Protein 4MF4 (pdb70)

InterPro domains:
  IPR005000 HpcH/HpaI aldolase/citrate lyase domain [PF03328] (20-248)
  IPR015813 Pyruvate/Phosphoenolpyruvate kinase-like domain superfamily [SSF51621] (3-260)
  IPR040442 Pyruvate kinase-like domain superfamily [G3DSA:3.20.20.60] (1-261)
  IPR050251 HpcH/HpaI aldolase [PTHR30502] (3-260)

Nearest PDB structures (foldseek):
  4mf4-assembly1_F  TM=1.002E+00  e=1.909E-48  Burkholderia cenocepacia J2315
  1dxe-assembly1_B  TM=9.717E-01  e=3.397E-27  Escherichia coli
  4b5w-assembly1_C  TM=9.555E-01  e=2.270E-27  Escherichia coli ATCC 8739
  7et9-assembly1_A  TM=9.620E-01  e=2.143E-27  Acinetobacter baumannii
  7v8t-assembly1_E  TM=9.648E-01  e=5.083E-27  Pseudomonas aeruginosa

B-factor: mean 22.35, std 8.39, range [8.39, 75.16]

Structure (mmCIF, N/CA/C/O backbone):
data_4MF4
#
_entry.id   4MF4
#
_cell.length_a   74.110
_cell.length_b   116.480
_cell.length_c   161.660
_cell.angle_alpha   90.00
_cell.angle_beta   90.00
_cell.angle_gamma   90.00
#
_symmetry.space_group_name_H-M   'P 21 21 21'
#
loop_
_entity.id
_entity.type
_entity.pdbx_description
1 polymer 'HpcH/HpaI aldolase/citrate lyase family protein'
2 non-polymer 1,2-ETHANEDIOL
3 water water
#
loop_
_atom_site.group_PDB
_atom_site.id
_atom_site.type_symbol
_atom_site.label_atom_id
_atom_site.label_alt_id
_atom_site.label_comp_id
_atom_site.label_asym_id
_atom_site.label_entity_id
_atom_site.label_seq_id
_atom_site.pdbx_PDB_ins_code
_atom_site.Cartn_x
_atom_site.Cartn_y
_atom_site.Cartn_z
_atom_site.occupancy
_atom_site.B_iso_or_equiv
_atom_site.auth_seq_id
_atom_site.auth_comp_id
_atom_site.auth_asym_id
_atom_site.auth_atom_id
_atom_site.pdbx_PDB_model_num
ATOM 1 N N . LEU A 1 12 ? -34.620 4.168 -17.199 1.00 44.21 4 LEU A N 1
ATOM 2 C CA . LEU A 1 12 ? -35.490 3.482 -18.216 1.00 42.80 4 LEU A CA 1
ATOM 3 C C . LEU A 1 12 ? -35.668 4.283 -19.537 1.00 42.10 4 LEU A C 1
ATOM 4 O O . LEU A 1 12 ? -35.771 3.702 -20.612 1.00 42.36 4 LEU A O 1
ATOM 6 N N . THR A 1 13 ? -35.716 5.607 -19.460 1.00 37.32 5 THR A N 1
ATOM 7 C CA . THR A 1 13 ? -36.010 6.430 -20.631 1.00 34.41 5 THR A CA 1
ATOM 8 C C . THR A 1 13 ? -34.783 7.237 -21.037 1.00 29.92 5 THR A C 1
ATOM 9 O O . THR A 1 13 ? -34.103 7.789 -20.191 1.00 29.16 5 THR A O 1
ATOM 13 N N . ASN A 1 14 ? -34.489 7.235 -22.331 1.00 25.60 6 ASN A N 1
ATOM 14 C CA . ASN A 1 14 ? -33.516 8.129 -22.939 1.00 22.24 6 ASN A CA 1
ATOM 15 C C . ASN A 1 14 ? -34.155 9.520 -23.052 1.00 20.83 6 ASN A C 1
ATOM 16 O O . ASN A 1 14 ? -34.992 9.760 -23.921 1.00 18.94 6 ASN A O 1
ATOM 21 N N . SER A 1 15 ? -33.767 10.409 -22.151 1.00 21.30 7 SER A N 1
ATOM 22 C CA . SER A 1 15 ? -34.366 11.727 -22.051 1.00 21.04 7 SER A CA 1
ATOM 23 C C . SER A 1 15 ? -33.863 12.645 -23.156 1.00 20.03 7 SER A C 1
ATOM 24 O O . SER A 1 15 ? -34.527 13.644 -23.484 1.00 19.74 7 SER A O 1
ATOM 27 N N . LEU A 1 16 ? -32.688 12.327 -23.714 1.00 18.59 8 LEU A N 1
ATOM 28 C CA . LEU A 1 16 ? -32.132 13.110 -24.807 1.00 19.24 8 LEU A CA 1
ATOM 29 C C . LEU A 1 16 ? -32.946 12.886 -26.069 1.00 18.47 8 LEU A C 1
ATOM 30 O O . LEU A 1 16 ? -33.259 13.846 -26.795 1.00 18.15 8 LEU A O 1
ATOM 35 N N . LYS A 1 17 ? -33.304 11.633 -26.335 1.00 18.11 9 LYS A N 1
ATOM 36 C CA . LYS A 1 17 ? -34.169 11.315 -27.467 1.00 18.41 9 LYS A CA 1
ATOM 37 C C . LYS A 1 17 ? -35.525 12.007 -27.334 1.00 19.80 9 LYS A C 1
ATOM 38 O O . LYS A 1 17 ? -36.050 12.557 -28.312 1.00 17.74 9 LYS A O 1
ATOM 44 N N . GLN A 1 18 ? -36.092 11.933 -26.125 1.00 21.55 10 GLN A N 1
ATOM 45 C CA . GLN A 1 18 ? -37.429 12.453 -25.896 1.00 24.02 10 GLN A CA 1
ATOM 46 C C . GLN A 1 18 ? -37.427 13.973 -26.119 1.00 23.07 10 GLN A C 1
ATOM 47 O O . GLN A 1 18 ? -38.289 14.514 -26.822 1.00 22.85 10 GLN A O 1
ATOM 53 N N A ARG A 1 19 ? -36.460 14.658 -25.517 0.50 22.50 11 ARG A N 1
ATOM 54 N N B ARG A 1 19 ? -36.454 14.664 -25.536 0.50 22.56 11 ARG A N 1
ATOM 55 C CA A ARG A 1 19 ? -36.324 16.101 -25.718 0.50 22.06 11 ARG A CA 1
ATOM 56 C CA B ARG A 1 19 ? -36.355 16.114 -25.724 0.50 22.15 11 ARG A CA 1
ATOM 57 C C A ARG A 1 19 ? -36.059 16.464 -27.180 0.50 22.51 11 ARG A C 1
ATOM 58 C C B ARG A 1 19 ? -35.994 16.520 -27.161 0.50 22.55 11 ARG A C 1
ATOM 59 O O A ARG A 1 19 ? -36.688 17.391 -27.698 0.50 22.93 11 ARG A O 1
ATOM 60 O O B ARG A 1 19 ? -36.481 17.549 -27.639 0.50 23.00 11 ARG A O 1
ATOM 75 N N . LEU A 1 20 ? -35.167 15.731 -27.852 1.00 22.43 12 LEU A N 1
ATOM 76 C CA . LEU A 1 20 ? -34.890 15.979 -29.295 1.00 22.02 12 LEU A CA 1
ATOM 77 C C . LEU A 1 20 ? -36.141 15.906 -30.180 1.00 24.83 12 LEU A C 1
ATOM 78 O O . LEU A 1 20 ? -36.314 16.750 -31.069 1.00 24.81 12 LEU A O 1
ATOM 83 N N . ARG A 1 21 ? -36.976 14.889 -29.952 1.00 25.99 13 ARG A N 1
ATOM 84 C CA . ARG A 1 21 ? -38.194 14.670 -30.745 1.00 30.19 13 ARG A CA 1
ATOM 85 C C . ARG A 1 21 ? -39.350 15.571 -30.314 1.00 30.19 13 ARG A C 1
ATOM 86 O O . ARG A 1 21 ? -40.182 15.896 -31.144 1.00 26.22 13 ARG A O 1
ATOM 94 N N . ASP A 1 22 ? -39.433 15.911 -29.025 1.00 32.00 14 ASP A N 1
ATOM 95 C CA . ASP A 1 22 ? -40.662 16.526 -28.454 1.00 35.94 14 ASP A CA 1
ATOM 96 C C . ASP A 1 22 ? -40.545 17.988 -28.056 1.00 37.06 14 ASP A C 1
ATOM 97 O O . ASP A 1 22 ? -41.551 18.678 -28.034 1.00 40.31 14 ASP A O 1
ATOM 102 N N . GLY A 1 23 ? -39.346 18.446 -27.706 1.00 34.92 15 GLY A N 1
ATOM 103 C CA . GLY A 1 23 ? -39.168 19.788 -27.172 1.00 34.38 15 GLY A CA 1
ATOM 104 C C . GLY A 1 23 ? -38.737 20.740 -28.261 1.00 34.33 15 GLY A C 1
ATOM 105 O O . GLY A 1 23 ? -38.441 20.302 -29.374 1.00 33.56 15 GLY A O 1
ATOM 106 N N . ASP A 1 24 ? -38.737 22.042 -27.958 1.00 33.46 16 ASP A N 1
ATOM 107 C CA . ASP A 1 24 ? -38.171 23.088 -28.845 1.00 32.90 16 ASP A CA 1
ATOM 108 C C . ASP A 1 24 ? -36.906 23.753 -28.241 1.00 32.73 16 ASP A C 1
ATOM 109 O O . ASP A 1 24 ? -36.243 24.562 -28.903 1.00 35.62 16 ASP A O 1
ATOM 111 N N . GLU A 1 25 ? -36.538 23.369 -27.020 1.00 30.89 17 GLU A N 1
ATOM 112 C CA . GLU A 1 25 ? -35.441 24.011 -26.306 1.00 31.42 17 GLU A CA 1
ATOM 113 C C . GLU A 1 25 ? -34.045 23.512 -26.780 1.00 26.73 17 GLU A C 1
ATOM 114 O O . GLU A 1 25 ? -33.931 22.389 -27.232 1.00 23.15 17 GLU A O 1
ATOM 120 N N . PRO A 1 26 ? -32.991 24.329 -26.592 1.00 23.65 18 PRO A N 1
ATOM 121 C CA . PRO A 1 26 ? -31.630 23.918 -26.884 1.00 22.70 18 PRO A CA 1
ATOM 122 C C . PRO A 1 26 ? -31.104 22.872 -25.907 1.00 20.84 18 PRO A C 1
ATOM 123 O O . PRO A 1 26 ? -31.466 22.885 -24.715 1.00 20.85 18 PRO A O 1
ATOM 127 N N . LEU A 1 27 ? -30.230 22.001 -26.403 1.00 17.66 19 LEU A N 1
ATOM 128 C CA . LEU A 1 27 ? -29.576 21.002 -25.589 1.00 18.30 19 LEU A CA 1
ATOM 129 C C . LEU A 1 27 ? -28.069 21.119 -25.759 1.00 16.57 19 LEU A C 1
ATOM 130 O O . LEU A 1 27 ? -27.544 20.897 -26.855 1.00 16.76 19 LEU A O 1
ATOM 135 N N . TYR A 1 28 ? -27.373 21.482 -24.687 1.00 17.14 20 TYR A N 1
ATOM 136 C CA . TYR A 1 28 ? -25.965 21.856 -24.754 1.00 17.27 20 TYR A CA 1
ATOM 137 C C . TYR A 1 28 ? -25.056 20.687 -24.368 1.00 16.23 20 TYR A C 1
ATOM 138 O O . TYR A 1 28 ? -25.272 19.992 -23.363 1.00 15.04 20 TYR A O 1
ATOM 147 N N . GLY A 1 29 ? -24.010 20.496 -25.171 1.00 14.76 21 GLY A N 1
ATOM 148 C CA . GLY A 1 29 ? -23.147 19.329 -25.045 1.00 13.86 21 GLY A CA 1
ATOM 149 C C . GLY A 1 29 ? -21.707 19.751 -24.975 1.00 14.38 21 GLY A C 1
ATOM 150 O O . GLY A 1 29 ? -21.356 20.897 -25.282 1.00 14.40 21 GLY A O 1
ATOM 151 N N . LEU A 1 30 ? -20.860 18.827 -24.564 1.00 15.19 22 LEU A N 1
ATOM 152 C CA . LEU A 1 30 ? -19.434 19.062 -24.577 1.00 15.58 22 LEU A CA 1
ATOM 153 C C . LEU A 1 30 ? -18.818 17.819 -25.251 1.00 15.16 22 LEU A C 1
ATOM 154 O O . LEU A 1 30 ? -19.288 16.722 -24.989 1.00 14.22 22 LEU A O 1
ATOM 159 N N . TRP A 1 31 ? -17.818 18.013 -26.123 1.00 14.91 23 TRP A N 1
ATOM 160 C CA . TRP A 1 31 ? -17.066 16.954 -26.765 1.00 15.33 23 TRP A CA 1
ATOM 161 C C . TRP A 1 31 ? -15.991 16.439 -25.815 1.00 15.34 23 TRP A C 1
ATOM 162 O O . TRP A 1 31 ? -15.252 17.248 -25.209 1.00 13.70 23 TRP A O 1
ATOM 173 N N . LEU A 1 32 ? -15.914 15.111 -25.676 1.00 14.76 24 LEU A N 1
ATOM 174 C CA . LEU A 1 32 ? -14.902 14.505 -24.846 1.00 15.23 24 LEU A CA 1
ATOM 175 C C . LEU A 1 32 ? -13.873 13.800 -25.726 1.00 15.58 24 LEU A C 1
ATOM 176 O O . LEU A 1 32 ? -14.131 12.708 -26.221 1.00 14.40 24 LEU A O 1
ATOM 181 N N . SER A 1 33 ? -12.720 14.456 -25.887 1.00 17.48 25 SER A N 1
ATOM 182 C CA . SER A 1 33 ? -11.561 13.993 -26.673 1.00 18.72 25 SER A CA 1
ATOM 183 C C . SER A 1 33 ? -10.393 13.430 -25.837 1.00 18.84 25 SER A C 1
ATOM 184 O O . SER A 1 33 ? -9.551 12.694 -26.370 1.00 17.15 25 SER A O 1
ATOM 187 N N . LEU A 1 34 ? -10.320 13.759 -24.545 1.00 18.18 26 LEU A N 1
ATOM 188 C CA . LEU A 1 34 ? -9.135 13.429 -23.757 1.00 16.81 26 LEU A CA 1
ATOM 189 C C . LEU A 1 34 ? -9.022 11.941 -23.418 1.00 16.55 26 LEU A C 1
ATOM 190 O O . LEU A 1 34 ? -7.915 11.459 -23.101 1.00 16.79 26 LEU A O 1
ATOM 195 N N . GLY A 1 35 ? -10.111 11.193 -23.512 1.00 14.77 27 GLY A N 1
ATOM 196 C CA . GLY A 1 35 ? -10.052 9.754 -23.247 1.00 15.97 27 GLY A CA 1
ATOM 197 C C . GLY A 1 35 ? -9.839 9.355 -21.800 1.00 15.96 27 GLY A C 1
ATOM 198 O O . GLY A 1 35 ? -9.308 8.275 -21.509 1.00 18.06 27 GLY A O 1
ATOM 199 N N . SER A 1 36 ? -10.287 10.214 -20.893 1.00 15.20 28 SER A N 1
ATOM 200 C CA . SER A 1 36 ? -9.953 10.143 -19.475 1.00 15.47 28 SER A CA 1
ATOM 201 C C . SER A 1 36 ? -11.201 9.858 -18.658 1.00 15.23 28 SER A C 1
ATOM 202 O O . SER A 1 36 ? -12.170 10.605 -18.760 1.00 14.43 28 SER A O 1
ATOM 205 N N . ASP A 1 37 ? -11.180 8.812 -17.838 1.00 17.62 29 ASP A N 1
ATOM 206 C CA . ASP A 1 37 ? -12.339 8.498 -16.946 1.00 18.50 29 ASP A CA 1
ATOM 207 C C . ASP A 1 37 ? -12.571 9.604 -15.906 1.00 17.51 29 ASP A C 1
ATOM 208 O O . ASP A 1 37 ? -13.686 10.024 -15.651 1.00 15.74 29 ASP A O 1
ATOM 213 N N A SER A 1 38 ? -11.484 10.085 -15.315 0.50 17.89 30 SER A N 1
ATOM 214 N N B SER A 1 38 ? -11.495 10.103 -15.315 0.50 17.47 30 SER A N 1
ATOM 215 C CA A SER A 1 38 ? -11.586 11.139 -14.315 0.50 17.92 30 SER A CA 1
ATOM 216 C CA B SER A 1 38 ? -11.642 11.153 -14.316 0.50 17.22 30 SER A CA 1
ATOM 217 C C A SER A 1 38 ? -12.137 12.421 -14.936 0.50 17.58 30 SER A C 1
ATOM 218 C C B SER A 1 38 ? -12.157 12.436 -14.942 0.50 17.21 30 SER A C 1
ATOM 219 O O A SER A 1 38 ? -12.973 13.074 -14.336 0.50 17.48 30 SER A O 1
ATOM 220 O O B SER A 1 38 ? -12.985 13.109 -14.356 0.50 17.16 30 SER A O 1
ATOM 225 N N . ALA A 1 39 ? -11.711 12.742 -16.157 1.00 16.93 31 ALA A N 1
ATOM 226 C CA . ALA A 1 39 ? -12.183 13.946 -16.842 1.00 17.40 31 ALA A CA 1
ATOM 227 C C . ALA A 1 39 ? -13.662 13.827 -17.148 1.00 16.61 31 ALA A C 1
ATOM 228 O O . ALA A 1 39 ? -14.398 14.803 -16.986 1.00 15.31 31 ALA A O 1
ATOM 230 N N . ALA A 1 40 ? -14.087 12.637 -17.566 1.00 15.49 32 ALA A N 1
ATOM 231 C CA . ALA A 1 40 ? -15.508 12.395 -17.903 1.00 15.11 32 ALA A CA 1
ATOM 232 C C . ALA A 1 40 ? -16.375 12.508 -16.648 1.00 15.29 32 ALA A C 1
ATOM 233 O O . ALA A 1 40 ? -17.497 13.091 -16.687 1.00 17.59 32 ALA A O 1
ATOM 235 N N . GLU A 1 41 ? -15.892 11.923 -15.562 1.00 14.44 33 GLU A N 1
ATOM 236 C CA . GLU A 1 41 ? -16.620 11.983 -14.300 1.00 14.69 33 GLU A CA 1
ATOM 237 C C . GLU A 1 41 ? -16.667 13.410 -13.783 1.00 14.84 33 GLU A C 1
ATOM 238 O O . GLU A 1 41 ? -17.754 13.914 -13.425 1.00 13.80 33 GLU A O 1
ATOM 244 N N . ALA A 1 42 ? -15.524 14.103 -13.813 1.00 14.64 34 ALA A N 1
ATOM 245 C CA . ALA A 1 42 ? -15.541 15.538 -13.461 1.00 14.08 34 ALA A CA 1
ATOM 246 C C . ALA A 1 42 ? -16.545 16.341 -14.315 1.00 13.86 34 ALA A C 1
ATOM 247 O O . ALA A 1 42 ? -17.380 17.075 -13.793 1.00 13.45 34 ALA A O 1
ATOM 249 N N . LEU A 1 43 ? -16.466 16.212 -15.640 1.00 13.28 35 LEU A N 1
ATOM 250 C CA . LEU A 1 43 ? -17.362 16.955 -16.531 1.00 13.63 35 LEU A CA 1
ATOM 251 C C . LEU A 1 43 ? -18.851 16.600 -16.414 1.00 13.40 35 LEU A C 1
ATOM 252 O O . LEU A 1 43 ? -19.720 17.417 -16.731 1.00 14.59 35 LEU A O 1
ATOM 257 N N . ALA A 1 44 ? -19.143 15.397 -15.952 1.00 13.83 36 ALA A N 1
ATOM 258 C CA . ALA A 1 44 ? -20.497 15.021 -15.568 1.00 14.42 36 ALA A CA 1
ATOM 259 C C . ALA A 1 44 ? -21.111 15.911 -14.475 1.00 15.87 36 ALA A C 1
ATOM 260 O O . ALA A 1 44 ? -22.353 15.895 -14.302 1.00 16.68 36 ALA A O 1
ATOM 262 N N . HIS A 1 45 ? -20.281 16.751 -13.834 1.00 16.17 37 HIS A N 1
ATOM 263 C CA . HIS A 1 45 ? -20.711 17.721 -12.829 1.00 16.68 37 HIS A CA 1
ATOM 264 C C . HIS A 1 45 ? -20.780 19.148 -13.409 1.00 17.04 37 HIS A C 1
ATOM 265 O O . HIS A 1 45 ? -20.999 20.107 -12.690 1.00 18.20 37 HIS A O 1
ATOM 272 N N . ALA A 1 46 ? -20.607 19.296 -14.712 1.00 16.52 38 ALA A N 1
ATOM 273 C CA . ALA A 1 46 ? -20.479 20.609 -15.314 1.00 15.35 38 ALA A CA 1
ATOM 274 C C . ALA A 1 46 ? -21.816 21.212 -15.782 1.00 15.61 38 ALA A C 1
ATOM 275 O O . ALA A 1 46 ? -21.842 22.352 -16.231 1.00 14.89 38 ALA A O 1
ATOM 277 N N . GLY A 1 47 ? -22.902 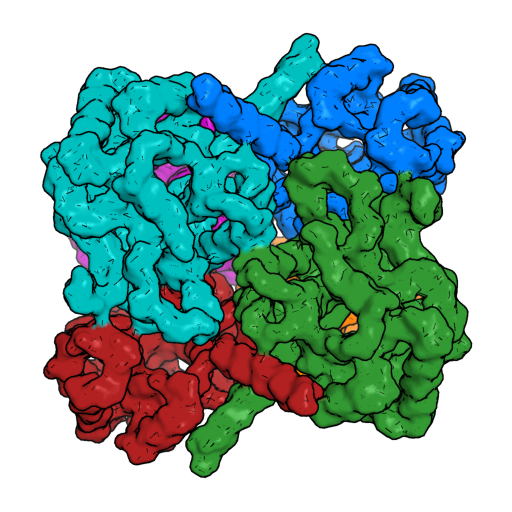20.447 -15.682 1.00 14.53 39 GLY A N 1
ATOM 278 C CA . GLY A 1 47 ? -24.245 20.931 -16.018 1.00 14.75 39 GLY A CA 1
ATOM 279 C C . GLY A 1 47 ? -24.726 20.767 -17.460 1.00 14.58 39 GLY A C 1
ATOM 280 O O . GLY A 1 47 ? -25.809 21.246 -17.817 1.00 14.13 39 GLY A O 1
ATOM 281 N N . TYR A 1 48 ? -23.954 20.113 -18.305 1.00 13.82 40 TYR A N 1
ATOM 282 C CA . TYR A 1 48 ? -24.329 19.988 -19.733 1.00 15.17 40 TYR A CA 1
ATOM 283 C C . TYR A 1 48 ? -25.488 18.993 -19.884 1.00 15.24 40 TYR A C 1
ATOM 284 O O . TYR A 1 48 ? -25.636 18.038 -19.089 1.00 15.14 40 TYR A O 1
ATOM 293 N N . ASP A 1 49 ? -26.309 19.205 -20.902 1.00 15.95 41 ASP A N 1
ATOM 294 C CA . ASP A 1 49 ? -27.393 18.232 -21.230 1.00 15.17 41 ASP A CA 1
ATOM 295 C C . ASP A 1 49 ? -26.835 16.915 -21.795 1.00 15.25 41 ASP A C 1
ATOM 296 O O . ASP A 1 49 ? -27.407 15.833 -21.559 1.00 15.30 41 ASP A O 1
ATOM 301 N N . TRP A 1 50 ? -25.747 16.992 -22.564 1.00 14.93 42 TRP A N 1
ATOM 302 C CA . TRP A 1 50 ? -25.137 15.770 -23.117 1.00 14.44 42 TRP A CA 1
ATOM 303 C C . TRP A 1 50 ? -23.633 15.879 -23.175 1.00 13.51 42 TRP A C 1
ATOM 304 O O . TRP A 1 50 ? -23.101 16.983 -23.174 1.00 12.42 42 TRP A O 1
ATOM 315 N N . LEU A 1 51 ? -22.953 14.734 -23.192 1.00 12.35 43 LEU A N 1
ATOM 316 C CA . LEU A 1 51 ? -21.509 14.672 -23.328 1.00 12.80 43 LEU A CA 1
ATOM 317 C C . LEU A 1 51 ? -21.158 13.645 -24.394 1.00 12.99 43 LEU A C 1
ATOM 318 O O . LEU A 1 51 ? -21.724 12.563 -24.403 1.00 13.02 43 LEU A O 1
ATOM 323 N N . CYS A 1 52 ? -20.266 13.982 -25.315 1.00 13.24 44 CYS A N 1
ATOM 324 C CA . CYS A 1 52 ? -19.969 13.072 -26.459 1.00 13.37 44 CYS A CA 1
ATOM 325 C C . CYS A 1 52 ? -18.620 12.364 -26.312 1.00 12.41 44 CYS A C 1
ATOM 326 O O . CYS A 1 52 ? -17.590 13.027 -26.241 1.00 12.61 44 CYS A O 1
ATOM 329 N N . ILE A 1 53 ? -18.653 11.050 -26.234 1.00 11.00 45 ILE A N 1
ATOM 330 C CA . ILE A 1 53 ? -17.428 10.239 -26.244 1.00 11.64 45 ILE A CA 1
ATOM 331 C C . ILE A 1 53 ? -17.106 9.964 -27.698 1.00 11.61 45 ILE A C 1
ATOM 332 O O . ILE A 1 53 ? -17.804 9.220 -28.362 1.00 11.55 45 ILE A O 1
ATOM 337 N N . ASP A 1 54 ? -16.038 10.570 -28.210 1.00 11.89 46 ASP A N 1
ATOM 338 C CA . ASP A 1 54 ? -15.716 10.453 -29.644 1.00 11.87 46 ASP A CA 1
ATOM 339 C C . ASP A 1 54 ? -14.824 9.219 -29.944 1.00 11.48 46 ASP A C 1
ATOM 340 O O . ASP A 1 54 ? -13.774 9.128 -29.377 1.00 11.40 46 ASP A O 1
ATOM 345 N N . MET A 1 55 ? -15.262 8.328 -30.836 1.00 11.04 47 MET A N 1
ATOM 346 C CA . MET A 1 55 ? -14.469 7.177 -31.297 1.00 11.82 47 MET A CA 1
ATOM 347 C C . MET A 1 55 ? -13.850 7.457 -32.661 1.00 12.26 47 MET A C 1
ATOM 348 O O . MET A 1 55 ? -12.989 6.707 -33.118 1.00 12.20 47 MET A O 1
ATOM 353 N N . GLU A 1 56 ? -14.255 8.563 -33.305 1.00 12.95 48 GLU A N 1
ATOM 354 C CA . GLU A 1 56 ? -13.788 8.804 -34.674 1.00 13.77 48 GLU A CA 1
ATOM 355 C C . GLU A 1 56 ? -12.479 9.548 -34.645 1.00 13.18 48 GLU A C 1
ATOM 356 O O . GLU A 1 56 ? -11.519 9.114 -35.280 1.00 12.93 48 GLU A O 1
ATOM 362 N N . HIS A 1 57 ? -12.456 10.684 -33.932 1.00 13.57 49 HIS A N 1
ATOM 363 C CA . HIS A 1 57 ? -11.257 11.530 -33.848 1.00 13.86 49 HIS A CA 1
ATOM 364 C C . HIS A 1 57 ? -10.626 11.620 -32.454 1.00 14.44 49 HIS A C 1
ATOM 365 O O . HIS A 1 57 ? -9.994 12.636 -32.110 1.00 14.24 49 HIS A O 1
ATOM 372 N N . ALA A 1 58 ? -10.803 10.590 -31.658 1.00 13.76 50 ALA A N 1
ATOM 373 C CA . ALA A 1 58 ? -10.052 10.412 -30.399 1.00 13.33 50 ALA A CA 1
ATOM 374 C C . ALA A 1 58 ? -9.819 8.923 -30.250 1.00 14.12 50 ALA A C 1
ATOM 375 O O . ALA A 1 58 ? -10.601 8.168 -30.785 1.00 12.85 50 ALA A O 1
ATOM 377 N N . PRO A 1 59 ? -8.756 8.489 -29.519 1.00 14.60 51 PRO A N 1
ATOM 378 C CA . PRO A 1 59 ? -8.479 7.063 -29.463 1.00 15.74 51 PRO A CA 1
ATOM 379 C C . PRO A 1 59 ? -9.289 6.376 -28.366 1.00 15.60 51 PRO A C 1
ATOM 380 O O . PRO A 1 59 ? -8.751 5.956 -27.367 1.00 17.54 51 PRO A O 1
ATOM 384 N N . ASN A 1 60 ? -10.600 6.335 -28.530 1.00 14.68 52 ASN A N 1
ATOM 385 C CA . ASN A 1 60 ? -11.471 5.652 -27.617 1.00 14.01 52 ASN A CA 1
ATOM 386 C C . ASN A 1 60 ? -11.968 4.376 -28.259 1.00 12.99 52 ASN A C 1
ATOM 387 O O . ASN A 1 60 ? -12.788 4.394 -29.180 1.00 12.15 52 ASN A O 1
ATOM 392 N N . ASP A 1 61 ? -11.453 3.262 -27.770 1.00 12.39 53 ASP A N 1
ATOM 393 C CA . ASP A 1 61 ? -11.939 1.965 -28.203 1.00 12.01 53 ASP A CA 1
ATOM 394 C C . ASP A 1 61 ? -13.032 1.408 -27.230 1.00 12.52 53 ASP A C 1
ATOM 395 O O . ASP A 1 61 ? -13.483 2.133 -26.318 1.00 11.21 53 ASP A O 1
ATOM 400 N N . SER A 1 62 ? -13.509 0.167 -27.435 1.00 13.01 54 SER A N 1
ATOM 401 C CA . SER A 1 62 ? -14.689 -0.327 -26.659 1.00 13.95 54 SER A CA 1
ATOM 402 C C . SER A 1 62 ? -14.510 -0.264 -25.146 1.00 14.31 54 SER A C 1
ATOM 403 O O . SER A 1 62 ? -15.416 0.170 -24.444 1.00 15.42 54 SER A O 1
ATOM 406 N N . ARG A 1 63 ? -13.350 -0.662 -24.633 1.00 15.12 55 ARG A N 1
ATOM 407 C CA . ARG A 1 63 ? -13.142 -0.598 -23.188 1.00 15.52 55 ARG A CA 1
ATOM 408 C C . ARG A 1 63 ? -13.105 0.814 -22.646 1.00 14.93 55 ARG A C 1
ATOM 409 O O . ARG A 1 63 ? -13.526 1.024 -21.515 1.00 13.45 55 ARG A O 1
ATOM 417 N N . ASP A 1 64 ? -12.601 1.745 -23.456 1.00 14.70 56 ASP A N 1
ATOM 418 C CA . ASP A 1 64 ? -12.544 3.162 -23.098 1.00 14.74 56 ASP A CA 1
ATOM 419 C C . ASP A 1 64 ? -13.939 3.728 -23.080 1.00 14.79 56 ASP A C 1
ATOM 420 O O . ASP A 1 64 ? -14.279 4.532 -22.177 1.00 17.29 56 ASP A O 1
ATOM 425 N N . VAL A 1 65 ? -14.785 3.297 -24.016 1.00 14.11 57 VAL A N 1
ATOM 426 C CA . VAL A 1 65 ? -16.154 3.795 -24.053 1.00 13.80 57 VAL A CA 1
ATOM 427 C C . VAL A 1 65 ? -16.923 3.342 -22.817 1.00 13.40 57 VAL A C 1
ATOM 428 O O . VAL A 1 65 ? -17.575 4.144 -22.142 1.00 12.93 57 VAL A O 1
ATOM 432 N N . ALA A 1 66 ? -16.841 2.051 -22.517 1.00 12.65 58 ALA A N 1
ATOM 433 C CA . ALA A 1 66 ? -17.487 1.508 -21.330 1.00 12.56 58 ALA A CA 1
ATOM 434 C C . ALA A 1 66 ? -17.008 2.186 -20.015 1.00 12.28 58 ALA A C 1
ATOM 435 O O . ALA A 1 66 ? -17.800 2.463 -19.152 1.00 12.88 58 ALA A O 1
ATOM 437 N N A SER A 1 67 ? -15.706 2.422 -19.899 0.50 11.86 59 SER A N 1
ATOM 438 N N B SER A 1 67 ? -15.703 2.412 -19.862 0.50 12.13 59 SER A N 1
ATOM 439 C CA A SER A 1 67 ? -15.137 3.038 -18.709 0.50 11.45 59 SER A CA 1
ATOM 440 C CA B SER A 1 67 ? -15.200 3.061 -18.648 0.50 11.89 59 SER A CA 1
ATOM 441 C C A SER A 1 67 ? -15.563 4.535 -18.539 0.50 11.34 59 SER A C 1
ATOM 442 C C B SER A 1 67 ? -15.709 4.526 -18.541 0.50 11.56 59 SER A C 1
ATOM 443 O O A SER A 1 67 ? -15.774 5.006 -17.404 0.50 10.86 59 SER A O 1
ATOM 444 O O B SER A 1 67 ? -16.151 4.969 -17.464 0.50 11.02 59 SER A O 1
ATOM 449 N N . GLN A 1 68 ? -15.692 5.253 -19.653 1.00 11.03 60 GLN A N 1
ATOM 450 C CA . GLN A 1 68 ? -16.217 6.635 -19.637 1.00 11.60 60 GLN A CA 1
ATOM 451 C C . GLN A 1 68 ? -17.732 6.682 -19.384 1.00 11.72 60 GLN A C 1
ATOM 452 O O . GLN A 1 68 ? -18.239 7.562 -18.655 1.00 12.70 60 GLN A O 1
ATOM 458 N N . LEU A 1 69 ? -18.463 5.752 -19.956 1.00 12.62 61 LEU A N 1
ATOM 459 C CA . LEU A 1 69 ? -19.894 5.654 -19.583 1.00 12.86 61 LEU A CA 1
ATOM 460 C C . LEU A 1 69 ? -20.107 5.440 -18.083 1.00 12.47 61 LEU A C 1
ATOM 461 O O . LEU A 1 69 ? -20.985 6.036 -17.474 1.00 12.57 61 LEU A O 1
ATOM 466 N N . ARG A 1 70 ? -19.340 4.541 -17.505 1.00 12.81 62 ARG A N 1
ATOM 467 C CA . ARG A 1 70 ? -19.440 4.204 -16.106 1.00 13.32 62 ARG A CA 1
ATOM 468 C C . ARG A 1 70 ? -19.060 5.415 -15.342 1.00 13.41 62 ARG A C 1
ATOM 469 O O . ARG A 1 70 ? -19.702 5.745 -14.336 1.00 13.85 62 ARG A O 1
ATOM 477 N N . ALA A 1 71 ? -18.028 6.120 -15.806 1.00 12.81 63 ALA A N 1
ATOM 478 C CA . ALA A 1 71 ? -17.518 7.255 -15.058 1.00 12.69 63 ALA A CA 1
ATOM 479 C C . ALA A 1 71 ? -18.555 8.407 -15.013 1.00 12.74 63 ALA A C 1
ATOM 480 O O . ALA A 1 71 ? -18.758 9.034 -13.992 1.00 13.32 63 ALA A O 1
ATOM 482 N N . ILE A 1 72 ? -19.182 8.677 -16.132 1.00 12.31 64 ILE A N 1
ATOM 483 C CA . ILE A 1 72 ? -20.270 9.660 -16.202 1.00 12.79 64 ILE A CA 1
ATOM 484 C C . ILE A 1 72 ? -21.467 9.185 -15.339 1.00 12.93 64 ILE A C 1
ATOM 485 O O . ILE A 1 72 ? -22.015 9.960 -14.566 1.00 12.12 64 ILE A O 1
ATOM 490 N N . ALA A 1 73 ? -21.871 7.912 -15.464 1.00 13.09 65 ALA A N 1
ATOM 491 C CA . ALA A 1 73 ? -23.041 7.412 -14.707 1.00 13.12 65 ALA A CA 1
ATOM 492 C C . ALA A 1 73 ? -22.787 7.486 -13.191 1.00 13.93 65 ALA A C 1
ATOM 493 O O . ALA A 1 73 ? -23.693 7.686 -12.400 1.00 14.33 65 ALA A O 1
ATOM 495 N N . ALA A 1 74 ? -21.531 7.349 -12.811 1.00 13.52 66 ALA A N 1
ATOM 496 C CA . ALA A 1 74 ? -21.174 7.358 -11.426 1.00 13.85 66 ALA A CA 1
ATOM 497 C C . ALA A 1 74 ? -21.436 8.676 -10.751 1.00 14.68 66 ALA A C 1
ATOM 498 O O . ALA A 1 74 ? -21.581 8.687 -9.522 1.00 15.77 66 ALA A O 1
ATOM 500 N N . ALA A 1 75 ? -21.490 9.778 -11.517 1.00 14.32 67 ALA A N 1
ATOM 501 C CA . ALA A 1 75 ? -21.767 11.088 -10.950 1.00 16.11 67 ALA A CA 1
ATOM 502 C C . ALA A 1 75 ? -23.215 11.224 -10.536 1.00 16.77 67 ALA A C 1
ATOM 503 O O . ALA A 1 75 ? -23.520 12.153 -9.827 1.00 17.68 67 ALA A O 1
ATOM 505 N N . HIS A 1 76 ? -24.100 10.370 -11.037 1.00 18.75 68 HIS A N 1
ATOM 506 C CA . HIS A 1 76 ? -25.540 10.386 -10.691 1.00 21.63 68 HIS A CA 1
ATOM 507 C C . HIS A 1 76 ? -26.199 11.740 -11.007 1.00 20.55 68 HIS A C 1
ATOM 508 O O . HIS A 1 76 ? -27.070 12.222 -10.265 1.00 18.60 68 HIS A O 1
ATOM 515 N N . LEU A 1 77 ? -25.807 12.351 -12.114 1.00 18.11 69 LEU A N 1
ATOM 516 C CA . LEU A 1 77 ? -26.322 13.657 -12.469 1.00 17.67 69 LEU A CA 1
ATOM 517 C C . LEU A 1 77 ? -26.978 13.557 -13.842 1.00 17.22 69 LEU A C 1
ATOM 518 O O . LEU A 1 77 ? -26.967 12.498 -14.434 1.00 15.89 69 LEU A O 1
ATOM 523 N N . PRO A 1 78 ? -27.552 14.641 -14.354 1.00 16.18 70 PRO A N 1
ATOM 524 C CA . PRO A 1 78 ? -28.423 14.451 -15.547 1.00 16.49 70 PRO A CA 1
ATOM 525 C C . PRO A 1 78 ? -27.797 14.339 -16.959 1.00 16.39 70 PRO A C 1
ATOM 526 O O . PRO A 1 78 ? -28.518 14.052 -17.893 1.00 16.67 70 PRO A O 1
ATOM 530 N N . SER A 1 79 ? -26.502 14.579 -17.162 1.00 16.60 71 SER A N 1
ATOM 531 C CA . SER A 1 79 ? -25.929 14.512 -18.540 1.00 16.68 71 SER A CA 1
ATOM 532 C C . SER A 1 79 ? -26.179 13.178 -19.289 1.00 17.83 71 SER A C 1
ATOM 533 O O . SER A 1 79 ? -25.990 12.123 -18.752 1.00 18.09 71 SER A O 1
ATOM 536 N N . GLU A 1 80 ? -26.605 13.243 -20.543 1.00 18.25 72 GLU A N 1
ATOM 537 C CA . GLU A 1 80 ? -26.858 12.065 -21.337 1.00 18.47 72 GLU A CA 1
ATOM 538 C C . GLU A 1 80 ? -25.615 11.837 -22.197 1.00 16.24 72 GLU A C 1
ATOM 539 O O . GLU A 1 80 ? -25.222 12.707 -22.932 1.00 15.54 72 GLU A O 1
ATOM 545 N N . PRO A 1 81 ? -24.984 10.668 -22.099 1.00 15.28 73 PRO A N 1
ATOM 546 C CA . PRO A 1 81 ? -23.890 10.366 -23.023 1.00 14.52 73 PRO A CA 1
ATOM 547 C C . PRO A 1 81 ? -24.338 10.132 -24.481 1.00 14.10 73 PRO A C 1
ATOM 548 O O . PRO A 1 81 ? -25.429 9.553 -24.776 1.00 14.09 73 PRO A O 1
ATOM 552 N N . VAL A 1 82 ? -23.496 10.602 -25.383 1.00 13.64 74 VAL A N 1
ATOM 553 C CA . VAL A 1 82 ? -23.629 10.344 -26.810 1.00 12.98 74 VAL A CA 1
ATOM 554 C C . VAL A 1 82 ? -22.299 9.708 -27.235 1.00 12.72 74 VAL A C 1
ATOM 555 O O . VAL A 1 82 ? -21.213 10.139 -26.758 1.00 11.67 74 VAL A O 1
ATOM 559 N N . VAL A 1 83 ? -22.357 8.693 -28.098 1.00 12.79 75 VAL A N 1
ATOM 560 C CA . VAL A 1 83 ? -21.128 8.107 -28.659 1.00 12.58 75 VAL A CA 1
ATOM 561 C C . VAL A 1 83 ? -21.038 8.380 -30.144 1.00 12.47 75 VAL A C 1
ATOM 562 O O . VAL A 1 83 ? -21.979 8.061 -30.894 1.00 10.96 75 VAL A O 1
ATOM 566 N N . ARG A 1 84 ? -19.949 9.008 -30.605 1.00 12.77 76 ARG A N 1
ATOM 567 C CA . ARG A 1 84 ? -19.729 9.061 -32.072 1.00 14.12 76 ARG A CA 1
ATOM 568 C C . ARG A 1 84 ? -18.881 7.873 -32.519 1.00 14.94 76 ARG A C 1
ATOM 569 O O . ARG A 1 84 ? -17.692 7.812 -32.160 1.00 15.04 76 ARG A O 1
ATOM 577 N N . VAL A 1 85 ? -19.479 6.950 -33.301 1.00 14.54 77 VAL A N 1
ATOM 578 C CA . VAL A 1 85 ? -18.765 5.758 -33.735 1.00 14.61 77 VAL A CA 1
ATOM 579 C C . VAL A 1 85 ? -17.778 6.124 -34.844 1.00 15.01 77 VAL A C 1
ATOM 580 O O . VAL A 1 85 ? -17.906 7.188 -35.466 1.00 15.52 77 VAL A O 1
ATOM 584 N N . PRO A 1 86 ? -16.750 5.279 -35.053 1.00 14.25 78 PRO A N 1
ATOM 585 C CA . PRO A 1 86 ? -15.740 5.585 -36.058 1.00 14.98 78 PRO A CA 1
ATOM 586 C C . PRO A 1 86 ? -16.262 5.519 -37.495 1.00 16.01 78 PRO A C 1
ATOM 587 O O . PRO A 1 86 ? -15.797 6.278 -38.333 1.00 15.08 78 PRO A O 1
ATOM 591 N N . ALA A 1 87 ? -17.210 4.608 -37.752 1.00 16.68 79 ALA A N 1
ATOM 592 C CA . ALA A 1 87 ? -17.682 4.290 -39.111 1.00 17.92 79 ALA A CA 1
ATOM 593 C C . ALA A 1 87 ? -18.979 3.479 -38.980 1.00 19.09 79 ALA A C 1
ATOM 594 O O . ALA A 1 87 ? -19.326 3.015 -37.910 1.00 16.86 79 ALA A O 1
ATOM 596 N N . ARG A 1 88 ? -19.675 3.312 -40.089 1.00 19.84 80 ARG A N 1
ATOM 597 C CA . ARG A 1 88 ? -20.952 2.632 -40.067 1.00 22.57 80 ARG A CA 1
ATOM 598 C C . ARG A 1 88 ? -20.758 1.134 -40.346 1.00 23.02 80 ARG A C 1
ATOM 599 O O . ARG A 1 88 ? -21.237 0.639 -41.353 1.00 24.06 80 ARG A O 1
ATOM 607 N N . GLU A 1 89 ? -20.004 0.445 -39.485 1.00 21.96 81 GLU A N 1
ATOM 608 C CA . GLU A 1 89 ? -19.743 -0.978 -39.603 1.00 22.09 81 GLU A CA 1
ATOM 609 C C . GLU A 1 89 ? -20.565 -1.681 -38.533 1.00 19.75 81 GLU A C 1
ATOM 610 O O . GLU A 1 89 ? -20.528 -1.283 -37.380 1.00 17.42 81 GLU A O 1
ATOM 616 N N . PRO A 1 90 ? -21.285 -2.742 -38.902 1.00 18.73 82 PRO A N 1
ATOM 617 C CA . PRO A 1 90 ? -22.090 -3.454 -37.918 1.00 17.60 82 PRO A CA 1
ATOM 618 C C . PRO A 1 90 ? -21.352 -3.753 -36.582 1.00 17.26 82 PRO A C 1
ATOM 619 O O . PRO A 1 90 ? -21.889 -3.507 -35.484 1.00 14.18 82 PRO A O 1
ATOM 623 N N . TRP A 1 91 ? -20.120 -4.263 -36.663 1.00 16.82 83 TRP A N 1
ATOM 624 C CA . TRP A 1 91 ? -19.420 -4.673 -35.435 1.00 15.94 83 TRP A CA 1
ATOM 625 C C . TRP A 1 91 ? -19.099 -3.518 -34.485 1.00 15.35 83 TRP A C 1
ATOM 626 O O . TRP A 1 91 ? -19.180 -3.669 -33.262 1.00 14.61 83 TRP A O 1
ATOM 637 N N . LEU A 1 92 ? -18.753 -2.354 -35.033 1.00 16.49 84 LEU A N 1
ATOM 638 C CA . LEU A 1 92 ? -18.514 -1.141 -34.227 1.00 15.98 84 LEU A CA 1
ATOM 639 C C . LEU A 1 92 ? -19.789 -0.602 -33.552 1.00 15.82 84 LEU A C 1
ATOM 640 O O . LEU A 1 92 ? -19.772 -0.166 -32.408 1.00 14.85 84 LEU A O 1
ATOM 645 N N . VAL A 1 93 ? -20.896 -0.647 -34.263 1.00 15.95 85 VAL A N 1
ATOM 646 C CA . VAL A 1 93 ? -22.192 -0.186 -33.738 1.00 16.18 85 VAL A CA 1
ATOM 647 C C . VAL A 1 93 ? -22.679 -1.104 -32.625 1.00 16.70 85 VAL A C 1
ATOM 648 O O . VAL A 1 93 ? -23.168 -0.632 -31.630 1.00 17.88 85 VAL A O 1
ATOM 652 N N . LYS A 1 94 ? -22.550 -2.414 -32.838 1.00 17.31 86 LYS A N 1
ATOM 653 C CA . LYS A 1 94 ? -22.810 -3.432 -31.859 1.00 18.61 86 LYS A CA 1
ATOM 654 C C . LYS A 1 94 ? -22.014 -3.169 -30.574 1.00 16.71 86 LYS A C 1
ATOM 655 O O . LYS A 1 94 ? -22.577 -3.190 -29.489 1.00 15.87 86 LYS A O 1
ATOM 661 N N . ARG A 1 95 ? -20.712 -2.935 -30.698 1.00 15.60 87 ARG A N 1
ATOM 662 C CA . ARG A 1 95 ? -19.869 -2.618 -29.516 1.00 15.90 87 ARG A CA 1
ATOM 663 C C . ARG A 1 95 ? -20.431 -1.418 -28.700 1.00 15.07 87 ARG A C 1
ATOM 664 O O . ARG A 1 95 ? -20.553 -1.472 -27.482 1.00 14.59 87 ARG A O 1
ATOM 672 N N . ALA A 1 96 ? -20.780 -0.343 -29.382 1.00 14.46 88 ALA A N 1
ATOM 673 C CA . ALA A 1 96 ? -21.249 0.854 -28.676 1.00 14.68 88 ALA A CA 1
ATOM 674 C C . ALA A 1 96 ? -22.614 0.604 -28.011 1.00 14.19 88 ALA A C 1
ATOM 675 O O . ALA A 1 96 ? -22.805 0.924 -26.856 1.00 14.42 88 ALA A O 1
ATOM 677 N N . LEU A 1 97 ? -23.535 -0.014 -28.722 1.00 14.51 89 LEU A N 1
ATOM 678 C CA . LEU A 1 97 ? -24.846 -0.325 -28.141 1.00 15.31 89 LEU A CA 1
ATOM 679 C C . LEU A 1 97 ? -24.742 -1.340 -27.015 1.00 15.71 89 LEU A C 1
ATOM 680 O O . LEU A 1 97 ? -25.372 -1.173 -25.945 1.00 15.32 89 LEU A O 1
ATOM 685 N N . ASP A 1 98 ? -23.959 -2.398 -27.214 1.00 15.07 90 ASP A N 1
ATOM 686 C CA . ASP A 1 98 ? -23.801 -3.350 -26.121 1.00 15.75 90 ASP A CA 1
ATOM 687 C C . ASP A 1 98 ? -23.219 -2.739 -24.812 1.00 15.21 90 ASP A C 1
ATOM 688 O O . ASP A 1 98 ? -23.573 -3.165 -23.720 1.00 15.34 90 ASP A O 1
ATOM 693 N N . ALA A 1 99 ? -22.337 -1.753 -24.939 1.00 14.81 91 ALA A N 1
ATOM 694 C CA . ALA A 1 99 ? -21.697 -1.074 -23.820 1.00 14.98 91 ALA A CA 1
ATOM 695 C C . ALA A 1 99 ? -22.667 -0.127 -23.085 1.00 15.10 91 ALA A C 1
ATOM 696 O O . ALA A 1 99 ? -22.349 0.376 -21.999 1.00 15.62 91 ALA A O 1
ATOM 698 N N . GLY A 1 100 ? -23.835 0.100 -23.683 1.00 15.44 92 GLY A N 1
ATOM 699 C CA . GLY A 1 100 ? -24.920 0.846 -23.086 1.00 15.66 92 GLY A CA 1
ATOM 700 C C . GLY A 1 100 ? -25.112 2.243 -23.623 1.00 16.28 92 GLY A C 1
ATOM 701 O O . GLY A 1 100 ? -25.905 2.972 -23.075 1.00 15.91 92 GLY A O 1
ATOM 702 N N . ALA A 1 101 ? -24.466 2.616 -24.728 1.00 16.29 93 ALA A N 1
ATOM 703 C CA . ALA A 1 101 ? -24.704 3.940 -25.266 1.00 16.82 93 ALA A CA 1
ATOM 704 C C . ALA A 1 101 ? -26.054 3.859 -25.975 1.00 16.88 93 ALA A C 1
ATOM 705 O O . ALA A 1 101 ? -26.272 2.953 -26.766 1.00 16.58 93 ALA A O 1
ATOM 707 N N . ARG A 1 102 ? -26.954 4.778 -25.663 1.00 15.93 94 ARG A N 1
ATOM 708 C CA . ARG A 1 102 ? -28.298 4.760 -26.266 1.00 16.95 94 ARG A CA 1
ATOM 709 C C . ARG A 1 102 ? -28.510 5.892 -27.273 1.00 15.74 94 ARG A C 1
ATOM 710 O O . ARG A 1 102 ? -29.574 5.974 -27.909 1.00 14.93 94 ARG A O 1
ATOM 718 N N . THR A 1 103 ? -27.532 6.787 -27.397 1.00 14.52 95 THR A N 1
ATOM 719 C CA . THR A 1 103 ? -27.573 7.802 -28.437 1.00 14.15 95 THR A CA 1
ATOM 720 C C . THR A 1 103 ? -26.254 7.706 -29.215 1.00 13.71 95 THR A C 1
ATOM 721 O O . THR A 1 103 ? -25.158 7.790 -28.639 1.00 13.84 95 THR A O 1
ATOM 725 N N . LEU A 1 104 ? -26.363 7.491 -30.514 1.00 13.13 96 LEU A N 1
ATOM 726 C CA . LEU A 1 104 ? -25.208 7.294 -31.372 1.00 13.10 96 LEU A CA 1
ATOM 727 C C . LEU A 1 104 ? -25.154 8.361 -32.440 1.00 13.28 96 LEU A C 1
ATOM 728 O O . LEU A 1 104 ? -26.215 8.744 -33.008 1.00 13.50 96 LEU A O 1
ATOM 733 N N . MET A 1 105 ? -23.948 8.860 -32.701 1.00 12.98 97 MET A N 1
ATOM 734 C CA . MET A 1 105 ? -23.715 9.766 -33.802 1.00 13.52 97 MET A CA 1
ATOM 735 C C . MET A 1 105 ? -22.930 9.025 -34.896 1.00 13.11 97 MET A C 1
ATOM 736 O O . MET A 1 105 ? -21.889 8.421 -34.626 1.00 12.28 97 MET A O 1
ATOM 741 N N . PHE A 1 106 ? -23.429 9.088 -36.133 1.00 13.28 98 PHE A N 1
ATOM 742 C CA . PHE A 1 106 ? -22.754 8.488 -37.301 1.00 13.09 98 PHE A CA 1
ATOM 743 C C . PHE A 1 106 ? -22.101 9.578 -38.176 1.00 14.79 98 PHE A C 1
ATOM 744 O O . PHE A 1 106 ? -22.773 10.545 -38.619 1.00 14.68 98 PHE A O 1
ATOM 752 N N . PRO A 1 107 ? -20.798 9.449 -38.422 1.00 15.43 99 PRO A N 1
ATOM 753 C CA . PRO A 1 107 ? -20.084 10.400 -39.246 1.00 16.91 99 PRO A CA 1
ATOM 754 C C . PRO A 1 107 ? -20.423 10.202 -40.709 1.00 18.14 99 PRO A C 1
ATOM 755 O O . PRO A 1 107 ? -20.945 9.170 -41.090 1.00 15.50 99 PRO A O 1
ATOM 759 N N . CYS A 1 108 ? -20.073 11.161 -41.538 1.00 19.61 100 CYS A N 1
ATOM 760 C CA . CYS A 1 108 ? -20.090 10.888 -42.976 1.00 22.34 100 CYS A CA 1
ATOM 761 C C . CYS A 1 108 ? -21.402 10.285 -43.506 1.00 20.71 100 CYS A C 1
ATOM 762 O O . CYS A 1 108 ? -21.358 9.264 -44.197 1.00 17.91 100 CYS A O 1
ATOM 765 N N . ILE A 1 109 ? -22.552 10.878 -43.219 1.00 18.82 101 ILE A N 1
ATOM 766 C CA . ILE A 1 109 ? -23.805 10.335 -43.773 1.00 19.59 101 ILE A CA 1
ATOM 767 C C . ILE A 1 109 ? -24.137 11.207 -44.992 1.00 20.45 101 ILE A C 1
ATOM 768 O O . ILE A 1 109 ? -24.367 12.406 -44.834 1.00 20.92 101 ILE A O 1
ATOM 773 N N . GLU A 1 110 ? -24.176 10.612 -46.180 1.00 21.73 102 GLU A N 1
ATOM 774 C CA . GLU A 1 110 ? -24.326 11.391 -47.407 1.00 21.93 102 GLU A CA 1
ATOM 775 C C . GLU A 1 110 ? -25.579 11.150 -48.214 1.00 19.93 102 GLU A C 1
ATOM 776 O O . GLU A 1 110 ? -25.915 11.965 -49.073 1.00 19.08 102 GLU A O 1
ATOM 782 N N . THR A 1 111 ? -26.252 10.024 -47.980 1.00 18.45 103 THR A N 1
ATOM 783 C CA . THR A 1 111 ? -27.469 9.692 -48.706 1.00 17.98 103 THR A CA 1
ATOM 784 C C . THR A 1 111 ? -28.553 9.179 -47.769 1.00 17.63 103 THR A C 1
ATOM 785 O O . THR A 1 111 ? -28.275 8.763 -46.669 1.00 16.31 103 THR A O 1
ATOM 789 N N . PRO A 1 112 ? -29.808 9.185 -48.225 1.00 18.37 104 PRO A N 1
ATOM 790 C CA . PRO A 1 112 ? -30.800 8.658 -47.351 1.00 18.45 104 PRO A CA 1
ATOM 791 C C . PRO A 1 112 ? -30.585 7.152 -47.158 1.00 18.67 104 PRO A C 1
ATOM 792 O O . PRO A 1 112 ? -30.906 6.669 -46.110 1.00 18.05 104 PRO A O 1
ATOM 796 N N . ASP A 1 113 ? -30.016 6.441 -48.134 1.00 18.61 105 ASP A N 1
ATOM 797 C CA . ASP A 1 113 ? -29.624 5.010 -47.909 1.00 21.26 105 ASP A CA 1
ATOM 798 C C . ASP A 1 113 ? -28.617 4.837 -46.791 1.00 17.99 105 ASP A C 1
ATOM 799 O O . ASP A 1 113 ? -28.782 3.962 -46.002 1.00 18.22 105 ASP A O 1
ATOM 804 N N . ASP A 1 114 ? -27.604 5.682 -46.713 1.00 17.52 106 ASP A N 1
ATOM 805 C CA . ASP A 1 114 ? -26.678 5.651 -45.594 1.00 16.77 106 ASP A CA 1
ATOM 806 C C . ASP A 1 114 ? -27.408 5.824 -44.250 1.00 16.04 106 ASP A C 1
ATOM 807 O O . ASP A 1 114 ? -27.115 5.151 -43.297 1.00 16.07 106 ASP A O 1
ATOM 812 N N . ALA A 1 115 ? -28.293 6.813 -44.178 1.00 16.66 107 ALA A N 1
ATOM 813 C CA . ALA A 1 115 ? -29.039 7.136 -42.953 1.00 16.38 107 ALA A CA 1
ATOM 814 C C . ALA A 1 115 ? -29.936 5.968 -42.540 1.00 16.50 107 ALA A C 1
ATOM 815 O O . ALA A 1 115 ? -29.933 5.552 -41.373 1.00 15.82 107 ALA A O 1
ATOM 817 N N . ALA A 1 116 ? -30.686 5.430 -43.504 1.00 16.41 108 ALA A N 1
ATOM 818 C CA . ALA A 1 116 ? -31.522 4.238 -43.262 1.00 16.49 108 ALA A CA 1
ATOM 819 C C . ALA A 1 116 ? -30.691 3.031 -42.772 1.00 16.64 108 ALA A C 1
ATOM 820 O O . ALA A 1 116 ? -31.112 2.322 -41.886 1.00 17.73 108 ALA A O 1
ATOM 822 N N . HIS A 1 117 ? -29.532 2.803 -43.360 1.00 16.70 109 HIS A N 1
ATOM 823 C CA . HIS A 1 117 ? -28.644 1.689 -42.932 1.00 17.78 109 HIS A CA 1
ATOM 824 C C . HIS A 1 117 ? -28.177 1.906 -41.477 1.00 16.76 109 HIS A C 1
ATOM 825 O O . HIS A 1 117 ? -28.233 1.019 -40.661 1.00 16.93 109 HIS A O 1
ATOM 832 N N . ALA A 1 118 ? -27.814 3.127 -41.141 1.00 16.86 110 ALA A N 1
ATOM 833 C CA . ALA A 1 118 ? -27.362 3.503 -39.817 1.00 16.46 110 ALA A CA 1
ATOM 834 C C . ALA A 1 118 ? -28.442 3.193 -38.806 1.00 16.58 110 ALA A C 1
ATOM 835 O O . ALA A 1 118 ? -28.191 2.529 -37.802 1.00 16.88 110 ALA A O 1
ATOM 837 N N . VAL A 1 119 ? -29.672 3.554 -39.132 1.00 16.76 111 VAL A N 1
ATOM 838 C CA . VAL A 1 119 ? -30.817 3.223 -38.284 1.00 16.78 111 VAL A CA 1
ATOM 839 C C . VAL A 1 119 ? -31.032 1.731 -38.119 1.00 18.17 111 VAL A C 1
ATOM 840 O O . VAL A 1 119 ? -31.221 1.289 -37.003 1.00 18.91 111 VAL A O 1
ATOM 844 N N . ARG A 1 120 ? -31.029 0.975 -39.215 1.00 19.68 112 ARG A N 1
ATOM 845 C CA . ARG A 1 120 ? -31.208 -0.479 -39.177 1.00 20.35 112 ARG A CA 1
ATOM 846 C C . ARG A 1 120 ? -30.227 -1.147 -38.239 1.00 18.67 112 ARG A C 1
ATOM 847 O O . ARG A 1 120 ? -30.566 -2.093 -37.545 1.00 18.80 112 ARG A O 1
ATOM 855 N N . LEU A 1 121 ? -28.990 -0.675 -38.254 1.00 18.34 113 LEU A N 1
ATOM 856 C CA . LEU A 1 121 ? -27.929 -1.233 -37.439 1.00 18.18 113 LEU A CA 1
ATOM 857 C C . LEU A 1 121 ? -28.216 -1.042 -35.970 1.00 17.35 113 LEU A C 1
ATOM 858 O O . LEU A 1 121 ? -27.708 -1.813 -35.164 1.00 18.99 113 LEU A O 1
ATOM 863 N N . THR A 1 122 ? -29.064 -0.089 -35.619 1.00 16.84 114 THR A N 1
ATOM 864 C CA . THR A 1 122 ? -29.437 0.149 -34.212 1.00 16.17 114 THR A CA 1
ATOM 865 C C . THR A 1 122 ? -30.725 -0.495 -33.712 1.00 17.01 114 THR A C 1
ATOM 866 O O . THR A 1 122 ? -31.042 -0.369 -32.511 1.00 15.34 114 THR A O 1
ATOM 870 N N . ARG A 1 123 ? -31.424 -1.229 -34.592 1.00 17.61 115 ARG A N 1
ATOM 871 C CA . ARG A 1 123 ? -32.735 -1.786 -34.272 1.00 17.57 115 ARG A CA 1
ATOM 872 C C . ARG A 1 123 ? -32.730 -3.329 -34.260 1.00 18.12 115 ARG A C 1
ATOM 873 O O . ARG A 1 123 ? -32.265 -3.955 -35.178 1.00 16.89 115 ARG A O 1
ATOM 881 N N . PHE A 1 124 ? -33.236 -3.905 -33.179 1.00 18.62 116 PHE A N 1
ATOM 882 C CA . PHE A 1 124 ? -33.652 -5.289 -33.173 1.00 19.85 116 PHE A CA 1
ATOM 883 C C . PHE A 1 124 ? -34.792 -5.517 -34.176 1.00 21.51 116 PHE A C 1
ATOM 884 O O . PHE A 1 124 ? -35.718 -4.711 -34.245 1.00 22.47 116 PHE A O 1
ATOM 892 N N . PRO A 1 125 ? -34.739 -6.616 -34.943 1.00 22.92 117 PRO A N 1
ATOM 893 C CA . PRO A 1 125 ? -35.881 -6.871 -35.841 1.00 24.69 117 PRO A CA 1
ATOM 894 C C . PRO A 1 125 ? -37.214 -6.972 -35.063 1.00 25.99 117 PRO A C 1
ATOM 895 O O . PRO A 1 125 ? -37.316 -7.706 -34.088 1.00 27.68 117 PRO A O 1
ATOM 899 N N . SER A 1 126 ? -38.215 -6.227 -35.489 1.00 27.37 118 SER A N 1
ATOM 900 C CA . SER A 1 126 ? -39.460 -6.143 -34.758 1.00 26.73 118 SER A CA 1
ATOM 901 C C . SER A 1 126 ? -40.558 -5.605 -35.675 1.00 27.12 118 SER A C 1
ATOM 902 O O . SER A 1 126 ? -40.274 -5.177 -36.802 1.00 26.55 118 SER A O 1
ATOM 905 N N . PRO A 1 127 ? -41.810 -5.591 -35.206 1.00 28.93 119 PRO A N 1
ATOM 906 C CA . PRO A 1 127 ? -42.874 -5.081 -36.091 1.00 30.43 119 PRO A CA 1
ATOM 907 C C . PRO A 1 127 ? -42.662 -3.651 -36.604 1.00 30.10 119 PRO A C 1
ATOM 908 O O . PRO A 1 127 ? -43.020 -3.338 -37.723 1.00 28.44 119 PRO A O 1
ATOM 912 N N . GLU A 1 128 ? -42.098 -2.793 -35.774 1.00 30.88 120 GLU A N 1
ATOM 913 C CA . GLU A 1 128 ? -41.867 -1.418 -36.149 1.00 33.53 120 GLU A CA 1
ATOM 914 C C . GLU A 1 128 ? -40.575 -1.299 -36.978 1.00 31.36 120 GLU A C 1
ATOM 915 O O . GLU A 1 128 ? -40.438 -0.386 -37.787 1.00 31.61 120 GLU A O 1
ATOM 921 N N . SER A 1 129 ? -39.638 -2.219 -36.789 1.00 29.59 121 SER A N 1
ATOM 922 C CA . SER A 1 129 ? -38.404 -2.228 -37.577 1.00 27.15 121 SER A CA 1
ATOM 923 C C . SER A 1 129 ? -38.135 -3.614 -38.093 1.00 26.71 121 SER A C 1
ATOM 924 O O . SER A 1 129 ? -37.192 -4.274 -37.643 1.00 28.43 121 SER A O 1
ATOM 927 N N . PRO A 1 130 ? -38.974 -4.105 -39.035 1.00 27.59 122 PRO A N 1
ATOM 928 C CA . PRO A 1 130 ? -38.818 -5.480 -39.479 1.00 26.95 122 PRO A CA 1
ATOM 929 C C . PRO A 1 130 ? -37.469 -5.774 -40.158 1.00 25.55 122 PRO A C 1
ATOM 930 O O . PRO A 1 130 ? -37.025 -6.913 -40.173 1.00 25.51 122 PRO A O 1
ATOM 934 N N . ASP A 1 131 ? -36.841 -4.752 -40.732 1.00 24.01 123 ASP A N 1
ATOM 935 C CA . ASP A 1 131 ? -35.528 -4.933 -41.318 1.00 24.34 123 ASP A CA 1
ATOM 936 C C . ASP A 1 131 ? -34.363 -4.652 -40.333 1.00 22.43 123 ASP A C 1
ATOM 937 O O . ASP A 1 131 ? -33.256 -4.394 -40.768 1.00 21.68 123 ASP A O 1
ATOM 942 N N . GLY A 1 132 ? -34.611 -4.729 -39.038 1.00 21.40 124 GLY A N 1
ATOM 943 C CA . GLY A 1 132 ? -33.564 -4.410 -38.040 1.00 21.22 124 GLY A CA 1
ATOM 944 C C . GLY A 1 132 ? -32.384 -5.326 -38.179 1.00 21.95 124 GLY A C 1
ATOM 945 O O . GLY A 1 132 ? -32.564 -6.514 -38.450 1.00 20.42 124 GLY A O 1
ATOM 946 N N . LEU A 1 133 ? -31.184 -4.785 -37.979 1.00 21.37 125 LEU A N 1
ATOM 947 C CA . LEU A 1 133 ? -29.972 -5.571 -38.095 1.00 23.77 125 LEU A CA 1
ATOM 948 C C . LEU A 1 133 ? -29.196 -5.706 -36.781 1.00 24.14 125 LEU A C 1
ATOM 949 O O . LEU A 1 133 ? -28.126 -6.311 -36.760 1.00 24.28 125 LEU A O 1
ATOM 954 N N . ARG A 1 134 ? -29.748 -5.198 -35.684 1.00 23.97 126 ARG A N 1
ATOM 955 C CA . ARG A 1 134 ? -29.073 -5.338 -34.403 1.00 24.50 126 ARG A CA 1
ATOM 956 C C . ARG A 1 134 ? -29.063 -6.801 -33.868 1.00 23.55 126 ARG A C 1
ATOM 957 O O . ARG A 1 134 ? -30.096 -7.438 -33.725 1.00 22.33 126 ARG A O 1
ATOM 965 N N . GLY A 1 135 ? -27.865 -7.274 -33.528 1.00 24.28 127 GLY A N 1
ATOM 966 C CA . GLY A 1 135 ? -27.638 -8.632 -33.011 1.00 22.35 127 GLY A CA 1
ATOM 967 C C . GLY A 1 135 ? -28.003 -8.741 -31.556 1.00 22.86 127 GLY A C 1
ATOM 968 O O . GLY A 1 135 ? -27.770 -7.815 -30.777 1.00 22.85 127 GLY A O 1
ATOM 969 N N . VAL A 1 136 ? -28.593 -9.881 -31.198 1.00 22.73 128 VAL A N 1
ATOM 970 C CA . VAL A 1 136 ? -29.168 -10.120 -29.901 1.00 24.52 128 VAL A CA 1
ATOM 971 C C . VAL A 1 136 ? -28.134 -10.774 -28.972 1.00 24.68 128 VAL A C 1
ATOM 972 O O . VAL A 1 136 ? -27.581 -11.826 -29.285 1.00 27.65 128 VAL A O 1
ATOM 976 N N . ALA A 1 137 ? -27.875 -10.181 -27.824 1.00 22.70 129 ALA A N 1
ATOM 977 C CA . ALA A 1 137 ? -27.126 -10.876 -26.793 1.00 21.65 129 ALA A CA 1
ATOM 978 C C . ALA A 1 137 ? -27.615 -10.338 -25.441 1.00 22.25 129 ALA A C 1
ATOM 979 O O . ALA A 1 137 ? -27.528 -9.123 -25.172 1.00 23.44 129 ALA A O 1
ATOM 981 N N . GLY A 1 138 ? -28.175 -11.240 -24.638 1.00 20.59 130 GLY A N 1
ATOM 982 C CA . GLY A 1 138 ? -28.870 -10.867 -23.421 1.00 21.69 130 GLY A CA 1
ATOM 983 C C . GLY A 1 138 ? -27.998 -10.500 -22.251 1.00 21.32 130 GLY A C 1
ATOM 984 O O . GLY A 1 138 ? -28.507 -9.881 -21.316 1.00 24.55 130 GLY A O 1
ATOM 985 N N . MET A 1 139 ? -26.705 -10.851 -22.285 1.00 19.96 131 MET A N 1
ATOM 986 C CA . MET A 1 139 ? -25.805 -10.709 -21.131 1.00 20.31 131 MET A CA 1
ATOM 987 C C . MET A 1 139 ? -24.914 -9.468 -21.131 1.00 18.56 131 MET A C 1
ATOM 988 O O . MET A 1 139 ? -24.028 -9.328 -20.274 1.00 17.77 131 MET A O 1
ATOM 993 N N . VAL A 1 140 ? -25.101 -8.610 -22.112 1.00 18.28 132 VAL A N 1
ATOM 994 C CA . VAL A 1 140 ? -24.257 -7.411 -22.247 1.00 17.64 132 VAL A CA 1
ATOM 995 C C . VAL A 1 140 ? -24.603 -6.271 -21.246 1.00 16.86 132 VAL A C 1
ATOM 996 O O . VAL A 1 140 ? -25.709 -6.236 -20.647 1.00 15.44 132 VAL A O 1
ATOM 1000 N N . ARG A 1 141 ? -23.680 -5.300 -21.136 1.00 15.64 133 ARG A N 1
ATOM 1001 C CA . ARG A 1 141 ? -23.824 -4.194 -20.195 1.00 15.42 133 ARG A CA 1
ATOM 1002 C C . ARG A 1 141 ? -25.189 -3.519 -20.420 1.00 15.27 133 ARG A C 1
ATOM 1003 O O . ARG A 1 141 ? -25.922 -3.292 -19.467 1.00 15.48 133 ARG A O 1
ATOM 1011 N N . ALA A 1 142 ? -25.561 -3.282 -21.680 1.00 14.70 134 ALA A N 1
ATOM 1012 C CA . ALA A 1 142 ? -26.849 -2.573 -21.991 1.00 14.99 134 ALA A CA 1
ATOM 1013 C C . ALA A 1 142 ? -28.076 -3.264 -21.400 1.00 15.35 134 ALA A C 1
ATOM 1014 O O . ALA A 1 142 ? -29.083 -2.604 -21.122 1.00 14.77 134 ALA A O 1
ATOM 1016 N N . ALA A 1 143 ? -28.004 -4.589 -21.235 1.00 13.87 135 ALA A N 1
ATOM 1017 C CA . ALA A 1 143 ? -29.099 -5.349 -20.613 1.00 14.14 135 ALA A CA 1
ATOM 1018 C C . ALA A 1 143 ? -28.925 -5.593 -19.136 1.00 14.33 135 ALA A C 1
ATOM 1019 O O . ALA A 1 143 ? -29.464 -6.574 -18.630 1.00 14.48 135 ALA A O 1
ATOM 1021 N N . ALA A 1 144 ? -28.157 -4.742 -18.457 1.00 13.68 136 ALA A N 1
ATOM 1022 C CA . ALA A 1 144 ? -27.860 -4.975 -17.053 1.00 15.04 136 ALA A CA 1
ATOM 1023 C C . ALA A 1 144 ? -27.360 -6.427 -16.843 1.00 14.96 136 ALA A C 1
ATOM 1024 O O . ALA A 1 144 ? -27.699 -7.083 -15.844 1.00 14.86 136 ALA A O 1
ATOM 1026 N N . PHE A 1 145 ? -26.569 -6.908 -17.805 1.00 15.44 137 PHE A N 1
ATOM 1027 C CA . PHE A 1 145 ? -25.879 -8.197 -17.710 1.00 15.37 137 PHE A CA 1
ATOM 1028 C C . PHE A 1 145 ? -26.817 -9.387 -17.641 1.00 15.83 137 PHE A C 1
ATOM 1029 O O . PHE A 1 145 ? -26.458 -10.416 -17.110 1.00 16.09 137 PHE A O 1
ATOM 1037 N N . GLY A 1 146 ? -28.016 -9.259 -18.205 1.00 17.00 138 GLY A N 1
ATOM 1038 C CA . GLY A 1 146 ? -29.024 -10.290 -18.076 1.00 17.82 138 GLY A CA 1
ATOM 1039 C C . GLY A 1 146 ? -30.143 -9.893 -17.128 1.00 20.59 138 GLY A C 1
ATOM 1040 O O . GLY A 1 146 ? -31.213 -10.490 -17.180 1.00 19.25 138 GLY A O 1
ATOM 1041 N N . MET A 1 147 ? -29.946 -8.874 -16.277 1.00 20.31 139 MET A N 1
ATOM 1042 C CA . MET A 1 147 ? -30.989 -8.597 -15.280 1.00 22.83 139 MET A CA 1
ATOM 1043 C C . MET A 1 147 ? -32.192 -7.831 -15.837 1.00 24.58 139 MET A C 1
ATOM 1044 O O . MET A 1 147 ? -33.242 -7.847 -15.222 1.00 25.89 139 MET A O 1
ATOM 1049 N N . ARG A 1 148 ? -32.038 -7.110 -16.946 1.00 26.06 140 ARG A N 1
ATOM 1050 C CA . ARG A 1 148 ? -33.192 -6.479 -17.587 1.00 28.10 140 ARG A CA 1
ATOM 1051 C C . ARG A 1 148 ? -33.796 -7.512 -18.505 1.00 29.43 140 ARG A C 1
ATOM 1052 O O . ARG A 1 148 ? -33.364 -7.658 -19.652 1.00 31.36 140 ARG A O 1
ATOM 1054 N N . ARG A 1 149 ? -34.763 -8.269 -17.976 1.00 31.33 141 ARG A N 1
ATOM 1055 C CA . ARG A 1 149 ? -35.310 -9.472 -18.655 1.00 34.71 141 ARG A CA 1
ATOM 1056 C C . ARG A 1 149 ? -36.095 -9.151 -19.940 1.00 34.69 141 ARG A C 1
ATOM 1057 O O . ARG A 1 149 ? -36.226 -10.003 -20.821 1.00 38.89 141 ARG A O 1
ATOM 1059 N N . ASP A 1 150 ? -36.625 -7.936 -20.007 1.00 33.96 142 ASP A N 1
ATOM 1060 C CA . ASP A 1 150 ? -37.369 -7.425 -21.174 1.00 38.80 142 ASP A CA 1
ATOM 1061 C C . ASP A 1 150 ? -36.540 -6.389 -21.999 1.00 35.60 142 ASP A C 1
ATOM 1062 O O . ASP A 1 150 ? -37.126 -5.482 -22.607 1.00 38.04 142 ASP A O 1
ATOM 1067 N N . TYR A 1 151 ? -35.205 -6.501 -21.973 1.00 32.44 143 TYR A N 1
ATOM 1068 C CA . TYR A 1 151 ? -34.311 -5.611 -22.739 1.00 28.54 143 TYR A CA 1
ATOM 1069 C C . TYR A 1 151 ? -34.697 -5.641 -24.212 1.00 28.47 143 TYR A C 1
ATOM 1070 O O . TYR A 1 151 ? -34.858 -4.613 -24.837 1.00 25.51 143 TYR A O 1
ATOM 1079 N N . LEU A 1 152 ? -34.885 -6.839 -24.751 1.00 29.41 144 LEU A N 1
ATOM 1080 C CA . LEU A 1 152 ? -35.257 -6.989 -26.164 1.00 32.01 144 LEU A CA 1
ATOM 1081 C C . LEU A 1 152 ? -36.538 -6.227 -26.595 1.00 31.47 144 LEU A C 1
ATOM 1082 O O . LEU A 1 152 ? -36.545 -5.617 -27.664 1.00 30.04 144 LEU A O 1
ATOM 1087 N N . GLN A 1 153 ? -37.576 -6.232 -25.747 1.00 29.87 145 GLN A N 1
ATOM 1088 C CA . GLN A 1 153 ? -38.863 -5.626 -26.067 1.00 29.13 145 GLN A CA 1
ATOM 1089 C C . GLN A 1 153 ? -38.875 -4.116 -25.882 1.00 28.89 145 GLN A C 1
ATOM 1090 O O . GLN A 1 153 ? -39.776 -3.453 -26.355 1.00 27.35 145 GLN A O 1
ATOM 1092 N N . THR A 1 154 ? -37.897 -3.570 -25.152 1.00 26.56 146 THR A N 1
ATOM 1093 C CA . THR A 1 154 ? -37.944 -2.178 -24.759 1.00 25.75 146 THR A CA 1
ATOM 1094 C C . THR A 1 154 ? -36.736 -1.337 -25.291 1.00 24.04 146 THR A C 1
ATOM 1095 O O . THR A 1 154 ? -36.768 -0.094 -25.222 1.00 22.15 146 THR A O 1
ATOM 1099 N N . ALA A 1 155 ? -35.719 -1.994 -25.847 1.00 21.25 147 ALA A N 1
ATOM 1100 C CA . ALA A 1 155 ? -34.504 -1.296 -26.265 1.00 20.85 147 ALA A CA 1
ATOM 1101 C C . ALA A 1 155 ? -34.706 -0.387 -27.451 1.00 19.78 147 ALA A C 1
ATOM 1102 O O . ALA A 1 155 ? -34.153 0.723 -27.458 1.00 18.99 147 ALA A O 1
ATOM 1104 N N . ASN A 1 156 ? -35.442 -0.833 -28.471 1.00 19.47 148 ASN A N 1
ATOM 1105 C CA . ASN A 1 156 ? -35.535 -0.044 -29.714 1.00 19.35 148 ASN A CA 1
ATOM 1106 C C . ASN A 1 156 ? -36.055 1.357 -29.461 1.00 19.92 148 ASN A C 1
ATOM 1107 O O . ASN A 1 156 ? -35.550 2.325 -30.040 1.00 19.66 148 ASN A O 1
ATOM 1112 N N . ALA A 1 157 ? -37.066 1.470 -28.594 1.00 20.28 149 ALA A N 1
ATOM 1113 C CA . ALA A 1 157 ? -37.733 2.755 -28.320 1.00 20.77 149 ALA A CA 1
ATOM 1114 C C . ALA A 1 157 ? -36.818 3.809 -27.687 1.00 20.11 149 ALA A C 1
ATOM 1115 O O . ALA A 1 157 ? -37.103 4.986 -27.779 1.00 20.08 149 ALA A O 1
ATOM 1117 N N . GLN A 1 158 ? -35.716 3.380 -27.061 1.00 19.59 150 GLN A N 1
ATOM 1118 C CA . GLN A 1 158 ? -34.838 4.297 -26.356 1.00 19.46 150 GLN A CA 1
ATOM 1119 C C . GLN A 1 158 ? -33.543 4.609 -27.097 1.00 18.57 150 GLN A C 1
ATOM 1120 O O . GLN A 1 158 ? -32.743 5.375 -26.591 1.00 17.80 150 GLN A O 1
ATOM 1126 N N . VAL A 1 159 ? -33.347 4.034 -28.281 1.00 18.14 151 VAL A N 1
ATOM 1127 C CA . VAL A 1 159 ? -32.132 4.331 -29.058 1.00 18.14 151 VAL A CA 1
ATOM 1128 C C . VAL A 1 159 ? -32.362 5.518 -29.981 1.00 17.70 151 VAL A C 1
ATOM 1129 O O . VAL A 1 159 ? -33.329 5.544 -30.756 1.00 16.85 151 VAL A O 1
ATOM 1133 N N . ALA A 1 160 ? -31.499 6.522 -29.875 1.00 16.71 152 ALA A N 1
ATOM 1134 C CA . ALA A 1 160 ? -31.536 7.684 -30.746 1.00 16.31 152 ALA A CA 1
ATOM 1135 C C . ALA A 1 160 ? -30.380 7.729 -31.734 1.00 15.35 152 ALA A C 1
ATOM 1136 O O . ALA A 1 160 ? -29.268 7.342 -31.413 1.00 13.66 152 ALA A O 1
ATOM 1138 N N . VAL A 1 161 ? -30.674 8.182 -32.952 1.00 14.71 153 VAL A N 1
ATOM 1139 C CA . VAL A 1 161 ? -29.697 8.230 -34.025 1.00 13.97 153 VAL A CA 1
ATOM 1140 C C . VAL A 1 161 ? -29.511 9.686 -34.476 1.00 13.87 153 VAL A C 1
ATOM 1141 O O . VAL A 1 161 ? -30.460 10.382 -34.836 1.00 14.39 153 VAL A O 1
ATOM 1145 N N . ILE A 1 162 ? -28.261 10.113 -34.450 1.00 13.84 154 ILE A N 1
ATOM 1146 C CA . ILE A 1 162 ? -27.806 11.412 -34.949 1.00 13.98 154 ILE A CA 1
ATOM 1147 C C . ILE A 1 162 ? -26.911 11.158 -36.176 1.00 14.41 154 ILE A C 1
ATOM 1148 O O . ILE A 1 162 ? -25.918 10.382 -36.107 1.00 13.76 154 ILE A O 1
ATOM 1153 N N . VAL A 1 163 ? -27.265 11.792 -37.298 1.00 14.21 155 VAL A N 1
ATOM 1154 C CA . VAL A 1 163 ? -26.492 11.653 -38.546 1.00 14.14 155 VAL A CA 1
ATOM 1155 C C . VAL A 1 163 ? -25.703 12.940 -38.817 1.00 15.15 155 VAL A C 1
ATOM 1156 O O . VAL A 1 163 ? -26.259 14.040 -38.807 1.00 13.29 155 VAL A O 1
ATOM 1160 N N . GLN A 1 164 ? -24.412 12.793 -39.039 1.00 14.36 156 GLN A N 1
ATOM 1161 C CA . GLN A 1 164 ? -23.603 13.934 -39.304 1.00 17.51 156 GLN A CA 1
ATOM 1162 C C . GLN A 1 164 ? -23.630 14.199 -40.810 1.00 17.55 156 GLN A C 1
ATOM 1163 O O . GLN A 1 164 ? -23.332 13.312 -41.604 1.00 17.21 156 GLN A O 1
ATOM 1169 N N . VAL A 1 165 ? -24.022 15.411 -41.199 1.00 17.91 157 VAL A N 1
ATOM 1170 C CA . VAL A 1 165 ? -24.119 15.764 -42.613 1.00 21.53 157 VAL A CA 1
ATOM 1171 C C . VAL A 1 165 ? -22.923 16.662 -42.910 1.00 24.99 157 VAL A C 1
ATOM 1172 O O . VAL A 1 165 ? -22.833 17.779 -42.431 1.00 30.42 157 VAL A O 1
ATOM 1176 N N . GLU A 1 166 ? -21.981 16.173 -43.673 1.00 30.02 158 GLU A N 1
ATOM 1177 C CA . GLU A 1 166 ? -20.710 16.882 -43.711 1.00 37.13 158 GLU A CA 1
ATOM 1178 C C . GLU A 1 166 ? -20.003 16.842 -45.043 1.00 37.40 158 GLU A C 1
ATOM 1179 O O . GLU A 1 166 ? -18.793 17.050 -45.107 1.00 44.37 158 GLU A O 1
ATOM 1185 N N . SER A 1 167 ? -20.793 16.694 -46.100 1.00 35.49 159 SER A N 1
ATOM 1186 C CA . SER A 1 167 ? -20.320 16.633 -47.445 1.00 32.21 159 SER A CA 1
ATOM 1187 C C . SER A 1 167 ? -21.267 17.378 -48.349 1.00 32.63 159 SER A C 1
ATOM 1188 O O . SER A 1 167 ? -22.428 17.614 -48.002 1.00 31.44 159 SER A O 1
ATOM 1191 N N . ALA A 1 168 ? -20.826 17.656 -49.559 1.00 31.40 160 ALA A N 1
ATOM 1192 C CA . ALA A 1 168 ? -21.667 18.333 -50.525 1.00 30.86 160 ALA A CA 1
ATOM 1193 C C . ALA A 1 168 ? -22.818 17.461 -51.068 1.00 32.09 160 ALA A C 1
ATOM 1194 O O . ALA A 1 168 ? -23.932 17.933 -51.361 1.00 29.63 160 ALA A O 1
ATOM 1196 N N . ARG A 1 169 ? -22.544 16.182 -51.252 1.00 30.59 161 ARG A N 1
ATOM 1197 C CA . ARG A 1 169 ? -23.597 15.265 -51.675 1.00 29.84 161 ARG A CA 1
ATOM 1198 C C . ARG A 1 169 ? -24.636 15.174 -50.548 1.00 23.29 161 ARG A C 1
ATOM 1199 O O . ARG A 1 169 ? -25.833 15.128 -50.785 1.00 23.98 161 ARG A O 1
ATOM 1207 N N . GLY A 1 170 ? -24.153 15.131 -49.325 1.00 21.40 162 GLY A N 1
ATOM 1208 C CA . GLY A 1 170 ? -25.045 15.040 -48.155 1.00 20.82 162 GLY A CA 1
ATOM 1209 C C . GLY A 1 170 ? -25.951 16.248 -48.065 1.00 20.27 162 GLY A C 1
ATOM 1210 O O . GLY A 1 170 ? -27.129 16.126 -47.754 1.00 18.65 162 GLY A O 1
ATOM 1211 N N . VAL A 1 171 ? -25.393 17.427 -48.339 1.00 21.05 163 VAL A N 1
ATOM 1212 C CA . VAL A 1 171 ? -26.203 18.634 -48.335 1.00 23.24 163 VAL A CA 1
ATOM 1213 C C . VAL A 1 171 ? -27.287 18.569 -49.425 1.00 25.15 163 VAL A C 1
ATOM 1214 O O . VAL A 1 171 ? -28.440 18.913 -49.154 1.00 25.24 163 VAL A O 1
ATOM 1218 N N . ASP A 1 172 ? -26.951 18.062 -50.609 1.00 27.92 164 ASP A N 1
ATOM 1219 C CA . ASP A 1 172 ? -27.946 17.947 -51.689 1.00 31.92 164 ASP A CA 1
ATOM 1220 C C . ASP A 1 172 ? -29.066 16.963 -51.321 1.00 32.12 164 ASP A C 1
ATOM 1221 O O . ASP A 1 172 ? -30.198 17.116 -51.768 1.00 33.25 164 ASP A O 1
ATOM 1226 N N . GLU A 1 173 ? -28.739 15.983 -50.476 1.00 26.66 165 GLU A N 1
ATOM 1227 C CA . GLU A 1 173 ? -29.628 14.910 -50.119 1.00 24.57 165 GLU A CA 1
ATOM 1228 C C . GLU A 1 173 ? -30.313 15.156 -48.780 1.00 21.74 165 GLU A C 1
ATOM 1229 O O . GLU A 1 173 ? -31.046 14.305 -48.310 1.00 19.83 165 GLU A O 1
ATOM 1235 N N . VAL A 1 174 ? -30.122 16.334 -48.183 1.00 21.38 166 VAL A N 1
ATOM 1236 C CA . VAL A 1 174 ? -30.447 16.536 -46.776 1.00 18.99 166 VAL A CA 1
ATOM 1237 C C . VAL A 1 174 ? -31.937 16.507 -46.444 1.00 19.27 166 VAL A C 1
ATOM 1238 O O . VAL A 1 174 ? -32.321 16.064 -45.371 1.00 18.46 166 VAL A O 1
ATOM 1242 N N . GLU A 1 175 ? -32.790 16.943 -47.362 1.00 19.83 167 GLU A N 1
ATOM 1243 C CA . GLU A 1 175 ? -34.217 16.876 -47.098 1.00 20.66 167 GLU A CA 1
ATOM 1244 C C . GLU A 1 175 ? -34.660 15.390 -47.044 1.00 20.78 167 GLU A C 1
ATOM 1245 O O . GLU A 1 175 ? -35.425 15.006 -46.185 1.00 21.18 167 GLU A O 1
ATOM 1251 N N . ARG A 1 176 ? -34.153 14.561 -47.931 1.00 21.41 168 ARG A N 1
ATOM 1252 C CA . ARG A 1 176 ? -34.512 13.121 -47.918 1.00 21.83 168 ARG A CA 1
ATOM 1253 C C . ARG A 1 176 ? -33.851 12.374 -46.733 1.00 19.79 168 ARG A C 1
ATOM 1254 O O . ARG A 1 176 ? -34.401 11.384 -46.223 1.00 18.29 168 ARG A O 1
ATOM 1262 N N . ILE A 1 177 ? -32.642 12.805 -46.336 1.00 17.83 169 ILE A N 1
ATOM 1263 C CA . ILE A 1 177 ? -32.030 12.295 -45.099 1.00 16.90 169 ILE A CA 1
ATOM 1264 C C . ILE A 1 177 ? -32.906 12.631 -43.887 1.00 17.36 169 ILE A C 1
ATOM 1265 O O . ILE A 1 177 ? -33.209 11.771 -43.070 1.00 17.58 169 ILE A O 1
ATOM 1270 N N . ALA A 1 178 ? -33.347 13.877 -43.797 1.00 17.50 170 ALA A N 1
ATOM 1271 C CA . ALA A 1 178 ? -34.226 14.301 -42.706 1.00 17.93 170 ALA A CA 1
ATOM 1272 C C . ALA A 1 178 ? -35.538 13.515 -42.624 1.00 18.74 170 ALA A C 1
ATOM 1273 O O . ALA A 1 178 ? -36.038 13.273 -41.526 1.00 18.67 170 ALA A O 1
ATOM 1275 N N . ALA A 1 179 ? -36.080 13.130 -43.772 1.00 19.16 171 ALA A N 1
ATOM 1276 C CA . ALA A 1 179 ? -37.346 12.382 -43.827 1.00 19.30 171 ALA A CA 1
ATOM 1277 C C . ALA A 1 179 ? -37.156 10.890 -43.585 1.00 18.93 171 ALA A C 1
ATOM 1278 O O . ALA A 1 179 ? -38.137 10.150 -43.522 1.00 19.14 171 ALA A O 1
ATOM 1280 N N . THR A 1 180 ? -35.914 10.431 -43.416 1.00 18.36 172 THR A N 1
ATOM 1281 C CA . THR A 1 180 ? -35.662 9.008 -43.106 1.00 18.60 172 THR A CA 1
ATOM 1282 C C . THR A 1 180 ? -36.173 8.655 -41.703 1.00 18.96 172 THR A C 1
ATOM 1283 O O . THR A 1 180 ? -35.704 9.226 -40.686 1.00 18.01 172 THR A O 1
ATOM 1287 N N . PRO A 1 181 ? -37.118 7.688 -41.615 1.00 20.64 173 PRO A N 1
ATOM 1288 C CA . PRO A 1 181 ? -37.615 7.342 -40.275 1.00 20.10 173 PRO A CA 1
ATOM 1289 C C . PRO A 1 181 ? -36.490 6.845 -39.356 1.00 18.81 173 PRO A C 1
ATOM 1290 O O . PRO A 1 181 ? -35.595 6.110 -39.770 1.00 18.49 173 PRO A O 1
ATOM 1294 N N . GLY A 1 182 ? -36.519 7.257 -38.105 1.00 18.80 174 GLY A N 1
ATOM 1295 C CA . GLY A 1 182 ? -35.448 6.897 -37.191 1.00 17.94 174 GLY A CA 1
ATOM 1296 C C . GLY A 1 182 ? -34.284 7.875 -37.086 1.00 17.78 174 GLY A C 1
ATOM 1297 O O . GLY A 1 182 ? -33.424 7.702 -36.223 1.00 17.82 174 GLY A O 1
ATOM 1298 N N . VAL A 1 183 ? -34.226 8.887 -37.949 1.00 16.65 175 VAL A N 1
ATOM 1299 C CA . VAL A 1 183 ? -33.236 9.966 -37.830 1.00 16.47 175 VAL A CA 1
ATOM 1300 C C . VAL A 1 183 ? -33.764 10.985 -36.821 1.00 16.30 175 VAL A C 1
ATOM 1301 O O . VAL A 1 183 ? -34.763 11.649 -37.071 1.00 16.89 175 VAL A O 1
ATOM 1305 N N . ASP A 1 184 ? -33.123 11.101 -35.661 1.00 16.01 176 ASP A N 1
ATOM 1306 C CA . ASP A 1 184 ? -33.645 11.982 -34.590 1.00 16.16 176 ASP A CA 1
ATOM 1307 C C . ASP A 1 184 ? -32.948 13.352 -34.604 1.00 15.73 176 ASP A C 1
ATOM 1308 O O . ASP A 1 184 ? -33.424 14.288 -33.974 1.00 16.03 176 ASP A O 1
ATOM 1313 N N . CYS A 1 185 ? -31.828 13.492 -35.318 1.00 15.14 177 CYS A N 1
ATOM 1314 C CA . CYS A 1 185 ? -31.135 14.761 -35.341 1.00 14.58 177 CYS A CA 1
ATOM 1315 C C . CYS A 1 185 ? -30.209 14.842 -36.531 1.00 14.45 177 CYS A C 1
ATOM 1316 O O . CYS A 1 185 ? -29.547 13.864 -36.821 1.00 13.26 177 CYS A O 1
ATOM 1319 N N . LEU A 1 186 ? -30.114 16.004 -37.173 1.00 14.56 178 LEU A N 1
ATOM 1320 C CA . LEU A 1 186 ? -29.133 16.221 -38.226 1.00 15.55 178 LEU A CA 1
ATOM 1321 C C . LEU A 1 186 ? -28.000 16.985 -37.584 1.00 17.21 178 LEU A C 1
ATOM 1322 O O . LEU A 1 186 ? -28.254 18.022 -36.977 1.00 18.37 178 LEU A O 1
ATOM 1327 N N . PHE A 1 187 ? -26.752 16.529 -37.732 1.00 16.10 179 PHE A N 1
ATOM 1328 C CA . PHE A 1 187 ? -25.649 17.242 -37.080 1.00 15.89 179 PHE A CA 1
ATOM 1329 C C . PHE A 1 187 ? -24.675 17.843 -38.090 1.00 16.33 179 PHE A C 1
ATOM 1330 O O . PHE A 1 187 ? -24.172 17.154 -38.950 1.00 15.67 179 PHE A O 1
ATOM 1338 N N . VAL A 1 188 ? -24.453 19.143 -38.006 1.00 17.55 180 VAL A N 1
ATOM 1339 C CA . VAL A 1 188 ? -23.444 19.829 -38.839 1.00 19.76 180 VAL A CA 1
ATOM 1340 C C . VAL A 1 188 ? -22.075 19.944 -38.155 1.00 19.82 180 VAL A C 1
ATOM 1341 O O . VAL A 1 188 ? -21.947 20.550 -37.074 1.00 20.11 180 VAL A O 1
ATOM 1345 N N . GLY A 1 189 ? -21.046 19.355 -38.763 1.00 20.06 181 GLY A N 1
ATOM 1346 C CA . GLY A 1 189 ? -19.666 19.634 -38.363 1.00 21.47 181 GLY A CA 1
ATOM 1347 C C . GLY A 1 189 ? -19.063 20.685 -39.307 1.00 20.60 181 GLY A C 1
ATOM 1348 O O . GLY A 1 189 ? -18.731 20.360 -40.426 1.00 22.14 181 GLY A O 1
ATOM 1349 N N . PRO A 1 190 ? -18.976 21.957 -38.894 1.00 20.87 182 PRO A N 1
ATOM 1350 C CA . PRO A 1 190 ? -18.619 22.942 -39.945 1.00 21.46 182 PRO A CA 1
ATOM 1351 C C . PRO A 1 190 ? -17.238 22.751 -40.543 1.00 21.45 182 PRO A C 1
ATOM 1352 O O . PRO A 1 190 ? -17.072 22.951 -41.755 1.00 20.04 182 PRO A O 1
ATOM 1356 N N . ALA A 1 191 ? -16.280 22.328 -39.722 1.00 20.84 183 ALA A N 1
ATOM 1357 C CA . ALA A 1 191 ? -14.928 22.044 -40.234 1.00 21.34 183 ALA A CA 1
ATOM 1358 C C . ALA A 1 191 ? -14.891 21.006 -41.353 1.00 21.04 183 ALA A C 1
ATOM 1359 O O . ALA A 1 191 ? -14.264 21.249 -42.423 1.00 18.41 183 ALA A O 1
ATOM 1361 N N A ASP A 1 192 ? -15.506 19.828 -41.177 0.50 19.57 184 ASP A N 1
ATOM 1362 N N B ASP A 1 192 ? -15.572 19.896 -41.084 0.50 20.60 184 ASP A N 1
ATOM 1363 C CA A ASP A 1 192 ? -15.528 18.846 -42.290 0.50 19.72 184 ASP A CA 1
ATOM 1364 C CA B ASP A 1 192 ? -15.722 18.803 -42.013 0.50 21.42 184 ASP A CA 1
ATOM 1365 C C A ASP A 1 192 ? -16.403 19.348 -43.435 0.50 19.45 184 ASP A C 1
ATOM 1366 C C B ASP A 1 192 ? -16.446 19.257 -43.300 0.50 20.53 184 ASP A C 1
ATOM 1367 O O A ASP A 1 192 ? -16.124 19.064 -44.599 0.50 19.69 184 ASP A O 1
ATOM 1368 O O B ASP A 1 192 ? -16.100 18.851 -44.405 0.50 21.02 184 ASP A O 1
ATOM 1377 N N . LEU A 1 193 ? -17.469 20.088 -43.132 1.00 19.26 185 LEU A N 1
ATOM 1378 C CA . LEU A 1 193 ? -18.318 20.527 -44.233 1.00 19.50 185 LEU A CA 1
ATOM 1379 C C . LEU A 1 193 ? -17.511 21.484 -45.112 1.00 19.39 185 LEU A C 1
ATOM 1380 O O . LEU A 1 193 ? -17.482 21.327 -46.333 1.00 18.01 185 LEU A O 1
ATOM 1385 N N . ALA A 1 194 ? -16.791 22.420 -44.484 1.00 18.46 186 ALA A N 1
ATOM 1386 C CA . ALA A 1 194 ? -15.992 23.381 -45.231 1.00 18.66 186 ALA A CA 1
ATOM 1387 C C . ALA A 1 194 ? -14.933 22.647 -46.076 1.00 20.04 186 ALA A C 1
ATOM 1388 O O . ALA A 1 194 ? -14.758 22.956 -47.265 1.00 19.20 186 ALA A O 1
ATOM 1390 N N . ALA A 1 195 ? -14.278 21.640 -45.500 1.00 19.20 187 ALA A N 1
ATOM 1391 C CA . ALA A 1 195 ? -13.300 20.868 -46.267 1.00 20.31 187 ALA A CA 1
ATOM 1392 C C . ALA A 1 195 ? -13.925 20.178 -47.489 1.00 20.82 187 ALA A C 1
ATOM 1393 O O . ALA A 1 195 ? -13.381 20.237 -48.593 1.00 19.33 187 ALA A O 1
ATOM 1395 N N A SER A 1 196 ? -15.053 19.497 -47.326 0.50 21.78 188 SER A N 1
ATOM 1396 N N B SER A 1 196 ? -15.068 19.545 -47.266 0.50 21.66 188 SER A N 1
ATOM 1397 C CA A SER A 1 196 ? -15.625 18.792 -48.491 0.50 23.14 188 SER A CA 1
ATOM 1398 C CA B SER A 1 196 ? -15.767 18.798 -48.311 0.50 23.05 188 SER A CA 1
ATOM 1399 C C A SER A 1 196 ? -16.140 19.738 -49.566 0.50 24.60 188 SER A C 1
ATOM 1400 C C B SER A 1 196 ? -16.278 19.675 -49.456 0.50 24.45 188 SER A C 1
ATOM 1401 O O A SER A 1 196 ? -16.178 19.382 -50.759 0.50 25.68 188 SER A O 1
ATOM 1402 O O B SER A 1 196 ? -16.472 19.189 -50.573 0.50 26.57 188 SER A O 1
ATOM 1407 N N . LEU A 1 197 ? -16.496 20.962 -49.191 1.00 24.23 189 LEU A N 1
ATOM 1408 C CA . LEU A 1 197 ? -16.959 21.888 -50.193 1.00 24.79 189 LEU A CA 1
ATOM 1409 C C . LEU A 1 197 ? -15.793 22.652 -50.829 1.00 26.51 189 LEU A C 1
ATOM 1410 O O . LEU A 1 197 ? -16.031 23.549 -51.633 1.00 27.58 189 LEU A O 1
ATOM 1415 N N . GLY A 1 198 ? -14.549 22.331 -50.463 1.00 25.72 190 GLY A N 1
ATOM 1416 C CA . GLY A 1 198 ? -13.386 22.917 -51.109 1.00 25.70 190 GLY A CA 1
ATOM 1417 C C . GLY A 1 198 ? -12.841 24.114 -50.370 1.00 26.81 190 GLY A C 1
ATOM 1418 O O . GLY A 1 198 ? -12.103 24.902 -50.935 1.00 26.71 190 GLY A O 1
ATOM 1419 N N . HIS A 1 199 ? -13.177 24.228 -49.086 1.00 26.58 191 HIS A N 1
ATOM 1420 C CA . HIS A 1 199 ? -12.903 25.414 -48.277 1.00 26.81 191 HIS A CA 1
ATOM 1421 C C . HIS A 1 199 ? -12.280 25.045 -46.943 1.00 25.35 191 HIS A C 1
ATOM 1422 O O . HIS A 1 199 ? -12.644 25.554 -45.901 1.00 23.86 191 HIS A O 1
ATOM 1429 N N . LEU A 1 200 ? -11.337 24.123 -46.998 1.00 23.84 192 LEU A N 1
ATOM 1430 C CA . LEU A 1 200 ? -10.597 23.700 -45.837 1.00 24.14 192 LEU A CA 1
ATOM 1431 C C . LEU A 1 200 ? -10.095 24.877 -44.994 1.00 24.52 192 LEU A C 1
ATOM 1432 O O . LEU A 1 200 ? -9.449 25.782 -45.522 1.00 22.36 192 LEU A O 1
ATOM 1437 N N . GLY A 1 201 ? -10.398 24.847 -43.689 1.00 22.65 193 GLY A N 1
ATOM 1438 C CA . GLY A 1 201 ? -9.981 25.893 -42.748 1.00 23.33 193 GLY A CA 1
ATOM 1439 C C . GLY A 1 201 ? -10.773 27.185 -42.785 1.00 24.86 193 GLY A C 1
ATOM 1440 O O . GLY A 1 201 ? -10.420 28.156 -42.103 1.00 25.45 193 GLY A O 1
ATOM 1441 N N . ASP A 1 202 ? -11.825 27.223 -43.590 1.00 23.45 194 ASP A N 1
ATOM 1442 C CA . ASP A 1 202 ? -12.578 28.453 -43.812 1.00 24.11 194 ASP A CA 1
ATOM 1443 C C . ASP A 1 202 ? -14.086 28.236 -43.626 1.00 22.88 194 ASP A C 1
ATOM 1444 O O . ASP A 1 202 ? -14.838 28.280 -44.596 1.00 22.09 194 ASP A O 1
ATOM 1449 N N . ILE A 1 203 ? -14.546 28.018 -42.380 1.00 22.82 195 ILE A N 1
ATOM 1450 C CA . ILE A 1 203 ? -15.971 27.723 -42.161 1.00 22.71 195 ILE A CA 1
ATOM 1451 C C . ILE A 1 203 ? -16.899 28.920 -42.421 1.00 25.06 195 ILE A C 1
ATOM 1452 O O . ILE A 1 203 ? -18.102 28.732 -42.565 1.00 23.83 195 ILE A O 1
ATOM 1457 N N . ARG A 1 204 ? -16.362 30.137 -42.514 1.00 26.90 196 ARG A N 1
ATOM 1458 C CA . ARG A 1 204 ? -17.209 31.304 -42.843 1.00 29.67 196 ARG A CA 1
ATOM 1459 C C . ARG A 1 204 ? -17.241 31.671 -44.330 1.00 29.17 196 ARG A C 1
ATOM 1460 O O . ARG A 1 204 ? -17.812 32.697 -44.682 1.00 26.34 196 ARG A O 1
ATOM 1468 N N . HIS A 1 205 ? -16.654 30.861 -45.205 1.00 27.92 197 HIS A N 1
ATOM 1469 C CA . HIS A 1 205 ? -16.843 31.093 -46.625 1.00 29.46 197 HIS A CA 1
ATOM 1470 C C . HIS A 1 205 ? -18.338 31.051 -46.937 1.00 30.38 197 HIS A C 1
ATOM 1471 O O . HIS A 1 205 ? -19.058 30.172 -46.435 1.00 29.38 197 HIS A O 1
ATOM 1478 N N . PRO A 1 206 ? -18.830 32.000 -47.744 1.00 29.96 198 PRO A N 1
ATOM 1479 C CA . PRO A 1 206 ? -20.282 32.083 -47.993 1.00 30.60 198 PRO A CA 1
ATOM 1480 C C . PRO A 1 206 ? -20.956 30.797 -48.507 1.00 28.88 198 PRO A C 1
ATOM 1481 O O . PRO A 1 206 ? -22.136 30.550 -48.252 1.00 26.26 198 PRO A O 1
ATOM 1485 N N . ASP A 1 207 ? -20.225 30.008 -49.276 1.00 28.11 199 ASP A N 1
ATOM 1486 C CA . ASP A 1 207 ? -20.765 28.786 -49.796 1.00 27.81 199 ASP A CA 1
ATOM 1487 C C . ASP A 1 207 ? -20.922 27.775 -48.679 1.00 24.90 199 ASP A C 1
ATOM 1488 O O . ASP A 1 207 ? -21.864 27.008 -48.692 1.00 23.75 199 ASP A O 1
ATOM 1493 N N . VAL A 1 208 ? -20.010 27.800 -47.714 1.00 24.25 200 VAL A N 1
ATOM 1494 C CA . VAL A 1 208 ? -20.137 26.945 -46.532 1.00 22.76 200 VAL A CA 1
ATOM 1495 C C . VAL A 1 208 ? -21.305 27.410 -45.664 1.00 22.40 200 VAL A C 1
ATOM 1496 O O . VAL A 1 208 ? -22.093 26.568 -45.175 1.00 20.53 200 VAL A O 1
ATOM 1500 N N . GLU A 1 209 ? -21.452 28.725 -45.496 1.00 23.10 201 GLU A N 1
ATOM 1501 C CA . GLU A 1 209 ? -22.603 29.271 -44.711 1.00 23.58 201 GLU A CA 1
ATOM 1502 C C . GLU A 1 209 ? -23.919 28.933 -45.393 1.00 23.00 201 GLU A C 1
ATOM 1503 O O . GLU A 1 209 ? -24.876 28.583 -44.720 1.00 22.24 201 GLU A O 1
ATOM 1509 N N . THR A 1 210 ? -23.949 28.959 -46.734 1.00 21.82 202 THR A N 1
ATOM 1510 C CA . THR A 1 210 ? -25.117 28.562 -47.502 1.00 21.47 202 THR A CA 1
ATOM 1511 C C . THR A 1 210 ? -25.487 27.088 -47.322 1.00 20.52 202 THR A C 1
ATOM 1512 O O . THR A 1 210 ? -26.671 26.752 -47.162 1.00 18.72 202 THR A O 1
ATOM 1516 N N . ALA A 1 211 ? -24.472 26.217 -47.321 1.00 19.19 203 ALA A N 1
ATOM 1517 C CA . ALA A 1 211 ? -24.723 24.835 -47.095 1.00 16.73 203 ALA A CA 1
ATOM 1518 C C . ALA A 1 211 ? -25.284 24.607 -45.685 1.00 16.73 203 ALA A C 1
ATOM 1519 O O . ALA A 1 211 ? -26.272 23.872 -45.524 1.00 16.71 203 ALA A O 1
ATOM 1521 N N . MET A 1 212 ? -24.668 25.212 -44.685 1.00 16.71 204 MET A N 1
ATOM 1522 C CA . MET A 1 212 ? -25.119 25.016 -43.324 1.00 18.59 204 MET A CA 1
ATOM 1523 C C . MET A 1 212 ? -26.579 25.468 -43.157 1.00 18.54 204 MET A C 1
ATOM 1524 O O . MET A 1 212 ? -27.374 24.760 -42.552 1.00 19.32 204 MET A O 1
ATOM 1529 N N . ALA A 1 213 ? -26.911 26.654 -43.689 1.00 18.28 205 ALA A N 1
ATOM 1530 C CA . ALA A 1 213 ? -28.261 27.212 -43.648 1.00 18.31 205 ALA A CA 1
ATOM 1531 C C . ALA A 1 213 ? -29.251 26.209 -44.244 1.00 18.50 205 ALA A C 1
ATOM 1532 O O . ALA A 1 213 ? -30.329 25.997 -43.675 1.00 18.07 205 ALA A O 1
ATOM 1534 N N . ARG A 1 214 ? -28.881 25.562 -45.363 1.00 18.98 206 ARG A N 1
ATOM 1535 C CA . ARG A 1 214 ? -29.737 24.545 -45.961 1.00 20.26 206 ARG A CA 1
ATOM 1536 C C . ARG A 1 214 ? -30.033 23.387 -45.031 1.00 18.26 206 ARG A C 1
ATOM 1537 O O . ARG A 1 214 ? -31.171 22.928 -44.950 1.00 18.23 206 ARG A O 1
ATOM 1545 N N . VAL A 1 215 ? -29.019 22.916 -44.313 1.00 17.20 207 VAL A N 1
ATOM 1546 C CA . VAL A 1 215 ? -29.198 21.773 -43.432 1.00 16.49 207 VAL A CA 1
ATOM 1547 C C . VAL A 1 215 ? -30.142 22.145 -42.276 1.00 15.90 207 VAL A C 1
ATOM 1548 O O . VAL A 1 215 ? -31.086 21.418 -41.931 1.00 15.29 207 VAL A O 1
ATOM 1552 N N . LEU A 1 216 ? -29.864 23.277 -41.645 1.00 16.08 208 LEU A N 1
ATOM 1553 C CA . LEU A 1 216 ? -30.760 23.795 -40.586 1.00 15.68 208 LEU A CA 1
ATOM 1554 C C . LEU A 1 216 ? -32.218 23.934 -41.056 1.00 16.43 208 LEU A C 1
ATOM 1555 O O . LEU A 1 216 ? -33.166 23.554 -40.338 1.00 16.98 208 LEU A O 1
ATOM 1560 N N . ALA A 1 217 ? -32.401 24.498 -42.252 1.00 16.34 209 ALA A N 1
ATOM 1561 C CA . ALA A 1 217 ? -33.740 24.738 -42.797 1.00 16.73 209 ALA A CA 1
ATOM 1562 C C . ALA A 1 217 ? -34.413 23.432 -43.085 1.00 16.79 209 ALA A C 1
ATOM 1563 O O . ALA A 1 217 ? -35.619 23.261 -42.848 1.00 16.20 209 ALA A O 1
ATOM 1565 N N . ALA A 1 218 ? -33.641 22.476 -43.591 1.00 16.83 210 ALA A N 1
ATOM 1566 C CA . ALA A 1 218 ? -34.218 21.134 -43.817 1.00 17.67 210 ALA A CA 1
ATOM 1567 C C . ALA A 1 218 ? -34.771 20.522 -42.538 1.00 18.50 210 ALA A C 1
ATOM 1568 O O . ALA A 1 218 ? -35.848 19.925 -42.512 1.00 18.41 210 ALA A O 1
ATOM 1570 N N . GLY A 1 219 ? -33.997 20.633 -41.470 1.00 18.35 211 GLY A N 1
ATOM 1571 C CA . GLY A 1 219 ? -34.412 20.140 -40.192 1.00 18.50 211 GLY A CA 1
ATOM 1572 C C . GLY A 1 219 ? -35.703 20.793 -39.740 1.00 18.23 211 GLY A C 1
ATOM 1573 O O . GLY A 1 219 ? -36.630 20.093 -39.352 1.00 17.45 211 GLY A O 1
ATOM 1574 N N . LYS A 1 220 ? -35.747 22.134 -39.769 1.00 18.78 212 LYS A N 1
ATOM 1575 C CA . LYS A 1 220 ? -36.921 22.887 -39.311 1.00 19.22 212 LYS A CA 1
ATOM 1576 C C . LYS A 1 220 ? -38.173 22.509 -40.057 1.00 18.77 212 LYS A C 1
ATOM 1577 O O . LYS A 1 220 ? -39.249 22.388 -39.460 1.00 19.90 212 LYS A O 1
ATOM 1583 N N . GLN A 1 221 ? -38.042 22.343 -41.364 1.00 19.08 213 GLN A N 1
ATOM 1584 C CA . GLN A 1 221 ? -39.171 21.999 -42.227 1.00 19.74 213 GLN A CA 1
ATOM 1585 C C . GLN A 1 221 ? -39.658 20.556 -41.949 1.00 18.66 213 GLN A C 1
ATOM 1586 O O . GLN A 1 221 ? -40.855 20.275 -41.962 1.00 16.37 213 GLN A O 1
ATOM 1592 N N . ALA A 1 222 ? -38.730 19.662 -41.631 1.00 18.13 214 ALA A N 1
ATOM 1593 C CA . ALA A 1 222 ? -39.073 18.269 -41.350 1.00 18.71 214 ALA A CA 1
ATOM 1594 C C . ALA A 1 222 ? -39.550 18.050 -39.934 1.00 18.80 214 ALA A C 1
ATOM 1595 O O . ALA A 1 222 ? -40.005 16.952 -39.622 1.00 18.95 214 ALA A O 1
ATOM 1597 N N . GLY A 1 223 ? -39.404 19.045 -39.072 1.00 18.93 215 GLY A N 1
ATOM 1598 C CA . GLY A 1 223 ? -39.510 18.819 -37.598 1.00 19.25 215 GLY A CA 1
ATOM 1599 C C . GLY A 1 223 ? -38.455 17.893 -36.935 1.00 19.07 215 GLY A C 1
ATOM 1600 O O . GLY A 1 223 ? -38.744 17.201 -35.976 1.00 18.68 215 GLY A O 1
ATOM 1601 N N . VAL A 1 224 ? -37.232 17.920 -37.444 1.00 18.13 216 VAL A N 1
ATOM 1602 C CA . VAL A 1 224 ? -36.121 17.147 -36.931 1.00 16.95 216 VAL A CA 1
ATOM 1603 C C . VAL A 1 224 ? -35.105 18.140 -36.356 1.00 17.02 216 VAL A C 1
ATOM 1604 O O . VAL A 1 224 ? -34.720 19.140 -37.005 1.00 16.11 216 VAL A O 1
ATOM 1608 N N . ALA A 1 225 ? -34.712 17.896 -35.114 1.00 16.69 217 ALA A N 1
ATOM 1609 C CA . ALA A 1 225 ? -33.649 18.637 -34.477 1.00 17.29 217 ALA A CA 1
ATOM 1610 C C . ALA A 1 225 ? -32.403 18.762 -35.321 1.00 17.11 217 ALA A C 1
ATOM 1611 O O . ALA A 1 225 ? -31.991 17.803 -35.958 1.00 15.87 217 ALA A O 1
ATOM 1613 N N . VAL A 1 226 ? -31.803 19.965 -35.309 1.00 16.29 218 VAL A N 1
ATOM 1614 C CA . VAL A 1 226 ? -30.481 20.131 -35.883 1.00 16.24 218 VAL A CA 1
ATOM 1615 C C . VAL A 1 226 ? -29.425 20.451 -34.827 1.00 15.80 218 VAL A C 1
ATOM 1616 O O . VAL A 1 226 ? -29.685 21.198 -33.906 1.00 16.54 218 VAL A O 1
ATOM 1620 N N . GLY A 1 227 ? -28.253 19.857 -34.988 1.00 15.94 219 GLY A N 1
ATOM 1621 C CA . GLY A 1 227 ? -27.135 20.065 -34.069 1.00 16.64 219 GLY A CA 1
ATOM 1622 C C . GLY A 1 227 ? -25.921 20.593 -34.815 1.00 14.88 219 GLY A C 1
ATOM 1623 O O . GLY A 1 227 ? -25.877 20.538 -36.040 1.00 14.41 219 GLY A O 1
ATOM 1624 N N . ILE A 1 228 ? -24.912 21.020 -34.065 1.00 14.18 220 ILE A N 1
ATOM 1625 C CA . ILE A 1 228 ? -23.754 21.681 -34.623 1.00 13.76 220 ILE A CA 1
ATOM 1626 C C . ILE A 1 228 ? -22.637 21.689 -33.595 1.00 14.17 220 ILE A C 1
ATOM 1627 O O . ILE A 1 228 ? -22.885 21.714 -32.362 1.00 13.96 220 ILE A O 1
ATOM 1632 N N . PHE A 1 229 ? -21.406 21.627 -34.100 1.00 14.66 221 PHE A N 1
ATOM 1633 C CA . PHE A 1 229 ? -20.218 21.761 -33.276 1.00 15.27 221 PHE A CA 1
ATOM 1634 C C . PHE A 1 229 ? -19.828 23.222 -33.341 1.00 16.07 221 PHE A C 1
ATOM 1635 O O . PHE A 1 229 ? -19.491 23.712 -34.429 1.00 15.71 221 PHE A O 1
ATOM 1643 N N . ALA A 1 230 ? -19.843 23.909 -32.193 1.00 16.94 222 ALA A N 1
ATOM 1644 C CA . ALA A 1 230 ? -19.374 25.298 -32.102 1.00 17.75 222 ALA A CA 1
ATOM 1645 C C . ALA A 1 230 ? -17.942 25.306 -31.545 1.00 19.88 222 ALA A C 1
ATOM 1646 O O . ALA A 1 230 ? -17.641 24.605 -30.539 1.00 18.54 222 ALA A O 1
ATOM 1648 N N . GLY A 1 231 ? -17.073 26.080 -32.206 1.00 20.55 223 GLY A N 1
ATOM 1649 C CA . GLY A 1 231 ? -15.653 26.213 -31.798 1.00 20.75 223 GLY A CA 1
ATOM 1650 C C . GLY A 1 231 ? -15.432 27.183 -30.653 1.00 21.34 223 GLY A C 1
ATOM 1651 O O . GLY A 1 231 ? -14.408 27.166 -30.048 1.00 21.61 223 GLY A O 1
ATOM 1652 N N . ASP A 1 232 ? -16.416 28.026 -30.347 1.00 22.55 224 ASP A N 1
ATOM 1653 C CA . ASP A 1 232 ? -16.313 29.034 -29.295 1.00 23.50 224 ASP A CA 1
ATOM 1654 C C . ASP A 1 232 ? -17.728 29.459 -28.827 1.00 22.17 224 ASP A C 1
ATOM 1655 O O . ASP A 1 232 ? -18.722 29.058 -29.445 1.00 20.40 224 ASP A O 1
ATOM 1660 N N . THR A 1 233 ? -17.809 30.227 -27.743 1.00 20.16 225 THR A N 1
ATOM 1661 C CA . THR A 1 233 ? -19.100 30.718 -27.242 1.00 21.11 225 THR A CA 1
ATOM 1662 C C . THR A 1 233 ? -19.853 31.715 -28.162 1.00 20.96 225 THR A C 1
ATOM 1663 O O . THR A 1 233 ? -21.056 31.626 -28.282 1.00 21.85 225 THR A O 1
ATOM 1667 N N . ALA A 1 234 ? -19.183 32.659 -28.800 1.00 21.06 226 ALA A N 1
ATOM 1668 C CA . ALA A 1 234 ? -19.918 33.567 -29.708 1.00 21.04 226 ALA A CA 1
ATOM 1669 C C . ALA A 1 234 ? -20.655 32.766 -30.785 1.00 21.40 226 ALA A C 1
ATOM 1670 O O . ALA A 1 234 ? -21.826 33.013 -31.040 1.00 21.25 226 ALA A O 1
ATOM 1672 N N . ALA A 1 235 ? -19.939 31.829 -31.421 1.00 20.07 227 ALA A N 1
ATOM 1673 C CA . ALA A 1 235 ? -20.513 30.902 -32.385 1.00 20.35 227 ALA A CA 1
ATOM 1674 C C . ALA A 1 235 ? -21.703 30.140 -31.807 1.00 19.96 227 ALA A C 1
ATOM 1675 O O . ALA A 1 235 ? -22.774 30.159 -32.403 1.00 19.46 227 ALA A O 1
ATOM 1677 N N . ALA A 1 236 ? -21.531 29.498 -30.639 1.00 19.72 228 ALA A N 1
ATOM 1678 C CA . ALA A 1 236 ? -22.629 28.779 -30.005 1.00 18.73 228 ALA A CA 1
ATOM 1679 C C . ALA A 1 236 ? -23.881 29.644 -29.834 1.00 20.22 228 ALA A C 1
ATOM 1680 O O . ALA A 1 236 ? -25.012 29.170 -30.097 1.00 18.33 228 ALA A O 1
ATOM 1682 N N . ARG A 1 237 ? -23.695 30.890 -29.410 1.00 19.99 229 ARG A N 1
ATOM 1683 C CA . ARG A 1 237 ? -24.833 31.831 -29.265 1.00 21.90 229 ARG A CA 1
ATOM 1684 C C . ARG A 1 237 ? -25.447 32.177 -30.621 1.00 21.14 229 ARG A C 1
ATOM 1685 O O . ARG A 1 237 ? -26.659 32.233 -30.729 1.00 21.71 229 ARG A O 1
ATOM 1693 N N . GLN A 1 238 ? -24.637 32.383 -31.651 1.00 21.85 230 GLN A N 1
ATOM 1694 C CA . GLN A 1 238 ? -25.193 32.644 -32.986 1.00 22.40 230 GLN A CA 1
ATOM 1695 C C . GLN A 1 238 ? -26.034 31.445 -33.405 1.00 21.26 230 GLN A C 1
ATOM 1696 O O . GLN A 1 238 ? -27.146 31.598 -33.956 1.00 19.60 230 GLN A O 1
ATOM 1702 N N . TYR A 1 239 ? -25.506 30.242 -33.162 1.00 19.29 231 TYR A N 1
ATOM 1703 C CA . TYR A 1 239 ? -26.238 29.050 -33.552 1.00 18.66 231 TYR A CA 1
ATOM 1704 C C . TYR A 1 239 ? -27.534 28.892 -32.739 1.00 18.58 231 TYR A C 1
ATOM 1705 O O . TYR A 1 239 ? -28.608 28.575 -33.283 1.00 19.03 231 TYR A O 1
ATOM 1714 N N . ARG A 1 240 ? -27.468 29.125 -31.437 1.00 19.98 232 ARG A N 1
ATOM 1715 C CA . ARG A 1 240 ? -28.694 29.132 -30.639 1.00 22.88 232 ARG A CA 1
ATOM 1716 C C . ARG A 1 240 ? -29.746 30.097 -31.231 1.00 22.25 232 ARG A C 1
ATOM 1717 O O . ARG A 1 240 ? -30.924 29.750 -31.363 1.00 21.92 232 ARG A O 1
ATOM 1725 N N . GLU A 1 241 ? -29.305 31.299 -31.558 1.00 23.15 233 GLU A N 1
ATOM 1726 C CA . GLU A 1 241 ? -30.198 32.348 -32.105 1.00 25.11 233 GLU A CA 1
ATOM 1727 C C . GLU A 1 241 ? -30.797 31.935 -33.463 1.00 22.35 233 GLU A C 1
ATOM 1728 O O . GLU A 1 241 ? -31.941 32.245 -33.776 1.00 20.19 233 GLU A O 1
ATOM 1734 N N . ALA A 1 242 ? -30.025 31.207 -34.258 1.00 20.26 234 ALA A N 1
ATOM 1735 C CA . ALA A 1 242 ? -30.488 30.759 -35.552 1.00 19.29 234 ALA A CA 1
ATOM 1736 C C . ALA A 1 242 ? -31.473 29.585 -35.487 1.00 18.48 234 ALA A C 1
ATOM 1737 O O . ALA A 1 242 ? -32.152 29.314 -36.462 1.00 18.37 234 ALA A O 1
ATOM 1739 N N . GLY A 1 243 ? -31.539 28.877 -34.366 1.00 17.37 235 GLY A N 1
ATOM 1740 C CA . GLY A 1 243 ? -32.495 27.794 -34.196 1.00 17.66 235 GLY A CA 1
ATOM 1741 C C . GLY A 1 243 ? -31.929 26.383 -34.128 1.00 16.54 235 GLY A C 1
ATOM 1742 O O . GLY A 1 243 ? -32.676 25.419 -34.133 1.00 15.21 235 GLY A O 1
ATOM 1743 N N . TYR A 1 244 ? -30.606 26.255 -34.141 1.00 16.31 236 TYR A N 1
ATOM 1744 C CA . TYR A 1 244 ? -30.010 24.992 -33.822 1.00 16.41 236 TYR A CA 1
ATOM 1745 C C . TYR A 1 244 ? -30.396 24.618 -32.377 1.00 17.19 236 TYR A C 1
ATOM 1746 O O . TYR A 1 244 ? -30.420 25.483 -31.491 1.00 17.17 236 TYR A O 1
ATOM 1755 N N . ARG A 1 245 ? -30.643 23.333 -32.148 1.00 18.77 237 ARG A N 1
ATOM 1756 C CA . ARG A 1 245 ? -30.984 22.800 -30.813 1.00 18.78 237 ARG A CA 1
ATOM 1757 C C . ARG A 1 245 ? -29.845 22.006 -30.106 1.00 19.20 237 ARG A C 1
ATOM 1758 O O . ARG A 1 245 ? -29.493 22.293 -28.928 1.00 20.82 237 ARG A O 1
ATOM 1766 N N . LEU A 1 246 ? -29.195 21.084 -30.815 1.00 17.25 238 LEU A N 1
ATOM 1767 C CA . LEU A 1 246 ? -28.144 20.276 -30.173 1.00 15.19 238 LEU A CA 1
ATOM 1768 C C . LEU A 1 246 ? -26.787 20.903 -30.426 1.00 15.83 238 LEU A C 1
ATOM 1769 O O . LEU A 1 246 ? -26.102 20.625 -31.450 1.00 14.86 238 LEU A O 1
ATOM 1774 N N . ILE A 1 247 ? -26.382 21.769 -29.503 1.00 15.89 239 ILE A N 1
ATOM 1775 C CA . ILE A 1 247 ? -25.238 22.630 -29.716 1.00 15.65 239 ILE A CA 1
ATOM 1776 C C . ILE A 1 247 ? -24.073 22.166 -28.845 1.00 15.05 239 ILE A C 1
ATOM 1777 O O . ILE A 1 247 ? -24.225 22.089 -27.625 1.00 14.11 239 ILE A O 1
ATOM 1782 N N . THR A 1 248 ? -22.948 21.847 -29.486 1.00 15.03 240 THR A N 1
ATOM 1783 C CA . THR A 1 248 ? -21.731 21.430 -28.809 1.00 15.45 240 THR A CA 1
ATOM 1784 C C . THR A 1 248 ? -20.925 22.686 -28.509 1.00 15.73 240 THR A C 1
ATOM 1785 O O . THR A 1 248 ? -20.560 23.392 -29.427 1.00 15.03 240 THR A O 1
ATOM 1789 N N . VAL A 1 249 ? -20.635 22.936 -27.227 1.00 15.19 241 VAL A N 1
ATOM 1790 C CA . VAL A 1 249 ? -19.833 24.079 -26.782 1.00 14.54 241 VAL A CA 1
ATOM 1791 C C . VAL A 1 249 ? -18.361 23.660 -26.723 1.00 14.29 241 VAL A C 1
ATOM 1792 O O . VAL A 1 249 ? -17.765 23.511 -25.638 1.00 14.00 241 VAL A O 1
ATOM 1796 N N . SER A 1 250 ? -17.796 23.431 -27.907 1.00 14.00 242 SER A N 1
ATOM 1797 C CA . SER A 1 250 ? -16.417 22.989 -28.083 1.00 14.26 242 SER A CA 1
ATOM 1798 C C . SER A 1 250 ? -16.103 21.662 -27.361 1.00 13.77 242 SER A C 1
ATOM 1799 O O . SER A 1 250 ? -16.966 20.812 -27.231 1.00 13.30 242 SER A O 1
ATOM 1802 N N . ALA A 1 251 ? -14.871 21.494 -26.895 1.00 13.55 243 ALA A N 1
ATOM 1803 C CA . ALA A 1 251 ? -14.325 20.180 -26.451 1.00 13.07 243 ALA A CA 1
ATOM 1804 C C . ALA A 1 251 ? -13.513 20.386 -25.187 1.00 13.44 243 ALA A C 1
ATOM 1805 O O . ALA A 1 251 ? -12.955 21.507 -24.941 1.00 12.14 243 ALA A O 1
ATOM 1807 N N . ASP A 1 252 ? -13.460 19.321 -24.394 1.00 12.97 244 ASP A N 1
ATOM 1808 C CA . ASP A 1 252 ? -12.710 19.302 -23.135 1.00 14.36 244 ASP A CA 1
ATOM 1809 C C . ASP A 1 252 ? -11.273 19.792 -23.311 1.00 14.57 244 ASP A C 1
ATOM 1810 O O . ASP A 1 252 ? -10.848 20.688 -22.577 1.00 16.23 244 ASP A O 1
ATOM 1815 N N . VAL A 1 253 ? -10.549 19.254 -24.294 1.00 14.23 245 VAL A N 1
ATOM 1816 C CA . VAL A 1 253 ? -9.133 19.586 -24.416 1.00 15.63 245 VAL A CA 1
ATOM 1817 C C . VAL A 1 253 ? -8.949 21.055 -24.819 1.00 15.33 245 VAL A C 1
ATOM 1818 O O . VAL A 1 253 ? -7.980 21.687 -24.422 1.00 14.50 245 VAL A O 1
ATOM 1822 N N . SER A 1 254 ? -9.868 21.578 -25.638 1.00 15.26 246 SER A N 1
ATOM 1823 C CA . SER A 1 254 ? -9.813 22.974 -26.063 1.00 15.89 246 SER A CA 1
ATOM 1824 C C . SER A 1 254 ? -10.018 23.934 -24.875 1.00 15.17 246 SER A C 1
ATOM 1825 O O . SER A 1 254 ? -9.305 24.936 -24.702 1.00 14.86 246 SER A O 1
ATOM 1828 N N . TRP A 1 255 ? -11.006 23.634 -24.047 1.00 14.95 247 TRP A N 1
ATOM 1829 C CA . TRP A 1 255 ? -11.238 24.474 -22.844 1.00 14.64 247 TRP A CA 1
ATOM 1830 C C . TRP A 1 255 ? -10.083 24.407 -21.863 1.00 14.40 247 TRP A C 1
ATOM 1831 O O . TRP A 1 255 ? -9.712 25.437 -21.286 1.00 14.12 247 TRP A O 1
ATOM 1842 N N . LEU A 1 256 ? -9.518 23.207 -21.708 1.00 13.57 248 LEU A N 1
ATOM 1843 C CA . LEU A 1 256 ? -8.380 23.002 -20.835 1.00 13.80 248 LEU A CA 1
ATOM 1844 C C . LEU A 1 256 ? -7.182 23.845 -21.219 1.00 13.87 248 LEU A C 1
ATOM 1845 O O . LEU A 1 256 ? -6.574 24.499 -20.366 1.00 13.11 248 LEU A O 1
ATOM 1850 N N . LEU A 1 257 ? -6.851 23.851 -22.510 1.00 14.07 249 LEU A N 1
ATOM 1851 C CA . LEU A 1 257 ? -5.769 24.679 -23.011 1.00 15.06 249 LEU A CA 1
ATOM 1852 C C . LEU A 1 257 ? -6.094 26.168 -22.901 1.00 15.45 249 LEU A C 1
ATOM 1853 O O . LEU A 1 257 ? -5.271 26.965 -22.427 1.00 15.76 249 LEU A O 1
ATOM 1858 N N . ARG A 1 258 ? -7.279 26.556 -23.315 1.00 15.30 250 ARG A N 1
ATOM 1859 C CA . ARG A 1 258 ? -7.598 27.979 -23.309 1.00 16.89 250 ARG A CA 1
ATOM 1860 C C . ARG A 1 258 ? -7.513 28.552 -21.875 1.00 16.32 250 ARG A C 1
ATOM 1861 O O . ARG A 1 258 ? -6.851 29.573 -21.644 1.00 17.10 250 ARG A O 1
ATOM 1869 N N . ALA A 1 259 ? -8.168 27.886 -20.926 1.00 15.43 251 ALA A N 1
ATOM 1870 C CA . ALA A 1 259 ? -8.227 28.342 -19.562 1.00 15.10 251 ALA A CA 1
ATOM 1871 C C . ALA A 1 259 ? -6.891 28.350 -18.844 1.00 15.27 251 ALA A C 1
ATOM 1872 O O . ALA A 1 259 ? -6.595 29.318 -18.100 1.00 15.71 251 ALA A O 1
ATOM 1874 N N . THR A 1 260 ? -6.096 27.288 -19.016 1.00 14.87 252 THR A N 1
ATOM 1875 C CA . THR A 1 260 ? -4.735 27.263 -18.427 1.00 15.23 252 THR A CA 1
ATOM 1876 C C . THR A 1 260 ? -3.839 28.316 -19.057 1.00 16.15 252 THR A C 1
ATOM 1877 O O . THR A 1 260 ? -3.095 28.975 -18.374 1.00 15.53 252 THR A O 1
ATOM 1881 N N . ARG A 1 261 ? -3.904 28.497 -20.377 1.00 16.52 253 ARG A N 1
ATOM 1882 C CA . ARG A 1 261 ? -3.088 29.512 -20.978 1.00 17.21 253 ARG A CA 1
ATOM 1883 C C . ARG A 1 261 ? -3.503 30.956 -20.506 1.00 16.16 253 ARG A C 1
ATOM 1884 O O . ARG A 1 261 ? -2.647 31.795 -20.197 1.00 14.49 253 ARG A O 1
ATOM 1892 N N . GLN A 1 262 ? -4.808 31.183 -20.408 1.00 15.80 254 GLN A N 1
ATOM 1893 C CA . GLN A 1 262 ? -5.358 32.451 -19.908 1.00 17.12 254 GLN A CA 1
ATOM 1894 C C . GLN A 1 262 ? -4.913 32.752 -18.463 1.00 16.27 254 GLN A C 1
ATOM 1895 O O . GLN A 1 262 ? -4.473 33.857 -18.143 1.00 15.50 254 GLN A O 1
ATOM 1901 N N . ALA A 1 263 ? -4.983 31.751 -17.611 1.00 16.76 255 ALA A N 1
ATOM 1902 C CA . ALA A 1 263 ? -4.546 31.905 -16.218 1.00 17.59 255 ALA A CA 1
ATOM 1903 C C . ALA A 1 263 ? -3.061 32.306 -16.082 1.00 17.97 255 ALA A C 1
ATOM 1904 O O . ALA A 1 263 ? -2.703 33.252 -15.330 1.00 18.66 255 ALA A O 1
ATOM 1906 N N . LEU A 1 264 ? -2.214 31.673 -16.877 1.00 19.03 256 LEU A N 1
ATOM 1907 C CA . LEU A 1 264 ? -0.784 31.994 -16.905 1.00 20.46 256 LEU A CA 1
ATOM 1908 C C . LEU A 1 264 ? -0.553 33.453 -17.299 1.00 22.33 256 LEU A C 1
ATOM 1909 O O . LEU A 1 264 ? 0.207 34.184 -16.636 1.00 22.85 256 LEU A O 1
ATOM 1914 N N . GLN A 1 265 ? -1.230 33.886 -18.351 1.00 22.71 257 GLN A N 1
ATOM 1915 C CA . GLN A 1 265 ? -1.126 35.264 -18.770 1.00 25.58 257 GLN A CA 1
ATOM 1916 C C . GLN A 1 265 ? -1.566 36.228 -17.668 1.00 23.73 257 GLN A C 1
ATOM 1917 O O . GLN A 1 265 ? -0.946 37.261 -17.462 1.00 22.70 257 GLN A O 1
ATOM 1923 N N . GLU A 1 266 ? -2.675 35.921 -17.019 1.00 22.43 258 GLU A N 1
ATOM 1924 C CA . GLU A 1 266 ? -3.190 36.781 -15.962 1.00 23.95 258 GLU A CA 1
ATOM 1925 C C . GLU A 1 266 ? -2.242 36.899 -14.779 1.00 24.45 258 GLU A C 1
ATOM 1926 O O . GLU A 1 266 ? -2.076 37.967 -14.204 1.00 24.40 258 GLU A O 1
ATOM 1932 N N . VAL A 1 267 ? -1.632 35.792 -14.408 1.00 22.83 259 VAL A N 1
ATOM 1933 C CA . VAL A 1 267 ? -0.748 35.775 -13.274 1.00 25.70 259 VAL A CA 1
ATOM 1934 C C . VAL A 1 267 ? 0.546 36.536 -13.576 1.00 27.93 259 VAL A C 1
ATOM 1935 O O . VAL A 1 267 ? 1.118 37.135 -12.680 1.00 29.34 259 VAL A O 1
ATOM 1939 N N . ARG A 1 268 ? 0.991 36.480 -14.826 1.00 30.38 260 ARG A N 1
ATOM 1940 C CA . ARG A 1 268 ? 2.192 37.188 -15.291 1.00 36.12 260 ARG A CA 1
ATOM 1941 C C . ARG A 1 268 ? 2.031 38.660 -15.618 1.00 38.41 260 ARG A C 1
ATOM 1942 O O . ARG A 1 268 ? 3.022 39.364 -15.730 1.00 44.93 260 ARG A O 1
ATOM 1950 N N . SER A 1 269 ? 0.809 39.123 -15.834 1.00 40.76 261 SER A N 1
ATOM 1951 C CA . SER A 1 269 ? 0.601 40.492 -16.284 1.00 42.86 261 SER A CA 1
ATOM 1952 C C . SER A 1 269 ? 0.818 41.499 -15.156 1.00 45.05 261 SER A C 1
ATOM 1953 O O . SER A 1 269 ? 1.321 41.182 -14.083 1.00 44.24 261 SER A O 1
ATOM 1957 N N . LEU B 1 12 ? -0.236 -28.383 -28.752 1.00 44.79 4 LEU B N 1
ATOM 1958 C CA . LEU B 1 12 ? 0.366 -28.744 -30.077 1.00 43.38 4 LEU B CA 1
ATOM 1959 C C . LEU B 1 12 ? -0.695 -29.196 -31.105 1.00 39.15 4 LEU B C 1
ATOM 1960 O O . LEU B 1 12 ? -0.814 -28.600 -32.167 1.00 38.49 4 LEU B O 1
ATOM 1965 N N . THR B 1 13 ? -1.420 -30.274 -30.809 1.00 35.92 5 THR B N 1
ATOM 1966 C CA . THR B 1 13 ? -2.585 -30.666 -31.600 1.00 30.11 5 THR B CA 1
ATOM 1967 C C . THR B 1 13 ? -3.739 -29.867 -31.056 1.00 26.13 5 THR B C 1
ATOM 1968 O O . THR B 1 13 ? -3.856 -29.703 -29.845 1.00 24.59 5 THR B O 1
ATOM 1972 N N . ASN B 1 14 ? -4.560 -29.327 -31.939 1.00 23.52 6 ASN B N 1
ATOM 1973 C CA . ASN B 1 14 ? -5.828 -28.730 -31.534 1.00 20.57 6 ASN B CA 1
ATOM 1974 C C . ASN B 1 14 ? -6.779 -29.908 -31.278 1.00 19.20 6 ASN B C 1
ATOM 1975 O O . ASN B 1 14 ? -7.269 -30.550 -32.219 1.00 17.58 6 ASN B O 1
ATOM 1980 N N . SER B 1 15 ? -7.022 -30.209 -30.010 1.00 19.03 7 SER B N 1
ATOM 1981 C CA . SER B 1 15 ? -7.777 -31.389 -29.655 1.00 19.48 7 SER B CA 1
ATOM 1982 C C . SER B 1 15 ? -9.284 -31.165 -29.859 1.00 17.96 7 SER B C 1
ATOM 1983 O O . SER B 1 15 ? -10.042 -32.121 -30.036 1.00 17.51 7 SER B O 1
ATOM 1986 N N . LEU B 1 16 ? -9.715 -29.911 -29.824 1.00 17.00 8 LEU B N 1
ATOM 1987 C CA . LEU B 1 16 ? -11.107 -29.574 -30.124 1.00 16.79 8 LEU B CA 1
ATOM 1988 C C . LEU B 1 16 ? -11.436 -29.937 -31.577 1.00 15.63 8 LEU B C 1
ATOM 1989 O O . LEU B 1 16 ? -12.437 -30.621 -31.847 1.00 15.54 8 LEU B O 1
ATOM 1994 N N . LYS B 1 17 ? -10.567 -29.541 -32.492 1.00 16.44 9 LYS B N 1
ATOM 1995 C CA . LYS B 1 17 ? -10.773 -29.855 -33.919 1.00 17.36 9 LYS B CA 1
ATOM 1996 C C . LYS B 1 17 ? -10.775 -31.375 -34.132 1.00 17.01 9 LYS B C 1
ATOM 1997 O O . LYS B 1 17 ? -11.618 -31.924 -34.842 1.00 16.62 9 LYS B O 1
ATOM 2003 N N . GLN B 1 18 ? -9.813 -32.027 -33.505 1.00 19.19 10 GLN B N 1
ATOM 2004 C CA . GLN B 1 18 ? -9.651 -33.497 -33.595 1.00 21.89 10 GLN B CA 1
ATOM 2005 C C . GLN B 1 18 ? -10.935 -34.201 -33.179 1.00 20.43 10 GLN B C 1
ATOM 2006 O O . GLN B 1 18 ? -11.510 -34.987 -33.937 1.00 21.68 10 GLN B O 1
ATOM 2012 N N A ARG B 1 19 ? -11.398 -33.898 -31.964 0.50 19.86 11 ARG B N 1
ATOM 2013 N N B ARG B 1 19 ? -11.412 -33.887 -31.980 0.50 20.31 11 ARG B N 1
ATOM 2014 C CA A ARG B 1 19 ? -12.612 -34.522 -31.434 0.50 18.67 11 ARG B CA 1
ATOM 2015 C CA B ARG B 1 19 ? -12.617 -34.524 -31.467 0.50 19.37 11 ARG B CA 1
ATOM 2016 C C A ARG B 1 19 ? -13.862 -34.098 -32.199 0.50 18.65 11 ARG B C 1
ATOM 2017 C C B ARG B 1 19 ? -13.868 -34.099 -32.209 0.50 19.05 11 ARG B C 1
ATOM 2018 O O A ARG B 1 19 ? -14.804 -34.892 -32.322 0.50 18.31 11 ARG B O 1
ATOM 2019 O O B ARG B 1 19 ? -14.815 -34.888 -32.326 0.50 18.68 11 ARG B O 1
ATOM 2034 N N . LEU B 1 20 ? -13.885 -32.870 -32.723 1.00 18.94 12 LEU B N 1
ATOM 2035 C CA . LEU B 1 20 ? -15.038 -32.428 -33.544 1.00 20.15 12 LEU B CA 1
ATOM 2036 C C . LEU B 1 20 ? -15.127 -33.264 -34.806 1.00 21.97 12 LEU B C 1
ATOM 2037 O O . LEU B 1 20 ? -16.201 -33.736 -35.166 1.00 24.45 12 LEU B O 1
ATOM 2042 N N . ARG B 1 21 ? -13.992 -33.480 -35.450 1.00 23.91 13 ARG B N 1
ATOM 2043 C CA . ARG B 1 21 ? -13.957 -34.298 -36.651 1.00 26.37 13 ARG B CA 1
ATOM 2044 C C . ARG B 1 21 ? -14.110 -35.797 -36.327 1.00 29.04 13 ARG B C 1
ATOM 2045 O O . ARG B 1 21 ? -14.936 -36.454 -36.903 1.00 33.03 13 ARG B O 1
ATOM 2053 N N . ASP B 1 22 ? -13.308 -36.331 -35.416 1.00 30.92 14 ASP B N 1
ATOM 2054 C CA . ASP B 1 22 ? -13.212 -37.793 -35.233 1.00 31.03 14 ASP B CA 1
ATOM 2055 C C . ASP B 1 22 ? -14.306 -38.389 -34.325 1.00 33.37 14 ASP B C 1
ATOM 2056 O O . ASP B 1 22 ? -14.757 -39.494 -34.575 1.00 36.36 14 ASP B O 1
ATOM 2061 N N . GLY B 1 23 ? -14.744 -37.656 -33.299 1.00 30.05 15 GLY B N 1
ATOM 2062 C CA . GLY B 1 23 ? -15.612 -38.202 -32.248 1.00 27.46 15 GLY B CA 1
ATOM 2063 C C . GLY B 1 23 ? -17.091 -38.002 -32.405 1.00 27.63 15 GLY B C 1
ATOM 2064 O O . GLY B 1 23 ? -17.516 -37.309 -33.304 1.00 28.43 15 GLY B O 1
ATOM 2065 N N . ASP B 1 24 ? -17.866 -38.649 -31.517 1.00 27.33 16 ASP B N 1
ATOM 2066 C CA . ASP B 1 24 ? -19.342 -38.583 -31.459 1.00 26.22 16 ASP B CA 1
ATOM 2067 C C . ASP B 1 24 ? -19.813 -37.985 -30.115 1.00 25.46 16 ASP B C 1
ATOM 2068 O O . ASP B 1 24 ? -20.996 -37.770 -29.913 1.00 25.04 16 ASP B O 1
ATOM 2070 N N . GLU B 1 25 ? -18.887 -37.704 -29.200 1.00 23.41 17 GLU B N 1
ATOM 2071 C CA . GLU B 1 25 ? -19.244 -37.228 -27.878 1.00 24.20 17 GLU B CA 1
ATOM 2072 C C . GLU B 1 25 ? -19.546 -35.716 -27.859 1.00 20.38 17 GLU B C 1
ATOM 2073 O O . GLU B 1 25 ? -18.988 -34.951 -28.647 1.00 20.41 17 GLU B O 1
ATOM 2079 N N . PRO B 1 26 ? -20.394 -35.276 -26.937 1.00 18.97 18 PRO B N 1
ATOM 2080 C CA . PRO B 1 26 ? -20.596 -33.826 -26.756 1.00 17.18 18 PRO B CA 1
ATOM 2081 C C . PRO B 1 26 ? -19.322 -33.140 -26.225 1.00 15.83 18 PRO B C 1
ATOM 2082 O O . PRO B 1 26 ? -18.565 -33.735 -25.493 1.00 16.41 18 PRO B O 1
ATOM 2086 N N . LEU B 1 27 ? -19.112 -31.884 -26.582 1.00 15.06 19 LEU B N 1
ATOM 2087 C CA . LEU B 1 27 ? -18.000 -31.085 -26.101 1.00 14.31 19 LEU B CA 1
ATOM 2088 C C . LEU B 1 27 ? -18.614 -29.801 -25.486 1.00 13.57 19 LEU B C 1
ATOM 2089 O O . LEU B 1 27 ? -19.274 -29.023 -26.180 1.00 12.56 19 LEU B O 1
ATOM 2094 N N . TYR B 1 28 ? -18.480 -29.671 -24.172 1.00 13.25 20 TYR B N 1
ATOM 2095 C CA . TYR B 1 28 ? -19.197 -28.690 -23.394 1.00 13.82 20 TYR B CA 1
ATOM 2096 C C . TYR B 1 28 ? -18.363 -27.423 -23.189 1.00 13.32 20 TYR B C 1
ATOM 2097 O O . TYR B 1 28 ? -17.182 -27.478 -22.863 1.00 14.03 20 TYR B O 1
ATOM 2106 N N . GLY B 1 29 ? -18.987 -26.282 -23.341 1.00 12.99 21 GLY B N 1
ATOM 2107 C CA . GLY B 1 29 ? -18.215 -25.048 -23.231 1.00 12.94 21 GLY B CA 1
ATOM 2108 C C . GLY B 1 29 ? -18.875 -24.018 -22.392 1.00 13.25 21 GLY B C 1
ATOM 2109 O O . GLY B 1 29 ? -20.041 -24.181 -22.003 1.00 13.12 21 GLY B O 1
ATOM 2110 N N . LEU B 1 30 ? -18.124 -22.935 -22.153 1.00 13.29 22 LEU B N 1
ATOM 2111 C CA . LEU B 1 30 ? -18.611 -21.799 -21.422 1.00 14.00 22 LEU B CA 1
ATOM 2112 C C . LEU B 1 30 ? -18.242 -20.520 -22.130 1.00 13.64 22 LEU B C 1
ATOM 2113 O O . LEU B 1 30 ? -17.137 -20.400 -22.659 1.00 12.25 22 LEU B O 1
ATOM 2118 N N . TRP B 1 31 ? -19.182 -19.570 -22.182 1.00 12.83 23 TRP B N 1
ATOM 2119 C CA . TRP B 1 31 ? -18.940 -18.280 -22.835 1.00 13.59 23 TRP B CA 1
ATOM 2120 C C . TRP B 1 31 ? -18.223 -17.398 -21.859 1.00 13.48 23 TRP B C 1
ATOM 2121 O O . TRP B 1 31 ? -18.641 -17.343 -20.689 1.00 13.41 23 TRP B O 1
ATOM 2132 N N . LEU B 1 32 ? -17.142 -16.746 -22.311 1.00 13.56 24 LEU B N 1
ATOM 2133 C CA . LEU B 1 32 ? -16.414 -15.744 -21.504 1.00 14.35 24 LEU B CA 1
ATOM 2134 C C . LEU B 1 32 ? -16.735 -14.336 -21.982 1.00 14.79 24 LEU B C 1
ATOM 2135 O O . LEU B 1 32 ? -16.199 -13.864 -23.004 1.00 14.37 24 LEU B O 1
ATOM 2140 N N . SER B 1 33 ? -17.636 -13.679 -21.262 1.00 15.60 25 SER B N 1
ATOM 2141 C CA . SER B 1 33 ? -18.042 -12.325 -21.614 1.00 17.06 25 SER B CA 1
ATOM 2142 C C . SER B 1 33 ? -17.494 -11.249 -20.638 1.00 17.33 25 SER B C 1
ATOM 2143 O O . SER B 1 33 ? -17.606 -10.043 -20.894 1.00 17.89 25 SER B O 1
ATOM 2146 N N . LEU B 1 34 ? -16.875 -11.660 -19.534 1.00 17.11 26 LEU B N 1
ATOM 2147 C CA . LEU B 1 34 ? -16.459 -10.680 -18.526 1.00 17.63 26 LEU B CA 1
ATOM 2148 C C . LEU B 1 34 ? -15.184 -9.904 -18.913 1.00 16.36 26 LEU B C 1
ATOM 2149 O O . LEU B 1 34 ? -14.943 -8.830 -18.380 1.00 16.75 26 LEU B O 1
ATOM 2154 N N . GLY B 1 35 ? -14.382 -10.460 -19.813 1.00 14.79 27 GLY B N 1
ATOM 2155 C CA . GLY B 1 35 ? -13.166 -9.809 -20.265 1.00 14.23 27 GLY B CA 1
ATOM 2156 C C . GLY B 1 35 ? -12.047 -9.782 -19.239 1.00 14.51 27 GLY B C 1
ATOM 2157 O O . GLY B 1 35 ? -11.202 -8.867 -19.281 1.00 14.34 27 GLY B O 1
ATOM 2158 N N . SER B 1 36 ? -12.037 -10.788 -18.341 1.00 13.62 28 SER B N 1
ATOM 2159 C CA . SER B 1 36 ? -11.208 -10.862 -17.153 1.00 12.97 28 SER B CA 1
ATOM 2160 C C . SER B 1 36 ? -10.184 -11.962 -17.274 1.00 13.02 28 SER B C 1
ATOM 2161 O O . SER B 1 36 ? -10.526 -13.155 -17.502 1.00 11.66 28 SER B O 1
ATOM 2164 N N . ASP B 1 37 ? -8.923 -11.572 -17.108 1.00 13.90 29 ASP B N 1
ATOM 2165 C CA . ASP B 1 37 ? -7.827 -12.552 -17.125 1.00 14.85 29 ASP B CA 1
ATOM 2166 C C . ASP B 1 37 ? -7.988 -13.567 -16.012 1.00 14.01 29 ASP B C 1
ATOM 2167 O O . ASP B 1 37 ? -7.865 -14.774 -16.219 1.00 13.46 29 ASP B O 1
ATOM 2172 N N A SER B 1 38 ? -8.254 -13.080 -14.808 0.50 14.27 30 SER B N 1
ATOM 2173 N N B SER B 1 38 ? -8.268 -13.093 -14.807 0.50 13.83 30 SER B N 1
ATOM 2174 C CA A SER B 1 38 ? -8.380 -13.969 -13.672 0.50 14.32 30 SER B CA 1
ATOM 2175 C CA B SER B 1 38 ? -8.382 -14.006 -13.687 0.50 13.60 30 SER B CA 1
ATOM 2176 C C A SER B 1 38 ? -9.584 -14.885 -13.831 0.50 14.17 30 SER B C 1
ATOM 2177 C C B SER B 1 38 ? -9.607 -14.889 -13.792 0.50 13.79 30 SER B C 1
ATOM 2178 O O A SER B 1 38 ? -9.485 -16.081 -13.567 0.50 14.14 30 SER B O 1
ATOM 2179 O O B SER B 1 38 ? -9.550 -16.065 -13.440 0.50 13.80 30 SER B O 1
ATOM 2184 N N . ALA B 1 39 ? -10.711 -14.349 -14.284 1.00 14.10 31 ALA B N 1
ATOM 2185 C CA . ALA B 1 39 ? -11.889 -15.195 -14.503 1.00 13.90 31 ALA B CA 1
ATOM 2186 C C . ALA B 1 39 ? -11.576 -16.303 -15.532 1.00 13.54 31 ALA B C 1
ATOM 2187 O O . ALA B 1 39 ? -11.937 -17.458 -15.316 1.00 14.19 31 ALA B O 1
ATOM 2189 N N . ALA B 1 40 ? -10.850 -15.969 -16.612 1.00 13.40 32 ALA B N 1
ATOM 2190 C CA . ALA B 1 40 ? -10.419 -16.967 -17.608 1.00 13.22 32 ALA B CA 1
ATOM 2191 C C . ALA B 1 40 ? -9.506 -18.064 -17.007 1.00 13.37 32 ALA B C 1
ATOM 2192 O O . ALA B 1 40 ? -9.751 -19.271 -17.196 1.00 12.30 32 ALA B O 1
ATOM 2194 N N . GLU B 1 41 ? -8.507 -17.668 -16.227 1.00 13.23 33 GLU B N 1
ATOM 2195 C CA . GLU B 1 41 ? -7.629 -18.679 -15.632 1.00 13.42 33 GLU B CA 1
ATOM 2196 C C . GLU B 1 41 ? -8.399 -19.560 -14.635 1.00 13.34 33 GLU B C 1
ATOM 2197 O O . GLU B 1 41 ? -8.254 -20.761 -14.614 1.00 12.67 33 GLU B O 1
ATOM 2203 N N . ALA B 1 42 ? -9.198 -18.941 -13.790 1.00 13.51 34 ALA B N 1
ATOM 2204 C CA . ALA B 1 42 ? -10.031 -19.716 -12.860 1.00 13.02 34 ALA B CA 1
ATOM 2205 C C . ALA B 1 42 ? -10.938 -20.709 -13.573 1.00 13.19 34 ALA B C 1
ATOM 2206 O O . ALA B 1 42 ? -10.990 -21.902 -13.226 1.00 12.30 34 ALA B O 1
ATOM 2208 N N . LEU B 1 43 ? -11.639 -20.241 -14.589 1.00 12.50 35 LEU B N 1
ATOM 2209 C CA . LEU B 1 43 ? -12.529 -21.133 -15.321 1.00 12.25 35 LEU B CA 1
ATOM 2210 C C . LEU B 1 43 ? -11.803 -22.224 -16.102 1.00 13.13 35 LEU B C 1
ATOM 2211 O O . LEU B 1 43 ? -12.395 -23.293 -16.425 1.00 12.26 35 LEU B O 1
ATOM 2216 N N . ALA B 1 44 ? -10.531 -21.993 -16.386 1.00 13.89 36 ALA B N 1
ATOM 2217 C CA . ALA B 1 44 ? -9.733 -23.037 -17.036 1.00 14.80 36 ALA B CA 1
ATOM 2218 C C . ALA B 1 44 ? -9.551 -24.261 -16.154 1.00 14.38 36 ALA B C 1
ATOM 2219 O O . ALA B 1 44 ? -9.119 -25.304 -16.648 1.00 14.46 36 ALA B O 1
ATOM 2221 N N . HIS B 1 45 ? -9.809 -24.095 -14.844 1.00 14.88 37 HIS B N 1
ATOM 2222 C CA . HIS B 1 45 ? -9.811 -25.185 -13.891 1.00 15.21 37 HIS B CA 1
ATOM 2223 C C . HIS B 1 45 ? -11.160 -25.840 -13.694 1.00 16.49 37 HIS B C 1
ATOM 2224 O O . HIS B 1 45 ? -11.244 -26.698 -12.851 1.00 16.64 37 HIS B O 1
ATOM 2231 N N . ALA B 1 46 ? -12.192 -25.452 -14.452 1.00 16.75 38 ALA B N 1
ATOM 2232 C CA . ALA B 1 46 ? -13.565 -25.892 -14.152 1.00 16.6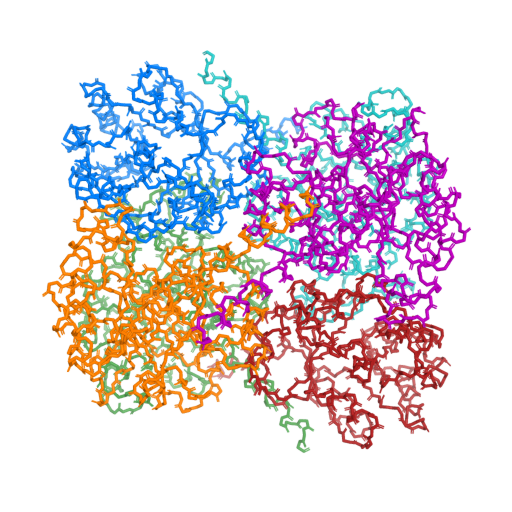9 38 ALA B CA 1
ATOM 2233 C C . ALA B 1 46 ? -13.973 -27.218 -14.857 1.00 16.19 38 ALA B C 1
ATOM 2234 O O . ALA B 1 46 ? -15.059 -27.688 -14.631 1.00 17.00 38 ALA B O 1
ATOM 2236 N N . GLY B 1 47 ? -13.149 -27.741 -15.756 1.00 15.87 39 GLY B N 1
ATOM 2237 C CA . GLY B 1 47 ? -13.415 -29.042 -16.403 1.00 16.11 39 GLY B CA 1
ATOM 2238 C C . GLY B 1 47 ? -14.112 -28.952 -17.747 1.00 15.47 39 GLY B C 1
ATOM 2239 O O . GLY B 1 47 ? -14.472 -29.975 -18.300 1.00 14.54 39 GLY B O 1
ATOM 2240 N N . TYR B 1 48 ? -14.309 -27.744 -18.284 1.00 13.99 40 TYR B N 1
ATOM 2241 C CA . TYR B 1 48 ? -15.000 -27.609 -19.579 1.00 14.33 40 TYR B CA 1
ATOM 2242 C C . TYR B 1 48 ? -14.116 -28.063 -20.735 1.00 13.76 40 TYR B C 1
ATOM 2243 O O . TYR B 1 48 ? -12.886 -27.952 -20.667 1.00 13.87 40 TYR B O 1
ATOM 2252 N N . ASP B 1 49 ? -14.734 -28.553 -21.802 1.00 13.70 41 ASP B N 1
ATOM 2253 C CA . ASP B 1 49 ? -14.000 -28.897 -23.026 1.00 13.69 41 ASP B CA 1
ATOM 2254 C C . ASP B 1 49 ? -13.515 -27.649 -23.785 1.00 13.69 41 ASP B C 1
ATOM 2255 O O . ASP B 1 49 ? -12.472 -27.669 -24.447 1.00 14.23 41 ASP B O 1
ATOM 2260 N N . TRP B 1 50 ? -14.270 -26.566 -23.724 1.00 13.19 42 TRP B N 1
ATOM 2261 C CA . TRP B 1 50 ? -13.854 -25.372 -24.412 1.00 13.15 42 TRP B CA 1
ATOM 2262 C C . TRP B 1 50 ? -14.339 -24.110 -23.740 1.00 12.52 42 TRP B C 1
ATOM 2263 O O . TRP B 1 50 ? -15.302 -24.121 -22.975 1.00 12.54 42 TRP B O 1
ATOM 2274 N N . LEU B 1 51 ? -13.651 -23.026 -24.028 1.00 12.16 43 LEU B N 1
ATOM 2275 C CA . LEU B 1 51 ? -14.004 -21.719 -23.492 1.00 12.85 43 LEU B CA 1
ATOM 2276 C C . LEU B 1 51 ? -14.012 -20.690 -24.626 1.00 13.78 43 LEU B C 1
ATOM 2277 O O . LEU B 1 51 ? -13.089 -20.635 -25.465 1.00 14.27 43 LEU B O 1
ATOM 2282 N N . CYS B 1 52 ? -15.044 -19.864 -24.676 1.00 13.80 44 CYS B N 1
ATOM 2283 C CA . CYS B 1 52 ? -15.139 -18.909 -25.782 1.00 13.35 44 CYS B CA 1
ATOM 2284 C C . CYS B 1 52 ? -14.851 -17.472 -25.375 1.00 12.28 44 CYS B C 1
ATOM 2285 O O . CYS B 1 52 ? -15.619 -16.845 -24.646 1.00 11.81 44 CYS B O 1
ATOM 2288 N N . ILE B 1 53 ? -13.769 -16.921 -25.895 1.00 12.18 45 ILE B N 1
ATOM 2289 C CA . ILE B 1 53 ? -13.488 -15.466 -25.711 1.00 12.01 45 ILE B CA 1
ATOM 2290 C C . ILE B 1 53 ? -14.243 -14.752 -26.835 1.00 12.58 45 ILE B C 1
ATOM 2291 O O . ILE B 1 53 ? -13.854 -14.817 -28.041 1.00 11.62 45 ILE B O 1
ATOM 2296 N N . ASP B 1 54 ? -15.347 -14.098 -26.463 1.00 11.77 46 ASP B N 1
ATOM 2297 C CA . ASP B 1 54 ? -16.190 -13.381 -27.409 1.00 12.12 46 ASP B CA 1
ATOM 2298 C C . ASP B 1 54 ? -15.681 -11.964 -27.737 1.00 11.74 46 ASP B C 1
ATOM 2299 O O . ASP B 1 54 ? -15.510 -11.179 -26.824 1.00 11.56 46 ASP B O 1
ATOM 2304 N N . MET B 1 55 ? -15.432 -11.672 -29.025 1.00 11.68 47 MET B N 1
ATOM 2305 C CA . MET B 1 55 ? -15.077 -10.326 -29.505 1.00 11.90 47 MET B CA 1
ATOM 2306 C C . MET B 1 55 ? -16.271 -9.643 -30.184 1.00 12.38 47 MET B C 1
ATOM 2307 O O . MET B 1 55 ? -16.194 -8.439 -30.492 1.00 12.84 47 MET B O 1
ATOM 2312 N N . GLU B 1 56 ? -17.352 -10.382 -30.434 1.00 12.65 48 GLU B N 1
ATOM 2313 C CA . GLU B 1 56 ? -18.536 -9.793 -31.081 1.00 13.33 48 GLU B CA 1
ATOM 2314 C C . GLU B 1 56 ? -19.397 -9.024 -30.099 1.00 13.22 48 GLU B C 1
ATOM 2315 O O . GLU B 1 56 ? -19.634 -7.827 -30.289 1.00 12.94 48 GLU B O 1
ATOM 2321 N N . HIS B 1 57 ? -19.837 -9.714 -29.052 1.00 13.54 49 HIS B N 1
ATOM 2322 C CA . HIS B 1 57 ? -20.720 -9.179 -28.045 1.00 14.26 49 HIS B CA 1
ATOM 2323 C C . HIS B 1 57 ? -20.101 -9.074 -26.679 1.00 15.71 49 HIS B C 1
ATOM 2324 O O . HIS B 1 57 ? -20.805 -9.132 -25.692 1.00 13.78 49 HIS B O 1
ATOM 2331 N N . ALA B 1 58 ? -18.799 -8.865 -26.622 1.00 15.84 50 ALA B N 1
ATOM 2332 C CA . ALA B 1 58 ? -18.180 -8.437 -25.412 1.00 15.46 50 ALA B CA 1
ATOM 2333 C C . ALA B 1 58 ? -16.967 -7.608 -25.874 1.00 15.60 50 ALA B C 1
ATOM 2334 O O . ALA B 1 58 ? -16.460 -7.819 -26.965 1.00 13.50 50 ALA B O 1
ATOM 2336 N N . PRO B 1 59 ? -16.474 -6.696 -25.024 1.00 16.70 51 PRO B N 1
ATOM 2337 C CA . PRO B 1 59 ? -15.422 -5.774 -25.469 1.00 16.88 51 PRO B CA 1
ATOM 2338 C C . PRO B 1 59 ? -14.017 -6.338 -25.315 1.00 16.86 51 PRO B C 1
ATOM 2339 O O . PRO B 1 59 ? -13.206 -5.829 -24.518 1.00 19.08 51 PRO B O 1
ATOM 2343 N N . ASN B 1 60 ? -13.719 -7.366 -26.081 1.00 15.49 52 ASN B N 1
ATOM 2344 C CA . ASN B 1 60 ? -12.371 -7.966 -26.087 1.00 14.68 52 ASN B CA 1
ATOM 2345 C C . ASN B 1 60 ? -11.681 -7.594 -27.374 1.00 14.29 52 ASN B C 1
ATOM 2346 O O . ASN B 1 60 ? -12.085 -8.060 -28.455 1.00 14.16 52 ASN B O 1
ATOM 2351 N N . ASP B 1 61 ? -10.652 -6.759 -27.290 1.00 13.11 53 ASP B N 1
ATOM 2352 C CA . ASP B 1 61 ? -9.888 -6.424 -28.476 1.00 13.27 53 ASP B CA 1
ATOM 2353 C C . ASP B 1 61 ? -8.636 -7.272 -28.476 1.00 13.24 53 ASP B C 1
ATOM 2354 O O . ASP B 1 61 ? -8.571 -8.214 -27.701 1.00 13.71 53 ASP B O 1
ATOM 2359 N N . SER B 1 62 ? -7.679 -6.991 -29.356 1.00 12.60 54 SER B N 1
ATOM 2360 C CA . SER B 1 62 ? -6.558 -7.872 -29.546 1.00 13.07 54 SER B CA 1
ATOM 2361 C C . SER B 1 62 ? -5.735 -8.146 -28.301 1.00 13.70 54 SER B C 1
ATOM 2362 O O . SER B 1 62 ? -5.402 -9.279 -28.027 1.00 13.34 54 SER B O 1
ATOM 2365 N N . ARG B 1 63 ? -5.367 -7.140 -27.550 1.00 15.41 55 ARG B N 1
ATOM 2366 C CA . ARG B 1 63 ? -4.595 -7.436 -26.353 1.00 16.97 55 ARG B CA 1
ATOM 2367 C C . ARG B 1 63 ? -5.355 -8.194 -25.259 1.00 16.81 55 ARG B C 1
ATOM 2368 O O . ARG B 1 63 ? -4.717 -8.971 -24.527 1.00 15.44 55 ARG B O 1
ATOM 2376 N N . ASP B 1 64 ? -6.679 -8.026 -25.177 1.00 15.69 56 ASP B N 1
ATOM 2377 C CA . ASP B 1 64 ? -7.528 -8.840 -24.273 1.00 15.12 56 ASP B CA 1
ATOM 2378 C C . ASP B 1 64 ? -7.612 -10.315 -24.685 1.00 14.72 56 ASP B C 1
ATOM 2379 O O . ASP B 1 64 ? -7.624 -11.207 -23.837 1.00 12.67 56 ASP B O 1
ATOM 2384 N N . VAL B 1 65 ? -7.681 -10.565 -25.998 1.00 14.83 57 VAL B N 1
ATOM 2385 C CA . VAL B 1 65 ? -7.660 -11.899 -26.493 1.00 14.45 57 VAL B CA 1
ATOM 2386 C C . VAL B 1 65 ? -6.335 -12.559 -26.142 1.00 14.05 57 VAL B C 1
ATOM 2387 O O . VAL B 1 65 ? -6.325 -13.695 -25.660 1.00 13.56 57 VAL B O 1
ATOM 2391 N N . ALA B 1 66 ? -5.220 -11.886 -26.390 1.00 14.01 58 ALA B N 1
ATOM 2392 C CA . ALA B 1 66 ? -3.893 -12.447 -26.039 1.00 14.34 58 ALA B CA 1
ATOM 2393 C C . ALA B 1 66 ? -3.753 -12.719 -24.546 1.00 13.97 58 ALA B C 1
ATOM 2394 O O . ALA B 1 66 ? -3.227 -13.770 -24.120 1.00 13.97 58 ALA B O 1
ATOM 2396 N N . SER B 1 67 ? -4.195 -11.784 -23.739 1.00 14.09 59 SER B N 1
ATOM 2397 C CA . SER B 1 67 ? -3.995 -11.946 -22.281 1.00 15.31 59 SER B CA 1
ATOM 2398 C C . SER B 1 67 ? -4.936 -13.046 -21.755 1.00 13.50 59 SER B C 1
ATOM 2399 O O . SER B 1 67 ? -4.547 -13.792 -20.868 1.00 14.26 59 SER B O 1
ATOM 2402 N N . GLN B 1 68 ? -6.103 -13.231 -22.377 1.00 12.17 60 GLN B N 1
ATOM 2403 C CA . GLN B 1 68 ? -7.014 -14.316 -21.939 1.00 11.76 60 GLN B CA 1
ATOM 2404 C C . GLN B 1 68 ? -6.529 -15.690 -22.416 1.00 11.30 60 GLN B C 1
ATOM 2405 O O . GLN B 1 68 ? -6.658 -16.654 -21.704 1.00 11.47 60 GLN B O 1
ATOM 2411 N N . LEU B 1 69 ? -5.998 -15.764 -23.633 1.00 11.12 61 LEU B N 1
ATOM 2412 C CA . LEU B 1 69 ? -5.325 -16.917 -24.107 1.00 10.97 61 LEU B CA 1
ATOM 2413 C C . LEU B 1 69 ? -4.150 -17.321 -23.222 1.00 11.14 61 LEU B C 1
ATOM 2414 O O . LEU B 1 69 ? -4.022 -18.512 -22.897 1.00 11.82 61 LEU B O 1
ATOM 2419 N N . ARG B 1 70 ? -3.289 -16.375 -22.862 1.00 10.77 62 ARG B N 1
ATOM 2420 C CA . ARG B 1 70 ? -2.212 -16.633 -21.921 1.00 11.02 62 ARG B CA 1
ATOM 2421 C C . ARG B 1 70 ? -2.670 -17.143 -20.532 1.00 11.52 62 ARG B C 1
ATOM 2422 O O . ARG B 1 70 ? -2.040 -18.081 -19.930 1.00 11.36 62 ARG B O 1
ATOM 2430 N N . ALA B 1 71 ? -3.717 -16.498 -20.012 1.00 10.99 63 ALA B N 1
ATOM 2431 C CA . ALA B 1 71 ? -4.313 -16.890 -18.741 1.00 10.66 63 ALA B CA 1
ATOM 2432 C C . ALA B 1 71 ? -4.818 -18.333 -18.765 1.00 10.64 63 ALA B C 1
ATOM 2433 O O . ALA B 1 71 ? -4.586 -19.030 -17.796 1.00 10.97 63 ALA B O 1
ATOM 2435 N N . ILE B 1 72 ? -5.518 -18.760 -19.828 1.00 10.40 64 ILE B N 1
ATOM 2436 C CA . ILE B 1 72 ? -6.097 -20.114 -19.946 1.00 11.16 64 ILE B CA 1
ATOM 2437 C C . ILE B 1 72 ? -4.920 -21.087 -20.075 1.00 12.01 64 ILE B C 1
ATOM 2438 O O . ILE B 1 72 ? -4.889 -22.109 -19.407 1.00 13.13 64 ILE B O 1
ATOM 2443 N N . ALA B 1 73 ? -3.920 -20.710 -20.890 1.00 12.33 65 ALA B N 1
ATOM 2444 C CA . ALA B 1 73 ? -2.729 -21.577 -21.123 1.00 12.91 65 ALA B CA 1
ATOM 2445 C C . ALA B 1 73 ? -1.942 -21.818 -19.836 1.00 13.53 65 ALA B C 1
ATOM 2446 O O . ALA B 1 73 ? -1.464 -22.936 -19.597 1.00 13.53 65 ALA B O 1
ATOM 2448 N N . ALA B 1 74 ? -1.828 -20.784 -19.009 1.00 14.48 66 ALA B N 1
ATOM 2449 C CA . ALA B 1 74 ? -1.087 -20.905 -17.758 1.00 14.83 66 ALA B CA 1
ATOM 2450 C C . ALA B 1 74 ? -1.645 -21.975 -16.784 1.00 15.93 66 ALA B C 1
ATOM 2451 O O . ALA B 1 74 ? -0.891 -22.528 -16.018 1.00 15.70 66 ALA B O 1
ATOM 2453 N N . ALA B 1 75 ? -2.927 -22.301 -16.838 1.00 17.01 67 ALA B N 1
ATOM 2454 C CA . ALA B 1 75 ? -3.462 -23.427 -16.052 1.00 18.44 67 ALA B CA 1
ATOM 2455 C C . ALA B 1 75 ? -2.920 -24.791 -16.460 1.00 19.68 67 ALA B C 1
ATOM 2456 O O . ALA B 1 75 ? -2.956 -25.687 -15.664 1.00 20.30 67 ALA B O 1
ATOM 2458 N N . HIS B 1 76 ? -2.473 -24.961 -17.706 1.00 20.61 68 HIS B N 1
ATOM 2459 C CA . HIS B 1 76 ? -1.863 -26.229 -18.169 1.00 22.50 68 HIS B CA 1
ATOM 2460 C C . HIS B 1 76 ? -2.880 -27.378 -18.111 1.00 21.01 68 HIS B C 1
ATOM 2461 O O . HIS B 1 76 ? -2.553 -28.469 -17.680 1.00 18.53 68 HIS B O 1
ATOM 2468 N N . LEU B 1 77 ? -4.117 -27.118 -18.532 1.00 18.91 69 LEU B N 1
ATOM 2469 C CA . LEU B 1 77 ? -5.207 -28.081 -18.382 1.00 17.94 69 LEU B CA 1
ATOM 2470 C C . LEU B 1 77 ? -5.901 -28.201 -19.741 1.00 17.66 69 LEU B C 1
ATOM 2471 O O . LEU B 1 77 ? -5.534 -27.485 -20.660 1.00 16.58 69 LEU B O 1
ATOM 2476 N N . PRO B 1 78 ? -6.865 -29.133 -19.906 1.00 18.07 70 PRO B N 1
ATOM 2477 C CA . PRO B 1 78 ? -7.328 -29.424 -21.272 1.00 17.81 70 PRO B CA 1
ATOM 2478 C C . PRO B 1 78 ? -8.255 -28.422 -22.003 1.00 17.31 70 PRO B C 1
ATOM 2479 O O . PRO B 1 78 ? -8.516 -28.604 -23.215 1.00 17.73 70 PRO B O 1
ATOM 2483 N N . SER B 1 79 ? -8.758 -27.379 -21.350 1.00 16.68 71 SER B N 1
ATOM 2484 C CA . SER B 1 79 ? -9.809 -26.580 -21.996 1.00 16.51 71 SER B CA 1
ATOM 2485 C C . SER B 1 79 ? -9.274 -25.943 -23.286 1.00 16.63 71 SER B C 1
ATOM 2486 O O . SER B 1 79 ? -8.178 -25.341 -23.271 1.00 17.18 71 SER B O 1
ATOM 2489 N N . GLU B 1 80 ? -10.023 -26.021 -24.376 1.00 16.02 72 GLU B N 1
ATOM 2490 C CA . GLU B 1 80 ? -9.579 -25.433 -25.659 1.00 16.74 72 GLU B CA 1
ATOM 2491 C C . GLU B 1 80 ? -10.247 -24.066 -25.863 1.00 15.70 72 GLU B C 1
ATOM 2492 O O . GLU B 1 80 ? -11.475 -23.976 -25.856 1.00 14.21 72 GLU B O 1
ATOM 2498 N N . PRO B 1 81 ? -9.445 -23.013 -26.053 1.00 15.09 73 PRO B N 1
ATOM 2499 C CA . PRO B 1 81 ? -10.010 -21.699 -26.321 1.00 14.33 73 PRO B CA 1
ATOM 2500 C C . PRO B 1 81 ? -10.604 -21.521 -27.733 1.00 14.09 73 PRO B C 1
ATOM 2501 O O . PRO B 1 81 ? -10.081 -22.058 -28.721 1.00 14.34 73 PRO B O 1
ATOM 2505 N N . VAL B 1 82 ? -11.755 -20.847 -27.795 1.00 13.39 74 VAL B N 1
ATOM 2506 C CA . VAL B 1 82 ? -12.424 -20.506 -29.016 1.00 12.83 74 VAL B CA 1
ATOM 2507 C C . VAL B 1 82 ? -12.521 -18.991 -29.011 1.00 13.07 74 VAL B C 1
ATOM 2508 O O . VAL B 1 82 ? -12.757 -18.397 -27.942 1.00 12.23 74 VAL B O 1
ATOM 2512 N N . VAL B 1 83 ? -12.300 -18.357 -30.165 1.00 12.01 75 VAL B N 1
ATOM 2513 C CA . VAL B 1 83 ? -12.435 -16.923 -30.273 1.00 12.34 75 VAL B CA 1
ATOM 2514 C C . VAL B 1 83 ? -13.494 -16.663 -31.322 1.00 12.47 75 VAL B C 1
ATOM 2515 O O . VAL B 1 83 ? -13.348 -17.073 -32.465 1.00 12.14 75 VAL B O 1
ATOM 2519 N N . ARG B 1 84 ? -14.579 -16.022 -30.893 1.00 12.24 76 ARG B N 1
ATOM 2520 C CA . ARG B 1 84 ? -15.580 -15.479 -31.814 1.00 13.03 76 ARG B CA 1
ATOM 2521 C C . ARG B 1 84 ? -15.141 -14.076 -32.302 1.00 12.94 76 ARG B C 1
ATOM 2522 O O . ARG B 1 84 ? -15.093 -13.133 -31.516 1.00 13.16 76 ARG B O 1
ATOM 2530 N N . VAL B 1 85 ? -14.805 -13.966 -33.594 1.00 12.22 77 VAL B N 1
ATOM 2531 C CA . VAL B 1 85 ? -14.380 -12.722 -34.150 1.00 12.64 77 VAL B CA 1
ATOM 2532 C C . VAL B 1 85 ? -15.562 -11.727 -34.284 1.00 12.42 77 VAL B C 1
ATOM 2533 O O . VAL B 1 85 ? -16.711 -12.154 -34.394 1.00 12.41 77 VAL B O 1
ATOM 2537 N N . PRO B 1 86 ? -15.282 -10.406 -34.301 1.00 12.53 78 PRO B N 1
ATOM 2538 C CA . PRO B 1 86 ? -16.405 -9.456 -34.410 1.00 13.53 78 PRO B CA 1
ATOM 2539 C C . PRO B 1 86 ? -17.119 -9.547 -35.749 1.00 14.72 78 PRO B C 1
ATOM 2540 O O . PRO B 1 86 ? -18.320 -9.363 -35.823 1.00 16.30 78 PRO B O 1
ATOM 2544 N N . ALA B 1 87 ? -16.386 -9.876 -36.794 1.00 16.38 79 ALA B N 1
ATOM 2545 C CA . ALA B 1 87 ? -16.850 -9.771 -38.140 1.00 18.37 79 ALA B CA 1
ATOM 2546 C C . ALA B 1 87 ? -15.806 -10.445 -39.022 1.00 20.44 79 ALA B C 1
ATOM 2547 O O . ALA B 1 87 ? -14.606 -10.574 -38.640 1.00 17.61 79 ALA B O 1
ATOM 2549 N N . ARG B 1 88 ? -16.254 -10.859 -40.210 1.00 22.22 80 ARG B N 1
ATOM 2550 C CA . ARG B 1 88 ? -15.367 -11.504 -41.186 1.00 23.43 80 ARG B CA 1
ATOM 2551 C C . ARG B 1 88 ? -14.542 -10.440 -41.956 1.00 23.51 80 ARG B C 1
ATOM 2552 O O . ARG B 1 88 ? -14.642 -10.322 -43.181 1.00 24.15 80 ARG B O 1
ATOM 2560 N N . GLU B 1 89 ? -13.738 -9.654 -41.249 1.00 21.84 81 GLU B N 1
ATOM 2561 C CA . GLU B 1 89 ? -12.833 -8.681 -41.902 1.00 22.27 81 GLU B CA 1
ATOM 2562 C C . GLU B 1 89 ? -11.449 -9.257 -41.880 1.00 19.66 81 GLU B C 1
ATOM 2563 O O . GLU B 1 89 ? -11.015 -9.666 -40.816 1.00 18.37 81 GLU B O 1
ATOM 2569 N N . PRO B 1 90 ? -10.725 -9.249 -43.015 1.00 17.84 82 PRO B N 1
ATOM 2570 C CA . PRO B 1 90 ? -9.390 -9.843 -42.951 1.00 17.35 82 PRO B CA 1
ATOM 2571 C C . PRO B 1 90 ? -8.500 -9.371 -41.740 1.00 17.38 82 PRO B C 1
ATOM 2572 O O . PRO B 1 90 ? -7.894 -10.209 -41.088 1.00 15.82 82 PRO B O 1
ATOM 2576 N N . TRP B 1 91 ? -8.448 -8.074 -41.420 1.00 16.39 83 TRP B N 1
ATOM 2577 C CA . TRP B 1 91 ? -7.522 -7.590 -40.394 1.00 15.88 83 TRP B CA 1
ATOM 2578 C C . TRP B 1 91 ? -7.863 -8.086 -38.968 1.00 14.61 83 TRP B C 1
ATOM 2579 O O . TRP B 1 91 ? -6.983 -8.318 -38.157 1.00 12.78 83 TRP B O 1
ATOM 2590 N N . LEU B 1 92 ? -9.136 -8.334 -38.713 1.00 15.55 84 LEU B N 1
ATOM 2591 C CA . LEU B 1 92 ? -9.577 -8.851 -37.416 1.00 15.77 84 LEU B CA 1
ATOM 2592 C C . LEU B 1 92 ? -9.309 -10.372 -37.289 1.00 15.64 84 LEU B C 1
ATOM 2593 O O . LEU B 1 92 ? -8.942 -10.871 -36.208 1.00 14.37 84 LEU B O 1
ATOM 2598 N N . VAL B 1 93 ? -9.530 -11.100 -38.379 1.00 14.85 85 VAL B N 1
ATOM 2599 C CA . VAL B 1 93 ? -9.179 -12.518 -38.405 1.00 15.31 85 VAL B CA 1
ATOM 2600 C C . VAL B 1 93 ? -7.650 -12.696 -38.205 1.00 14.96 85 VAL B C 1
ATOM 2601 O O . VAL B 1 93 ? -7.207 -13.518 -37.443 1.00 14.52 85 VAL B O 1
ATOM 2605 N N . LYS B 1 94 ? -6.867 -11.854 -38.864 1.00 15.64 86 LYS B N 1
ATOM 2606 C CA . LYS B 1 94 ? -5.435 -11.874 -38.752 1.00 17.54 86 LYS B CA 1
ATOM 2607 C C . LYS B 1 94 ? -4.984 -11.689 -37.295 1.00 15.88 86 LYS B C 1
ATOM 2608 O O . LYS B 1 94 ? -4.090 -12.400 -36.836 1.00 14.76 86 LYS B O 1
ATOM 2614 N N . ARG B 1 95 ? -5.585 -10.708 -36.615 1.00 14.96 87 ARG B N 1
ATOM 2615 C CA . ARG B 1 95 ? -5.310 -10.415 -35.213 1.00 15.34 87 ARG B CA 1
ATOM 2616 C C . ARG B 1 95 ? -5.592 -11.640 -34.332 1.00 13.89 87 ARG B C 1
ATOM 2617 O O . ARG B 1 95 ? -4.811 -11.979 -33.455 1.00 13.35 87 ARG B O 1
ATOM 2625 N N . ALA B 1 96 ? -6.712 -12.291 -34.552 1.00 14.04 88 ALA B N 1
ATOM 2626 C CA . ALA B 1 96 ? -7.047 -13.447 -33.736 1.00 14.41 88 ALA B CA 1
ATOM 2627 C C . ALA B 1 96 ? -6.063 -14.596 -33.988 1.00 14.27 88 ALA B C 1
ATOM 2628 O O . ALA B 1 96 ? -5.561 -15.218 -33.037 1.00 14.14 88 ALA B O 1
ATOM 2630 N N . LEU B 1 97 ? -5.749 -14.860 -35.240 1.00 13.91 89 LEU B N 1
ATOM 2631 C CA . LEU B 1 97 ? -4.847 -15.995 -35.570 1.00 14.48 89 LEU B CA 1
ATOM 2632 C C . LEU B 1 97 ? -3.439 -15.741 -35.082 1.00 14.42 89 LEU B C 1
ATOM 2633 O O . LEU B 1 97 ? -2.812 -16.643 -34.493 1.00 15.01 89 LEU B O 1
ATOM 2638 N N . ASP B 1 98 ? -2.952 -14.509 -35.260 1.00 14.53 90 ASP B N 1
ATOM 2639 C CA . ASP B 1 98 ? -1.579 -14.128 -34.828 1.00 14.97 90 ASP B CA 1
ATOM 2640 C C . ASP B 1 98 ? -1.391 -14.219 -33.316 1.00 14.38 90 ASP B C 1
ATOM 2641 O O . ASP B 1 98 ? -0.284 -14.505 -32.834 1.00 14.37 90 ASP B O 1
ATOM 2646 N N . ALA B 1 99 ? -2.473 -14.021 -32.581 1.00 14.12 91 ALA B N 1
ATOM 2647 C CA . ALA B 1 99 ? -2.456 -14.061 -31.106 1.00 14.00 91 ALA B CA 1
ATOM 2648 C C . ALA B 1 99 ? -2.435 -15.517 -30.609 1.00 14.64 91 ALA B C 1
ATOM 2649 O O . ALA B 1 99 ? -2.262 -15.772 -29.395 1.00 14.81 91 ALA B O 1
ATOM 2651 N N . GLY B 1 100 ? -2.647 -16.458 -31.520 1.00 14.44 92 GLY B N 1
ATOM 2652 C CA . GLY B 1 100 ? -2.592 -17.898 -31.182 1.00 14.55 92 GLY B CA 1
ATOM 2653 C C . GLY B 1 100 ? -3.927 -18.581 -31.017 1.00 14.76 92 GLY B C 1
ATOM 2654 O O . GLY B 1 100 ? -3.960 -19.692 -30.544 1.00 15.23 92 GLY B O 1
ATOM 2655 N N . ALA B 1 101 ? -5.028 -17.943 -31.427 1.00 14.21 93 ALA B N 1
ATOM 2656 C CA . ALA B 1 101 ? -6.359 -18.597 -31.427 1.00 14.20 93 ALA B CA 1
ATOM 2657 C C . ALA B 1 101 ? -6.404 -19.625 -32.534 1.00 15.02 93 ALA B C 1
ATOM 2658 O O . ALA B 1 101 ? -6.245 -19.270 -33.704 1.00 15.86 93 ALA B O 1
ATOM 2660 N N . ARG B 1 102 ? -6.583 -20.895 -32.195 1.00 15.79 94 ARG B N 1
ATOM 2661 C CA . ARG B 1 102 ? -6.595 -21.921 -33.226 1.00 17.82 94 ARG B CA 1
ATOM 2662 C C . ARG B 1 102 ? -7.988 -22.395 -33.608 1.00 16.28 94 ARG B C 1
ATOM 2663 O O . ARG B 1 102 ? -8.140 -23.147 -34.577 1.00 15.71 94 ARG B O 1
ATOM 2671 N N . THR B 1 103 ? -9.003 -21.970 -32.863 1.00 15.28 95 THR B N 1
ATOM 2672 C CA . THR B 1 103 ? -10.385 -22.269 -33.248 1.00 14.71 95 THR B CA 1
ATOM 2673 C C . THR B 1 103 ? -11.169 -20.960 -33.317 1.00 14.44 95 THR B C 1
ATOM 2674 O O . THR B 1 103 ? -11.361 -20.332 -32.270 1.00 13.59 95 THR B O 1
ATOM 2678 N N . LEU B 1 104 ? -11.638 -20.564 -34.514 1.00 13.33 96 LEU B N 1
ATOM 2679 C CA . LEU B 1 104 ? -12.353 -19.303 -34.683 1.00 14.08 96 LEU B CA 1
ATOM 2680 C C . LEU B 1 104 ? -13.818 -19.576 -34.982 1.00 13.77 96 LEU B C 1
ATOM 2681 O O . LEU B 1 104 ? -14.135 -20.516 -35.707 1.00 15.92 96 LEU B O 1
ATOM 2686 N N . MET B 1 105 ? -14.673 -18.773 -34.376 1.00 13.48 97 MET B N 1
ATOM 2687 C CA . MET B 1 105 ? -16.094 -18.729 -34.664 1.00 13.44 97 MET B CA 1
ATOM 2688 C C . MET B 1 105 ? -16.454 -17.450 -35.408 1.00 14.04 97 MET B C 1
ATOM 2689 O O . MET B 1 105 ? -16.065 -16.320 -34.979 1.00 12.12 97 MET B O 1
ATOM 2694 N N . PHE B 1 106 ? -17.179 -17.635 -36.513 1.00 14.08 98 PHE B N 1
ATOM 2695 C CA . PHE B 1 106 ? -17.586 -16.541 -37.389 1.00 15.09 98 PHE B CA 1
ATOM 2696 C C . PHE B 1 106 ? -19.098 -16.298 -37.334 1.00 15.51 98 PHE B C 1
ATOM 2697 O O . PHE B 1 106 ? -19.915 -17.204 -37.634 1.00 15.74 98 PHE B O 1
ATOM 2705 N N . PRO B 1 107 ? -19.475 -15.087 -36.948 1.00 16.17 99 PRO B N 1
ATOM 2706 C CA . PRO B 1 107 ? -20.877 -14.747 -36.826 1.00 18.02 99 PRO B CA 1
ATOM 2707 C C . PRO B 1 107 ? -21.523 -14.558 -38.224 1.00 20.97 99 PRO B C 1
ATOM 2708 O O . PRO B 1 107 ? -20.813 -14.424 -39.222 1.00 17.34 99 PRO B O 1
ATOM 2712 N N . CYS B 1 108 ? -22.857 -14.570 -38.292 1.00 26.70 100 CYS B N 1
ATOM 2713 C CA . CYS B 1 108 ? -23.548 -14.111 -39.501 1.00 29.87 100 CYS B CA 1
ATOM 2714 C C . CYS B 1 108 ? -23.016 -14.753 -40.766 1.00 26.98 100 CYS B C 1
ATOM 2715 O O . CYS B 1 108 ? -22.718 -14.037 -41.719 1.00 28.27 100 CYS B O 1
ATOM 2718 N N . ILE B 1 109 ? -22.833 -16.067 -40.778 1.00 24.80 101 ILE B N 1
ATOM 2719 C CA . ILE B 1 109 ? -22.520 -16.761 -42.038 1.00 23.59 101 ILE B CA 1
ATOM 2720 C C . ILE B 1 109 ? -23.827 -17.138 -42.712 1.00 23.51 101 ILE B C 1
ATOM 2721 O O . ILE B 1 109 ? -24.642 -17.813 -42.099 1.00 21.80 101 ILE B O 1
ATOM 2726 N N . GLU B 1 110 ? -24.000 -16.717 -43.971 1.00 21.99 102 GLU B N 1
ATOM 2727 C CA . GLU B 1 110 ? -25.307 -16.800 -44.649 1.00 22.64 102 GLU B CA 1
ATOM 2728 C C . GLU B 1 110 ? -25.324 -17.507 -45.984 1.00 23.01 102 GLU B C 1
ATOM 2729 O O . GLU B 1 110 ? -26.406 -17.828 -46.491 1.00 23.01 102 GLU B O 1
ATOM 2735 N N . THR B 1 111 ? -24.139 -17.724 -46.552 1.00 21.22 103 THR B N 1
ATOM 2736 C CA . THR B 1 111 ? -23.992 -18.277 -47.860 1.00 20.93 103 THR B CA 1
ATOM 2737 C C . THR B 1 111 ? -22.772 -19.193 -47.908 1.00 21.95 103 THR B C 1
ATOM 2738 O O . THR B 1 111 ? -21.803 -19.031 -47.146 1.00 20.40 103 THR B O 1
ATOM 2742 N N . PRO B 1 112 ? -22.805 -20.168 -48.816 1.00 23.11 104 PRO B N 1
ATOM 2743 C CA . PRO B 1 112 ? -21.625 -21.000 -48.967 1.00 22.81 104 PRO B CA 1
ATOM 2744 C C . PRO B 1 112 ? -20.359 -20.172 -49.287 1.00 22.25 104 PRO B C 1
ATOM 2745 O O . PRO B 1 112 ? -19.257 -20.551 -48.880 1.00 22.43 104 PRO B O 1
ATOM 2749 N N A ASP B 1 113 ? -20.520 -19.047 -49.980 0.70 22.88 105 ASP B N 1
ATOM 2750 N N B ASP B 1 113 ? -20.527 -19.049 -49.980 0.30 21.35 105 ASP B N 1
ATOM 2751 C CA A ASP B 1 113 ? -19.382 -18.178 -50.299 0.70 23.79 105 ASP B CA 1
ATOM 2752 C CA B ASP B 1 113 ? -19.402 -18.176 -50.293 0.30 20.83 105 ASP B CA 1
ATOM 2753 C C A ASP B 1 113 ? -18.850 -17.471 -49.050 0.70 22.34 105 ASP B C 1
ATOM 2754 C C B ASP B 1 113 ? -18.854 -17.474 -49.052 0.30 20.85 105 ASP B C 1
ATOM 2755 O O A ASP B 1 113 ? -17.635 -17.306 -48.909 0.70 21.56 105 ASP B O 1
ATOM 2756 O O B ASP B 1 113 ? -17.638 -17.311 -48.922 0.30 20.58 105 ASP B O 1
ATOM 2765 N N . ASP B 1 114 ? -19.742 -17.054 -48.152 1.00 21.34 106 ASP B N 1
ATOM 2766 C CA . ASP B 1 114 ? -19.316 -16.469 -46.882 1.00 20.82 106 ASP B CA 1
ATOM 2767 C C . ASP B 1 114 ? -18.468 -17.509 -46.134 1.00 18.46 106 ASP B C 1
ATOM 2768 O O . ASP B 1 114 ? -17.474 -17.198 -45.526 1.00 16.91 106 ASP B O 1
ATOM 2773 N N . ALA B 1 115 ? -18.927 -18.751 -46.141 1.00 16.74 107 ALA B N 1
ATOM 2774 C CA . ALA B 1 115 ? -18.281 -19.775 -45.372 1.00 15.71 107 ALA B CA 1
ATOM 2775 C C . ALA B 1 115 ? -16.896 -20.034 -45.941 1.00 15.86 107 ALA B C 1
ATOM 2776 O O . ALA B 1 115 ? -15.923 -20.275 -45.189 1.00 14.55 107 ALA B O 1
ATOM 2778 N N . ALA B 1 116 ? -16.812 -20.042 -47.274 1.00 15.53 108 ALA B N 1
ATOM 2779 C CA . ALA B 1 116 ? -15.576 -20.413 -47.932 1.00 15.54 108 ALA B CA 1
ATOM 2780 C C . ALA B 1 116 ? -14.549 -19.296 -47.706 1.00 15.82 108 ALA B C 1
ATOM 2781 O O . ALA B 1 116 ? -13.362 -19.552 -47.544 1.00 15.45 108 ALA B O 1
ATOM 2783 N N . HIS B 1 117 ? -15.014 -18.063 -47.715 1.00 15.81 109 HIS B N 1
ATOM 2784 C CA . HIS B 1 117 ? -14.137 -16.934 -47.448 1.00 16.37 109 HIS B CA 1
ATOM 2785 C C . HIS B 1 117 ? -13.545 -17.001 -46.044 1.00 16.51 109 HIS B C 1
ATOM 2786 O O . HIS B 1 117 ? -12.316 -16.830 -45.869 1.00 16.96 109 HIS B O 1
ATOM 2793 N N . ALA B 1 118 ? -14.391 -17.274 -45.040 1.00 15.88 110 ALA B N 1
ATOM 2794 C CA . ALA B 1 118 ? -13.916 -17.461 -43.661 1.00 15.86 110 ALA B CA 1
ATOM 2795 C C . ALA B 1 118 ? -12.828 -18.532 -43.574 1.00 16.62 110 ALA B C 1
ATOM 2796 O O . ALA B 1 118 ? -11.758 -18.323 -42.948 1.00 15.49 110 ALA B O 1
ATOM 2798 N N . VAL B 1 119 ? -13.060 -19.663 -44.249 1.00 16.67 111 VAL B N 1
ATOM 2799 C CA . VAL B 1 119 ? -12.049 -20.726 -44.310 1.00 16.80 111 VAL B CA 1
ATOM 2800 C C . VAL B 1 119 ? -10.731 -20.199 -44.941 1.00 17.58 111 VAL B C 1
ATOM 2801 O O . VAL B 1 119 ? -9.643 -20.344 -44.342 1.00 16.64 111 VAL B O 1
ATOM 2805 N N . ARG B 1 120 ? -10.822 -19.586 -46.116 1.00 18.36 112 ARG B N 1
ATOM 2806 C CA . ARG B 1 120 ? -9.625 -19.050 -46.787 1.00 20.22 112 ARG B CA 1
ATOM 2807 C C . ARG B 1 120 ? -8.794 -18.113 -45.905 1.00 18.49 112 ARG B C 1
ATOM 2808 O O . ARG B 1 120 ? -7.571 -18.186 -45.926 1.00 16.05 112 ARG B O 1
ATOM 2816 N N . LEU B 1 121 ? -9.450 -17.228 -45.145 1.00 18.33 113 LEU B N 1
ATOM 2817 C CA . LEU B 1 121 ? -8.728 -16.289 -44.283 1.00 18.59 113 LEU B CA 1
ATOM 2818 C C . LEU B 1 121 ? -7.868 -17.025 -43.261 1.00 17.95 113 LEU B C 1
ATOM 2819 O O . LEU B 1 121 ? -6.941 -16.438 -42.708 1.00 18.27 113 LEU B O 1
ATOM 2824 N N . THR B 1 122 ? -8.184 -18.284 -42.968 1.00 16.25 114 THR B N 1
ATOM 2825 C CA . THR B 1 122 ? -7.492 -19.004 -41.894 1.00 16.33 114 THR B CA 1
ATOM 2826 C C . THR B 1 122 ? -6.384 -19.928 -42.417 1.00 16.84 114 THR B C 1
ATOM 2827 O O . THR B 1 122 ? -5.739 -20.616 -41.611 1.00 17.63 114 THR B O 1
ATOM 2831 N N . ARG B 1 123 ? -6.181 -19.966 -43.732 1.00 16.49 115 ARG B N 1
ATOM 2832 C CA . ARG B 1 123 ? -5.273 -20.918 -44.347 1.00 18.21 115 ARG B CA 1
ATOM 2833 C C . ARG B 1 123 ? -4.091 -20.221 -45.037 1.00 17.48 115 ARG B C 1
ATOM 2834 O O . ARG B 1 123 ? -4.281 -19.331 -45.845 1.00 18.13 115 ARG B O 1
ATOM 2842 N N . PHE B 1 124 ? -2.883 -20.618 -44.714 1.00 17.53 116 PHE B N 1
ATOM 2843 C CA . PHE B 1 124 ? -1.731 -20.236 -45.539 1.00 18.62 116 PHE B CA 1
ATOM 2844 C C . PHE B 1 124 ? -1.951 -20.790 -46.946 1.00 19.87 116 PHE B C 1
ATOM 2845 O O . PHE B 1 124 ? -2.489 -21.896 -47.084 1.00 18.98 116 PHE B O 1
ATOM 2853 N N . PRO B 1 125 ? -1.568 -20.019 -47.980 1.00 22.37 117 PRO B N 1
ATOM 2854 C CA . PRO B 1 125 ? -1.677 -20.550 -49.334 1.00 24.87 117 PRO B CA 1
ATOM 2855 C C . PRO B 1 125 ? -0.718 -21.712 -49.530 1.00 28.56 117 PRO B C 1
ATOM 2856 O O . PRO B 1 125 ? 0.493 -21.568 -49.369 1.00 32.66 117 PRO B O 1
ATOM 2860 N N . SER B 1 126 ? -1.268 -22.842 -49.915 1.00 32.70 118 SER B N 1
ATOM 2861 C CA . SER B 1 126 ? -0.538 -24.103 -49.893 1.00 34.23 118 SER B CA 1
ATOM 2862 C C . SER B 1 126 ? -1.222 -25.101 -50.835 1.00 34.39 118 SER B C 1
ATOM 2863 O O . SER B 1 126 ? -2.347 -24.846 -51.301 1.00 32.15 118 SER B O 1
ATOM 2866 N N . PRO B 1 127 ? -0.562 -26.242 -51.118 1.00 38.00 119 PRO B N 1
ATOM 2867 C CA . PRO B 1 127 ? -1.159 -27.185 -52.078 1.00 39.31 119 PRO B CA 1
ATOM 2868 C C . PRO B 1 127 ? -2.586 -27.596 -51.733 1.00 40.80 119 PRO B C 1
ATOM 2869 O O . PRO B 1 127 ? -3.466 -27.548 -52.586 1.00 40.88 119 PRO B O 1
ATOM 2873 N N . GLU B 1 128 ? -2.830 -27.958 -50.480 1.00 41.07 120 GLU B N 1
ATOM 2874 C CA . GLU B 1 128 ? -4.177 -28.325 -50.058 1.00 40.33 120 GLU B CA 1
ATOM 2875 C C . GLU B 1 128 ? -5.154 -27.130 -50.002 1.00 39.08 120 GLU B C 1
ATOM 2876 O O . GLU B 1 128 ? -6.367 -27.314 -50.095 1.00 37.14 120 GLU B O 1
ATOM 2882 N N . SER B 1 129 ? -4.626 -25.916 -49.849 1.00 35.04 121 SER B N 1
ATOM 2883 C CA . SER B 1 129 ? -5.433 -24.703 -49.816 1.00 32.38 121 SER B CA 1
ATOM 2884 C C . SER B 1 129 ? -4.839 -23.626 -50.723 1.00 33.57 121 SER B C 1
ATOM 2885 O O . SER B 1 129 ? -4.300 -22.614 -50.244 1.00 29.81 121 SER B O 1
ATOM 2888 N N . PRO B 1 130 ? -4.945 -23.836 -52.052 1.00 34.24 122 PRO B N 1
ATOM 2889 C CA . PRO B 1 130 ? -4.289 -22.954 -52.989 1.00 32.57 122 PRO B CA 1
ATOM 2890 C C . PRO B 1 130 ? -4.747 -21.513 -52.868 1.00 31.48 122 PRO B C 1
ATOM 2891 O O . PRO B 1 130 ? -3.967 -20.637 -53.123 1.00 28.49 122 PRO B O 1
ATOM 2895 N N . ASP B 1 131 ? -5.988 -21.268 -52.459 1.00 30.69 123 ASP B N 1
ATOM 2896 C CA . ASP B 1 131 ? -6.490 -19.900 -52.406 1.00 32.09 123 ASP B CA 1
ATOM 2897 C C . ASP B 1 131 ? -6.404 -19.311 -51.000 1.00 29.57 123 ASP B C 1
ATOM 2898 O O . ASP B 1 131 ? -6.973 -18.235 -50.724 1.00 29.77 123 ASP B O 1
ATOM 2903 N N . GLY B 1 132 ? -5.686 -20.002 -50.122 1.00 27.69 124 GLY B N 1
ATOM 2904 C CA . GLY B 1 132 ? -5.488 -19.530 -48.746 1.00 27.00 124 GLY B CA 1
ATOM 2905 C C . GLY B 1 132 ? -5.022 -18.086 -48.749 1.00 25.38 124 GLY B C 1
ATOM 2906 O O . GLY B 1 132 ? -4.211 -17.728 -49.599 1.00 24.49 124 GLY B O 1
ATOM 2907 N N . LEU B 1 133 ? -5.570 -17.267 -47.828 1.00 21.65 125 LEU B N 1
ATOM 2908 C CA . LEU B 1 133 ? -5.247 -15.857 -47.689 1.00 21.82 125 LEU B CA 1
ATOM 2909 C C . LEU B 1 133 ? -4.587 -15.495 -46.356 1.00 20.57 125 LEU B C 1
ATOM 2910 O O . LEU B 1 133 ? -4.475 -14.307 -46.035 1.00 21.56 125 LEU B O 1
ATOM 2915 N N . ARG B 1 134 ? -4.203 -16.469 -45.539 1.00 18.89 126 ARG B N 1
ATOM 2916 C CA . ARG B 1 134 ? -3.600 -16.119 -44.269 1.00 17.95 126 ARG B CA 1
ATOM 2917 C C . ARG B 1 134 ? -2.226 -15.551 -44.521 1.00 18.23 126 ARG B C 1
ATOM 2918 O O . ARG B 1 134 ? -1.493 -16.049 -45.383 1.00 18.57 126 ARG B O 1
ATOM 2926 N N . GLY B 1 135 ? -1.871 -14.527 -43.755 1.00 18.55 127 GLY B N 1
ATOM 2927 C CA . GLY B 1 135 ? -0.660 -13.768 -44.002 1.00 19.75 127 GLY B CA 1
ATOM 2928 C C . GLY B 1 135 ? 0.468 -14.341 -43.210 1.00 20.91 127 GLY B C 1
ATOM 2929 O O . GLY B 1 135 ? 0.272 -14.788 -42.082 1.00 21.62 127 GLY B O 1
ATOM 2930 N N . VAL B 1 136 ? 1.661 -14.333 -43.786 1.00 22.51 128 VAL B N 1
ATOM 2931 C CA . VAL B 1 136 ? 2.817 -14.843 -43.100 1.00 25.39 128 VAL B CA 1
ATOM 2932 C C . VAL B 1 136 ? 3.555 -13.749 -42.305 1.00 27.01 128 VAL B C 1
ATOM 2933 O O . VAL B 1 136 ? 3.893 -12.656 -42.812 1.00 28.21 128 VAL B O 1
ATOM 2937 N N . ALA B 1 137 ? 3.846 -14.062 -41.057 1.00 24.00 129 ALA B N 1
ATOM 2938 C CA . ALA B 1 137 ? 4.572 -13.127 -40.231 1.00 25.51 129 ALA B CA 1
ATOM 2939 C C . ALA B 1 137 ? 5.121 -14.005 -39.143 1.00 25.84 129 ALA B C 1
ATOM 2940 O O . ALA B 1 137 ? 4.394 -14.400 -38.233 1.00 24.60 129 ALA B O 1
ATOM 2942 N N . GLY B 1 138 ? 6.417 -14.294 -39.258 1.00 25.15 130 GLY B N 1
ATOM 2943 C CA . GLY B 1 138 ? 7.033 -15.354 -38.474 1.00 24.02 130 GLY B CA 1
ATOM 2944 C C . GLY B 1 138 ? 7.324 -14.941 -37.063 1.00 22.78 130 GLY B C 1
ATOM 2945 O O . GLY B 1 138 ? 7.705 -15.783 -36.272 1.00 23.55 130 GLY B O 1
ATOM 2946 N N . MET B 1 139 ? 7.147 -13.662 -36.725 1.00 21.37 131 MET B N 1
ATOM 2947 C CA . MET B 1 139 ? 7.555 -13.177 -35.404 1.00 20.55 131 MET B CA 1
ATOM 2948 C C . MET B 1 139 ? 6.394 -13.139 -34.394 1.00 19.76 131 MET B C 1
ATOM 2949 O O . MET B 1 139 ? 6.615 -12.783 -33.234 1.00 20.85 131 MET B O 1
ATOM 2954 N N . VAL B 1 140 ? 5.196 -13.545 -34.802 1.00 18.03 132 VAL B N 1
ATOM 2955 C CA . VAL B 1 140 ? 4.032 -13.442 -33.927 1.00 17.62 132 VAL B CA 1
ATOM 2956 C C . VAL B 1 140 ? 3.918 -14.604 -32.876 1.00 16.26 132 VAL B C 1
ATOM 2957 O O . VAL B 1 140 ? 4.528 -15.677 -33.014 1.00 13.84 132 VAL B O 1
ATOM 2961 N N . ARG B 1 141 ? 3.072 -14.376 -31.862 1.00 15.85 133 ARG B N 1
ATOM 2962 C CA . ARG B 1 141 ? 2.842 -15.345 -30.774 1.00 15.00 133 ARG B CA 1
ATOM 2963 C C . ARG B 1 141 ? 2.478 -16.722 -31.285 1.00 14.32 133 ARG B C 1
ATOM 2964 O O . ARG B 1 141 ? 3.004 -17.761 -30.814 1.00 14.52 133 ARG B O 1
ATOM 2972 N N . ALA B 1 142 ? 1.613 -16.757 -32.290 1.00 14.57 134 ALA B N 1
ATOM 2973 C CA . ALA B 1 142 ? 1.177 -18.040 -32.855 1.00 14.63 134 ALA B CA 1
ATOM 2974 C C . ALA B 1 142 ? 2.346 -18.847 -33.392 1.00 15.76 134 ALA B C 1
ATOM 2975 O O . ALA B 1 142 ? 2.321 -20.086 -33.355 1.00 14.26 134 ALA B O 1
ATOM 2977 N N . ALA B 1 143 ? 3.391 -18.164 -33.861 1.00 15.44 135 ALA B N 1
ATOM 2978 C CA . ALA B 1 143 ? 4.589 -18.853 -34.347 1.00 16.07 135 ALA B CA 1
ATOM 2979 C C . ALA B 1 143 ? 5.696 -18.999 -33.282 1.00 15.53 135 ALA B C 1
ATOM 2980 O O . ALA B 1 143 ? 6.836 -19.295 -33.633 1.00 16.70 135 ALA B O 1
ATOM 2982 N N . ALA B 1 144 ? 5.337 -18.850 -32.004 1.00 14.34 136 ALA B N 1
ATOM 2983 C CA . ALA B 1 144 ? 6.256 -18.770 -30.883 1.00 13.75 136 ALA B CA 1
ATOM 2984 C C . ALA B 1 144 ? 7.395 -17.781 -31.182 1.00 14.03 136 ALA B C 1
ATOM 2985 O O . ALA B 1 144 ? 8.566 -18.040 -30.912 1.00 12.83 136 ALA B O 1
ATOM 2987 N N . PHE B 1 145 ? 7.019 -16.629 -31.730 1.00 14.28 137 PHE B N 1
ATOM 2988 C CA . PHE B 1 145 ? 7.948 -15.567 -31.985 1.00 14.95 137 PHE B CA 1
ATOM 2989 C C . PHE B 1 145 ? 9.101 -15.955 -32.906 1.00 16.17 137 PHE B C 1
ATOM 2990 O O . PHE B 1 145 ? 10.144 -15.305 -32.904 1.00 15.51 137 PHE B O 1
ATOM 2998 N N . GLY B 1 146 ? 8.892 -17.002 -33.705 1.00 16.96 138 GLY B N 1
ATOM 2999 C CA . GLY B 1 146 ? 9.899 -17.479 -34.623 1.00 17.64 138 GLY B CA 1
ATOM 3000 C C . GLY B 1 146 ? 10.547 -18.771 -34.182 1.00 19.36 138 GLY B C 1
ATOM 3001 O O . GLY B 1 146 ? 11.259 -19.399 -34.969 1.00 18.20 138 GLY B O 1
ATOM 3002 N N . MET B 1 147 ? 10.246 -19.208 -32.954 1.00 19.39 139 MET B N 1
ATOM 3003 C CA . MET B 1 147 ? 10.889 -20.367 -32.371 1.00 19.55 139 MET B CA 1
ATOM 3004 C C . MET B 1 147 ? 10.247 -21.684 -32.843 1.00 20.38 139 MET B C 1
ATOM 3005 O O . MET B 1 147 ? 10.849 -22.743 -32.696 1.00 21.36 139 MET B O 1
ATOM 3010 N N . ARG B 1 148 ? 9.038 -21.624 -33.412 1.00 19.84 140 ARG B N 1
ATOM 3011 C CA . ARG B 1 148 ? 8.323 -22.810 -33.888 1.00 19.41 140 ARG B CA 1
ATOM 3012 C C . ARG B 1 148 ? 8.643 -22.981 -35.380 1.00 20.36 140 ARG B C 1
ATOM 3013 O O . ARG B 1 148 ? 7.946 -22.438 -36.262 1.00 18.70 140 ARG B O 1
ATOM 3015 N N . ARG B 1 149 ? 9.729 -23.692 -35.680 1.00 19.74 141 ARG B N 1
ATOM 3016 C CA . ARG B 1 149 ? 10.272 -23.581 -37.034 1.00 21.47 141 ARG B CA 1
ATOM 3017 C C . ARG B 1 149 ? 9.460 -24.293 -38.088 1.00 21.15 141 ARG B C 1
ATOM 3018 O O . ARG B 1 149 ? 9.598 -23.966 -39.247 1.00 22.45 141 ARG B O 1
ATOM 3026 N N . ASP B 1 150 ? 8.606 -25.252 -37.696 1.00 21.20 142 ASP B N 1
ATOM 3027 C CA . ASP B 1 150 ? 7.758 -25.962 -38.649 1.00 21.93 142 ASP B CA 1
ATOM 3028 C C . ASP B 1 150 ? 6.353 -25.327 -38.735 1.00 21.27 142 ASP B C 1
ATOM 3029 O O . ASP B 1 150 ? 5.409 -25.983 -39.164 1.00 21.37 142 ASP B O 1
ATOM 3034 N N . TYR B 1 151 ? 6.211 -24.071 -38.314 1.00 19.22 143 TYR B N 1
ATOM 3035 C CA . TYR B 1 151 ? 4.877 -23.453 -38.202 1.00 19.38 143 TYR B CA 1
ATOM 3036 C C . TYR B 1 151 ? 4.134 -23.421 -39.531 1.00 18.37 143 TYR B C 1
ATOM 3037 O O . TYR B 1 151 ? 2.947 -23.711 -39.585 1.00 17.86 143 TYR B O 1
ATOM 3046 N N . LEU B 1 152 ? 4.830 -23.085 -40.605 1.00 18.10 144 LEU B N 1
ATOM 3047 C CA . LEU B 1 152 ? 4.183 -22.980 -41.932 1.00 18.63 144 LEU B CA 1
ATOM 3048 C C . LEU B 1 152 ? 3.698 -24.325 -42.462 1.00 19.11 144 LEU B C 1
ATOM 3049 O O . LEU B 1 152 ? 2.752 -24.354 -43.233 1.00 18.20 144 LEU B O 1
ATOM 3054 N N . GLN B 1 153 ? 4.329 -25.422 -42.048 1.00 18.89 145 GLN B N 1
ATOM 3055 C CA . GLN B 1 153 ? 3.880 -26.777 -42.423 1.00 19.45 145 GLN B CA 1
ATOM 3056 C C . GLN B 1 153 ? 2.748 -27.325 -41.539 1.00 19.16 145 GLN B C 1
ATOM 3057 O O . GLN B 1 153 ? 1.972 -28.170 -41.980 1.00 19.04 145 GLN B O 1
ATOM 3059 N N . THR B 1 154 ? 2.701 -26.919 -40.276 1.00 18.19 146 THR B N 1
ATOM 3060 C CA . THR B 1 154 ? 1.818 -27.547 -39.311 1.00 18.02 146 THR B CA 1
ATOM 3061 C C . THR B 1 154 ? 0.562 -26.702 -39.049 1.00 17.63 146 THR B C 1
ATOM 3062 O O . THR B 1 154 ? -0.445 -27.254 -38.671 1.00 15.61 146 THR B O 1
ATOM 3066 N N . ALA B 1 155 ? 0.599 -25.372 -39.262 1.00 16.14 147 ALA B N 1
ATOM 3067 C CA . ALA B 1 155 ? -0.541 -24.544 -38.812 1.00 15.83 147 ALA B CA 1
ATOM 3068 C C . ALA B 1 155 ? -1.905 -24.835 -39.449 1.00 16.69 147 ALA B C 1
ATOM 3069 O O . ALA B 1 155 ? -2.892 -24.908 -38.734 1.00 17.59 147 ALA B O 1
ATOM 3071 N N . ASN B 1 156 ? -1.994 -25.043 -40.749 1.00 17.68 148 ASN B N 1
ATOM 3072 C CA . ASN B 1 156 ? -3.320 -25.104 -41.396 1.00 18.80 148 ASN B CA 1
ATOM 3073 C C . ASN B 1 156 ? -4.178 -26.246 -40.857 1.00 21.35 148 ASN B C 1
ATOM 3074 O O . ASN B 1 156 ? -5.407 -26.107 -40.664 1.00 22.45 148 ASN B O 1
ATOM 3079 N N . ALA B 1 157 ? -3.543 -27.386 -40.621 1.00 22.65 149 ALA B N 1
ATOM 3080 C CA . ALA B 1 157 ? -4.259 -28.554 -40.139 1.00 24.55 149 ALA B CA 1
ATOM 3081 C C . ALA B 1 157 ? -4.791 -28.395 -38.731 1.00 22.55 149 ALA B C 1
ATOM 3082 O O . ALA B 1 157 ? -5.701 -29.117 -38.364 1.00 23.02 149 ALA B O 1
ATOM 3084 N N . GLN B 1 158 ? -4.213 -27.492 -37.945 1.00 20.05 150 GLN B N 1
ATOM 3085 C CA . GLN B 1 158 ? -4.647 -27.306 -36.568 1.00 20.01 150 GLN B CA 1
ATOM 3086 C C . GLN B 1 158 ? -5.645 -26.154 -36.350 1.00 19.15 150 GLN B C 1
ATOM 3087 O O . GLN B 1 158 ? -5.983 -25.863 -35.196 1.00 19.10 150 GLN B O 1
ATOM 3093 N N . VAL B 1 159 ? -6.109 -25.524 -37.428 1.00 17.99 151 VAL B N 1
ATOM 3094 C CA . VAL B 1 159 ? -7.059 -24.412 -37.324 1.00 18.12 151 VAL B CA 1
ATOM 3095 C C . VAL B 1 159 ? -8.477 -24.905 -37.603 1.00 17.27 151 VAL B C 1
ATOM 3096 O O . VAL B 1 159 ? -8.741 -25.476 -38.649 1.00 17.74 151 VAL B O 1
ATOM 3100 N N . ALA B 1 160 ? -9.387 -24.629 -36.684 1.00 16.23 152 ALA B N 1
ATOM 3101 C CA . ALA B 1 160 ? -10.767 -25.037 -36.808 1.00 15.75 152 ALA B CA 1
ATOM 3102 C C . ALA B 1 160 ? -11.640 -23.808 -37.045 1.00 14.71 152 ALA B C 1
ATOM 3103 O O . ALA B 1 160 ? -11.360 -22.728 -36.549 1.00 14.75 152 ALA B O 1
ATOM 3105 N N . VAL B 1 161 ? -12.646 -23.974 -37.889 1.00 14.66 153 VAL B N 1
ATOM 3106 C CA . VAL B 1 161 ? -13.518 -22.909 -38.303 1.00 14.23 153 VAL B CA 1
ATOM 3107 C C . VAL B 1 161 ? -14.925 -23.357 -37.919 1.00 14.06 153 VAL B C 1
ATOM 3108 O O . VAL B 1 161 ? -15.385 -24.404 -38.365 1.00 13.56 153 VAL B O 1
ATOM 3112 N N . ILE B 1 162 ? -15.586 -22.556 -37.086 1.00 14.58 154 ILE B N 1
ATOM 3113 C CA . ILE B 1 162 ? -16.999 -22.724 -36.699 1.00 13.46 154 ILE B CA 1
ATOM 3114 C C . ILE B 1 162 ? -17.774 -21.582 -37.324 1.00 14.00 154 ILE B C 1
ATOM 3115 O O . ILE B 1 162 ? -17.347 -20.387 -37.203 1.00 13.31 154 ILE B O 1
ATOM 3120 N N . VAL B 1 163 ? -18.856 -21.918 -38.037 1.00 13.36 155 VAL B N 1
ATOM 3121 C CA . VAL B 1 163 ? -19.706 -20.924 -38.673 1.00 14.42 155 VAL B CA 1
ATOM 3122 C C . VAL B 1 163 ? -21.051 -20.839 -37.969 1.00 14.83 155 VAL B C 1
ATOM 3123 O O . VAL B 1 163 ? -21.679 -21.858 -37.762 1.00 13.96 155 VAL B O 1
ATOM 3127 N N . GLN B 1 164 ? -21.455 -19.631 -37.584 1.00 16.41 156 GLN B N 1
ATOM 3128 C CA . GLN B 1 164 ? -22.741 -19.391 -36.968 1.00 18.66 156 GLN B CA 1
ATOM 3129 C C . GLN B 1 164 ? -23.818 -19.168 -38.021 1.00 19.69 156 GLN B C 1
ATOM 3130 O O . GLN B 1 164 ? -23.712 -18.261 -38.866 1.00 18.58 156 GLN B O 1
ATOM 3136 N N . VAL B 1 165 ? -24.874 -19.964 -37.879 1.00 20.04 157 VAL B N 1
ATOM 3137 C CA . VAL B 1 165 ? -26.081 -19.872 -38.689 1.00 22.23 157 VAL B CA 1
ATOM 3138 C C . VAL B 1 165 ? -27.157 -19.325 -37.765 1.00 23.53 157 VAL B C 1
ATOM 3139 O O . VAL B 1 165 ? -27.521 -19.959 -36.777 1.00 23.10 157 VAL B O 1
ATOM 3143 N N . GLU B 1 166 ? -27.622 -18.125 -38.067 1.00 26.86 158 GLU B N 1
ATOM 3144 C CA . GLU B 1 166 ? -28.477 -17.382 -37.144 1.00 29.57 158 GLU B CA 1
ATOM 3145 C C . GLU B 1 166 ? -29.345 -16.341 -37.866 1.00 31.18 158 GLU B C 1
ATOM 3146 O O . GLU B 1 166 ? -29.734 -15.321 -37.277 1.00 31.47 158 GLU B O 1
ATOM 3152 N N . SER B 1 167 ? -29.653 -16.621 -39.141 1.00 29.41 159 SER B N 1
ATOM 3153 C CA . SER B 1 167 ? -30.557 -15.823 -39.942 1.00 28.85 159 SER B CA 1
ATOM 3154 C C . SER B 1 167 ? -31.380 -16.759 -40.826 1.00 27.45 159 SER B C 1
ATOM 3155 O O . SER B 1 167 ? -30.966 -17.902 -41.052 1.00 24.70 159 SER B O 1
ATOM 3158 N N . ALA B 1 168 ? -32.492 -16.247 -41.364 1.00 26.69 160 ALA B N 1
ATOM 3159 C CA . ALA B 1 168 ? -33.351 -17.004 -42.283 1.00 27.44 160 ALA B CA 1
ATOM 3160 C C . ALA B 1 168 ? -32.599 -17.468 -43.544 1.00 27.02 160 ALA B C 1
ATOM 3161 O O . ALA B 1 168 ? -32.729 -18.633 -43.979 1.00 26.19 160 ALA B O 1
ATOM 3163 N N . ARG B 1 169 ? -31.801 -16.554 -44.115 1.00 25.33 161 ARG B N 1
ATOM 3164 C CA . ARG B 1 169 ? -30.977 -16.829 -45.309 1.00 24.44 161 ARG B CA 1
ATOM 3165 C C . ARG B 1 169 ? -29.959 -17.924 -45.084 1.00 23.34 161 ARG B C 1
ATOM 3166 O O . ARG B 1 169 ? -29.771 -18.783 -45.932 1.00 25.98 161 ARG B O 1
ATOM 3168 N N . GLY B 1 170 ? -29.299 -17.895 -43.932 1.00 22.76 162 GLY B N 1
ATOM 3169 C CA . GLY B 1 170 ? -28.322 -18.917 -43.593 1.00 22.38 162 GLY B CA 1
ATOM 3170 C C . GLY B 1 170 ? -28.957 -20.288 -43.517 1.00 22.50 162 GLY B C 1
ATOM 3171 O O . GLY B 1 170 ? -28.398 -21.273 -44.008 1.00 20.98 162 GLY B O 1
ATOM 3172 N N . VAL B 1 171 ? -30.125 -20.355 -42.875 1.00 22.26 163 VAL B N 1
ATOM 3173 C CA . VAL B 1 171 ? -30.868 -21.611 -42.752 1.00 21.93 163 VAL B CA 1
ATOM 3174 C C . VAL B 1 171 ? -31.267 -22.146 -44.123 1.00 23.63 163 VAL B C 1
ATOM 3175 O O . VAL B 1 171 ? -31.131 -23.334 -44.386 1.00 22.74 163 VAL B O 1
ATOM 3179 N N . ASP B 1 172 ? -31.727 -21.255 -44.990 1.00 27.37 164 ASP B N 1
ATOM 3180 C CA . ASP B 1 172 ? -32.085 -21.595 -46.363 1.00 28.84 164 ASP B CA 1
ATOM 3181 C C . ASP B 1 172 ? -30.918 -22.209 -47.133 1.00 29.05 164 ASP B C 1
ATOM 3182 O O . ASP B 1 172 ? -31.151 -23.073 -47.958 1.00 29.78 164 ASP B O 1
ATOM 3187 N N . GLU B 1 173 ? -29.676 -21.796 -46.832 1.00 26.91 165 GLU B N 1
ATOM 3188 C CA . GLU B 1 173 ? -28.465 -22.280 -47.523 1.00 26.20 165 GLU B CA 1
ATOM 3189 C C . GLU B 1 173 ? -27.645 -23.255 -46.710 1.00 24.36 165 GLU B C 1
ATOM 3190 O O . GLU B 1 173 ? -26.487 -23.514 -47.038 1.00 20.81 165 GLU B O 1
ATOM 3196 N N . VAL B 1 174 ? -28.208 -23.736 -45.611 1.00 23.60 166 VAL B N 1
ATOM 3197 C CA . VAL B 1 174 ? -27.409 -24.438 -44.620 1.00 24.16 166 VAL B CA 1
ATOM 3198 C C . VAL B 1 174 ? -26.801 -25.724 -45.162 1.00 23.51 166 VAL B C 1
ATOM 3199 O O . VAL B 1 174 ? -25.677 -26.047 -44.797 1.00 20.46 166 VAL B O 1
ATOM 3203 N N . GLU B 1 175 ? -27.511 -26.437 -46.040 1.00 23.18 167 GLU B N 1
ATOM 3204 C CA . GLU B 1 175 ? -26.942 -27.664 -46.636 1.00 23.11 167 GLU B CA 1
ATOM 3205 C C . GLU B 1 175 ? -25.683 -27.341 -47.473 1.00 22.89 167 GLU B C 1
ATOM 3206 O O . GLU B 1 175 ? -24.640 -28.003 -47.362 1.00 19.33 167 GLU B O 1
ATOM 3212 N N . ARG B 1 176 ? -25.747 -26.265 -48.246 1.00 24.27 168 ARG B N 1
ATOM 3213 C CA . ARG B 1 176 ? -24.580 -25.856 -49.035 1.00 26.62 168 ARG B CA 1
ATOM 3214 C C . ARG B 1 176 ? -23.459 -25.272 -48.162 1.00 24.69 168 ARG B C 1
ATOM 3215 O O . ARG B 1 176 ? -22.300 -25.497 -48.440 1.00 21.82 168 ARG B O 1
ATOM 3223 N N . ILE B 1 177 ? -23.812 -24.532 -47.104 1.00 22.73 169 ILE B N 1
ATOM 3224 C CA . ILE B 1 177 ? -22.786 -24.108 -46.116 1.00 21.63 169 ILE B CA 1
ATOM 3225 C C . ILE B 1 177 ? -22.078 -25.327 -45.519 1.00 21.10 169 ILE B C 1
ATOM 3226 O O . ILE B 1 177 ? -20.857 -25.385 -45.483 1.00 21.12 169 ILE B O 1
ATOM 3231 N N . ALA B 1 178 ? -22.863 -26.292 -45.041 1.00 20.83 170 ALA B N 1
ATOM 3232 C CA . ALA B 1 178 ? -22.327 -27.530 -44.444 1.00 20.38 170 ALA B CA 1
ATOM 3233 C C . ALA B 1 178 ? -21.386 -28.312 -45.346 1.00 20.85 170 ALA B C 1
ATOM 3234 O O . ALA B 1 178 ? -20.449 -28.965 -44.863 1.00 21.21 170 ALA B O 1
ATOM 3236 N N . ALA B 1 179 ? -21.613 -28.251 -46.651 1.00 21.62 171 ALA B N 1
ATOM 3237 C CA . ALA B 1 179 ? -20.741 -28.930 -47.615 1.00 22.39 171 ALA B CA 1
ATOM 3238 C C . ALA B 1 179 ? -19.477 -28.155 -47.971 1.00 22.97 171 ALA B C 1
ATOM 3239 O O . ALA B 1 179 ? -18.661 -28.649 -48.747 1.00 22.72 171 ALA B O 1
ATOM 3241 N N . THR B 1 180 ? -19.292 -26.953 -47.423 1.00 20.38 172 THR B N 1
ATOM 3242 C CA . THR B 1 180 ? -18.076 -26.196 -47.709 1.00 20.89 172 THR B CA 1
ATOM 3243 C C . THR B 1 180 ? -16.873 -26.861 -47.042 1.00 19.46 172 THR B C 1
ATOM 3244 O O . THR B 1 180 ? -16.863 -27.048 -45.836 1.00 18.19 172 THR B O 1
ATOM 3248 N N . PRO B 1 181 ? -15.856 -27.240 -47.834 1.00 19.89 173 PRO B N 1
ATOM 3249 C CA . PRO B 1 181 ? -14.639 -27.746 -47.233 1.00 19.69 173 PRO B CA 1
ATOM 3250 C C . PRO B 1 181 ? -14.032 -26.782 -46.225 1.00 19.48 173 PRO B C 1
ATOM 3251 O O . PRO B 1 181 ? -13.948 -25.577 -46.504 1.00 16.96 173 PRO B O 1
ATOM 3255 N N . GLY B 1 182 ? -13.608 -27.328 -45.080 1.00 19.19 174 GLY B N 1
ATOM 3256 C CA . GLY B 1 182 ? -12.985 -26.559 -44.015 1.00 18.26 174 GLY B CA 1
ATOM 3257 C C . GLY B 1 182 ? -13.938 -26.087 -42.941 1.00 17.59 174 GLY B C 1
ATOM 3258 O O . GLY B 1 182 ? -13.521 -25.476 -41.944 1.00 16.77 174 GLY B O 1
ATOM 3259 N N . VAL B 1 183 ? -15.223 -26.296 -43.135 1.00 17.34 175 VAL B N 1
ATOM 3260 C CA . VAL B 1 183 ? -16.182 -25.939 -42.085 1.00 17.12 175 VAL B CA 1
ATOM 3261 C C . VAL B 1 183 ? -16.203 -27.068 -41.077 1.00 16.66 175 VAL B C 1
ATOM 3262 O O . VAL B 1 183 ? -16.685 -28.153 -41.365 1.00 16.67 175 VAL B O 1
ATOM 3266 N N . ASP B 1 184 ? -15.683 -26.830 -39.886 1.00 16.18 176 ASP B N 1
ATOM 3267 C CA . ASP B 1 184 ? -15.616 -27.876 -38.873 1.00 16.57 176 ASP B CA 1
ATOM 3268 C C . ASP B 1 184 ? -16.823 -27.982 -37.963 1.00 15.83 176 ASP B C 1
ATOM 3269 O O . ASP B 1 184 ? -17.001 -28.998 -37.360 1.00 16.31 176 ASP B O 1
ATOM 3274 N N . CYS B 1 185 ? -17.603 -26.908 -37.810 1.00 15.95 177 CYS B N 1
ATOM 3275 C CA . CYS B 1 185 ? -18.801 -26.956 -37.000 1.00 15.12 177 CYS B CA 1
ATOM 3276 C C . CYS B 1 185 ? -19.793 -25.909 -37.466 1.00 14.82 177 CYS B C 1
ATOM 3277 O O . CYS B 1 185 ? -19.392 -24.777 -37.800 1.00 13.20 177 CYS B O 1
ATOM 3280 N N . LEU B 1 186 ? -21.078 -26.278 -37.466 1.00 15.65 178 LEU B N 1
ATOM 3281 C CA . LEU B 1 186 ? -22.183 -25.297 -37.647 1.00 16.01 178 LEU B CA 1
ATOM 3282 C C . LEU B 1 186 ? -22.708 -24.970 -36.273 1.00 16.16 178 LEU B C 1
ATOM 3283 O O . LEU B 1 186 ? -23.149 -25.853 -35.582 1.00 16.22 178 LEU B O 1
ATOM 3288 N N . PHE B 1 187 ? -22.761 -23.690 -35.909 1.00 15.84 179 PHE B N 1
ATOM 3289 C CA . PHE B 1 187 ? -23.165 -23.285 -34.547 1.00 15.84 179 PHE B CA 1
ATOM 3290 C C . PHE B 1 187 ? -24.474 -22.474 -34.622 1.00 16.14 179 PHE B C 1
ATOM 3291 O O . PHE B 1 187 ? -24.511 -21.452 -35.257 1.00 15.38 179 PHE B O 1
ATOM 3299 N N . VAL B 1 188 ? -25.537 -22.939 -33.951 1.00 16.14 180 VAL B N 1
ATOM 3300 C CA . VAL B 1 188 ? -26.812 -22.199 -33.874 1.00 16.47 180 VAL B CA 1
ATOM 3301 C C . VAL B 1 188 ? -26.831 -21.214 -32.724 1.00 16.78 180 VAL B C 1
ATOM 3302 O O . VAL B 1 188 ? -26.569 -21.615 -31.596 1.00 16.65 180 VAL B O 1
ATOM 3306 N N . GLY B 1 189 ? -27.165 -19.935 -32.972 1.00 18.70 181 GLY B N 1
ATOM 3307 C CA . GLY B 1 189 ? -27.446 -18.997 -31.879 1.00 17.58 181 GLY B CA 1
ATOM 3308 C C . GLY B 1 189 ? -28.953 -18.822 -31.850 1.00 18.77 181 GLY B C 1
ATOM 3309 O O . GLY B 1 189 ? -29.519 -18.181 -32.733 1.00 20.18 181 GLY B O 1
ATOM 3310 N N . PRO B 1 190 ? -29.632 -19.397 -30.855 1.00 18.76 182 PRO B N 1
ATOM 3311 C CA . PRO B 1 190 ? -31.099 -19.460 -31.056 1.00 17.86 182 PRO B CA 1
ATOM 3312 C C . PRO B 1 190 ? -31.746 -18.068 -30.982 1.00 19.31 182 PRO B C 1
ATOM 3313 O O . PRO B 1 190 ? -32.665 -17.761 -31.764 1.00 18.38 182 PRO B O 1
ATOM 3317 N N . ALA B 1 191 ? -31.176 -17.209 -30.130 1.00 19.81 183 ALA B N 1
ATOM 3318 C CA . ALA B 1 191 ? -31.689 -15.845 -29.914 1.00 21.22 183 ALA B CA 1
ATOM 3319 C C . ALA B 1 191 ? -31.721 -14.977 -31.182 1.00 20.07 183 ALA B C 1
ATOM 3320 O O . ALA B 1 191 ? -32.746 -14.399 -31.511 1.00 18.07 183 ALA B O 1
ATOM 3322 N N . ASP B 1 192 ? -30.601 -14.878 -31.882 1.00 20.42 184 ASP B N 1
ATOM 3323 C CA . ASP B 1 192 ? -30.560 -14.148 -33.164 1.00 21.56 184 ASP B CA 1
ATOM 3324 C C . ASP B 1 192 ? -31.402 -14.806 -34.241 1.00 20.31 184 ASP B C 1
ATOM 3325 O O . ASP B 1 192 ? -31.982 -14.131 -35.077 1.00 19.33 184 ASP B O 1
ATOM 3330 N N . LEU B 1 193 ? -31.413 -16.138 -34.284 1.00 19.41 185 LEU B N 1
ATOM 3331 C CA . LEU B 1 193 ? -32.143 -16.829 -35.343 1.00 17.80 185 LEU B CA 1
ATOM 3332 C C . LEU B 1 193 ? -33.612 -16.536 -35.171 1.00 17.31 185 LEU B C 1
ATOM 3333 O O . LEU B 1 193 ? -34.304 -16.280 -36.155 1.00 16.13 185 LEU B O 1
ATOM 3338 N N . ALA B 1 194 ? -34.090 -16.566 -33.921 1.00 16.66 186 ALA B N 1
ATOM 3339 C CA . ALA B 1 194 ? -35.508 -16.278 -33.617 1.00 17.52 186 ALA B CA 1
ATOM 3340 C C . ALA B 1 194 ? -35.900 -14.849 -34.027 1.00 17.93 186 ALA B C 1
ATOM 3341 O O . ALA B 1 194 ? -36.950 -14.660 -34.675 1.00 18.58 186 ALA B O 1
ATOM 3343 N N . ALA B 1 195 ? -35.054 -13.880 -33.667 1.00 18.33 187 ALA B N 1
ATOM 3344 C CA . ALA B 1 195 ? -35.222 -12.487 -34.059 1.00 18.38 187 ALA B CA 1
ATOM 3345 C C . ALA B 1 195 ? -35.344 -12.401 -35.599 1.00 20.83 187 ALA B C 1
ATOM 3346 O O . ALA B 1 195 ? -36.263 -11.804 -36.133 1.00 18.95 187 ALA B O 1
ATOM 3348 N N . SER B 1 196 ? -34.416 -13.044 -36.300 1.00 21.85 188 SER B N 1
ATOM 3349 C CA . SER B 1 196 ? -34.352 -12.966 -37.752 1.00 24.12 188 SER B CA 1
ATOM 3350 C C . SER B 1 196 ? -35.576 -13.576 -38.431 1.00 24.79 188 SER B C 1
ATOM 3351 O O . SER B 1 196 ? -35.996 -13.113 -39.489 1.00 25.15 188 SER B O 1
ATOM 3354 N N . LEU B 1 197 ? -36.211 -14.562 -37.789 1.00 24.10 189 LEU B N 1
ATOM 3355 C CA . LEU B 1 197 ? -37.438 -15.147 -38.280 1.00 23.80 189 LEU B CA 1
ATOM 3356 C C . LEU B 1 197 ? -38.678 -14.422 -37.798 1.00 23.83 189 LEU B C 1
ATOM 3357 O O . LEU B 1 197 ? -39.772 -14.953 -37.942 1.00 24.39 189 LEU B O 1
ATOM 3362 N N . GLY B 1 198 ? -38.531 -13.241 -37.192 1.00 22.56 190 GLY B N 1
ATOM 3363 C CA . GLY B 1 198 ? -39.695 -12.483 -36.705 1.00 21.82 190 GLY B CA 1
ATOM 3364 C C . GLY B 1 198 ? -40.272 -12.935 -35.374 1.00 21.39 190 GLY B C 1
ATOM 3365 O O . GLY B 1 198 ? -41.440 -12.712 -35.107 1.00 20.59 190 GLY B O 1
ATOM 3366 N N . HIS B 1 199 ? -39.467 -13.586 -34.532 1.00 21.97 191 HIS B N 1
ATOM 3367 C CA . HIS B 1 199 ? -39.910 -14.079 -33.225 1.00 21.29 191 HIS B CA 1
ATOM 3368 C C . HIS B 1 199 ? -38.931 -13.673 -32.153 1.00 21.88 191 HIS B C 1
ATOM 3369 O O . HIS B 1 199 ? -38.487 -14.493 -31.340 1.00 19.04 191 HIS B O 1
ATOM 3376 N N . LEU B 1 200 ? -38.617 -12.378 -32.168 1.00 20.91 192 LEU B N 1
ATOM 3377 C CA . LEU B 1 200 ? -37.710 -11.768 -31.225 1.00 20.92 192 LEU B CA 1
ATOM 3378 C C . LEU B 1 200 ? -38.077 -12.147 -29.824 1.00 19.84 192 LEU B C 1
ATOM 3379 O O . LEU B 1 200 ? -39.201 -11.915 -29.391 1.00 17.85 192 LEU B O 1
ATOM 3384 N N . GLY B 1 201 ? -37.126 -12.700 -29.088 1.00 18.66 193 GLY B N 1
ATOM 3385 C CA . GLY B 1 201 ? -37.416 -13.117 -27.730 1.00 19.18 193 GLY B CA 1
ATOM 3386 C C . GLY B 1 201 ? -38.151 -14.435 -27.550 1.00 18.48 193 GLY B C 1
ATOM 3387 O O . GLY B 1 201 ? -38.399 -14.824 -26.426 1.00 19.09 193 GLY B O 1
ATOM 3388 N N . ASP B 1 202 ? -38.510 -15.146 -28.600 1.00 18.47 194 ASP B N 1
ATOM 3389 C CA . ASP B 1 202 ? -39.199 -16.444 -28.405 1.00 18.51 194 ASP B CA 1
ATOM 3390 C C . ASP B 1 202 ? -38.512 -17.604 -29.180 1.00 18.52 194 ASP B C 1
ATOM 3391 O O . ASP B 1 202 ? -38.879 -17.935 -30.318 1.00 19.11 194 ASP B O 1
ATOM 3396 N N . ILE B 1 203 ? -37.533 -18.248 -28.563 1.00 18.35 195 ILE B N 1
ATOM 3397 C CA . ILE B 1 203 ? -36.757 -19.298 -29.291 1.00 18.71 195 ILE B CA 1
ATOM 3398 C C . ILE B 1 203 ? -37.513 -20.614 -29.385 1.00 19.75 195 ILE B C 1
ATOM 3399 O O . ILE B 1 203 ? -36.988 -21.573 -29.967 1.00 20.09 195 ILE B O 1
ATOM 3404 N N . ARG B 1 204 ? -38.688 -20.690 -28.735 1.00 19.22 196 ARG B N 1
ATOM 3405 C CA . ARG B 1 204 ? -39.472 -21.938 -28.665 1.00 20.41 196 ARG B CA 1
ATOM 3406 C C . ARG B 1 204 ? -40.620 -21.870 -29.676 1.00 20.96 196 ARG B C 1
ATOM 3407 O O . ARG B 1 204 ? -41.359 -22.820 -29.833 1.00 20.78 196 ARG B O 1
ATOM 3415 N N . HIS B 1 205 ? -40.743 -20.774 -30.419 1.00 20.52 197 HIS B N 1
ATOM 3416 C CA . HIS B 1 205 ? -41.764 -20.745 -31.477 1.00 21.47 197 HIS B CA 1
ATOM 3417 C C . HIS B 1 205 ? -41.506 -21.880 -32.476 1.00 20.20 197 HIS B C 1
ATOM 3418 O O . HIS B 1 205 ? -40.338 -22.111 -32.821 1.00 20.28 197 HIS B O 1
ATOM 3425 N N . PRO B 1 206 ? -42.576 -22.560 -32.963 1.00 21.07 198 PRO B N 1
ATOM 3426 C CA . PRO B 1 206 ? -42.412 -23.720 -33.884 1.00 20.35 198 PRO B CA 1
ATOM 3427 C C . PRO B 1 206 ? -41.596 -23.454 -35.144 1.00 21.26 198 PRO B C 1
ATOM 3428 O O . PRO B 1 206 ? -40.853 -24.336 -35.549 1.00 20.47 198 PRO B O 1
ATOM 3432 N N . ASP B 1 207 ? -41.713 -22.246 -35.723 1.00 20.82 199 ASP B N 1
ATOM 3433 C CA . ASP B 1 207 ? -40.896 -21.787 -36.862 1.00 22.53 199 ASP B CA 1
ATOM 3434 C C . ASP B 1 207 ? -39.399 -21.724 -36.542 1.00 20.22 199 ASP B C 1
ATOM 3435 O O . ASP B 1 207 ? -38.544 -21.972 -37.413 1.00 18.64 199 ASP B O 1
ATOM 3440 N N . VAL B 1 208 ? -39.081 -21.348 -35.320 1.00 18.75 200 VAL B N 1
ATOM 3441 C CA . VAL B 1 208 ? -37.682 -21.334 -34.881 1.00 18.08 200 VAL B CA 1
ATOM 3442 C C . VAL B 1 208 ? -37.209 -22.775 -34.684 1.00 17.61 200 VAL B C 1
ATOM 3443 O O . VAL B 1 208 ? -36.147 -23.167 -35.143 1.00 16.60 200 VAL B O 1
ATOM 3447 N N . GLU B 1 209 ? -38.035 -23.587 -34.017 1.00 19.29 201 GLU B N 1
ATOM 3448 C CA . GLU B 1 209 ? -37.679 -24.985 -33.779 1.00 19.09 201 GLU B CA 1
ATOM 3449 C C . GLU B 1 209 ? -37.401 -25.732 -35.059 1.00 18.00 201 GLU B C 1
ATOM 3450 O O . GLU B 1 209 ? -36.423 -26.469 -35.147 1.00 16.83 201 GLU B O 1
ATOM 3456 N N A THR B 1 210 ? -38.220 -25.486 -36.070 0.50 17.37 202 THR B N 1
ATOM 3457 N N B THR B 1 210 ? -38.226 -25.526 -36.090 0.50 17.36 202 THR B N 1
ATOM 3458 C CA A THR B 1 210 ? -38.053 -26.127 -37.362 0.50 16.67 202 THR B CA 1
ATOM 3459 C CA B THR B 1 210 ? -38.001 -26.221 -37.372 0.50 16.64 202 THR B CA 1
ATOM 3460 C C A THR B 1 210 ? -36.754 -25.723 -38.036 0.50 15.95 202 THR B C 1
ATOM 3461 C C B THR B 1 210 ? -36.741 -25.729 -38.080 0.50 15.93 202 THR B C 1
ATOM 3462 O O A THR B 1 210 ? -36.032 -26.563 -38.563 0.50 15.18 202 THR B O 1
ATOM 3463 O O B THR B 1 210 ? -36.032 -26.518 -38.696 0.50 15.12 202 THR B O 1
ATOM 3470 N N . ALA B 1 211 ? -36.449 -24.431 -37.999 1.00 15.83 203 ALA B N 1
ATOM 3471 C CA . ALA B 1 211 ? -35.193 -23.932 -38.539 1.00 15.13 203 ALA B CA 1
ATOM 3472 C C . ALA B 1 211 ? -33.960 -24.556 -37.834 1.00 14.82 203 ALA B C 1
ATOM 3473 O O . ALA B 1 211 ? -32.997 -24.952 -38.489 1.00 14.05 203 ALA B O 1
ATOM 3475 N N . MET B 1 212 ? -33.999 -24.649 -36.502 1.00 15.23 204 MET B N 1
ATOM 3476 C CA . MET B 1 212 ? -32.870 -25.198 -35.717 1.00 14.91 204 MET B CA 1
ATOM 3477 C C . MET B 1 212 ? -32.691 -26.673 -36.062 1.00 14.95 204 MET B C 1
ATOM 3478 O O . MET B 1 212 ? -31.562 -27.133 -36.270 1.00 14.72 204 MET B O 1
ATOM 3483 N N . ALA B 1 213 ? -33.800 -27.403 -36.183 1.00 13.92 205 ALA B N 1
ATOM 3484 C CA . ALA B 1 213 ? -33.733 -28.816 -36.544 1.00 14.21 205 ALA B CA 1
ATOM 3485 C C . ALA B 1 213 ? -33.143 -29.028 -37.935 1.00 14.77 205 ALA B C 1
ATOM 3486 O O . ALA B 1 213 ? -32.378 -29.944 -38.115 1.00 14.70 205 ALA B O 1
ATOM 3488 N N . ARG B 1 214 ? -33.451 -28.147 -38.872 1.00 15.31 206 ARG B N 1
ATOM 3489 C CA . ARG B 1 214 ? -32.859 -28.204 -40.230 1.00 15.97 206 ARG B CA 1
ATOM 3490 C C . ARG B 1 214 ? -31.321 -28.014 -40.193 1.00 16.28 206 ARG B C 1
ATOM 3491 O O . ARG B 1 214 ? -30.557 -28.773 -40.838 1.00 15.71 206 ARG B O 1
ATOM 3499 N N . VAL B 1 215 ? -30.852 -27.063 -39.384 1.00 15.25 207 VAL B N 1
ATOM 3500 C CA . VAL B 1 215 ? -29.405 -26.895 -39.243 1.00 15.05 207 VAL B CA 1
ATOM 3501 C C . VAL B 1 215 ? -28.793 -28.211 -38.717 1.00 15.38 207 VAL B C 1
ATOM 3502 O O . VAL B 1 215 ? -27.795 -28.691 -39.248 1.00 14.42 207 VAL B O 1
ATOM 3506 N N . LEU B 1 216 ? -29.426 -28.789 -37.701 1.00 16.22 208 LEU B N 1
ATOM 3507 C CA . LEU B 1 216 ? -28.898 -29.968 -37.040 1.00 17.07 208 LEU B CA 1
ATOM 3508 C C . LEU B 1 216 ? -28.896 -31.119 -38.035 1.00 18.27 208 LEU B C 1
ATOM 3509 O O . LEU B 1 216 ? -27.882 -31.820 -38.165 1.00 19.22 208 LEU B O 1
ATOM 3514 N N . ALA B 1 217 ? -29.989 -31.291 -38.789 1.00 19.03 209 ALA B N 1
ATOM 3515 C CA . ALA B 1 217 ? -30.024 -32.338 -39.827 1.00 19.18 209 ALA B CA 1
ATOM 3516 C C . ALA B 1 217 ? -28.966 -32.137 -40.928 1.00 20.09 209 ALA B C 1
ATOM 3517 O O . ALA B 1 217 ? -28.325 -33.096 -41.368 1.00 19.38 209 ALA B O 1
ATOM 3519 N N . ALA B 1 218 ? -28.775 -30.890 -41.351 1.00 19.69 210 ALA B N 1
ATOM 3520 C CA . ALA B 1 218 ? -27.790 -30.570 -42.362 1.00 19.90 210 ALA B CA 1
ATOM 3521 C C . ALA B 1 218 ? -26.373 -31.015 -41.958 1.00 20.67 210 ALA B C 1
ATOM 3522 O O . ALA B 1 218 ? -25.630 -31.547 -42.786 1.00 20.46 210 ALA B O 1
ATOM 3524 N N . GLY B 1 219 ? -26.000 -30.776 -40.700 1.00 19.64 211 GLY B N 1
ATOM 3525 C CA . GLY B 1 219 ? -24.700 -31.223 -40.148 1.00 19.88 211 GLY B CA 1
ATOM 3526 C C . GLY B 1 219 ? -24.587 -32.736 -40.049 1.00 20.45 211 GLY B C 1
ATOM 3527 O O . GLY B 1 219 ? -23.619 -33.335 -40.493 1.00 19.38 211 GLY B O 1
ATOM 3528 N N . LYS B 1 220 ? -25.590 -33.361 -39.455 1.00 22.53 212 LYS B N 1
ATOM 3529 C CA . LYS B 1 220 ? -25.671 -34.831 -39.428 1.00 24.60 212 LYS B CA 1
ATOM 3530 C C . LYS B 1 220 ? -25.459 -35.411 -40.813 1.00 26.19 212 LYS B C 1
ATOM 3531 O O . LYS B 1 220 ? -24.649 -36.314 -40.989 1.00 26.68 212 LYS B O 1
ATOM 3537 N N . GLN B 1 221 ? -26.205 -34.904 -41.790 1.00 26.24 213 GLN B N 1
ATOM 3538 C CA . GLN B 1 221 ? -26.045 -35.335 -43.198 1.00 28.93 213 GLN B CA 1
ATOM 3539 C C . GLN B 1 221 ? -24.661 -35.066 -43.817 1.00 26.71 213 GLN B C 1
ATOM 3540 O O . GLN B 1 221 ? -24.120 -35.915 -44.530 1.00 24.15 213 GLN B O 1
ATOM 3546 N N . ALA B 1 222 ? -24.087 -33.900 -43.565 1.00 25.17 214 ALA B N 1
ATOM 3547 C CA . ALA B 1 222 ? -22.707 -33.630 -44.031 1.00 25.31 214 ALA B CA 1
ATOM 3548 C C . ALA B 1 222 ? -21.587 -34.290 -43.226 1.00 23.90 214 ALA B C 1
ATOM 3549 O O . ALA B 1 222 ? -20.425 -34.156 -43.597 1.00 24.24 214 ALA B O 1
ATOM 3551 N N . GLY B 1 223 ? -21.898 -34.934 -42.114 1.00 22.51 215 GLY B N 1
ATOM 3552 C CA . GLY B 1 223 ? -20.838 -35.378 -41.197 1.00 21.95 215 GLY B CA 1
ATOM 3553 C C . GLY B 1 223 ? -20.130 -34.193 -40.517 1.00 21.61 215 GLY B C 1
ATOM 3554 O O . GLY B 1 223 ? -18.961 -34.295 -40.164 1.00 21.47 215 GLY B O 1
ATOM 3555 N N . VAL B 1 224 ? -20.818 -33.060 -40.362 1.00 21.02 216 VAL B N 1
ATOM 3556 C CA . VAL B 1 224 ? -20.236 -31.854 -39.718 1.00 18.99 216 VAL B CA 1
ATOM 3557 C C . VAL B 1 224 ? -20.892 -31.684 -38.329 1.00 18.03 216 VAL B C 1
ATOM 3558 O O . VAL B 1 224 ? -22.117 -31.662 -38.198 1.00 17.60 216 VAL B O 1
ATOM 3562 N N . ALA B 1 225 ? -20.084 -31.564 -37.288 1.00 15.70 217 ALA B N 1
ATOM 3563 C CA . ALA B 1 225 ? -20.603 -31.345 -35.968 1.00 15.67 217 ALA B CA 1
ATOM 3564 C C . ALA B 1 225 ? -21.493 -30.101 -35.893 1.00 15.22 217 ALA B C 1
ATOM 3565 O O . ALA B 1 225 ? -21.244 -29.114 -36.581 1.00 15.12 217 ALA B O 1
ATOM 3567 N N . VAL B 1 226 ? -22.547 -30.181 -35.074 1.00 14.85 218 VAL B N 1
ATOM 3568 C CA . VAL B 1 226 ? -23.401 -29.047 -34.787 1.00 15.28 218 VAL B CA 1
ATOM 3569 C C . VAL B 1 226 ? -23.298 -28.595 -33.320 1.00 16.11 218 VAL B C 1
ATOM 3570 O O . VAL B 1 226 ? -23.247 -29.425 -32.395 1.00 16.63 218 VAL B O 1
ATOM 3574 N N . GLY B 1 227 ? -23.260 -27.260 -33.152 1.00 15.44 219 GLY B N 1
ATOM 3575 C CA . GLY B 1 227 ? -23.204 -26.571 -31.871 1.00 14.52 219 GLY B CA 1
ATOM 3576 C C . GLY B 1 227 ? -24.369 -25.642 -31.628 1.00 13.79 219 GLY B C 1
ATOM 3577 O O . GLY B 1 227 ? -25.125 -25.302 -32.551 1.00 13.21 219 GLY B O 1
ATOM 3578 N N . ILE B 1 228 ? -24.515 -25.248 -30.364 1.00 13.08 220 ILE B N 1
ATOM 3579 C CA . ILE B 1 228 ? -25.604 -24.404 -29.962 1.00 13.66 220 ILE B CA 1
ATOM 3580 C C . ILE B 1 228 ? -25.299 -23.699 -28.664 1.00 13.19 220 ILE B C 1
ATOM 3581 O O . ILE B 1 228 ? -24.536 -24.221 -27.830 1.00 12.50 220 ILE B O 1
ATOM 3586 N N . PHE B 1 229 ? -25.875 -22.521 -28.499 1.00 13.74 221 PHE B N 1
ATOM 3587 C CA . PHE B 1 229 ? -25.768 -21.785 -27.228 1.00 14.10 221 PHE B CA 1
ATOM 3588 C C . PHE B 1 229 ? -26.985 -22.147 -26.368 1.00 14.39 221 PHE B C 1
ATOM 3589 O O . PHE B 1 229 ? -28.116 -22.013 -26.824 1.00 14.74 221 PHE B O 1
ATOM 3597 N N . ALA B 1 230 ? -26.754 -22.637 -25.148 1.00 14.71 222 ALA B N 1
ATOM 3598 C CA . ALA B 1 230 ? -27.830 -22.955 -24.212 1.00 15.20 222 ALA B CA 1
ATOM 3599 C C . ALA B 1 230 ? -27.858 -21.965 -23.095 1.00 15.71 222 ALA B C 1
ATOM 3600 O O . ALA B 1 230 ? -26.807 -21.550 -22.588 1.00 15.88 222 ALA B O 1
ATOM 3602 N N . GLY B 1 231 ? -29.072 -21.540 -22.735 1.00 16.81 223 GLY B N 1
ATOM 3603 C CA . GLY B 1 231 ? -29.297 -20.597 -21.639 1.00 16.85 223 GLY B CA 1
ATOM 3604 C C . GLY B 1 231 ? -29.326 -21.227 -20.241 1.00 17.64 223 GLY B C 1
ATOM 3605 O O . GLY B 1 231 ? -29.228 -20.521 -19.258 1.00 19.49 223 GLY B O 1
ATOM 3606 N N . ASP B 1 232 ? -29.448 -22.544 -20.132 1.00 18.65 224 ASP B N 1
ATOM 3607 C CA . ASP B 1 232 ? -29.683 -23.194 -18.843 1.00 20.83 224 ASP B CA 1
ATOM 3608 C C . ASP B 1 232 ? -29.403 -24.698 -19.032 1.00 19.75 224 ASP B C 1
ATOM 3609 O O . ASP B 1 232 ? -29.267 -25.168 -20.180 1.00 18.20 224 ASP B O 1
ATOM 3614 N N . THR B 1 233 ? -29.266 -25.449 -17.939 1.00 20.25 225 THR B N 1
ATOM 3615 C CA . THR B 1 233 ? -28.822 -26.839 -18.065 1.00 20.94 225 THR B CA 1
ATOM 3616 C C . THR B 1 233 ? -29.930 -27.747 -18.585 1.00 19.87 225 THR B C 1
ATOM 3617 O O . THR B 1 233 ? -29.649 -28.772 -19.198 1.00 21.16 225 THR B O 1
ATOM 3621 N N . ALA B 1 234 ? -31.190 -27.400 -18.367 1.00 20.05 226 ALA B N 1
ATOM 3622 C CA . ALA B 1 234 ? -32.246 -28.301 -18.860 1.00 20.46 226 ALA B CA 1
ATOM 3623 C C . ALA B 1 234 ? -32.235 -28.237 -20.403 1.00 18.97 226 ALA B C 1
ATOM 3624 O O . ALA B 1 234 ? -32.385 -29.249 -21.077 1.00 17.65 226 ALA B O 1
ATOM 3626 N N . ALA B 1 235 ? -32.042 -27.047 -20.943 1.00 18.84 227 ALA B N 1
ATOM 3627 C CA . ALA B 1 235 ? -32.017 -26.874 -22.420 1.00 18.85 227 ALA B CA 1
ATOM 3628 C C . ALA B 1 235 ? -30.777 -27.539 -23.020 1.00 17.14 227 ALA B C 1
ATOM 3629 O O . ALA B 1 235 ? -30.893 -28.244 -24.021 1.00 19.15 227 ALA B O 1
ATOM 3631 N N . ALA B 1 236 ? -29.615 -27.370 -22.381 1.00 15.97 228 ALA B N 1
ATOM 3632 C CA . ALA B 1 236 ? -28.381 -28.011 -22.806 1.00 15.04 228 ALA B CA 1
ATOM 3633 C C . ALA B 1 236 ? -28.576 -29.513 -22.860 1.00 15.77 228 ALA B C 1
ATOM 3634 O O . ALA B 1 236 ? -28.149 -30.138 -23.826 1.00 15.39 228 ALA B O 1
ATOM 3636 N N . ARG B 1 237 ? -29.229 -30.092 -21.849 1.00 16.06 229 ARG B N 1
ATOM 3637 C CA . ARG B 1 237 ? -29.498 -31.561 -21.858 1.00 17.29 229 ARG B CA 1
ATOM 3638 C C . ARG B 1 237 ? -30.476 -31.981 -22.994 1.00 16.83 229 ARG B C 1
ATOM 3639 O O . ARG B 1 237 ? -30.299 -33.016 -23.620 1.00 17.58 229 ARG B O 1
ATOM 3647 N N . GLN B 1 238 ? -31.509 -31.188 -23.232 1.00 17.29 230 GLN B N 1
ATOM 3648 C CA . GLN B 1 238 ? -32.398 -31.449 -24.364 1.00 17.92 230 GLN B CA 1
ATOM 3649 C C . GLN B 1 238 ? -31.578 -31.390 -25.644 1.00 15.51 230 GLN B C 1
ATOM 3650 O O . GLN B 1 238 ? -31.673 -32.251 -26.488 1.00 14.88 230 GLN B O 1
ATOM 3656 N N . TYR B 1 239 ? -30.744 -30.374 -25.801 1.00 14.38 231 TYR B N 1
ATOM 3657 C CA . TYR B 1 239 ? -29.865 -30.328 -27.009 1.00 14.83 231 TYR B CA 1
ATOM 3658 C C . TYR B 1 239 ? -28.950 -31.554 -27.160 1.00 15.52 231 TYR B C 1
ATOM 3659 O O . TYR B 1 239 ? -28.763 -32.089 -28.268 1.00 15.65 231 TYR B O 1
ATOM 3668 N N . ARG B 1 240 ? -28.344 -31.967 -26.068 1.00 17.13 232 ARG B N 1
ATOM 3669 C CA . ARG B 1 240 ? -27.487 -33.124 -26.083 1.00 20.11 232 ARG B CA 1
ATOM 3670 C C . ARG B 1 240 ? -28.290 -34.371 -26.570 1.00 19.49 232 ARG B C 1
ATOM 3671 O O . ARG B 1 240 ? -27.859 -35.056 -27.482 1.00 19.41 232 ARG B O 1
ATOM 3679 N N . GLU B 1 241 ? -29.455 -34.594 -25.995 1.00 21.62 233 GLU B N 1
ATOM 3680 C CA . GLU B 1 241 ? -30.341 -35.704 -26.415 1.00 23.60 233 GLU B CA 1
ATOM 3681 C C . GLU B 1 241 ? -30.728 -35.608 -27.920 1.00 21.58 233 GLU B C 1
ATOM 3682 O O . GLU B 1 241 ? -30.706 -36.603 -28.626 1.00 21.52 233 GLU B O 1
ATOM 3688 N N . ALA B 1 242 ? -31.006 -34.419 -28.413 1.00 18.85 234 ALA B N 1
ATOM 3689 C CA . ALA B 1 242 ? -31.310 -34.241 -29.839 1.00 19.24 234 ALA B CA 1
ATOM 3690 C C . ALA B 1 242 ? -30.156 -34.504 -30.799 1.00 18.33 234 ALA B C 1
ATOM 3691 O O . ALA B 1 242 ? -30.384 -34.724 -31.974 1.00 18.64 234 ALA B O 1
ATOM 3693 N N . GLY B 1 243 ? -28.906 -34.461 -30.334 1.00 17.59 235 GLY B N 1
ATOM 3694 C CA . GLY B 1 243 ? -27.750 -34.746 -31.198 1.00 16.78 235 GLY B CA 1
ATOM 3695 C C . GLY B 1 243 ? -26.772 -33.591 -31.394 1.00 15.77 235 GLY B C 1
ATOM 3696 O O . GLY B 1 243 ? -25.873 -33.682 -32.184 1.00 15.36 235 GLY B O 1
ATOM 3697 N N . TYR B 1 244 ? -26.998 -32.451 -30.747 1.00 15.81 236 TYR B N 1
ATOM 3698 C CA . TYR B 1 244 ? -26.021 -31.386 -30.770 1.00 15.26 236 TYR B CA 1
ATOM 3699 C C . TYR B 1 244 ? -24.780 -31.893 -30.012 1.00 15.75 236 TYR B C 1
ATOM 3700 O O . TYR B 1 244 ? -24.913 -32.572 -28.977 1.00 14.16 236 TYR B O 1
ATOM 3709 N N . ARG B 1 245 ? -23.591 -31.501 -30.487 1.00 16.50 237 ARG B N 1
ATOM 3710 C CA . ARG B 1 245 ? -22.305 -31.828 -29.833 1.00 16.30 237 ARG B CA 1
ATOM 3711 C C . ARG B 1 245 ? -21.566 -30.633 -29.203 1.00 16.80 237 ARG B C 1
ATOM 3712 O O . ARG B 1 245 ? -21.072 -30.740 -28.080 1.00 18.26 237 ARG B O 1
ATOM 3720 N N . LEU B 1 246 ? -21.487 -29.492 -29.884 1.00 15.69 238 LEU B N 1
ATOM 3721 C CA . LEU B 1 246 ? -20.692 -28.353 -29.329 1.00 14.82 238 LEU B CA 1
ATOM 3722 C C . LEU B 1 246 ? -21.614 -27.422 -28.573 1.00 13.73 238 LEU B C 1
ATOM 3723 O O . LEU B 1 246 ? -22.152 -26.490 -29.118 1.00 13.76 238 LEU B O 1
ATOM 3728 N N . ILE B 1 247 ? -21.813 -27.716 -27.295 1.00 13.29 239 ILE B N 1
ATOM 3729 C CA . ILE B 1 247 ? -22.891 -27.142 -26.547 1.00 12.37 239 ILE B CA 1
ATOM 3730 C C . ILE B 1 247 ? -22.361 -26.192 -25.522 1.00 11.83 239 ILE B C 1
ATOM 3731 O O . ILE B 1 247 ? -21.562 -26.608 -24.646 1.00 11.72 239 ILE B O 1
ATOM 3736 N N . THR B 1 248 ? -22.774 -24.914 -25.630 1.00 11.11 240 THR B N 1
ATOM 3737 C CA . THR B 1 248 ? -22.378 -23.911 -24.675 1.00 11.27 240 THR B CA 1
ATOM 3738 C C . THR B 1 248 ? -23.338 -23.978 -23.501 1.00 11.29 240 THR B C 1
ATOM 3739 O O . THR B 1 248 ? -24.577 -23.835 -23.680 1.00 11.33 240 THR B O 1
ATOM 3743 N N . VAL B 1 249 ? -22.778 -24.141 -22.301 1.00 11.74 241 VAL B N 1
ATOM 3744 C CA . VAL B 1 249 ? -23.562 -24.090 -21.066 1.00 12.26 241 VAL B CA 1
ATOM 3745 C C . VAL B 1 249 ? -23.558 -22.680 -20.501 1.00 13.15 241 VAL B C 1
ATOM 3746 O O . VAL B 1 249 ? -22.914 -22.397 -19.461 1.00 12.61 241 VAL B O 1
ATOM 3750 N N . SER B 1 250 ? -24.310 -21.826 -21.195 1.00 13.77 242 SER B N 1
ATOM 3751 C CA . SER B 1 250 ? -24.470 -20.427 -20.887 1.00 13.22 242 SER B CA 1
ATOM 3752 C C . SER B 1 250 ? -23.122 -19.655 -20.710 1.00 13.07 242 SER B C 1
ATOM 3753 O O . SER B 1 250 ? -22.109 -19.996 -21.370 1.00 12.40 242 SER B O 1
ATOM 3756 N N . ALA B 1 251 ? -23.148 -18.557 -19.946 1.00 13.52 243 ALA B N 1
ATOM 3757 C CA . ALA B 1 251 ? -22.035 -17.591 -19.883 1.00 12.53 243 ALA B CA 1
ATOM 3758 C C . ALA B 1 251 ? -21.544 -17.382 -18.460 1.00 13.10 243 ALA B C 1
ATOM 3759 O O . ALA B 1 251 ? -22.342 -17.441 -17.524 1.00 13.42 243 ALA B O 1
ATOM 3761 N N . ASP B 1 252 ? -20.262 -17.026 -18.331 1.00 12.78 244 ASP B N 1
ATOM 3762 C CA . ASP B 1 252 ? -19.646 -16.694 -17.069 1.00 12.93 244 ASP B CA 1
ATOM 3763 C C . ASP B 1 252 ? -20.460 -15.733 -16.186 1.00 13.63 244 ASP B C 1
ATOM 3764 O O . ASP B 1 252 ? -20.743 -16.080 -15.041 1.00 13.99 244 ASP B O 1
ATOM 3769 N N . VAL B 1 253 ? -20.829 -14.577 -16.715 1.00 12.74 245 VAL B N 1
ATOM 3770 C CA . VAL B 1 253 ? -21.616 -13.591 -15.984 1.00 13.65 245 VAL B CA 1
ATOM 3771 C C . VAL B 1 253 ? -23.001 -14.094 -15.615 1.00 14.16 245 VAL B C 1
ATOM 3772 O O . VAL B 1 253 ? -23.524 -13.818 -14.526 1.00 14.54 245 VAL B O 1
ATOM 3776 N N . SER B 1 254 ? -23.625 -14.876 -16.489 1.00 14.41 246 SER B N 1
ATOM 3777 C CA . SER B 1 254 ? -24.919 -15.474 -16.139 1.00 13.91 246 SER B CA 1
ATOM 3778 C C . SER B 1 254 ? -24.888 -16.370 -14.895 1.00 13.98 246 SER B C 1
ATOM 3779 O O . SER B 1 254 ? -25.719 -16.201 -13.986 1.00 12.79 246 SER B O 1
ATOM 3782 N N . TRP B 1 255 ? -23.891 -17.259 -14.834 1.00 14.85 247 TRP B N 1
ATOM 3783 C CA . TRP B 1 255 ? -23.737 -18.137 -13.713 1.00 15.20 247 TRP B CA 1
ATOM 3784 C C . TRP B 1 255 ? -23.388 -17.327 -12.457 1.00 15.01 247 TRP B C 1
ATOM 3785 O O . TRP B 1 255 ? -23.932 -17.619 -11.397 1.00 15.72 247 TRP B O 1
ATOM 3796 N N . LEU B 1 256 ? -22.539 -16.309 -12.594 1.00 15.07 248 LEU B N 1
ATOM 3797 C CA . LEU B 1 256 ? -22.122 -15.508 -11.440 1.00 16.14 248 LEU B CA 1
ATOM 3798 C C . LEU B 1 256 ? -23.297 -14.822 -10.788 1.00 16.26 248 LEU B C 1
ATOM 3799 O O . LEU B 1 256 ? -23.461 -14.868 -9.562 1.00 15.85 248 LEU B O 1
ATOM 3804 N N . LEU B 1 257 ? -24.133 -14.207 -11.614 1.00 16.19 249 LEU B N 1
ATOM 3805 C CA . LEU B 1 257 ? -25.337 -13.515 -11.104 1.00 17.45 249 LEU B CA 1
ATOM 3806 C C . LEU B 1 257 ? -26.364 -14.490 -10.495 1.00 18.10 249 LEU B C 1
ATOM 3807 O O . LEU B 1 257 ? -26.927 -14.202 -9.436 1.00 16.55 249 LEU B O 1
ATOM 3812 N N . ARG B 1 258 ? -26.628 -15.613 -11.176 1.00 19.50 250 ARG B N 1
ATOM 3813 C CA . ARG B 1 258 ? -27.617 -16.602 -10.677 1.00 20.88 250 ARG B CA 1
ATOM 3814 C C . ARG B 1 258 ? -27.153 -17.150 -9.315 1.00 19.08 250 ARG B C 1
ATOM 3815 O O . ARG B 1 258 ? -27.916 -17.190 -8.366 1.00 18.71 250 ARG B O 1
ATOM 3823 N N . ALA B 1 259 ? -25.907 -17.593 -9.268 1.00 17.20 251 ALA B N 1
ATOM 3824 C CA . ALA B 1 259 ? -25.308 -18.176 -8.062 1.00 17.56 251 ALA B CA 1
ATOM 3825 C C . ALA B 1 259 ? -25.333 -17.255 -6.848 1.00 16.07 251 ALA B C 1
ATOM 3826 O O . ALA B 1 259 ? -25.754 -17.644 -5.749 1.00 15.32 251 ALA B O 1
ATOM 3828 N N . THR B 1 260 ? -24.919 -16.012 -7.035 1.00 15.11 252 THR B N 1
ATOM 3829 C CA . THR B 1 260 ? -24.860 -15.087 -5.924 1.00 14.51 252 THR B CA 1
ATOM 3830 C C . THR B 1 260 ? -26.240 -14.663 -5.447 1.00 14.42 252 THR B C 1
ATOM 3831 O O . THR B 1 260 ? -26.452 -14.477 -4.257 1.00 13.93 252 THR B O 1
ATOM 3835 N N . ARG B 1 261 ? -27.165 -14.490 -6.380 1.00 14.93 253 ARG B N 1
ATOM 3836 C CA . ARG B 1 261 ? -28.526 -14.128 -6.013 1.00 16.07 253 ARG B CA 1
ATOM 3837 C C . ARG B 1 261 ? -29.201 -15.304 -5.296 1.00 16.55 253 ARG B C 1
ATOM 3838 O O . ARG B 1 261 ? -29.818 -15.109 -4.276 1.00 17.67 253 ARG B O 1
ATOM 3846 N N . GLN B 1 262 ? -29.083 -16.507 -5.828 1.00 19.08 254 GLN B N 1
ATOM 3847 C CA . GLN B 1 262 ? -29.628 -17.698 -5.147 1.00 21.57 254 GLN B CA 1
ATOM 3848 C C . GLN B 1 262 ? -29.008 -17.843 -3.756 1.00 19.39 254 GLN B C 1
ATOM 3849 O O . GLN B 1 262 ? -29.703 -18.092 -2.791 1.00 19.87 254 GLN B O 1
ATOM 3855 N N . ALA B 1 263 ? -27.702 -17.611 -3.632 1.00 18.03 255 ALA B N 1
ATOM 3856 C CA . ALA B 1 263 ? -27.075 -17.669 -2.315 1.00 17.89 255 ALA B CA 1
ATOM 3857 C C . ALA B 1 263 ? -27.639 -16.665 -1.315 1.00 18.58 255 ALA B C 1
ATOM 3858 O O . ALA B 1 263 ? -27.802 -16.987 -0.118 1.00 19.84 255 ALA B O 1
ATOM 3860 N N . LEU B 1 264 ? -27.951 -15.458 -1.773 1.00 18.96 256 LEU B N 1
ATOM 3861 C CA . LEU B 1 264 ? -28.500 -14.448 -0.887 1.00 18.95 256 LEU B CA 1
ATOM 3862 C C . LEU B 1 264 ? -29.869 -14.845 -0.357 1.00 20.38 256 LEU B C 1
ATOM 3863 O O . LEU B 1 264 ? -30.147 -14.704 0.823 1.00 19.50 256 LEU B O 1
ATOM 3868 N N . GLN B 1 265 ? -30.720 -15.343 -1.241 1.00 21.61 257 GLN B N 1
ATOM 3869 C CA . GLN B 1 265 ? -32.021 -15.840 -0.803 1.00 24.04 257 GLN B CA 1
ATOM 3870 C C . GLN B 1 265 ? -31.889 -16.986 0.217 1.00 23.96 257 GLN B C 1
ATOM 3871 O O . GLN B 1 265 ? -32.542 -16.940 1.258 1.00 25.04 257 GLN B O 1
ATOM 3877 N N . GLU B 1 266 ? -31.043 -17.982 -0.045 1.00 24.79 258 GLU B N 1
ATOM 3878 C CA . GLU B 1 266 ? -30.762 -19.068 0.950 1.00 24.32 258 GLU B CA 1
ATOM 3879 C C . GLU B 1 266 ? -30.372 -18.541 2.320 1.00 23.72 258 GLU B C 1
ATOM 3880 O O . GLU B 1 266 ? -30.869 -19.014 3.339 1.00 22.69 258 GLU B O 1
ATOM 3886 N N . VAL B 1 267 ? -29.466 -17.574 2.355 1.00 22.52 259 VAL B N 1
ATOM 3887 C CA . VAL B 1 267 ? -28.987 -17.068 3.617 1.00 23.52 259 VAL B CA 1
ATOM 3888 C C . VAL B 1 267 ? -30.096 -16.303 4.343 1.00 25.31 259 VAL B C 1
ATOM 3889 O O . VAL B 1 267 ? -30.175 -16.354 5.560 1.00 24.37 259 VAL B O 1
ATOM 3893 N N . ARG B 1 268 ? -30.937 -15.603 3.592 1.00 27.49 260 ARG B N 1
ATOM 3894 C CA . ARG B 1 268 ? -32.019 -14.790 4.172 1.00 31.52 260 ARG B CA 1
ATOM 3895 C C . ARG B 1 268 ? -33.197 -15.617 4.598 1.00 32.59 260 ARG B C 1
ATOM 3896 O O . ARG B 1 268 ? -33.952 -15.187 5.449 1.00 33.80 260 ARG B O 1
ATOM 3904 N N . SER B 1 269 ? -33.400 -16.764 3.968 1.00 34.53 261 SER B N 1
ATOM 3905 C CA . SER B 1 269 ? -34.678 -17.437 4.094 1.00 38.76 261 SER B CA 1
ATOM 3906 C C . SER B 1 269 ? -34.912 -17.853 5.538 1.00 43.55 261 SER B C 1
ATOM 3907 O O . SER B 1 269 ? -34.019 -18.370 6.226 1.00 43.52 261 SER B O 1
ATOM 3911 N N . LEU C 1 12 ? 9.482 19.910 -37.433 1.00 43.25 4 LEU C N 1
ATOM 3912 C CA . LEU C 1 12 ? 8.373 20.149 -38.406 1.00 43.40 4 LEU C CA 1
ATOM 3913 C C . LEU C 1 12 ? 8.543 19.359 -39.717 1.00 41.95 4 LEU C C 1
ATOM 3914 O O . LEU C 1 12 ? 7.594 19.272 -40.500 1.00 45.98 4 LEU C O 1
ATOM 3916 N N . THR C 1 13 ? 9.741 18.813 -39.958 1.00 36.77 5 THR C N 1
ATOM 3917 C CA . THR C 1 13 ? 10.087 18.123 -41.212 1.00 31.65 5 THR C CA 1
ATOM 3918 C C . THR C 1 13 ? 10.025 16.614 -40.968 1.00 26.75 5 THR C C 1
ATOM 3919 O O . THR C 1 13 ? 10.715 16.090 -40.071 1.00 23.58 5 THR C O 1
ATOM 3923 N N . ASN C 1 14 ? 9.213 15.929 -41.762 1.00 23.34 6 ASN C N 1
ATOM 3924 C CA . ASN C 1 14 ? 9.284 14.476 -41.869 1.00 21.71 6 ASN C CA 1
ATOM 3925 C C . ASN C 1 14 ? 10.527 14.198 -42.722 1.00 21.99 6 ASN C C 1
ATOM 3926 O O . ASN C 1 14 ? 10.516 14.280 -43.958 1.00 21.55 6 ASN C O 1
ATOM 3931 N N . SER C 1 15 ? 11.632 13.895 -42.054 1.00 23.01 7 SER C N 1
ATOM 3932 C CA . SER C 1 15 ? 12.895 13.724 -42.749 1.00 22.77 7 SER C CA 1
ATOM 3933 C C . SER C 1 15 ? 12.906 12.406 -43.526 1.00 21.83 7 SER C C 1
ATOM 3934 O O . SER C 1 15 ? 13.617 12.297 -44.522 1.00 20.94 7 SER C O 1
ATOM 3937 N N . LEU C 1 16 ? 12.109 11.418 -43.090 1.00 21.21 8 LEU C N 1
ATOM 3938 C CA . LEU C 1 16 ? 12.012 10.174 -43.840 1.00 20.01 8 LEU C CA 1
ATOM 3939 C C . LEU C 1 16 ? 11.398 10.438 -45.228 1.00 18.87 8 LEU C C 1
ATOM 3940 O O . LEU C 1 16 ? 11.940 9.993 -46.241 1.00 18.42 8 LEU C O 1
ATOM 3945 N N . LYS C 1 17 ? 10.322 11.232 -45.268 1.00 18.84 9 LYS C N 1
ATOM 3946 C CA . LYS C 1 17 ? 9.691 11.586 -46.527 1.00 18.35 9 LYS C CA 1
ATOM 3947 C C . LYS C 1 17 ? 10.667 12.302 -47.481 1.00 18.58 9 LYS C C 1
ATOM 3948 O O . LYS C 1 17 ? 10.752 11.981 -48.664 1.00 17.71 9 LYS C O 1
ATOM 3954 N N . GLN C 1 18 ? 11.423 13.249 -46.964 1.00 20.03 10 GLN C N 1
ATOM 3955 C CA . GLN C 1 18 ? 12.352 14.018 -47.800 1.00 23.19 10 GLN C CA 1
ATOM 3956 C C . GLN C 1 18 ? 13.451 13.125 -48.341 1.00 20.91 10 GLN C C 1
ATOM 3957 O O . GLN C 1 18 ? 13.800 13.183 -49.534 1.00 20.96 10 GLN C O 1
ATOM 3963 N N . ARG C 1 19 ? 14.010 12.285 -47.482 1.00 21.73 11 ARG C N 1
ATOM 3964 C CA . ARG C 1 19 ? 15.096 11.427 -47.907 1.00 21.16 11 ARG C CA 1
ATOM 3965 C C . ARG C 1 19 ? 14.622 10.349 -48.881 1.00 19.99 11 ARG C C 1
ATOM 3966 O O . ARG C 1 19 ? 15.326 10.004 -49.841 1.00 20.17 11 ARG C O 1
ATOM 3974 N N . LEU C 1 20 ? 13.422 9.834 -48.678 1.00 19.07 12 LEU C N 1
ATOM 3975 C CA . LEU C 1 20 ? 12.853 8.884 -49.631 1.00 18.47 12 LEU C CA 1
ATOM 3976 C C . LEU C 1 20 ? 12.720 9.494 -50.988 1.00 18.95 12 LEU C C 1
ATOM 3977 O O . LEU C 1 20 ? 12.992 8.833 -51.989 1.00 18.90 12 LEU C O 1
ATOM 3982 N N . ARG C 1 21 ? 12.249 10.728 -51.045 1.00 19.97 13 ARG C N 1
ATOM 3983 C CA . ARG C 1 21 ? 12.014 11.337 -52.325 1.00 23.64 13 ARG C CA 1
ATOM 3984 C C . ARG C 1 21 ? 13.286 11.861 -52.994 1.00 25.57 13 ARG C C 1
ATOM 3985 O O . ARG C 1 21 ? 13.331 11.894 -54.208 1.00 25.01 13 ARG C O 1
ATOM 3993 N N . ASP C 1 22 ? 14.286 12.294 -52.222 1.00 27.46 14 ASP C N 1
ATOM 3994 C CA . ASP C 1 22 ? 15.393 13.107 -52.778 1.00 28.66 14 ASP C CA 1
ATOM 3995 C C . ASP C 1 22 ? 16.788 12.525 -52.618 1.00 28.47 14 ASP C C 1
ATOM 3996 O O . ASP C 1 22 ? 17.744 13.044 -53.213 1.00 28.44 14 ASP C O 1
ATOM 4001 N N . GLY C 1 23 ? 16.920 11.491 -51.810 1.00 28.39 15 GLY C N 1
ATOM 4002 C CA . GLY C 1 23 ? 18.210 10.891 -51.510 1.00 27.65 15 GLY C CA 1
ATOM 4003 C C . GLY C 1 23 ? 18.490 9.678 -52.362 1.00 28.72 15 GLY C C 1
ATOM 4004 O O . GLY C 1 23 ? 17.624 9.182 -53.072 1.00 27.24 15 GLY C O 1
ATOM 4005 N N . ASP C 1 24 ? 19.730 9.218 -52.311 1.00 28.98 16 ASP C N 1
ATOM 4006 C CA . ASP C 1 24 ? 20.129 7.961 -52.913 1.00 27.95 16 ASP C CA 1
ATOM 4007 C C . ASP C 1 24 ? 20.623 6.990 -51.812 1.00 27.24 16 ASP C C 1
ATOM 4008 O O . ASP C 1 24 ? 20.780 5.818 -52.064 1.00 28.08 16 ASP C O 1
ATOM 4010 N N . GLU C 1 25 ? 20.825 7.476 -50.586 1.00 26.91 17 GLU C N 1
ATOM 4011 C CA . GLU C 1 25 ? 21.344 6.661 -49.480 1.00 27.39 17 GLU C CA 1
ATOM 4012 C C . GLU C 1 25 ? 20.362 5.585 -48.942 1.00 23.77 17 GLU C C 1
ATOM 4013 O O . GLU C 1 25 ? 19.159 5.758 -48.997 1.00 21.93 17 GLU C O 1
ATOM 4019 N N . PRO C 1 26 ? 20.891 4.519 -48.363 1.00 21.94 18 PRO C N 1
ATOM 4020 C CA . PRO C 1 26 ? 19.978 3.587 -47.690 1.00 21.97 18 PRO C CA 1
ATOM 4021 C C . PRO C 1 26 ? 19.374 4.164 -46.384 1.00 20.51 18 PRO C C 1
ATOM 4022 O O . PRO C 1 26 ? 19.946 5.054 -45.755 1.00 17.92 18 PRO C O 1
ATOM 4026 N N . LEU C 1 27 ? 18.189 3.672 -46.018 1.00 18.86 19 LEU C N 1
ATOM 4027 C CA . LEU C 1 27 ? 17.502 4.144 -44.801 1.00 18.52 19 LEU C CA 1
ATOM 4028 C C . LEU C 1 27 ? 17.182 2.890 -43.999 1.00 17.10 19 LEU C C 1
ATOM 4029 O O . LEU C 1 27 ? 16.295 2.105 -44.364 1.00 16.36 19 LEU C O 1
ATOM 4034 N N . TYR C 1 28 ? 17.907 2.687 -42.916 1.00 16.09 20 TYR C N 1
ATOM 4035 C CA . TYR C 1 28 ? 17.778 1.445 -42.181 1.00 15.57 20 TYR C CA 1
ATOM 4036 C C . TYR C 1 28 ? 16.722 1.531 -41.099 1.00 14.91 20 TYR C C 1
ATOM 4037 O O . TYR C 1 28 ? 16.701 2.484 -40.305 1.00 13.90 20 TYR C O 1
ATOM 4046 N N . GLY C 1 29 ? 15.917 0.473 -40.999 1.00 14.78 21 GLY C N 1
ATOM 4047 C CA . GLY C 1 29 ? 14.904 0.386 -39.937 1.00 14.50 21 GLY C CA 1
ATOM 4048 C C . GLY C 1 29 ? 14.877 -0.873 -39.130 1.00 14.99 21 GLY C C 1
ATOM 4049 O O . GLY C 1 29 ? 15.620 -1.837 -39.386 1.00 14.18 21 GLY C O 1
ATOM 4050 N N . LEU C 1 30 ? 13.975 -0.820 -38.139 1.00 15.98 22 LEU C N 1
ATOM 4051 C CA . LEU C 1 30 ? 13.713 -1.856 -37.243 1.00 16.55 22 LEU C CA 1
ATOM 4052 C C . LEU C 1 30 ? 12.176 -2.009 -37.075 1.00 15.11 22 LEU C C 1
ATOM 4053 O O . LEU C 1 30 ? 11.452 -1.012 -36.902 1.00 14.83 22 LEU C O 1
ATOM 4058 N N . TRP C 1 31 ? 11.698 -3.251 -37.128 1.00 14.21 23 TRP C N 1
ATOM 4059 C CA . TRP C 1 31 ? 10.281 -3.581 -36.935 1.00 14.38 23 TRP C CA 1
ATOM 4060 C C . TRP C 1 31 ? 10.007 -3.692 -35.451 1.00 14.27 23 TRP C C 1
ATOM 4061 O O . TRP C 1 31 ? 10.697 -4.447 -34.755 1.00 15.09 23 TRP C O 1
ATOM 4072 N N . LEU C 1 32 ? 9.001 -2.968 -34.964 1.00 13.26 24 LEU C N 1
ATOM 4073 C CA . LEU C 1 32 ? 8.605 -3.069 -33.555 1.00 13.42 24 LEU C CA 1
ATOM 4074 C C . LEU C 1 32 ? 7.318 -3.952 -33.465 1.00 13.19 24 LEU C C 1
ATOM 4075 O O . LEU C 1 32 ? 6.221 -3.504 -33.798 1.00 12.52 24 LEU C O 1
ATOM 4080 N N A SER C 1 33 ? 7.481 -5.202 -33.044 0.50 13.34 25 SER C N 1
ATOM 4081 N N B SER C 1 33 ? 7.505 -5.210 -33.070 0.50 13.64 25 SER C N 1
ATOM 4082 C CA A SER C 1 33 ? 6.343 -6.123 -32.902 0.50 13.49 25 SER C CA 1
ATOM 4083 C CA B SER C 1 33 ? 6.399 -6.162 -32.902 0.50 14.03 25 SER C CA 1
ATOM 4084 C C A SER C 1 33 ? 5.990 -6.426 -31.448 0.50 14.09 25 SER C C 1
ATOM 4085 C C B SER C 1 33 ? 5.929 -6.263 -31.450 0.50 14.35 25 SER C C 1
ATOM 4086 O O A SER C 1 33 ? 5.022 -7.148 -31.209 0.50 14.29 25 SER C O 1
ATOM 4087 O O B SER C 1 33 ? 4.793 -6.619 -31.210 0.50 14.83 25 SER C O 1
ATOM 4092 N N . LEU C 1 34 ? 6.805 -5.973 -30.492 1.00 14.56 26 LEU C N 1
ATOM 4093 C CA . LEU C 1 34 ? 6.555 -6.315 -29.074 1.00 15.26 26 LEU C CA 1
ATOM 4094 C C . LEU C 1 34 ? 5.444 -5.506 -28.417 1.00 14.81 26 LEU C C 1
ATOM 4095 O O . LEU C 1 34 ? 4.913 -5.949 -27.411 1.00 14.44 26 LEU C O 1
ATOM 4100 N N . GLY C 1 35 ? 5.109 -4.344 -28.965 1.00 14.35 27 GLY C N 1
ATOM 4101 C CA . GLY C 1 35 ? 4.027 -3.519 -28.420 1.00 15.01 27 GLY C CA 1
ATOM 4102 C C . GLY C 1 35 ? 4.388 -2.876 -27.105 1.00 16.18 27 GLY C C 1
ATOM 4103 O O . GLY C 1 35 ? 3.505 -2.539 -26.332 1.00 18.49 27 GLY C O 1
ATOM 4104 N N . SER C 1 36 ? 5.686 -2.631 -26.876 1.00 16.40 28 SER C N 1
ATOM 4105 C CA . SER C 1 36 ? 6.213 -2.216 -25.567 1.00 15.53 28 SER C CA 1
ATOM 4106 C C . SER C 1 36 ? 6.749 -0.757 -25.643 1.00 15.57 28 SER C C 1
ATOM 4107 O O . SER C 1 36 ? 7.602 -0.449 -26.523 1.00 14.15 28 SER C O 1
ATOM 4110 N N . ASP C 1 37 ? 6.250 0.118 -24.749 1.00 15.12 29 ASP C N 1
ATOM 4111 C CA . ASP C 1 37 ? 6.700 1.513 -24.677 1.00 15.33 29 ASP C CA 1
ATOM 4112 C C . ASP C 1 37 ? 8.196 1.621 -24.319 1.00 14.61 29 ASP C C 1
ATOM 4113 O O . ASP C 1 37 ? 8.929 2.331 -24.982 1.00 13.38 29 ASP C O 1
ATOM 4118 N N A SER C 1 38 ? 8.621 0.889 -23.296 0.50 14.81 30 SER C N 1
ATOM 4119 N N B SER C 1 38 ? 8.650 0.905 -23.292 0.50 14.49 30 SER C N 1
ATOM 4120 C CA A SER C 1 38 ? 10.031 0.878 -22.887 0.50 15.04 30 SER C CA 1
ATOM 4121 C CA B SER C 1 38 ? 10.086 0.938 -22.938 0.50 14.47 30 SER C CA 1
ATOM 4122 C C A SER C 1 38 ? 10.963 0.381 -24.002 0.50 14.86 30 SER C C 1
ATOM 4123 C C B SER C 1 38 ? 10.966 0.423 -24.066 0.50 14.52 30 SER C C 1
ATOM 4124 O O A SER C 1 38 ? 12.059 0.933 -24.211 0.50 14.60 30 SER C O 1
ATOM 4125 O O B SER C 1 38 ? 12.037 0.994 -24.340 0.50 14.22 30 SER C O 1
ATOM 4130 N N . ALA C 1 39 ? 10.551 -0.664 -24.714 1.00 14.35 31 ALA C N 1
ATOM 4131 C CA . ALA C 1 39 ? 11.391 -1.225 -25.790 1.00 14.32 31 ALA C CA 1
ATOM 4132 C C . ALA C 1 39 ? 11.494 -0.194 -26.903 1.00 13.99 31 ALA C C 1
ATOM 4133 O O . ALA C 1 39 ? 12.574 0.026 -27.466 1.00 13.94 31 ALA C O 1
ATOM 4135 N N . ALA C 1 40 ? 10.389 0.494 -27.179 1.00 13.03 32 ALA C N 1
ATOM 4136 C CA . ALA C 1 40 ? 10.388 1.565 -28.183 1.00 13.28 32 ALA C CA 1
ATOM 4137 C C . ALA C 1 40 ? 11.324 2.746 -27.870 1.00 13.81 32 ALA C C 1
ATOM 4138 O O . ALA C 1 40 ? 12.077 3.227 -28.758 1.00 13.06 32 ALA C O 1
ATOM 4140 N N . GLU C 1 41 ? 11.240 3.217 -26.631 1.00 13.17 33 GLU C N 1
ATOM 4141 C CA . GLU C 1 41 ? 12.090 4.263 -26.187 1.00 14.01 33 GLU C CA 1
ATOM 4142 C C . GLU C 1 41 ? 13.576 3.817 -26.179 1.00 14.35 33 GLU C C 1
ATOM 4143 O O . GLU C 1 41 ? 14.457 4.564 -26.576 1.00 14.84 33 GLU C O 1
ATOM 4149 N N . ALA C 1 42 ? 13.847 2.603 -25.741 1.00 14.02 34 ALA C N 1
ATOM 4150 C CA . ALA C 1 42 ? 15.230 2.106 -25.741 1.00 14.46 34 ALA C CA 1
ATOM 4151 C C . ALA C 1 42 ? 15.737 2.062 -27.186 1.00 14.10 34 ALA C C 1
ATOM 4152 O O . ALA C 1 42 ? 16.810 2.567 -27.519 1.00 12.93 34 ALA C O 1
ATOM 4154 N N . LEU C 1 43 ? 14.935 1.473 -28.057 1.00 13.96 35 LEU C N 1
ATOM 4155 C CA . LEU C 1 43 ? 15.316 1.341 -29.465 1.00 13.29 35 LEU C CA 1
ATOM 4156 C C . LEU C 1 43 ? 15.433 2.684 -30.209 1.00 13.09 35 LEU C C 1
ATOM 4157 O O . LEU C 1 43 ? 16.169 2.773 -31.188 1.00 12.13 35 LEU C O 1
ATOM 4162 N N . ALA C 1 44 ? 14.774 3.729 -29.704 1.00 13.88 36 ALA C N 1
ATOM 4163 C CA . ALA C 1 44 ? 14.953 5.074 -30.227 1.00 14.26 36 ALA C CA 1
ATOM 4164 C C . ALA C 1 44 ? 16.387 5.583 -30.034 1.00 15.43 36 ALA C C 1
ATOM 4165 O O . ALA C 1 44 ? 16.756 6.569 -30.662 1.00 15.48 36 ALA C O 1
ATOM 4167 N N . HIS C 1 45 ? 17.165 4.921 -29.163 1.00 16.33 37 HIS C N 1
ATOM 4168 C CA . HIS C 1 45 ? 18.610 5.198 -28.988 1.00 17.79 37 HIS C CA 1
ATOM 4169 C C . HIS C 1 45 ? 19.553 4.367 -29.844 1.00 17.99 37 HIS C C 1
ATOM 4170 O O . HIS C 1 45 ? 20.756 4.534 -29.715 1.00 19.46 37 HIS C O 1
ATOM 4177 N N . ALA C 1 46 ? 19.060 3.445 -30.680 1.00 17.59 38 ALA C N 1
ATOM 4178 C CA . ALA C 1 46 ? 19.946 2.485 -31.358 1.00 17.27 38 ALA C CA 1
ATOM 4179 C C . ALA C 1 46 ? 20.535 2.979 -32.682 1.00 17.84 38 ALA C C 1
ATOM 4180 O O . ALA C 1 46 ? 21.282 2.251 -33.304 1.00 17.01 38 ALA C O 1
ATOM 4182 N N . GLY C 1 47 ? 20.076 4.142 -33.168 1.00 17.84 39 GLY C N 1
ATOM 4183 C CA . GLY C 1 47 ? 20.669 4.798 -34.339 1.00 17.65 39 GLY C CA 1
ATOM 4184 C C . GLY C 1 47 ? 19.979 4.528 -35.659 1.00 16.96 39 GLY C C 1
ATOM 4185 O O . GLY C 1 47 ? 20.468 4.916 -36.702 1.00 17.07 39 GLY C O 1
ATOM 4186 N N . TYR C 1 48 ? 18.841 3.863 -35.651 1.00 16.46 40 TYR C N 1
ATOM 4187 C CA . TYR C 1 48 ? 18.126 3.623 -36.920 1.00 16.05 40 TYR C CA 1
ATOM 4188 C C . TYR C 1 48 ? 17.520 4.880 -37.523 1.00 15.20 40 TYR C C 1
ATOM 4189 O O . TYR C 1 48 ? 17.148 5.817 -36.839 1.00 14.05 40 TYR C O 1
ATOM 4198 N N . ASP C 1 49 ? 17.406 4.881 -38.844 1.00 15.30 41 ASP C N 1
ATOM 4199 C CA . ASP C 1 49 ? 16.710 5.919 -39.575 1.00 15.07 41 ASP C CA 1
ATOM 4200 C C . ASP C 1 49 ? 15.186 5.924 -39.307 1.00 14.53 41 ASP C C 1
ATOM 4201 O O . ASP C 1 49 ? 14.559 6.969 -39.264 1.00 14.32 41 ASP C O 1
ATOM 4206 N N . TRP C 1 50 ? 14.612 4.752 -39.096 1.00 14.53 42 TRP C N 1
ATOM 4207 C CA . TRP C 1 50 ? 13.161 4.599 -38.970 1.00 14.58 42 TRP C CA 1
ATOM 4208 C C . TRP C 1 50 ? 12.775 3.392 -38.102 1.00 14.46 42 TRP C C 1
ATOM 4209 O O . TRP C 1 50 ? 13.568 2.469 -37.941 1.00 15.05 42 TRP C O 1
ATOM 4220 N N . LEU C 1 51 ? 11.606 3.466 -37.463 1.00 13.90 43 LEU C N 1
ATOM 4221 C CA . LEU C 1 51 ? 11.120 2.430 -36.592 1.00 14.09 43 LEU C CA 1
ATOM 4222 C C . LEU C 1 51 ? 9.664 2.132 -36.965 1.00 13.63 43 LEU C C 1
ATOM 4223 O O . LEU C 1 51 ? 8.855 3.045 -37.073 1.00 13.38 43 LEU C O 1
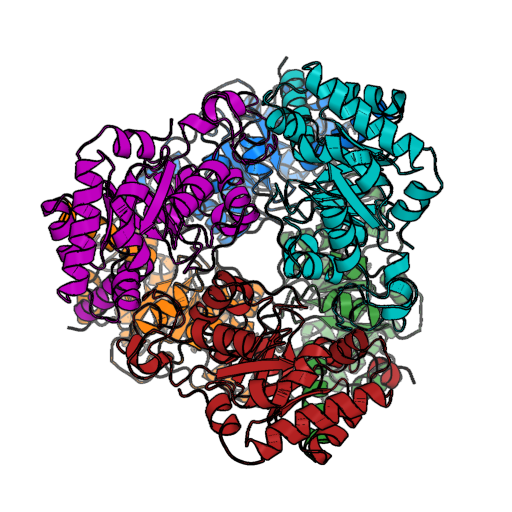ATOM 4228 N N . CYS C 1 52 ? 9.338 0.873 -37.175 1.00 13.57 44 CYS C N 1
ATOM 4229 C CA . CYS C 1 52 ? 7.951 0.594 -37.635 1.00 13.96 44 CYS C CA 1
ATOM 4230 C C . CYS C 1 52 ? 7.044 0.053 -36.534 1.00 12.90 44 CYS C C 1
ATOM 4231 O O . CYS C 1 52 ? 7.281 -1.011 -36.012 1.00 11.97 44 CYS C O 1
ATOM 4234 N N . ILE C 1 53 ? 6.033 0.820 -36.175 1.00 13.12 45 ILE C N 1
ATOM 4235 C CA . ILE C 1 53 ? 4.987 0.328 -35.272 1.00 13.40 45 ILE C CA 1
ATOM 4236 C C . ILE C 1 53 ? 3.953 -0.407 -36.141 1.00 13.50 45 ILE C C 1
ATOM 4237 O O . ILE C 1 53 ? 3.208 0.210 -36.912 1.00 12.57 45 ILE C O 1
ATOM 4242 N N . ASP C 1 54 ? 3.919 -1.737 -36.019 1.00 14.13 46 ASP C N 1
ATOM 4243 C CA . ASP C 1 54 ? 3.053 -2.578 -36.837 1.00 14.24 46 ASP C CA 1
ATOM 4244 C C . ASP C 1 54 ? 1.675 -2.716 -36.227 1.00 14.46 46 ASP C C 1
ATOM 4245 O O . ASP C 1 54 ? 1.562 -3.188 -35.088 1.00 14.98 46 ASP C O 1
ATOM 4250 N N . MET C 1 55 ? 0.634 -2.307 -36.961 1.00 13.86 47 MET C N 1
ATOM 4251 C CA . MET C 1 55 ? -0.764 -2.612 -36.564 1.00 13.54 47 MET C CA 1
ATOM 4252 C C . MET C 1 55 ? -1.378 -3.802 -37.313 1.00 14.17 47 MET C C 1
ATOM 4253 O O . MET C 1 55 ? -2.451 -4.277 -36.940 1.00 14.37 47 MET C O 1
ATOM 4258 N N . GLU C 1 56 ? -0.721 -4.304 -38.338 1.00 15.12 48 GLU C N 1
ATOM 4259 C CA . GLU C 1 56 ? -1.285 -5.440 -39.108 1.00 15.85 48 GLU C CA 1
ATOM 4260 C C . GLU C 1 56 ? -1.006 -6.786 -38.457 1.00 15.62 48 GLU C C 1
ATOM 4261 O O . GLU C 1 56 ? -1.919 -7.546 -38.191 1.00 15.29 48 GLU C O 1
ATOM 4267 N N . HIS C 1 57 ? 0.261 -7.059 -38.178 1.00 14.89 49 HIS C N 1
ATOM 4268 C CA . HIS C 1 57 ? 0.700 -8.305 -37.586 1.00 14.78 49 HIS C CA 1
ATOM 4269 C C . HIS C 1 57 ? 1.318 -8.143 -36.183 1.00 14.52 49 HIS C C 1
ATOM 4270 O O . HIS C 1 57 ? 2.174 -8.918 -35.783 1.00 14.45 49 HIS C O 1
ATOM 4277 N N . ALA C 1 58 ? 0.891 -7.146 -35.438 1.00 14.20 50 ALA C N 1
ATOM 4278 C CA . ALA C 1 58 ? 1.237 -7.073 -33.991 1.00 13.94 50 ALA C CA 1
ATOM 4279 C C . ALA C 1 58 ? 0.060 -6.421 -33.354 1.00 14.28 50 ALA C C 1
ATOM 4280 O O . ALA C 1 58 ? -0.703 -5.749 -34.051 1.00 12.72 50 ALA C O 1
ATOM 4282 N N . PRO C 1 59 ? -0.146 -6.639 -32.033 1.00 14.40 51 PRO C N 1
ATOM 4283 C CA . PRO C 1 59 ? -1.420 -6.198 -31.500 1.00 14.35 51 PRO C CA 1
ATOM 4284 C C . PRO C 1 59 ? -1.391 -4.734 -31.044 1.00 14.25 51 PRO C C 1
ATOM 4285 O O . PRO C 1 59 ? -1.570 -4.462 -29.872 1.00 15.59 51 PRO C O 1
ATOM 4289 N N . ASN C 1 60 ? -1.137 -3.821 -31.950 1.00 12.84 52 ASN C N 1
ATOM 4290 C CA . ASN C 1 60 ? -1.092 -2.410 -31.623 1.00 12.27 52 ASN C CA 1
ATOM 4291 C C . ASN C 1 60 ? -2.347 -1.699 -32.103 1.00 12.26 52 ASN C C 1
ATOM 4292 O O . ASN C 1 60 ? -2.555 -1.501 -33.315 1.00 11.55 52 ASN C O 1
ATOM 4297 N N . ASP C 1 61 ? -3.167 -1.301 -31.136 1.00 12.87 53 ASP C N 1
ATOM 4298 C CA . ASP C 1 61 ? -4.354 -0.504 -31.405 1.00 12.97 53 ASP C CA 1
ATOM 4299 C C . ASP C 1 61 ? -4.031 1.007 -31.193 1.00 13.24 53 ASP C C 1
ATOM 4300 O O . ASP C 1 61 ? -2.888 1.349 -30.911 1.00 11.03 53 ASP C O 1
ATOM 4305 N N . SER C 1 62 ? -5.031 1.893 -31.308 1.00 13.59 54 SER C N 1
ATOM 4306 C CA . SER C 1 62 ? -4.756 3.342 -31.330 1.00 13.40 54 SER C CA 1
ATOM 4307 C C . SER C 1 62 ? -3.994 3.868 -30.116 1.00 14.29 54 SER C C 1
ATOM 4308 O O . SER C 1 62 ? -3.044 4.654 -30.301 1.00 15.11 54 SER C O 1
ATOM 4311 N N . ARG C 1 63 ? -4.408 3.518 -28.900 1.00 14.44 55 ARG C N 1
ATOM 4312 C CA . ARG C 1 63 ? -3.683 3.981 -27.703 1.00 15.65 55 ARG C CA 1
ATOM 4313 C C . ARG C 1 63 ? -2.261 3.458 -27.630 1.00 15.58 55 ARG C C 1
ATOM 4314 O O . ARG C 1 63 ? -1.367 4.159 -27.132 1.00 15.87 55 ARG C O 1
ATOM 4322 N N . ASP C 1 64 ? -2.033 2.251 -28.139 1.00 15.48 56 ASP C N 1
ATOM 4323 C CA . ASP C 1 64 ? -0.663 1.677 -28.147 1.00 15.85 56 ASP C CA 1
ATOM 4324 C C . ASP C 1 64 ? 0.237 2.395 -29.125 1.00 14.71 56 ASP C C 1
ATOM 4325 O O . ASP C 1 64 ? 1.424 2.610 -28.885 1.00 13.67 56 ASP C O 1
ATOM 4330 N N . VAL C 1 65 ? -0.323 2.716 -30.277 1.00 14.59 57 VAL C N 1
ATOM 4331 C CA . VAL C 1 65 ? 0.379 3.546 -31.273 1.00 14.40 57 VAL C CA 1
ATOM 4332 C C . VAL C 1 65 ? 0.746 4.913 -30.693 1.00 13.65 57 VAL C C 1
ATOM 4333 O O . VAL C 1 65 ? 1.890 5.347 -30.854 1.00 12.45 57 VAL C O 1
ATOM 4337 N N . ALA C 1 66 ? -0.204 5.581 -30.032 1.00 13.25 58 ALA C N 1
ATOM 4338 C CA . ALA C 1 66 ? 0.106 6.891 -29.443 1.00 13.08 58 ALA C CA 1
ATOM 4339 C C . ALA C 1 66 ? 1.162 6.755 -28.328 1.00 13.52 58 ALA C C 1
ATOM 4340 O O . ALA C 1 66 ? 2.071 7.582 -28.221 1.00 12.48 58 ALA C O 1
ATOM 4342 N N . SER C 1 67 ? 1.099 5.666 -27.562 1.00 14.08 59 SER C N 1
ATOM 4343 C CA . SER C 1 67 ? 2.018 5.470 -26.436 1.00 15.30 59 SER C CA 1
ATOM 4344 C C . SER C 1 67 ? 3.424 5.246 -26.962 1.00 14.18 59 SER C C 1
ATOM 4345 O O . SER C 1 67 ? 4.399 5.799 -26.419 1.00 14.74 59 SER C O 1
ATOM 4348 N N . GLN C 1 68 ? 3.533 4.433 -28.001 1.00 13.83 60 GLN C N 1
ATOM 4349 C CA . GLN C 1 68 ? 4.844 4.159 -28.620 1.00 13.73 60 GLN C CA 1
ATOM 4350 C C . GLN C 1 68 ? 5.403 5.365 -29.372 1.00 13.32 60 GLN C C 1
ATOM 4351 O O . GLN C 1 68 ? 6.582 5.550 -29.374 1.00 13.38 60 GLN C O 1
ATOM 4357 N N . LEU C 1 69 ? 4.559 6.157 -30.023 1.00 13.04 61 LEU C N 1
ATOM 4358 C CA . LEU C 1 69 ? 4.999 7.425 -30.624 1.00 13.00 61 LEU C CA 1
ATOM 4359 C C . LEU C 1 69 ? 5.548 8.398 -29.559 1.00 12.93 61 LEU C C 1
ATOM 4360 O O . LEU C 1 69 ? 6.576 9.069 -29.763 1.00 13.03 61 LEU C O 1
ATOM 4365 N N . ARG C 1 70 ? 4.859 8.481 -28.434 1.00 12.65 62 ARG C N 1
ATOM 4366 C CA . ARG C 1 70 ? 5.349 9.299 -27.315 1.00 13.24 62 ARG C CA 1
ATOM 4367 C C . ARG C 1 70 ? 6.709 8.829 -26.812 1.00 12.27 62 ARG C C 1
ATOM 4368 O O . ARG C 1 70 ? 7.609 9.615 -26.532 1.00 12.49 62 ARG C O 1
ATOM 4376 N N . ALA C 1 71 ? 6.843 7.537 -26.719 1.00 11.95 63 ALA C N 1
ATOM 4377 C CA . ALA C 1 71 ? 7.988 6.956 -26.121 1.00 12.24 63 ALA C CA 1
ATOM 4378 C C . ALA C 1 71 ? 9.173 7.161 -27.036 1.00 12.75 63 ALA C C 1
ATOM 4379 O O . ALA C 1 71 ? 10.217 7.439 -26.548 1.00 13.31 63 ALA C O 1
ATOM 4381 N N . ILE C 1 72 ? 8.982 7.062 -28.347 1.00 12.93 64 ILE C N 1
ATOM 4382 C CA . ILE C 1 72 ? 10.042 7.290 -29.302 1.00 13.43 64 ILE C CA 1
ATOM 4383 C C . ILE C 1 72 ? 10.429 8.780 -29.301 1.00 14.60 64 ILE C C 1
ATOM 4384 O O . ILE C 1 72 ? 11.603 9.121 -29.217 1.00 15.23 64 ILE C O 1
ATOM 4389 N N . ALA C 1 73 ? 9.425 9.646 -29.320 1.00 13.83 65 ALA C N 1
ATOM 4390 C CA . ALA C 1 73 ? 9.656 11.095 -29.284 1.00 14.52 65 ALA C CA 1
ATOM 4391 C C . ALA C 1 73 ? 10.365 11.558 -28.040 1.00 14.49 65 ALA C C 1
ATOM 4392 O O . ALA C 1 73 ? 11.114 12.513 -28.111 1.00 15.06 65 ALA C O 1
ATOM 4394 N N . ALA C 1 74 ? 10.124 10.891 -26.907 1.00 15.00 66 ALA C N 1
ATOM 4395 C CA . ALA C 1 74 ? 10.737 11.250 -25.628 1.00 14.92 66 ALA C CA 1
ATOM 4396 C C . ALA C 1 74 ? 12.271 11.154 -25.631 1.00 16.31 66 ALA C C 1
ATOM 4397 O O . ALA C 1 74 ? 12.922 11.880 -24.904 1.00 14.62 66 ALA C O 1
ATOM 4399 N N . ALA C 1 75 ? 12.822 10.290 -26.485 1.00 16.40 67 ALA C N 1
ATOM 4400 C CA . ALA C 1 75 ? 14.257 10.153 -26.619 1.00 17.70 67 ALA C CA 1
ATOM 4401 C C . ALA C 1 75 ? 14.914 11.378 -27.283 1.00 18.19 67 ALA C C 1
ATOM 4402 O O . ALA C 1 75 ? 16.111 11.558 -27.129 1.00 16.71 67 ALA C O 1
ATOM 4404 N N . HIS C 1 76 ? 14.146 12.195 -28.012 1.00 20.45 68 HIS C N 1
ATOM 4405 C CA . HIS C 1 76 ? 14.682 13.407 -28.647 1.00 23.42 68 HIS C CA 1
ATOM 4406 C C . HIS C 1 76 ? 15.809 13.038 -29.616 1.00 21.94 68 HIS C C 1
ATOM 4407 O O . HIS C 1 76 ? 16.796 13.748 -29.673 1.00 21.75 68 HIS C O 1
ATOM 4414 N N . LEU C 1 77 ? 15.705 11.933 -30.348 1.00 19.93 69 LEU C N 1
ATOM 4415 C CA . LEU C 1 77 ? 16.759 11.549 -31.292 1.00 18.74 69 LEU C CA 1
ATOM 4416 C C . LEU C 1 77 ? 16.187 11.424 -32.709 1.00 18.88 69 LEU C C 1
ATOM 4417 O O . LEU C 1 77 ? 15.002 11.689 -32.898 1.00 17.00 69 LEU C O 1
ATOM 4422 N N . PRO C 1 78 ? 17.014 11.077 -33.718 1.00 18.31 70 PRO C N 1
ATOM 4423 C CA . PRO C 1 78 ? 16.496 11.216 -35.084 1.00 18.54 70 PRO C CA 1
ATOM 4424 C C . PRO C 1 78 ? 15.563 10.142 -35.685 1.00 17.89 70 PRO C C 1
ATOM 4425 O O . PRO C 1 78 ? 15.164 10.320 -36.843 1.00 18.27 70 PRO C O 1
ATOM 4429 N N . SER C 1 79 ? 15.242 9.034 -35.006 1.00 17.27 71 SER C N 1
ATOM 4430 C CA . SER C 1 79 ? 14.503 7.960 -35.689 1.00 17.06 71 SER C CA 1
ATOM 4431 C C . SER C 1 79 ? 13.074 8.392 -36.091 1.00 16.89 71 SER C C 1
ATOM 4432 O O . SER C 1 79 ? 12.346 8.901 -35.280 1.00 16.95 71 SER C O 1
ATOM 4435 N N . GLU C 1 80 ? 12.705 8.173 -37.353 1.00 16.19 72 GLU C N 1
ATOM 4436 C CA . GLU C 1 80 ? 11.374 8.458 -37.846 1.00 16.16 72 GLU C CA 1
ATOM 4437 C C . GLU C 1 80 ? 10.413 7.277 -37.682 1.00 15.27 72 GLU C C 1
ATOM 4438 O O . GLU C 1 80 ? 10.677 6.173 -38.190 1.00 13.88 72 GLU C O 1
ATOM 4444 N N . PRO C 1 81 ? 9.286 7.520 -37.024 1.00 14.88 73 PRO C N 1
ATOM 4445 C CA . PRO C 1 81 ? 8.345 6.416 -36.866 1.00 14.76 73 PRO C CA 1
ATOM 4446 C C . PRO C 1 81 ? 7.516 6.172 -38.127 1.00 14.23 73 PRO C C 1
ATOM 4447 O O . PRO C 1 81 ? 7.144 7.108 -38.839 1.00 14.06 73 PRO C O 1
ATOM 4451 N N . VAL C 1 82 ? 7.283 4.899 -38.419 1.00 14.09 74 VAL C N 1
ATOM 4452 C CA . VAL C 1 82 ? 6.398 4.502 -39.475 1.00 13.52 74 VAL C CA 1
ATOM 4453 C C . VAL C 1 82 ? 5.280 3.673 -38.847 1.00 14.47 74 VAL C C 1
ATOM 4454 O O . VAL C 1 82 ? 5.524 2.922 -37.907 1.00 14.72 74 VAL C O 1
ATOM 4458 N N . VAL C 1 83 ? 4.048 3.825 -39.319 1.00 13.49 75 VAL C N 1
ATOM 4459 C CA . VAL C 1 83 ? 2.982 2.949 -38.851 1.00 13.76 75 VAL C CA 1
ATOM 4460 C C . VAL C 1 83 ? 2.404 2.134 -39.973 1.00 13.97 75 VAL C C 1
ATOM 4461 O O . VAL C 1 83 ? 1.922 2.693 -40.969 1.00 14.28 75 VAL C O 1
ATOM 4465 N N . ARG C 1 84 ? 2.425 0.809 -39.831 1.00 14.14 76 ARG C N 1
ATOM 4466 C CA . ARG C 1 84 ? 1.734 -0.034 -40.826 1.00 13.84 76 ARG C CA 1
ATOM 4467 C C . ARG C 1 84 ? 0.313 -0.199 -40.336 1.00 14.02 76 ARG C C 1
ATOM 4468 O O . ARG C 1 84 ? 0.095 -0.693 -39.206 1.00 15.02 76 ARG C O 1
ATOM 4476 N N . VAL C 1 85 ? -0.659 0.289 -41.105 1.00 12.92 77 VAL C N 1
ATOM 4477 C CA . VAL C 1 85 ? -2.038 0.205 -40.669 1.00 13.68 77 VAL C CA 1
ATOM 4478 C C . VAL C 1 85 ? -2.545 -1.238 -40.945 1.00 14.51 77 VAL C C 1
ATOM 4479 O O . VAL C 1 85 ? -1.960 -1.940 -41.755 1.00 14.34 77 VAL C O 1
ATOM 4483 N N . PRO C 1 86 ? -3.640 -1.663 -40.285 1.00 14.78 78 PRO C N 1
ATOM 4484 C CA . PRO C 1 86 ? -4.101 -3.017 -40.508 1.00 15.65 78 PRO C CA 1
ATOM 4485 C C . PRO C 1 86 ? -4.725 -3.159 -41.875 1.00 16.54 78 PRO C C 1
ATOM 4486 O O . PRO C 1 86 ? -4.664 -4.213 -42.456 1.00 16.83 78 PRO C O 1
ATOM 4490 N N . ALA C 1 87 ? -5.338 -2.102 -42.375 1.00 16.87 79 ALA C N 1
ATOM 4491 C CA . ALA C 1 87 ? -6.101 -2.202 -43.601 1.00 17.71 79 ALA C CA 1
ATOM 4492 C C . ALA C 1 87 ? -6.394 -0.816 -44.095 1.00 17.81 79 ALA C C 1
ATOM 4493 O O . ALA C 1 87 ? -6.317 0.145 -43.360 1.00 16.70 79 ALA C O 1
ATOM 4495 N N . ARG C 1 88 ? -6.814 -0.760 -45.337 1.00 19.38 80 ARG C N 1
ATOM 4496 C CA . ARG C 1 88 ? -7.082 0.471 -46.013 1.00 22.11 80 ARG C CA 1
ATOM 4497 C C . ARG C 1 88 ? -8.543 0.890 -45.776 1.00 20.79 80 ARG C C 1
ATOM 4498 O O . ARG C 1 88 ? -9.377 0.850 -46.680 1.00 20.94 80 ARG C O 1
ATOM 4506 N N . GLU C 1 89 ? -8.842 1.226 -44.536 1.00 21.17 81 GLU C N 1
ATOM 4507 C CA . GLU C 1 89 ? -10.189 1.601 -44.102 1.00 22.09 81 GLU C CA 1
ATOM 4508 C C . GLU C 1 89 ? -10.137 3.054 -43.658 1.00 20.17 81 GLU C C 1
ATOM 4509 O O . GLU C 1 89 ? -9.259 3.415 -42.847 1.00 18.88 81 GLU C O 1
ATOM 4515 N N . PRO C 1 90 ? -11.090 3.886 -44.121 1.00 19.08 82 PRO C N 1
ATOM 4516 C CA . PRO C 1 90 ? -10.973 5.261 -43.675 1.00 18.78 82 PRO C CA 1
ATOM 4517 C C . PRO C 1 90 ? -10.721 5.413 -42.150 1.00 18.83 82 PRO C C 1
ATOM 4518 O O . PRO C 1 90 ? -9.768 6.133 -41.768 1.00 17.03 82 PRO C O 1
ATOM 4522 N N . TRP C 1 91 ? -11.498 4.723 -41.278 1.00 17.54 83 TRP C N 1
ATOM 4523 C CA . TRP C 1 91 ? -11.382 5.011 -39.824 1.00 16.95 83 TRP C CA 1
ATOM 4524 C C . TRP C 1 91 ? -10.023 4.665 -39.180 1.00 16.17 83 TRP C C 1
ATOM 4525 O O . TRP C 1 91 ? -9.559 5.370 -38.275 1.00 15.44 83 TRP C O 1
ATOM 4536 N N . LEU C 1 92 ? -9.426 3.569 -39.640 1.00 15.44 84 LEU C N 1
ATOM 4537 C CA . LEU C 1 92 ? -8.083 3.159 -39.229 1.00 15.10 84 LEU C CA 1
ATOM 4538 C C . LEU C 1 92 ? -6.986 4.139 -39.622 1.00 15.45 84 LEU C C 1
ATOM 4539 O O . LEU C 1 92 ? -6.099 4.419 -38.839 1.00 13.51 84 LEU C O 1
ATOM 4544 N N . VAL C 1 93 ? -7.069 4.670 -40.837 1.00 16.53 85 VAL C N 1
ATOM 4545 C CA . VAL C 1 93 ? -6.133 5.696 -41.293 1.00 16.87 85 VAL C CA 1
ATOM 4546 C C . VAL C 1 93 ? -6.256 6.976 -40.489 1.00 16.32 85 VAL C C 1
ATOM 4547 O O . VAL C 1 93 ? -5.224 7.551 -40.083 1.00 16.09 85 VAL C O 1
ATOM 4551 N N . LYS C 1 94 ? -7.494 7.412 -40.226 1.00 17.52 86 LYS C N 1
ATOM 4552 C CA . LYS C 1 94 ? -7.752 8.572 -39.395 1.00 16.79 86 LYS C CA 1
ATOM 4553 C C . LYS C 1 94 ? -7.087 8.369 -38.038 1.00 15.10 86 LYS C C 1
ATOM 4554 O O . LYS C 1 94 ? -6.401 9.277 -37.565 1.00 13.70 86 LYS C O 1
ATOM 4560 N N . ARG C 1 95 ? -7.311 7.208 -37.402 1.00 13.37 87 ARG C N 1
ATOM 4561 C CA . ARG C 1 95 ? -6.707 6.930 -36.079 1.00 13.46 87 ARG C CA 1
ATOM 4562 C C . ARG C 1 95 ? -5.167 7.070 -36.077 1.00 12.93 87 ARG C C 1
ATOM 4563 O O . ARG C 1 95 ? -4.603 7.608 -35.144 1.00 12.99 87 ARG C O 1
ATOM 4571 N N . ALA C 1 96 ? -4.505 6.607 -37.134 1.00 12.93 88 ALA C N 1
ATOM 4572 C CA . ALA C 1 96 ? -3.029 6.566 -37.158 1.00 13.02 88 ALA C CA 1
ATOM 4573 C C . ALA C 1 96 ? -2.469 7.991 -37.405 1.00 12.81 88 ALA C C 1
ATOM 4574 O O . ALA C 1 96 ? -1.576 8.443 -36.677 1.00 12.65 88 ALA C O 1
ATOM 4576 N N . LEU C 1 97 ? -3.057 8.707 -38.351 1.00 13.10 89 LEU C N 1
ATOM 4577 C CA . LEU C 1 97 ? -2.687 10.106 -38.622 1.00 13.81 89 LEU C CA 1
ATOM 4578 C C . LEU C 1 97 ? -2.985 11.039 -37.469 1.00 14.53 89 LEU C C 1
ATOM 4579 O O . LEU C 1 97 ? -2.124 11.855 -37.084 1.00 15.70 89 LEU C O 1
ATOM 4584 N N . ASP C 1 98 ? -4.175 10.919 -36.899 1.00 14.35 90 ASP C N 1
ATOM 4585 C CA . ASP C 1 98 ? -4.562 11.752 -35.756 1.00 13.94 90 ASP C CA 1
ATOM 4586 C C . ASP C 1 98 ? -3.625 11.561 -34.547 1.00 14.03 90 ASP C C 1
ATOM 4587 O O . ASP C 1 98 ? -3.315 12.534 -33.834 1.00 13.22 90 ASP C O 1
ATOM 4592 N N . ALA C 1 99 ? -3.167 10.331 -34.357 1.00 13.29 91 ALA C N 1
ATOM 4593 C CA . ALA C 1 99 ? -2.162 9.998 -33.346 1.00 13.15 91 ALA C CA 1
ATOM 4594 C C . ALA C 1 99 ? -0.792 10.642 -33.561 1.00 13.67 91 ALA C C 1
ATOM 4595 O O . ALA C 1 99 ? 0.013 10.710 -32.649 1.00 13.74 91 ALA C O 1
ATOM 4597 N N . GLY C 1 100 ? -0.526 11.072 -34.780 1.00 14.13 92 GLY C N 1
ATOM 4598 C CA . GLY C 1 100 ? 0.709 11.800 -35.090 1.00 14.09 92 GLY C CA 1
ATOM 4599 C C . GLY C 1 100 ? 1.674 11.006 -35.904 1.00 14.04 92 GLY C C 1
ATOM 4600 O O . GLY C 1 100 ? 2.801 11.434 -36.042 1.00 13.20 92 GLY C O 1
ATOM 4601 N N . ALA C 1 101 ? 1.261 9.852 -36.460 1.00 13.14 93 ALA C N 1
ATOM 4602 C CA . ALA C 1 101 ? 2.123 9.134 -37.394 1.00 13.54 93 ALA C CA 1
ATOM 4603 C C . ALA C 1 101 ? 2.169 9.894 -38.702 1.00 14.19 93 ALA C C 1
ATOM 4604 O O . ALA C 1 101 ? 1.131 10.258 -39.213 1.00 15.00 93 ALA C O 1
ATOM 4606 N N . ARG C 1 102 ? 3.356 10.148 -39.246 1.00 15.34 94 ARG C N 1
ATOM 4607 C CA . ARG C 1 102 ? 3.481 10.962 -40.481 1.00 15.54 94 ARG C CA 1
ATOM 4608 C C . ARG C 1 102 ? 3.913 10.166 -41.688 1.00 14.86 94 ARG C C 1
ATOM 4609 O O . ARG C 1 102 ? 3.808 10.668 -42.827 1.00 14.16 94 ARG C O 1
ATOM 4617 N N . THR C 1 103 ? 4.312 8.912 -41.441 1.00 14.07 95 THR C N 1
ATOM 4618 C CA . THR C 1 103 ? 4.540 7.967 -42.497 1.00 13.85 95 THR C CA 1
ATOM 4619 C C . THR C 1 103 ? 3.729 6.680 -42.247 1.00 13.61 95 THR C C 1
ATOM 4620 O O . THR C 1 103 ? 3.883 6.049 -41.205 1.00 13.25 95 THR C O 1
ATOM 4624 N N . LEU C 1 104 ? 2.891 6.326 -43.227 1.00 13.03 96 LEU C N 1
ATOM 4625 C CA . LEU C 1 104 ? 2.041 5.147 -43.170 1.00 13.46 96 LEU C CA 1
ATOM 4626 C C . LEU C 1 104 ? 2.430 4.092 -44.202 1.00 13.77 96 LEU C C 1
ATOM 4627 O O . LEU C 1 104 ? 2.684 4.426 -45.364 1.00 14.48 96 LEU C O 1
ATOM 4632 N N . MET C 1 105 ? 2.447 2.816 -43.781 1.00 13.85 97 MET C N 1
ATOM 4633 C CA . MET C 1 105 ? 2.599 1.705 -44.695 1.00 14.31 97 MET C CA 1
ATOM 4634 C C . MET C 1 105 ? 1.252 0.992 -44.853 1.00 13.38 97 MET C C 1
ATOM 4635 O O . MET C 1 105 ? 0.581 0.698 -43.863 1.00 12.24 97 MET C O 1
ATOM 4640 N N . PHE C 1 106 ? 0.837 0.800 -46.092 1.00 13.33 98 PHE C N 1
ATOM 4641 C CA . PHE C 1 106 ? -0.401 0.065 -46.381 1.00 14.45 98 PHE C CA 1
ATOM 4642 C C . PHE C 1 106 ? -0.064 -1.328 -46.886 1.00 15.54 98 PHE C C 1
ATOM 4643 O O . PHE C 1 106 ? 0.702 -1.474 -47.860 1.00 15.47 98 PHE C O 1
ATOM 4651 N N . PRO C 1 107 ? -0.668 -2.340 -46.277 1.00 17.44 99 PRO C N 1
ATOM 4652 C CA . PRO C 1 107 ? -0.518 -3.714 -46.734 1.00 19.62 99 PRO C CA 1
ATOM 4653 C C . PRO C 1 107 ? -1.361 -3.964 -48.012 1.00 20.94 99 PRO C C 1
ATOM 4654 O O . PRO C 1 107 ? -2.268 -3.216 -48.302 1.00 19.65 99 PRO C O 1
ATOM 4658 N N . CYS C 1 108 ? -1.046 -5.001 -48.770 1.00 23.85 100 CYS C N 1
ATOM 4659 C CA . CYS C 1 108 ? -1.972 -5.502 -49.805 1.00 28.17 100 CYS C CA 1
ATOM 4660 C C . CYS C 1 108 ? -2.365 -4.493 -50.881 1.00 25.88 100 CYS C C 1
ATOM 4661 O O . CYS C 1 108 ? -3.532 -4.415 -51.233 1.00 26.35 100 CYS C O 1
ATOM 4664 N N . ILE C 1 109 ? -1.419 -3.733 -51.410 1.00 23.82 101 ILE C N 1
ATOM 4665 C CA . ILE C 1 109 ? -1.724 -2.814 -52.491 1.00 22.52 101 ILE C CA 1
ATOM 4666 C C . ILE C 1 109 ? -1.503 -3.572 -53.818 1.00 22.84 101 ILE C C 1
ATOM 4667 O O . ILE C 1 109 ? -0.389 -3.970 -54.153 1.00 21.83 101 ILE C O 1
ATOM 4672 N N . GLU C 1 110 ? -2.585 -3.744 -54.560 1.00 23.68 102 GLU C N 1
ATOM 4673 C CA . GLU C 1 110 ? -2.607 -4.600 -55.749 1.00 25.80 102 GLU C CA 1
ATOM 4674 C C . GLU C 1 110 ? -2.812 -3.877 -57.073 1.00 23.97 102 GLU C C 1
ATOM 4675 O O . GLU C 1 110 ? -2.354 -4.358 -58.125 1.00 24.53 102 GLU C O 1
ATOM 4681 N N . THR C 1 111 ? -3.488 -2.737 -57.033 1.00 23.35 103 THR C N 1
ATOM 4682 C CA . THR C 1 111 ? -3.810 -1.980 -58.221 1.00 22.90 103 THR C CA 1
ATOM 4683 C C . THR C 1 111 ? -3.413 -0.486 -58.066 1.00 22.74 103 THR C C 1
ATOM 4684 O O . THR C 1 111 ? -3.267 0.010 -56.932 1.00 19.00 103 THR C O 1
ATOM 4688 N N . PRO C 1 112 ? -3.193 0.225 -59.199 1.00 21.40 104 PRO C N 1
ATOM 4689 C CA . PRO C 1 112 ? -2.979 1.671 -59.102 1.00 22.93 104 PRO C CA 1
ATOM 4690 C C . PRO C 1 112 ? -4.167 2.388 -58.457 1.00 22.77 104 PRO C C 1
ATOM 4691 O O . PRO C 1 112 ? -3.971 3.413 -57.779 1.00 22.49 104 PRO C O 1
ATOM 4695 N N . ASP C 1 113 ? -5.375 1.845 -58.619 1.00 24.36 105 ASP C N 1
ATOM 4696 C CA . ASP C 1 113 ? -6.566 2.419 -57.930 1.00 26.88 105 ASP C CA 1
ATOM 4697 C C . ASP C 1 113 ? -6.505 2.261 -56.408 1.00 25.05 105 ASP C C 1
ATOM 4698 O O . ASP C 1 113 ? -6.869 3.175 -55.681 1.00 25.19 105 ASP C O 1
ATOM 4703 N N . ASP C 1 114 ? -6.072 1.097 -55.949 1.00 23.51 106 ASP C N 1
ATOM 4704 C CA . ASP C 1 114 ? -5.752 0.872 -54.541 1.00 22.57 106 ASP C CA 1
ATOM 4705 C C . ASP C 1 114 ? -4.765 1.898 -53.966 1.00 19.96 106 ASP C C 1
ATOM 4706 O O . ASP C 1 114 ? -4.930 2.367 -52.872 1.00 20.01 106 ASP C O 1
ATOM 4711 N N . ALA C 1 115 ? -3.675 2.134 -54.680 1.00 18.09 107 ALA C N 1
ATOM 4712 C CA . ALA C 1 115 ? -2.601 3.016 -54.231 1.00 16.98 107 ALA C CA 1
ATOM 4713 C C . ALA C 1 115 ? -3.098 4.466 -54.149 1.00 16.66 107 ALA C C 1
ATOM 4714 O O . ALA C 1 115 ? -2.824 5.149 -53.191 1.00 14.81 107 ALA C O 1
ATOM 4716 N N . ALA C 1 116 ? -3.788 4.920 -55.186 1.00 16.43 108 ALA C N 1
ATOM 4717 C CA . ALA C 1 116 ? -4.363 6.281 -55.203 1.00 16.93 108 ALA C CA 1
ATOM 4718 C C . ALA C 1 116 ? -5.339 6.474 -54.061 1.00 17.47 108 ALA C C 1
ATOM 4719 O O . ALA C 1 116 ? -5.323 7.530 -53.401 1.00 18.85 108 ALA C O 1
ATOM 4721 N N . HIS C 1 117 ? -6.174 5.469 -53.810 1.00 17.99 109 HIS C N 1
ATOM 4722 C CA . HIS C 1 117 ? -7.135 5.560 -52.714 1.00 19.12 109 HIS C CA 1
ATOM 4723 C C . HIS C 1 117 ? -6.381 5.735 -51.387 1.00 18.62 109 HIS C C 1
ATOM 4724 O O . HIS C 1 117 ? -6.682 6.632 -50.579 1.00 18.48 109 HIS C O 1
ATOM 4731 N N . ALA C 1 118 ? -5.383 4.895 -51.165 1.00 17.85 110 ALA C N 1
ATOM 4732 C CA . ALA C 1 118 ? -4.588 5.003 -49.948 1.00 17.69 110 ALA C CA 1
ATOM 4733 C C . ALA C 1 118 ? -4.001 6.433 -49.784 1.00 17.69 110 ALA C C 1
ATOM 4734 O O . ALA C 1 118 ? -4.090 7.034 -48.719 1.00 15.59 110 ALA C O 1
ATOM 4736 N N . VAL C 1 119 ? -3.437 6.967 -50.855 1.00 18.28 111 VAL C N 1
ATOM 4737 C CA . VAL C 1 119 ? -2.887 8.315 -50.821 1.00 19.57 111 VAL C CA 1
ATOM 4738 C C . VAL C 1 119 ? -3.990 9.311 -50.435 1.00 20.15 111 VAL C C 1
ATOM 4739 O O . VAL C 1 119 ? -3.774 10.156 -49.581 1.00 21.37 111 VAL C O 1
ATOM 4743 N N . ARG C 1 120 ? -5.157 9.193 -51.065 1.00 22.14 112 ARG C N 1
ATOM 4744 C CA . ARG C 1 120 ? -6.288 10.087 -50.810 1.00 22.62 112 ARG C CA 1
ATOM 4745 C C . ARG C 1 120 ? -6.671 10.053 -49.351 1.00 21.85 112 ARG C C 1
ATOM 4746 O O . ARG C 1 120 ? -6.991 11.096 -48.770 1.00 19.99 112 ARG C O 1
ATOM 4754 N N . LEU C 1 121 ? -6.657 8.858 -48.774 1.00 19.24 113 LEU C N 1
ATOM 4755 C CA . LEU C 1 121 ? -7.078 8.675 -47.402 1.00 18.86 113 LEU C CA 1
ATOM 4756 C C . LEU C 1 121 ? -6.176 9.447 -46.446 1.00 17.68 113 LEU C C 1
ATOM 4757 O O . LEU C 1 121 ? -6.594 9.730 -45.333 1.00 16.84 113 LEU C O 1
ATOM 4762 N N . THR C 1 122 ? -4.943 9.747 -46.866 1.00 17.54 114 THR C N 1
ATOM 4763 C CA . THR C 1 122 ? -3.989 10.472 -46.034 1.00 17.02 114 THR C CA 1
ATOM 4764 C C . THR C 1 122 ? -3.955 11.974 -46.218 1.00 17.79 114 THR C C 1
ATOM 4765 O O . THR C 1 122 ? -3.158 12.635 -45.533 1.00 17.33 114 THR C O 1
ATOM 4769 N N . ARG C 1 123 ? -4.763 12.520 -47.140 1.00 19.04 115 ARG C N 1
ATOM 4770 C CA . ARG C 1 123 ? -4.654 13.929 -47.489 1.00 20.29 115 ARG C CA 1
ATOM 4771 C C . ARG C 1 123 ? -5.953 14.665 -47.163 1.00 20.73 115 ARG C C 1
ATOM 4772 O O . ARG C 1 123 ? -7.048 14.195 -47.481 1.00 20.19 115 ARG C O 1
ATOM 4780 N N . PHE C 1 124 ? -5.820 15.805 -46.495 1.00 21.89 116 PHE C N 1
ATOM 4781 C CA . PHE C 1 124 ? -6.938 16.758 -46.371 1.00 23.08 116 PHE C CA 1
ATOM 4782 C C . PHE C 1 124 ? -7.205 17.336 -47.776 1.00 22.84 116 PHE C C 1
ATOM 4783 O O . PHE C 1 124 ? -6.285 17.515 -48.540 1.00 20.80 116 PHE C O 1
ATOM 4791 N N . PRO C 1 125 ? -8.468 17.603 -48.102 1.00 25.40 117 PRO C N 1
ATOM 4792 C CA . PRO C 1 125 ? -8.752 18.183 -49.423 1.00 27.97 117 PRO C CA 1
ATOM 4793 C C . PRO C 1 125 ? -8.267 19.630 -49.475 1.00 34.35 117 PRO C C 1
ATOM 4794 O O . PRO C 1 125 ? -8.812 20.490 -48.822 1.00 39.02 117 PRO C O 1
ATOM 4798 N N . SER C 1 126 ? -7.192 19.857 -50.205 1.00 42.91 118 SER C N 1
ATOM 4799 C CA . SER C 1 126 ? -6.607 21.173 -50.369 1.00 47.70 118 SER C CA 1
ATOM 4800 C C . SER C 1 126 ? -6.603 21.476 -51.865 1.00 51.34 118 SER C C 1
ATOM 4801 O O . SER C 1 126 ? -6.940 20.601 -52.675 1.00 48.73 118 SER C O 1
ATOM 4804 N N . PRO C 1 127 ? -6.245 22.718 -52.239 1.00 52.35 119 PRO C N 1
ATOM 4805 C CA . PRO C 1 127 ? -5.859 22.973 -53.631 1.00 51.01 119 PRO C CA 1
ATOM 4806 C C . PRO C 1 127 ? -4.801 21.984 -54.132 1.00 47.70 119 PRO C C 1
ATOM 4807 O O . PRO C 1 127 ? -4.971 21.401 -55.205 1.00 48.20 119 PRO C O 1
ATOM 4811 N N . GLU C 1 128 ? -3.725 21.782 -53.358 1.00 47.59 120 GLU C N 1
ATOM 4812 C CA . GLU C 1 128 ? -2.673 20.807 -53.724 1.00 45.36 120 GLU C CA 1
ATOM 4813 C C . GLU C 1 128 ? -3.222 19.410 -53.979 1.00 42.15 120 GLU C C 1
ATOM 4814 O O . GLU C 1 128 ? -2.836 18.802 -54.941 1.00 42.73 120 GLU C O 1
ATOM 4816 N N . SER C 1 129 ? -4.111 18.905 -53.116 1.00 39.13 121 SER C N 1
ATOM 4817 C CA . SER C 1 129 ? -4.758 17.580 -53.289 1.00 37.12 121 SER C CA 1
ATOM 4818 C C . SER C 1 129 ? -6.276 17.697 -53.236 1.00 35.70 121 SER C C 1
ATOM 4819 O O . SER C 1 129 ? -6.885 17.280 -52.254 1.00 31.85 121 SER C O 1
ATOM 4822 N N . PRO C 1 130 ? -6.907 18.244 -54.295 1.00 35.83 122 PRO C N 1
ATOM 4823 C CA . PRO C 1 130 ? -8.352 18.489 -54.230 1.00 34.11 122 PRO C CA 1
ATOM 4824 C C . PRO C 1 130 ? -9.210 17.263 -53.977 1.00 31.68 122 PRO C C 1
ATOM 4825 O O . PRO C 1 130 ? -10.334 17.416 -53.534 1.00 30.63 122 PRO C O 1
ATOM 4829 N N . ASP C 1 131 ? -8.696 16.062 -54.244 1.00 30.29 123 ASP C N 1
ATOM 4830 C CA . ASP C 1 131 ? -9.462 14.841 -54.019 1.00 31.07 123 ASP C CA 1
ATOM 4831 C C . ASP C 1 131 ? -9.167 14.156 -52.645 1.00 28.96 123 ASP C C 1
ATOM 4832 O O . ASP C 1 131 ? -9.448 12.975 -52.455 1.00 26.08 123 ASP C O 1
ATOM 4837 N N . GLY C 1 132 ? -8.566 14.873 -51.709 1.00 26.84 124 GLY C N 1
ATOM 4838 C CA . GLY C 1 132 ? -8.188 14.239 -50.429 1.00 25.07 124 GLY C CA 1
ATOM 4839 C C . GLY C 1 132 ? -9.427 13.769 -49.673 1.00 22.52 124 GLY C C 1
ATOM 4840 O O . GLY C 1 132 ? -10.446 14.429 -49.715 1.00 22.26 124 GLY C O 1
ATOM 4841 N N . LEU C 1 133 ? -9.321 12.660 -48.951 1.00 20.83 125 LEU C N 1
ATOM 4842 C CA . LEU C 1 133 ? -10.454 12.082 -48.201 1.00 21.42 125 LEU C CA 1
ATOM 4843 C C . LEU C 1 133 ? -10.242 12.057 -46.676 1.00 21.24 125 LEU C C 1
ATOM 4844 O O . LEU C 1 133 ? -11.040 11.459 -45.952 1.00 21.25 125 LEU C O 1
ATOM 4849 N N . ARG C 1 134 ? -9.177 12.689 -46.191 1.00 20.24 126 ARG C N 1
ATOM 4850 C CA . ARG C 1 134 ? -8.897 12.693 -44.758 1.00 19.23 126 ARG C CA 1
ATOM 4851 C C . ARG C 1 134 ? -9.908 13.570 -44.059 1.00 19.64 126 ARG C C 1
ATOM 4852 O O . ARG C 1 134 ? -10.068 14.744 -44.395 1.00 18.56 126 ARG C O 1
ATOM 4860 N N . GLY C 1 135 ? -10.572 12.980 -43.076 1.00 20.30 127 GLY C N 1
ATOM 4861 C CA . GLY C 1 135 ? -11.583 13.670 -42.298 1.00 21.56 127 GLY C CA 1
ATOM 4862 C C . GLY C 1 135 ? -10.869 14.635 -41.359 1.00 22.71 127 GLY C C 1
ATOM 4863 O O . GLY C 1 135 ? -9.841 14.312 -40.784 1.00 19.25 127 GLY C O 1
ATOM 4864 N N . VAL C 1 136 ? -11.467 15.810 -41.199 1.00 24.46 128 VAL C N 1
ATOM 4865 C CA . VAL C 1 136 ? -10.884 16.928 -40.494 1.00 25.47 128 VAL C CA 1
ATOM 4866 C C . VAL C 1 136 ? -11.121 16.828 -38.982 1.00 26.47 128 VAL C C 1
ATOM 4867 O O . VAL C 1 136 ? -12.269 16.680 -38.534 1.00 24.27 128 VAL C O 1
ATOM 4871 N N . ALA C 1 137 ? -10.056 16.993 -38.195 1.00 25.99 129 ALA C N 1
ATOM 4872 C CA . ALA C 1 137 ? -10.238 17.309 -36.786 1.00 26.11 129 ALA C CA 1
ATOM 4873 C C . ALA C 1 137 ? -9.043 18.135 -36.264 1.00 25.21 129 ALA C C 1
ATOM 4874 O O . ALA C 1 137 ? -7.892 17.770 -36.404 1.00 25.26 129 ALA C O 1
ATOM 4876 N N . GLY C 1 138 ? -9.351 19.296 -35.723 1.00 26.18 130 GLY C N 1
ATOM 4877 C CA . GLY C 1 138 ? -8.318 20.249 -35.359 1.00 27.09 130 GLY C CA 1
ATOM 4878 C C . GLY C 1 138 ? -7.719 20.119 -33.964 1.00 24.12 130 GLY C C 1
ATOM 4879 O O . GLY C 1 138 ? -6.770 20.832 -33.666 1.00 23.85 130 GLY C O 1
ATOM 4880 N N . MET C 1 139 ? -8.258 19.241 -33.110 1.00 22.54 131 MET C N 1
ATOM 4881 C CA . MET C 1 139 ? -7.787 19.138 -31.709 1.00 23.77 131 MET C CA 1
ATOM 4882 C C . MET C 1 139 ? -7.049 17.847 -31.372 1.00 19.78 131 MET C C 1
ATOM 4883 O O . MET C 1 139 ? -6.827 17.559 -30.203 1.00 19.35 131 MET C O 1
ATOM 4888 N N . VAL C 1 140 ? -6.661 17.114 -32.399 1.00 17.76 132 VAL C N 1
ATOM 4889 C CA . VAL C 1 140 ? -6.025 15.793 -32.269 1.00 16.50 132 VAL C CA 1
ATOM 4890 C C . VAL C 1 140 ? -4.555 15.925 -31.916 1.00 15.39 132 VAL C C 1
ATOM 4891 O O . VAL C 1 140 ? -3.964 16.998 -32.063 1.00 14.52 132 VAL C O 1
ATOM 4895 N N . ARG C 1 141 ? -3.957 14.830 -31.467 1.00 14.45 133 ARG C N 1
ATOM 4896 C CA . ARG C 1 141 ? -2.532 14.865 -31.057 1.00 14.16 133 ARG C CA 1
ATOM 4897 C C . ARG C 1 141 ? -1.666 15.423 -32.200 1.00 13.56 133 ARG C C 1
ATOM 4898 O O . ARG C 1 141 ? -0.800 16.288 -31.967 1.00 13.75 133 ARG C O 1
ATOM 4906 N N . ALA C 1 142 ? -1.938 15.008 -33.433 1.00 12.87 134 ALA C N 1
ATOM 4907 C CA . ALA C 1 142 ? -1.138 15.461 -34.593 1.00 12.76 134 ALA C CA 1
ATOM 4908 C C . ALA C 1 142 ? -1.136 16.964 -34.730 1.00 13.66 134 ALA C C 1
ATOM 4909 O O . ALA C 1 142 ? -0.195 17.538 -35.308 1.00 14.20 134 ALA C O 1
ATOM 4911 N N . ALA C 1 143 ? -2.178 17.599 -34.185 1.00 13.34 135 ALA C N 1
ATOM 4912 C CA . ALA C 1 143 ? -2.365 19.076 -34.233 1.00 13.44 135 ALA C CA 1
ATOM 4913 C C . ALA C 1 143 ? -1.927 19.774 -32.957 1.00 13.99 135 ALA C C 1
ATOM 4914 O O . ALA C 1 143 ? -2.311 20.948 -32.690 1.00 14.94 135 ALA C O 1
ATOM 4916 N N . ALA C 1 144 ? -1.120 19.077 -32.173 1.00 14.61 136 ALA C N 1
ATOM 4917 C CA . ALA C 1 144 ? -0.688 19.565 -30.865 1.00 14.93 136 ALA C CA 1
ATOM 4918 C C . ALA C 1 144 ? -1.912 19.984 -30.048 1.00 15.31 136 ALA C C 1
ATOM 4919 O O . ALA C 1 144 ? -1.944 21.064 -29.380 1.00 13.51 136 ALA C O 1
ATOM 4921 N N . PHE C 1 145 ? -2.926 19.112 -30.125 1.00 15.90 137 PHE C N 1
ATOM 4922 C CA . PHE C 1 145 ? -4.195 19.293 -29.416 1.00 15.83 137 PHE C CA 1
ATOM 4923 C C . PHE C 1 145 ? -4.904 20.628 -29.704 1.00 17.70 137 PHE C C 1
ATOM 4924 O O . PHE C 1 145 ? -5.712 21.083 -28.908 1.00 18.97 137 PHE C O 1
ATOM 4932 N N . GLY C 1 146 ? -4.622 21.230 -30.865 1.00 17.83 138 GLY C N 1
ATOM 4933 C CA . GLY C 1 146 ? -5.249 22.479 -31.260 1.00 17.84 138 GLY C CA 1
ATOM 4934 C C . GLY C 1 146 ? -4.333 23.673 -31.188 1.00 18.10 138 GLY C C 1
ATOM 4935 O O . GLY C 1 146 ? -4.689 24.726 -31.651 1.00 16.72 138 GLY C O 1
ATOM 4936 N N . MET C 1 147 ? -3.162 23.516 -30.570 1.00 19.94 139 MET C N 1
ATOM 4937 C CA . MET C 1 147 ? -2.154 24.577 -30.546 1.00 22.13 139 MET C CA 1
ATOM 4938 C C . MET C 1 147 ? -1.585 24.902 -31.951 1.00 21.91 139 MET C C 1
ATOM 4939 O O . MET C 1 147 ? -1.246 26.057 -32.260 1.00 23.57 139 MET C O 1
ATOM 4944 N N . ARG C 1 148 ? -1.563 23.921 -32.818 1.00 22.21 140 ARG C N 1
ATOM 4945 C CA . ARG C 1 148 ? -1.119 24.116 -34.202 1.00 23.23 140 ARG C CA 1
ATOM 4946 C C . ARG C 1 148 ? -2.323 24.605 -35.012 1.00 22.65 140 ARG C C 1
ATOM 4947 O O . ARG C 1 148 ? -3.095 23.823 -35.575 1.00 19.66 140 ARG C O 1
ATOM 4955 N N . ARG C 1 149 ? -2.512 25.922 -35.036 1.00 23.76 141 ARG C N 1
ATOM 4956 C CA . ARG C 1 149 ? -3.746 26.518 -35.599 1.00 25.27 141 ARG C CA 1
ATOM 4957 C C . ARG C 1 149 ? -3.801 26.442 -37.119 1.00 24.23 141 ARG C C 1
ATOM 4958 O O . ARG C 1 149 ? -4.851 26.604 -37.700 1.00 26.37 141 ARG C O 1
ATOM 4966 N N . ASP C 1 150 ? -2.670 26.187 -37.756 1.00 22.69 142 ASP C N 1
ATOM 4967 C CA . ASP C 1 150 ? -2.653 25.956 -39.192 1.00 23.02 142 ASP C CA 1
ATOM 4968 C C . ASP C 1 150 ? -2.396 24.484 -39.531 1.00 20.98 142 ASP C C 1
ATOM 4969 O O . ASP C 1 150 ? -1.907 24.171 -40.628 1.00 21.15 142 ASP C O 1
ATOM 4974 N N . TYR C 1 151 ? -2.725 23.588 -38.608 1.00 19.15 143 TYR C N 1
ATOM 4975 C CA . TYR C 1 151 ? -2.491 22.147 -38.839 1.00 18.66 143 TYR C CA 1
ATOM 4976 C C . TYR C 1 151 ? -3.147 21.687 -40.134 1.00 19.39 143 TYR C C 1
ATOM 4977 O O . TYR C 1 151 ? -2.510 21.031 -40.937 1.00 18.53 143 TYR C O 1
ATOM 4986 N N . LEU C 1 152 ? -4.438 22.001 -40.321 1.00 19.85 144 LEU C N 1
ATOM 4987 C CA . LEU C 1 152 ? -5.186 21.472 -41.480 1.00 21.11 144 LEU C CA 1
ATOM 4988 C C . LEU C 1 152 ? -4.562 21.939 -42.771 1.00 21.18 144 LEU C C 1
ATOM 4989 O O . LEU C 1 152 ? -4.452 21.196 -43.738 1.00 20.50 144 LEU C O 1
ATOM 4994 N N . GLN C 1 153 ? -4.210 23.227 -42.806 1.00 22.11 145 GLN C N 1
ATOM 4995 C CA . GLN C 1 153 ? -3.697 23.831 -44.014 1.00 21.35 145 GLN C CA 1
ATOM 4996 C C . GLN C 1 153 ? -2.294 23.329 -44.334 1.00 21.11 145 GLN C C 1
ATOM 4997 O O . GLN C 1 153 ? -1.895 23.358 -45.504 1.00 23.04 145 GLN C O 1
ATOM 5003 N N . THR C 1 154 ? -1.533 22.845 -43.354 1.00 21.42 146 THR C N 1
ATOM 5004 C CA . THR C 1 154 ? -0.116 22.431 -43.620 1.00 20.36 146 THR C CA 1
ATOM 5005 C C . THR C 1 154 ? 0.249 20.952 -43.442 1.00 20.31 146 THR C C 1
ATOM 5006 O O . THR C 1 154 ? 1.375 20.560 -43.738 1.00 21.39 146 THR C O 1
ATOM 5010 N N . ALA C 1 155 ? -0.690 20.116 -42.993 1.00 19.97 147 ALA C N 1
ATOM 5011 C CA . ALA C 1 155 ? -0.355 18.724 -42.625 1.00 18.82 147 ALA C CA 1
ATOM 5012 C C . ALA C 1 155 ? 0.078 17.832 -43.794 1.00 18.28 147 ALA C C 1
ATOM 5013 O O . ALA C 1 155 ? 1.011 17.017 -43.660 1.00 17.92 147 ALA C O 1
ATOM 5015 N N . ASN C 1 156 ? -0.618 17.959 -44.925 1.00 19.62 148 ASN C N 1
ATOM 5016 C CA . ASN C 1 156 ? -0.351 17.125 -46.100 1.00 19.45 148 ASN C CA 1
ATOM 5017 C C . ASN C 1 156 ? 1.134 17.072 -46.480 1.00 21.20 148 ASN C C 1
ATOM 5018 O O . ASN C 1 156 ? 1.657 16.017 -46.783 1.00 21.16 148 ASN C O 1
ATOM 5023 N N . ALA C 1 157 ? 1.813 18.211 -46.462 1.00 23.11 149 ALA C N 1
ATOM 5024 C CA . ALA C 1 157 ? 3.192 18.269 -46.995 1.00 24.04 149 ALA C CA 1
ATOM 5025 C C . ALA C 1 157 ? 4.164 17.361 -46.229 1.00 24.16 149 ALA C C 1
ATOM 5026 O O . ALA C 1 157 ? 5.231 16.982 -46.735 1.00 25.21 149 ALA C O 1
ATOM 5028 N N . GLN C 1 158 ? 3.820 16.991 -44.998 1.00 23.36 150 GLN C N 1
ATOM 5029 C CA . GLN C 1 158 ? 4.701 16.125 -44.244 1.00 21.90 150 GLN C CA 1
ATOM 5030 C C . GLN C 1 158 ? 4.227 14.642 -44.159 1.00 20.18 150 GLN C C 1
ATOM 5031 O O . GLN C 1 158 ? 4.836 13.834 -43.471 1.00 19.26 150 GLN C O 1
ATOM 5037 N N . VAL C 1 159 ? 3.177 14.288 -44.876 1.00 18.86 151 VAL C N 1
ATOM 5038 C CA . VAL C 1 159 ? 2.640 12.927 -44.767 1.00 17.79 151 VAL C CA 1
ATOM 5039 C C . VAL C 1 159 ? 3.176 12.068 -45.902 1.00 17.11 151 VAL C C 1
ATOM 5040 O O . VAL C 1 159 ? 3.030 12.412 -47.072 1.00 17.21 151 VAL C O 1
ATOM 5044 N N . ALA C 1 160 ? 3.789 10.939 -45.550 1.00 15.47 152 ALA C N 1
ATOM 5045 C CA . ALA C 1 160 ? 4.374 10.043 -46.548 1.00 15.52 152 ALA C CA 1
ATOM 5046 C C . ALA C 1 160 ? 3.612 8.719 -46.593 1.00 14.84 152 ALA C C 1
ATOM 5047 O O . ALA C 1 160 ? 3.141 8.238 -45.561 1.00 15.02 152 ALA C O 1
ATOM 5049 N N . VAL C 1 161 ? 3.559 8.132 -47.791 1.00 14.50 153 VAL C N 1
ATOM 5050 C CA . VAL C 1 161 ? 2.855 6.868 -48.076 1.00 14.29 153 VAL C CA 1
ATOM 5051 C C . VAL C 1 161 ? 3.783 5.820 -48.671 1.00 14.14 153 VAL C C 1
ATOM 5052 O O . VAL C 1 161 ? 4.441 6.046 -49.711 1.00 13.91 153 VAL C O 1
ATOM 5056 N N . ILE C 1 162 ? 3.812 4.678 -47.999 1.00 13.88 154 ILE C N 1
ATOM 5057 C CA . ILE C 1 162 ? 4.540 3.502 -48.394 1.00 13.04 154 ILE C CA 1
ATOM 5058 C C . ILE C 1 162 ? 3.516 2.409 -48.742 1.00 13.27 154 ILE C C 1
ATOM 5059 O O . ILE C 1 162 ? 2.656 2.112 -47.927 1.00 12.35 154 ILE C O 1
ATOM 5064 N N . VAL C 1 163 ? 3.575 1.846 -49.951 1.00 13.14 155 VAL C N 1
ATOM 5065 C CA . VAL C 1 163 ? 2.630 0.801 -50.333 1.00 14.15 155 VAL C CA 1
ATOM 5066 C C . VAL C 1 163 ? 3.376 -0.568 -50.417 1.00 15.93 155 VAL C C 1
ATOM 5067 O O . VAL C 1 163 ? 4.469 -0.691 -51.015 1.00 16.52 155 VAL C O 1
ATOM 5071 N N . GLN C 1 164 ? 2.762 -1.591 -49.843 1.00 16.37 156 GLN C N 1
ATOM 5072 C CA . GLN C 1 164 ? 3.325 -2.923 -49.823 1.00 18.61 156 GLN C CA 1
ATOM 5073 C C . GLN C 1 164 ? 2.827 -3.734 -51.024 1.00 19.37 156 GLN C C 1
ATOM 5074 O O . GLN C 1 164 ? 1.623 -3.809 -51.280 1.00 16.25 156 GLN C O 1
ATOM 5080 N N . VAL C 1 165 ? 3.792 -4.277 -51.785 1.00 20.26 157 VAL C N 1
ATOM 5081 C CA . VAL C 1 165 ? 3.506 -5.093 -52.969 1.00 21.93 157 VAL C CA 1
ATOM 5082 C C . VAL C 1 165 ? 3.762 -6.530 -52.545 1.00 23.01 157 VAL C C 1
ATOM 5083 O O . VAL C 1 165 ? 4.909 -6.912 -52.280 1.00 22.31 157 VAL C O 1
ATOM 5087 N N . GLU C 1 166 ? 2.716 -7.331 -52.498 1.00 26.33 158 GLU C N 1
ATOM 5088 C CA . GLU C 1 166 ? 2.830 -8.675 -51.923 1.00 28.67 158 GLU C CA 1
ATOM 5089 C C . GLU C 1 166 ? 1.965 -9.703 -52.620 1.00 29.76 158 GLU C C 1
ATOM 5090 O O . GLU C 1 166 ? 1.672 -10.753 -52.036 1.00 30.80 158 GLU C O 1
ATOM 5096 N N . SER C 1 167 ? 1.529 -9.411 -53.847 1.00 29.81 159 SER C N 1
ATOM 5097 C CA . SER C 1 167 ? 0.749 -10.373 -54.643 1.00 29.84 159 SER C CA 1
ATOM 5098 C C . SER C 1 167 ? 1.147 -10.344 -56.107 1.00 28.55 159 SER C C 1
ATOM 5099 O O . SER C 1 167 ? 1.697 -9.336 -56.567 1.00 24.97 159 SER C O 1
ATOM 5102 N N . ALA C 1 168 ? 0.804 -11.408 -56.855 1.00 26.54 160 ALA C N 1
ATOM 5103 C CA . ALA C 1 168 ? 1.060 -11.449 -58.309 1.00 27.84 160 ALA C CA 1
ATOM 5104 C C . ALA C 1 168 ? 0.387 -10.320 -59.019 1.00 27.10 160 ALA C C 1
ATOM 5105 O O . ALA C 1 168 ? 0.952 -9.724 -59.945 1.00 26.96 160 ALA C O 1
ATOM 5107 N N . ARG C 1 169 ? -0.836 -10.030 -58.611 1.00 25.84 161 ARG C N 1
ATOM 5108 C CA . ARG C 1 169 ? -1.521 -8.881 -59.169 1.00 28.02 161 ARG C CA 1
ATOM 5109 C C . ARG C 1 169 ? -0.751 -7.574 -58.927 1.00 24.91 161 ARG C C 1
ATOM 5110 O O . ARG C 1 169 ? -0.492 -6.838 -59.866 1.00 25.14 161 ARG C O 1
ATOM 5118 N N . GLY C 1 170 ? -0.351 -7.306 -57.686 1.00 25.58 162 GLY C N 1
ATOM 5119 C CA . GLY C 1 170 ? 0.467 -6.114 -57.399 1.00 23.54 162 GLY C CA 1
ATOM 5120 C C . GLY C 1 170 ? 1.737 -5.988 -58.233 1.00 23.11 162 GLY C C 1
ATOM 5121 O O . GLY C 1 170 ? 2.050 -4.903 -58.740 1.00 21.63 162 GLY C O 1
ATOM 5122 N N . VAL C 1 171 ? 2.488 -7.077 -58.343 1.00 21.52 163 VAL C N 1
ATOM 5123 C CA . VAL C 1 171 ? 3.739 -7.144 -59.160 1.00 22.05 163 VAL C CA 1
ATOM 5124 C C . VAL C 1 171 ? 3.462 -6.860 -60.630 1.00 22.28 163 VAL C C 1
ATOM 5125 O O . VAL C 1 171 ? 4.214 -6.132 -61.312 1.00 21.75 163 VAL C O 1
ATOM 5129 N N . ASP C 1 172 ? 2.359 -7.408 -61.101 1.00 24.25 164 ASP C N 1
ATOM 5130 C CA . ASP C 1 172 ? 1.908 -7.226 -62.478 1.00 28.35 164 ASP C CA 1
ATOM 5131 C C . ASP C 1 172 ? 1.566 -5.765 -62.757 1.00 29.06 164 ASP C C 1
ATOM 5132 O O . ASP C 1 172 ? 1.758 -5.265 -63.863 1.00 28.40 164 ASP C O 1
ATOM 5137 N N . GLU C 1 173 ? 1.052 -5.094 -61.728 1.00 28.46 165 GLU C N 1
ATOM 5138 C CA . GLU C 1 173 ? 0.613 -3.715 -61.837 1.00 30.38 165 GLU C CA 1
ATOM 5139 C C . GLU C 1 173 ? 1.653 -2.727 -61.278 1.00 27.99 165 GLU C C 1
ATOM 5140 O O . GLU C 1 173 ? 1.364 -1.549 -61.149 1.00 24.65 165 GLU C O 1
ATOM 5146 N N . VAL C 1 174 ? 2.865 -3.203 -60.984 1.00 25.43 166 VAL C N 1
ATOM 5147 C CA . VAL C 1 174 ? 3.777 -2.406 -60.171 1.00 25.55 166 VAL C CA 1
ATOM 5148 C C . VAL C 1 174 ? 4.239 -1.112 -60.854 1.00 23.65 166 VAL C C 1
ATOM 5149 O O . VAL C 1 174 ? 4.451 -0.118 -60.183 1.00 22.35 166 VAL C O 1
ATOM 5153 N N . GLU C 1 175 ? 4.347 -1.105 -62.181 1.00 24.14 167 GLU C N 1
ATOM 5154 C CA . GLU C 1 175 ? 4.762 0.105 -62.905 1.00 24.72 167 GLU C CA 1
ATOM 5155 C C . GLU C 1 175 ? 3.716 1.232 -62.737 1.00 23.87 167 GLU C C 1
ATOM 5156 O O . GLU C 1 175 ? 4.035 2.376 -62.392 1.00 22.37 167 GLU C O 1
ATOM 5162 N N . ARG C 1 176 ? 2.451 0.885 -62.909 1.00 23.30 168 ARG C N 1
ATOM 5163 C CA . ARG C 1 176 ? 1.357 1.842 -62.687 1.00 23.61 168 ARG C CA 1
ATOM 5164 C C . ARG C 1 176 ? 1.217 2.283 -61.194 1.00 22.65 168 ARG C C 1
ATOM 5165 O O . ARG C 1 176 ? 0.989 3.459 -60.889 1.00 22.01 168 ARG C O 1
ATOM 5173 N N . ILE C 1 177 ? 1.407 1.349 -60.279 1.00 20.41 169 ILE C N 1
ATOM 5174 C CA . ILE C 1 177 ? 1.384 1.667 -58.851 1.00 20.05 169 ILE C CA 1
ATOM 5175 C C . ILE C 1 177 ? 2.451 2.710 -58.570 1.00 20.86 169 ILE C C 1
ATOM 5176 O O . ILE C 1 177 ? 2.178 3.715 -57.948 1.00 20.40 169 ILE C O 1
ATOM 5181 N N . ALA C 1 178 ? 3.655 2.462 -59.068 1.00 21.99 170 ALA C N 1
ATOM 5182 C CA . ALA C 1 178 ? 4.805 3.324 -58.835 1.00 22.84 170 ALA C CA 1
ATOM 5183 C C . ALA C 1 178 ? 4.650 4.721 -59.418 1.00 23.18 170 ALA C C 1
ATOM 5184 O O . ALA C 1 178 ? 5.162 5.689 -58.866 1.00 22.98 170 ALA C O 1
ATOM 5186 N N . ALA C 1 179 ? 3.964 4.811 -60.543 1.00 25.12 171 ALA C N 1
ATOM 5187 C CA . ALA C 1 179 ? 3.655 6.088 -61.169 1.00 25.43 171 ALA C CA 1
ATOM 5188 C C . ALA C 1 179 ? 2.556 6.885 -60.428 1.00 24.57 171 ALA C C 1
ATOM 5189 O O . ALA C 1 179 ? 2.300 8.046 -60.767 1.00 21.55 171 ALA C O 1
ATOM 5191 N N . THR C 1 180 ? 1.921 6.288 -59.411 1.00 23.25 172 THR C N 1
ATOM 5192 C CA . THR C 1 180 ? 0.786 6.954 -58.750 1.00 22.43 172 THR C CA 1
ATOM 5193 C C . THR C 1 180 ? 1.311 8.127 -57.939 1.00 22.02 172 THR C C 1
ATOM 5194 O O . THR C 1 180 ? 2.174 7.945 -57.085 1.00 20.16 172 THR C O 1
ATOM 5198 N N . PRO C 1 181 ? 0.797 9.356 -58.208 1.00 23.46 173 PRO C N 1
ATOM 5199 C CA . PRO C 1 181 ? 1.258 10.503 -57.427 1.00 22.05 173 PRO C CA 1
ATOM 5200 C C . PRO C 1 181 ? 1.016 10.287 -55.956 1.00 21.06 173 PRO C C 1
ATOM 5201 O O . PRO C 1 181 ? -0.089 9.839 -55.550 1.00 20.33 173 PRO C O 1
ATOM 5205 N N . GLY C 1 182 ? 2.039 10.594 -55.153 1.00 19.50 174 GLY C N 1
ATOM 5206 C CA . GLY C 1 182 ? 1.949 10.418 -53.714 1.00 19.08 174 GLY C CA 1
ATOM 5207 C C . GLY C 1 182 ? 2.472 9.098 -53.159 1.00 18.71 174 GLY C C 1
ATOM 5208 O O . GLY C 1 182 ? 2.516 8.894 -51.942 1.00 18.10 174 GLY C O 1
ATOM 5209 N N . VAL C 1 183 ? 2.876 8.188 -54.025 1.00 18.33 175 VAL C N 1
ATOM 5210 C CA . VAL C 1 183 ? 3.479 6.968 -53.537 1.00 17.25 175 VAL C CA 1
ATOM 5211 C C . VAL C 1 183 ? 4.936 7.276 -53.347 1.00 16.52 175 VAL C C 1
ATOM 5212 O O . VAL C 1 183 ? 5.631 7.501 -54.334 1.00 15.28 175 VAL C O 1
ATOM 5216 N N . ASP C 1 184 ? 5.398 7.240 -52.089 1.00 15.41 176 ASP C N 1
ATOM 5217 C CA . ASP C 1 184 ? 6.789 7.599 -51.771 1.00 15.72 176 ASP C CA 1
ATOM 5218 C C . ASP C 1 184 ? 7.712 6.383 -51.721 1.00 15.30 176 ASP C C 1
ATOM 5219 O O . ASP C 1 184 ? 8.933 6.531 -51.762 1.00 15.70 176 ASP C O 1
ATOM 5224 N N . CYS C 1 185 ? 7.159 5.178 -51.654 1.00 15.00 177 CYS C N 1
ATOM 5225 C CA . CYS C 1 185 ? 8.009 3.983 -51.538 1.00 15.66 177 CYS C CA 1
ATOM 5226 C C . CYS C 1 185 ? 7.192 2.737 -51.869 1.00 15.17 177 CYS C C 1
ATOM 5227 O O . CYS C 1 185 ? 6.050 2.614 -51.446 1.00 15.05 177 CYS C O 1
ATOM 5230 N N . LEU C 1 186 ? 7.763 1.864 -52.682 1.00 15.93 178 LEU C N 1
ATOM 5231 C CA . LEU C 1 186 ? 7.259 0.488 -52.864 1.00 16.88 178 LEU C CA 1
ATOM 5232 C C . LEU C 1 186 ? 7.989 -0.430 -51.892 1.00 16.89 178 LEU C C 1
ATOM 5233 O O . LEU C 1 186 ? 9.202 -0.528 -51.985 1.00 18.86 178 LEU C O 1
ATOM 5238 N N . PHE C 1 187 ? 7.251 -1.139 -51.017 1.00 17.47 179 PHE C N 1
ATOM 5239 C CA . PHE C 1 187 ? 7.825 -2.047 -50.009 1.00 16.72 179 PHE C CA 1
ATOM 5240 C C . PHE C 1 187 ? 7.551 -3.537 -50.310 1.00 17.15 179 PHE C C 1
ATOM 5241 O O . PHE C 1 187 ? 6.386 -3.958 -50.506 1.00 16.16 179 PHE C O 1
ATOM 5249 N N . VAL C 1 188 ? 8.628 -4.327 -50.365 1.00 16.50 180 VAL C N 1
ATOM 5250 C CA . VAL C 1 188 ? 8.544 -5.767 -50.582 1.00 18.34 180 VAL C CA 1
ATOM 5251 C C . VAL C 1 188 ? 8.637 -6.542 -49.235 1.00 18.06 180 VAL C C 1
ATOM 5252 O O . VAL C 1 188 ? 9.631 -6.467 -48.534 1.00 16.88 180 VAL C O 1
ATOM 5256 N N . GLY C 1 189 ? 7.587 -7.292 -48.918 1.00 18.17 181 GLY C N 1
ATOM 5257 C CA . GLY C 1 189 ? 7.614 -8.321 -47.859 1.00 18.60 181 GLY C CA 1
ATOM 5258 C C . GLY C 1 189 ? 7.817 -9.700 -48.510 1.00 18.92 181 GLY C C 1
ATOM 5259 O O . GLY C 1 189 ? 6.881 -10.261 -49.096 1.00 18.89 181 GLY C O 1
ATOM 5260 N N . PRO C 1 190 ? 9.039 -10.241 -48.452 1.00 18.62 182 PRO C N 1
ATOM 5261 C CA . PRO C 1 190 ? 9.293 -11.421 -49.287 1.00 19.52 182 PRO C CA 1
ATOM 5262 C C . PRO C 1 190 ? 8.482 -12.654 -48.907 1.00 19.43 182 PRO C C 1
ATOM 5263 O O . PRO C 1 190 ? 8.103 -13.400 -49.784 1.00 17.91 182 PRO C O 1
ATOM 5267 N N . ALA C 1 191 ? 8.216 -12.816 -47.607 1.00 19.49 183 ALA C N 1
ATOM 5268 C CA . ALA C 1 191 ? 7.463 -13.922 -47.101 1.00 20.06 183 ALA C CA 1
ATOM 5269 C C . ALA C 1 191 ? 6.028 -13.918 -47.633 1.00 19.47 183 ALA C C 1
ATOM 5270 O O . ALA C 1 191 ? 5.590 -14.941 -48.150 1.00 19.07 183 ALA C O 1
ATOM 5272 N N . ASP C 1 192 ? 5.311 -12.795 -47.552 1.00 20.02 184 ASP C N 1
ATOM 5273 C CA . ASP C 1 192 ? 3.947 -12.745 -48.115 1.00 20.61 184 ASP C CA 1
ATOM 5274 C C . ASP C 1 192 ? 3.958 -12.878 -49.632 1.00 18.79 184 ASP C C 1
ATOM 5275 O O . ASP C 1 192 ? 3.131 -13.595 -50.211 1.00 18.31 184 ASP C O 1
ATOM 5280 N N . LEU C 1 193 ? 4.897 -12.200 -50.287 1.00 16.86 185 LEU C N 1
ATOM 5281 C CA . LEU C 1 193 ? 5.018 -12.333 -51.749 1.00 16.46 185 LEU C CA 1
ATOM 5282 C C . LEU C 1 193 ? 5.234 -13.804 -52.134 1.00 17.22 185 LEU C C 1
ATOM 5283 O O . LEU C 1 193 ? 4.498 -14.335 -52.969 1.00 17.16 185 LEU C O 1
ATOM 5288 N N . ALA C 1 194 ? 6.216 -14.467 -51.528 1.00 16.07 186 ALA C N 1
ATOM 5289 C CA . ALA C 1 194 ? 6.444 -15.895 -51.791 1.00 17.19 186 ALA C CA 1
ATOM 5290 C C . ALA C 1 194 ? 5.181 -16.762 -51.660 1.00 18.29 186 ALA C C 1
ATOM 5291 O O . ALA C 1 194 ? 4.900 -17.604 -52.554 1.00 19.56 186 ALA C O 1
ATOM 5293 N N . ALA C 1 195 ? 4.443 -16.552 -50.564 1.00 18.00 187 ALA C N 1
ATOM 5294 C CA . ALA C 1 195 ? 3.259 -17.341 -50.269 1.00 19.60 187 ALA C CA 1
ATOM 5295 C C . ALA C 1 195 ? 2.249 -17.160 -51.387 1.00 20.08 187 ALA C C 1
ATOM 5296 O O . ALA C 1 195 ? 1.733 -18.142 -51.932 1.00 19.11 187 ALA C O 1
ATOM 5298 N N . SER C 1 196 ? 2.025 -15.902 -51.740 1.00 20.04 188 SER C N 1
ATOM 5299 C CA . SER C 1 196 ? 1.033 -15.517 -52.737 1.00 21.54 188 SER C CA 1
ATOM 5300 C C . SER C 1 196 ? 1.332 -16.046 -54.135 1.00 20.39 188 SER C C 1
ATOM 5301 O O . SER C 1 196 ? 0.413 -16.283 -54.895 1.00 21.24 188 SER C O 1
ATOM 5304 N N . LEU C 1 197 ? 2.608 -16.260 -54.464 1.00 19.71 189 LEU C N 1
ATOM 5305 C CA . LEU C 1 197 ? 3.009 -16.735 -55.770 1.00 20.03 189 LEU C CA 1
ATOM 5306 C C . LEU C 1 197 ? 3.075 -18.248 -55.796 1.00 19.19 189 LEU C C 1
ATOM 5307 O O . LEU C 1 197 ? 3.577 -18.807 -56.763 1.00 19.10 189 LEU C O 1
ATOM 5312 N N . GLY C 1 198 ? 2.553 -18.904 -54.758 1.00 17.71 190 GLY C N 1
ATOM 5313 C CA . GLY C 1 198 ? 2.606 -20.379 -54.657 1.00 17.09 190 GLY C CA 1
ATOM 5314 C C . GLY C 1 198 ? 3.847 -20.999 -54.064 1.00 16.58 190 GLY C C 1
ATOM 5315 O O . GLY C 1 198 ? 4.074 -22.218 -54.230 1.00 15.45 190 GLY C O 1
ATOM 5316 N N . HIS C 1 199 ? 4.677 -20.194 -53.375 1.00 16.27 191 HIS C N 1
ATOM 5317 C CA . HIS C 1 199 ? 5.968 -20.648 -52.862 1.00 16.33 191 HIS C CA 1
ATOM 5318 C C . HIS C 1 199 ? 6.131 -20.379 -51.378 1.00 17.16 191 HIS C C 1
ATOM 5319 O O . HIS C 1 199 ? 7.161 -19.869 -50.941 1.00 16.69 191 HIS C O 1
ATOM 5326 N N . LEU C 1 200 ? 5.098 -20.733 -50.609 1.00 17.67 192 LEU C N 1
ATOM 5327 C CA . LEU C 1 200 ? 5.069 -20.555 -49.153 1.00 18.11 192 LEU C CA 1
ATOM 5328 C C . LEU C 1 200 ? 6.347 -21.059 -48.556 1.00 18.11 192 LEU C C 1
ATOM 5329 O O . LEU C 1 200 ? 6.736 -22.185 -48.816 1.00 17.45 192 LEU C O 1
ATOM 5334 N N . GLY C 1 201 ? 6.990 -20.227 -47.747 1.00 17.92 193 GLY C N 1
ATOM 5335 C CA . GLY C 1 201 ? 8.189 -20.603 -47.062 1.00 19.94 193 GLY C CA 1
ATOM 5336 C C . GLY C 1 201 ? 9.432 -20.672 -47.933 1.00 21.79 193 GLY C C 1
ATOM 5337 O O . GLY C 1 201 ? 10.468 -21.048 -47.443 1.00 26.62 193 GLY C O 1
ATOM 5338 N N . ASP C 1 202 ? 9.360 -20.258 -49.193 1.00 22.71 194 ASP C N 1
ATOM 5339 C CA . ASP C 1 202 ? 10.475 -20.474 -50.149 1.00 23.62 194 ASP C CA 1
ATOM 5340 C C . ASP C 1 202 ? 10.824 -19.151 -50.838 1.00 22.66 194 ASP C C 1
ATOM 5341 O O . ASP C 1 202 ? 10.551 -18.974 -52.021 1.00 22.20 194 ASP C O 1
ATOM 5346 N N . ILE C 1 203 ? 11.399 -18.195 -50.092 1.00 22.41 195 ILE C N 1
ATOM 5347 C CA . ILE C 1 203 ? 11.532 -16.829 -50.628 1.00 22.20 195 ILE C CA 1
ATOM 5348 C C . ILE C 1 203 ? 12.613 -16.747 -51.747 1.00 21.53 195 ILE C C 1
ATOM 5349 O O . ILE C 1 203 ? 12.649 -15.800 -52.489 1.00 23.26 195 ILE C O 1
ATOM 5354 N N . ARG C 1 204 ? 13.441 -17.768 -51.874 1.00 20.44 196 ARG C N 1
ATOM 5355 C CA . ARG C 1 204 ? 14.522 -17.782 -52.854 1.00 20.20 196 ARG C CA 1
ATOM 5356 C C . ARG C 1 204 ? 14.112 -18.517 -54.143 1.00 19.78 196 ARG C C 1
ATOM 5357 O O . ARG C 1 204 ? 14.909 -18.607 -55.049 1.00 19.53 196 ARG C O 1
ATOM 5359 N N . HIS C 1 205 ? 12.855 -18.948 -54.285 1.00 19.41 197 HIS C N 1
ATOM 5360 C CA . HIS C 1 205 ? 12.436 -19.568 -55.541 1.00 20.36 197 HIS C CA 1
ATOM 5361 C C . HIS C 1 205 ? 12.537 -18.574 -56.696 1.00 20.53 197 HIS C C 1
ATOM 5362 O O . HIS C 1 205 ? 12.171 -17.431 -56.519 1.00 21.28 197 HIS C O 1
ATOM 5369 N N . PRO C 1 206 ? 12.983 -19.014 -57.895 1.00 21.20 198 PRO C N 1
ATOM 5370 C CA . PRO C 1 206 ? 13.181 -18.079 -59.008 1.00 22.00 198 PRO C CA 1
ATOM 5371 C C . PRO C 1 206 ? 11.989 -17.195 -59.361 1.00 21.67 198 PRO C C 1
ATOM 5372 O O . PRO C 1 206 ? 12.194 -16.066 -59.824 1.00 21.32 198 PRO C O 1
ATOM 5376 N N . ASP C 1 207 ? 10.777 -17.706 -59.186 1.00 20.15 199 ASP C N 1
ATOM 5377 C CA . ASP C 1 207 ? 9.563 -16.936 -59.425 1.00 20.81 199 ASP C CA 1
ATOM 5378 C C . ASP C 1 207 ? 9.549 -15.727 -58.476 1.00 19.30 199 ASP C C 1
ATOM 5379 O O . ASP C 1 207 ? 9.140 -14.642 -58.874 1.00 19.53 199 ASP C O 1
ATOM 5384 N N . VAL C 1 208 ? 9.941 -15.954 -57.220 1.00 19.25 200 VAL C N 1
ATOM 5385 C CA . VAL C 1 208 ? 9.905 -14.913 -56.200 1.00 19.61 200 VAL C CA 1
ATOM 5386 C C . VAL C 1 208 ? 11.025 -13.876 -56.463 1.00 20.37 200 VAL C C 1
ATOM 5387 O O . VAL C 1 208 ? 10.766 -12.675 -56.474 1.00 18.50 200 VAL C O 1
ATOM 5391 N N . GLU C 1 209 ? 12.240 -14.338 -56.745 1.00 21.75 201 GLU C N 1
ATOM 5392 C CA . GLU C 1 209 ? 13.345 -13.426 -57.057 1.00 21.78 201 GLU C CA 1
ATOM 5393 C C . GLU C 1 209 ? 13.065 -12.617 -58.319 1.00 21.75 201 GLU C C 1
ATOM 5394 O O . GLU C 1 209 ? 13.433 -11.447 -58.394 1.00 19.85 201 GLU C O 1
ATOM 5400 N N . THR C 1 210 ? 12.363 -13.217 -59.288 1.00 20.87 202 THR C N 1
ATOM 5401 C CA . THR C 1 210 ? 12.005 -12.524 -60.537 1.00 20.99 202 THR C CA 1
ATOM 5402 C C . THR C 1 210 ? 10.985 -11.402 -60.247 1.00 19.66 202 THR C C 1
ATOM 5403 O O . THR C 1 210 ? 11.108 -10.258 -60.726 1.00 18.10 202 THR C O 1
ATOM 5407 N N . ALA C 1 211 ? 9.993 -11.711 -59.407 1.00 18.43 203 ALA C N 1
ATOM 5408 C CA . ALA C 1 211 ? 9.015 -10.714 -59.015 1.00 17.30 203 ALA C CA 1
ATOM 5409 C C . ALA C 1 211 ? 9.650 -9.533 -58.262 1.00 16.59 203 ALA C C 1
ATOM 5410 O O . ALA C 1 211 ? 9.342 -8.365 -58.546 1.00 15.71 203 ALA C O 1
ATOM 5412 N N . MET C 1 212 ? 10.502 -9.842 -57.294 1.00 17.39 204 MET C N 1
ATOM 5413 C CA . MET C 1 212 ? 11.226 -8.845 -56.541 1.00 18.43 204 MET C CA 1
ATOM 5414 C C . MET C 1 212 ? 12.045 -7.921 -57.461 1.00 20.24 204 MET C C 1
ATOM 5415 O O . MET C 1 212 ? 11.949 -6.683 -57.361 1.00 19.39 204 MET C O 1
ATOM 5420 N N . ALA C 1 213 ? 12.783 -8.525 -58.402 1.00 20.14 205 ALA C N 1
ATOM 5421 C CA . ALA C 1 213 ? 13.594 -7.764 -59.338 1.00 22.62 205 ALA C CA 1
ATOM 5422 C C . ALA C 1 213 ? 12.739 -6.798 -60.123 1.00 20.21 205 ALA C C 1
ATOM 5423 O O . ALA C 1 213 ? 13.154 -5.680 -60.368 1.00 20.23 205 ALA C O 1
ATOM 5425 N N . ARG C 1 214 ? 11.541 -7.224 -60.497 1.00 18.70 206 ARG C N 1
ATOM 5426 C CA . ARG C 1 214 ? 10.631 -6.371 -61.205 1.00 19.51 206 ARG C CA 1
ATOM 5427 C C . ARG C 1 214 ? 10.112 -5.190 -60.378 1.00 18.47 206 ARG C C 1
ATOM 5428 O O . ARG C 1 214 ? 9.954 -4.091 -60.879 1.00 18.56 206 ARG C O 1
ATOM 5436 N N . VAL C 1 215 ? 9.742 -5.440 -59.132 1.00 17.74 207 VAL C N 1
ATOM 5437 C CA . VAL C 1 215 ? 9.375 -4.357 -58.229 1.00 16.43 207 VAL C CA 1
ATOM 5438 C C . VAL C 1 215 ? 10.555 -3.380 -58.126 1.00 17.12 207 VAL C C 1
ATOM 5439 O O . VAL C 1 215 ? 10.381 -2.149 -58.226 1.00 17.05 207 VAL C O 1
ATOM 5443 N N . LEU C 1 216 ? 11.752 -3.905 -57.913 1.00 17.92 208 LEU C N 1
ATOM 5444 C CA . LEU C 1 216 ? 12.939 -3.024 -57.772 1.00 19.62 208 LEU C CA 1
ATOM 5445 C C . LEU C 1 216 ? 13.207 -2.186 -59.044 1.00 19.56 208 LEU C C 1
ATOM 5446 O O . LEU C 1 216 ? 13.445 -0.956 -58.973 1.00 19.91 208 LEU C O 1
ATOM 5451 N N . ALA C 1 217 ? 13.108 -2.834 -60.202 1.00 20.22 209 ALA C N 1
ATOM 5452 C CA . ALA C 1 217 ? 13.260 -2.125 -61.480 1.00 19.89 209 ALA C CA 1
ATOM 5453 C C . ALA C 1 217 ? 12.196 -1.040 -61.719 1.00 21.26 209 ALA C C 1
ATOM 5454 O O . ALA C 1 217 ? 12.519 0.060 -62.182 1.00 20.46 209 ALA C O 1
ATOM 5456 N N . ALA C 1 218 ? 10.937 -1.353 -61.402 1.00 22.25 210 ALA C N 1
ATOM 5457 C CA . ALA C 1 218 ? 9.837 -0.411 -61.514 1.00 21.51 210 ALA C CA 1
ATOM 5458 C C . ALA C 1 218 ? 10.070 0.845 -60.678 1.00 20.44 210 ALA C C 1
ATOM 5459 O O . ALA C 1 218 ? 9.833 1.962 -61.137 1.00 20.70 210 ALA C O 1
ATOM 5461 N N . GLY C 1 219 ? 10.550 0.676 -59.443 1.00 22.53 211 GLY C N 1
ATOM 5462 C CA . GLY C 1 219 ? 10.838 1.838 -58.578 1.00 21.52 211 GLY C CA 1
ATOM 5463 C C . GLY C 1 219 ? 11.933 2.739 -59.161 1.00 22.04 211 GLY C C 1
ATOM 5464 O O . GLY C 1 219 ? 11.775 3.956 -59.210 1.00 21.44 211 GLY C O 1
ATOM 5465 N N . LYS C 1 220 ? 13.036 2.124 -59.588 1.00 24.18 212 LYS C N 1
ATOM 5466 C CA . LYS C 1 220 ? 14.206 2.832 -60.147 1.00 27.31 212 LYS C CA 1
ATOM 5467 C C . LYS C 1 220 ? 13.804 3.586 -61.393 1.00 28.08 212 LYS C C 1
ATOM 5468 O O . LYS C 1 220 ? 14.087 4.767 -61.531 1.00 28.82 212 LYS C O 1
ATOM 5474 N N . GLN C 1 221 ? 13.091 2.910 -62.279 1.00 29.29 213 GLN C N 1
ATOM 5475 C CA . GLN C 1 221 ? 12.582 3.561 -63.470 1.00 31.90 213 GLN C CA 1
ATOM 5476 C C . GLN C 1 221 ? 11.730 4.781 -63.087 1.00 28.60 213 GLN C C 1
ATOM 5477 O O . GLN C 1 221 ? 11.891 5.857 -63.675 1.00 30.48 213 GLN C O 1
ATOM 5483 N N . ALA C 1 222 ? 10.840 4.621 -62.115 1.00 24.48 214 ALA C N 1
ATOM 5484 C CA . ALA C 1 222 ? 9.904 5.693 -61.733 1.00 24.06 214 ALA C CA 1
ATOM 5485 C C . ALA C 1 222 ? 10.502 6.789 -60.850 1.00 22.82 214 ALA C C 1
ATOM 5486 O O . ALA C 1 222 ? 9.816 7.740 -60.536 1.00 24.40 214 ALA C O 1
ATOM 5488 N N . GLY C 1 223 ? 11.740 6.627 -60.401 1.00 22.51 215 GLY C N 1
ATOM 5489 C CA . GLY C 1 223 ? 12.321 7.475 -59.354 1.00 22.11 215 GLY C CA 1
ATOM 5490 C C . GLY C 1 223 ? 11.666 7.332 -57.976 1.00 21.67 215 GLY C C 1
ATOM 5491 O O . GLY C 1 223 ? 11.581 8.308 -57.220 1.00 22.24 215 GLY C O 1
ATOM 5492 N N . VAL C 1 224 ? 11.169 6.137 -57.657 1.00 20.99 216 VAL C N 1
ATOM 5493 C CA . VAL C 1 224 ? 10.498 5.844 -56.360 1.00 19.92 216 VAL C CA 1
ATOM 5494 C C . VAL C 1 224 ? 11.364 4.883 -55.557 1.00 18.59 216 VAL C C 1
ATOM 5495 O O . VAL C 1 224 ? 11.765 3.837 -56.046 1.00 17.65 216 VAL C O 1
ATOM 5499 N N . ALA C 1 225 ? 11.651 5.249 -54.325 1.00 17.56 217 ALA C N 1
ATOM 5500 C CA . ALA C 1 225 ? 12.369 4.381 -53.422 1.00 17.24 217 ALA C CA 1
ATOM 5501 C C . ALA C 1 225 ? 11.697 3.017 -53.281 1.00 16.22 217 ALA C C 1
ATOM 5502 O O . ALA C 1 225 ? 10.461 2.921 -53.299 1.00 16.45 217 ALA C O 1
ATOM 5504 N N . VAL C 1 226 ? 12.515 2.004 -53.065 1.00 15.49 218 VAL C N 1
ATOM 5505 C CA . VAL C 1 226 ? 12.034 0.639 -52.836 1.00 15.20 218 VAL C CA 1
ATOM 5506 C C . VAL C 1 226 ? 12.582 0.136 -51.531 1.00 15.89 218 VAL C C 1
ATOM 5507 O O . VAL C 1 226 ? 13.783 0.324 -51.228 1.00 15.96 218 VAL C O 1
ATOM 5511 N N . GLY C 1 227 ? 11.685 -0.498 -50.772 1.00 14.82 219 GLY C N 1
ATOM 5512 C CA . GLY C 1 227 ? 11.937 -0.971 -49.451 1.00 15.12 219 GLY C CA 1
ATOM 5513 C C . GLY C 1 227 ? 11.737 -2.480 -49.385 1.00 15.46 219 GLY C C 1
ATOM 5514 O O . GLY C 1 227 ? 11.179 -3.113 -50.297 1.00 15.78 219 GLY C O 1
ATOM 5515 N N . ILE C 1 228 ? 12.266 -3.062 -48.332 1.00 14.65 220 ILE C N 1
ATOM 5516 C CA . ILE C 1 228 ? 12.204 -4.494 -48.170 1.00 15.13 220 ILE C CA 1
ATOM 5517 C C . ILE C 1 228 ? 12.404 -4.893 -46.728 1.00 14.46 220 ILE C C 1
ATOM 5518 O O . ILE C 1 228 ? 13.094 -4.202 -45.987 1.00 14.66 220 ILE C O 1
ATOM 5523 N N . PHE C 1 229 ? 11.810 -6.012 -46.335 1.00 14.68 221 PHE C N 1
ATOM 5524 C CA . PHE C 1 229 ? 12.032 -6.568 -45.004 1.00 14.71 221 PHE C CA 1
ATOM 5525 C C . PHE C 1 229 ? 13.123 -7.638 -45.082 1.00 15.47 221 PHE C C 1
ATOM 5526 O O . PHE C 1 229 ? 12.985 -8.591 -45.823 1.00 14.14 221 PHE C O 1
ATOM 5534 N N . ALA C 1 230 ? 14.218 -7.449 -44.331 1.00 16.65 222 ALA C N 1
ATOM 5535 C CA . ALA C 1 230 ? 15.327 -8.423 -44.227 1.00 18.47 222 ALA C CA 1
ATOM 5536 C C . ALA C 1 230 ? 15.260 -9.156 -42.905 1.00 20.44 222 ALA C C 1
ATOM 5537 O O . ALA C 1 230 ? 14.982 -8.541 -41.878 1.00 21.29 222 ALA C O 1
ATOM 5539 N N . GLY C 1 231 ? 15.482 -10.475 -42.936 1.00 21.14 223 GLY C N 1
ATOM 5540 C CA . GLY C 1 231 ? 15.456 -11.298 -41.736 1.00 21.44 223 GLY C CA 1
ATOM 5541 C C . GLY C 1 231 ? 16.775 -11.373 -40.970 1.00 21.50 223 GLY C C 1
ATOM 5542 O O . GLY C 1 231 ? 16.797 -11.895 -39.843 1.00 21.71 223 GLY C O 1
ATOM 5543 N N . ASP C 1 232 ? 17.864 -10.911 -41.582 1.00 21.69 224 ASP C N 1
ATOM 5544 C CA . ASP C 1 232 ? 19.197 -10.952 -40.989 1.00 23.33 224 ASP C CA 1
ATOM 5545 C C . ASP C 1 232 ? 20.120 -9.928 -41.686 1.00 22.85 224 ASP C C 1
ATOM 5546 O O . ASP C 1 232 ? 19.746 -9.374 -42.733 1.00 21.19 224 ASP C O 1
ATOM 5551 N N . THR C 1 233 ? 21.323 -9.702 -41.137 1.00 22.45 225 THR C N 1
ATOM 5552 C CA . THR C 1 233 ? 22.208 -8.648 -41.650 1.00 24.59 225 THR C CA 1
ATOM 5553 C C . THR C 1 233 ? 22.768 -9.008 -43.020 1.00 24.25 225 THR C C 1
ATOM 5554 O O . THR C 1 233 ? 22.947 -8.143 -43.843 1.00 22.64 225 THR C O 1
ATOM 5558 N N . ALA C 1 234 ? 22.993 -10.294 -43.286 1.00 24.51 226 ALA C N 1
ATOM 5559 C CA . ALA C 1 234 ? 23.593 -10.684 -44.571 1.00 24.54 226 ALA C CA 1
ATOM 5560 C C . ALA C 1 234 ? 22.588 -10.456 -45.711 1.00 23.27 226 ALA C C 1
ATOM 5561 O O . ALA C 1 234 ? 22.961 -10.025 -46.803 1.00 21.91 226 ALA C O 1
ATOM 5563 N N . ALA C 1 235 ? 21.307 -10.719 -45.448 1.00 21.35 227 ALA C N 1
ATOM 5564 C CA . ALA C 1 235 ? 20.272 -10.436 -46.424 1.00 21.45 227 ALA C CA 1
ATOM 5565 C C . ALA C 1 235 ? 20.145 -8.931 -46.649 1.00 20.04 227 ALA C C 1
ATOM 5566 O O . ALA C 1 235 ? 19.999 -8.487 -47.782 1.00 19.59 227 ALA C O 1
ATOM 5568 N N . ALA C 1 236 ? 20.188 -8.164 -45.561 1.00 19.66 228 ALA C N 1
ATOM 5569 C CA . ALA C 1 236 ? 20.075 -6.698 -45.614 1.00 20.56 228 ALA C CA 1
ATOM 5570 C C . ALA C 1 236 ? 21.233 -6.135 -46.437 1.00 21.31 228 ALA C C 1
ATOM 5571 O O . ALA C 1 236 ? 21.028 -5.265 -47.284 1.00 19.75 228 ALA C O 1
ATOM 5573 N N . ARG C 1 237 ? 22.441 -6.666 -46.223 1.00 22.83 229 ARG C N 1
ATOM 5574 C CA . ARG C 1 237 ? 23.591 -6.268 -47.017 1.00 23.44 229 ARG C CA 1
ATOM 5575 C C . ARG C 1 237 ? 23.402 -6.572 -48.523 1.00 22.74 229 ARG C C 1
ATOM 5576 O O . ARG C 1 237 ? 23.678 -5.725 -49.352 1.00 21.01 229 ARG C O 1
ATOM 5584 N N . GLN C 1 238 ? 22.928 -7.777 -48.858 1.00 24.36 230 GLN C N 1
ATOM 5585 C CA . GLN C 1 238 ? 22.622 -8.123 -50.267 1.00 24.82 230 GLN C CA 1
ATOM 5586 C C . GLN C 1 238 ? 21.593 -7.164 -50.865 1.00 22.57 230 GLN C C 1
ATOM 5587 O O . GLN C 1 238 ? 21.690 -6.741 -52.004 1.00 19.81 230 GLN C O 1
ATOM 5593 N N . TYR C 1 239 ? 20.550 -6.854 -50.099 1.00 19.87 231 TYR C N 1
ATOM 5594 C CA . TYR C 1 239 ? 19.513 -5.955 -50.606 1.00 18.92 231 TYR C CA 1
ATOM 5595 C C . TYR C 1 239 ? 20.052 -4.530 -50.865 1.00 19.86 231 TYR C C 1
ATOM 5596 O O . TYR C 1 239 ? 19.738 -3.908 -51.889 1.00 19.14 231 TYR C O 1
ATOM 5605 N N . ARG C 1 240 ? 20.880 -4.027 -49.965 1.00 19.98 232 ARG C N 1
ATOM 5606 C CA . ARG C 1 240 ? 21.508 -2.729 -50.168 1.00 22.59 232 ARG C CA 1
ATOM 5607 C C . ARG C 1 240 ? 22.328 -2.763 -51.439 1.00 22.83 232 ARG C C 1
ATOM 5608 O O . ARG C 1 240 ? 22.252 -1.843 -52.203 1.00 22.61 232 ARG C O 1
ATOM 5616 N N . GLU C 1 241 ? 23.085 -3.841 -51.653 1.00 24.91 233 GLU C N 1
ATOM 5617 C CA . GLU C 1 241 ? 23.898 -4.013 -52.859 1.00 27.84 233 GLU C CA 1
ATOM 5618 C C . GLU C 1 241 ? 23.045 -4.074 -54.117 1.00 26.18 233 GLU C C 1
ATOM 5619 O O . GLU C 1 241 ? 23.411 -3.524 -55.133 1.00 25.66 233 GLU C O 1
ATOM 5625 N N . ALA C 1 242 ? 21.907 -4.747 -54.058 1.00 24.77 234 ALA C N 1
ATOM 5626 C CA . ALA C 1 242 ? 21.010 -4.778 -55.193 1.00 23.32 234 ALA C CA 1
ATOM 5627 C C . ALA C 1 242 ? 20.336 -3.425 -55.503 1.00 22.21 234 ALA C C 1
ATOM 5628 O O . ALA C 1 242 ? 19.815 -3.275 -56.578 1.00 23.00 234 ALA C O 1
ATOM 5630 N N . GLY C 1 243 ? 20.355 -2.453 -54.591 1.00 21.17 235 GLY C N 1
ATOM 5631 C CA . GLY C 1 243 ? 19.754 -1.145 -54.821 1.00 20.54 235 GLY C CA 1
ATOM 5632 C C . GLY C 1 243 ? 18.475 -0.811 -54.041 1.00 19.83 235 GLY C C 1
ATOM 5633 O O . GLY C 1 243 ? 17.861 0.253 -54.255 1.00 19.26 235 GLY C O 1
ATOM 5634 N N . TYR C 1 244 ? 18.056 -1.686 -53.139 1.00 18.82 236 TYR C N 1
ATOM 5635 C CA . TYR C 1 244 ? 16.988 -1.303 -52.165 1.00 17.95 236 TYR C CA 1
ATOM 5636 C C . TYR C 1 244 ? 17.435 -0.142 -51.255 1.00 18.42 236 TYR C C 1
ATOM 5637 O O . TYR C 1 244 ? 18.594 -0.058 -50.844 1.00 17.21 236 TYR C O 1
ATOM 5646 N N . ARG C 1 245 ? 16.510 0.740 -50.914 1.00 17.68 237 ARG C N 1
ATOM 5647 C CA . ARG C 1 245 ? 16.825 1.835 -50.021 1.00 18.31 237 ARG C CA 1
ATOM 5648 C C . ARG C 1 245 ? 16.197 1.715 -48.645 1.00 18.41 237 ARG C C 1
ATOM 5649 O O . ARG C 1 245 ? 16.900 1.828 -47.652 1.00 21.62 237 ARG C O 1
ATOM 5657 N N . LEU C 1 246 ? 14.899 1.483 -48.562 1.00 17.21 238 LEU C N 1
ATOM 5658 C CA . LEU C 1 246 ? 14.260 1.435 -47.246 1.00 16.97 238 LEU C CA 1
ATOM 5659 C C . LEU C 1 246 ? 14.314 0.013 -46.668 1.00 16.25 238 LEU C C 1
ATOM 5660 O O . LEU C 1 246 ? 13.406 -0.801 -46.890 1.00 17.35 238 LEU C O 1
ATOM 5665 N N . ILE C 1 247 ? 15.370 -0.270 -45.930 1.00 15.38 239 ILE C N 1
ATOM 5666 C CA . ILE C 1 247 ? 15.736 -1.642 -45.586 1.00 16.38 239 ILE C CA 1
ATOM 5667 C C . ILE C 1 247 ? 15.479 -1.911 -44.123 1.00 15.86 239 ILE C C 1
ATOM 5668 O O . ILE C 1 247 ? 16.069 -1.273 -43.286 1.00 16.33 239 ILE C O 1
ATOM 5673 N N . THR C 1 248 ? 14.568 -2.820 -43.833 1.00 15.32 240 THR C N 1
ATOM 5674 C CA . THR C 1 248 ? 14.281 -3.228 -42.442 1.00 15.11 240 THR C CA 1
ATOM 5675 C C . THR C 1 248 ? 15.282 -4.307 -42.025 1.00 15.31 240 THR C C 1
ATOM 5676 O O . THR C 1 248 ? 15.379 -5.405 -42.657 1.00 15.17 240 THR C O 1
ATOM 5680 N N . VAL C 1 249 ? 15.966 -4.045 -40.928 1.00 14.70 241 VAL C N 1
ATOM 5681 C CA . VAL C 1 249 ? 16.898 -4.994 -40.372 1.00 14.95 241 VAL C CA 1
ATOM 5682 C C . VAL C 1 249 ? 16.201 -5.789 -39.284 1.00 14.59 241 VAL C C 1
ATOM 5683 O O . VAL C 1 249 ? 16.470 -5.622 -38.078 1.00 14.88 241 VAL C O 1
ATOM 5687 N N . SER C 1 250 ? 15.281 -6.644 -39.742 1.00 15.32 242 SER C N 1
ATOM 5688 C CA . SER C 1 250 ? 14.557 -7.612 -38.963 1.00 14.53 242 SER C CA 1
ATOM 5689 C C . SER C 1 250 ? 13.736 -6.925 -37.861 1.00 13.81 242 SER C C 1
ATOM 5690 O O . SER C 1 250 ? 13.395 -5.746 -38.007 1.00 13.44 242 SER C O 1
ATOM 5693 N N . ALA C 1 251 ? 13.395 -7.667 -36.801 1.00 14.00 243 ALA C N 1
ATOM 5694 C CA . ALA C 1 251 ? 12.458 -7.205 -35.773 1.00 13.97 243 ALA C CA 1
ATOM 5695 C C . ALA C 1 251 ? 13.014 -7.253 -34.343 1.00 14.59 243 ALA C C 1
ATOM 5696 O O . ALA C 1 251 ? 13.877 -8.052 -33.998 1.00 15.39 243 ALA C O 1
ATOM 5698 N N . ASP C 1 252 ? 12.485 -6.379 -33.509 1.00 14.75 244 ASP C N 1
ATOM 5699 C CA . ASP C 1 252 ? 12.839 -6.340 -32.116 1.00 14.60 244 ASP C CA 1
ATOM 5700 C C . ASP C 1 252 ? 12.874 -7.743 -31.470 1.00 14.72 244 ASP C C 1
ATOM 5701 O O . ASP C 1 252 ? 13.875 -8.160 -30.874 1.00 14.45 244 ASP C O 1
ATOM 5706 N N . VAL C 1 253 ? 11.806 -8.494 -31.634 1.00 14.54 245 VAL C N 1
ATOM 5707 C CA . VAL C 1 253 ? 11.707 -9.755 -30.929 1.00 14.79 245 VAL C CA 1
ATOM 5708 C C . VAL C 1 253 ? 12.716 -10.772 -31.459 1.00 15.23 245 VAL C C 1
ATOM 5709 O O . VAL C 1 253 ? 13.282 -11.519 -30.684 1.00 15.92 245 VAL C O 1
ATOM 5713 N N . SER C 1 254 ? 12.977 -10.762 -32.756 1.00 14.74 246 SER C N 1
ATOM 5714 C CA . SER C 1 254 ? 14.005 -11.622 -33.347 1.00 14.69 246 SER C CA 1
ATOM 5715 C C . SER C 1 254 ? 15.430 -11.344 -32.835 1.00 15.19 246 SER C C 1
ATOM 5716 O O . SER C 1 254 ? 16.160 -12.280 -32.556 1.00 14.70 246 SER C O 1
ATOM 5719 N N . TRP C 1 255 ? 15.817 -10.071 -32.719 1.00 14.28 247 TRP C N 1
ATOM 5720 C CA . TRP C 1 255 ? 17.095 -9.710 -32.116 1.00 14.49 247 TRP C CA 1
ATOM 5721 C C . TRP C 1 255 ? 17.167 -10.081 -30.631 1.00 14.78 247 TRP C C 1
ATOM 5722 O O . TRP C 1 255 ? 18.174 -10.643 -30.197 1.00 14.54 247 TRP C O 1
ATOM 5733 N N . LEU C 1 256 ? 16.086 -9.855 -29.881 1.00 14.60 248 LEU C N 1
ATOM 5734 C CA . LEU C 1 256 ? 16.034 -10.217 -28.474 1.00 14.86 248 LEU C CA 1
ATOM 5735 C C . LEU C 1 256 ? 16.316 -11.740 -28.274 1.00 15.45 248 LEU C C 1
ATOM 5736 O O . LEU C 1 256 ? 17.139 -12.124 -27.422 1.00 13.93 248 LEU C O 1
ATOM 5741 N N . LEU C 1 257 ? 15.682 -12.554 -29.103 1.00 15.18 249 LEU C N 1
ATOM 5742 C CA . LEU C 1 257 ? 15.850 -14.000 -29.018 1.00 16.48 249 LEU C CA 1
ATOM 5743 C C . LEU C 1 257 ? 17.226 -14.413 -29.495 1.00 16.21 249 LEU C C 1
ATOM 5744 O O . LEU C 1 257 ? 17.871 -15.192 -28.813 1.00 16.53 249 LEU C O 1
ATOM 5749 N N . ARG C 1 258 ? 17.666 -13.932 -30.661 1.00 16.61 250 ARG C N 1
ATOM 5750 C CA . ARG C 1 258 ? 19.009 -14.293 -31.153 1.00 18.66 250 ARG C CA 1
ATOM 5751 C C . ARG C 1 258 ? 20.106 -13.913 -30.136 1.00 18.21 250 ARG C C 1
ATOM 5752 O O . ARG C 1 258 ? 21.002 -14.689 -29.871 1.00 18.54 250 ARG C O 1
ATOM 5760 N N . ALA C 1 259 ? 20.030 -12.700 -29.598 1.00 17.16 251 ALA C N 1
ATOM 5761 C CA . ALA C 1 259 ? 21.068 -12.146 -28.716 1.00 17.44 251 ALA C CA 1
ATOM 5762 C C . ALA C 1 259 ? 21.151 -12.897 -27.382 1.00 17.61 251 ALA C C 1
ATOM 5763 O O . ALA C 1 259 ? 22.256 -13.295 -26.941 1.00 16.45 251 ALA C O 1
ATOM 5765 N N . THR C 1 260 ? 19.966 -13.153 -26.783 1.00 16.70 252 THR C N 1
ATOM 5766 C CA . THR C 1 260 ? 19.907 -13.848 -25.502 1.00 18.20 252 THR C CA 1
ATOM 5767 C C . THR C 1 260 ? 20.291 -15.306 -25.645 1.00 18.32 252 THR C C 1
ATOM 5768 O O . THR C 1 260 ? 20.959 -15.877 -24.779 1.00 20.20 252 THR C O 1
ATOM 5772 N N . ARG C 1 261 ? 19.875 -15.922 -26.736 1.00 19.61 253 ARG C N 1
ATOM 5773 C CA . ARG C 1 261 ? 20.257 -17.298 -26.993 1.00 21.41 253 ARG C CA 1
ATOM 5774 C C . ARG C 1 261 ? 21.762 -17.449 -27.295 1.00 21.37 253 ARG C C 1
ATOM 5775 O O . ARG C 1 261 ? 22.373 -18.414 -26.851 1.00 21.28 253 ARG C O 1
ATOM 5783 N N . GLN C 1 262 ? 22.330 -16.528 -28.068 1.00 21.50 254 GLN C N 1
ATOM 5784 C CA . GLN C 1 262 ? 23.773 -16.495 -28.314 1.00 23.07 254 GLN C CA 1
ATOM 5785 C C . GLN C 1 262 ? 24.547 -16.326 -27.002 1.00 22.25 254 GLN C C 1
ATOM 5786 O O . GLN C 1 262 ? 25.508 -17.031 -26.793 1.00 22.37 254 GLN C O 1
ATOM 5792 N N . ALA C 1 263 ? 24.117 -15.406 -26.131 1.00 20.87 255 ALA C N 1
ATOM 5793 C CA . ALA C 1 263 ? 24.768 -15.174 -24.824 1.00 22.24 255 ALA C CA 1
ATOM 5794 C C . ALA C 1 263 ? 24.843 -16.446 -23.973 1.00 22.70 255 ALA C C 1
ATOM 5795 O O . ALA C 1 263 ? 25.873 -16.780 -23.354 1.00 22.04 255 ALA C O 1
ATOM 5797 N N . LEU C 1 264 ? 23.744 -17.177 -23.963 1.00 22.32 256 LEU C N 1
ATOM 5798 C CA . LEU C 1 264 ? 23.679 -18.419 -23.256 1.00 23.23 256 LEU C CA 1
ATOM 5799 C C . LEU C 1 264 ? 24.658 -19.449 -23.821 1.00 23.00 256 LEU C C 1
ATOM 5800 O O . LEU C 1 264 ? 25.375 -20.058 -23.071 1.00 24.64 256 LEU C O 1
ATOM 5805 N N . GLN C 1 265 ? 24.701 -19.607 -25.137 1.00 22.15 257 GLN C N 1
ATOM 5806 C CA . GLN C 1 265 ? 25.630 -20.497 -25.792 1.00 21.54 257 GLN C CA 1
ATOM 5807 C C . GLN C 1 265 ? 27.066 -20.199 -25.371 1.00 21.09 257 GLN C C 1
ATOM 5808 O O . GLN C 1 265 ? 27.817 -21.114 -25.007 1.00 19.46 257 GLN C O 1
ATOM 5810 N N . GLU C 1 266 ? 27.422 -18.918 -25.400 1.00 20.48 258 GLU C N 1
ATOM 5811 C CA . GLU C 1 266 ? 28.782 -18.488 -25.106 1.00 22.54 258 GLU C CA 1
ATOM 5812 C C . GLU C 1 266 ? 29.202 -18.696 -23.655 1.00 22.52 258 GLU C C 1
ATOM 5813 O O . GLU C 1 266 ? 30.376 -18.951 -23.394 1.00 20.36 258 GLU C O 1
ATOM 5819 N N . VAL C 1 267 ? 28.255 -18.577 -22.727 1.00 22.92 259 VAL C N 1
ATOM 5820 C CA . VAL C 1 267 ? 28.530 -18.782 -21.302 1.00 24.75 259 VAL C CA 1
ATOM 5821 C C . VAL C 1 267 ? 28.643 -20.284 -20.978 1.00 27.26 259 VAL C C 1
ATOM 5822 O O . VAL C 1 267 ? 29.515 -20.682 -20.192 1.00 27.97 259 VAL C O 1
ATOM 5826 N N . ARG C 1 268 ? 27.788 -21.119 -21.578 1.00 26.67 260 ARG C N 1
ATOM 5827 C CA . ARG C 1 268 ? 27.834 -22.565 -21.345 1.00 29.74 260 ARG C CA 1
ATOM 5828 C C . ARG C 1 268 ? 28.973 -23.297 -22.042 1.00 30.64 260 ARG C C 1
ATOM 5829 O O . ARG C 1 268 ? 29.275 -24.416 -21.655 1.00 35.52 260 ARG C O 1
ATOM 5837 N N . SER C 1 269 ? 29.571 -22.725 -23.087 1.00 27.04 261 SER C N 1
ATOM 5838 C CA . SER C 1 269 ? 30.515 -23.478 -23.888 1.00 25.58 261 SER C CA 1
ATOM 5839 C C . SER C 1 269 ? 31.785 -23.801 -23.093 1.00 26.07 261 SER C C 1
ATOM 5840 O O . SER C 1 269 ? 32.123 -23.192 -22.076 1.00 25.01 261 SER C O 1
ATOM 5844 N N . LEU D 1 12 ? 3.603 -30.088 -10.381 1.00 45.81 4 LEU D N 1
ATOM 5845 C CA . LEU D 1 12 ? 4.623 -29.173 -10.997 1.00 42.57 4 LEU D CA 1
ATOM 5846 C C 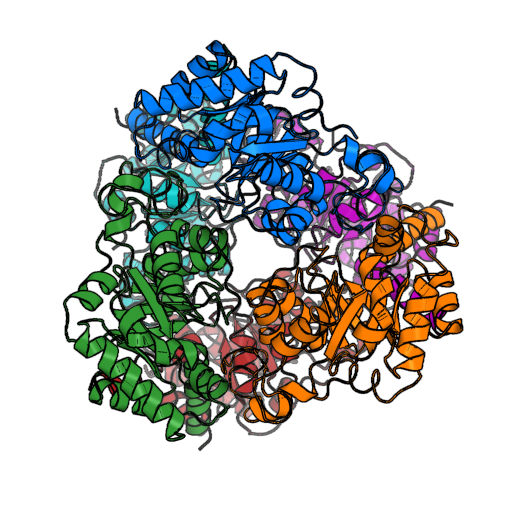. LEU D 1 12 ? 5.406 -28.503 -9.857 1.00 40.68 4 LEU D C 1
ATOM 5847 O O . LEU D 1 12 ? 5.056 -27.421 -9.419 1.00 37.96 4 LEU D O 1
ATOM 5849 N N . THR D 1 13 ? 6.420 -29.240 -9.384 1.00 35.65 5 THR D N 1
ATOM 5850 C CA . THR D 1 13 ? 7.420 -28.910 -8.345 1.00 32.33 5 THR D CA 1
ATOM 5851 C C . THR D 1 13 ? 8.290 -27.667 -8.676 1.00 26.97 5 THR D C 1
ATOM 5852 O O . THR D 1 13 ? 8.500 -27.373 -9.841 1.00 24.75 5 THR D O 1
ATOM 5856 N N . ASN D 1 14 ? 8.840 -26.980 -7.664 1.00 22.77 6 ASN D N 1
ATOM 5857 C CA . ASN D 1 14 ? 9.757 -25.828 -7.902 1.00 19.91 6 ASN D CA 1
ATOM 5858 C C . ASN D 1 14 ? 11.178 -26.378 -8.164 1.00 19.54 6 ASN D C 1
ATOM 5859 O O . ASN D 1 14 ? 11.909 -26.700 -7.253 1.00 18.59 6 ASN D O 1
ATOM 5864 N N . SER D 1 15 ? 11.545 -26.511 -9.424 1.00 20.59 7 SER D N 1
ATOM 5865 C CA . SER D 1 15 ? 12.779 -27.167 -9.791 1.00 21.09 7 SER D CA 1
ATOM 5866 C C . SER D 1 15 ? 13.988 -26.275 -9.529 1.00 21.13 7 SER D C 1
ATOM 5867 O O . SER D 1 15 ? 15.110 -26.777 -9.381 1.00 22.11 7 SER D O 1
ATOM 5870 N N . LEU D 1 16 ? 13.783 -24.952 -9.450 1.00 19.64 8 LEU D N 1
ATOM 5871 C CA . LEU D 1 16 ? 14.878 -24.079 -9.086 1.00 19.11 8 LEU D CA 1
ATOM 5872 C C . LEU D 1 16 ? 15.286 -24.320 -7.607 1.00 19.06 8 LEU D C 1
ATOM 5873 O O . LEU D 1 16 ? 16.481 -24.354 -7.299 1.00 18.43 8 LEU D O 1
ATOM 5878 N N . LYS D 1 17 ? 14.313 -24.471 -6.708 1.00 18.86 9 LYS D N 1
ATOM 5879 C CA . LYS D 1 17 ? 14.622 -24.696 -5.293 1.00 19.33 9 LYS D CA 1
ATOM 5880 C C . LYS D 1 17 ? 15.343 -26.024 -5.128 1.00 19.73 9 LYS D C 1
ATOM 5881 O O . LYS D 1 17 ? 16.347 -26.124 -4.441 1.00 20.44 9 LYS D O 1
ATOM 5887 N N . GLN D 1 18 ? 14.804 -27.038 -5.784 1.00 21.25 10 GLN D N 1
ATOM 5888 C CA . GLN D 1 18 ? 15.386 -28.379 -5.795 1.00 24.13 10 GLN D CA 1
ATOM 5889 C C . GLN D 1 18 ? 16.853 -28.352 -6.239 1.00 21.99 10 GLN D C 1
ATOM 5890 O O . GLN D 1 18 ? 17.741 -28.766 -5.496 1.00 20.23 10 GLN D O 1
ATOM 5896 N N . ARG D 1 19 ? 17.112 -27.790 -7.418 1.00 21.26 11 ARG D N 1
ATOM 5897 C CA . ARG D 1 19 ? 18.487 -27.748 -7.952 1.00 21.42 11 ARG D CA 1
ATOM 5898 C C . ARG D 1 19 ? 19.429 -26.826 -7.151 1.00 21.55 11 ARG D C 1
ATOM 5899 O O . ARG D 1 19 ? 20.641 -27.061 -7.089 1.00 20.44 11 ARG D O 1
ATOM 5907 N N . LEU D 1 20 ? 18.883 -25.782 -6.534 1.00 21.53 12 LEU D N 1
ATOM 5908 C CA . LEU D 1 20 ? 19.656 -24.911 -5.625 1.00 21.45 12 LEU D CA 1
ATOM 5909 C C . LEU D 1 20 ? 20.147 -25.619 -4.342 1.00 23.20 12 LEU D C 1
ATOM 5910 O O . LEU D 1 20 ? 21.211 -25.273 -3.822 1.00 20.65 12 LEU D O 1
ATOM 5915 N N . ARG D 1 21 ? 19.381 -26.620 -3.885 1.00 25.81 13 ARG D N 1
ATOM 5916 C CA . ARG D 1 21 ? 19.577 -27.275 -2.597 1.00 26.51 13 ARG D CA 1
ATOM 5917 C C . ARG D 1 21 ? 20.695 -28.284 -2.729 1.00 29.72 13 ARG D C 1
ATOM 5918 O O . ARG D 1 21 ? 21.319 -28.632 -1.741 1.00 28.67 13 ARG D O 1
ATOM 5920 N N . ASP D 1 22 ? 21.011 -28.631 -3.974 1.00 32.80 14 ASP D N 1
ATOM 5921 C CA . ASP D 1 22 ? 21.864 -29.720 -4.333 1.00 37.86 14 ASP D CA 1
ATOM 5922 C C . ASP D 1 22 ? 22.907 -29.424 -5.431 1.00 36.32 14 ASP D C 1
ATOM 5923 O O . ASP D 1 22 ? 22.640 -28.726 -6.382 1.00 40.02 14 ASP D O 1
ATOM 5928 N N . GLY D 1 23 ? 24.090 -29.996 -5.317 1.00 34.58 15 GLY D N 1
ATOM 5929 C CA . GLY D 1 23 ? 24.993 -30.096 -6.472 1.00 35.27 15 GLY D CA 1
ATOM 5930 C C . GLY D 1 23 ? 25.713 -28.823 -6.916 1.00 34.54 15 GLY D C 1
ATOM 5931 O O . GLY D 1 23 ? 25.664 -27.789 -6.251 1.00 33.73 15 GLY D O 1
ATOM 5932 N N . ASP D 1 24 ? 26.410 -28.919 -8.040 1.00 33.75 16 ASP D N 1
ATOM 5933 C CA . ASP D 1 24 ? 27.365 -27.893 -8.450 1.00 34.15 16 ASP D CA 1
ATOM 5934 C C . ASP D 1 24 ? 26.965 -27.176 -9.726 1.00 30.84 16 ASP D C 1
ATOM 5935 O O . ASP D 1 24 ? 27.650 -26.234 -10.114 1.00 29.04 16 ASP D O 1
ATOM 5940 N N . GLU D 1 25 ? 25.868 -27.593 -10.369 1.00 28.01 17 GLU D N 1
ATOM 5941 C CA . GLU D 1 25 ? 25.579 -27.147 -11.727 1.00 27.33 17 GLU D CA 1
ATOM 5942 C C . GLU D 1 25 ? 25.206 -25.659 -11.728 1.00 24.09 17 GLU D C 1
ATOM 5943 O O . GLU D 1 25 ? 24.511 -25.225 -10.843 1.00 22.68 17 GLU D O 1
ATOM 5949 N N . PRO D 1 26 ? 25.672 -24.898 -12.723 1.00 22.54 18 PRO D N 1
ATOM 5950 C CA . PRO D 1 26 ? 25.278 -23.500 -12.849 1.00 21.93 18 PRO D CA 1
ATOM 5951 C C . PRO D 1 26 ? 23.823 -23.359 -13.312 1.00 19.75 18 PRO D C 1
ATOM 5952 O O . PRO D 1 26 ? 23.302 -24.200 -14.027 1.00 17.20 18 PRO D O 1
ATOM 5956 N N . LEU D 1 27 ? 23.194 -22.293 -12.874 1.00 18.29 19 LEU D N 1
ATOM 5957 C CA . LEU D 1 27 ? 21.802 -22.070 -13.163 1.00 17.98 19 LEU D CA 1
ATOM 5958 C C . LEU D 1 27 ? 21.711 -20.689 -13.779 1.00 17.05 19 LEU D C 1
ATOM 5959 O O . LEU D 1 27 ? 21.793 -19.680 -13.070 1.00 16.19 19 LEU D O 1
ATOM 5964 N N . TYR D 1 28 ? 21.557 -20.639 -15.089 1.00 16.98 20 TYR D N 1
ATOM 5965 C CA . TYR D 1 28 ? 21.622 -19.357 -15.829 1.00 17.60 20 TYR D CA 1
ATOM 5966 C C . TYR D 1 28 ? 20.286 -18.652 -15.966 1.00 16.83 20 TYR D C 1
ATOM 5967 O O . TYR D 1 28 ? 19.248 -19.273 -16.283 1.00 18.66 20 TYR D O 1
ATOM 5976 N N . GLY D 1 29 ? 20.330 -17.336 -15.767 1.00 15.79 21 GLY D N 1
ATOM 5977 C CA . GLY D 1 29 ? 19.139 -16.501 -15.758 1.00 14.98 21 GLY D CA 1
ATOM 5978 C C . GLY D 1 29 ? 19.252 -15.252 -16.607 1.00 15.57 21 GLY D C 1
ATOM 5979 O O . GLY D 1 29 ? 20.338 -14.875 -17.035 1.00 15.20 21 GLY D O 1
ATOM 5980 N N . LEU D 1 30 ? 18.102 -14.646 -16.835 1.00 15.38 22 LEU D N 1
ATOM 5981 C CA . LEU D 1 30 ? 17.951 -13.394 -17.522 1.00 16.96 22 LEU D CA 1
ATOM 5982 C C . LEU D 1 30 ? 17.094 -12.433 -16.673 1.00 14.63 22 LEU D C 1
ATOM 5983 O O . LEU D 1 30 ? 16.078 -12.840 -16.121 1.00 13.70 22 LEU D O 1
ATOM 5988 N N . TRP D 1 31 ? 17.517 -11.182 -16.545 1.00 14.06 23 TRP D N 1
ATOM 5989 C CA . TRP D 1 31 ? 16.704 -10.170 -15.891 1.00 14.79 23 TRP D CA 1
ATOM 5990 C C . TRP D 1 31 ? 15.651 -9.620 -16.880 1.00 14.35 23 TRP D C 1
ATOM 5991 O O . TRP D 1 31 ? 15.977 -9.254 -18.009 1.00 14.01 23 TRP D O 1
ATOM 6002 N N . LEU D 1 32 ? 14.407 -9.542 -16.442 1.00 13.96 24 LEU D N 1
ATOM 6003 C CA . LEU D 1 32 ? 13.328 -8.961 -17.213 1.00 13.58 24 LEU D CA 1
ATOM 6004 C C . LEU D 1 32 ? 12.969 -7.575 -16.639 1.00 13.82 24 LEU D C 1
ATOM 6005 O O . LEU D 1 32 ? 12.240 -7.453 -15.644 1.00 13.33 24 LEU D O 1
ATOM 6010 N N A SER D 1 33 ? 13.487 -6.541 -17.292 0.50 14.41 25 SER D N 1
ATOM 6011 N N B SER D 1 33 ? 13.491 -6.532 -17.272 0.50 14.62 25 SER D N 1
ATOM 6012 C CA A SER D 1 33 ? 13.182 -5.139 -16.968 0.50 14.55 25 SER D CA 1
ATOM 6013 C CA B SER D 1 33 ? 13.149 -5.143 -16.924 0.50 14.91 25 SER D CA 1
ATOM 6014 C C A SER D 1 33 ? 12.130 -4.451 -17.838 0.50 15.35 25 SER D C 1
ATOM 6015 C C B SER D 1 33 ? 12.186 -4.411 -17.866 0.50 15.58 25 SER D C 1
ATOM 6016 O O A SER D 1 33 ? 11.564 -3.452 -17.432 0.50 15.51 25 SER D O 1
ATOM 6017 O O B SER D 1 33 ? 11.759 -3.317 -17.543 0.50 15.78 25 SER D O 1
ATOM 6022 N N . LEU D 1 34 ? 11.868 -4.975 -19.025 1.00 16.53 26 LEU D N 1
ATOM 6023 C CA . LEU D 1 34 ? 11.005 -4.292 -20.014 1.00 17.87 26 LEU D CA 1
ATOM 6024 C C . LEU D 1 34 ? 9.531 -4.229 -19.622 1.00 18.06 26 LEU D C 1
ATOM 6025 O O . LEU D 1 34 ? 8.799 -3.361 -20.084 1.00 17.70 26 LEU D O 1
ATOM 6030 N N . GLY D 1 35 ? 9.103 -5.138 -18.770 1.00 18.04 27 GLY D N 1
ATOM 6031 C CA . GLY D 1 35 ? 7.736 -5.113 -18.257 1.00 18.32 27 GLY D CA 1
ATOM 6032 C C . GLY D 1 35 ? 6.693 -5.548 -19.268 1.00 17.81 27 GLY D C 1
ATOM 6033 O O . GLY D 1 35 ? 5.523 -5.208 -19.114 1.00 17.87 27 GLY D O 1
ATOM 6034 N N . SER D 1 36 ? 7.135 -6.367 -20.222 1.00 16.00 28 SER D N 1
ATOM 6035 C CA . SER D 1 36 ? 6.377 -6.768 -21.389 1.00 15.08 28 SER D CA 1
ATOM 6036 C C . SER D 1 36 ? 5.936 -8.251 -21.290 1.00 15.01 28 SER D C 1
ATOM 6037 O O . SER D 1 36 ? 6.769 -9.158 -21.103 1.00 13.82 28 SER D O 1
ATOM 6040 N N . ASP D 1 37 ? 4.635 -8.493 -21.423 1.00 14.59 29 ASP D N 1
ATOM 6041 C CA . ASP D 1 37 ? 4.118 -9.869 -21.475 1.00 15.74 29 ASP D CA 1
ATOM 6042 C C . ASP D 1 37 ? 4.708 -10.637 -22.673 1.00 15.09 29 ASP D C 1
ATOM 6043 O O . ASP D 1 37 ? 5.176 -11.780 -22.544 1.00 15.05 29 ASP D O 1
ATOM 6048 N N A SER D 1 38 ? 4.709 -9.982 -23.827 0.50 15.13 30 SER D N 1
ATOM 6049 N N B SER D 1 38 ? 4.729 -10.010 -23.842 0.50 15.03 30 SER D N 1
ATOM 6050 C CA A SER D 1 38 ? 5.243 -10.563 -25.058 0.50 14.88 30 SER D CA 1
ATOM 6051 C CA B SER D 1 38 ? 5.270 -10.686 -25.026 0.50 14.72 30 SER D CA 1
ATOM 6052 C C A SER D 1 38 ? 6.725 -10.945 -24.959 0.50 14.38 30 SER D C 1
ATOM 6053 C C B SER D 1 38 ? 6.760 -10.984 -24.942 0.50 14.27 30 SER D C 1
ATOM 6054 O O A SER D 1 38 ? 7.132 -12.053 -25.349 0.50 14.00 30 SER D O 1
ATOM 6055 O O B SER D 1 38 ? 7.214 -12.076 -25.328 0.50 13.83 30 SER D O 1
ATOM 6060 N N . ALA D 1 39 ? 7.532 -10.038 -24.431 1.00 13.65 31 ALA D N 1
ATOM 6061 C CA . ALA D 1 39 ? 8.954 -10.314 -24.225 1.00 13.25 31 ALA D CA 1
ATOM 6062 C C . ALA D 1 39 ? 9.162 -11.469 -23.314 1.00 12.27 31 ALA D C 1
ATOM 6063 O O . ALA D 1 39 ? 10.021 -12.308 -23.532 1.00 11.48 31 ALA D O 1
ATOM 6065 N N . ALA D 1 40 ? 8.343 -11.537 -22.270 1.00 12.81 32 ALA D N 1
ATOM 6066 C CA . ALA D 1 40 ? 8.470 -12.564 -21.252 1.00 12.83 32 ALA D CA 1
ATOM 6067 C C . ALA D 1 40 ? 8.151 -13.980 -21.847 1.00 12.73 32 ALA D C 1
ATOM 6068 O O . ALA D 1 40 ? 8.902 -14.960 -21.674 1.00 13.18 32 ALA D O 1
ATOM 6070 N N . GLU D 1 41 ? 7.063 -14.066 -22.586 1.00 13.08 33 GLU D N 1
ATOM 6071 C CA . GLU D 1 41 ? 6.729 -15.303 -23.239 1.00 13.64 33 GLU D CA 1
ATOM 6072 C C . GLU D 1 41 ? 7.788 -15.716 -24.277 1.00 13.95 33 GLU D C 1
ATOM 6073 O O . GLU D 1 41 ? 8.171 -16.894 -24.333 1.00 14.55 33 GLU D O 1
ATOM 6079 N N . ALA D 1 42 ? 8.268 -14.753 -25.072 1.00 13.93 34 ALA D N 1
ATOM 6080 C CA . ALA D 1 42 ? 9.318 -15.024 -26.056 1.00 14.38 34 ALA D CA 1
ATOM 6081 C C . ALA D 1 42 ? 10.564 -15.562 -25.349 1.00 14.44 34 ALA D C 1
ATOM 6082 O O . ALA D 1 42 ? 11.089 -16.625 -25.725 1.00 14.71 34 ALA D O 1
ATOM 6084 N N . LEU D 1 43 ? 11.018 -14.840 -24.325 1.00 14.12 35 LEU D N 1
ATOM 6085 C CA . LEU D 1 43 ? 12.201 -15.254 -23.559 1.00 14.22 35 LEU D CA 1
ATOM 6086 C C . LEU D 1 43 ? 11.987 -16.563 -22.835 1.00 14.13 35 LEU D C 1
ATOM 6087 O O . LEU D 1 43 ? 12.953 -17.286 -22.604 1.00 13.92 35 LEU D O 1
ATOM 6092 N N . ALA D 1 44 ? 10.728 -16.965 -22.611 1.00 13.82 36 ALA D N 1
ATOM 6093 C CA . ALA D 1 44 ? 10.498 -18.291 -22.059 1.00 14.27 36 ALA D CA 1
ATOM 6094 C C . ALA D 1 44 ? 10.951 -19.433 -22.968 1.00 15.27 36 ALA D C 1
ATOM 6095 O O . ALA D 1 44 ? 11.079 -20.563 -22.501 1.00 16.42 36 ALA D O 1
ATOM 6097 N N . HIS D 1 45 ? 11.144 -19.143 -24.261 1.00 16.41 37 HIS D N 1
ATOM 6098 C CA . HIS D 1 45 ? 11.657 -20.063 -25.237 1.00 17.18 37 HIS D CA 1
ATOM 6099 C C . HIS D 1 45 ? 13.161 -20.051 -25.391 1.00 18.69 37 HIS D C 1
ATOM 6100 O O . HIS D 1 45 ? 13.691 -20.814 -26.196 1.00 21.51 37 HIS D O 1
ATOM 6107 N N . ALA D 1 46 ? 13.865 -19.224 -24.638 1.00 17.76 38 ALA D N 1
ATOM 6108 C CA . ALA D 1 46 ? 15.274 -18.997 -24.905 1.00 17.51 38 ALA D CA 1
ATOM 6109 C C . ALA D 1 46 ? 16.225 -19.994 -24.211 1.00 18.60 38 ALA D C 1
ATOM 6110 O O . ALA D 1 46 ? 17.436 -19.866 -24.403 1.00 20.30 38 ALA D O 1
ATOM 6112 N N . GLY D 1 47 ? 15.710 -20.914 -23.379 1.00 16.06 39 GLY D N 1
ATOM 6113 C CA . GLY D 1 47 ? 16.523 -21.982 -22.793 1.00 16.38 39 GLY D CA 1
ATOM 6114 C C . GLY D 1 47 ? 17.172 -21.627 -21.447 1.00 16.38 39 GLY D C 1
ATOM 6115 O O . GLY D 1 47 ? 18.014 -22.340 -20.972 1.00 16.01 39 GLY D O 1
ATOM 6116 N N . TYR D 1 48 ? 16.776 -20.521 -20.825 1.00 16.12 40 TYR D N 1
ATOM 6117 C CA . TYR D 1 48 ? 17.364 -20.164 -19.548 1.00 16.08 40 TYR D CA 1
ATOM 6118 C C . TYR D 1 48 ? 16.746 -20.993 -18.435 1.00 15.70 40 TYR D C 1
ATOM 6119 O O . TYR D 1 48 ? 15.571 -21.403 -18.523 1.00 14.68 40 TYR D O 1
ATOM 6128 N N . ASP D 1 49 ? 17.524 -21.201 -17.362 1.00 15.54 41 ASP D N 1
ATOM 6129 C CA . ASP D 1 49 ? 17.026 -21.895 -16.178 1.00 15.02 41 ASP D CA 1
ATOM 6130 C C . ASP D 1 49 ? 16.016 -21.052 -15.422 1.00 14.29 41 ASP D C 1
ATOM 6131 O O . ASP D 1 49 ? 15.109 -21.581 -14.804 1.00 14.05 41 ASP D O 1
ATOM 6136 N N . TRP D 1 50 ? 16.200 -19.726 -15.401 1.00 14.41 42 TRP D N 1
ATOM 6137 C CA . TRP D 1 50 ? 15.315 -18.855 -14.643 1.00 13.80 42 TRP D CA 1
ATOM 6138 C C . TRP D 1 50 ? 15.248 -17.510 -15.268 1.00 13.58 42 TRP D C 1
ATOM 6139 O O . TRP D 1 50 ? 16.110 -17.139 -16.037 1.00 14.24 42 TRP D O 1
ATOM 6150 N N . LEU D 1 51 ? 14.199 -16.778 -14.917 1.00 13.46 43 LEU D N 1
ATOM 6151 C CA . LEU D 1 51 ? 13.882 -15.456 -15.469 1.00 13.22 43 LEU D CA 1
ATOM 6152 C C . LEU D 1 51 ? 13.388 -14.619 -14.313 1.00 13.04 43 LEU D C 1
ATOM 6153 O O . LEU D 1 51 ? 12.506 -15.068 -13.571 1.00 13.34 43 LEU D O 1
ATOM 6158 N N . CYS D 1 52 ? 13.927 -13.413 -14.157 1.00 12.63 44 CYS D N 1
ATOM 6159 C CA . CYS D 1 52 ? 13.600 -12.588 -13.001 1.00 12.86 44 CYS D CA 1
ATOM 6160 C C . CYS D 1 52 ? 12.707 -11.398 -13.328 1.00 12.56 44 CYS D C 1
ATOM 6161 O O . CYS D 1 52 ? 13.106 -10.498 -14.065 1.00 12.08 44 CYS D O 1
ATOM 6164 N N . ILE D 1 53 ? 11.482 -11.407 -12.813 1.00 12.66 45 ILE D N 1
ATOM 6165 C CA . ILE D 1 53 ? 10.599 -10.245 -12.902 1.00 13.20 45 ILE D CA 1
ATOM 6166 C C . ILE D 1 53 ? 10.969 -9.280 -11.741 1.00 13.74 45 ILE D C 1
ATOM 6167 O O . ILE D 1 53 ? 10.716 -9.564 -10.558 1.00 13.47 45 ILE D O 1
ATOM 6172 N N . ASP D 1 54 ? 11.626 -8.164 -12.086 1.00 14.49 46 ASP D N 1
ATOM 6173 C CA . ASP D 1 54 ? 12.129 -7.209 -11.113 1.00 14.55 46 ASP D CA 1
ATOM 6174 C C . ASP D 1 54 ? 11.006 -6.226 -10.744 1.00 14.14 46 ASP D C 1
ATOM 6175 O O . ASP D 1 54 ? 10.443 -5.587 -11.611 1.00 13.73 46 ASP D O 1
ATOM 6180 N N . MET D 1 55 ? 10.727 -6.072 -9.461 1.00 13.98 47 MET D N 1
ATOM 6181 C CA . MET D 1 55 ? 9.799 -5.034 -8.972 1.00 14.29 47 MET D CA 1
ATOM 6182 C C . MET D 1 55 ? 10.580 -3.868 -8.352 1.00 15.55 47 MET D C 1
ATOM 6183 O O . MET D 1 55 ? 9.981 -2.840 -8.031 1.00 16.38 47 MET D O 1
ATOM 6188 N N . GLU D 1 56 ? 11.878 -4.056 -8.088 1.00 15.93 48 GLU D N 1
ATOM 6189 C CA . GLU D 1 56 ? 12.657 -3.071 -7.343 1.00 16.50 48 GLU D CA 1
ATOM 6190 C C . GLU D 1 56 ? 13.162 -1.992 -8.275 1.00 17.28 48 GLU D C 1
ATOM 6191 O O . GLU D 1 56 ? 12.965 -0.816 -8.029 1.00 18.94 48 GLU D O 1
ATOM 6197 N N . HIS D 1 57 ? 13.852 -2.376 -9.336 1.00 18.18 49 HIS D N 1
ATOM 6198 C CA . HIS D 1 57 ? 14.371 -1.394 -10.299 1.00 17.58 49 HIS D CA 1
ATOM 6199 C C . HIS D 1 57 ? 13.749 -1.526 -11.707 1.00 17.55 49 HIS D C 1
ATOM 6200 O O . HIS D 1 57 ? 14.408 -1.260 -12.729 1.00 15.81 49 HIS D O 1
ATOM 6207 N N . ALA D 1 58 ? 12.495 -1.966 -11.759 1.00 16.15 50 ALA D N 1
ATOM 6208 C CA . ALA D 1 58 ? 11.693 -1.850 -12.980 1.00 16.41 50 ALA D CA 1
ATOM 6209 C C . ALA D 1 58 ? 10.240 -1.666 -12.544 1.00 16.23 50 ALA D C 1
ATOM 6210 O O . ALA D 1 58 ? 9.868 -2.119 -11.471 1.00 15.25 50 ALA D O 1
ATOM 6212 N N . PRO D 1 59 ? 9.405 -1.044 -13.392 1.00 16.43 51 PRO D N 1
ATOM 6213 C CA . PRO D 1 59 ? 8.096 -0.626 -12.887 1.00 16.52 51 PRO D CA 1
ATOM 6214 C C . PRO D 1 59 ? 7.056 -1.737 -12.995 1.00 16.24 51 PRO D C 1
ATOM 6215 O O . PRO D 1 59 ? 6.098 -1.607 -13.713 1.00 18.47 51 PRO D O 1
ATOM 6219 N N . ASN D 1 60 ? 7.280 -2.815 -12.273 1.00 14.60 52 ASN D N 1
ATOM 6220 C CA . ASN D 1 60 ? 6.392 -3.977 -12.262 1.00 14.82 52 ASN D CA 1
ATOM 6221 C C . ASN D 1 60 ? 5.610 -4.057 -10.971 1.00 14.94 52 ASN D C 1
ATOM 6222 O O . ASN D 1 60 ? 6.175 -4.359 -9.926 1.00 14.22 52 ASN D O 1
ATOM 6227 N N . ASP D 1 61 ? 4.315 -3.792 -11.072 1.00 14.92 53 ASP D N 1
ATOM 6228 C CA . ASP D 1 61 ? 3.432 -3.851 -9.910 1.00 15.39 53 ASP D CA 1
ATOM 6229 C C . ASP D 1 61 ? 2.652 -5.152 -9.950 1.00 14.87 53 ASP D C 1
ATOM 6230 O O . ASP D 1 61 ? 2.942 -5.996 -10.814 1.00 14.99 53 ASP D O 1
ATOM 6235 N N . SER D 1 62 ? 1.714 -5.352 -9.019 1.00 14.25 54 SER D N 1
ATOM 6236 C CA . SER D 1 62 ? 1.074 -6.663 -8.883 1.00 15.13 54 SER D CA 1
ATOM 6237 C C . SER D 1 62 ? 0.472 -7.212 -10.136 1.00 15.53 54 SER D C 1
ATOM 6238 O O . SER D 1 62 ? 0.704 -8.396 -10.430 1.00 15.73 54 SER D O 1
ATOM 6241 N N . ARG D 1 63 ? -0.330 -6.432 -10.840 1.00 15.75 55 ARG D N 1
ATOM 6242 C CA . ARG D 1 63 ? -0.962 -6.976 -12.042 1.00 17.92 55 ARG D CA 1
ATOM 6243 C C . ARG D 1 63 ? 0.049 -7.305 -13.151 1.00 18.32 55 ARG D C 1
ATOM 6244 O O . ARG D 1 63 ? -0.168 -8.255 -13.911 1.00 17.48 55 ARG D O 1
ATOM 6252 N N . ASP D 1 64 ? 1.174 -6.588 -13.172 1.00 17.24 56 ASP D N 1
ATOM 6253 C CA . ASP D 1 64 ? 2.254 -6.846 -14.149 1.00 17.22 56 ASP D CA 1
ATOM 6254 C C . ASP D 1 64 ? 2.973 -8.192 -13.822 1.00 16.71 56 ASP D C 1
ATOM 6255 O O . ASP D 1 64 ? 3.301 -8.948 -14.715 1.00 14.93 56 ASP D O 1
ATOM 6260 N N . VAL D 1 65 ? 3.191 -8.457 -12.539 1.00 16.03 57 VAL D N 1
ATOM 6261 C CA . VAL D 1 65 ? 3.813 -9.645 -12.099 1.00 16.96 57 VAL D CA 1
ATOM 6262 C C . VAL D 1 65 ? 2.921 -10.833 -12.481 1.00 15.93 57 VAL D C 1
ATOM 6263 O O . VAL D 1 65 ? 3.406 -11.758 -13.120 1.00 16.64 57 VAL D O 1
ATOM 6267 N N . ALA D 1 66 ? 1.625 -10.754 -12.170 1.00 14.70 58 ALA D N 1
ATOM 6268 C CA . ALA D 1 66 ? 0.687 -11.800 -12.542 1.00 14.20 58 ALA D CA 1
ATOM 6269 C C . ALA D 1 66 ? 0.649 -12.007 -14.065 1.00 13.69 58 ALA D C 1
ATOM 6270 O O . ALA D 1 66 ? 0.687 -13.151 -14.531 1.00 12.93 58 ALA D O 1
ATOM 6272 N N A SER D 1 67 ? 0.608 -10.920 -14.825 0.50 13.46 59 SER D N 1
ATOM 6273 N N B SER D 1 67 ? 0.600 -10.913 -14.833 0.50 13.47 59 SER D N 1
ATOM 6274 C CA A SER D 1 67 ? 0.547 -11.022 -16.276 0.50 13.22 59 SER D CA 1
ATOM 6275 C CA B SER D 1 67 ? 0.541 -11.012 -16.299 0.50 13.24 59 SER D CA 1
ATOM 6276 C C A SER D 1 67 ? 1.823 -11.619 -16.872 0.50 13.10 59 SER D C 1
ATOM 6277 C C B SER D 1 67 ? 1.825 -11.609 -16.885 0.50 13.12 59 SER D C 1
ATOM 6278 O O A SER D 1 67 ? 1.746 -12.431 -17.810 0.50 13.16 59 SER D O 1
ATOM 6279 O O B SER D 1 67 ? 1.756 -12.412 -17.831 0.50 13.17 59 SER D O 1
ATOM 6284 N N . GLN D 1 68 ? 2.983 -11.275 -16.316 1.00 12.67 60 GLN D N 1
ATOM 6285 C CA . GLN D 1 68 ? 4.246 -11.858 -16.810 1.00 13.06 60 GLN D CA 1
ATOM 6286 C C . GLN D 1 68 ? 4.425 -13.325 -16.416 1.00 12.98 60 GLN D C 1
ATOM 6287 O O . GLN D 1 68 ? 4.936 -14.108 -17.220 1.00 12.27 60 GLN D O 1
ATOM 6293 N N . LEU D 1 69 ? 3.989 -13.686 -15.200 1.00 12.88 61 LEU D N 1
ATOM 6294 C CA . LEU D 1 69 ? 3.929 -15.072 -14.739 1.00 13.55 61 LEU D CA 1
ATOM 6295 C C . LEU D 1 69 ? 3.015 -15.919 -15.658 1.00 13.15 61 LEU D C 1
ATOM 6296 O O . LEU D 1 69 ? 3.405 -17.027 -16.054 1.00 13.13 61 LEU D O 1
ATOM 6301 N N . ARG D 1 70 ? 1.838 -15.400 -16.011 1.00 12.42 62 ARG D N 1
ATOM 6302 C CA . ARG D 1 70 ? 0.944 -16.063 -16.960 1.00 12.68 62 ARG D CA 1
ATOM 6303 C C . ARG D 1 70 ? 1.611 -16.259 -18.319 1.00 13.44 62 ARG D C 1
ATOM 6304 O O . ARG D 1 70 ? 1.559 -17.389 -18.890 1.00 13.01 62 ARG D O 1
ATOM 6312 N N . ALA D 1 71 ? 2.279 -15.204 -18.795 1.00 12.31 63 ALA D N 1
ATOM 6313 C CA . ALA D 1 71 ? 2.921 -15.234 -20.083 1.00 12.49 63 ALA D CA 1
ATOM 6314 C C . ALA D 1 71 ? 4.048 -16.289 -20.166 1.00 12.57 63 ALA D C 1
ATOM 6315 O O . ALA D 1 71 ? 4.143 -17.000 -21.149 1.00 12.10 63 ALA D O 1
ATOM 6317 N N . ILE D 1 72 ? 4.883 -16.371 -19.143 1.00 12.57 64 ILE D N 1
ATOM 6318 C CA . ILE D 1 72 ? 5.933 -17.384 -19.056 1.00 12.56 64 ILE D CA 1
ATOM 6319 C C . ILE D 1 72 ? 5.286 -18.768 -19.011 1.00 12.96 64 ILE D C 1
ATOM 6320 O O . ILE D 1 72 ? 5.670 -19.638 -19.795 1.00 13.82 64 ILE D O 1
ATOM 6325 N N . ALA D 1 73 ? 4.289 -18.957 -18.133 1.00 12.75 65 ALA D N 1
ATOM 6326 C CA . ALA D 1 73 ? 3.584 -20.242 -17.965 1.00 13.02 65 ALA D CA 1
ATOM 6327 C C . ALA D 1 73 ? 2.989 -20.732 -19.248 1.00 14.07 65 ALA D C 1
ATOM 6328 O O . ALA D 1 73 ? 2.932 -21.952 -19.502 1.00 14.00 65 ALA D O 1
ATOM 6330 N N . ALA D 1 74 ? 2.505 -19.783 -20.058 1.00 14.44 66 ALA D N 1
ATOM 6331 C CA . ALA D 1 74 ? 1.833 -20.119 -21.294 1.00 14.85 66 ALA D CA 1
ATOM 6332 C C . ALA D 1 74 ? 2.780 -20.821 -22.251 1.00 15.63 66 ALA D C 1
ATOM 6333 O O . ALA D 1 74 ? 2.335 -21.573 -23.073 1.00 15.61 66 ALA D O 1
ATOM 6335 N N . ALA D 1 75 ? 4.074 -20.543 -22.166 1.00 16.14 67 ALA D N 1
ATOM 6336 C CA . ALA D 1 75 ? 5.032 -21.235 -23.030 1.00 16.94 67 ALA D CA 1
ATOM 6337 C C . ALA D 1 75 ? 5.206 -22.729 -22.702 1.00 17.13 67 ALA D C 1
ATOM 6338 O O . ALA D 1 75 ? 5.728 -23.458 -23.525 1.00 16.93 67 ALA D O 1
ATOM 6340 N N A HIS D 1 76 ? 4.764 -23.177 -21.529 0.50 17.19 68 HIS D N 1
ATOM 6341 N N B HIS D 1 76 ? 4.810 -23.118 -21.483 0.50 17.41 68 HIS D N 1
ATOM 6342 C CA A HIS D 1 76 ? 4.838 -24.597 -21.164 0.50 18.34 68 HIS D CA 1
ATOM 6343 C CA B HIS D 1 76 ? 4.864 -24.500 -20.978 0.50 18.86 68 HIS D CA 1
ATOM 6344 C C A HIS D 1 76 ? 6.287 -25.109 -21.200 0.50 17.93 68 HIS D C 1
ATOM 6345 C C B HIS D 1 76 ? 6.257 -25.098 -21.116 0.50 18.21 68 HIS D C 1
ATOM 6346 O O A HIS D 1 76 ? 6.525 -26.231 -21.635 0.50 17.79 68 HIS D O 1
ATOM 6347 O O B HIS D 1 76 ? 6.422 -26.247 -21.508 0.50 18.01 68 HIS D O 1
ATOM 6360 N N . LEU D 1 77 ? 7.261 -24.299 -20.773 1.00 18.03 69 LEU D N 1
ATOM 6361 C CA . LEU D 1 77 ? 8.650 -24.693 -20.890 1.00 16.98 69 LEU D CA 1
ATOM 6362 C C . LEU D 1 77 ? 9.343 -24.629 -19.528 1.00 17.57 69 LEU D C 1
ATOM 6363 O O . LEU D 1 77 ? 8.705 -24.255 -18.553 1.00 17.94 69 LEU D O 1
ATOM 6368 N N . PRO D 1 78 ? 10.633 -25.042 -19.424 1.00 17.77 70 PRO D N 1
ATOM 6369 C CA . PRO D 1 78 ? 11.125 -25.251 -18.038 1.00 18.85 70 PRO D CA 1
ATOM 6370 C C . PRO D 1 78 ? 11.617 -24.034 -17.241 1.00 17.95 70 PRO D C 1
ATOM 6371 O O . PRO D 1 78 ? 11.942 -24.177 -16.068 1.00 17.99 70 PRO D O 1
ATOM 6375 N N . SER D 1 79 ? 11.699 -22.856 -17.849 1.00 17.54 71 SER D N 1
ATOM 6376 C CA . SER D 1 79 ? 12.247 -21.705 -17.112 1.00 16.96 71 SER D CA 1
ATOM 6377 C C . SER D 1 79 ? 11.446 -21.375 -15.818 1.00 17.09 71 SER D C 1
ATOM 6378 O O . SER D 1 79 ? 10.198 -21.294 -15.838 1.00 16.85 71 SER D O 1
ATOM 6381 N N . GLU D 1 80 ? 12.181 -21.196 -14.711 1.00 16.24 72 GLU D N 1
ATOM 6382 C CA . GLU D 1 80 ? 11.594 -20.872 -13.412 1.00 16.32 72 GLU D CA 1
ATOM 6383 C C . GLU D 1 80 ? 11.562 -19.355 -13.174 1.00 14.96 72 GLU D C 1
ATOM 6384 O O . GLU D 1 80 ? 12.607 -18.683 -13.222 1.00 14.65 72 GLU D O 1
ATOM 6390 N N . PRO D 1 81 ? 10.364 -18.799 -12.955 1.00 15.10 73 PRO D N 1
ATOM 6391 C CA . PRO D 1 81 ? 10.304 -17.376 -12.667 1.00 14.64 73 PRO D CA 1
ATOM 6392 C C . PRO D 1 81 ? 10.777 -17.050 -11.256 1.00 14.36 73 PRO D C 1
ATOM 6393 O O . PRO D 1 81 ? 10.561 -17.829 -10.328 1.00 15.80 73 PRO D O 1
ATOM 6397 N N . VAL D 1 82 ? 11.454 -15.922 -11.117 1.00 13.55 74 VAL D N 1
ATOM 6398 C CA . VAL D 1 82 ? 11.884 -15.395 -9.855 1.00 13.25 74 VAL D CA 1
ATOM 6399 C C . VAL D 1 82 ? 11.322 -13.965 -9.832 1.00 13.28 74 VAL D C 1
ATOM 6400 O O . VAL D 1 82 ? 11.306 -13.312 -10.867 1.00 13.33 74 VAL D O 1
ATOM 6404 N N . VAL D 1 83 ? 10.810 -13.511 -8.686 1.00 13.41 75 VAL D N 1
ATOM 6405 C CA . VAL D 1 83 ? 10.330 -12.150 -8.518 1.00 13.43 75 VAL D CA 1
ATOM 6406 C C . VAL D 1 83 ? 11.147 -11.465 -7.436 1.00 13.58 75 VAL D C 1
ATOM 6407 O O . VAL D 1 83 ? 11.206 -11.959 -6.295 1.00 13.08 75 VAL D O 1
ATOM 6411 N N . ARG D 1 84 ? 11.820 -10.365 -7.792 1.00 14.21 76 ARG D N 1
ATOM 6412 C CA . ARG D 1 84 ? 12.515 -9.533 -6.787 1.00 14.38 76 ARG D CA 1
ATOM 6413 C C . ARG D 1 84 ? 11.498 -8.534 -6.250 1.00 15.31 76 ARG D C 1
ATOM 6414 O O . ARG D 1 84 ? 10.945 -7.762 -7.034 1.00 15.93 76 ARG D O 1
ATOM 6422 N N . VAL D 1 85 ? 11.210 -8.571 -4.948 1.00 15.45 77 VAL D N 1
ATOM 6423 C CA . VAL D 1 85 ? 10.196 -7.668 -4.375 1.00 16.14 77 VAL D CA 1
ATOM 6424 C C . VAL D 1 85 ? 10.875 -6.316 -4.179 1.00 15.90 77 VAL D C 1
ATOM 6425 O O . VAL D 1 85 ? 12.085 -6.263 -4.181 1.00 15.12 77 VAL D O 1
ATOM 6429 N N . PRO D 1 86 ? 10.102 -5.234 -4.078 1.00 16.52 78 PRO D N 1
ATOM 6430 C CA . PRO D 1 86 ? 10.712 -3.919 -3.895 1.00 17.98 78 PRO D CA 1
ATOM 6431 C C . PRO D 1 86 ? 11.301 -3.740 -2.496 1.00 20.70 78 PRO D C 1
ATOM 6432 O O . PRO D 1 86 ? 12.251 -3.046 -2.336 1.00 21.22 78 PRO D O 1
ATOM 6436 N N . ALA D 1 87 ? 10.713 -4.366 -1.500 1.00 23.82 79 ALA D N 1
ATOM 6437 C CA . ALA D 1 87 ? 11.192 -4.269 -0.130 1.00 27.48 79 ALA D CA 1
ATOM 6438 C C . ALA D 1 87 ? 10.529 -5.376 0.687 1.00 30.11 79 ALA D C 1
ATOM 6439 O O . ALA D 1 87 ? 9.540 -5.983 0.261 1.00 27.19 79 ALA D O 1
ATOM 6441 N N . ARG D 1 88 ? 11.064 -5.602 1.881 1.00 31.95 80 ARG D N 1
ATOM 6442 C CA . ARG D 1 88 ? 10.527 -6.604 2.793 1.00 33.11 80 ARG D CA 1
ATOM 6443 C C . ARG D 1 88 ? 9.310 -6.062 3.586 1.00 31.38 80 ARG D C 1
ATOM 6444 O O . ARG D 1 88 ? 9.287 -6.144 4.811 1.00 33.46 80 ARG D O 1
ATOM 6452 N N . GLU D 1 89 ? 8.339 -5.477 2.894 1.00 29.31 81 GLU D N 1
ATOM 6453 C CA . GLU D 1 89 ? 7.100 -4.991 3.524 1.00 28.51 81 GLU D CA 1
ATOM 6454 C C . GLU D 1 89 ? 6.117 -6.129 3.404 1.00 24.72 81 GLU D C 1
ATOM 6455 O O . GLU D 1 89 ? 5.946 -6.641 2.316 1.00 22.14 81 GLU D O 1
ATOM 6461 N N . PRO D 1 90 ? 5.463 -6.527 4.510 1.00 22.97 82 PRO D N 1
ATOM 6462 C CA . PRO D 1 90 ? 4.551 -7.698 4.416 1.00 22.79 82 PRO D CA 1
ATOM 6463 C C . PRO D 1 90 ? 3.514 -7.661 3.250 1.00 22.86 82 PRO D C 1
ATOM 6464 O O . PRO D 1 90 ? 3.289 -8.696 2.615 1.00 22.38 82 PRO D O 1
ATOM 6468 N N . TRP D 1 91 ? 2.918 -6.500 2.944 1.00 22.37 83 TRP D N 1
ATOM 6469 C CA . TRP D 1 91 ? 1.861 -6.451 1.938 1.00 20.97 83 TRP D CA 1
ATOM 6470 C C . TRP D 1 91 ? 2.357 -6.731 0.536 1.00 19.37 83 TRP D C 1
ATOM 6471 O O . TRP D 1 91 ? 1.645 -7.291 -0.270 1.00 17.89 83 TRP D O 1
ATOM 6482 N N . LEU D 1 92 ? 3.587 -6.333 0.257 1.00 19.79 84 LEU D N 1
ATOM 6483 C CA . LEU D 1 92 ? 4.204 -6.548 -1.040 1.00 18.11 84 LEU D CA 1
ATOM 6484 C C . LEU D 1 92 ? 4.606 -8.000 -1.215 1.00 17.52 84 LEU D C 1
ATOM 6485 O O . LEU D 1 92 ? 4.532 -8.572 -2.291 1.00 17.42 84 LEU D O 1
ATOM 6490 N N . VAL D 1 93 ? 5.084 -8.595 -0.148 1.00 18.46 85 VAL D N 1
ATOM 6491 C CA . VAL D 1 93 ? 5.481 -9.999 -0.200 1.00 18.06 85 VAL D CA 1
ATOM 6492 C C . VAL D 1 93 ? 4.239 -10.839 -0.401 1.00 17.76 85 VAL D C 1
ATOM 6493 O O . VAL D 1 93 ? 4.226 -11.750 -1.226 1.00 16.52 85 VAL D O 1
ATOM 6497 N N . LYS D 1 94 ? 3.178 -10.482 0.327 1.00 18.05 86 LYS D N 1
ATOM 6498 C CA . LYS D 1 94 ? 1.862 -11.127 0.181 1.00 19.54 86 LYS D CA 1
ATOM 6499 C C . LYS D 1 94 ? 1.346 -11.083 -1.256 1.00 17.47 86 LYS D C 1
ATOM 6500 O O . LYS D 1 94 ? 0.951 -12.116 -1.810 1.00 17.36 86 LYS D O 1
ATOM 6506 N N . ARG D 1 95 ? 1.327 -9.896 -1.856 1.00 17.47 87 ARG D N 1
ATOM 6507 C CA . ARG D 1 95 ? 0.996 -9.722 -3.294 1.00 17.35 87 ARG D CA 1
ATOM 6508 C C . ARG D 1 95 ? 1.768 -10.687 -4.209 1.00 16.29 87 ARG D C 1
ATOM 6509 O O . ARG D 1 95 ? 1.182 -11.382 -5.085 1.00 14.50 87 ARG D O 1
ATOM 6517 N N . ALA D 1 96 ? 3.075 -10.766 -4.029 1.00 15.32 88 ALA D N 1
ATOM 6518 C CA . ALA D 1 96 ? 3.859 -11.573 -4.955 1.00 15.15 88 ALA D CA 1
ATOM 6519 C C . ALA D 1 96 ? 3.536 -13.090 -4.750 1.00 15.90 88 ALA D C 1
ATOM 6520 O O . ALA D 1 96 ? 3.389 -13.811 -5.722 1.00 14.10 88 ALA D O 1
ATOM 6522 N N . LEU D 1 97 ? 3.370 -13.534 -3.502 1.00 15.67 89 LEU D N 1
ATOM 6523 C CA . LEU D 1 97 ? 3.049 -14.944 -3.246 1.00 16.44 89 LEU D CA 1
ATOM 6524 C C . LEU D 1 97 ? 1.655 -15.309 -3.768 1.00 16.42 89 LEU D C 1
ATOM 6525 O O . LEU D 1 97 ? 1.521 -16.307 -4.429 1.00 15.44 89 LEU D O 1
ATOM 6530 N N . ASP D 1 98 ? 0.659 -14.444 -3.529 1.00 16.25 90 ASP D N 1
ATOM 6531 C CA . ASP D 1 98 ? -0.704 -14.690 -3.950 1.00 16.68 90 ASP D CA 1
ATOM 6532 C C . ASP D 1 98 ? -0.799 -14.706 -5.494 1.00 17.21 90 ASP D C 1
ATOM 6533 O O . ASP D 1 98 ? -1.634 -15.420 -6.052 1.00 17.16 90 ASP D O 1
ATOM 6538 N N . ALA D 1 99 ? 0.090 -13.962 -6.172 1.00 16.45 91 ALA D N 1
ATOM 6539 C CA . ALA D 1 99 ? 0.120 -13.945 -7.639 1.00 16.76 91 ALA D CA 1
ATOM 6540 C C . ALA D 1 99 ? 0.687 -15.233 -8.232 1.00 16.79 91 ALA D C 1
ATOM 6541 O O . ALA D 1 99 ? 0.645 -15.423 -9.437 1.00 16.80 91 ALA D O 1
ATOM 6543 N N . GLY D 1 100 ? 1.246 -16.111 -7.391 1.00 17.57 92 GLY D N 1
ATOM 6544 C CA . GLY D 1 100 ? 1.823 -17.364 -7.873 1.00 17.26 92 GLY D CA 1
ATOM 6545 C C . GLY D 1 100 ? 3.330 -17.407 -7.917 1.00 15.96 92 GLY D C 1
ATOM 6546 O O . GLY D 1 100 ? 3.871 -18.369 -8.394 1.00 15.47 92 GLY D O 1
ATOM 6547 N N . ALA D 1 101 ? 4.036 -16.389 -7.433 1.00 15.15 93 ALA D N 1
ATOM 6548 C CA . ALA D 1 101 ? 5.502 -16.442 -7.455 1.00 15.47 93 ALA D CA 1
ATOM 6549 C C . ALA D 1 101 ? 5.999 -17.469 -6.399 1.00 15.50 93 ALA D C 1
ATOM 6550 O O . ALA D 1 101 ? 5.579 -17.381 -5.239 1.00 15.73 93 ALA D O 1
ATOM 6552 N N . ARG D 1 102 ? 6.814 -18.454 -6.798 1.00 14.81 94 ARG D N 1
ATOM 6553 C CA . ARG D 1 102 ? 7.308 -19.452 -5.862 1.00 16.17 94 ARG D CA 1
ATOM 6554 C C . ARG D 1 102 ? 8.787 -19.265 -5.470 1.00 16.16 94 ARG D C 1
ATOM 6555 O O . ARG D 1 102 ? 9.285 -19.907 -4.534 1.00 15.83 94 ARG D O 1
ATOM 6563 N N . THR D 1 103 ? 9.472 -18.349 -6.142 1.00 15.48 95 THR D N 1
ATOM 6564 C CA . THR D 1 103 ? 10.832 -18.049 -5.784 1.00 15.00 95 THR D CA 1
ATOM 6565 C C . THR D 1 103 ? 10.944 -16.525 -5.658 1.00 14.59 95 THR D C 1
ATOM 6566 O O . THR D 1 103 ? 10.739 -15.842 -6.652 1.00 13.84 95 THR D O 1
ATOM 6570 N N . LEU D 1 104 ? 11.261 -16.015 -4.455 1.00 14.14 96 LEU D N 1
ATOM 6571 C CA . LEU D 1 104 ? 11.385 -14.569 -4.245 1.00 15.17 96 LEU D CA 1
ATOM 6572 C C . LEU D 1 104 ? 12.822 -14.143 -3.941 1.00 15.40 96 LEU D C 1
ATOM 6573 O O . LEU D 1 104 ? 13.574 -14.849 -3.257 1.00 15.91 96 LEU D O 1
ATOM 6578 N N . MET D 1 105 ? 13.201 -12.983 -4.445 1.00 15.51 97 MET D N 1
ATOM 6579 C CA . MET D 1 105 ? 14.469 -12.404 -4.111 1.00 15.53 97 MET D CA 1
ATOM 6580 C C . MET D 1 105 ? 14.180 -11.140 -3.288 1.00 15.67 97 MET D C 1
ATOM 6581 O O . MET D 1 105 ? 13.304 -10.313 -3.654 1.00 14.47 97 MET D O 1
ATOM 6586 N N . PHE D 1 106 ? 14.915 -11.008 -2.181 1.00 14.62 98 PHE D N 1
ATOM 6587 C CA . PHE D 1 106 ? 14.755 -9.888 -1.269 1.00 15.60 98 PHE D CA 1
ATOM 6588 C C . PHE D 1 106 ? 15.980 -9.001 -1.365 1.00 16.37 98 PHE D C 1
ATOM 6589 O O . PHE D 1 106 ? 17.092 -9.501 -1.192 1.00 15.76 98 PHE D O 1
ATOM 6597 N N . PRO D 1 107 ? 15.779 -7.710 -1.636 1.00 17.21 99 PRO D N 1
ATOM 6598 C CA . PRO D 1 107 ? 16.920 -6.790 -1.665 1.00 19.46 99 PRO D CA 1
ATOM 6599 C C . PRO D 1 107 ? 17.460 -6.442 -0.263 1.00 20.12 99 PRO D C 1
ATOM 6600 O O . PRO D 1 107 ? 16.787 -6.644 0.741 1.00 20.33 99 PRO D O 1
ATOM 6604 N N . CYS D 1 108 ? 18.672 -5.905 -0.239 1.00 22.89 100 CYS D N 1
ATOM 6605 C CA . CYS D 1 108 ? 19.361 -5.454 0.983 1.00 26.29 100 CYS D CA 1
ATOM 6606 C C . CYS D 1 108 ? 19.085 -6.235 2.281 1.00 23.95 100 CYS D C 1
ATOM 6607 O O . CYS D 1 108 ? 18.577 -5.702 3.235 1.00 26.00 100 CYS D O 1
ATOM 6610 N N . ILE D 1 109 ? 19.418 -7.527 2.299 1.00 23.01 101 ILE D N 1
ATOM 6611 C CA . ILE D 1 109 ? 19.341 -8.330 3.521 1.00 22.32 101 ILE D CA 1
ATOM 6612 C C . ILE D 1 109 ? 20.713 -8.118 4.178 1.00 25.06 101 ILE D C 1
ATOM 6613 O O . ILE D 1 109 ? 21.750 -8.363 3.532 1.00 25.26 101 ILE D O 1
ATOM 6618 N N . GLU D 1 110 ? 20.715 -7.616 5.419 1.00 25.90 102 GLU D N 1
ATOM 6619 C CA . GLU D 1 110 ? 21.941 -7.194 6.126 1.00 28.12 102 GLU D CA 1
ATOM 6620 C C . GLU D 1 110 ? 22.276 -7.947 7.410 1.00 30.13 102 GLU D C 1
ATOM 6621 O O . GLU D 1 110 ? 23.435 -7.955 7.855 1.00 28.73 102 GLU D O 1
ATOM 6627 N N . THR D 1 111 ? 21.261 -8.579 8.006 1.00 28.72 103 THR D N 1
ATOM 6628 C CA . THR D 1 111 ? 21.453 -9.347 9.217 1.00 27.01 103 THR D CA 1
ATOM 6629 C C . THR D 1 111 ? 20.757 -10.698 9.103 1.00 25.10 103 THR D C 1
ATOM 6630 O O . THR D 1 111 ? 19.837 -10.871 8.285 1.00 22.93 103 THR D O 1
ATOM 6634 N N . PRO D 1 112 ? 21.166 -11.642 9.953 1.00 25.46 104 PRO D N 1
ATOM 6635 C CA . PRO D 1 112 ? 20.440 -12.919 10.043 1.00 25.87 104 PRO D CA 1
ATOM 6636 C C . PRO D 1 112 ? 18.951 -12.748 10.453 1.00 24.72 104 PRO D C 1
ATOM 6637 O O . PRO D 1 112 ? 18.104 -13.533 10.029 1.00 23.76 104 PRO D O 1
ATOM 6641 N N . ASP D 1 113 ? 18.649 -11.732 11.250 1.00 25.34 105 ASP D N 1
ATOM 6642 C CA . ASP D 1 113 ? 17.251 -11.441 11.616 1.00 26.68 105 ASP D CA 1
ATOM 6643 C C . ASP D 1 113 ? 16.429 -10.974 10.410 1.00 24.98 105 ASP D C 1
ATOM 6644 O O . ASP D 1 113 ? 15.249 -11.304 10.286 1.00 21.54 105 ASP D O 1
ATOM 6649 N N . ASP D 1 114 ? 17.044 -10.172 9.548 1.00 24.11 106 ASP D N 1
ATOM 6650 C CA . ASP D 1 114 ? 16.425 -9.790 8.275 1.00 23.14 106 ASP D CA 1
ATOM 6651 C C . ASP D 1 114 ? 16.102 -11.029 7.431 1.00 21.51 106 ASP D C 1
ATOM 6652 O O . ASP D 1 114 ? 15.000 -11.174 6.902 1.00 22.00 106 ASP D O 1
ATOM 6657 N N . ALA D 1 115 ? 17.072 -11.907 7.296 1.00 19.88 107 ALA D N 1
ATOM 6658 C CA . ALA D 1 115 ? 16.922 -13.120 6.518 1.00 21.00 107 ALA D CA 1
ATOM 6659 C C . ALA D 1 115 ? 15.844 -14.042 7.055 1.00 21.04 107 ALA D C 1
ATOM 6660 O O . ALA D 1 115 ? 15.083 -14.624 6.265 1.00 23.57 107 ALA D O 1
ATOM 6662 N N . ALA D 1 116 ? 15.807 -14.189 8.381 1.00 20.21 108 ALA D N 1
ATOM 6663 C CA . ALA D 1 116 ? 14.814 -15.031 9.072 1.00 19.63 108 ALA D CA 1
ATOM 6664 C C . ALA D 1 116 ? 13.421 -14.444 8.890 1.00 20.20 108 ALA D C 1
ATOM 6665 O O . ALA D 1 116 ? 12.438 -15.169 8.648 1.00 21.07 108 ALA D O 1
ATOM 6667 N N . HIS D 1 117 ? 13.329 -13.125 8.937 1.00 20.24 109 HIS D N 1
ATOM 6668 C CA . HIS D 1 117 ? 12.051 -12.455 8.752 1.00 20.72 109 HIS D CA 1
ATOM 6669 C C . HIS D 1 117 ? 11.561 -12.644 7.317 1.00 20.00 109 HIS D C 1
ATOM 6670 O O . HIS D 1 117 ? 10.384 -12.965 7.122 1.00 19.69 109 HIS D O 1
ATOM 6677 N N . ALA D 1 118 ? 12.439 -12.433 6.321 1.00 19.80 110 ALA D N 1
ATOM 6678 C CA . ALA D 1 118 ? 12.086 -12.685 4.913 1.00 19.21 110 ALA D CA 1
ATOM 6679 C C . ALA D 1 118 ? 11.544 -14.119 4.720 1.00 18.49 110 ALA D C 1
ATOM 6680 O O . ALA D 1 118 ? 10.490 -14.332 4.092 1.00 18.08 110 ALA D O 1
ATOM 6682 N N . VAL D 1 119 ? 12.257 -15.107 5.269 1.00 17.39 111 VAL D N 1
ATOM 6683 C CA . VAL D 1 119 ? 11.816 -16.503 5.185 1.00 17.68 111 VAL D CA 1
ATOM 6684 C C . VAL D 1 119 ? 10.412 -16.686 5.811 1.00 18.06 111 VAL D C 1
ATOM 6685 O O . VAL D 1 119 ? 9.533 -17.241 5.157 1.00 20.14 111 VAL D O 1
ATOM 6689 N N . ARG D 1 120 ? 10.198 -16.181 7.023 1.00 19.36 112 ARG D N 1
ATOM 6690 C CA . ARG D 1 120 ? 8.912 -16.318 7.759 1.00 21.10 112 ARG D CA 1
ATOM 6691 C C . ARG D 1 120 ? 7.743 -15.754 6.936 1.00 18.92 112 ARG D C 1
ATOM 6692 O O . ARG D 1 120 ? 6.622 -16.332 6.943 1.00 17.10 112 ARG D O 1
ATOM 6700 N N . LEU D 1 121 ? 7.999 -14.666 6.209 1.00 18.08 113 LEU D N 1
ATOM 6701 C CA . LEU D 1 121 ? 6.919 -14.006 5.436 1.00 18.71 113 LEU D CA 1
ATOM 6702 C C . LEU D 1 121 ? 6.403 -14.897 4.309 1.00 17.90 113 LEU D C 1
ATOM 6703 O O . LEU D 1 121 ? 5.256 -14.776 3.877 1.00 17.13 113 LEU D O 1
ATOM 6708 N N . THR D 1 122 ? 7.235 -15.828 3.878 1.00 17.28 114 THR D N 1
ATOM 6709 C CA . THR D 1 122 ? 6.877 -16.705 2.789 1.00 16.80 114 THR D CA 1
ATOM 6710 C C . THR D 1 122 ? 6.283 -18.035 3.194 1.00 16.92 114 THR D C 1
ATOM 6711 O O . THR D 1 122 ? 5.872 -18.801 2.303 1.00 16.36 114 THR D O 1
ATOM 6715 N N . ARG D 1 123 ? 6.237 -18.334 4.511 1.00 16.90 115 ARG D N 1
ATOM 6716 C CA . ARG D 1 123 ? 5.745 -19.646 4.982 1.00 17.75 115 ARG D CA 1
ATOM 6717 C C . ARG D 1 123 ? 4.424 -19.557 5.737 1.00 17.53 115 ARG D C 1
ATOM 6718 O O . ARG D 1 123 ? 4.290 -18.742 6.650 1.00 17.06 115 ARG D O 1
ATOM 6726 N N . PHE D 1 124 ? 3.477 -20.435 5.410 1.00 17.48 116 PHE D N 1
ATOM 6727 C CA . PHE D 1 124 ? 2.309 -20.609 6.257 1.00 18.40 116 PHE D CA 1
ATOM 6728 C C . PHE D 1 124 ? 2.744 -21.174 7.602 1.00 19.39 116 PHE D C 1
ATOM 6729 O O . PHE D 1 124 ? 3.696 -21.949 7.647 1.00 21.65 116 PHE D O 1
ATOM 6737 N N . PRO D 1 125 ? 2.057 -20.795 8.688 1.00 21.18 117 PRO D N 1
ATOM 6738 C CA . PRO D 1 125 ? 2.350 -21.399 10.004 1.00 22.71 117 PRO D CA 1
ATOM 6739 C C . PRO D 1 125 ? 1.884 -22.847 10.058 1.00 24.89 117 PRO D C 1
ATOM 6740 O O . PRO D 1 125 ? 0.719 -23.132 9.889 1.00 24.33 117 PRO D O 1
ATOM 6744 N N . SER D 1 126 ? 2.814 -23.736 10.334 1.00 26.57 118 SER D N 1
ATOM 6745 C CA . SER D 1 126 ? 2.613 -25.152 10.156 1.00 25.85 118 SER D CA 1
ATOM 6746 C C . SER D 1 126 ? 3.603 -25.861 11.074 1.00 26.12 118 SER D C 1
ATOM 6747 O O . SER D 1 126 ? 4.473 -25.210 11.692 1.00 23.97 118 SER D O 1
ATOM 6750 N N . PRO D 1 127 ? 3.472 -27.205 11.200 1.00 26.69 119 PRO D N 1
ATOM 6751 C CA . PRO D 1 127 ? 4.432 -27.906 12.053 1.00 27.32 119 PRO D CA 1
ATOM 6752 C C . PRO D 1 127 ? 5.876 -27.764 11.567 1.00 25.16 119 PRO D C 1
ATOM 6753 O O . PRO D 1 127 ? 6.794 -27.705 12.393 1.00 25.64 119 PRO D O 1
ATOM 6757 N N . GLU D 1 128 ? 6.072 -27.717 10.246 1.00 23.43 120 GLU D N 1
ATOM 6758 C CA . GLU D 1 128 ? 7.406 -27.661 9.635 1.00 22.37 120 GLU D CA 1
ATOM 6759 C C . GLU D 1 128 ? 7.987 -26.281 9.812 1.00 21.32 120 GLU D C 1
ATOM 6760 O O . GLU D 1 128 ? 9.198 -26.139 9.925 1.00 20.29 120 GLU D O 1
ATOM 6762 N N . SER D 1 129 ? 7.098 -25.277 9.873 1.00 21.01 121 SER D N 1
ATOM 6763 C CA . SER D 1 129 ? 7.447 -23.859 10.041 1.00 20.69 121 SER D CA 1
ATOM 6764 C C . SER D 1 129 ? 6.511 -23.154 11.018 1.00 21.08 121 SER D C 1
ATOM 6765 O O . SER D 1 129 ? 5.652 -22.387 10.608 1.00 20.58 121 SER D O 1
ATOM 6768 N N . PRO D 1 130 ? 6.680 -23.397 12.324 1.00 22.27 122 PRO D N 1
ATOM 6769 C CA . PRO D 1 130 ? 5.695 -22.890 13.321 1.00 22.41 122 PRO D CA 1
ATOM 6770 C C . PRO D 1 130 ? 5.688 -21.375 13.467 1.00 22.46 122 PRO D C 1
ATOM 6771 O O . PRO D 1 130 ? 4.707 -20.819 13.912 1.00 22.02 122 PRO D O 1
ATOM 6775 N N . ASP D 1 131 ? 6.786 -20.738 13.069 1.00 22.61 123 ASP D N 1
ATOM 6776 C CA . ASP D 1 131 ? 6.905 -19.290 13.093 1.00 24.30 123 ASP D CA 1
ATOM 6777 C C . ASP D 1 131 ? 6.470 -18.627 11.785 1.00 23.23 123 ASP D C 1
ATOM 6778 O O . ASP D 1 131 ? 6.758 -17.448 11.555 1.00 22.68 123 ASP D O 1
ATOM 6783 N N . GLY D 1 132 ? 5.837 -19.380 10.906 1.00 22.90 124 GLY D N 1
ATOM 6784 C CA . GLY D 1 132 ? 5.418 -18.825 9.633 1.00 22.02 124 GLY D CA 1
ATOM 6785 C C . GLY D 1 132 ? 4.438 -17.666 9.774 1.00 21.61 124 GLY D C 1
ATOM 6786 O O . GLY D 1 132 ? 3.580 -17.681 10.659 1.00 20.37 124 GLY D O 1
ATOM 6787 N N . LEU D 1 133 ? 4.568 -16.682 8.875 1.00 21.66 125 LEU D N 1
ATOM 6788 C CA . LEU D 1 133 ? 3.734 -15.464 8.857 1.00 20.79 125 LEU D CA 1
ATOM 6789 C C . LEU D 1 133 ? 2.965 -15.267 7.567 1.00 21.17 125 LEU D C 1
ATOM 6790 O O . LEU D 1 133 ? 2.264 -14.278 7.429 1.00 19.66 125 LEU D O 1
ATOM 6795 N N . ARG D 1 134 ? 3.077 -16.169 6.603 1.00 21.47 126 ARG D N 1
ATOM 6796 C CA . ARG D 1 134 ? 2.283 -16.011 5.385 1.00 21.02 126 ARG D CA 1
ATOM 6797 C C . ARG D 1 134 ? 0.785 -16.050 5.717 1.00 23.10 126 ARG D C 1
ATOM 6798 O O . ARG D 1 134 ? 0.320 -16.937 6.424 1.00 24.18 126 ARG D O 1
ATOM 6806 N N . GLY D 1 135 ? 0.024 -15.104 5.193 1.00 23.71 127 GLY D N 1
ATOM 6807 C CA . GLY D 1 135 ? -1.402 -15.016 5.525 1.00 23.83 127 GLY D CA 1
ATOM 6808 C C . GLY D 1 135 ? -2.216 -15.796 4.526 1.00 24.64 127 GLY D C 1
ATOM 6809 O O . GLY D 1 135 ? -1.810 -15.987 3.370 1.00 24.10 127 GLY D O 1
ATOM 6810 N N . VAL D 1 136 ? -3.395 -16.222 4.954 1.00 25.16 128 VAL D N 1
ATOM 6811 C CA . VAL D 1 136 ? -4.190 -17.156 4.203 1.00 25.20 128 VAL D CA 1
ATOM 6812 C C . VAL D 1 136 ? -5.338 -16.489 3.438 1.00 27.00 128 VAL D C 1
ATOM 6813 O O . VAL D 1 136 ? -6.182 -15.802 4.019 1.00 29.78 128 VAL D O 1
ATOM 6817 N N . ALA D 1 137 ? -5.401 -16.744 2.138 1.00 27.15 129 ALA D N 1
ATOM 6818 C CA . ALA D 1 137 ? -6.562 -16.400 1.328 1.00 26.30 129 ALA D CA 1
ATOM 6819 C C . ALA D 1 137 ? -6.722 -17.484 0.244 1.00 25.72 129 ALA D C 1
ATOM 6820 O O . ALA D 1 137 ? -5.848 -17.637 -0.611 1.00 26.17 129 ALA D O 1
ATOM 6822 N N . GLY D 1 138 ? -7.837 -18.218 0.308 1.00 24.08 130 GLY D N 1
ATOM 6823 C CA . GLY D 1 138 ? -7.980 -19.468 -0.400 1.00 23.51 130 GLY D CA 1
ATOM 6824 C C . GLY D 1 138 ? -8.325 -19.229 -1.851 1.00 23.65 130 GLY D C 1
ATOM 6825 O O . GLY D 1 138 ? -8.227 -20.133 -2.647 1.00 24.89 130 GLY D O 1
ATOM 6826 N N . MET D 1 139 ? -8.743 -18.018 -2.193 1.00 22.30 131 MET D N 1
ATOM 6827 C CA . MET D 1 139 ? -9.244 -17.751 -3.509 1.00 24.11 131 MET D CA 1
ATOM 6828 C C . MET D 1 139 ? -8.201 -17.134 -4.460 1.00 21.87 131 MET D C 1
ATOM 6829 O O . MET D 1 139 ? -8.553 -16.772 -5.550 1.00 22.18 131 MET D O 1
ATOM 6834 N N . VAL D 1 140 ? -6.950 -17.015 -4.047 1.00 21.38 132 VAL D N 1
ATOM 6835 C CA . VAL D 1 140 ? -5.936 -16.346 -4.879 1.00 21.27 132 VAL D CA 1
ATOM 6836 C C . VAL D 1 140 ? -5.363 -17.230 -5.983 1.00 19.58 132 VAL D C 1
ATOM 6837 O O . VAL D 1 140 ? -5.557 -18.431 -5.986 1.00 18.86 132 VAL D O 1
ATOM 6841 N N . ARG D 1 141 ? -4.654 -16.606 -6.930 1.00 18.65 133 ARG D N 1
ATOM 6842 C CA . ARG D 1 141 ? -4.152 -17.331 -8.091 1.00 17.33 133 ARG D CA 1
ATOM 6843 C C . ARG D 1 141 ? -3.204 -18.473 -7.667 1.00 17.25 133 ARG D C 1
ATOM 6844 O O . ARG D 1 141 ? -3.260 -19.573 -8.221 1.00 14.58 133 ARG D O 1
ATOM 6852 N N . ALA D 1 142 ? -2.336 -18.208 -6.677 1.00 16.49 134 ALA D N 1
ATOM 6853 C CA . ALA D 1 142 ? -1.402 -19.256 -6.205 1.00 16.95 134 ALA D CA 1
ATOM 6854 C C . ALA D 1 142 ? -2.125 -20.526 -5.760 1.00 16.37 134 ALA D C 1
ATOM 6855 O O . ALA D 1 142 ? -1.563 -21.620 -5.828 1.00 16.43 134 A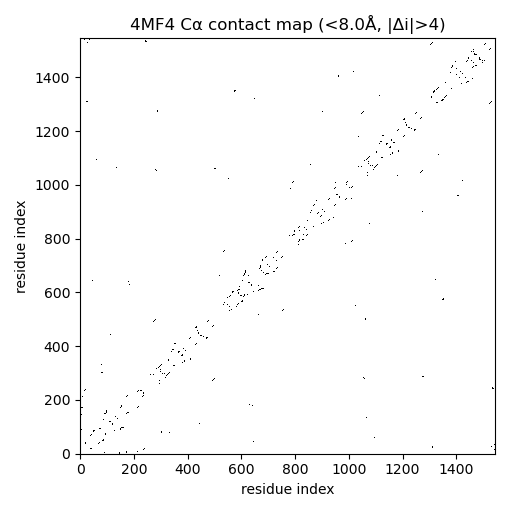LA D O 1
ATOM 6857 N N . ALA D 1 143 ? -3.356 -20.388 -5.275 1.00 15.75 135 ALA D N 1
ATOM 6858 C CA . ALA D 1 143 ? -4.170 -21.560 -4.871 1.00 15.12 135 ALA D CA 1
ATOM 6859 C C . ALA D 1 143 ? -5.111 -22.118 -5.958 1.00 15.56 135 ALA D C 1
ATOM 6860 O O . ALA D 1 143 ? -6.073 -22.863 -5.649 1.00 15.05 135 ALA D O 1
ATOM 6862 N N . ALA D 1 144 ? -4.798 -21.829 -7.229 1.00 16.16 136 ALA D N 1
ATOM 6863 C CA . ALA D 1 144 ? -5.699 -22.126 -8.352 1.00 16.85 136 ALA D CA 1
ATOM 6864 C C . ALA D 1 144 ? -7.125 -21.668 -8.008 1.00 18.24 136 ALA D C 1
ATOM 6865 O O . ALA D 1 144 ? -8.089 -22.390 -8.257 1.00 17.64 136 ALA D O 1
ATOM 6867 N N . PHE D 1 145 ? -7.214 -20.482 -7.378 1.00 18.19 137 PHE D N 1
ATOM 6868 C CA . PHE D 1 145 ? -8.463 -19.821 -7.053 1.00 18.96 137 PHE D CA 1
ATOM 6869 C C . PHE D 1 145 ? -9.370 -20.682 -6.150 1.00 19.79 137 PHE D C 1
ATOM 6870 O O . PHE D 1 145 ? -10.539 -20.475 -6.161 1.00 19.25 137 PHE D O 1
ATOM 6878 N N . GLY D 1 146 ? -8.796 -21.622 -5.386 1.00 19.09 138 GLY D N 1
ATOM 6879 C CA . GLY D 1 146 ? -9.543 -22.534 -4.532 1.00 20.83 138 GLY D CA 1
ATOM 6880 C C . GLY D 1 146 ? -9.646 -23.956 -5.094 1.00 21.21 138 GLY D C 1
ATOM 6881 O O . GLY D 1 146 ? -10.086 -24.869 -4.412 1.00 20.27 138 GLY D O 1
ATOM 6882 N N . MET D 1 147 ? -9.229 -24.152 -6.345 1.00 21.07 139 MET D N 1
ATOM 6883 C CA . MET D 1 147 ? -9.293 -25.474 -6.944 1.00 22.59 139 MET D CA 1
ATOM 6884 C C . MET D 1 147 ? -8.148 -26.398 -6.531 1.00 23.79 139 MET D C 1
ATOM 6885 O O . MET D 1 147 ? -8.298 -27.599 -6.648 1.00 24.99 139 MET D O 1
ATOM 6890 N N . ARG D 1 148 ? -7.027 -25.874 -6.029 1.00 24.24 140 ARG D N 1
ATOM 6891 C CA . ARG D 1 148 ? -5.982 -26.759 -5.511 1.00 24.38 140 ARG D CA 1
ATOM 6892 C C . ARG D 1 148 ? -6.314 -27.075 -4.053 1.00 25.85 140 ARG D C 1
ATOM 6893 O O . ARG D 1 148 ? -5.936 -26.340 -3.137 1.00 24.00 140 ARG D O 1
ATOM 6895 N N . ARG D 1 149 ? -7.006 -28.201 -3.833 1.00 27.58 141 ARG D N 1
ATOM 6896 C CA . ARG D 1 149 ? -7.594 -28.479 -2.531 1.00 29.38 141 ARG D CA 1
ATOM 6897 C C . ARG D 1 149 ? -6.560 -28.619 -1.411 1.00 27.97 141 ARG D C 1
ATOM 6898 O O . ARG D 1 149 ? -6.814 -28.192 -0.287 1.00 27.22 141 ARG D O 1
ATOM 6906 N N . ASP D 1 150 ? -5.402 -29.175 -1.730 1.00 24.77 142 ASP D N 1
ATOM 6907 C CA . ASP D 1 150 ? -4.333 -29.350 -0.754 1.00 26.36 142 ASP D CA 1
ATOM 6908 C C . ASP D 1 150 ? -3.305 -28.179 -0.678 1.00 24.97 142 ASP D C 1
ATOM 6909 O O . ASP D 1 150 ? -2.204 -28.327 -0.164 1.00 25.42 142 ASP D O 1
ATOM 6914 N N . TYR D 1 151 ? -3.691 -26.989 -1.102 1.00 25.48 143 TYR D N 1
ATOM 6915 C CA . TYR D 1 151 ? -2.682 -25.930 -1.234 1.00 24.57 143 TYR D CA 1
ATOM 6916 C C . TYR D 1 151 ? -2.006 -25.551 0.094 1.00 23.49 143 TYR D C 1
ATOM 6917 O O . TYR D 1 151 ? -0.780 -25.453 0.154 1.00 20.40 143 TYR D O 1
ATOM 6926 N N . LEU D 1 152 ? -2.789 -25.348 1.153 1.00 23.15 144 LEU D N 1
ATOM 6927 C CA . LEU D 1 152 ? -2.207 -24.981 2.454 1.00 23.76 144 LEU D CA 1
ATOM 6928 C C . LEU D 1 152 ? -1.160 -25.942 2.995 1.00 24.05 144 LEU D C 1
ATOM 6929 O O . LEU D 1 152 ? -0.173 -25.497 3.621 1.00 23.69 144 LEU D O 1
ATOM 6934 N N . GLN D 1 153 ? -1.354 -27.243 2.771 1.00 25.93 145 GLN D N 1
ATOM 6935 C CA . GLN D 1 153 ? -0.366 -28.259 3.164 1.00 27.18 145 GLN D CA 1
ATOM 6936 C C . GLN D 1 153 ? 0.818 -28.471 2.211 1.00 27.19 145 GLN D C 1
ATOM 6937 O O . GLN D 1 153 ? 1.811 -29.061 2.610 1.00 27.35 145 GLN D O 1
ATOM 6943 N N . THR D 1 154 ? 0.729 -28.037 0.951 1.00 26.12 146 THR D N 1
ATOM 6944 C CA . THR D 1 154 ? 1.806 -28.313 -0.019 1.00 25.70 146 THR D CA 1
ATOM 6945 C C . THR D 1 154 ? 2.635 -27.100 -0.444 1.00 23.68 146 THR D C 1
ATOM 6946 O O . THR D 1 154 ? 3.714 -27.293 -1.016 1.00 24.77 146 THR D O 1
ATOM 6950 N N . ALA D 1 155 ? 2.129 -25.895 -0.187 1.00 20.51 147 ALA D N 1
ATOM 6951 C CA . ALA D 1 155 ? 2.760 -24.660 -0.636 1.00 20.51 147 ALA D CA 1
ATOM 6952 C C . ALA D 1 155 ? 4.181 -24.420 -0.118 1.00 20.14 147 ALA D C 1
ATOM 6953 O O . ALA D 1 155 ? 5.074 -24.040 -0.884 1.00 19.07 147 ALA D O 1
ATOM 6955 N N . ASN D 1 156 ? 4.370 -24.568 1.190 1.00 19.65 148 ASN D N 1
ATOM 6956 C CA . ASN D 1 156 ? 5.628 -24.168 1.807 1.00 19.34 148 ASN D CA 1
ATOM 6957 C C . ASN D 1 156 ? 6.825 -24.860 1.192 1.00 20.37 148 ASN D C 1
ATOM 6958 O O . ASN D 1 156 ? 7.856 -24.257 0.932 1.00 19.83 148 ASN D O 1
ATOM 6963 N N . ALA D 1 157 ? 6.680 -26.156 0.964 1.00 21.26 149 ALA D N 1
ATOM 6964 C CA . ALA D 1 157 ? 7.774 -26.952 0.463 1.00 20.39 149 ALA D CA 1
ATOM 6965 C C . ALA D 1 157 ? 8.262 -26.475 -0.941 1.00 19.69 149 ALA D C 1
ATOM 6966 O O . ALA D 1 157 ? 9.389 -26.753 -1.325 1.00 19.96 149 ALA D O 1
ATOM 6968 N N . GLN D 1 158 ? 7.416 -25.786 -1.707 1.00 17.92 150 GLN D N 1
ATOM 6969 C CA . GLN D 1 158 ? 7.809 -25.341 -3.041 1.00 17.94 150 GLN D CA 1
ATOM 6970 C C . GLN D 1 158 ? 8.200 -23.857 -3.119 1.00 17.54 150 GLN D C 1
ATOM 6971 O O . GLN D 1 158 ? 8.413 -23.353 -4.213 1.00 17.14 150 GLN D O 1
ATOM 6977 N N . VAL D 1 159 ? 8.313 -23.174 -1.974 1.00 17.58 151 VAL D N 1
ATOM 6978 C CA . VAL D 1 159 ? 8.701 -21.748 -1.941 1.00 17.91 151 VAL D CA 1
ATOM 6979 C C . VAL D 1 159 ? 10.195 -21.600 -1.626 1.00 18.47 151 VAL D C 1
ATOM 6980 O O . VAL D 1 159 ? 10.695 -22.243 -0.678 1.00 18.78 151 VAL D O 1
ATOM 6984 N N . ALA D 1 160 ? 10.907 -20.808 -2.437 1.00 17.29 152 ALA D N 1
ATOM 6985 C CA . ALA D 1 160 ? 12.358 -20.631 -2.295 1.00 16.69 152 ALA D CA 1
ATOM 6986 C C . ALA D 1 160 ? 12.675 -19.139 -2.055 1.00 16.91 152 ALA D C 1
ATOM 6987 O O . ALA D 1 160 ? 11.949 -18.259 -2.542 1.00 15.21 152 ALA D O 1
ATOM 6989 N N . VAL D 1 161 ? 13.740 -18.888 -1.279 1.00 15.53 153 VAL D N 1
ATOM 6990 C CA . VAL D 1 161 ? 14.082 -17.574 -0.837 1.00 15.73 153 VAL D CA 1
ATOM 6991 C C . VAL D 1 161 ? 15.550 -17.293 -1.183 1.00 15.48 153 VAL D C 1
ATOM 6992 O O . VAL D 1 161 ? 16.448 -18.059 -0.820 1.00 15.46 153 VAL D O 1
ATOM 6996 N N . ILE D 1 162 ? 15.741 -16.237 -1.966 1.00 15.51 154 ILE D N 1
ATOM 6997 C CA . ILE D 1 162 ? 17.040 -15.673 -2.332 1.00 15.04 154 ILE D CA 1
ATOM 6998 C C . ILE D 1 162 ? 17.199 -14.361 -1.586 1.00 15.14 154 ILE D C 1
ATOM 6999 O O . ILE D 1 162 ? 16.309 -13.516 -1.629 1.00 15.11 154 ILE D O 1
ATOM 7004 N N . VAL D 1 163 ? 18.326 -14.190 -0.878 1.00 1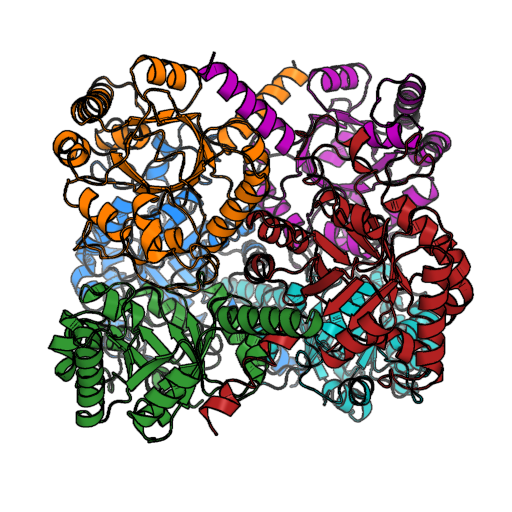5.63 155 VAL D N 1
ATOM 7005 C CA . VAL D 1 163 ? 18.628 -12.972 -0.176 1.00 15.35 155 VAL D CA 1
ATOM 7006 C C . VAL D 1 163 ? 19.802 -12.280 -0.870 1.00 16.62 155 VAL D C 1
ATOM 7007 O O . VAL D 1 163 ? 20.787 -12.911 -1.240 1.00 15.60 155 VAL D O 1
ATOM 7011 N N . GLN D 1 164 ? 19.658 -10.989 -1.102 1.00 17.24 156 GLN D N 1
ATOM 7012 C CA . GLN D 1 164 ? 20.680 -10.199 -1.768 1.00 19.90 156 GLN D CA 1
ATOM 7013 C C . GLN D 1 164 ? 21.612 -9.597 -0.713 1.00 20.92 156 GLN D C 1
ATOM 7014 O O . GLN D 1 164 ? 21.177 -8.942 0.233 1.00 19.74 156 GLN D O 1
ATOM 7020 N N . VAL D 1 165 ? 22.893 -9.845 -0.852 1.00 21.20 157 VAL D N 1
ATOM 7021 C CA . VAL D 1 165 ? 23.864 -9.248 0.040 1.00 23.08 157 VAL D CA 1
ATOM 7022 C C . VAL D 1 165 ? 24.480 -8.134 -0.748 1.00 23.96 157 VAL D C 1
ATOM 7023 O O . VAL D 1 165 ? 25.128 -8.389 -1.766 1.00 26.57 157 VAL D O 1
ATOM 7027 N N . GLU D 1 166 ? 24.286 -6.898 -0.314 1.00 26.35 158 GLU D N 1
ATOM 7028 C CA . GLU D 1 166 ? 24.821 -5.770 -1.081 1.00 28.67 158 GLU D CA 1
ATOM 7029 C C . GLU D 1 166 ? 25.213 -4.576 -0.219 1.00 28.74 158 GLU D C 1
ATOM 7030 O O . GLU D 1 166 ? 25.127 -3.438 -0.648 1.00 32.27 158 GLU D O 1
ATOM 7036 N N . SER D 1 167 ? 25.695 -4.855 0.988 1.00 27.33 159 SER D N 1
ATOM 7037 C CA . SER D 1 167 ? 26.162 -3.820 1.901 1.00 27.63 159 SER D CA 1
ATOM 7038 C C . SER D 1 167 ? 27.319 -4.349 2.730 1.00 26.89 159 SER D C 1
ATOM 7039 O O . SER D 1 167 ? 27.432 -5.570 2.933 1.00 25.68 159 SER D O 1
ATOM 7042 N N . ALA D 1 168 ? 28.147 -3.447 3.255 1.00 27.13 160 ALA D N 1
ATOM 7043 C CA . ALA D 1 168 ? 29.228 -3.844 4.183 1.00 27.47 160 ALA D CA 1
ATOM 7044 C C . ALA D 1 168 ? 28.720 -4.700 5.321 1.00 28.11 160 ALA D C 1
ATOM 7045 O O . ALA D 1 168 ? 29.294 -5.752 5.653 1.00 28.46 160 ALA D O 1
ATOM 7047 N N . ARG D 1 169 ? 27.630 -4.231 5.934 1.00 28.97 161 ARG D N 1
ATOM 7048 C CA . ARG D 1 169 ? 27.029 -4.888 7.085 1.00 28.04 161 ARG D CA 1
ATOM 7049 C C . ARG D 1 169 ? 26.597 -6.308 6.710 1.00 26.80 161 ARG D C 1
ATOM 7050 O O . ARG D 1 169 ? 26.847 -7.239 7.464 1.00 29.17 161 ARG D O 1
ATOM 7052 N N . GLY D 1 170 ? 25.972 -6.468 5.549 1.00 25.55 162 GLY D N 1
ATOM 7053 C CA . GLY D 1 170 ? 25.560 -7.799 5.059 1.00 24.66 162 GLY D CA 1
ATOM 7054 C C . GLY D 1 170 ? 26.731 -8.749 4.889 1.00 24.24 162 GLY D C 1
ATOM 7055 O O . GLY D 1 170 ? 26.657 -9.917 5.283 1.00 23.20 162 GLY D O 1
ATOM 7056 N N . VAL D 1 171 ? 27.799 -8.241 4.271 1.00 23.35 163 VAL D N 1
ATOM 7057 C CA . VAL D 1 171 ? 29.066 -8.987 4.095 1.00 24.41 163 VAL D CA 1
ATOM 7058 C C . VAL D 1 171 ? 29.632 -9.497 5.415 1.00 25.87 163 VAL D C 1
ATOM 7059 O O . VAL D 1 171 ? 29.940 -10.710 5.570 1.00 25.13 163 VAL D O 1
ATOM 7063 N N . ASP D 1 172 ? 29.706 -8.590 6.382 1.00 29.53 164 ASP D N 1
ATOM 7064 C CA . ASP D 1 172 ? 30.189 -8.918 7.731 1.00 31.38 164 ASP D CA 1
ATOM 7065 C C . ASP D 1 172 ? 29.361 -9.999 8.405 1.00 31.30 164 ASP D C 1
ATOM 7066 O O . ASP D 1 172 ? 29.927 -10.827 9.098 1.00 33.46 164 ASP D O 1
ATOM 7071 N N . GLU D 1 173 ? 28.055 -10.058 8.132 1.00 29.98 165 GLU D N 1
ATOM 7072 C CA . GLU D 1 173 ? 27.151 -11.044 8.781 1.00 30.04 165 GLU D CA 1
ATOM 7073 C C . GLU D 1 173 ? 26.895 -12.282 7.915 1.00 28.23 165 GLU D C 1
ATOM 7074 O O . GLU D 1 173 ? 25.983 -13.093 8.220 1.00 25.51 165 GLU D O 1
ATOM 7080 N N . VAL D 1 174 ? 27.644 -12.406 6.810 1.00 24.72 166 VAL D N 1
ATOM 7081 C CA . VAL D 1 174 ? 27.229 -13.311 5.747 1.00 24.09 166 VAL D CA 1
ATOM 7082 C C . VAL D 1 174 ? 27.201 -14.763 6.203 1.00 24.89 166 VAL D C 1
ATOM 7083 O O . VAL D 1 174 ? 26.290 -15.497 5.824 1.00 22.34 166 VAL D O 1
ATOM 7087 N N . GLU D 1 175 ? 28.126 -15.165 7.083 1.00 24.94 167 GLU D N 1
ATOM 7088 C CA . GLU D 1 175 ? 28.156 -16.566 7.549 1.00 27.13 167 GLU D CA 1
ATOM 7089 C C . GLU D 1 175 ? 26.884 -16.929 8.325 1.00 26.33 167 GLU D C 1
ATOM 7090 O O . GLU D 1 175 ? 26.363 -18.022 8.200 1.00 24.18 167 GLU D O 1
ATOM 7096 N N . ARG D 1 176 ? 26.389 -15.988 9.107 1.00 25.90 168 ARG D N 1
ATOM 7097 C CA . ARG D 1 176 ? 25.175 -16.188 9.871 1.00 30.01 168 ARG D CA 1
ATOM 7098 C C . ARG D 1 176 ? 23.922 -16.056 8.990 1.00 28.28 168 ARG D C 1
ATOM 7099 O O . ARG D 1 176 ? 22.935 -16.749 9.206 1.00 26.09 168 ARG D O 1
ATOM 7107 N N . ILE D 1 177 ? 23.960 -15.154 8.014 1.00 26.12 169 ILE D N 1
ATOM 7108 C CA . ILE D 1 177 ? 22.888 -15.112 7.038 1.00 25.22 169 ILE D CA 1
ATOM 7109 C C . ILE D 1 177 ? 22.809 -16.475 6.349 1.00 24.68 169 ILE D C 1
ATOM 7110 O O . ILE D 1 177 ? 21.737 -17.056 6.239 1.00 22.04 169 ILE D O 1
ATOM 7115 N N . ALA D 1 178 ? 23.947 -16.985 5.902 1.00 24.07 170 ALA D N 1
ATOM 7116 C CA . ALA D 1 178 ? 23.968 -18.268 5.217 1.00 25.97 170 ALA D CA 1
ATOM 7117 C C . ALA D 1 178 ? 23.406 -19.385 6.049 1.00 25.33 170 ALA D C 1
ATOM 7118 O O . ALA D 1 178 ? 22.862 -20.322 5.484 1.00 26.97 170 ALA D O 1
ATOM 7120 N N . ALA D 1 179 ? 23.606 -19.326 7.369 1.00 26.24 171 ALA D N 1
ATOM 7121 C CA . ALA D 1 179 ? 23.157 -20.394 8.259 1.00 26.84 171 ALA D CA 1
ATOM 7122 C C . ALA D 1 179 ? 21.657 -20.305 8.568 1.00 25.62 171 ALA D C 1
ATOM 7123 O O . ALA D 1 179 ? 21.122 -21.223 9.175 1.00 27.76 171 ALA D O 1
ATOM 7125 N N . THR D 1 180 ? 20.988 -19.206 8.194 1.00 24.90 172 THR D N 1
ATOM 7126 C CA . THR D 1 180 ? 19.545 -19.033 8.489 1.00 24.01 172 THR D CA 1
ATOM 7127 C C . THR D 1 180 ? 18.742 -20.087 7.758 1.00 24.04 172 THR D C 1
ATOM 7128 O O . THR D 1 180 ? 18.877 -20.237 6.517 1.00 22.02 172 THR D O 1
ATOM 7132 N N . PRO D 1 181 ? 17.890 -20.838 8.499 1.00 24.19 173 PRO D N 1
ATOM 7133 C CA . PRO D 1 181 ? 17.124 -21.848 7.801 1.00 23.47 173 PRO D CA 1
ATOM 7134 C C . PRO D 1 181 ? 16.186 -21.208 6.794 1.00 22.39 173 PRO D C 1
ATOM 7135 O O . PRO D 1 181 ? 15.586 -20.167 7.088 1.00 21.93 173 PRO D O 1
ATOM 7139 N N . GLY D 1 182 ? 16.093 -21.817 5.613 1.00 21.29 174 GLY D N 1
ATOM 7140 C CA . GLY D 1 182 ? 15.266 -21.295 4.534 1.00 21.07 174 GLY D CA 1
ATOM 7141 C C . GLY D 1 182 ? 15.937 -20.373 3.510 1.00 19.85 174 GLY D C 1
ATOM 7142 O O . GLY D 1 182 ? 15.316 -20.007 2.538 1.00 18.79 174 GLY D O 1
ATOM 7143 N N . VAL D 1 183 ? 17.176 -19.965 3.745 1.00 20.41 175 VAL D N 1
ATOM 7144 C CA . VAL D 1 183 ? 17.939 -19.221 2.741 1.00 19.67 175 VAL D CA 1
ATOM 7145 C C . VAL D 1 183 ? 18.461 -20.211 1.717 1.00 18.92 175 VAL D C 1
ATOM 7146 O O . VAL D 1 183 ? 19.349 -21.026 2.016 1.00 18.54 175 VAL D O 1
ATOM 7150 N N . ASP D 1 184 ? 17.905 -20.147 0.510 1.00 17.69 176 ASP D N 1
ATOM 7151 C CA . ASP D 1 184 ? 18.262 -21.049 -0.538 1.00 17.53 176 ASP D CA 1
ATOM 7152 C C . ASP D 1 184 ? 19.402 -20.540 -1.397 1.00 17.06 176 ASP D C 1
ATOM 7153 O O . ASP D 1 184 ? 20.051 -21.314 -2.085 1.00 18.77 176 ASP D O 1
ATOM 7158 N N . CYS D 1 185 ? 19.641 -19.245 -1.367 1.00 17.00 177 CYS D N 1
ATOM 7159 C CA . CYS D 1 185 ? 20.662 -18.652 -2.207 1.00 17.28 177 CYS D CA 1
ATOM 7160 C C . CYS D 1 185 ? 21.077 -17.270 -1.698 1.00 16.81 177 CYS D C 1
ATOM 7161 O O . CYS D 1 185 ? 20.237 -16.451 -1.295 1.00 18.10 177 CYS D O 1
ATOM 7164 N N . LEU D 1 186 ? 22.382 -17.039 -1.667 1.00 18.22 178 LEU D N 1
ATOM 7165 C CA . LEU D 1 186 ? 22.951 -15.709 -1.360 1.00 18.84 178 LEU D CA 1
ATOM 7166 C C . LEU D 1 186 ? 23.243 -15.068 -2.701 1.00 18.02 178 LEU D C 1
ATOM 7167 O O . LEU D 1 186 ? 24.000 -15.671 -3.469 1.00 18.18 178 LEU D O 1
ATOM 7172 N N . PHE D 1 187 ? 22.645 -13.905 -2.996 1.00 16.57 179 PHE D N 1
ATOM 7173 C CA . PHE D 1 187 ? 22.809 -13.262 -4.318 1.00 16.77 179 PHE D CA 1
ATOM 7174 C C . PHE D 1 187 ? 23.633 -11.987 -4.197 1.00 17.50 179 PHE D C 1
ATOM 7175 O O . PHE D 1 187 ? 23.294 -11.079 -3.456 1.00 16.66 179 PHE D O 1
ATOM 7183 N N . VAL D 1 188 ? 24.720 -11.921 -4.938 1.00 18.71 180 VAL D N 1
ATOM 7184 C CA . VAL D 1 188 ? 25.532 -10.700 -4.988 1.00 20.29 180 VAL D CA 1
ATOM 7185 C C . VAL D 1 188 ? 25.154 -9.777 -6.138 1.00 19.59 180 VAL D C 1
ATOM 7186 O O . VAL D 1 188 ? 25.221 -10.163 -7.313 1.00 20.97 180 VAL D O 1
ATOM 7190 N N . GLY D 1 189 ? 24.815 -8.533 -5.816 1.00 20.55 181 GLY D N 1
ATOM 7191 C CA . GLY D 1 189 ? 24.718 -7.474 -6.837 1.00 19.47 181 GLY D CA 1
ATOM 7192 C C . GLY D 1 189 ? 25.968 -6.624 -6.730 1.00 19.74 181 GLY D C 1
ATOM 7193 O O . GLY D 1 189 ? 26.073 -5.835 -5.836 1.00 20.08 181 GLY D O 1
ATOM 7194 N N . PRO D 1 190 ? 26.943 -6.806 -7.629 1.00 20.45 182 PRO D N 1
ATOM 7195 C CA . PRO D 1 190 ? 28.200 -6.087 -7.459 1.00 19.53 182 PRO D CA 1
ATOM 7196 C C . PRO D 1 190 ? 28.074 -4.571 -7.498 1.00 20.16 182 PRO D C 1
ATOM 7197 O O . PRO D 1 190 ? 28.791 -3.891 -6.789 1.00 20.96 182 PRO D O 1
ATOM 7201 N N . ALA D 1 191 ? 27.170 -4.053 -8.325 1.00 20.88 183 ALA D N 1
ATOM 7202 C CA . ALA D 1 191 ? 27.016 -2.606 -8.495 1.00 21.22 183 ALA D CA 1
ATOM 7203 C C . ALA D 1 191 ? 26.594 -1.940 -7.199 1.00 20.77 183 ALA D C 1
ATOM 7204 O O . ALA D 1 191 ? 27.166 -0.930 -6.798 1.00 19.20 183 ALA D O 1
ATOM 7206 N N . ASP D 1 192 ? 25.589 -2.522 -6.553 1.00 22.06 184 ASP D N 1
ATOM 7207 C CA . ASP D 1 192 ? 25.107 -2.037 -5.257 1.00 24.07 184 ASP D CA 1
ATOM 7208 C C . ASP D 1 192 ? 26.129 -2.212 -4.166 1.00 22.58 184 ASP D C 1
ATOM 7209 O O . ASP D 1 192 ? 26.343 -1.298 -3.333 1.00 22.52 184 ASP D O 1
ATOM 7214 N N . LEU D 1 193 ? 26.767 -3.390 -4.142 1.00 20.43 185 LEU D N 1
ATOM 7215 C CA . LEU D 1 193 ? 27.831 -3.641 -3.147 1.00 19.63 185 LEU D CA 1
ATOM 7216 C C . LEU D 1 193 ? 28.946 -2.613 -3.257 1.00 18.39 185 LEU D C 1
ATOM 7217 O O . LEU D 1 193 ? 29.384 -2.058 -2.237 1.00 18.15 185 LEU D O 1
ATOM 7222 N N . ALA D 1 194 ? 29.411 -2.377 -4.478 1.00 17.68 186 ALA D N 1
ATOM 7223 C CA . ALA D 1 194 ? 30.528 -1.463 -4.721 1.00 18.85 186 ALA D CA 1
ATOM 7224 C C . ALA D 1 194 ? 30.192 -0.033 -4.248 1.00 19.89 186 ALA D C 1
ATOM 7225 O O . ALA D 1 194 ? 30.994 0.623 -3.566 1.00 19.04 186 ALA D O 1
ATOM 7227 N N . ALA D 1 195 ? 28.986 0.409 -4.595 1.00 21.24 187 ALA D N 1
ATOM 7228 C CA . ALA D 1 195 ? 28.446 1.701 -4.136 1.00 23.12 187 ALA D CA 1
ATOM 7229 C C . ALA D 1 195 ? 28.445 1.780 -2.601 1.00 23.37 187 ALA D C 1
ATOM 7230 O O . ALA D 1 195 ? 28.835 2.765 -2.011 1.00 20.50 187 ALA D O 1
ATOM 7232 N N . SER D 1 196 ? 28.026 0.698 -1.964 1.00 24.66 188 SER D N 1
ATOM 7233 C CA . SER D 1 196 ? 27.871 0.660 -0.531 1.00 26.94 188 SER D CA 1
ATOM 7234 C C . SER D 1 196 ? 29.226 0.670 0.138 1.00 27.54 188 SER D C 1
ATOM 7235 O O . SER D 1 196 ? 29.350 1.161 1.222 1.00 27.94 188 SER D O 1
ATOM 7238 N N . LEU D 1 197 ? 30.248 0.139 -0.516 1.00 28.60 189 LEU D N 1
ATOM 7239 C CA . LEU D 1 197 ? 31.583 0.111 0.054 1.00 27.36 189 LEU D CA 1
ATOM 7240 C C . LEU D 1 197 ? 32.384 1.351 -0.328 1.00 27.43 189 LEU D C 1
ATOM 7241 O O . LEU D 1 197 ? 33.604 1.387 -0.134 1.00 24.66 189 LEU D O 1
ATOM 7246 N N . GLY D 1 198 ? 31.696 2.363 -0.868 1.00 26.41 190 GLY D N 1
ATOM 7247 C CA . GLY D 1 198 ? 32.319 3.632 -1.207 1.00 25.76 190 GLY D CA 1
ATOM 7248 C C . GLY D 1 198 ? 33.073 3.591 -2.519 1.00 24.29 190 GLY D C 1
ATOM 7249 O O . GLY D 1 198 ? 33.946 4.434 -2.748 1.00 23.66 190 GLY D O 1
ATOM 7250 N N . HIS D 1 199 ? 32.719 2.638 -3.392 1.00 22.60 191 HIS D N 1
ATOM 7251 C CA . HIS D 1 199 ? 33.339 2.487 -4.730 1.00 22.07 191 HIS D CA 1
ATOM 7252 C C . HIS D 1 199 ? 32.338 2.503 -5.872 1.00 20.65 191 HIS D C 1
ATOM 7253 O O . HIS D 1 199 ? 32.336 1.634 -6.754 1.00 17.74 191 HIS D O 1
ATOM 7260 N N . LEU D 1 200 ? 31.472 3.512 -5.848 1.00 19.67 192 LEU D N 1
ATOM 7261 C CA . LEU D 1 200 ? 30.417 3.609 -6.839 1.00 19.00 192 LEU D CA 1
ATOM 7262 C C . LEU D 1 200 ? 30.956 3.497 -8.261 1.00 18.63 192 LEU D C 1
ATOM 7263 O O . LEU D 1 200 ? 31.874 4.196 -8.648 1.00 18.69 192 LEU D O 1
ATOM 7268 N N . GLY D 1 201 ? 30.348 2.631 -9.052 1.00 18.46 193 GLY D N 1
ATOM 7269 C CA . GLY D 1 201 ? 30.747 2.471 -10.460 1.00 18.82 193 GLY D CA 1
ATOM 7270 C C . GLY D 1 201 ? 32.023 1.698 -10.719 1.00 19.55 193 GLY D C 1
ATOM 7271 O O . GLY D 1 201 ? 32.417 1.586 -11.850 1.00 20.54 193 GLY D O 1
ATOM 7272 N N . ASP D 1 202 ? 32.664 1.176 -9.676 1.00 20.24 194 ASP D N 1
ATOM 7273 C CA . ASP D 1 202 ? 33.961 0.496 -9.787 1.00 20.74 194 ASP D CA 1
ATOM 7274 C C . ASP D 1 202 ? 33.937 -0.883 -9.116 1.00 20.98 194 ASP D C 1
ATOM 7275 O O . ASP D 1 202 ? 34.480 -1.059 -8.017 1.00 20.29 194 ASP D O 1
ATOM 7280 N N . ILE D 1 203 ? 33.306 -1.874 -9.757 1.00 20.60 195 ILE D N 1
ATOM 7281 C CA . ILE D 1 203 ? 33.151 -3.181 -9.121 1.00 20.68 195 ILE D CA 1
ATOM 7282 C C . ILE D 1 203 ? 34.458 -3.992 -9.075 1.00 21.17 195 ILE D C 1
ATOM 7283 O O . ILE D 1 203 ? 34.466 -5.028 -8.457 1.00 19.79 195 ILE D O 1
ATOM 7288 N N . ARG D 1 204 ? 35.532 -3.535 -9.734 1.00 21.61 196 ARG D N 1
ATOM 7289 C CA . ARG D 1 204 ? 36.833 -4.219 -9.689 1.00 23.17 196 ARG D CA 1
ATOM 7290 C C . ARG D 1 204 ? 37.787 -3.758 -8.590 1.00 23.45 196 ARG D C 1
ATOM 7291 O O . ARG D 1 204 ? 38.847 -4.361 -8.406 1.00 22.98 196 ARG D O 1
ATOM 7299 N N . HIS D 1 205 ? 37.442 -2.710 -7.856 1.00 23.76 197 HIS D N 1
ATOM 7300 C CA . HIS D 1 205 ? 38.308 -2.283 -6.769 1.00 23.96 197 HIS D CA 1
ATOM 7301 C C . HIS D 1 205 ? 38.541 -3.464 -5.838 1.00 23.78 197 HIS D C 1
ATOM 7302 O O . HIS D 1 205 ? 37.604 -4.209 -5.546 1.00 22.42 197 HIS D O 1
ATOM 7309 N N . PRO D 1 206 ? 39.772 -3.625 -5.340 1.00 22.99 198 PRO D N 1
ATOM 7310 C CA . PRO D 1 206 ? 40.046 -4.796 -4.513 1.00 23.10 198 PRO D CA 1
ATOM 7311 C C . PRO D 1 206 ? 39.178 -4.895 -3.247 1.00 23.05 198 PRO D C 1
ATOM 7312 O O . PRO D 1 206 ? 38.830 -5.998 -2.868 1.00 23.49 198 PRO D O 1
ATOM 7316 N N . ASP D 1 207 ? 38.798 -3.785 -2.609 1.00 22.54 199 ASP D N 1
ATOM 7317 C CA . ASP D 1 207 ? 37.881 -3.856 -1.469 1.00 22.83 199 ASP D CA 1
ATOM 7318 C C . ASP D 1 207 ? 36.587 -4.609 -1.876 1.00 21.08 199 ASP D C 1
ATOM 7319 O O . ASP D 1 207 ? 36.046 -5.433 -1.097 1.00 18.92 199 ASP D O 1
ATOM 7324 N N . VAL D 1 208 ? 36.067 -4.293 -3.064 1.00 19.68 200 VAL D N 1
ATOM 7325 C CA . VAL D 1 208 ? 34.827 -4.936 -3.548 1.00 18.51 200 VAL D CA 1
ATOM 7326 C C . VAL D 1 208 ? 35.032 -6.414 -3.862 1.00 19.29 200 VAL D C 1
ATOM 7327 O O . VAL D 1 208 ? 34.199 -7.234 -3.523 1.00 18.65 200 VAL D O 1
ATOM 7331 N N . GLU D 1 209 ? 36.108 -6.743 -4.558 1.00 19.43 201 GLU D N 1
ATOM 7332 C CA . GLU D 1 209 ? 36.364 -8.140 -4.929 1.00 20.55 201 GLU D CA 1
ATOM 7333 C C . GLU D 1 209 ? 36.562 -9.010 -3.681 1.00 19.66 201 GLU D C 1
ATOM 7334 O O . GLU D 1 209 ? 36.079 -10.141 -3.614 1.00 19.08 201 GLU D O 1
ATOM 7340 N N . THR D 1 210 ? 37.240 -8.456 -2.694 1.00 19.01 202 THR D N 1
ATOM 7341 C CA . THR D 1 210 ? 37.399 -9.104 -1.390 1.00 19.86 202 THR D CA 1
ATOM 7342 C C . THR D 1 210 ? 36.042 -9.439 -0.763 1.00 20.09 202 THR D C 1
ATOM 7343 O O . THR D 1 210 ? 35.791 -10.594 -0.387 1.00 18.43 202 THR D O 1
ATOM 7347 N N . ALA D 1 211 ? 35.198 -8.416 -0.651 1.00 19.92 203 ALA D N 1
ATOM 7348 C CA . ALA D 1 211 ? 33.834 -8.565 -0.156 1.00 20.65 203 ALA D CA 1
ATOM 7349 C C . ALA D 1 211 ? 33.075 -9.678 -0.917 1.00 20.12 203 ALA D C 1
ATOM 7350 O O . ALA D 1 211 ? 32.458 -10.549 -0.317 1.00 20.90 203 ALA D O 1
ATOM 7352 N N . MET D 1 212 ? 33.128 -9.622 -2.228 1.00 19.69 204 MET D N 1
ATOM 7353 C CA . MET D 1 212 ? 32.469 -10.623 -3.045 1.00 20.07 204 MET D CA 1
ATOM 7354 C C . MET D 1 212 ? 33.028 -12.007 -2.766 1.00 19.89 204 MET D C 1
ATOM 7355 O O . MET D 1 212 ? 32.244 -12.966 -2.618 1.00 19.64 204 MET D O 1
ATOM 7360 N N . ALA D 1 213 ? 34.359 -12.117 -2.697 1.00 19.28 205 ALA D N 1
ATOM 7361 C CA . ALA D 1 213 ? 35.016 -13.420 -2.477 1.00 19.37 205 ALA D CA 1
ATOM 7362 C C . ALA D 1 213 ? 34.586 -14.001 -1.166 1.00 20.10 205 ALA D C 1
ATOM 7363 O O . ALA D 1 213 ? 34.416 -15.214 -1.064 1.00 19.18 205 ALA D O 1
ATOM 7365 N N . ARG D 1 214 ? 34.364 -13.140 -0.176 1.00 20.81 206 ARG D N 1
ATOM 7366 C CA . ARG D 1 214 ? 33.927 -13.603 1.116 1.00 22.91 206 ARG D CA 1
ATOM 7367 C C . ARG D 1 214 ? 32.486 -14.195 1.118 1.00 22.01 206 ARG D C 1
ATOM 7368 O O . ARG D 1 214 ? 32.222 -15.202 1.792 1.00 19.78 206 ARG D O 1
ATOM 7376 N N . VAL D 1 215 ? 31.565 -13.563 0.375 1.00 20.09 207 VAL D N 1
ATOM 7377 C CA . VAL D 1 215 ? 30.230 -14.082 0.258 1.00 18.32 207 VAL D CA 1
ATOM 7378 C C . VAL D 1 215 ? 30.259 -15.480 -0.401 1.00 18.45 207 VAL D C 1
ATOM 7379 O O . VAL D 1 215 ? 29.592 -16.442 0.056 1.00 17.56 207 VAL D O 1
ATOM 7383 N N . LEU D 1 216 ? 31.012 -15.581 -1.490 1.00 18.26 208 LEU D N 1
ATOM 7384 C CA . LEU D 1 216 ? 31.156 -16.822 -2.182 1.00 19.30 208 LEU D CA 1
ATOM 7385 C C . LEU D 1 216 ? 31.730 -17.944 -1.289 1.00 20.76 208 LEU D C 1
ATOM 7386 O O . LEU D 1 216 ? 31.146 -19.041 -1.228 1.00 20.69 208 LEU D O 1
ATOM 7391 N N . ALA D 1 217 ? 32.822 -17.666 -0.568 1.00 20.90 209 ALA D N 1
ATOM 7392 C CA . ALA D 1 217 ? 33.424 -18.674 0.334 1.00 21.81 209 ALA D CA 1
ATOM 7393 C C . ALA D 1 217 ? 32.446 -19.108 1.429 1.00 22.24 209 ALA D C 1
ATOM 7394 O O . ALA D 1 217 ? 32.396 -20.283 1.803 1.00 24.05 209 ALA D O 1
ATOM 7396 N N . ALA D 1 218 ? 31.650 -18.172 1.924 1.00 22.22 210 ALA D N 1
ATOM 7397 C CA . ALA D 1 218 ? 30.672 -18.480 2.952 1.00 24.67 210 ALA D CA 1
ATOM 7398 C C . ALA D 1 218 ? 29.645 -19.518 2.456 1.00 25.35 210 ALA D C 1
ATOM 7399 O O . ALA D 1 218 ? 29.333 -20.496 3.143 1.00 26.16 210 ALA D O 1
ATOM 7401 N N . GLY D 1 219 ? 29.165 -19.319 1.233 1.00 23.78 211 GLY D N 1
ATOM 7402 C CA . GLY D 1 219 ? 28.146 -20.179 0.664 1.00 22.99 211 GLY D CA 1
ATOM 7403 C C . GLY D 1 219 ? 28.691 -21.566 0.361 1.00 23.40 211 GLY D C 1
ATOM 7404 O O . GLY D 1 219 ? 28.026 -22.568 0.618 1.00 22.39 211 GLY D O 1
ATOM 7405 N N . LYS D 1 220 ? 29.906 -21.626 -0.166 1.00 23.56 212 LYS D N 1
ATOM 7406 C CA . LYS D 1 220 ? 30.552 -22.911 -0.451 1.00 25.33 212 LYS D CA 1
ATOM 7407 C C . LYS D 1 220 ? 30.761 -23.729 0.793 1.00 26.70 212 LYS D C 1
ATOM 7408 O O . LYS D 1 220 ? 30.438 -24.929 0.818 1.00 26.61 212 LYS D O 1
ATOM 7414 N N . GLN D 1 221 ? 31.237 -23.055 1.830 1.00 26.94 213 GLN D N 1
ATOM 7415 C CA . GLN D 1 221 ? 31.549 -23.684 3.079 1.00 30.29 213 GLN D CA 1
ATOM 7416 C C . GLN D 1 221 ? 30.266 -24.211 3.679 1.00 29.33 213 GLN D C 1
ATOM 7417 O O . GLN D 1 221 ? 30.262 -25.239 4.301 1.00 30.16 213 GLN D O 1
ATOM 7423 N N . ALA D 1 222 ? 29.163 -23.523 3.438 1.00 28.49 214 ALA D N 1
ATOM 7424 C CA . ALA D 1 222 ? 27.884 -23.876 4.052 1.00 26.45 214 ALA D CA 1
ATOM 7425 C C . ALA D 1 222 ? 27.007 -24.773 3.184 1.00 25.89 214 ALA D C 1
ATOM 7426 O O . ALA D 1 222 ? 26.019 -25.282 3.654 1.00 25.39 214 ALA D O 1
ATOM 7428 N N . GLY D 1 223 ? 27.364 -24.934 1.920 1.00 26.83 215 GLY D N 1
ATOM 7429 C CA . GLY D 1 223 ? 26.543 -25.648 0.963 1.00 26.87 215 GLY D CA 1
ATOM 7430 C C . GLY D 1 223 ? 25.288 -24.880 0.593 1.00 26.11 215 GLY D C 1
ATOM 7431 O O . GLY D 1 223 ? 24.229 -25.468 0.387 1.00 25.54 215 GLY D O 1
ATOM 7432 N N . VAL D 1 224 ? 25.427 -23.561 0.488 1.00 24.47 216 VAL D N 1
ATOM 7433 C CA . VAL D 1 224 ? 24.358 -22.692 0.074 1.00 22.45 216 VAL D CA 1
ATOM 7434 C C . VAL D 1 224 ? 24.830 -22.066 -1.233 1.00 21.32 216 VAL D C 1
ATOM 7435 O O . VAL D 1 224 ? 25.948 -21.514 -1.307 1.00 20.44 216 VAL D O 1
ATOM 7439 N N . ALA D 1 225 ? 23.978 -22.174 -2.251 1.00 18.81 217 ALA D N 1
ATOM 7440 C CA . ALA D 1 225 ? 24.271 -21.648 -3.573 1.00 18.37 217 ALA D CA 1
ATOM 7441 C C . ALA D 1 225 ? 24.497 -20.137 -3.498 1.00 16.69 217 ALA D C 1
ATOM 7442 O O . ALA D 1 225 ? 23.845 -19.455 -2.724 1.00 15.18 217 ALA D O 1
ATOM 7444 N N . VAL D 1 226 ? 25.439 -19.636 -4.288 1.00 15.92 218 VAL D N 1
ATOM 7445 C CA . VAL D 1 226 ? 25.696 -18.218 -4.384 1.00 16.65 218 VAL D CA 1
ATOM 7446 C C . VAL D 1 226 ? 25.361 -17.772 -5.804 1.00 16.00 218 VAL D C 1
ATOM 7447 O O . VAL D 1 226 ? 25.622 -18.501 -6.760 1.00 17.21 218 VAL D O 1
ATOM 7451 N N . GLY D 1 227 ? 24.697 -16.630 -5.913 1.00 15.67 219 GLY D N 1
ATOM 7452 C CA . GLY D 1 227 ? 24.286 -16.073 -7.184 1.00 15.89 219 GLY D CA 1
ATOM 7453 C C . GLY D 1 227 ? 24.934 -14.714 -7.398 1.00 16.24 219 GLY D C 1
ATOM 7454 O O . GLY D 1 227 ? 25.469 -14.123 -6.445 1.00 15.51 219 GLY D O 1
ATOM 7455 N N . ILE D 1 228 ? 24.826 -14.192 -8.623 1.00 15.89 220 ILE D N 1
ATOM 7456 C CA . ILE D 1 228 ? 25.459 -12.925 -8.989 1.00 16.55 220 ILE D CA 1
ATOM 7457 C C . ILE D 1 228 ? 24.864 -12.366 -10.278 1.00 16.12 220 ILE D C 1
ATOM 7458 O O . ILE D 1 228 ? 24.384 -13.154 -11.126 1.00 16.81 220 ILE D O 1
ATOM 7463 N N . PHE D 1 229 ? 24.859 -11.027 -10.406 1.00 15.60 221 PHE D N 1
ATOM 7464 C CA . PHE D 1 229 ? 24.470 -10.355 -11.646 1.00 15.91 221 PHE D CA 1
ATOM 7465 C C . PHE D 1 229 ? 25.691 -10.092 -12.506 1.00 15.88 221 PHE D C 1
ATOM 7466 O O . PHE D 1 229 ? 26.609 -9.420 -12.061 1.00 15.66 221 PHE D O 1
ATOM 7474 N N . ALA D 1 230 ? 25.704 -10.625 -13.728 1.00 15.51 222 ALA D N 1
ATOM 7475 C CA . ALA D 1 230 ? 26.764 -10.346 -14.723 1.00 15.88 222 ALA D CA 1
ATOM 7476 C C . ALA D 1 230 ? 26.229 -9.417 -15.815 1.00 16.78 222 ALA D C 1
ATOM 7477 O O . ALA D 1 230 ? 25.121 -9.646 -16.344 1.00 16.23 222 ALA D O 1
ATOM 7479 N N . GLY D 1 231 ? 26.969 -8.348 -16.133 1.00 16.70 223 GLY D N 1
ATOM 7480 C CA . GLY D 1 231 ? 26.536 -7.419 -17.188 1.00 17.26 223 GLY D CA 1
ATOM 7481 C C . GLY D 1 231 ? 26.895 -7.843 -18.608 1.00 18.91 223 GLY D C 1
ATOM 7482 O O . GLY D 1 231 ? 26.462 -7.217 -19.563 1.00 20.10 223 GLY D O 1
ATOM 7483 N N . ASP D 1 232 ? 27.700 -8.902 -18.758 1.00 19.82 224 ASP D N 1
ATOM 7484 C CA . ASP D 1 232 ? 28.171 -9.348 -20.079 1.00 21.63 224 ASP D CA 1
ATOM 7485 C C . ASP D 1 232 ? 28.643 -10.788 -19.970 1.00 21.84 224 ASP D C 1
ATOM 7486 O O . ASP D 1 232 ? 28.777 -11.309 -18.848 1.00 18.97 224 ASP D O 1
ATOM 7491 N N . THR D 1 233 ? 28.901 -11.445 -21.112 1.00 21.85 225 THR D N 1
ATOM 7492 C CA . THR D 1 233 ? 29.221 -12.864 -21.055 1.00 24.91 225 THR D CA 1
ATOM 7493 C C . THR D 1 233 ? 30.642 -13.129 -20.515 1.00 24.12 225 THR D C 1
ATOM 7494 O O . THR D 1 233 ? 30.860 -14.166 -19.931 1.00 23.83 225 THR D O 1
ATOM 7498 N N . ALA D 1 234 ? 31.580 -12.202 -20.716 1.00 23.95 226 ALA D N 1
ATOM 7499 C CA . ALA D 1 234 ? 32.935 -12.343 -20.139 1.00 24.78 226 ALA D CA 1
ATOM 7500 C C . ALA D 1 234 ? 32.854 -12.444 -18.618 1.00 23.47 226 ALA D C 1
ATOM 7501 O O . ALA D 1 234 ? 33.384 -13.359 -18.011 1.00 23.88 226 ALA D O 1
ATOM 7503 N N . ALA D 1 235 ? 32.133 -11.504 -18.021 1.00 21.33 227 ALA D N 1
ATOM 7504 C CA . ALA D 1 235 ? 31.891 -11.521 -16.602 1.00 21.25 227 ALA D CA 1
ATOM 7505 C C . ALA D 1 235 ? 31.204 -12.820 -16.138 1.00 19.76 227 ALA D C 1
ATOM 7506 O O . ALA D 1 235 ? 31.593 -13.408 -15.142 1.00 19.19 227 ALA D O 1
ATOM 7508 N N . ALA D 1 236 ? 30.135 -13.209 -16.830 1.00 17.64 228 ALA D N 1
ATOM 7509 C CA . ALA D 1 236 ? 29.390 -14.378 -16.484 1.00 16.99 228 ALA D CA 1
ATOM 7510 C C . ALA D 1 236 ? 30.310 -15.587 -16.441 1.00 17.23 228 ALA D C 1
ATOM 7511 O O . ALA D 1 236 ? 30.230 -16.404 -15.521 1.00 16.45 228 ALA D O 1
ATOM 7513 N N . ARG D 1 237 ? 31.175 -15.698 -17.436 1.00 18.87 229 ARG D N 1
ATOM 7514 C CA . ARG D 1 237 ? 32.121 -16.824 -17.496 1.00 20.59 229 ARG D CA 1
ATOM 7515 C C . ARG D 1 237 ? 33.121 -16.782 -16.364 1.00 19.98 229 ARG D C 1
ATOM 7516 O O . ARG D 1 237 ? 33.461 -17.810 -15.810 1.00 19.67 229 ARG D O 1
ATOM 7524 N N . GLN D 1 238 ? 33.599 -15.593 -16.029 1.00 21.66 230 GLN D N 1
ATOM 7525 C CA . GLN D 1 238 ? 34.563 -15.430 -14.951 1.00 23.37 230 GLN D CA 1
ATOM 7526 C C . GLN D 1 238 ? 33.903 -15.879 -13.629 1.00 21.34 230 GLN D C 1
ATOM 7527 O O . GLN D 1 238 ? 34.516 -16.537 -12.799 1.00 20.61 230 GLN D O 1
ATOM 7533 N N . TYR D 1 239 ? 32.638 -15.539 -13.454 1.00 19.45 231 TYR D N 1
ATOM 7534 C CA . TYR D 1 239 ? 31.908 -15.944 -12.239 1.00 19.19 231 TYR D CA 1
ATOM 7535 C C . TYR D 1 239 ? 31.633 -17.432 -12.203 1.00 18.68 231 TYR D C 1
ATOM 7536 O O . TYR D 1 239 ? 31.762 -18.036 -11.157 1.00 19.48 231 TYR D O 1
ATOM 7545 N N . ARG D 1 240 ? 31.267 -18.038 -13.325 1.00 20.33 232 ARG D N 1
ATOM 7546 C CA . ARG D 1 240 ? 31.083 -19.487 -13.406 1.00 21.57 232 ARG D CA 1
ATOM 7547 C C . ARG D 1 240 ? 32.410 -20.155 -12.957 1.00 23.31 232 ARG D C 1
ATOM 7548 O O . ARG D 1 240 ? 32.394 -20.975 -12.064 1.00 21.87 232 ARG D O 1
ATOM 7556 N N . GLU D 1 241 ? 33.545 -19.774 -13.557 1.00 25.52 233 GLU D N 1
ATOM 7557 C CA . GLU D 1 241 ? 34.840 -20.395 -13.238 1.00 28.18 233 GLU D CA 1
ATOM 7558 C C . GLU D 1 241 ? 35.205 -20.220 -11.755 1.00 27.01 233 GLU D C 1
ATOM 7559 O O . GLU D 1 241 ? 35.808 -21.089 -11.168 1.00 28.25 233 GLU D O 1
ATOM 7565 N N . ALA D 1 242 ? 34.786 -19.122 -11.144 1.00 26.34 234 ALA D N 1
ATOM 7566 C CA . ALA D 1 242 ? 35.012 -18.887 -9.727 1.00 24.35 234 ALA D CA 1
ATOM 7567 C C . ALA D 1 242 ? 34.095 -19.660 -8.795 1.00 24.03 234 ALA D C 1
ATOM 7568 O O . ALA D 1 242 ? 34.369 -19.703 -7.599 1.00 22.40 234 ALA D O 1
ATOM 7570 N N . GLY D 1 243 ? 32.998 -20.231 -9.296 1.00 21.70 235 GLY D N 1
ATOM 7571 C CA . GLY D 1 243 ? 32.139 -21.077 -8.470 1.00 21.29 235 GLY D CA 1
ATOM 7572 C C . GLY D 1 243 ? 30.720 -20.605 -8.143 1.00 19.19 235 GLY D C 1
ATOM 7573 O O . GLY D 1 243 ? 30.022 -21.255 -7.389 1.00 18.44 235 GLY D O 1
ATOM 7574 N N . TYR D 1 244 ? 30.325 -19.446 -8.650 1.00 17.99 236 TYR D N 1
ATOM 7575 C CA . TYR D 1 244 ? 28.968 -18.965 -8.500 1.00 17.71 236 TYR D CA 1
ATOM 7576 C C . TYR D 1 244 ? 28.072 -19.894 -9.294 1.00 17.19 236 TYR D C 1
ATOM 7577 O O . TYR D 1 244 ? 28.423 -20.306 -10.385 1.00 16.97 236 TYR D O 1
ATOM 7586 N N . ARG D 1 245 ? 26.912 -20.196 -8.742 1.00 18.36 237 ARG D N 1
ATOM 7587 C CA . ARG D 1 245 ? 25.931 -21.033 -9.419 1.00 19.41 237 ARG D CA 1
ATOM 7588 C C . ARG D 1 245 ? 24.772 -20.276 -10.070 1.00 19.01 237 ARG D C 1
ATOM 7589 O O . ARG D 1 245 ? 24.477 -20.529 -11.214 1.00 20.49 237 ARG D O 1
ATOM 7597 N N . LEU D 1 246 ? 24.099 -19.379 -9.354 1.00 18.01 238 LEU D N 1
ATOM 7598 C CA . LEU D 1 246 ? 22.920 -18.717 -9.906 1.00 17.93 238 LEU D CA 1
ATOM 7599 C C . LEU D 1 246 ? 23.367 -17.427 -10.609 1.00 18.13 238 LEU D C 1
ATOM 7600 O O . LEU D 1 246 ? 23.455 -16.355 -10.000 1.00 17.25 238 LEU D O 1
ATOM 7605 N N . ILE D 1 247 ? 23.635 -17.541 -11.910 1.00 17.12 239 ILE D N 1
ATOM 7606 C CA . ILE D 1 247 ? 24.286 -16.495 -12.653 1.00 16.56 239 ILE D CA 1
ATOM 7607 C C . ILE D 1 247 ? 23.263 -15.817 -13.588 1.00 15.43 239 ILE D C 1
ATOM 7608 O O . ILE D 1 247 ? 22.692 -16.470 -14.459 1.00 14.14 239 ILE D O 1
ATOM 7613 N N . THR D 1 248 ? 23.031 -14.517 -13.363 1.00 14.63 240 THR D N 1
ATOM 7614 C CA . THR D 1 248 ? 22.281 -13.707 -14.309 1.00 14.15 240 THR D CA 1
ATOM 7615 C C . THR D 1 248 ? 23.180 -13.301 -15.461 1.00 14.46 240 THR D C 1
ATOM 7616 O O . THR D 1 248 ? 24.189 -12.609 -15.242 1.00 14.14 240 THR D O 1
ATOM 7620 N N . VAL D 1 249 ? 22.760 -13.655 -16.696 1.00 15.12 241 VAL D N 1
ATOM 7621 C CA . VAL D 1 249 ? 23.418 -13.220 -17.909 1.00 15.15 241 VAL D CA 1
ATOM 7622 C C . VAL D 1 249 ? 22.779 -11.914 -18.418 1.00 15.91 241 VAL D C 1
ATOM 7623 O O . VAL D 1 249 ? 22.082 -11.876 -19.426 1.00 17.13 241 VAL D O 1
ATOM 7627 N N . SER D 1 250 ? 22.991 -10.846 -17.677 1.00 16.06 242 SER D N 1
ATOM 7628 C CA . SER D 1 250 ? 22.498 -9.549 -18.006 1.00 16.17 242 SER D CA 1
ATOM 7629 C C . SER D 1 250 ? 20.955 -9.475 -18.127 1.00 15.55 242 SER D C 1
ATOM 7630 O O . SER D 1 250 ? 20.223 -10.231 -17.475 1.00 14.55 242 SER D O 1
ATOM 7633 N N . ALA D 1 251 ? 20.463 -8.514 -18.912 1.00 15.37 243 ALA D N 1
ATOM 7634 C CA . ALA D 1 251 ? 19.058 -8.132 -18.871 1.00 14.11 243 ALA D CA 1
ATOM 7635 C C . ALA D 1 251 ? 18.444 -8.069 -20.276 1.00 14.30 243 ALA D C 1
ATOM 7636 O O . ALA D 1 251 ? 19.159 -7.781 -21.246 1.00 13.66 243 ALA D O 1
ATOM 7638 N N . ASP D 1 252 ? 17.131 -8.297 -20.366 1.00 13.79 244 ASP D N 1
ATOM 7639 C CA . ASP D 1 252 ? 16.422 -8.226 -21.656 1.00 14.06 244 ASP D CA 1
ATOM 7640 C C . ASP D 1 252 ? 16.769 -6.994 -22.515 1.00 13.81 244 ASP D C 1
ATOM 7641 O O . ASP D 1 252 ? 17.145 -7.102 -23.725 1.00 14.40 244 ASP D O 1
ATOM 7646 N N . VAL D 1 253 ? 16.681 -5.829 -21.901 1.00 14.31 245 VAL D N 1
ATOM 7647 C CA . VAL D 1 253 ? 16.843 -4.546 -22.599 1.00 14.67 245 VAL D CA 1
ATOM 7648 C C . VAL D 1 253 ? 18.273 -4.348 -23.050 1.00 15.41 245 VAL D C 1
ATOM 7649 O O . VAL D 1 253 ? 18.510 -3.846 -24.147 1.00 14.83 245 VAL D O 1
ATOM 7653 N N . SER D 1 254 ? 19.235 -4.816 -22.249 1.00 15.14 246 SER D N 1
ATOM 7654 C CA . SER D 1 254 ? 20.641 -4.701 -22.606 1.00 14.91 246 SER D CA 1
ATOM 7655 C C . SER D 1 254 ? 20.999 -5.525 -23.846 1.00 15.66 246 SER D C 1
ATOM 7656 O O . SER D 1 254 ? 21.670 -5.028 -24.737 1.00 14.37 246 SER D O 1
ATOM 7659 N N . TRP D 1 255 ? 20.522 -6.780 -23.902 1.00 15.56 247 TRP D N 1
ATOM 7660 C CA . TRP D 1 255 ? 20.702 -7.605 -25.078 1.00 15.78 247 TRP D CA 1
ATOM 7661 C C . TRP D 1 255 ? 19.976 -7.052 -26.322 1.00 15.20 247 TRP D C 1
ATOM 7662 O O . TRP D 1 255 ? 20.530 -7.061 -27.437 1.00 15.54 247 TRP D O 1
ATOM 7673 N N . LEU D 1 256 ? 18.775 -6.560 -26.128 1.00 15.42 248 LEU D N 1
ATOM 7674 C CA . LEU D 1 256 ? 17.999 -5.921 -27.207 1.00 15.95 248 LEU D CA 1
ATOM 7675 C C . LEU D 1 256 ? 18.801 -4.754 -27.870 1.00 16.70 248 LEU D C 1
ATOM 7676 O O . LEU D 1 256 ? 18.900 -4.663 -29.114 1.00 15.99 248 LEU D O 1
ATOM 7681 N N . LEU D 1 257 ? 19.374 -3.893 -27.024 1.00 17.43 249 LEU D N 1
ATOM 7682 C CA . LEU D 1 257 ? 20.129 -2.727 -27.468 1.00 18.72 249 LEU D CA 1
ATOM 7683 C C . LEU D 1 257 ? 21.429 -3.152 -28.108 1.00 19.68 249 LEU D C 1
ATOM 7684 O O . LEU D 1 257 ? 21.753 -2.701 -29.212 1.00 19.14 249 LEU D O 1
ATOM 7689 N N A ARG D 1 258 ? 22.176 -4.016 -27.419 0.50 18.90 250 ARG D N 1
ATOM 7690 N N B ARG D 1 258 ? 22.175 -4.022 -27.430 0.50 19.87 250 ARG D N 1
ATOM 7691 C CA A ARG D 1 258 ? 23.424 -4.532 -27.955 0.50 18.57 250 ARG D CA 1
ATOM 7692 C CA B ARG D 1 258 ? 23.436 -4.482 -27.974 0.50 20.22 250 ARG D CA 1
ATOM 7693 C C A ARG D 1 258 ? 23.195 -5.133 -29.331 0.50 18.73 250 ARG D C 1
ATOM 7694 C C B ARG D 1 258 ? 23.217 -5.154 -29.331 0.50 19.67 250 ARG D C 1
ATOM 7695 O O A ARG D 1 258 ? 23.877 -4.766 -30.272 0.50 17.77 250 ARG D O 1
ATOM 7696 O O B ARG D 1 258 ? 23.935 -4.856 -30.269 0.50 18.66 250 ARG D O 1
ATOM 7711 N N . ALA D 1 259 ? 22.212 -6.022 -29.457 1.00 18.63 251 ALA D N 1
ATOM 7712 C CA . ALA D 1 259 ? 22.022 -6.743 -30.732 1.00 18.97 251 ALA D CA 1
ATOM 7713 C C . ALA D 1 259 ? 21.558 -5.858 -31.862 1.00 18.78 251 ALA D C 1
ATOM 7714 O O . ALA D 1 259 ? 22.047 -5.993 -32.982 1.00 19.24 251 ALA D O 1
ATOM 7716 N N . THR D 1 260 ? 20.631 -4.944 -31.591 1.00 18.28 252 THR D N 1
ATOM 7717 C CA . THR D 1 260 ? 20.158 -4.076 -32.677 1.00 18.57 252 THR D CA 1
ATOM 7718 C C . THR D 1 260 ? 21.208 -3.061 -33.072 1.00 19.90 252 THR D C 1
ATOM 7719 O O . THR D 1 260 ? 21.322 -2.721 -34.245 1.00 19.54 252 THR D O 1
ATOM 7723 N N . ARG D 1 261 ? 22.014 -2.605 -32.109 1.00 19.93 253 ARG D N 1
ATOM 7724 C CA . ARG D 1 261 ? 23.122 -1.673 -32.436 1.00 22.22 253 ARG D CA 1
ATOM 7725 C C . ARG D 1 261 ? 24.248 -2.374 -33.234 1.00 22.76 253 ARG D C 1
ATOM 7726 O O . ARG D 1 261 ? 24.787 -1.797 -34.201 1.00 23.28 253 ARG D O 1
ATOM 7734 N N A GLN D 1 262 ? 24.599 -3.595 -32.864 0.50 21.77 254 GLN D N 1
ATOM 7735 N N B GLN D 1 262 ? 24.602 -3.607 -32.836 0.50 21.44 254 GLN D N 1
ATOM 7736 C CA A GLN D 1 262 ? 25.630 -4.293 -33.626 0.50 22.13 254 GLN D CA 1
ATOM 7737 C CA B GLN D 1 262 ? 25.571 -4.435 -33.604 0.50 21.62 254 GLN D CA 1
ATOM 7738 C C A GLN D 1 262 ? 25.144 -4.682 -35.056 0.50 21.74 254 GLN D C 1
ATOM 7739 C C B GLN D 1 262 ? 25.119 -4.625 -35.057 0.50 21.39 254 GLN D C 1
ATOM 7740 O O A GLN D 1 262 ? 25.923 -4.628 -36.012 0.50 21.38 254 GLN D O 1
ATOM 7741 O O B GLN D 1 262 ? 25.888 -4.440 -36.004 0.50 20.84 254 GLN D O 1
ATOM 7752 N N . ALA D 1 263 ? 23.856 -4.995 -35.214 1.00 21.75 255 ALA D N 1
ATOM 7753 C CA . ALA D 1 263 ? 23.302 -5.351 -36.510 1.00 22.90 255 ALA D CA 1
ATOM 7754 C C . ALA D 1 263 ? 23.314 -4.162 -37.477 1.00 23.80 255 ALA D C 1
ATOM 7755 O O . ALA D 1 263 ? 23.655 -4.308 -38.655 1.00 22.83 255 ALA D O 1
ATOM 7757 N N . LEU D 1 264 ? 23.010 -2.971 -36.956 1.00 24.61 256 LEU D N 1
ATOM 7758 C CA . LEU D 1 264 ? 23.127 -1.742 -37.739 1.00 25.25 256 LEU D CA 1
ATOM 7759 C C . LEU D 1 264 ? 24.569 -1.506 -38.196 1.00 24.35 256 LEU D C 1
ATOM 7760 O O . LEU D 1 264 ? 24.809 -1.205 -39.364 1.00 22.47 256 LEU D O 1
ATOM 7765 N N . GLN D 1 265 ? 25.523 -1.664 -37.286 1.00 24.61 257 GLN D N 1
ATOM 7766 C CA . GLN D 1 265 ? 26.948 -1.537 -37.641 1.00 25.06 257 GLN D CA 1
ATOM 7767 C C . GLN D 1 265 ? 27.391 -2.517 -38.720 1.00 24.38 257 GLN D C 1
ATOM 7768 O O . GLN D 1 265 ? 28.208 -2.140 -39.573 1.00 23.86 257 GLN D O 1
ATOM 7774 N N . GLU D 1 266 ? 26.882 -3.757 -38.674 1.00 23.68 258 GLU D N 1
ATOM 7775 C CA . GLU D 1 266 ? 27.242 -4.757 -39.667 1.00 26.20 258 GLU D CA 1
ATOM 7776 C C . GLU D 1 266 ? 26.657 -4.410 -41.019 1.00 25.06 258 GLU D C 1
ATOM 7777 O O . GLU D 1 266 ? 27.309 -4.591 -42.031 1.00 23.96 258 GLU D O 1
ATOM 7783 N N . VAL D 1 267 ? 25.427 -3.919 -41.049 1.00 23.90 259 VAL D N 1
ATOM 7784 C CA . VAL D 1 267 ? 24.778 -3.597 -42.340 1.00 25.96 259 VAL D CA 1
ATOM 7785 C C . VAL D 1 267 ? 25.394 -2.329 -42.995 1.00 29.07 259 VAL D C 1
ATOM 7786 O O . VAL D 1 267 ? 25.481 -2.247 -44.209 1.00 31.19 259 VAL D O 1
ATOM 7790 N N . ARG D 1 268 ? 25.802 -1.360 -42.177 1.00 31.69 260 ARG D N 1
ATOM 7791 C CA . ARG D 1 268 ? 26.484 -0.130 -42.616 1.00 37.03 260 ARG D CA 1
ATOM 7792 C C . ARG D 1 268 ? 27.946 -0.244 -42.984 1.00 39.15 260 ARG D C 1
ATOM 7793 O O . ARG D 1 268 ? 28.467 0.613 -43.680 1.00 42.40 260 ARG D O 1
ATOM 7801 N N . SER D 1 269 ? 28.653 -1.231 -42.462 1.00 38.56 261 SER D N 1
ATOM 7802 C CA . SER D 1 269 ? 30.087 -1.218 -42.662 1.00 38.85 261 SER D CA 1
ATOM 7803 C C . SER D 1 269 ? 30.364 -1.370 -44.157 1.00 41.34 261 SER D C 1
ATOM 7804 O O . SER D 1 269 ? 29.574 -1.925 -44.955 1.00 38.54 261 SER D O 1
ATOM 7808 N N . THR E 1 13 ? -24.272 10.922 3.185 1.00 44.00 5 THR E N 1
ATOM 7809 C CA . THR E 1 13 ? -24.979 9.910 4.029 1.00 41.74 5 THR E CA 1
ATOM 7810 C C . THR E 1 13 ? -24.491 8.483 3.722 1.00 41.71 5 THR E C 1
ATOM 7811 O O . THR E 1 13 ? -24.997 7.820 2.793 1.00 41.97 5 THR E O 1
ATOM 7813 N N . ASN E 1 14 ? -23.508 8.021 4.506 1.00 37.90 6 ASN E N 1
ATOM 7814 C CA . ASN E 1 14 ? -22.957 6.660 4.383 1.00 30.25 6 ASN E CA 1
ATOM 7815 C C . ASN E 1 14 ? -23.901 5.695 5.028 1.00 28.60 6 ASN E C 1
ATOM 7816 O O . ASN E 1 14 ? -23.858 5.510 6.250 1.00 26.86 6 ASN E O 1
ATOM 7821 N N . SER E 1 15 ? -24.759 5.080 4.215 1.00 26.85 7 SER E N 1
ATOM 7822 C CA . SER E 1 15 ? -25.833 4.264 4.755 1.00 29.60 7 SER E CA 1
ATOM 7823 C C . SER E 1 15 ? -25.354 3.016 5.459 1.00 27.70 7 SER E C 1
ATOM 7824 O O . SER E 1 15 ? -26.031 2.555 6.357 1.00 29.19 7 SER E O 1
ATOM 7827 N N . LEU E 1 16 ? -24.178 2.494 5.085 1.00 27.36 8 LEU E N 1
ATOM 7828 C CA . LEU E 1 16 ? -23.632 1.281 5.713 1.00 25.79 8 LEU E CA 1
ATOM 7829 C C . LEU E 1 16 ? -23.221 1.628 7.116 1.00 24.59 8 LEU E C 1
ATOM 7830 O O . LEU E 1 16 ? -23.506 0.902 8.036 1.00 24.08 8 LEU E O 1
ATOM 7835 N N . LYS E 1 17 ? -22.589 2.782 7.282 1.00 25.48 9 LYS E N 1
ATOM 7836 C CA . LYS E 1 17 ? -22.219 3.246 8.589 1.00 23.94 9 LYS E CA 1
ATOM 7837 C C . LYS E 1 17 ? -23.445 3.467 9.500 1.00 24.69 9 LYS E C 1
ATOM 7838 O O . LYS E 1 17 ? -23.387 3.086 10.648 1.00 23.66 9 LYS E O 1
ATOM 7844 N N . GLN E 1 18 ? -24.516 4.070 8.975 1.00 25.10 10 GLN E N 1
ATOM 7845 C CA . GLN E 1 18 ? -25.769 4.279 9.722 1.00 26.61 10 GLN E CA 1
ATOM 7846 C C . GLN E 1 18 ? -26.310 2.933 10.218 1.00 27.51 10 GLN E C 1
ATOM 7847 O O . GLN E 1 18 ? -26.657 2.769 11.380 1.00 27.64 10 GLN E O 1
ATOM 7849 N N . ARG E 1 19 ? -26.328 1.932 9.354 1.00 29.91 11 ARG E N 1
ATOM 7850 C CA . ARG E 1 19 ? -26.944 0.648 9.722 1.00 30.00 11 ARG E CA 1
ATOM 7851 C C . ARG E 1 19 ? -26.049 -0.143 10.707 1.00 30.46 11 ARG E C 1
ATOM 7852 O O . ARG E 1 19 ? -26.531 -0.727 11.681 1.00 29.51 11 ARG E O 1
ATOM 7860 N N . LEU E 1 20 ? -24.741 -0.128 10.497 1.00 29.74 12 LEU E N 1
ATOM 7861 C CA . LEU E 1 20 ? -23.845 -0.726 11.476 1.00 31.10 12 LEU E CA 1
ATOM 7862 C C . LEU E 1 20 ? -24.067 -0.170 12.890 1.00 32.35 12 LEU E C 1
ATOM 7863 O O . LEU E 1 20 ? -24.169 -0.924 13.856 1.00 30.99 12 LEU E O 1
ATOM 7868 N N . ARG E 1 21 ? -24.117 1.151 12.994 1.00 33.93 13 ARG E N 1
ATOM 7869 C CA . ARG E 1 21 ? -24.215 1.831 14.278 1.00 35.21 13 ARG E CA 1
ATOM 7870 C C . ARG E 1 21 ? -25.630 1.808 14.864 1.00 38.11 13 ARG E C 1
ATOM 7871 O O . ARG E 1 21 ? -25.784 1.746 16.079 1.00 42.21 13 ARG E O 1
ATOM 7873 N N . ASP E 1 22 ? -26.655 1.844 14.019 1.00 41.70 14 ASP E N 1
ATOM 7874 C CA . ASP E 1 22 ? -28.022 2.100 14.466 1.00 45.93 14 ASP E CA 1
ATOM 7875 C C . ASP E 1 22 ? -29.055 1.037 14.096 1.00 46.93 14 ASP E C 1
ATOM 7876 O O . ASP E 1 22 ? -30.253 1.297 14.242 1.00 50.36 14 ASP E O 1
ATOM 7881 N N . GLY E 1 23 ? -28.628 -0.126 13.603 1.00 43.22 15 GLY E N 1
ATOM 7882 C CA . GLY E 1 23 ? -29.571 -1.192 13.222 1.00 42.07 15 GLY E CA 1
ATOM 7883 C C . GLY E 1 23 ? -29.323 -2.469 14.004 1.00 40.54 15 GLY E C 1
ATOM 7884 O O . GLY E 1 23 ? -28.331 -2.554 14.737 1.00 46.58 15 GLY E O 1
ATOM 7885 N N . ASP E 1 24 ? -30.200 -3.464 13.862 1.00 38.69 16 ASP E N 1
ATOM 7886 C CA . ASP E 1 24 ? -29.934 -4.842 14.387 1.00 38.90 16 ASP E CA 1
ATOM 7887 C C . ASP E 1 24 ? -30.018 -5.982 13.317 1.00 39.00 16 ASP E C 1
ATOM 7888 O O . ASP E 1 24 ? -29.605 -7.121 13.570 1.00 39.18 16 ASP E O 1
ATOM 7890 N N . GLU E 1 25 ? -30.526 -5.660 12.131 1.00 36.80 17 GLU E N 1
ATOM 7891 C CA . GLU E 1 25 ? -30.558 -6.571 10.991 1.00 34.30 17 GLU E CA 1
ATOM 7892 C C . GLU E 1 25 ? -29.183 -6.893 10.380 1.00 28.49 17 GLU E C 1
ATOM 7893 O O . GLU E 1 25 ? -28.291 -6.048 10.325 1.00 27.46 17 GLU E O 1
ATOM 7899 N N . PRO E 1 26 ? -29.033 -8.101 9.860 1.00 24.30 18 PRO E N 1
ATOM 7900 C CA . PRO E 1 26 ? -27.776 -8.484 9.230 1.00 23.91 18 PRO E CA 1
ATOM 7901 C C . PRO E 1 26 ? -27.568 -7.747 7.930 1.00 21.31 18 PRO E C 1
ATOM 7902 O O . PRO E 1 26 ? -28.527 -7.280 7.341 1.00 21.64 18 PRO E O 1
ATOM 7906 N N . LEU E 1 27 ? -26.308 -7.600 7.534 1.00 20.30 19 LEU E N 1
ATOM 7907 C CA . LEU E 1 27 ? -25.925 -6.899 6.311 1.00 19.39 19 LEU E CA 1
ATOM 7908 C C . LEU E 1 27 ? -25.078 -7.854 5.502 1.00 18.25 19 LEU E C 1
ATOM 7909 O O . LEU E 1 27 ? -24.003 -8.273 5.948 1.00 16.55 19 LEU E O 1
ATOM 7914 N N . TYR E 1 28 ? -25.566 -8.237 4.324 1.00 17.08 20 TYR E N 1
ATOM 7915 C CA . TYR E 1 28 ? -24.945 -9.319 3.585 1.00 16.59 20 TYR E CA 1
ATOM 7916 C C . TYR E 1 28 ? -24.066 -8.745 2.502 1.00 15.57 20 TYR E C 1
ATOM 7917 O O . TYR E 1 28 ? -24.432 -7.806 1.831 1.00 14.29 20 TYR E O 1
ATOM 7926 N N . GLY E 1 29 ? -22.869 -9.299 2.395 1.00 15.53 21 GLY E N 1
ATOM 7927 C CA . GLY E 1 29 ? -21.870 -8.835 1.458 1.00 15.11 21 GLY E CA 1
ATOM 7928 C C . GLY E 1 29 ? -21.337 -9.916 0.530 1.00 15.26 21 GLY E C 1
ATOM 7929 O O . GLY E 1 29 ? -21.619 -11.097 0.723 1.00 15.39 21 GLY E O 1
ATOM 7930 N N . LEU E 1 30 ? -20.589 -9.479 -0.489 1.00 14.22 22 LEU E N 1
ATOM 7931 C CA . LEU E 1 30 ? -19.830 -10.339 -1.389 1.00 13.96 22 LEU E CA 1
ATOM 7932 C C . LEU E 1 30 ? -18.428 -9.784 -1.442 1.00 13.47 22 LEU E C 1
ATOM 7933 O O . LEU E 1 30 ? -18.221 -8.552 -1.470 1.00 13.03 22 LEU E O 1
ATOM 7938 N N . TRP E 1 31 ? -17.471 -10.696 -1.492 1.00 13.46 23 TRP E N 1
ATOM 7939 C CA . TRP E 1 31 ? -16.077 -10.322 -1.601 1.00 14.01 23 TRP E CA 1
ATOM 7940 C C . TRP E 1 31 ? -15.763 -10.203 -3.098 1.00 14.06 23 TRP E C 1
ATOM 7941 O O . TRP E 1 31 ? -16.128 -11.078 -3.868 1.00 15.16 23 TRP E O 1
ATOM 7952 N N . LEU E 1 32 ? -15.124 -9.115 -3.516 1.00 13.50 24 LEU E N 1
ATOM 7953 C CA . LEU E 1 32 ? -14.685 -8.974 -4.891 1.00 13.78 24 LEU E CA 1
ATOM 7954 C C . LEU E 1 32 ? -13.185 -9.160 -5.053 1.00 13.99 24 LEU E C 1
ATOM 7955 O O . LEU E 1 32 ? -12.388 -8.253 -4.774 1.00 13.31 24 LEU E O 1
ATOM 7960 N N A SER E 1 33 ? -12.828 -10.350 -5.517 0.50 14.71 25 SER E N 1
ATOM 7961 N N B SER E 1 33 ? -12.804 -10.332 -5.534 0.50 14.56 25 SER E N 1
ATOM 7962 C CA A SER E 1 33 ? -11.431 -10.771 -5.720 0.50 15.65 25 SER E CA 1
ATOM 7963 C CA B SER E 1 33 ? -11.386 -10.684 -5.732 0.50 15.32 25 SER E CA 1
ATOM 7964 C C A SER E 1 33 ? -10.943 -10.702 -7.178 0.50 15.75 25 SER E C 1
ATOM 7965 C C B SER E 1 33 ? -10.928 -10.680 -7.194 0.50 15.58 25 SER E C 1
ATOM 7966 O O A SER E 1 33 ? -9.741 -10.700 -7.428 0.50 16.05 25 SER E O 1
ATOM 7967 O O B SER E 1 33 ? -9.730 -10.714 -7.464 0.50 15.84 25 SER E O 1
ATOM 7972 N N . LEU E 1 34 ? -11.855 -10.668 -8.146 1.00 16.00 26 LEU E N 1
ATOM 7973 C CA . LEU E 1 34 ? -11.446 -10.807 -9.542 1.00 16.16 26 LEU E CA 1
ATOM 7974 C C . LEU E 1 34 ? -10.818 -9.588 -10.164 1.00 16.13 26 LEU E C 1
ATOM 7975 O O . LEU E 1 34 ? -10.133 -9.733 -11.172 1.00 16.67 26 LEU E O 1
ATOM 7980 N N . GLY E 1 35 ? -11.053 -8.413 -9.578 1.00 16.02 27 GLY E N 1
ATOM 7981 C CA . GLY E 1 35 ? -10.471 -7.132 -10.044 1.00 15.57 27 GLY E CA 1
ATOM 7982 C C . GLY E 1 35 ? -11.086 -6.680 -11.359 1.00 15.34 27 GLY E C 1
ATOM 7983 O O . GLY E 1 35 ? -10.427 -6.026 -12.145 1.00 16.84 27 GLY E O 1
ATOM 7984 N N . SER E 1 36 ? -12.336 -7.073 -11.600 1.00 14.35 28 SER E N 1
ATOM 7985 C CA . SER E 1 36 ? -13.062 -6.841 -12.878 1.00 13.90 28 SER E CA 1
ATOM 7986 C C . SER E 1 36 ? -14.126 -5.757 -12.723 1.00 13.97 28 SER E C 1
ATOM 7987 O O . SER E 1 36 ? -15.009 -5.852 -11.866 1.00 12.98 28 SER E O 1
ATOM 7990 N N . ASP E 1 37 ? -14.053 -4.728 -13.569 1.00 15.31 29 ASP E N 1
ATOM 7991 C CA . ASP E 1 37 ? -15.082 -3.694 -13.583 1.00 15.32 29 ASP E CA 1
ATOM 7992 C C . ASP E 1 37 ? -16.475 -4.271 -13.950 1.00 15.13 29 ASP E C 1
ATOM 7993 O O . ASP E 1 37 ? -17.473 -3.949 -13.307 1.00 13.83 29 ASP E O 1
ATOM 7998 N N A SER E 1 38 ? -16.525 -5.135 -14.961 0.50 14.83 30 SER E N 1
ATOM 7999 N N B SER E 1 38 ? -16.516 -5.129 -14.965 0.50 14.89 30 SER E N 1
ATOM 8000 C CA A SER E 1 38 ? -17.785 -5.728 -15.391 0.50 14.84 30 SER E CA 1
ATOM 8001 C CA B SER E 1 38 ? -17.759 -5.755 -15.392 0.50 14.93 30 SER E CA 1
ATOM 8002 C C A SER E 1 38 ? -18.367 -6.648 -14.331 0.50 15.24 30 SER E C 1
ATOM 8003 C C B SER E 1 38 ? -18.356 -6.598 -14.291 0.50 15.28 30 SER E C 1
ATOM 8004 O O A SER E 1 38 ? -19.594 -6.719 -14.169 0.50 15.08 30 SER E O 1
ATOM 8005 O O B SER E 1 38 ? -19.576 -6.564 -14.062 0.50 15.10 30 SER E O 1
ATOM 8010 N N . ALA E 1 39 ? -17.503 -7.350 -13.596 1.00 15.16 31 ALA E N 1
ATOM 8011 C CA . ALA E 1 39 ? -17.978 -8.256 -12.534 1.00 14.83 31 ALA E CA 1
ATOM 8012 C C . ALA E 1 39 ? -18.537 -7.423 -11.344 1.00 14.68 31 ALA E C 1
ATOM 8013 O O . ALA E 1 39 ? -19.633 -7.695 -10.814 1.00 13.87 31 ALA E O 1
ATOM 8015 N N . ALA E 1 40 ? -17.846 -6.356 -10.975 1.00 14.12 32 ALA E N 1
ATOM 8016 C CA . ALA E 1 40 ? -18.385 -5.438 -9.982 1.00 13.93 32 ALA E CA 1
ATOM 8017 C C . ALA E 1 40 ? -19.730 -4.795 -10.387 1.00 13.63 32 ALA E C 1
ATOM 8018 O O . ALA E 1 40 ? -20.619 -4.653 -9.553 1.00 13.53 32 ALA E O 1
ATOM 8020 N N . GLU E 1 41 ? -19.881 -4.347 -11.626 1.00 13.10 33 GLU E N 1
ATOM 8021 C CA . GLU E 1 41 ? -21.137 -3.707 -12.024 1.00 13.44 33 GLU E CA 1
ATOM 8022 C C . GLU E 1 41 ? -22.279 -4.742 -12.076 1.00 13.45 33 GLU E C 1
ATOM 8023 O O . GLU E 1 41 ? -23.375 -4.476 -11.590 1.00 13.51 33 GLU E O 1
ATOM 8029 N N . ALA E 1 42 ? -21.996 -5.924 -12.604 1.00 13.79 34 ALA E N 1
ATOM 8030 C CA . ALA E 1 42 ? -22.976 -7.008 -12.638 1.00 13.71 34 ALA E CA 1
ATOM 8031 C C . ALA E 1 42 ? -23.408 -7.317 -11.227 1.00 14.09 34 ALA E C 1
ATOM 8032 O O . ALA E 1 42 ? -24.594 -7.331 -10.936 1.00 13.39 34 ALA E O 1
ATOM 8034 N N . LEU E 1 43 ? -22.442 -7.476 -10.318 1.00 14.11 35 LEU E N 1
ATOM 8035 C CA . LEU E 1 43 ? -22.770 -7.863 -8.956 1.00 13.89 35 LEU E CA 1
ATOM 8036 C C . LEU E 1 43 ? -23.454 -6.756 -8.130 1.00 13.91 35 LEU E C 1
ATOM 8037 O O . LEU E 1 43 ? -24.134 -7.031 -7.125 1.00 13.79 35 LEU E O 1
ATOM 8042 N N . ALA E 1 44 ? -23.289 -5.495 -8.559 1.00 14.06 36 ALA E N 1
ATOM 8043 C CA . ALA E 1 44 ? -24.060 -4.392 -7.999 1.00 13.61 36 ALA E CA 1
ATOM 8044 C C . ALA E 1 44 ? -25.576 -4.524 -8.234 1.00 14.31 36 ALA E C 1
ATOM 8045 O O . ALA E 1 44 ? -26.346 -3.759 -7.662 1.00 13.94 36 ALA E O 1
ATOM 8047 N N . HIS E 1 45 ? -25.963 -5.457 -9.120 1.00 14.70 37 HIS E N 1
ATOM 8048 C CA . HIS E 1 45 ? -27.355 -5.870 -9.375 1.00 15.03 37 HIS E CA 1
ATOM 8049 C C . HIS E 1 45 ? -27.828 -7.131 -8.616 1.00 14.86 37 HIS E C 1
ATOM 8050 O O . HIS E 1 45 ? -28.952 -7.577 -8.808 1.00 14.51 37 HIS E O 1
ATOM 8057 N N . ALA E 1 46 ? -26.981 -7.687 -7.749 1.00 14.61 38 ALA E N 1
ATOM 8058 C CA . ALA E 1 46 ? -27.246 -8.944 -7.041 1.00 14.22 38 ALA E CA 1
ATOM 8059 C C . ALA E 1 46 ? -28.064 -8.802 -5.753 1.00 14.87 38 ALA E C 1
ATOM 8060 O O . ALA E 1 46 ? -28.427 -9.818 -5.135 1.00 14.64 38 ALA E O 1
ATOM 8062 N N . GLY E 1 47 ? -28.332 -7.553 -5.346 1.00 13.70 39 GLY E N 1
ATOM 8063 C CA . GLY E 1 47 ? -29.147 -7.270 -4.159 1.00 13.42 39 GLY E CA 1
ATOM 8064 C C . GLY E 1 47 ? -28.450 -7.286 -2.807 1.00 13.14 39 GLY E C 1
ATOM 8065 O O . GLY E 1 47 ? -29.110 -7.297 -1.795 1.00 13.30 39 GLY E O 1
ATOM 8066 N N . TYR E 1 48 ? -27.137 -7.332 -2.770 1.00 13.52 40 TYR E N 1
ATOM 8067 C CA . TYR E 1 48 ? -26.367 -7.336 -1.499 1.00 14.09 40 TYR E CA 1
ATOM 8068 C C . TYR E 1 48 ? -26.342 -5.963 -0.851 1.00 14.45 40 TYR E C 1
ATOM 8069 O O . TYR E 1 48 ? -26.481 -4.964 -1.520 1.00 16.10 40 TYR E O 1
ATOM 8078 N N . ASP E 1 49 ? -26.149 -5.933 0.460 1.00 14.75 41 ASP E N 1
ATOM 8079 C CA . ASP E 1 49 ? -26.035 -4.701 1.191 1.00 14.81 41 ASP E CA 1
ATOM 8080 C C . ASP E 1 49 ? -24.669 -4.070 1.018 1.00 14.80 41 ASP E C 1
ATOM 8081 O O . ASP E 1 49 ? -24.549 -2.843 1.030 1.00 13.98 41 ASP E O 1
ATOM 8086 N N . TRP E 1 50 ? -23.650 -4.900 0.844 1.00 14.53 42 TRP E N 1
ATOM 8087 C CA . TRP E 1 50 ? -22.307 -4.369 0.597 1.00 14.72 42 TRP E CA 1
ATOM 8088 C C . TRP E 1 50 ? -21.472 -5.257 -0.279 1.00 13.98 42 TRP E C 1
ATOM 8089 O O . TRP E 1 50 ? -21.750 -6.459 -0.436 1.00 14.61 42 TRP E O 1
ATOM 8100 N N . LEU E 1 51 ? -20.433 -4.653 -0.840 1.00 13.46 43 LEU E N 1
ATOM 8101 C CA . LEU E 1 51 ? -19.482 -5.295 -1.725 1.00 13.12 43 LEU E CA 1
ATOM 8102 C C . LEU E 1 51 ? -18.041 -4.890 -1.351 1.00 13.94 43 LEU E C 1
ATOM 8103 O O . LEU E 1 51 ? -17.748 -3.682 -1.230 1.00 13.74 43 LEU E O 1
ATOM 8108 N N . CYS E 1 52 ? -17.120 -5.866 -1.206 1.00 14.15 44 CYS E N 1
ATOM 8109 C CA . CYS E 1 52 ? -15.755 -5.537 -0.738 1.00 14.31 44 CYS E CA 1
ATOM 8110 C C . CYS E 1 52 ? -14.733 -5.637 -1.839 1.00 13.94 44 CYS E C 1
ATOM 8111 O O . CYS E 1 52 ? -14.546 -6.712 -2.429 1.00 12.92 44 CYS E O 1
ATOM 8114 N N . ILE E 1 53 ? -14.093 -4.503 -2.134 1.00 14.12 45 ILE E N 1
ATOM 8115 C CA . ILE E 1 53 ? -12.994 -4.451 -3.095 1.00 13.85 45 ILE E CA 1
ATOM 8116 C C . ILE E 1 53 ? -11.733 -4.724 -2.239 1.00 14.05 45 ILE E C 1
ATOM 8117 O O . ILE E 1 53 ? -11.311 -3.890 -1.429 1.00 13.58 45 ILE E O 1
ATOM 8122 N N . ASP E 1 54 ? -11.138 -5.893 -2.413 1.00 13.41 46 ASP E N 1
ATOM 8123 C CA . ASP E 1 54 ? -9.969 -6.293 -1.628 1.00 13.92 46 ASP E CA 1
ATOM 8124 C C . ASP E 1 54 ? -8.638 -5.837 -2.235 1.00 13.96 46 ASP E C 1
ATOM 8125 O O . ASP E 1 54 ? -8.351 -6.143 -3.365 1.00 14.49 46 ASP E O 1
ATOM 8130 N N . MET E 1 55 ? -7.830 -5.105 -1.482 1.00 14.36 47 MET E N 1
ATOM 8131 C CA . MET E 1 55 ? -6.498 -4.724 -1.915 1.00 13.98 47 MET E CA 1
ATOM 8132 C C . MET E 1 55 ? -5.421 -5.563 -1.250 1.00 16.12 47 MET E C 1
ATOM 8133 O O . MET E 1 55 ? -4.229 -5.461 -1.622 1.00 15.00 47 MET E O 1
ATOM 8138 N N . GLU E 1 56 ? -5.819 -6.347 -0.240 1.00 16.74 48 GLU E N 1
ATOM 8139 C CA . GLU E 1 56 ? -4.820 -7.057 0.552 1.00 17.78 48 GLU E CA 1
ATOM 8140 C C . GLU E 1 56 ? -4.458 -8.382 -0.089 1.00 17.04 48 GLU E C 1
ATOM 8141 O O . GLU E 1 56 ? -3.282 -8.675 -0.311 1.00 16.55 48 GLU E O 1
ATOM 8147 N N . HIS E 1 57 ? -5.481 -9.191 -0.361 1.00 17.09 49 HIS E N 1
ATOM 8148 C CA . HIS E 1 57 ? -5.296 -10.489 -1.033 1.00 17.46 49 HIS E CA 1
ATOM 8149 C C . HIS E 1 57 ? -5.943 -10.566 -2.416 1.00 17.36 49 HIS E C 1
ATOM 8150 O O . HIS E 1 57 ? -6.441 -11.641 -2.816 1.00 15.41 49 HIS E O 1
ATOM 8157 N N . ALA E 1 58 ? -5.922 -9.446 -3.124 1.00 16.05 50 ALA E N 1
ATOM 8158 C CA . ALA E 1 58 ? -6.275 -9.389 -4.555 1.00 15.91 50 ALA E CA 1
ATOM 8159 C C . ALA E 1 58 ? -5.483 -8.233 -5.087 1.00 15.93 50 ALA E C 1
ATOM 8160 O O . ALA E 1 58 ? -5.169 -7.334 -4.325 1.00 14.86 50 ALA E O 1
ATOM 8162 N N . PRO E 1 59 ? -5.164 -8.245 -6.395 1.00 16.17 51 PRO E N 1
ATOM 8163 C CA . PRO E 1 59 ? -4.181 -7.308 -6.939 1.00 16.88 51 PRO E CA 1
ATOM 8164 C C . PRO E 1 59 ? -4.882 -6.054 -7.470 1.00 16.99 51 PRO E C 1
ATOM 8165 O O . PRO E 1 59 ? -4.826 -5.748 -8.648 1.00 17.79 51 PRO E O 1
ATOM 8169 N N . ASN E 1 60 ? -5.582 -5.393 -6.573 1.00 15.75 52 ASN E N 1
ATOM 8170 C CA . ASN E 1 60 ? -6.285 -4.173 -6.880 1.00 14.85 52 ASN E CA 1
ATOM 8171 C C . ASN E 1 60 ? -5.459 -2.992 -6.352 1.00 13.96 52 ASN E C 1
ATOM 8172 O O . ASN E 1 60 ? -5.366 -2.775 -5.140 1.00 13.38 52 ASN E O 1
ATOM 8177 N N . ASP E 1 61 ? -4.876 -2.244 -7.259 1.00 13.46 53 ASP E N 1
ATOM 8178 C CA . ASP E 1 61 ? -4.203 -0.997 -6.875 1.00 13.90 53 ASP E CA 1
ATOM 8179 C C . ASP E 1 61 ? -5.129 0.214 -7.042 1.00 14.46 53 ASP E C 1
ATOM 8180 O O . ASP E 1 61 ? -6.278 0.045 -7.350 1.00 12.76 53 ASP E O 1
ATOM 8185 N N . SER E 1 62 ? -4.628 1.439 -6.842 1.00 15.85 54 SER E N 1
ATOM 8186 C CA . SER E 1 62 ? -5.497 2.627 -6.792 1.00 16.43 54 SER E CA 1
ATOM 8187 C C . SER E 1 62 ? -6.406 2.827 -7.984 1.00 16.78 54 SER E C 1
ATOM 8188 O O . SER E 1 62 ? -7.588 3.086 -7.787 1.00 17.14 54 SER E O 1
ATOM 8191 N N . ARG E 1 63 ? -5.899 2.729 -9.217 1.00 17.47 55 ARG E N 1
ATOM 8192 C CA . ARG E 1 63 ? -6.756 2.873 -10.360 1.00 18.38 55 ARG E CA 1
ATOM 8193 C C . ARG E 1 63 ? -7.798 1.765 -10.478 1.00 18.28 55 ARG E C 1
ATOM 8194 O O . ARG E 1 63 ? -8.891 2.010 -10.996 1.00 18.29 55 ARG E O 1
ATOM 8202 N N . ASP E 1 64 ? -7.472 0.560 -10.025 1.00 18.07 56 ASP E N 1
ATOM 8203 C CA . ASP E 1 64 ? -8.459 -0.554 -10.053 1.00 18.21 56 ASP E CA 1
ATOM 8204 C C . ASP E 1 64 ? -9.601 -0.279 -9.066 1.00 16.88 56 ASP E C 1
ATOM 8205 O O . ASP E 1 64 ? -10.799 -0.519 -9.377 1.00 16.93 56 ASP E O 1
ATOM 8210 N N . VAL E 1 65 ? -9.233 0.224 -7.886 1.00 15.75 57 VAL E N 1
ATOM 8211 C CA . VAL E 1 65 ? -10.213 0.603 -6.883 1.00 15.20 57 VAL E CA 1
ATOM 8212 C C . VAL E 1 65 ? -11.112 1.731 -7.386 1.00 14.27 57 VAL E C 1
ATOM 8213 O O . VAL E 1 65 ? -12.349 1.686 -7.226 1.00 13.58 57 VAL E O 1
ATOM 8217 N N . ALA E 1 66 ? -10.544 2.763 -7.978 1.00 14.73 58 ALA E N 1
ATOM 8218 C CA . ALA E 1 66 ? -11.428 3.846 -8.496 1.00 14.56 58 ALA E CA 1
ATOM 8219 C C . ALA E 1 66 ? -12.360 3.341 -9.646 1.00 14.52 58 ALA E C 1
ATOM 8220 O O . ALA E 1 66 ? -13.525 3.752 -9.739 1.00 13.47 58 ALA E O 1
ATOM 8222 N N A SER E 1 67 ? -11.836 2.447 -10.493 0.50 14.44 59 SER E N 1
ATOM 8223 N N B SER E 1 67 ? -11.852 2.449 -10.508 0.50 14.49 59 SER E N 1
ATOM 8224 C CA A SER E 1 67 ? -12.582 1.906 -11.621 0.50 13.80 59 SER E CA 1
ATOM 8225 C CA B SER E 1 67 ? -12.643 1.957 -11.633 0.50 13.91 59 SER E CA 1
ATOM 8226 C C A SER E 1 67 ? -13.745 1.048 -11.131 0.50 13.63 59 SER E C 1
ATOM 8227 C C B SER E 1 67 ? -13.759 1.029 -11.148 0.50 13.69 59 SER E C 1
ATOM 8228 O O A SER E 1 67 ? -14.859 1.167 -11.642 0.50 13.37 59 SER E O 1
ATOM 8229 O O B SER E 1 67 ? -14.868 1.094 -11.676 0.50 13.50 59 SER E O 1
ATOM 8234 N N . GLN E 1 68 ? -13.481 0.198 -10.146 1.00 13.53 60 GLN E N 1
ATOM 8235 C CA . GLN E 1 68 ? -14.511 -0.652 -9.564 1.00 13.83 60 GLN E CA 1
ATOM 8236 C C . GLN E 1 68 ? -15.571 0.140 -8.751 1.00 14.38 60 GLN E C 1
ATOM 8237 O O . GLN E 1 68 ? -16.762 -0.205 -8.833 1.00 13.31 60 GLN E O 1
ATOM 8243 N N . LEU E 1 69 ? -15.163 1.184 -8.017 1.00 14.10 61 LEU E N 1
ATOM 8244 C CA . LEU E 1 69 ? -16.151 2.081 -7.350 1.00 14.29 61 LEU E CA 1
ATOM 8245 C C . LEU E 1 69 ? -17.068 2.788 -8.349 1.00 14.35 61 LEU E C 1
ATOM 8246 O O . LEU E 1 69 ? -18.269 2.896 -8.107 1.00 14.26 61 LEU E O 1
ATOM 8251 N N . ARG E 1 70 ? -16.487 3.260 -9.456 1.00 13.61 62 ARG E N 1
ATOM 8252 C CA . ARG E 1 70 ? -17.265 3.814 -10.590 1.00 13.59 62 ARG E CA 1
ATOM 8253 C C . ARG E 1 70 ? -18.239 2.819 -11.188 1.00 13.32 62 ARG E C 1
ATOM 8254 O O . ARG E 1 70 ? -19.417 3.138 -11.401 1.00 12.56 62 ARG E O 1
ATOM 8262 N N . ALA E 1 71 ? -17.757 1.601 -11.413 1.00 12.86 63 ALA E N 1
ATOM 8263 C CA . ALA E 1 71 ? -18.588 0.552 -11.981 1.00 12.34 63 ALA E CA 1
ATOM 8264 C C . ALA E 1 71 ? -19.739 0.220 -11.063 1.00 12.16 63 ALA E C 1
ATOM 8265 O O . ALA E 1 71 ? -20.847 0.030 -11.537 1.00 12.68 63 ALA E O 1
ATOM 8267 N N . ILE E 1 72 ? -19.500 0.150 -9.753 1.00 11.66 64 ILE E N 1
ATOM 8268 C CA . ILE E 1 72 ? -20.588 -0.070 -8.810 1.00 12.14 64 ILE E CA 1
ATOM 8269 C C . ILE E 1 72 ? -21.616 1.060 -8.793 1.00 12.45 64 ILE E C 1
ATOM 8270 O O . ILE E 1 72 ? -22.839 0.804 -8.842 1.00 12.50 64 ILE E O 1
ATOM 8275 N N . ALA E 1 73 ? -21.117 2.304 -8.748 1.00 12.30 65 ALA E N 1
ATOM 8276 C CA . ALA E 1 73 ? -21.968 3.496 -8.688 1.00 12.17 65 ALA E CA 1
ATOM 8277 C C . ALA E 1 73 ? -22.826 3.635 -9.939 1.00 13.22 65 ALA E C 1
ATOM 8278 O O . ALA E 1 73 ? -23.955 4.145 -9.897 1.00 13.18 65 ALA E O 1
ATOM 8280 N N . ALA E 1 74 ? -22.276 3.194 -11.063 1.00 13.26 66 ALA E N 1
ATOM 8281 C CA . ALA E 1 74 ? -22.959 3.311 -12.339 1.00 13.95 66 ALA E CA 1
ATOM 8282 C C . ALA E 1 74 ? -24.265 2.491 -12.382 1.00 15.15 66 ALA E C 1
ATOM 8283 O O . ALA E 1 74 ? -25.198 2.843 -13.102 1.00 14.48 66 ALA E O 1
ATOM 8285 N N . ALA E 1 75 ? -24.339 1.439 -11.590 1.00 14.97 67 ALA E N 1
ATOM 8286 C CA . ALA E 1 75 ? -25.578 0.645 -11.449 1.00 16.84 67 ALA E CA 1
ATOM 8287 C C . ALA E 1 75 ? -26.714 1.434 -10.791 1.00 18.10 67 ALA E C 1
ATOM 8288 O O . ALA E 1 75 ? -27.871 1.075 -10.944 1.00 17.97 67 ALA E O 1
ATOM 8290 N N . HIS E 1 76 ? -26.390 2.489 -10.052 1.00 19.66 68 HIS E N 1
ATOM 8291 C CA . HIS E 1 76 ? -27.395 3.341 -9.398 1.00 22.23 68 HIS E CA 1
ATOM 8292 C C . HIS E 1 76 ? -28.261 2.527 -8.414 1.00 20.98 68 HIS E C 1
ATOM 8293 O O . HIS E 1 76 ? -29.480 2.727 -8.360 1.00 18.04 68 HIS E O 1
ATOM 8300 N N . LEU E 1 77 ? -27.645 1.584 -7.683 1.00 18.22 69 LEU E N 1
ATOM 8301 C CA . LEU E 1 77 ? -28.375 0.721 -6.756 1.00 18.37 69 LEU E CA 1
ATOM 8302 C C . LEU E 1 77 ? -27.743 0.802 -5.328 1.00 18.47 69 LEU E C 1
ATOM 8303 O O . LEU E 1 77 ? -26.755 1.497 -5.138 1.00 17.87 69 LEU E O 1
ATOM 8308 N N . PRO E 1 78 ? -28.356 0.142 -4.318 1.00 18.31 70 PRO E N 1
ATOM 8309 C CA . PRO E 1 78 ? -27.991 0.454 -2.918 1.00 18.62 70 PRO E CA 1
ATOM 8310 C C . PRO E 1 78 ? -26.744 -0.164 -2.320 1.00 19.09 70 PRO E C 1
ATOM 8311 O O . PRO E 1 78 ? -26.392 0.201 -1.189 1.00 20.10 70 PRO E O 1
ATOM 8315 N N . SER E 1 79 ? -26.057 -1.049 -3.034 1.00 18.09 71 SER E N 1
ATOM 8316 C CA . SER E 1 79 ? -24.944 -1.785 -2.424 1.00 19.14 71 SER E CA 1
ATOM 8317 C C . SER E 1 79 ? -23.810 -0.839 -2.043 1.00 18.88 71 SER E C 1
ATOM 8318 O O . SER E 1 79 ? -23.351 -0.045 -2.863 1.00 19.87 71 SER E O 1
ATOM 8321 N N . GLU E 1 80 ? -23.374 -0.907 -0.800 1.00 19.34 72 GLU E N 1
ATOM 8322 C CA . GLU E 1 80 ? -22.292 -0.023 -0.309 1.00 19.97 72 GLU E CA 1
ATOM 8323 C C . GLU E 1 80 ? -20.879 -0.628 -0.508 1.00 17.49 72 GLU E C 1
ATOM 8324 O O . GLU E 1 80 ? -20.622 -1.750 -0.094 1.00 15.68 72 GLU E O 1
ATOM 8330 N N . PRO E 1 81 ? -19.975 0.111 -1.169 1.00 16.08 73 PRO E N 1
ATOM 8331 C CA . PRO E 1 81 ? -18.631 -0.389 -1.277 1.00 15.58 73 PRO E CA 1
ATOM 8332 C C . PRO E 1 81 ? -17.817 -0.264 0.019 1.00 14.99 73 PRO E C 1
ATOM 8333 O O . PRO E 1 81 ? -17.966 0.728 0.770 1.00 14.53 73 PRO E O 1
ATOM 8337 N N . VAL E 1 82 ? -17.032 -1.313 0.267 1.00 13.90 74 VAL E N 1
ATOM 8338 C CA . VAL E 1 82 ? -16.029 -1.388 1.319 1.00 14.57 74 VAL E CA 1
ATOM 8339 C C . VAL E 1 82 ? -14.726 -1.667 0.606 1.00 14.63 74 VAL E C 1
ATOM 8340 O O . VAL E 1 82 ? -14.699 -2.392 -0.407 1.00 14.47 74 VAL E O 1
ATOM 8344 N N . VAL E 1 83 ? -13.652 -1.034 1.060 1.00 13.83 75 VAL E N 1
ATOM 8345 C CA . VAL E 1 83 ? -12.319 -1.303 0.520 1.00 13.14 75 VAL E CA 1
ATOM 8346 C C . VAL E 1 83 ? -11.449 -1.828 1.665 1.00 13.15 75 VAL E C 1
ATOM 8347 O O . VAL E 1 83 ? -11.329 -1.165 2.733 1.00 12.50 75 VAL E O 1
ATOM 8351 N N . ARG E 1 84 ? -10.904 -3.029 1.491 1.00 12.69 76 ARG E N 1
ATOM 8352 C CA . ARG E 1 84 ? -9.886 -3.510 2.403 1.00 13.55 76 ARG E CA 1
ATOM 8353 C C . ARG E 1 84 ? -8.538 -3.030 1.921 1.00 14.30 76 ARG E C 1
ATOM 8354 O O . ARG E 1 84 ? -8.118 -3.412 0.836 1.00 13.83 76 ARG E O 1
ATOM 8362 N N . VAL E 1 85 ? -7.863 -2.217 2.737 1.00 14.15 77 VAL E N 1
ATOM 8363 C CA . VAL E 1 85 ? -6.534 -1.723 2.393 1.00 15.20 77 VAL E CA 1
ATOM 8364 C C . VAL E 1 85 ? -5.472 -2.796 2.626 1.00 15.21 77 VAL E C 1
ATOM 8365 O O . VAL E 1 85 ? -5.727 -3.790 3.346 1.00 13.93 77 VAL E O 1
ATOM 8369 N N . PRO E 1 86 ? -4.310 -2.664 1.935 1.00 15.81 78 PRO E N 1
ATOM 8370 C CA . PRO E 1 86 ? -3.315 -3.707 2.139 1.00 17.36 78 PRO E CA 1
ATOM 8371 C C . PRO E 1 86 ? -2.615 -3.594 3.473 1.00 19.13 78 PRO E C 1
ATOM 8372 O O . PRO E 1 86 ? -2.120 -4.588 3.988 1.00 20.48 78 PRO E O 1
ATOM 8376 N N . ALA E 1 87 ? -2.584 -2.401 4.040 1.00 21.25 79 ALA E N 1
ATOM 8377 C CA . ALA E 1 87 ? -1.875 -2.183 5.287 1.00 23.85 79 ALA E CA 1
ATOM 8378 C C . ALA E 1 87 ? -2.170 -0.791 5.791 1.00 24.67 79 ALA E C 1
ATOM 8379 O O . ALA E 1 87 ? -2.630 0.099 5.049 1.00 23.35 79 ALA E O 1
ATOM 8381 N N . ARG E 1 88 ? -1.905 -0.607 7.073 1.00 27.70 80 ARG E N 1
ATOM 8382 C CA . ARG E 1 88 ? -2.149 0.674 7.724 1.00 29.72 80 ARG E CA 1
ATOM 8383 C C . ARG E 1 88 ? -0.968 1.643 7.454 1.00 30.26 80 ARG E C 1
ATOM 8384 O O . ARG E 1 88 ? -0.274 2.074 8.391 1.00 30.48 80 ARG E O 1
ATOM 8392 N N . GLU E 1 89 ? -0.722 1.909 6.163 1.00 28.84 81 GLU E N 1
ATOM 8393 C CA . GLU E 1 89 ? 0.285 2.883 5.702 1.00 30.00 81 GLU E CA 1
ATOM 8394 C C . GLU E 1 89 ? -0.441 4.173 5.327 1.00 26.23 81 GLU E C 1
ATOM 8395 O O . GLU E 1 89 ? -1.384 4.137 4.519 1.00 24.81 81 GLU E O 1
ATOM 8401 N N . PRO E 1 90 ? -0.021 5.318 5.904 1.00 25.05 82 PRO E N 1
ATOM 8402 C CA . PRO E 1 90 ? -0.715 6.542 5.526 1.00 24.52 82 PRO E CA 1
ATOM 8403 C C . PRO E 1 90 ? -0.997 6.751 4.008 1.00 24.18 82 PRO E C 1
ATOM 8404 O O . PRO E 1 90 ? -2.091 7.223 3.678 1.00 22.82 82 PRO E O 1
ATOM 8408 N N . TRP E 1 91 ? -0.069 6.402 3.093 1.00 22.63 83 TRP E N 1
ATOM 8409 C CA . TRP E 1 91 ? -0.279 6.740 1.670 1.00 20.52 83 TRP E CA 1
ATOM 8410 C C . TRP E 1 91 ? -1.347 5.882 1.002 1.00 19.39 83 TRP E C 1
ATOM 8411 O O . TRP E 1 91 ? -2.054 6.326 0.067 1.00 18.92 83 TRP E O 1
ATOM 8422 N N . LEU E 1 92 ? -1.421 4.635 1.446 1.00 17.78 84 LEU E N 1
ATOM 8423 C CA . LEU E 1 92 ? -2.420 3.687 0.969 1.00 18.41 84 LEU E CA 1
ATOM 8424 C C . LEU E 1 92 ? -3.837 4.050 1.403 1.00 18.13 84 LEU E C 1
ATOM 8425 O O . LEU E 1 92 ? -4.783 4.001 0.611 1.00 16.40 84 LEU E O 1
ATOM 8430 N N . VAL E 1 93 ? -3.983 4.428 2.673 1.00 17.48 85 VAL E N 1
ATOM 8431 C CA . VAL E 1 93 ? -5.284 4.877 3.168 1.00 18.03 85 VAL E CA 1
ATOM 8432 C C . VAL E 1 93 ? -5.783 6.138 2.434 1.00 17.55 85 VAL E C 1
ATOM 8433 O O . VAL E 1 93 ? -6.951 6.260 2.113 1.00 16.09 85 VAL E O 1
ATOM 8437 N N . LYS E 1 94 ? -4.841 7.033 2.147 1.00 18.57 86 LYS E N 1
ATOM 8438 C CA . LYS E 1 94 ? -5.041 8.309 1.472 1.00 19.32 86 LYS E CA 1
ATOM 8439 C C . LYS E 1 94 ? -5.572 8.067 0.057 1.00 19.23 86 LYS E C 1
ATOM 8440 O O . LYS E 1 94 ? -6.544 8.676 -0.361 1.00 17.60 86 LYS E O 1
ATOM 8446 N N . ARG E 1 95 ? -4.957 7.118 -0.647 1.00 18.52 87 ARG E N 1
ATOM 8447 C CA . ARG E 1 95 ? -5.410 6.707 -1.976 1.00 18.30 87 ARG E CA 1
ATOM 8448 C C . ARG E 1 95 ? -6.834 6.152 -1.994 1.00 18.09 87 ARG E C 1
ATOM 8449 O O . ARG E 1 95 ? -7.576 6.403 -2.926 1.00 17.86 87 ARG E O 1
ATOM 8457 N N . ALA E 1 96 ? -7.194 5.342 -0.999 1.00 17.86 88 ALA E N 1
ATOM 8458 C CA . ALA E 1 96 ? -8.507 4.752 -1.001 1.00 17.12 88 ALA E CA 1
ATOM 8459 C C . ALA E 1 96 ? -9.558 5.817 -0.700 1.00 17.43 88 ALA E C 1
ATOM 8460 O O . ALA E 1 96 ? -10.600 5.861 -1.365 1.00 16.74 88 ALA E O 1
ATOM 8462 N N . LEU E 1 97 ? -9.291 6.696 0.274 1.00 17.03 89 LEU E N 1
ATOM 8463 C CA . LEU E 1 97 ? -10.229 7.790 0.573 1.00 17.96 89 LEU E CA 1
ATOM 8464 C C . LEU E 1 97 ? -10.385 8.805 -0.555 1.00 18.98 89 LEU E C 1
ATOM 8465 O O . LEU E 1 97 ? -11.488 9.297 -0.836 1.00 18.34 89 LEU E O 1
ATOM 8470 N N . ASP E 1 98 ? -9.271 9.147 -1.186 1.00 19.89 90 ASP E N 1
ATOM 8471 C CA . ASP E 1 98 ? -9.311 10.088 -2.289 1.00 21.30 90 ASP E CA 1
ATOM 8472 C C . ASP E 1 98 ? -10.122 9.496 -3.457 1.00 21.02 90 ASP E C 1
ATOM 8473 O O . ASP E 1 98 ? -10.852 10.189 -4.138 1.00 24.07 90 ASP E O 1
ATOM 8478 N N . ALA E 1 99 ? -9.988 8.203 -3.674 1.00 22.03 91 ALA E N 1
ATOM 8479 C CA . ALA E 1 99 ? -10.789 7.507 -4.673 1.00 22.27 91 ALA E CA 1
ATOM 8480 C C . ALA E 1 99 ? -12.321 7.522 -4.417 1.00 21.77 91 ALA E C 1
ATOM 8481 O O . ALA E 1 99 ? -13.100 7.229 -5.324 1.00 21.71 91 ALA E O 1
ATOM 8483 N N . GLY E 1 100 ? -12.731 7.801 -3.181 1.00 20.64 92 GLY E N 1
ATOM 8484 C CA . GLY E 1 100 ? -14.126 7.947 -2.806 1.00 20.14 92 GLY E CA 1
ATOM 8485 C C . GLY E 1 100 ? -14.657 6.816 -1.921 1.00 20.22 92 GLY E C 1
ATOM 8486 O O . GLY E 1 100 ? -15.853 6.728 -1.717 1.00 20.28 92 GLY E O 1
ATOM 8487 N N . ALA E 1 101 ? -13.781 5.939 -1.426 1.00 17.95 93 ALA E N 1
ATOM 8488 C CA . ALA E 1 101 ? -14.203 4.877 -0.538 1.00 17.82 93 ALA E CA 1
ATOM 8489 C C . ALA E 1 101 ? -14.547 5.506 0.812 1.00 19.23 93 ALA E C 1
ATOM 8490 O O . ALA E 1 101 ? -13.757 6.293 1.378 1.00 18.29 93 ALA E O 1
ATOM 8492 N N . ARG E 1 102 ? -15.753 5.221 1.295 1.00 20.22 94 ARG E N 1
ATOM 8493 C CA . ARG E 1 102 ? -16.210 5.756 2.583 1.00 22.08 94 ARG E CA 1
ATOM 8494 C C . ARG E 1 102 ? -16.264 4.750 3.723 1.00 20.11 94 ARG E C 1
ATOM 8495 O O . ARG E 1 102 ? -16.506 5.131 4.857 1.00 18.30 94 ARG E O 1
ATOM 8503 N N . THR E 1 103 ? -16.045 3.473 3.418 1.00 18.15 95 THR E N 1
ATOM 8504 C CA . THR E 1 103 ? -15.933 2.453 4.428 1.00 16.74 95 THR E CA 1
ATOM 8505 C C . THR E 1 103 ? -14.662 1.658 4.122 1.00 15.98 95 THR E C 1
ATOM 8506 O O . THR E 1 103 ? -14.517 1.131 3.021 1.00 13.74 95 THR E O 1
ATOM 8510 N N . LEU E 1 104 ? -13.742 1.628 5.091 1.00 14.50 96 LEU E N 1
ATOM 8511 C CA . LEU E 1 104 ? -12.463 0.976 4.954 1.00 14.42 96 LEU E CA 1
ATOM 8512 C C . LEU E 1 104 ? -12.330 -0.157 5.962 1.00 14.44 96 LEU E C 1
ATOM 8513 O O . LEU E 1 104 ? -12.729 -0.027 7.135 1.00 14.87 96 LEU E O 1
ATOM 8518 N N . MET E 1 105 ? -11.760 -1.262 5.501 1.00 13.79 97 MET E N 1
ATOM 8519 C CA . MET E 1 105 ? -11.362 -2.333 6.389 1.00 14.55 97 MET E CA 1
ATOM 8520 C C . MET E 1 105 ? -9.829 -2.428 6.485 1.00 13.91 97 MET E C 1
ATOM 8521 O O . MET E 1 105 ? -9.116 -2.455 5.463 1.00 13.64 97 MET E O 1
ATOM 8526 N N . PHE E 1 106 ? -9.345 -2.491 7.723 1.00 14.77 98 PHE E N 1
ATOM 8527 C CA . PHE E 1 106 ? -7.908 -2.549 8.030 1.00 15.28 98 PHE E CA 1
ATOM 8528 C C . PHE E 1 106 ? -7.527 -3.955 8.491 1.00 16.18 98 PHE E C 1
ATOM 8529 O O . PHE E 1 106 ? -8.120 -4.488 9.455 1.00 15.63 98 PHE E O 1
ATOM 8537 N N . PRO E 1 107 ? -6.557 -4.572 7.818 1.00 17.14 99 PRO E N 1
ATOM 8538 C CA . PRO E 1 107 ? -6.172 -5.923 8.267 1.00 19.68 99 PRO E CA 1
ATOM 8539 C C . PRO E 1 107 ? -5.231 -5.837 9.486 1.00 21.00 99 PRO E C 1
ATOM 8540 O O . PRO E 1 107 ? -4.770 -4.758 9.812 1.00 20.65 99 PRO E O 1
ATOM 8544 N N . CYS E 1 108 ? -4.978 -6.965 10.149 1.00 23.13 100 CYS E N 1
ATOM 8545 C CA . CYS E 1 108 ? -3.975 -7.070 11.240 1.00 25.96 100 CYS E CA 1
ATOM 8546 C C . CYS E 1 108 ? -4.052 -5.977 12.272 1.00 24.29 100 CYS E C 1
ATOM 8547 O O . CYS E 1 108 ? -3.039 -5.368 12.585 1.00 23.85 100 CYS E O 1
ATOM 8550 N N . ILE E 1 109 ? -5.233 -5.720 12.811 1.00 23.85 101 ILE E N 1
ATOM 8551 C CA . ILE E 1 109 ? -5.343 -4.835 13.975 1.00 24.38 101 ILE E CA 1
ATOM 8552 C C . ILE E 1 109 ? -5.193 -5.686 15.227 1.00 25.36 101 ILE E C 1
ATOM 8553 O O . ILE E 1 109 ? -6.048 -6.537 15.507 1.00 25.59 101 ILE E O 1
ATOM 8558 N N . GLU E 1 110 ? -4.096 -5.450 15.952 1.00 27.34 102 GLU E N 1
ATOM 8559 C CA . GLU E 1 110 ? -3.676 -6.268 17.101 1.00 28.79 102 GLU E CA 1
ATOM 8560 C C . GLU E 1 110 ? -3.819 -5.583 18.460 1.00 28.00 102 GLU E C 1
ATOM 8561 O O . GLU E 1 110 ? -3.982 -6.253 19.476 1.00 28.92 102 GLU E O 1
ATOM 8567 N N . THR E 1 111 ? -3.731 -4.257 18.481 1.00 26.77 103 THR E N 1
ATOM 8568 C CA . THR E 1 111 ? -3.813 -3.482 19.722 1.00 26.69 103 THR E CA 1
ATOM 8569 C C . THR E 1 111 ? -4.733 -2.288 19.617 1.00 25.33 103 THR E C 1
ATOM 8570 O O . THR E 1 111 ? -4.970 -1.789 18.516 1.00 25.25 103 THR E O 1
ATOM 8574 N N . PRO E 1 112 ? -5.232 -1.795 20.767 1.00 27.31 104 PRO E N 1
ATOM 8575 C CA . PRO E 1 112 ? -5.945 -0.522 20.778 1.00 27.79 104 PRO E CA 1
ATOM 8576 C C . PRO E 1 112 ? -5.211 0.635 20.061 1.00 27.49 104 PRO E C 1
ATOM 8577 O O . PRO E 1 112 ? -5.871 1.493 19.465 1.00 28.69 104 PRO E O 1
ATOM 8581 N N . ASP E 1 113 ? -3.885 0.687 20.133 1.00 28.08 105 ASP E N 1
ATOM 8582 C CA . ASP E 1 113 ? -3.138 1.776 19.456 1.00 31.56 105 ASP E CA 1
ATOM 8583 C C . ASP E 1 113 ? -3.184 1.611 17.912 1.00 29.33 105 ASP E C 1
ATOM 8584 O O . ASP E 1 113 ? -3.316 2.605 17.199 1.00 28.20 105 ASP E O 1
ATOM 8589 N N . ASP E 1 114 ? -3.029 0.371 17.422 1.00 26.07 106 ASP E N 1
ATOM 8590 C CA . ASP E 1 114 ? -3.258 0.035 15.981 1.00 26.53 106 ASP E CA 1
ATOM 8591 C C . ASP E 1 114 ? -4.621 0.556 15.520 1.00 25.82 106 ASP E C 1
ATOM 8592 O O . ASP E 1 114 ? -4.733 1.203 14.472 1.00 27.11 106 ASP E O 1
ATOM 8597 N N . ALA E 1 115 ? -5.656 0.282 16.310 1.00 24.63 107 ALA E N 1
ATOM 8598 C CA . ALA E 1 115 ? -7.004 0.694 15.951 1.00 24.19 107 ALA E CA 1
ATOM 8599 C C . ALA E 1 115 ? -7.164 2.220 15.991 1.00 25.24 107 ALA E C 1
ATOM 8600 O O . ALA E 1 115 ? -7.803 2.796 15.111 1.00 24.80 107 ALA E O 1
ATOM 8602 N N . ALA E 1 116 ? -6.588 2.866 17.004 1.00 25.27 108 ALA E N 1
ATOM 8603 C CA . ALA E 1 116 ? -6.690 4.331 17.152 1.00 25.50 108 ALA E CA 1
ATOM 8604 C C . ALA E 1 116 ? -6.019 5.000 15.988 1.00 24.65 108 ALA E C 1
ATOM 8605 O O . ALA E 1 116 ? -6.491 6.015 15.477 1.00 24.76 108 ALA E O 1
ATOM 8607 N N . HIS E 1 117 ? -4.904 4.424 15.575 1.00 24.13 109 HIS E N 1
ATOM 8608 C CA . HIS E 1 117 ? -4.112 4.969 14.488 1.00 23.86 109 HIS E CA 1
ATOM 8609 C C . HIS E 1 117 ? -4.878 4.839 13.177 1.00 23.19 109 HIS E C 1
ATOM 8610 O O . HIS E 1 117 ? -4.919 5.774 12.381 1.00 24.78 109 HIS E O 1
ATOM 8617 N N . ALA E 1 118 ? -5.472 3.679 12.954 1.00 20.84 110 ALA E N 1
ATOM 8618 C CA . ALA E 1 118 ? -6.297 3.458 11.783 1.00 20.18 110 ALA E CA 1
ATOM 8619 C C . ALA E 1 118 ? -7.380 4.509 11.711 1.00 19.92 110 ALA E C 1
ATOM 8620 O O . ALA E 1 118 ? -7.605 5.086 10.663 1.00 17.56 110 ALA E O 1
ATOM 8622 N N . VAL E 1 119 ? -8.039 4.767 12.838 1.00 20.01 111 VAL E N 1
ATOM 8623 C CA . VAL E 1 119 ? -9.087 5.765 12.882 1.00 21.24 111 VAL E CA 1
ATOM 8624 C C . VAL E 1 119 ? -8.535 7.185 12.577 1.00 22.02 111 VAL E C 1
ATOM 8625 O O . VAL E 1 119 ? -9.116 7.892 11.796 1.00 22.65 111 VAL E O 1
ATOM 8629 N N . ARG E 1 120 ? -7.429 7.587 13.198 1.00 24.57 112 ARG E N 1
ATOM 8630 C CA . ARG E 1 120 ? -6.785 8.894 12.923 1.00 26.43 112 ARG E CA 1
ATOM 8631 C C . ARG E 1 120 ? -6.526 9.129 11.412 1.00 25.30 112 ARG E C 1
ATOM 8632 O O . ARG E 1 120 ? -6.791 10.227 10.873 1.00 25.06 112 ARG E O 1
ATOM 8640 N N . LEU E 1 121 ? -6.038 8.085 10.733 1.00 25.03 113 LEU E N 1
ATOM 8641 C CA . LEU E 1 121 ? -5.757 8.169 9.286 1.00 25.14 113 LEU E CA 1
ATOM 8642 C C . LEU E 1 121 ? -6.992 8.509 8.489 1.00 25.66 113 LEU E C 1
ATOM 8643 O O . LEU E 1 121 ? -6.864 9.007 7.375 1.00 26.65 113 LEU E O 1
ATOM 8648 N N . THR E 1 122 ? -8.181 8.238 9.035 1.00 23.92 114 THR E N 1
ATOM 8649 C CA . THR E 1 122 ? -9.416 8.485 8.307 1.00 24.73 114 THR E CA 1
ATOM 8650 C C . THR E 1 122 ? -10.070 9.821 8.705 1.00 26.37 114 THR E C 1
ATOM 8651 O O . THR E 1 122 ? -11.127 10.175 8.189 1.00 28.29 114 THR E O 1
ATOM 8655 N N . ARG E 1 123 ? -9.465 10.549 9.630 1.00 27.63 115 ARG E N 1
ATOM 8656 C CA . ARG E 1 123 ? -10.097 11.753 10.182 1.00 28.29 115 ARG E CA 1
ATOM 8657 C C . ARG E 1 123 ? -9.307 12.995 9.852 1.00 29.53 115 ARG E C 1
ATOM 8658 O O . ARG E 1 123 ? -8.105 13.048 10.178 1.00 26.89 115 ARG E O 1
ATOM 8666 N N . PHE E 1 124 ? -9.996 13.982 9.253 1.00 31.79 116 PHE E N 1
ATOM 8667 C CA . PHE E 1 124 ? -9.501 15.365 9.114 1.00 34.91 116 PHE E CA 1
ATOM 8668 C C . PHE E 1 124 ? -9.379 15.907 10.534 1.00 39.13 116 PHE E C 1
ATOM 8669 O O . PHE E 1 124 ? -10.276 15.680 11.355 1.00 41.97 116 PHE E O 1
ATOM 8677 N N . PRO E 1 125 ? -8.282 16.610 10.851 1.00 44.51 117 PRO E N 1
ATOM 8678 C CA . PRO E 1 125 ? -8.278 17.199 12.195 1.00 44.90 117 PRO E CA 1
ATOM 8679 C C . PRO E 1 125 ? -9.522 18.099 12.460 1.00 49.49 117 PRO E C 1
ATOM 8680 O O . PRO E 1 125 ? -9.923 18.901 11.613 1.00 46.95 117 PRO E O 1
ATOM 8684 N N . SER E 1 126 ? -10.149 17.914 13.616 1.00 53.03 118 SER E N 1
ATOM 8685 C CA . SER E 1 126 ? -11.319 18.685 13.992 1.00 56.33 118 SER E CA 1
ATOM 8686 C C . SER E 1 126 ? -11.374 18.760 15.518 1.00 58.85 118 SER E C 1
ATOM 8687 O O . SER E 1 126 ? -10.620 18.072 16.203 1.00 58.13 118 SER E O 1
ATOM 8689 N N . PRO E 1 127 ? -12.235 19.635 16.063 1.00 67.11 119 PRO E N 1
ATOM 8690 C CA . PRO E 1 127 ? -12.533 19.508 17.492 1.00 66.10 119 PRO E CA 1
ATOM 8691 C C . PRO E 1 127 ? -13.171 18.136 17.741 1.00 65.04 119 PRO E C 1
ATOM 8692 O O . PRO E 1 127 ? -12.791 17.436 18.688 1.00 60.35 119 PRO E O 1
ATOM 8696 N N . GLU E 1 128 ? -14.119 17.775 16.869 1.00 63.29 120 GLU E N 1
ATOM 8697 C CA . GLU E 1 128 ? -14.582 16.403 16.728 1.00 64.14 120 GLU E CA 1
ATOM 8698 C C . GLU E 1 128 ? -13.411 15.399 16.866 1.00 67.35 120 GLU E C 1
ATOM 8699 O O . GLU E 1 128 ? -13.423 14.576 17.784 1.00 71.06 120 GLU E O 1
ATOM 8701 N N . SER E 1 129 ? -12.392 15.482 15.998 1.00 63.44 121 SER E N 1
ATOM 8702 C CA . SER E 1 129 ? -11.232 14.546 16.064 1.00 60.29 121 SER E CA 1
ATOM 8703 C C . SER E 1 129 ? -9.870 15.266 16.089 1.00 59.83 121 SER E C 1
ATOM 8704 O O . SER E 1 129 ? -9.209 15.395 15.056 1.00 53.06 121 SER E O 1
ATOM 8707 N N . PRO E 1 130 ? -9.442 15.725 17.279 1.00 60.75 122 PRO E N 1
ATOM 8708 C CA . PRO E 1 130 ? -8.248 16.560 17.492 1.00 59.07 122 PRO E CA 1
ATOM 8709 C C . PRO E 1 130 ? -6.968 16.105 16.791 1.00 51.33 122 PRO E C 1
ATOM 8710 O O . PRO E 1 130 ? -6.319 16.899 16.117 1.00 50.49 122 PRO E O 1
ATOM 8714 N N . ASP E 1 131 ? -6.615 14.839 16.957 1.00 46.40 123 ASP E N 1
ATOM 8715 C CA . ASP E 1 131 ? -5.333 14.318 16.473 1.00 44.26 123 ASP E CA 1
ATOM 8716 C C . ASP E 1 131 ? -5.383 13.659 15.057 1.00 40.49 123 ASP E C 1
ATOM 8717 O O . ASP E 1 131 ? -4.491 12.894 14.703 1.00 40.16 123 ASP E O 1
ATOM 8722 N N . GLY E 1 132 ? -6.407 13.960 14.265 1.00 38.92 124 GLY E N 1
ATOM 8723 C CA . GLY E 1 132 ? -6.596 13.343 12.928 1.00 37.19 124 GLY E CA 1
ATOM 8724 C C . GLY E 1 132 ? -5.410 13.499 11.974 1.00 36.45 124 GLY E C 1
ATOM 8725 O O . GLY E 1 132 ? -4.733 14.514 12.001 1.00 35.44 124 GLY E O 1
ATOM 8726 N N . LEU E 1 133 ? -5.138 12.485 11.152 1.00 32.25 125 LEU E N 1
ATOM 8727 C CA . LEU E 1 133 ? -4.038 12.536 10.212 1.00 29.95 125 LEU E CA 1
ATOM 8728 C C . LEU E 1 133 ? -4.497 12.518 8.745 1.00 29.17 125 LEU E C 1
ATOM 8729 O O . LEU E 1 133 ? -3.636 12.351 7.887 1.00 28.34 125 LEU E O 1
ATOM 8734 N N . ARG E 1 134 ? -5.806 12.697 8.446 1.00 27.97 126 ARG E N 1
ATOM 8735 C CA . ARG E 1 134 ? -6.298 12.698 7.040 1.00 27.66 126 ARG E CA 1
ATOM 8736 C C . ARG E 1 134 ? -5.822 13.958 6.277 1.00 29.42 126 ARG E C 1
ATOM 8737 O O . ARG E 1 134 ? -6.037 15.058 6.733 1.00 27.38 126 ARG E O 1
ATOM 8745 N N . GLY E 1 135 ? -5.251 13.779 5.084 1.00 31.55 127 GLY E N 1
ATOM 8746 C CA . GLY E 1 135 ? -4.726 14.884 4.302 1.00 31.44 127 GLY E CA 1
ATOM 8747 C C . GLY E 1 135 ? -5.765 15.519 3.416 1.00 32.70 127 GLY E C 1
ATOM 8748 O O . GLY E 1 135 ? -6.685 14.857 2.956 1.00 31.76 127 GLY E O 1
ATOM 8749 N N . VAL E 1 136 ? -5.605 16.813 3.170 1.00 35.26 128 VAL E N 1
ATOM 8750 C CA . VAL E 1 136 ? -6.557 17.586 2.400 1.00 38.81 128 VAL E CA 1
ATOM 8751 C C . VAL E 1 136 ? -6.104 17.724 0.952 1.00 40.21 128 VAL E C 1
ATOM 8752 O O . VAL E 1 136 ? -4.953 18.098 0.666 1.00 45.58 128 VAL E O 1
ATOM 8756 N N . ALA E 1 137 ? -7.022 17.450 0.038 1.00 38.11 129 ALA E N 1
ATOM 8757 C CA . ALA E 1 137 ? -6.803 17.744 -1.367 1.00 37.21 129 ALA E CA 1
ATOM 8758 C C . ALA E 1 137 ? -8.167 17.891 -2.053 1.00 35.45 129 ALA E C 1
ATOM 8759 O O . ALA E 1 137 ? -8.937 16.912 -2.178 1.00 34.26 129 ALA E O 1
ATOM 8761 N N . GLY E 1 138 ? -8.457 19.125 -2.485 1.00 33.02 130 GLY E N 1
ATOM 8762 C CA . GLY E 1 138 ? -9.802 19.526 -2.893 1.00 30.86 130 GLY E CA 1
ATOM 8763 C C . GLY E 1 138 ? -10.246 19.151 -4.290 1.00 30.21 130 GLY E C 1
ATOM 8764 O O . GLY E 1 138 ? -11.409 19.359 -4.631 1.00 30.41 130 GLY E O 1
ATOM 8765 N N . MET E 1 139 ? -9.327 18.616 -5.097 1.00 29.76 131 MET E N 1
ATOM 8766 C CA . MET E 1 139 ? -9.600 18.308 -6.479 1.00 29.53 131 MET E CA 1
ATOM 8767 C C . MET E 1 139 ? -9.796 16.798 -6.707 1.00 27.62 131 MET E C 1
ATOM 8768 O O . MET E 1 139 ? -9.991 16.384 -7.853 1.00 24.29 131 MET E O 1
ATOM 8773 N N . VAL E 1 140 ? -9.739 15.989 -5.649 1.00 25.13 132 VAL E N 1
ATOM 8774 C CA . VAL E 1 140 ? -9.868 14.523 -5.823 1.00 24.13 132 VAL E CA 1
ATOM 8775 C C . VAL E 1 140 ? -11.305 14.021 -5.992 1.00 22.90 132 VAL E C 1
ATOM 8776 O O . VAL E 1 140 ? -12.256 14.743 -5.793 1.00 21.00 132 VAL E O 1
ATOM 8780 N N . ARG E 1 141 ? -11.430 12.747 -6.357 1.00 22.90 133 ARG E N 1
ATOM 8781 C CA . ARG E 1 141 ? -12.724 12.156 -6.694 1.00 21.53 133 ARG E CA 1
ATOM 8782 C C . ARG E 1 141 ? -13.725 12.335 -5.540 1.00 20.80 133 ARG E C 1
ATOM 8783 O O . ARG E 1 141 ? -14.895 12.722 -5.747 1.00 19.77 133 ARG E O 1
ATOM 8791 N N . ALA E 1 142 ? -13.263 12.067 -4.328 1.00 21.15 134 ALA E N 1
ATOM 8792 C CA . ALA E 1 142 ? -14.077 12.190 -3.129 1.00 21.71 134 ALA E CA 1
ATOM 8793 C C . ALA E 1 142 ? -14.680 13.572 -2.886 1.00 23.58 134 ALA E C 1
ATOM 8794 O O . ALA E 1 142 ? -15.705 13.662 -2.222 1.00 26.04 134 ALA E O 1
ATOM 8796 N N . ALA E 1 143 ? -14.030 14.632 -3.355 1.00 23.06 135 ALA E N 1
ATOM 8797 C CA . ALA E 1 143 ? -14.551 16.003 -3.253 1.00 23.53 135 ALA E CA 1
ATOM 8798 C C . ALA E 1 143 ? -15.249 16.451 -4.543 1.00 22.86 135 ALA E C 1
ATOM 8799 O O . ALA E 1 143 ? -15.347 17.655 -4.844 1.00 23.92 135 ALA E O 1
ATOM 8801 N N . ALA E 1 144 ? -15.769 15.468 -5.284 1.00 22.38 136 ALA E N 1
ATOM 8802 C CA . ALA E 1 144 ? -16.340 15.679 -6.632 1.00 21.87 136 ALA E CA 1
ATOM 8803 C C . ALA E 1 144 ? -15.444 16.677 -7.446 1.00 21.17 136 ALA E C 1
ATOM 8804 O O . ALA E 1 144 ? -15.921 17.641 -8.058 1.00 21.88 136 ALA E O 1
ATOM 8806 N N . PHE E 1 145 ? -14.137 16.415 -7.411 1.00 20.64 137 PHE E N 1
ATOM 8807 C CA . PHE E 1 145 ? -13.123 17.144 -8.228 1.00 21.24 137 PHE E CA 1
ATOM 8808 C C . PHE E 1 145 ? -13.121 18.657 -7.981 1.00 21.76 137 PHE E C 1
ATOM 8809 O O . PHE E 1 145 ? -12.752 19.430 -8.855 1.00 23.22 137 PHE E O 1
ATOM 8817 N N . GLY E 1 146 ? -13.557 19.043 -6.788 1.00 23.36 138 GLY E N 1
ATOM 8818 C CA . GLY E 1 146 ? -13.633 20.423 -6.355 1.00 24.72 138 GLY E CA 1
ATOM 8819 C C . GLY E 1 146 ? -15.031 20.992 -6.352 1.00 25.95 138 GLY E C 1
ATOM 8820 O O . GLY E 1 146 ? -15.234 22.089 -5.850 1.00 27.30 138 GLY E O 1
ATOM 8821 N N . MET E 1 147 ? -16.002 20.254 -6.875 1.00 26.34 139 MET E N 1
ATOM 8822 C CA . MET E 1 147 ? -17.386 20.750 -6.965 1.00 26.78 139 MET E CA 1
ATOM 8823 C C . MET E 1 147 ? -18.216 20.698 -5.679 1.00 29.70 139 MET E C 1
ATOM 8824 O O . MET E 1 147 ? -19.349 21.194 -5.665 1.00 31.35 139 MET E O 1
ATOM 8829 N N . ARG E 1 148 ? -17.670 20.101 -4.631 1.00 30.12 140 ARG E N 1
ATOM 8830 C CA . ARG E 1 148 ? -18.214 20.188 -3.276 1.00 34.53 140 ARG E CA 1
ATOM 8831 C C . ARG E 1 148 ? -17.157 20.782 -2.344 1.00 35.15 140 ARG E C 1
ATOM 8832 O O . ARG E 1 148 ? -16.459 20.052 -1.650 1.00 33.03 140 ARG E O 1
ATOM 8840 N N . ARG E 1 149 ? -17.012 22.108 -2.351 1.00 41.37 141 ARG E N 1
ATOM 8841 C CA . ARG E 1 149 ? -16.104 22.767 -1.395 1.00 48.47 141 ARG E CA 1
ATOM 8842 C C . ARG E 1 149 ? -16.603 22.560 0.076 1.00 51.56 141 ARG E C 1
ATOM 8843 O O . ARG E 1 149 ? -15.836 22.704 1.020 1.00 52.90 141 ARG E O 1
ATOM 8845 N N . ASP E 1 150 ? -17.875 22.185 0.246 1.00 55.66 142 ASP E N 1
ATOM 8846 C CA . ASP E 1 150 ? -18.426 21.778 1.547 1.00 57.88 142 ASP E CA 1
ATOM 8847 C C . ASP E 1 150 ? -17.877 20.441 2.052 1.00 57.70 142 ASP E C 1
ATOM 8848 O O . ASP E 1 150 ? -18.157 20.035 3.187 1.00 57.40 142 ASP E O 1
ATOM 8853 N N . TYR E 1 151 ? -17.099 19.755 1.218 1.00 57.42 143 TYR E N 1
ATOM 8854 C CA . TYR E 1 151 ? -16.659 18.386 1.517 1.00 57.84 143 TYR E CA 1
ATOM 8855 C C . TYR E 1 151 ? -16.070 18.248 2.918 1.00 54.25 143 TYR E C 1
ATOM 8856 O O . TYR E 1 151 ? -16.385 17.317 3.664 1.00 50.92 143 TYR E O 1
ATOM 8865 N N . LEU E 1 152 ? -15.223 19.204 3.267 1.00 55.11 144 LEU E N 1
ATOM 8866 C CA . LEU E 1 152 ? -14.404 19.092 4.460 1.00 54.87 144 LEU E CA 1
ATOM 8867 C C . LEU E 1 152 ? -15.242 19.176 5.729 1.00 53.66 144 LEU E C 1
ATOM 8868 O O . LEU E 1 152 ? -14.860 18.606 6.744 1.00 55.75 144 LEU E O 1
ATOM 8873 N N . GLN E 1 153 ? -16.402 19.824 5.661 1.00 51.43 145 GLN E N 1
ATOM 8874 C CA . GLN E 1 153 ? -17.249 19.974 6.841 1.00 52.20 145 GLN E CA 1
ATOM 8875 C C . GLN E 1 153 ? -18.028 18.682 7.207 1.00 51.97 145 GLN E C 1
ATOM 8876 O O . GLN E 1 153 ? -18.377 18.482 8.374 1.00 54.39 145 GLN E O 1
ATOM 8878 N N . THR E 1 154 ? -18.294 17.799 6.237 1.00 48.98 146 THR E N 1
ATOM 8879 C CA . THR E 1 154 ? -19.150 16.610 6.475 1.00 47.16 146 THR E CA 1
ATOM 8880 C C . THR E 1 154 ? -18.395 15.260 6.550 1.00 45.20 146 THR E C 1
ATOM 8881 O O . THR E 1 154 ? -18.821 14.350 7.264 1.00 44.47 146 THR E O 1
ATOM 8883 N N . ALA E 1 155 ? -17.268 15.155 5.836 1.00 43.34 147 ALA E N 1
ATOM 8884 C CA . ALA E 1 155 ? -16.630 13.856 5.537 1.00 39.30 147 ALA E CA 1
ATOM 8885 C C . ALA E 1 155 ? -16.358 13.014 6.772 1.00 38.62 147 ALA E C 1
ATOM 8886 O O . ALA E 1 155 ? -16.686 11.830 6.780 1.00 41.26 147 ALA E O 1
ATOM 8888 N N . ASN E 1 156 ? -15.783 13.611 7.817 1.00 37.38 148 ASN E N 1
ATOM 8889 C CA . ASN E 1 156 ? -15.510 12.849 9.051 1.00 37.59 148 ASN E CA 1
ATOM 8890 C C . ASN E 1 156 ? -16.711 12.001 9.525 1.00 39.20 148 ASN E C 1
ATOM 8891 O O . ASN E 1 156 ? -16.534 10.853 9.911 1.00 42.32 148 ASN E O 1
ATOM 8896 N N . ALA E 1 157 ? -17.923 12.549 9.445 1.00 37.56 149 ALA E N 1
ATOM 8897 C CA . ALA E 1 157 ? -19.099 11.874 9.974 1.00 37.57 149 ALA E CA 1
ATOM 8898 C C . ALA E 1 157 ? -19.506 10.665 9.137 1.00 37.87 149 ALA E C 1
ATOM 8899 O O . ALA E 1 157 ? -20.205 9.794 9.636 1.00 38.64 149 ALA E O 1
ATOM 8901 N N . GLN E 1 158 ? -19.090 10.622 7.869 1.00 37.03 150 GLN E N 1
ATOM 8902 C CA . GLN E 1 158 ? -19.533 9.562 6.965 1.00 36.59 150 GLN E CA 1
ATOM 8903 C C . GLN E 1 158 ? -18.473 8.465 6.681 1.00 33.07 150 GLN E C 1
ATOM 8904 O O . GLN E 1 158 ? -18.754 7.526 5.925 1.00 33.81 150 GLN E O 1
ATOM 8910 N N . VAL E 1 159 ? -17.292 8.557 7.275 1.00 28.94 151 VAL E N 1
ATOM 8911 C CA . VAL E 1 159 ? -16.254 7.514 7.051 1.00 28.33 151 VAL E CA 1
ATOM 8912 C C . VAL E 1 159 ? -16.359 6.407 8.080 1.00 25.60 151 VAL E C 1
ATOM 8913 O O . VAL E 1 159 ? -16.201 6.679 9.266 1.00 28.12 151 VAL E O 1
ATOM 8917 N N . ALA E 1 160 ? -16.569 5.168 7.632 1.00 22.36 152 ALA E N 1
ATOM 8918 C CA . ALA E 1 160 ? -16.675 4.025 8.538 1.00 21.29 152 ALA E CA 1
ATOM 8919 C C . ALA E 1 160 ? -15.351 3.258 8.606 1.00 19.96 152 ALA E C 1
ATOM 8920 O O . ALA E 1 160 ? -14.648 3.111 7.589 1.00 17.64 152 ALA E O 1
ATOM 8922 N N . VAL E 1 161 ? -15.007 2.796 9.803 1.00 18.70 153 VAL E N 1
ATOM 8923 C CA . VAL E 1 161 ? -13.776 2.021 10.059 1.00 17.36 153 VAL E CA 1
ATOM 8924 C C . VAL E 1 161 ? -14.139 0.621 10.575 1.00 16.91 153 VAL E C 1
ATOM 8925 O O . VAL E 1 161 ? -14.831 0.493 11.593 1.00 16.71 153 VAL E O 1
ATOM 8929 N N . ILE E 1 162 ? -13.717 -0.400 9.818 1.00 15.90 154 ILE E N 1
ATOM 8930 C CA . ILE E 1 162 ? -13.879 -1.819 10.171 1.00 15.83 154 ILE E CA 1
ATOM 8931 C C . ILE E 1 162 ? -12.457 -2.316 10.492 1.00 15.74 154 ILE E C 1
ATOM 8932 O O . ILE E 1 162 ? -11.543 -2.139 9.682 1.00 16.74 154 ILE E O 1
ATOM 8937 N N . VAL E 1 163 ? -12.259 -2.888 11.671 1.00 15.99 155 VAL E N 1
ATOM 8938 C CA . VAL E 1 163 ? -10.973 -3.487 12.035 1.00 17.24 155 VAL E CA 1
ATOM 8939 C C . VAL E 1 163 ? -11.010 -5.033 12.038 1.00 17.46 155 VAL E C 1
ATOM 8940 O O . VAL E 1 163 ? -11.908 -5.639 12.641 1.00 17.75 155 VAL E O 1
ATOM 8944 N N . GLN E 1 164 ? -10.038 -5.650 11.381 1.00 17.54 156 GLN E N 1
ATOM 8945 C CA . GLN E 1 164 ? -9.905 -7.094 11.373 1.00 19.18 156 GLN E CA 1
ATOM 8946 C C . GLN E 1 164 ? -9.031 -7.581 12.541 1.00 21.04 156 GLN E C 1
ATOM 8947 O O . GLN E 1 164 ? -7.866 -7.145 12.738 1.00 20.06 156 GLN E O 1
ATOM 8953 N N . VAL E 1 165 ? -9.648 -8.450 13.338 1.00 20.87 157 VAL E N 1
ATOM 8954 C CA . VAL E 1 165 ? -8.998 -9.142 14.420 1.00 23.50 157 VAL E CA 1
ATOM 8955 C C . VAL E 1 165 ? -8.690 -10.546 13.917 1.00 24.57 157 VAL E C 1
ATOM 8956 O O . VAL E 1 165 ? -9.599 -11.362 13.676 1.00 27.31 157 VAL E O 1
ATOM 8960 N N . GLU E 1 166 ? -7.403 -10.820 13.779 1.00 25.89 158 GLU E N 1
ATOM 8961 C CA . GLU E 1 166 ? -6.949 -12.040 13.119 1.00 27.93 158 GLU E CA 1
ATOM 8962 C C . GLU E 1 166 ? -5.724 -12.655 13.794 1.00 27.69 158 GLU E C 1
ATOM 8963 O O . GLU E 1 166 ? -5.036 -13.478 13.180 1.00 28.73 158 GLU E O 1
ATOM 8969 N N . SER E 1 167 ? -5.441 -12.279 15.042 1.00 26.59 159 SER E N 1
ATOM 8970 C CA . SER E 1 167 ? -4.311 -12.871 15.776 1.00 27.06 159 SER E CA 1
ATOM 8971 C C . SER E 1 167 ? -4.641 -13.079 17.249 1.00 27.14 159 SER E C 1
ATOM 8972 O O . SER E 1 167 ? -5.568 -12.443 17.763 1.00 23.58 159 SER E O 1
ATOM 8975 N N . ALA E 1 168 ? -3.861 -13.954 17.916 1.00 27.27 160 ALA E N 1
ATOM 8976 C CA . ALA E 1 168 ? -3.986 -14.199 19.359 1.00 27.37 160 ALA E CA 1
ATOM 8977 C C . ALA E 1 168 ? -3.896 -12.894 20.144 1.00 28.28 160 ALA E C 1
ATOM 8978 O O . ALA E 1 168 ? -4.662 -12.657 21.062 1.00 26.41 160 ALA E O 1
ATOM 8980 N N . ARG E 1 169 ? -2.930 -12.061 19.781 1.00 28.57 161 ARG E N 1
ATOM 8981 C CA . ARG E 1 169 ? -2.736 -10.781 20.462 1.00 30.76 161 ARG E CA 1
ATOM 8982 C C . ARG E 1 169 ? -3.935 -9.868 20.315 1.00 27.46 161 ARG E C 1
ATOM 8983 O O . ARG E 1 169 ? -4.349 -9.187 21.264 1.00 26.69 161 ARG E O 1
ATOM 8991 N N . GLY E 1 170 ? -4.486 -9.825 19.113 1.00 25.86 162 GLY E N 1
ATOM 8992 C CA . GLY E 1 170 ? -5.694 -9.028 18.871 1.00 22.95 162 GLY E CA 1
ATOM 8993 C C . GLY E 1 170 ? -6.930 -9.492 19.627 1.00 22.59 162 GLY E C 1
ATOM 8994 O O . GLY E 1 170 ? -7.731 -8.659 20.075 1.00 19.77 162 GLY E O 1
ATOM 8995 N N . VAL E 1 171 ? -7.117 -10.810 19.732 1.00 21.83 163 VAL E N 1
ATOM 8996 C CA . VAL E 1 171 ? -8.232 -11.380 20.504 1.00 22.05 163 VAL E CA 1
ATOM 8997 C C . VAL E 1 171 ? -8.042 -11.034 21.989 1.00 22.85 163 VAL E C 1
ATOM 8998 O O . VAL E 1 171 ? -8.997 -10.696 22.681 1.00 22.73 163 VAL E O 1
ATOM 9002 N N . ASP E 1 172 ? -6.808 -11.076 22.478 1.00 24.08 164 ASP E N 1
ATOM 9003 C CA . ASP E 1 172 ? -6.572 -10.767 23.908 1.00 27.22 164 ASP E CA 1
ATOM 9004 C C . ASP E 1 172 ? -6.844 -9.285 24.208 1.00 27.72 164 ASP E C 1
ATOM 9005 O O . ASP E 1 172 ? -7.217 -8.935 25.283 1.00 27.87 164 ASP E O 1
ATOM 9010 N N . GLU E 1 173 ? -6.723 -8.444 23.211 1.00 27.59 165 GLU E N 1
ATOM 9011 C CA . GLU E 1 173 ? -6.899 -7.018 23.373 1.00 28.45 165 GLU E CA 1
ATOM 9012 C C . GLU E 1 173 ? -8.195 -6.531 22.797 1.00 24.80 165 GLU E C 1
ATOM 9013 O O . GLU E 1 173 ? -8.368 -5.326 22.622 1.00 24.90 165 GLU E O 1
ATOM 9019 N N . VAL E 1 174 ? -9.106 -7.451 22.498 1.00 23.33 166 VAL E N 1
ATOM 9020 C CA . VAL E 1 174 ? -10.278 -7.118 21.650 1.00 22.37 166 VAL E CA 1
ATOM 9021 C C . VAL E 1 174 ? -11.281 -6.189 22.353 1.00 22.13 166 VAL E C 1
ATOM 9022 O O . VAL E 1 174 ? -12.027 -5.469 21.713 1.00 21.46 166 VAL E O 1
ATOM 9026 N N . GLU E 1 175 ? -11.266 -6.169 23.685 1.00 22.75 167 GLU E N 1
ATOM 9027 C CA . GLU E 1 175 ? -12.205 -5.337 24.420 1.00 23.21 167 GLU E CA 1
ATOM 9028 C C . GLU E 1 175 ? -11.692 -3.884 24.330 1.00 22.60 167 GLU E C 1
ATOM 9029 O O . GLU E 1 175 ? -12.447 -2.978 24.129 1.00 23.18 167 GLU E O 1
ATOM 9035 N N . ARG E 1 176 ? -10.392 -3.704 24.447 1.00 23.19 168 ARG E N 1
ATOM 9036 C CA . ARG E 1 176 ? -9.774 -2.402 24.317 1.00 23.84 168 ARG E CA 1
ATOM 9037 C C . ARG E 1 176 ? -9.942 -1.914 22.880 1.00 22.63 168 ARG E C 1
ATOM 9038 O O . ARG E 1 176 ? -10.284 -0.776 22.641 1.00 22.03 168 ARG E O 1
ATOM 9040 N N . ILE E 1 177 ? -9.748 -2.807 21.927 1.00 22.58 169 ILE E N 1
ATOM 9041 C CA . ILE E 1 177 ? -9.966 -2.486 20.494 1.00 22.46 169 ILE E CA 1
ATOM 9042 C C . ILE E 1 177 ? -11.400 -2.013 20.230 1.00 23.02 169 ILE E C 1
ATOM 9043 O O . ILE E 1 177 ? -11.621 -0.958 19.616 1.00 21.18 169 ILE E O 1
ATOM 9048 N N . ALA E 1 178 ? -12.366 -2.771 20.736 1.00 23.98 170 ALA E N 1
ATOM 9049 C CA . ALA E 1 178 ? -13.767 -2.451 20.508 1.00 25.34 170 ALA E CA 1
ATOM 9050 C C . ALA E 1 178 ? -14.187 -1.131 21.161 1.00 27.33 170 ALA E C 1
ATOM 9051 O O . ALA E 1 178 ? -15.069 -0.448 20.646 1.00 29.31 170 ALA E O 1
ATOM 9053 N N . ALA E 1 179 ? -13.530 -0.773 22.269 1.00 27.99 171 ALA E N 1
ATOM 9054 C CA . ALA E 1 179 ? -13.764 0.500 22.982 1.00 27.82 171 ALA E CA 1
ATOM 9055 C C . ALA E 1 179 ? -13.099 1.698 22.314 1.00 27.42 171 ALA E C 1
ATOM 9056 O O . ALA E 1 179 ? -13.360 2.815 22.723 1.00 26.56 171 ALA E O 1
ATOM 9058 N N . THR E 1 180 ? -12.245 1.494 21.297 1.00 26.23 172 THR E N 1
ATOM 9059 C CA . THR E 1 180 ? -11.625 2.614 20.595 1.00 26.47 172 THR E CA 1
ATOM 9060 C C . THR E 1 180 ? -12.656 3.505 19.862 1.00 25.60 172 THR E C 1
ATOM 9061 O O . THR E 1 180 ? -13.405 3.007 19.011 1.00 24.34 172 THR E O 1
ATOM 9065 N N . PRO E 1 181 ? -12.695 4.816 20.185 1.00 25.44 173 PRO E N 1
ATOM 9066 C CA . PRO E 1 181 ? -13.681 5.623 19.497 1.00 25.59 173 PRO E CA 1
ATOM 9067 C C . PRO E 1 181 ? -13.378 5.687 18.007 1.00 24.06 173 PRO E C 1
ATOM 9068 O O . PRO E 1 181 ? -12.222 5.869 17.634 1.00 23.12 173 PRO E O 1
ATOM 9072 N N . GLY E 1 182 ? -14.417 5.532 17.186 1.00 24.06 174 GLY E N 1
ATOM 9073 C CA . GLY E 1 182 ? -14.288 5.450 15.722 1.00 23.16 174 GLY E CA 1
ATOM 9074 C C . GLY E 1 182 ? -14.226 4.027 15.147 1.00 23.36 174 GLY E C 1
ATOM 9075 O O . GLY E 1 182 ? -14.306 3.855 13.936 1.00 22.03 174 GLY E O 1
ATOM 9076 N N . VAL E 1 183 ? -14.080 2.994 15.987 1.00 23.06 175 VAL E N 1
ATOM 9077 C CA . VAL E 1 183 ? -14.182 1.607 15.486 1.00 22.14 175 VAL E CA 1
ATOM 9078 C C . VAL E 1 183 ? -15.645 1.275 15.326 1.00 22.35 175 VAL E C 1
ATOM 9079 O O . VAL E 1 183 ? -16.365 1.222 16.308 1.00 22.70 175 VAL E O 1
ATOM 9083 N N . ASP E 1 184 ? -16.084 1.073 14.080 1.00 21.16 176 ASP E N 1
ATOM 9084 C CA . ASP E 1 184 ? -17.502 0.852 13.781 1.00 21.10 176 ASP E CA 1
ATOM 9085 C C . ASP E 1 184 ? -17.877 -0.589 13.633 1.00 20.78 176 ASP E C 1
ATOM 9086 O O . ASP E 1 184 ? -19.064 -0.891 13.622 1.00 20.58 176 ASP E O 1
ATOM 9091 N N . CYS E 1 185 ? -16.876 -1.464 13.430 1.00 19.88 177 CYS E N 1
ATOM 9092 C CA . CYS E 1 185 ? -17.095 -2.865 13.266 1.00 19.57 177 CYS E CA 1
ATOM 9093 C C . CYS E 1 185 ? -15.794 -3.637 13.504 1.00 19.87 177 CYS E C 1
ATOM 9094 O O . CYS E 1 185 ? -14.680 -3.191 13.138 1.00 20.59 177 CYS E O 1
ATOM 9097 N N . LEU E 1 186 ? -15.951 -4.777 14.165 1.00 20.86 178 LEU E N 1
ATOM 9098 C CA . LEU E 1 186 ? -14.907 -5.775 14.323 1.00 20.01 178 LEU E CA 1
ATOM 9099 C C . LEU E 1 186 ? -15.196 -6.818 13.247 1.00 21.37 178 LEU E C 1
ATOM 9100 O O . LEU E 1 186 ? -16.351 -7.204 13.084 1.00 22.93 178 LEU E O 1
ATOM 9105 N N . PHE E 1 187 ? -14.164 -7.270 12.538 1.00 19.12 179 PHE E N 1
ATOM 9106 C CA . PHE E 1 187 ? -14.326 -8.252 11.484 1.00 19.01 179 PHE E CA 1
ATOM 9107 C C . PHE E 1 187 ? -13.469 -9.472 11.744 1.00 18.86 179 PHE E C 1
ATOM 9108 O O . PHE E 1 187 ? -12.246 -9.386 11.956 1.00 18.87 179 PHE E O 1
ATOM 9116 N N . VAL E 1 188 ? -14.108 -10.625 11.664 1.00 19.26 180 VAL E N 1
ATOM 9117 C CA . VAL E 1 188 ? -13.415 -11.907 11.882 1.00 20.78 180 VAL E CA 1
ATOM 9118 C C . VAL E 1 188 ? -13.170 -12.594 10.558 1.00 19.92 180 VAL E C 1
ATOM 9119 O O . VAL E 1 188 ? -14.113 -12.879 9.792 1.00 20.75 180 VAL E O 1
ATOM 9123 N N . GLY E 1 189 ? -11.906 -12.873 10.297 1.00 20.49 181 GLY E N 1
ATOM 9124 C CA . GLY E 1 189 ? -11.495 -13.654 9.166 1.00 20.64 181 GLY E CA 1
ATOM 9125 C C . GLY E 1 189 ? -11.054 -14.992 9.736 1.00 21.11 181 GLY E C 1
ATOM 9126 O O . GLY E 1 189 ? -9.948 -15.091 10.279 1.00 21.24 181 GLY E O 1
ATOM 9127 N N . PRO E 1 190 ? -11.908 -16.023 9.638 1.00 20.64 182 PRO E N 1
ATOM 9128 C CA . PRO E 1 190 ? -11.606 -17.280 10.324 1.00 20.51 182 PRO E CA 1
ATOM 9129 C C . PRO E 1 190 ? -10.326 -17.950 9.836 1.00 21.12 182 PRO E C 1
ATOM 9130 O O . PRO E 1 190 ? -9.587 -18.493 10.653 1.00 19.92 182 PRO E O 1
ATOM 9134 N N . ALA E 1 191 ? -10.032 -17.872 8.540 1.00 20.43 183 ALA E N 1
ATOM 9135 C CA . ALA E 1 191 ? -8.890 -18.630 8.029 1.00 22.26 183 ALA E CA 1
ATOM 9136 C C . ALA E 1 191 ? -7.565 -18.049 8.540 1.00 21.13 183 ALA E C 1
ATOM 9137 O O . ALA E 1 191 ? -6.668 -18.803 8.927 1.00 19.53 183 ALA E O 1
ATOM 9139 N N . ASP E 1 192 ? -7.469 -16.721 8.612 1.00 21.61 184 ASP E N 1
ATOM 9140 C CA . ASP E 1 192 ? -6.268 -16.070 9.158 1.00 22.77 184 ASP E CA 1
ATOM 9141 C C . ASP E 1 192 ? -6.116 -16.221 10.658 1.00 20.41 184 ASP E C 1
ATOM 9142 O O . ASP E 1 192 ? -4.992 -16.314 11.171 1.00 17.39 184 ASP E O 1
ATOM 9147 N N . LEU E 1 193 ? -7.248 -16.198 11.361 1.00 19.06 185 LEU E N 1
ATOM 9148 C CA . LEU E 1 193 ? -7.256 -16.427 12.791 1.00 19.24 185 LEU E CA 1
ATOM 9149 C C . LEU E 1 193 ? -6.803 -17.839 13.093 1.00 18.94 185 LEU E C 1
ATOM 9150 O O . LEU E 1 193 ? -5.977 -18.067 13.990 1.00 18.68 185 LEU E O 1
ATOM 9155 N N . ALA E 1 194 ? -7.336 -18.797 12.345 1.00 18.74 186 ALA E N 1
ATOM 9156 C CA . ALA E 1 194 ? -6.999 -20.196 12.576 1.00 18.97 186 ALA E CA 1
ATOM 9157 C C . ALA E 1 194 ? -5.494 -20.441 12.389 1.00 20.05 186 ALA E C 1
ATOM 9158 O O . ALA E 1 194 ? -4.842 -21.058 13.251 1.00 20.43 186 ALA E O 1
ATOM 9160 N N . ALA E 1 195 ? -4.949 -19.941 11.276 1.00 19.80 187 ALA E N 1
ATOM 9161 C CA . ALA E 1 195 ? -3.499 -20.032 10.987 1.00 21.27 187 ALA E CA 1
ATOM 9162 C C . ALA E 1 195 ? -2.677 -19.407 12.099 1.00 22.28 187 ALA E C 1
ATOM 9163 O O . ALA E 1 195 ? -1.736 -19.994 12.596 1.00 22.42 187 ALA E O 1
ATOM 9165 N N . SER E 1 196 ? -3.070 -18.209 12.504 1.00 23.72 188 SER E N 1
ATOM 9166 C CA . SER E 1 196 ? -2.345 -17.436 13.513 1.00 23.89 188 SER E CA 1
ATOM 9167 C C . SER E 1 196 ? -2.336 -18.107 14.859 1.00 25.41 188 SER E C 1
ATOM 9168 O O . SER E 1 196 ? -1.334 -18.014 15.590 1.00 24.15 188 SER E O 1
ATOM 9171 N N . LEU E 1 197 ? -3.404 -18.856 15.160 1.00 22.63 189 LEU E N 1
ATOM 9172 C CA . LEU E 1 197 ? -3.504 -19.592 16.418 1.00 22.66 189 LEU E CA 1
ATOM 9173 C C . LEU E 1 197 ? -2.862 -21.007 16.364 1.00 22.92 189 LEU E C 1
ATOM 9174 O O . LEU E 1 197 ? -2.945 -21.772 17.318 1.00 22.94 189 LEU E O 1
ATOM 9179 N N . GLY E 1 198 ? -2.225 -21.368 15.266 1.00 21.88 190 GLY E N 1
ATOM 9180 C CA . GLY E 1 198 ? -1.534 -22.665 15.214 1.00 20.89 190 GLY E CA 1
ATOM 9181 C C . GLY E 1 198 ? -2.413 -23.753 14.637 1.00 19.76 190 GLY E C 1
ATOM 9182 O O . GLY E 1 198 ? -2.102 -24.913 14.747 1.00 19.08 190 GLY E O 1
ATOM 9183 N N . HIS E 1 199 ? -3.480 -23.374 13.942 1.00 19.85 191 HIS E N 1
ATOM 9184 C CA . HIS E 1 199 ? -4.453 -24.330 13.459 1.00 19.77 191 HIS E CA 1
ATOM 9185 C C . HIS E 1 199 ? -4.735 -24.122 11.980 1.00 19.63 191 HIS E C 1
ATOM 9186 O O . HIS E 1 199 ? -5.902 -24.105 11.553 1.00 16.10 191 HIS E O 1
ATOM 9193 N N . LEU E 1 200 ? -3.662 -23.972 11.190 1.00 19.01 192 LEU E N 1
ATOM 9194 C CA . LEU E 1 200 ? -3.805 -23.735 9.729 1.00 19.16 192 LEU E CA 1
ATOM 9195 C C . LEU E 1 200 ? -4.831 -24.657 9.071 1.00 19.12 192 LEU E C 1
ATOM 9196 O O . LEU E 1 200 ? -4.774 -25.867 9.242 1.00 19.27 192 LEU E O 1
ATOM 9201 N N . GLY E 1 201 ? -5.770 -24.105 8.306 1.00 19.98 193 GLY E N 1
ATOM 9202 C CA . GLY E 1 201 ? -6.728 -24.929 7.622 1.00 21.21 193 GLY E CA 1
ATOM 9203 C C . GLY E 1 201 ? -7.851 -25.512 8.475 1.00 22.58 193 GLY E C 1
ATOM 9204 O O . GLY E 1 201 ? -8.782 -26.111 7.923 1.00 22.53 193 GLY E O 1
ATOM 9205 N N . ASP E 1 202 ? -7.825 -25.346 9.799 1.00 22.89 194 ASP E N 1
ATOM 9206 C CA . ASP E 1 202 ? -8.954 -25.882 10.613 1.00 22.29 194 ASP E CA 1
ATOM 9207 C C . ASP E 1 202 ? -9.707 -24.838 11.397 1.00 20.94 194 ASP E C 1
ATOM 9208 O O . ASP E 1 202 ? -9.433 -24.644 12.602 1.00 18.65 194 ASP E O 1
ATOM 9213 N N . ILE E 1 203 ? -10.691 -24.225 10.761 1.00 19.39 195 ILE E N 1
ATOM 9214 C CA . ILE E 1 203 ? -11.406 -23.127 11.397 1.00 20.77 195 ILE E CA 1
ATOM 9215 C C . ILE E 1 203 ? -12.387 -23.549 12.485 1.00 20.85 195 ILE E C 1
ATOM 9216 O O . ILE E 1 203 ? -12.836 -22.710 13.231 1.00 20.71 195 ILE E O 1
ATOM 9221 N N . ARG E 1 204 ? -12.697 -24.836 12.604 1.00 21.73 196 ARG E N 1
ATOM 9222 C CA . ARG E 1 204 ? -13.634 -25.288 13.616 1.00 23.78 196 ARG E CA 1
ATOM 9223 C C . ARG E 1 204 ? -12.920 -25.951 14.793 1.00 25.04 196 ARG E C 1
ATOM 9224 O O . ARG E 1 204 ? -13.554 -26.492 15.676 1.00 24.92 196 ARG E O 1
ATOM 9232 N N . HIS E 1 205 ? -11.594 -25.812 14.860 1.00 23.78 197 HIS E N 1
ATOM 9233 C CA . HIS E 1 205 ? -10.874 -26.188 16.053 1.00 24.99 197 HIS E CA 1
ATOM 9234 C C . HIS E 1 205 ? -11.404 -25.388 17.231 1.00 24.92 197 HIS E C 1
ATOM 9235 O O . HIS E 1 205 ? -11.594 -24.174 17.119 1.00 23.48 197 HIS E O 1
ATOM 9242 N N . PRO E 1 206 ? -11.610 -26.051 18.383 1.00 24.88 198 PRO E N 1
ATOM 9243 C CA . PRO E 1 206 ? -12.155 -25.336 19.546 1.00 25.62 198 PRO E CA 1
ATOM 9244 C C . PRO E 1 206 ? -11.399 -24.064 19.994 1.00 24.33 198 PRO E C 1
ATOM 9245 O O . PRO E 1 206 ? -12.050 -23.120 20.414 1.00 26.48 198 PRO E O 1
ATOM 9249 N N . ASP E 1 207 ? -10.063 -24.049 19.918 1.00 24.91 199 ASP E N 1
ATOM 9250 C CA . ASP E 1 207 ? -9.263 -22.843 20.175 1.00 24.34 199 ASP E CA 1
ATOM 9251 C C . ASP E 1 207 ? -9.722 -21.699 19.279 1.00 25.42 199 ASP E C 1
ATOM 9252 O O . ASP E 1 207 ? -9.823 -20.532 19.726 1.00 24.84 199 ASP E O 1
ATOM 9257 N N . VAL E 1 208 ? -9.966 -22.019 18.012 1.00 24.51 200 VAL E N 1
ATOM 9258 C CA . VAL E 1 208 ? -10.397 -20.999 17.044 1.00 25.36 200 VAL E CA 1
ATOM 9259 C C . VAL E 1 208 ? -11.821 -20.522 17.339 1.00 24.74 200 VAL E C 1
ATOM 9260 O O . VAL E 1 208 ? -12.095 -19.322 17.324 1.00 26.18 200 VAL E O 1
ATOM 9264 N N . GLU E 1 209 ? -12.721 -21.465 17.585 1.00 24.38 201 GLU E N 1
ATOM 9265 C CA . GLU E 1 209 ? -14.116 -21.145 17.949 1.00 24.70 201 GLU E CA 1
ATOM 9266 C C . GLU E 1 209 ? -14.217 -20.336 19.226 1.00 23.55 201 GLU E C 1
ATOM 9267 O O . GLU E 1 209 ? -15.009 -19.416 19.304 1.00 23.74 201 GLU E O 1
ATOM 9273 N N . THR E 1 210 ? -13.357 -20.630 20.196 1.00 22.51 202 THR E N 1
ATOM 9274 C CA . THR E 1 210 ? -13.293 -19.837 21.405 1.00 23.23 202 THR E CA 1
ATOM 9275 C C . THR E 1 210 ? -12.860 -18.404 21.091 1.00 22.49 202 THR E C 1
ATOM 9276 O O . THR E 1 210 ? -13.476 -17.448 21.592 1.00 22.71 202 THR E O 1
ATOM 9280 N N . ALA E 1 211 ? -11.818 -18.248 20.270 1.00 20.87 203 ALA E N 1
ATOM 9281 C CA . ALA E 1 211 ? -11.343 -16.914 19.885 1.00 21.31 203 ALA E CA 1
ATOM 9282 C C . ALA E 1 211 ? -12.430 -16.112 19.116 1.00 21.31 203 ALA E C 1
ATOM 9283 O O . ALA E 1 211 ? -12.703 -14.952 19.428 1.00 21.60 203 ALA E O 1
ATOM 9285 N N . MET E 1 212 ? -13.075 -16.748 18.145 1.00 20.88 204 MET E N 1
ATOM 9286 C CA . MET E 1 212 ? -14.151 -16.086 17.428 1.00 21.59 204 MET E CA 1
ATOM 9287 C C . MET E 1 212 ? -15.295 -15.690 18.362 1.00 20.96 204 MET E C 1
ATOM 9288 O O . MET E 1 212 ? -15.810 -14.581 18.244 1.00 21.31 204 MET E O 1
ATOM 9293 N N . ALA E 1 213 ? -15.707 -16.583 19.259 1.00 21.33 205 ALA E N 1
ATOM 9294 C CA . ALA E 1 213 ? -16.779 -16.266 20.238 1.00 22.31 205 ALA E CA 1
ATOM 9295 C C . ALA E 1 213 ? -16.443 -15.056 21.108 1.00 23.13 205 ALA E C 1
ATOM 9296 O O . ALA E 1 213 ? -17.308 -14.238 21.418 1.00 22.74 205 ALA E O 1
ATOM 9298 N N . ARG E 1 214 ? -15.175 -14.947 21.496 1.00 25.45 206 ARG E N 1
ATOM 9299 C CA . ARG E 1 214 ? -14.709 -13.822 22.254 1.00 25.21 206 ARG E CA 1
ATOM 9300 C C . ARG E 1 214 ? -14.769 -12.519 21.477 1.00 24.13 206 ARG E C 1
ATOM 9301 O O . ARG E 1 214 ? -15.112 -11.462 22.026 1.00 23.49 206 ARG E O 1
ATOM 9309 N N . VAL E 1 215 ? -14.437 -12.558 20.195 1.00 23.26 207 VAL E N 1
ATOM 9310 C CA . VAL E 1 215 ? -14.584 -11.345 19.399 1.00 20.85 207 VAL E CA 1
ATOM 9311 C C . VAL E 1 215 ? -16.055 -10.974 19.348 1.00 20.41 207 VAL E C 1
ATOM 9312 O O . VAL E 1 215 ? -16.393 -9.849 19.563 1.00 20.28 207 VAL E O 1
ATOM 9316 N N . LEU E 1 216 ? -16.925 -11.938 19.089 1.00 22.00 208 LEU E N 1
ATOM 9317 C CA . LEU E 1 216 ? -18.363 -11.653 18.997 1.00 22.52 208 LEU E CA 1
ATOM 9318 C C . LEU E 1 216 ? -18.937 -11.079 20.307 1.00 21.86 208 LEU E C 1
ATOM 9319 O O . LEU E 1 216 ? -19.670 -10.073 20.278 1.00 22.47 208 LEU E O 1
ATOM 9324 N N . ALA E 1 217 ? -18.580 -11.668 21.456 1.00 22.14 209 ALA E N 1
ATOM 9325 C CA . ALA E 1 217 ? -19.107 -11.166 22.762 1.00 21.72 209 ALA E CA 1
ATOM 9326 C C . ALA E 1 217 ? -18.578 -9.738 23.045 1.00 22.99 209 ALA E C 1
ATOM 9327 O O . ALA E 1 217 ? -19.265 -8.888 23.662 1.00 22.68 209 ALA E O 1
ATOM 9329 N N . ALA E 1 218 ? -17.345 -9.474 22.605 1.00 23.47 210 ALA E N 1
ATOM 9330 C CA . ALA E 1 218 ? -16.728 -8.181 22.880 1.00 23.36 210 ALA E CA 1
ATOM 9331 C C . ALA E 1 218 ? -17.450 -7.081 22.112 1.00 23.72 210 ALA E C 1
ATOM 9332 O O . ALA E 1 218 ? -17.724 -6.009 22.635 1.00 24.51 210 ALA E O 1
ATOM 9334 N N . GLY E 1 219 ? -17.807 -7.367 20.876 1.00 24.43 211 GLY E N 1
ATOM 9335 C CA . GLY E 1 219 ? -18.568 -6.429 20.089 1.00 23.69 211 GLY E CA 1
ATOM 9336 C C . GLY E 1 219 ? -19.913 -6.159 20.708 1.00 24.67 211 GLY E C 1
ATOM 9337 O O . GLY E 1 219 ? -20.326 -5.021 20.828 1.00 24.73 211 GLY E O 1
ATOM 9338 N N . LYS E 1 220 ? -20.616 -7.216 21.076 1.00 27.57 212 LYS E N 1
ATOM 9339 C CA . LYS E 1 220 ? -21.901 -7.076 21.729 1.00 29.41 212 LYS E CA 1
ATOM 9340 C C . LYS E 1 220 ? -21.837 -6.270 23.023 1.00 29.11 212 LYS E C 1
ATOM 9341 O O . LYS E 1 220 ? -22.676 -5.419 23.252 1.00 27.08 212 LYS E O 1
ATOM 9347 N N . GLN E 1 221 ? -20.838 -6.520 23.861 1.00 30.94 213 GLN E N 1
ATOM 9348 C CA . GLN E 1 221 ? -20.758 -5.791 25.126 1.00 31.32 213 GLN E CA 1
ATOM 9349 C C . GLN E 1 221 ? -20.334 -4.321 24.908 1.00 31.14 213 GLN E C 1
ATOM 9350 O O . GLN E 1 221 ? -20.684 -3.473 25.704 1.00 32.41 213 GLN E O 1
ATOM 9356 N N . ALA E 1 222 ? -19.604 -4.016 23.827 1.00 29.19 214 ALA E N 1
ATOM 9357 C CA . ALA E 1 222 ? -19.260 -2.618 23.470 1.00 27.38 214 ALA E CA 1
ATOM 9358 C C . ALA E 1 222 ? -20.293 -1.905 22.595 1.00 27.71 214 ALA E C 1
ATOM 9359 O O . ALA E 1 222 ? -20.118 -0.728 22.270 1.00 27.15 214 ALA E O 1
ATOM 9361 N N . GLY E 1 223 ? -21.370 -2.590 22.221 1.00 28.51 215 GLY E N 1
ATOM 9362 C CA . GLY E 1 223 ? -22.320 -2.004 21.280 1.00 27.88 215 GLY E CA 1
ATOM 9363 C C . GLY E 1 223 ? -21.703 -1.821 19.894 1.00 27.34 215 GLY E C 1
ATOM 9364 O O . GLY E 1 223 ? -22.103 -0.932 19.184 1.00 26.06 215 GLY E O 1
ATOM 9365 N N . VAL E 1 224 ? -20.722 -2.662 19.521 1.00 25.28 216 VAL E N 1
ATOM 9366 C CA . VAL E 1 224 ? -20.045 -2.590 18.202 1.00 24.17 216 VAL E CA 1
ATOM 9367 C C . VAL E 1 224 ? -20.376 -3.823 17.333 1.00 25.19 216 VAL E C 1
ATOM 9368 O O . VAL E 1 224 ? -20.159 -4.985 17.758 1.00 25.78 216 VAL E O 1
ATOM 9372 N N . ALA E 1 225 ? -20.876 -3.558 16.119 1.00 22.84 217 ALA E N 1
ATOM 9373 C CA . ALA E 1 225 ? -21.164 -4.568 15.125 1.00 21.43 217 ALA E CA 1
ATOM 9374 C C . ALA E 1 225 ? -20.007 -5.529 14.925 1.00 20.73 217 ALA E C 1
ATOM 9375 O O . ALA E 1 225 ? -18.850 -5.126 14.981 1.00 20.78 217 ALA E O 1
ATOM 9377 N N . VAL E 1 226 ? -20.323 -6.787 14.650 1.00 19.84 218 VAL E N 1
ATOM 9378 C CA . VAL E 1 226 ? -19.290 -7.767 14.343 1.00 20.27 218 VAL E CA 1
ATOM 9379 C C . VAL E 1 226 ? -19.581 -8.371 12.966 1.00 19.66 218 VAL E C 1
ATOM 9380 O O . VAL E 1 226 ? -20.742 -8.711 12.640 1.00 19.74 218 VAL E O 1
ATOM 9384 N N . GLY E 1 227 ? -18.527 -8.482 12.153 1.00 18.15 219 GLY E N 1
ATOM 9385 C CA . GLY E 1 227 ? -18.622 -9.101 10.865 1.00 17.66 219 GLY E CA 1
ATOM 9386 C C . GLY E 1 227 ? -17.746 -10.341 10.750 1.00 18.31 219 GLY E C 1
ATOM 9387 O O . GLY E 1 227 ? -16.903 -10.612 11.598 1.00 18.20 219 GLY E O 1
ATOM 9388 N N . ILE E 1 228 ? -17.930 -11.073 9.669 1.00 17.49 220 ILE E N 1
ATOM 9389 C CA . ILE E 1 228 ? -17.246 -12.352 9.480 1.00 16.81 220 ILE E CA 1
ATOM 9390 C C . ILE E 1 228 ? -17.305 -12.755 8.014 1.00 16.46 220 ILE E C 1
ATOM 9391 O O . ILE E 1 228 ? -18.224 -12.346 7.295 1.00 17.11 220 ILE E O 1
ATOM 9396 N N . PHE E 1 229 ? -16.274 -13.466 7.543 1.00 16.93 221 PHE E N 1
ATOM 9397 C CA . PHE E 1 229 ? -16.239 -13.995 6.180 1.00 16.22 221 PHE E CA 1
ATOM 9398 C C . PHE E 1 229 ? -16.713 -15.442 6.240 1.00 16.86 221 PHE E C 1
ATOM 9399 O O . PHE E 1 229 ? -16.145 -16.263 7.003 1.00 16.29 221 PHE E O 1
ATOM 9407 N N . ALA E 1 230 ? -17.765 -15.756 5.470 1.00 16.54 222 ALA E N 1
ATOM 9408 C CA . ALA E 1 230 ? -18.283 -17.117 5.375 1.00 16.17 222 ALA E CA 1
ATOM 9409 C C . ALA E 1 230 ? -17.951 -17.743 4.052 1.00 16.29 222 ALA E C 1
ATOM 9410 O O . ALA E 1 230 ? -18.117 -17.106 3.020 1.00 15.40 222 ALA E O 1
ATOM 9412 N N . GLY E 1 231 ? -17.534 -19.009 4.088 1.00 17.04 223 GLY E N 1
ATOM 9413 C CA . GLY E 1 231 ? -17.066 -19.722 2.847 1.00 17.94 223 GLY E CA 1
ATOM 9414 C C . GLY E 1 231 ? -18.253 -20.253 2.066 1.00 18.52 223 GLY E C 1
ATOM 9415 O O . GLY E 1 231 ? -18.124 -20.625 0.907 1.00 18.98 223 GLY E O 1
ATOM 9416 N N . ASP E 1 232 ? -19.423 -20.297 2.703 1.00 19.40 224 ASP E N 1
ATOM 9417 C CA . ASP E 1 232 ? -20.629 -20.904 2.099 1.00 21.34 224 ASP E CA 1
ATOM 9418 C C . ASP E 1 232 ? -21.913 -20.423 2.807 1.00 20.51 224 ASP E C 1
ATOM 9419 O O . ASP E 1 232 ? -21.829 -19.746 3.835 1.00 18.49 224 ASP E O 1
ATOM 9424 N N . THR E 1 233 ? -23.082 -20.791 2.287 1.00 21.10 225 THR E N 1
ATOM 9425 C CA . THR E 1 233 ? -24.353 -20.275 2.802 1.00 21.53 225 THR E CA 1
ATOM 9426 C C . THR E 1 233 ? -24.727 -20.915 4.134 1.00 22.40 225 THR E C 1
ATOM 9427 O O . THR E 1 233 ? -25.339 -20.266 4.956 1.00 19.03 225 THR E O 1
ATOM 9431 N N . ALA E 1 234 ? -24.340 -22.187 4.340 1.00 23.24 226 ALA E N 1
ATOM 9432 C CA . ALA E 1 234 ? -24.650 -22.871 5.580 1.00 24.65 226 ALA E CA 1
ATOM 9433 C C . ALA E 1 234 ? -23.933 -22.210 6.746 1.00 22.41 226 ALA E C 1
ATOM 9434 O O . ALA E 1 234 ? -24.533 -21.954 7.787 1.00 21.96 226 ALA E O 1
ATOM 9436 N N . ALA E 1 235 ? -22.649 -21.927 6.564 1.00 21.03 227 ALA E N 1
ATOM 9437 C CA . ALA E 1 235 ? -21.898 -21.231 7.569 1.00 20.58 227 ALA E CA 1
ATOM 9438 C C . ALA E 1 235 ? -22.441 -19.791 7.751 1.00 20.01 227 ALA E C 1
ATOM 9439 O O . ALA E 1 235 ? -22.523 -19.279 8.872 1.00 18.96 227 ALA E O 1
ATOM 9441 N N . ALA E 1 236 ? -22.853 -19.140 6.665 1.00 18.33 228 ALA E N 1
ATOM 9442 C CA . ALA E 1 236 ? -23.363 -17.784 6.799 1.00 18.67 228 ALA E CA 1
ATOM 9443 C C . ALA E 1 236 ? -24.624 -17.719 7.688 1.00 19.79 228 ALA E C 1
ATOM 9444 O O . ALA E 1 236 ? -24.786 -16.800 8.504 1.00 19.10 228 ALA E O 1
ATOM 9446 N N . ARG E 1 237 ? -25.492 -18.727 7.553 1.00 21.28 229 ARG E N 1
ATOM 9447 C CA . ARG E 1 237 ? -26.724 -18.790 8.351 1.00 23.12 229 ARG E CA 1
ATOM 9448 C C . ARG E 1 237 ? -26.410 -19.071 9.822 1.00 22.81 229 ARG E C 1
ATOM 9449 O O . ARG E 1 237 ? -27.070 -18.539 10.710 1.00 21.44 229 ARG E O 1
ATOM 9457 N N . GLN E 1 238 ? -25.400 -19.898 10.083 1.00 23.14 230 GLN E N 1
ATOM 9458 C CA . GLN E 1 238 ? -24.969 -20.129 11.465 1.00 24.18 230 GLN E CA 1
ATOM 9459 C C . GLN E 1 238 ? -24.496 -18.829 12.107 1.00 22.28 230 GLN E C 1
ATOM 9460 O O . GLN E 1 238 ? -24.870 -18.505 13.252 1.00 21.23 230 GLN E O 1
ATOM 9466 N N . TYR E 1 239 ? -23.643 -18.102 11.390 1.00 20.07 231 TYR E N 1
ATOM 9467 C CA . TYR E 1 239 ? -23.150 -16.816 11.869 1.00 20.16 231 TYR E CA 1
ATOM 9468 C C . TYR E 1 239 ? -24.291 -15.799 12.086 1.00 19.55 231 TYR E C 1
ATOM 9469 O O . TYR E 1 239 ? -24.316 -15.096 13.084 1.00 19.08 231 TYR E O 1
ATOM 9478 N N . ARG E 1 240 ? -25.280 -15.780 11.194 1.00 20.70 232 ARG E N 1
ATOM 9479 C CA . ARG E 1 240 ? -26.442 -14.911 11.410 1.00 20.86 232 ARG E CA 1
ATOM 9480 C C . ARG E 1 240 ? -27.150 -15.296 12.725 1.00 20.97 232 ARG E C 1
ATOM 9481 O O . ARG E 1 240 ? -27.416 -14.439 13.539 1.00 20.99 232 ARG E O 1
ATOM 9489 N N . GLU E 1 241 ? -27.422 -16.589 12.913 1.00 20.48 233 GLU E N 1
ATOM 9490 C CA . GLU E 1 241 ? -28.134 -17.122 14.094 1.00 21.60 233 GLU E CA 1
ATOM 9491 C C . GLU E 1 241 ? -27.336 -16.777 15.363 1.00 22.98 233 GLU E C 1
ATOM 9492 O O . GLU E 1 241 ? -27.912 -16.454 16.384 1.00 26.21 233 GLU E O 1
ATOM 9494 N N . ALA E 1 242 ? -26.005 -16.784 15.269 1.00 23.04 234 ALA E N 1
ATOM 9495 C CA . ALA E 1 242 ? -25.095 -16.449 16.380 1.00 21.83 234 ALA E CA 1
ATOM 9496 C C . ALA E 1 242 ? -25.005 -14.978 16.729 1.00 21.60 234 ALA E C 1
ATOM 9497 O O . ALA E 1 242 ? -24.595 -14.633 17.823 1.00 24.23 234 ALA E O 1
ATOM 9499 N N . GLY E 1 243 ? -25.405 -14.092 15.833 1.00 20.25 235 GLY E N 1
ATOM 9500 C CA . GLY E 1 243 ? -25.442 -12.667 16.137 1.00 20.29 235 GLY E CA 1
ATOM 9501 C C . GLY E 1 243 ? -24.459 -11.805 15.348 1.00 19.45 235 GLY E C 1
ATOM 9502 O O . GLY E 1 243 ? -24.389 -10.632 15.573 1.00 19.10 235 GLY E O 1
ATOM 9503 N N . TYR E 1 244 ? -23.675 -12.386 14.437 1.00 20.44 236 TYR E N 1
ATOM 9504 C CA . TYR E 1 244 ? -22.859 -11.581 13.541 1.00 20.05 236 TYR E CA 1
ATOM 9505 C C . TYR E 1 244 ? -23.797 -10.760 12.637 1.00 20.55 236 TYR E C 1
ATOM 9506 O O . TYR E 1 244 ? -24.837 -11.243 12.201 1.00 20.70 236 TYR E O 1
ATOM 9515 N N . ARG E 1 245 ? -23.434 -9.522 12.369 1.00 21.74 237 ARG E N 1
ATOM 9516 C CA . ARG E 1 245 ? -24.223 -8.690 11.482 1.00 22.65 237 ARG E CA 1
ATOM 9517 C C . ARG E 1 245 ? -23.583 -8.471 10.097 1.00 22.35 237 ARG E C 1
ATOM 9518 O O . ARG E 1 245 ? -24.285 -8.512 9.075 1.00 23.16 237 ARG E O 1
ATOM 9526 N N . LEU E 1 246 ? -22.288 -8.176 10.029 1.00 19.97 238 LEU E N 1
ATOM 9527 C CA . LEU E 1 246 ? -21.727 -7.837 8.700 1.00 18.80 238 LEU E CA 1
ATOM 9528 C C . LEU E 1 246 ? -21.195 -9.150 8.123 1.00 17.98 238 LEU E C 1
ATOM 9529 O O . LEU E 1 246 ? -20.071 -9.538 8.408 1.00 18.35 238 LEU E O 1
ATOM 9534 N N . ILE E 1 247 ? -22.027 -9.851 7.351 1.00 17.52 239 ILE E N 1
ATOM 9535 C CA . ILE E 1 247 ? -21.734 -11.230 6.952 1.00 16.85 239 ILE E CA 1
ATOM 9536 C C . ILE E 1 247 ? -21.366 -11.279 5.485 1.00 15.89 239 ILE E C 1
ATOM 9537 O O . ILE E 1 247 ? -22.188 -10.950 4.593 1.00 15.06 239 ILE E O 1
ATOM 9542 N N . THR E 1 248 ? -20.122 -11.656 5.210 1.00 15.74 240 THR E N 1
ATOM 9543 C CA . THR E 1 248 ? -19.719 -11.931 3.818 1.00 14.66 240 THR E CA 1
ATOM 9544 C C . THR E 1 248 ? -20.154 -13.317 3.365 1.00 14.21 240 THR E C 1
ATOM 9545 O O . THR E 1 248 ? -19.759 -14.346 3.939 1.00 14.05 240 THR E O 1
ATOM 9549 N N . VAL E 1 249 ? -20.905 -13.363 2.279 1.00 13.57 241 VAL E N 1
ATOM 9550 C CA . VAL E 1 249 ? -21.369 -14.651 1.765 1.00 14.07 241 VAL E CA 1
ATOM 9551 C C . VAL E 1 249 ? -20.379 -15.062 0.670 1.00 13.78 241 VAL E C 1
ATOM 9552 O O . VAL E 1 249 ? -20.690 -15.071 -0.519 1.00 13.64 241 VAL E O 1
ATOM 9556 N N . SER E 1 250 ? -19.140 -15.286 1.101 1.00 14.27 242 SER E N 1
ATOM 9557 C CA . SER E 1 250 ? -18.085 -15.783 0.247 1.00 15.22 242 SER E CA 1
ATOM 9558 C C . SER E 1 250 ? -17.723 -14.752 -0.847 1.00 14.81 242 SER E C 1
ATOM 9559 O O . SER E 1 250 ? -17.896 -13.551 -0.649 1.00 15.12 242 SER E O 1
ATOM 9562 N N . ALA E 1 251 ? -17.169 -15.224 -1.950 1.00 15.35 243 ALA E N 1
ATOM 9563 C CA . ALA E 1 251 ? -16.501 -14.361 -2.935 1.00 15.04 243 ALA E CA 1
ATOM 9564 C C . ALA E 1 251 ? -16.914 -14.662 -4.377 1.00 14.14 243 ALA E C 1
ATOM 9565 O O . ALA E 1 251 ? -17.262 -15.804 -4.721 1.00 14.54 243 ALA E O 1
ATOM 9567 N N . ASP E 1 252 ? -16.790 -13.635 -5.202 1.00 13.42 244 ASP E N 1
ATOM 9568 C CA . ASP E 1 252 ? -17.105 -13.673 -6.638 1.00 13.21 244 ASP E CA 1
ATOM 9569 C C . ASP E 1 252 ? -16.496 -14.893 -7.318 1.00 14.05 244 ASP E C 1
ATOM 9570 O O . ASP E 1 252 ? -17.234 -15.723 -7.865 1.00 14.53 244 ASP E O 1
ATOM 9575 N N . VAL E 1 253 ? -15.189 -15.089 -7.178 1.00 14.16 245 VAL E N 1
ATOM 9576 C CA . VAL E 1 253 ? -14.542 -16.172 -7.931 1.00 14.50 245 VAL E CA 1
ATOM 9577 C C . VAL E 1 253 ? -15.015 -17.534 -7.440 1.00 14.65 245 VAL E C 1
ATOM 9578 O O . VAL E 1 253 ? -15.229 -18.465 -8.250 1.00 13.92 245 VAL E O 1
ATOM 9582 N N . SER E 1 254 ? -15.240 -17.640 -6.130 1.00 15.11 246 SER E N 1
ATOM 9583 C CA . SER E 1 254 ? -15.721 -18.855 -5.546 1.00 15.12 246 SER E CA 1
ATOM 9584 C C . SER E 1 254 ? -17.131 -19.261 -6.051 1.00 14.92 246 SER E C 1
ATOM 9585 O O . SER E 1 254 ? -17.351 -20.448 -6.397 1.00 13.61 246 SER E O 1
ATOM 9588 N N . TRP E 1 255 ? -18.055 -18.299 -6.123 1.00 14.35 247 TRP E N 1
ATOM 9589 C CA . TRP E 1 255 ? -19.382 -18.545 -6.670 1.00 14.31 247 TRP E CA 1
ATOM 9590 C C . TRP E 1 255 ? -19.300 -18.896 -8.183 1.00 14.91 247 TRP E C 1
ATOM 9591 O O . TRP E 1 255 ? -20.027 -19.743 -8.672 1.00 14.46 247 TRP E O 1
ATOM 9602 N N . LEU E 1 256 ? -18.413 -18.250 -8.915 1.00 14.68 248 LEU E N 1
ATOM 9603 C CA . LEU E 1 256 ? -18.310 -18.459 -10.351 1.00 15.31 248 LEU E CA 1
ATOM 9604 C C . LEU E 1 256 ? -17.893 -19.914 -10.651 1.00 16.08 248 LEU E C 1
ATOM 9605 O O . LEU E 1 256 ? -18.435 -20.573 -11.536 1.00 16.20 248 LEU E O 1
ATOM 9610 N N . LEU E 1 257 ? -16.904 -20.376 -9.906 1.00 15.30 249 LEU E N 1
ATOM 9611 C CA . LEU E 1 257 ? -16.428 -21.724 -10.018 1.00 16.61 249 LEU E CA 1
ATOM 9612 C C . LEU E 1 257 ? -17.460 -22.770 -9.523 1.00 16.38 249 LEU E C 1
ATOM 9613 O O . LEU E 1 257 ? -17.692 -23.776 -10.183 1.00 16.19 249 LEU E O 1
ATOM 9618 N N . ARG E 1 258 ? -18.095 -22.540 -8.375 1.00 17.74 250 ARG E N 1
ATOM 9619 C CA . ARG E 1 258 ? -19.074 -23.503 -7.872 1.00 18.00 250 ARG E CA 1
ATOM 9620 C C . ARG E 1 258 ? -20.185 -23.667 -8.876 1.00 15.95 250 ARG E C 1
ATOM 9621 O O . ARG E 1 258 ? -20.560 -24.781 -9.203 1.00 14.59 250 ARG E O 1
ATOM 9629 N N . ALA E 1 259 ? -20.712 -22.545 -9.353 1.00 14.10 251 ALA E N 1
ATOM 9630 C CA . ALA E 1 259 ? -21.892 -22.533 -10.255 1.00 14.36 251 ALA E CA 1
ATOM 9631 C C . ALA E 1 259 ? -21.642 -23.136 -11.639 1.00 14.03 251 ALA E C 1
ATOM 9632 O O . ALA E 1 259 ? -22.512 -23.837 -12.200 1.00 14.42 251 ALA E O 1
ATOM 9634 N N . THR E 1 260 ? -20.466 -22.837 -12.214 1.00 13.75 252 THR E N 1
ATOM 9635 C CA . THR E 1 260 ? -20.103 -23.351 -13.553 1.00 13.57 252 THR E CA 1
ATOM 9636 C C . THR E 1 260 ? -19.741 -24.843 -13.496 1.00 14.17 252 THR E C 1
ATOM 9637 O O . THR E 1 260 ? -20.145 -25.600 -14.389 1.00 12.93 252 THR E O 1
ATOM 9641 N N . ARG E 1 261 ? -19.124 -25.283 -12.382 1.00 14.56 253 ARG E N 1
ATOM 9642 C CA . ARG E 1 261 ? -18.864 -26.708 -12.167 1.00 15.79 253 ARG E CA 1
ATOM 9643 C C . ARG E 1 261 ? -20.135 -27.517 -11.885 1.00 15.79 253 ARG E C 1
ATOM 9644 O O . ARG E 1 261 ? -20.290 -28.651 -12.369 1.00 14.56 253 ARG E O 1
ATOM 9652 N N . GLN E 1 262 ? -21.055 -26.926 -11.147 1.00 16.36 254 GLN E N 1
ATOM 9653 C CA . GLN E 1 262 ? -22.339 -27.562 -10.888 1.00 16.76 254 GLN E CA 1
ATOM 9654 C C . GLN E 1 262 ? -23.137 -27.704 -12.188 1.00 16.15 254 GLN E C 1
ATOM 9655 O O . GLN E 1 262 ? -23.718 -28.759 -12.453 1.00 16.36 254 GLN E O 1
ATOM 9661 N N . ALA E 1 263 ? -23.165 -26.662 -13.002 1.00 16.69 255 ALA E N 1
ATOM 9662 C CA . ALA E 1 263 ? -23.891 -26.711 -14.285 1.00 17.25 255 ALA E CA 1
ATOM 9663 C C . ALA E 1 263 ? -23.320 -27.811 -15.171 1.00 17.88 255 ALA E C 1
ATOM 9664 O O . ALA E 1 263 ? -24.060 -28.572 -15.796 1.00 18.25 255 ALA E O 1
ATOM 9666 N N . LEU E 1 264 ? -22.002 -27.938 -15.193 1.00 18.57 256 LEU E N 1
ATOM 9667 C CA . LEU E 1 264 ? -21.376 -28.923 -16.063 1.00 19.17 256 LEU E CA 1
ATOM 9668 C C . LEU E 1 264 ? -21.746 -30.343 -15.618 1.00 18.68 256 LEU E C 1
ATOM 9669 O O . LEU E 1 264 ? -22.084 -31.196 -16.435 1.00 19.63 256 LEU E O 1
ATOM 9674 N N . GLN E 1 265 ? -21.661 -30.577 -14.320 1.00 18.32 257 GLN E N 1
ATOM 9675 C CA . GLN E 1 265 ? -22.033 -31.845 -13.729 1.00 19.40 257 GLN E CA 1
ATOM 9676 C C . GLN E 1 265 ? -23.475 -32.220 -14.119 1.00 18.33 257 GLN E C 1
ATOM 9677 O O . GLN E 1 265 ? -23.766 -33.373 -14.487 1.00 17.12 257 GLN E O 1
ATOM 9683 N N . GLU E 1 266 ? -24.372 -31.239 -14.066 1.00 17.06 258 GLU E N 1
ATOM 9684 C CA . GLU E 1 266 ? -25.768 -31.470 -14.420 1.00 18.30 258 GLU E CA 1
ATOM 9685 C C . GLU E 1 266 ? -25.972 -31.888 -15.884 1.00 19.23 258 GLU E C 1
ATOM 9686 O O . GLU E 1 266 ? -26.699 -32.862 -16.176 1.00 18.48 258 GLU E O 1
ATOM 9692 N N . VAL E 1 267 ? -25.324 -31.172 -16.806 1.00 19.87 259 VAL E N 1
ATOM 9693 C CA . VAL E 1 267 ? -25.456 -31.511 -18.214 1.00 21.53 259 VAL E CA 1
ATOM 9694 C C . VAL E 1 267 ? -24.839 -32.879 -18.520 1.00 21.79 259 VAL E C 1
ATOM 9695 O O . VAL E 1 267 ? -25.377 -33.590 -19.345 1.00 23.31 259 VAL E O 1
ATOM 9699 N N . ARG E 1 268 ? -23.749 -33.238 -17.857 1.00 22.67 260 ARG E N 1
ATOM 9700 C CA . ARG E 1 268 ? -23.018 -34.487 -18.150 1.00 25.49 260 ARG E CA 1
ATOM 9701 C C . ARG E 1 268 ? -23.688 -35.712 -17.538 1.00 26.38 260 ARG E C 1
ATOM 9702 O O . ARG E 1 268 ? -23.371 -36.825 -17.916 1.00 25.36 260 ARG E O 1
ATOM 9710 N N . SER E 1 269 ? -24.529 -35.502 -16.532 1.00 25.67 261 SER E N 1
ATOM 9711 C CA . SER E 1 269 ? -25.006 -36.601 -15.689 1.00 29.21 261 SER E CA 1
ATOM 9712 C C . SER E 1 269 ? -25.948 -37.546 -16.457 1.00 28.84 261 SER E C 1
ATOM 9713 O O . SER E 1 269 ? -26.394 -37.225 -17.570 1.00 28.83 261 SER E O 1
ATOM 9717 N N . THR F 1 13 ? 20.693 18.658 -18.471 1.00 35.91 5 THR F N 1
ATOM 9718 C CA . THR F 1 13 ? 20.680 19.651 -17.376 1.00 36.44 5 THR F CA 1
ATOM 9719 C C . THR F 1 13 ? 19.257 19.875 -16.846 1.00 32.72 5 THR F C 1
ATOM 9720 O O . THR F 1 13 ? 18.336 20.136 -17.611 1.00 31.55 5 THR F O 1
ATOM 9724 N N . ASN F 1 14 ? 19.104 19.790 -15.528 1.00 30.34 6 ASN F N 1
ATOM 9725 C CA . ASN F 1 14 ? 17.863 20.140 -14.866 1.00 25.28 6 ASN F CA 1
ATOM 9726 C C . ASN F 1 14 ? 17.798 21.676 -14.735 1.00 24.49 6 ASN F C 1
ATOM 9727 O O . ASN F 1 14 ? 18.368 22.272 -13.805 1.00 23.13 6 ASN F O 1
ATOM 9732 N N . SER F 1 15 ? 17.081 22.303 -15.669 1.00 23.80 7 SER F N 1
ATOM 9733 C CA . SER F 1 15 ? 16.943 23.760 -15.717 1.00 24.15 7 SER F CA 1
ATOM 9734 C C . SER F 1 15 ? 16.063 24.357 -14.599 1.00 24.06 7 SER F C 1
ATOM 9735 O O . SER F 1 15 ? 16.209 25.544 -14.224 1.00 25.39 7 SER F O 1
ATOM 9738 N N . LEU F 1 16 ? 15.148 23.562 -14.061 1.00 22.64 8 LEU F N 1
ATOM 9739 C CA . LEU F 1 16 ? 14.362 23.994 -12.895 1.00 22.38 8 LEU F CA 1
ATOM 9740 C C . LEU F 1 16 ? 15.266 24.106 -11.647 1.00 21.58 8 LEU F C 1
ATOM 9741 O O . LEU F 1 16 ? 15.153 25.049 -10.852 1.00 21.69 8 LEU F O 1
ATOM 9746 N N . LYS F 1 17 ? 16.181 23.159 -11.500 1.00 20.22 9 LYS F N 1
ATOM 9747 C CA . LYS F 1 17 ? 17.129 23.200 -10.421 1.00 21.92 9 LYS F CA 1
ATOM 9748 C C . LYS F 1 17 ? 18.018 24.463 -10.545 1.00 23.59 9 LYS F C 1
ATOM 9749 O O . LYS F 1 17 ? 18.182 25.193 -9.556 1.00 22.08 9 LYS F O 1
ATOM 9755 N N . GLN F 1 18 ? 18.515 24.729 -11.757 1.00 24.49 10 GLN F N 1
ATOM 9756 C CA . GLN F 1 18 ? 19.447 25.823 -12.007 1.00 28.93 10 GLN F CA 1
ATOM 9757 C C . GLN F 1 18 ? 18.760 27.200 -11.760 1.00 27.93 10 GLN F C 1
ATOM 9758 O O . GLN F 1 18 ? 19.311 28.072 -11.083 1.00 28.12 10 GLN F O 1
ATOM 9764 N N . ARG F 1 19 ? 17.541 27.370 -12.262 1.00 28.98 11 ARG F N 1
ATOM 9765 C CA . ARG F 1 19 ? 16.785 28.623 -12.035 1.00 29.43 11 ARG F CA 1
ATOM 9766 C C . ARG F 1 19 ? 16.262 28.771 -10.595 1.00 29.02 11 ARG F C 1
ATOM 9767 O O . ARG F 1 19 ? 16.119 29.891 -10.120 1.00 28.76 11 ARG F O 1
ATOM 9775 N N . LEU F 1 20 ? 15.975 27.663 -9.905 1.00 29.63 12 LEU F N 1
ATOM 9776 C CA . LEU F 1 20 ? 15.639 27.748 -8.462 1.00 31.42 12 LEU F CA 1
ATOM 9777 C C . LEU F 1 20 ? 16.828 28.270 -7.628 1.00 33.40 12 LEU F C 1
ATOM 9778 O O . LEU F 1 20 ? 16.642 28.988 -6.644 1.00 32.66 12 LEU F O 1
ATOM 9783 N N . ARG F 1 21 ? 18.040 27.925 -8.043 1.00 35.32 13 ARG F N 1
ATOM 9784 C CA . ARG F 1 21 ? 19.247 28.326 -7.317 1.00 38.78 13 ARG F CA 1
ATOM 9785 C C . ARG F 1 21 ? 19.731 29.733 -7.649 1.00 37.67 13 ARG F C 1
ATOM 9786 O O . ARG F 1 21 ? 20.159 30.443 -6.763 1.00 41.31 13 ARG F O 1
ATOM 9794 N N . ASP F 1 22 ? 19.698 30.105 -8.921 1.00 39.28 14 ASP F N 1
ATOM 9795 C CA . ASP F 1 22 ? 20.375 31.299 -9.397 1.00 42.47 14 ASP F CA 1
ATOM 9796 C C . ASP F 1 22 ? 19.423 32.445 -9.591 1.00 42.81 14 ASP F C 1
ATOM 9797 O O . ASP F 1 22 ? 19.830 33.599 -9.581 1.00 48.52 14 ASP F O 1
ATOM 9802 N N . GLY F 1 23 ? 18.156 32.135 -9.795 1.00 42.52 15 GLY F N 1
ATOM 9803 C CA . GLY F 1 23 ? 17.219 33.144 -10.235 1.00 44.24 15 GLY F CA 1
ATOM 9804 C C . GLY F 1 23 ? 16.520 33.829 -9.091 1.00 43.64 15 GLY F C 1
ATOM 9805 O O . GLY F 1 23 ? 16.543 33.346 -7.960 1.00 46.14 15 GLY F O 1
ATOM 9806 N N . ASP F 1 24 ? 15.922 34.971 -9.411 1.00 42.07 16 ASP F N 1
ATOM 9807 C CA . ASP F 1 24 ? 14.899 35.607 -8.593 1.00 42.01 16 ASP F CA 1
ATOM 9808 C C . ASP F 1 24 ? 13.498 35.493 -9.252 1.00 37.47 16 ASP F C 1
ATOM 9809 O O . ASP F 1 24 ? 12.494 35.734 -8.569 1.00 33.26 16 ASP F O 1
ATOM 9814 N N . GLU F 1 25 ? 13.432 35.142 -10.553 1.00 32.81 17 GLU F N 1
ATOM 9815 C CA . GLU F 1 25 ? 12.166 35.193 -11.298 1.00 32.46 17 GLU F CA 1
ATOM 9816 C C . GLU F 1 25 ? 11.223 34.082 -10.786 1.00 27.19 17 GLU F C 1
ATOM 9817 O O . GLU F 1 25 ? 11.682 33.041 -10.386 1.00 24.48 17 GLU F O 1
ATOM 9823 N N . PRO F 1 26 ? 9.912 34.334 -10.782 1.00 25.16 18 PRO F N 1
ATOM 9824 C CA . PRO F 1 26 ? 8.976 33.295 -10.360 1.00 24.39 18 PRO F CA 1
ATOM 9825 C C . PRO F 1 26 ? 8.991 32.118 -11.369 1.00 22.10 18 PRO F C 1
ATOM 9826 O O . PRO F 1 26 ? 9.457 32.269 -12.476 1.00 20.61 18 PRO F O 1
ATOM 9830 N N . LEU F 1 27 ? 8.543 30.948 -10.967 1.00 19.81 19 LEU F N 1
ATOM 9831 C CA . LEU F 1 27 ? 8.524 29.806 -11.869 1.00 19.64 19 LEU F CA 1
ATOM 9832 C C . LEU F 1 27 ? 7.162 29.227 -11.704 1.00 19.15 19 LEU F C 1
ATOM 9833 O O . LEU F 1 27 ? 6.815 28.772 -10.618 1.00 18.04 19 LEU F O 1
ATOM 9838 N N . TYR F 1 28 ? 6.360 29.346 -12.760 1.00 19.25 20 TYR F N 1
ATOM 9839 C CA . TYR F 1 28 ? 4.942 29.035 -12.686 1.00 17.97 20 TYR F CA 1
ATOM 9840 C C . TYR F 1 28 ? 4.676 27.596 -13.117 1.00 16.90 20 TYR F C 1
ATOM 9841 O O . TYR F 1 28 ? 5.195 27.131 -14.150 1.00 17.32 20 TYR F O 1
ATOM 9850 N N . GLY F 1 29 ? 3.824 26.923 -12.341 1.00 16.16 21 GLY F N 1
ATOM 9851 C CA . GLY F 1 29 ? 3.459 25.550 -12.600 1.00 15.75 21 GLY F CA 1
ATOM 9852 C C . GLY F 1 29 ? 1.967 25.262 -12.631 1.00 15.82 21 GLY F C 1
ATOM 9853 O O . GLY F 1 29 ? 1.135 26.087 -12.239 1.00 16.72 21 GLY F O 1
ATOM 9854 N N . LEU F 1 30 ? 1.659 24.038 -13.036 1.00 14.55 22 LEU F N 1
ATOM 9855 C CA . LEU F 1 30 ? 0.331 23.514 -13.045 1.00 15.36 22 LEU F CA 1
ATOM 9856 C C . LEU F 1 30 ? 0.350 22.100 -12.450 1.00 14.96 22 LEU F C 1
ATOM 9857 O O . LEU F 1 30 ? 1.274 21.336 -12.698 1.00 13.06 22 LEU F O 1
ATOM 9862 N N . TRP F 1 31 ? -0.679 21.783 -11.671 1.00 14.68 23 TRP F N 1
ATOM 9863 C CA . TRP F 1 31 ? -0.836 20.489 -11.029 1.00 15.83 23 TRP F CA 1
ATOM 9864 C C . TRP F 1 31 ? -1.592 19.575 -11.948 1.00 16.07 23 TRP F C 1
ATOM 9865 O O . TRP F 1 31 ? -2.665 19.968 -12.487 1.00 15.72 23 TRP F O 1
ATOM 9876 N N . LEU F 1 32 ? -1.034 18.367 -12.157 1.00 17.08 24 LEU F N 1
ATOM 9877 C CA . LEU F 1 32 ? -1.665 17.315 -12.986 1.00 17.37 24 LEU F CA 1
ATOM 9878 C C . LEU F 1 32 ? -2.236 16.242 -12.076 1.00 17.93 24 LEU F C 1
ATOM 9879 O O . LEU F 1 32 ? -1.498 15.376 -11.557 1.00 17.41 24 LEU F O 1
ATOM 9884 N N . SER F 1 33 ? -3.554 16.329 -11.883 1.00 19.76 25 SER F N 1
ATOM 9885 C CA . SER F 1 33 ? -4.353 15.437 -11.047 1.00 20.93 25 SER F CA 1
ATOM 9886 C C . SER F 1 33 ? -5.151 14.377 -11.822 1.00 20.85 25 SER F C 1
ATOM 9887 O O . SER F 1 33 ? -5.687 13.452 -11.218 1.00 18.82 25 SER F O 1
ATOM 9890 N N . LEU F 1 34 ? -5.309 14.555 -13.127 1.00 21.32 26 LEU F N 1
ATOM 9891 C CA . LEU F 1 34 ? -6.232 13.715 -13.902 1.00 20.43 26 LEU F CA 1
ATOM 9892 C C . LEU F 1 34 ? -5.671 12.340 -14.248 1.00 19.48 26 LEU F C 1
ATOM 9893 O O . LEU F 1 34 ? -6.421 11.448 -14.628 1.00 18.60 26 LEU F O 1
ATOM 9898 N N . GLY F 1 35 ? -4.359 12.197 -14.170 1.00 18.18 27 GLY F N 1
ATOM 9899 C CA . GLY F 1 35 ? -3.682 10.948 -14.548 1.00 17.51 27 GLY F CA 1
ATOM 9900 C C . GLY F 1 35 ? -3.727 10.612 -16.034 1.00 17.44 27 GLY F C 1
ATOM 9901 O O . GLY F 1 35 ? -3.611 9.443 -16.395 1.00 18.11 27 GLY F O 1
ATOM 9902 N N . SER F 1 36 ? -3.835 11.628 -16.893 1.00 15.54 28 SER F N 1
ATOM 9903 C CA . SER F 1 36 ? -4.045 11.446 -18.317 1.00 15.42 28 SER F CA 1
ATOM 9904 C C . SER F 1 36 ? -2.799 11.820 -19.155 1.00 15.63 28 SER F C 1
ATOM 9905 O O . SER F 1 36 ? -2.318 12.950 -19.074 1.00 16.08 28 SER F O 1
ATOM 9908 N N . ASP F 1 37 ? -2.298 10.867 -19.952 1.00 16.41 29 ASP F N 1
ATOM 9909 C CA . ASP F 1 37 ? -1.173 11.114 -20.882 1.00 15.96 29 ASP F CA 1
ATOM 9910 C C . ASP F 1 37 ? -1.473 12.274 -21.853 1.00 15.89 29 ASP F C 1
ATOM 9911 O O . ASP F 1 37 ? -0.616 13.169 -22.052 1.00 13.55 29 ASP F O 1
ATOM 9916 N N A SER F 1 38 ? -2.674 12.233 -22.459 0.50 15.17 30 SER F N 1
ATOM 9917 N N B SER F 1 38 ? -2.674 12.253 -22.448 0.50 15.39 30 SER F N 1
ATOM 9918 C CA A SER F 1 38 ? -3.144 13.269 -23.375 0.50 15.24 30 SER F CA 1
ATOM 9919 C CA B SER F 1 38 ? -3.118 13.302 -23.354 0.50 15.58 30 SER F CA 1
ATOM 9920 C C A SER F 1 38 ? -3.218 14.655 -22.731 0.50 15.15 30 SER F C 1
ATOM 9921 C C B SER F 1 38 ? -3.185 14.671 -22.710 0.50 15.33 30 SER F C 1
ATOM 9922 O O A SER F 1 38 ? -2.749 15.640 -23.319 0.50 15.60 30 SER F O 1
ATOM 9923 O O B SER F 1 38 ? -2.682 15.658 -23.268 0.50 15.65 30 SER F O 1
ATOM 9928 N N . ALA F 1 39 ? -3.749 14.740 -21.515 1.00 14.70 31 ALA F N 1
ATOM 9929 C CA . ALA F 1 39 ? -3.787 16.010 -20.796 1.00 14.81 31 ALA F CA 1
ATOM 9930 C C . ALA F 1 39 ? -2.390 16.518 -20.496 1.00 13.95 31 ALA F C 1
ATOM 9931 O O . ALA F 1 39 ? -2.171 17.709 -20.597 1.00 13.63 31 ALA F O 1
ATOM 9933 N N . ALA F 1 40 ? -1.475 15.610 -20.127 1.00 13.05 32 ALA F N 1
ATOM 9934 C CA . ALA F 1 40 ? -0.093 15.961 -19.800 1.00 13.03 32 ALA F CA 1
ATOM 9935 C C . ALA F 1 40 ? 0.565 16.485 -21.068 1.00 13.21 32 ALA F C 1
ATOM 9936 O O . ALA F 1 40 ? 1.196 17.549 -21.037 1.00 12.73 32 ALA F O 1
ATOM 9938 N N . GLU F 1 41 ? 0.372 15.794 -22.184 1.00 12.84 33 GLU F N 1
ATOM 9939 C CA . GLU F 1 41 ? 1.000 16.247 -23.418 1.00 13.78 33 GLU F CA 1
ATOM 9940 C C . GLU F 1 41 ? 0.484 17.595 -23.885 1.00 14.27 33 GLU F C 1
ATOM 9941 O O . GLU F 1 41 ? 1.265 18.477 -24.198 1.00 15.50 33 GLU F O 1
ATOM 9947 N N . ALA F 1 42 ? -0.829 17.747 -23.902 1.00 14.32 34 ALA F N 1
ATOM 9948 C CA . ALA F 1 42 ? -1.446 18.982 -24.270 1.00 13.93 34 ALA F CA 1
ATOM 9949 C C . ALA F 1 42 ? -0.929 20.160 -23.399 1.00 14.76 34 ALA F C 1
ATOM 9950 O O . ALA F 1 42 ? -0.585 21.220 -23.918 1.00 14.03 34 ALA F O 1
ATOM 9952 N N . LEU F 1 43 ? -0.930 19.957 -22.077 1.00 14.80 35 LEU F N 1
ATOM 9953 C CA . LEU F 1 43 ? -0.531 20.963 -21.140 1.00 14.83 35 LEU F CA 1
ATOM 9954 C C . LEU F 1 43 ? 0.995 21.259 -21.240 1.00 14.85 35 LEU F C 1
ATOM 9955 O O . LEU F 1 43 ? 1.415 22.384 -20.960 1.00 14.47 35 LEU F O 1
ATOM 9960 N N . ALA F 1 44 ? 1.798 20.293 -21.708 1.00 14.17 36 ALA F N 1
ATOM 9961 C CA . ALA F 1 44 ? 3.203 20.592 -22.093 1.00 14.64 36 ALA F CA 1
ATOM 9962 C C . ALA F 1 44 ? 3.372 21.670 -23.191 1.00 15.49 36 ALA F C 1
ATOM 9963 O O . ALA F 1 44 ? 4.492 22.202 -23.379 1.00 15.28 36 ALA F O 1
ATOM 9965 N N . HIS F 1 45 ? 2.274 21.984 -23.889 1.00 15.48 37 HIS F N 1
ATOM 9966 C CA . HIS F 1 45 ? 2.191 23.097 -24.856 1.00 16.80 37 HIS F CA 1
ATOM 9967 C C . HIS F 1 45 ? 1.656 24.426 -24.302 1.00 17.40 37 HIS F C 1
ATOM 9968 O O . HIS F 1 45 ? 1.462 25.365 -25.084 1.00 18.90 37 HIS F O 1
ATOM 9975 N N . ALA F 1 46 ? 1.376 24.513 -23.001 1.00 15.91 38 ALA F N 1
ATOM 9976 C CA . ALA F 1 46 ? 0.655 25.649 -22.465 1.00 17.00 38 ALA F CA 1
ATOM 9977 C C . ALA F 1 46 ? 1.554 26.792 -22.022 1.00 17.71 38 ALA F C 1
ATOM 9978 O O . ALA F 1 46 ? 1.028 27.816 -21.637 1.00 19.41 38 ALA F O 1
ATOM 9980 N N . GLY F 1 47 ? 2.880 26.590 -21.991 1.00 18.02 39 GLY F N 1
ATOM 9981 C CA . GLY F 1 47 ? 3.832 27.675 -21.690 1.00 17.27 39 GLY F CA 1
ATOM 9982 C C . GLY F 1 47 ? 4.276 27.716 -20.238 1.00 17.34 39 GLY F C 1
ATOM 9983 O O . GLY F 1 47 ? 4.956 28.632 -19.867 1.00 15.44 39 GLY F O 1
ATOM 9984 N N . TYR F 1 48 ? 3.937 26.698 -19.423 1.00 17.14 40 TYR F N 1
ATOM 9985 C CA . TYR F 1 48 ? 4.338 26.676 -18.027 1.00 17.15 40 TYR F CA 1
ATOM 9986 C C . TYR F 1 48 ? 5.825 26.317 -17.848 1.00 18.03 40 TYR F C 1
ATOM 9987 O O . TYR F 1 48 ? 6.425 25.601 -18.647 1.00 17.18 40 TYR F O 1
ATOM 9996 N N . ASP F 1 49 ? 6.421 26.893 -16.809 1.00 18.19 41 ASP F N 1
ATOM 9997 C CA . ASP F 1 49 ? 7.775 26.502 -16.416 1.00 17.63 41 ASP F CA 1
ATOM 9998 C C . ASP F 1 49 ? 7.838 25.096 -15.849 1.00 16.26 41 ASP F C 1
ATOM 9999 O O . ASP F 1 49 ? 8.836 24.437 -16.029 1.00 17.55 41 ASP F O 1
ATOM 10004 N N . TRP F 1 50 ? 6.789 24.606 -15.181 1.00 15.71 42 TRP F N 1
ATOM 10005 C CA . TRP F 1 50 ? 6.819 23.249 -14.609 1.00 15.70 42 TRP F CA 1
ATOM 10006 C C . TRP F 1 50 ? 5.442 22.641 -14.493 1.00 15.09 42 TRP F C 1
ATOM 10007 O O . TRP F 1 50 ? 4.480 23.351 -14.454 1.00 15.15 42 TRP F O 1
ATOM 10018 N N . LEU F 1 51 ? 5.390 21.307 -14.444 1.00 15.09 43 LEU F N 1
ATOM 10019 C CA . LEU F 1 51 ? 4.167 20.528 -14.342 1.00 15.01 43 LEU F CA 1
ATOM 10020 C C . LEU F 1 51 ? 4.346 19.434 -13.291 1.00 16.17 43 LEU F C 1
ATOM 10021 O O . LEU F 1 51 ? 5.354 18.675 -13.313 1.00 15.33 43 LEU F O 1
ATOM 10026 N N . CYS F 1 52 ? 3.365 19.282 -12.397 1.00 15.75 44 CYS F N 1
ATOM 10027 C CA . CYS F 1 52 ? 3.521 18.307 -11.326 1.00 15.27 44 CYS F CA 1
ATOM 10028 C C . CYS F 1 52 ? 2.688 17.042 -11.492 1.00 14.68 44 CYS F C 1
ATOM 10029 O O . CYS F 1 52 ? 1.476 17.102 -11.492 1.00 16.74 44 CYS F O 1
ATOM 10032 N N . ILE F 1 53 ? 3.346 15.909 -11.679 1.00 13.65 45 ILE F N 1
ATOM 10033 C CA . ILE F 1 53 ? 2.664 14.587 -11.658 1.00 13.67 45 ILE F CA 1
ATOM 10034 C C . ILE F 1 53 ? 2.552 14.190 -10.188 1.00 13.63 45 ILE F C 1
ATOM 10035 O O . ILE F 1 53 ? 3.528 13.910 -9.549 1.00 13.45 45 ILE F O 1
ATOM 10040 N N . ASP F 1 54 ? 1.353 14.218 -9.643 1.00 13.93 46 ASP F N 1
ATOM 10041 C CA . ASP F 1 54 ? 1.157 13.923 -8.220 1.00 14.25 46 ASP F CA 1
ATOM 10042 C C . ASP F 1 54 ? 0.899 12.413 -7.998 1.00 14.18 46 ASP F C 1
ATOM 10043 O O . ASP F 1 54 ? -0.035 11.867 -8.559 1.00 14.80 46 ASP F O 1
ATOM 10048 N N . MET F 1 55 ? 1.719 11.782 -7.151 1.00 14.40 47 MET F N 1
ATOM 10049 C CA . MET F 1 55 ? 1.498 10.403 -6.715 1.00 14.93 47 MET F CA 1
ATOM 10050 C C . MET F 1 55 ? 0.847 10.350 -5.344 1.00 15.10 47 MET F C 1
ATOM 10051 O O . MET F 1 55 ? 0.462 9.274 -4.940 1.00 14.90 47 MET F O 1
ATOM 10056 N N . GLU F 1 56 ? 0.756 11.471 -4.631 1.00 15.20 48 GLU F N 1
ATOM 10057 C CA . GLU F 1 56 ? 0.207 11.451 -3.255 1.00 17.02 48 GLU F CA 1
ATOM 10058 C C . GLU F 1 56 ? -1.333 11.534 -3.213 1.00 17.50 48 GLU F C 1
ATOM 10059 O O . GLU F 1 56 ? -2.015 10.694 -2.594 1.00 17.20 48 GLU F O 1
ATOM 10065 N N . HIS F 1 57 ? -1.872 12.550 -3.873 1.00 19.62 49 HIS F N 1
ATOM 10066 C CA . HIS F 1 57 ? -3.340 12.801 -3.944 1.00 18.47 49 HIS F CA 1
ATOM 10067 C C . HIS F 1 57 ? -3.908 12.688 -5.384 1.00 19.59 49 HIS F C 1
ATOM 10068 O O . HIS F 1 57 ? -4.857 13.427 -5.754 1.00 17.71 49 HIS F O 1
ATOM 10075 N N . ALA F 1 58 ? -3.265 11.834 -6.192 1.00 17.78 50 ALA F N 1
ATOM 10076 C CA . ALA F 1 58 ? -3.780 11.397 -7.470 1.00 17.92 50 ALA F CA 1
ATOM 10077 C C . ALA F 1 58 ? -3.263 9.965 -7.671 1.00 18.49 50 ALA F C 1
ATOM 10078 O O . ALA F 1 58 ? -2.190 9.635 -7.129 1.00 17.88 50 ALA F O 1
ATOM 10080 N N . PRO F 1 59 ? -4.049 9.095 -8.365 1.00 18.60 51 PRO F N 1
ATOM 10081 C CA . PRO F 1 59 ? -3.740 7.659 -8.457 1.00 18.79 51 PRO F CA 1
ATOM 10082 C C . PRO F 1 59 ? -2.702 7.364 -9.564 1.00 19.32 51 PRO F C 1
ATOM 10083 O O . PRO F 1 59 ? -3.010 6.698 -10.561 1.00 21.95 51 PRO F O 1
ATOM 10087 N N . ASN F 1 60 ? -1.493 7.904 -9.397 1.00 17.14 52 ASN F N 1
ATOM 10088 C CA . ASN F 1 60 ? -0.425 7.738 -10.359 1.00 16.79 52 ASN F CA 1
ATOM 10089 C C . ASN F 1 60 ? 0.607 6.820 -9.773 1.00 16.70 52 ASN F C 1
ATOM 10090 O O . ASN F 1 60 ? 1.300 7.178 -8.814 1.00 17.62 52 ASN F O 1
ATOM 10095 N N . ASP F 1 61 ? 0.695 5.617 -10.321 1.00 16.45 53 ASP F N 1
ATOM 10096 C CA . ASP F 1 61 ? 1.698 4.680 -9.896 1.00 16.49 53 ASP F CA 1
ATOM 10097 C C . ASP F 1 61 ? 2.864 4.703 -10.876 1.00 16.72 53 ASP F C 1
ATOM 10098 O O . ASP F 1 61 ? 2.892 5.535 -11.792 1.00 15.15 53 ASP F O 1
ATOM 10103 N N . SER F 1 62 ? 3.846 3.816 -10.697 1.00 16.95 54 SER F N 1
ATOM 10104 C CA . SER F 1 62 ? 5.121 3.952 -11.443 1.00 17.74 54 SER F CA 1
ATOM 10105 C C . SER F 1 62 ? 4.923 4.016 -12.957 1.00 18.07 54 SER F C 1
ATOM 10106 O O . SER F 1 62 ? 5.565 4.821 -13.630 1.00 17.36 54 SER F O 1
ATOM 10109 N N . ARG F 1 63 ? 4.004 3.220 -13.484 1.00 18.29 55 ARG F N 1
ATOM 10110 C CA . ARG F 1 63 ? 3.821 3.183 -14.928 1.00 19.84 55 ARG F CA 1
ATOM 10111 C C . ARG F 1 63 ? 3.103 4.419 -15.425 1.00 19.91 55 ARG F C 1
ATOM 10112 O O . ARG F 1 63 ? 3.384 4.875 -16.553 1.00 19.42 55 ARG F O 1
ATOM 10120 N N . ASP F 1 64 ? 2.233 4.972 -14.581 1.00 18.13 56 ASP F N 1
ATOM 10121 C CA . ASP F 1 64 ? 1.557 6.223 -14.888 1.00 18.66 56 ASP F CA 1
ATOM 10122 C C . ASP F 1 64 ? 2.567 7.355 -14.915 1.00 17.80 56 ASP F C 1
ATOM 10123 O O . ASP F 1 64 ? 2.498 8.214 -15.783 1.00 18.05 56 ASP F O 1
ATOM 10128 N N . VAL F 1 65 ? 3.525 7.371 -13.977 1.00 16.79 57 VAL F N 1
ATOM 10129 C CA . VAL F 1 65 ? 4.529 8.415 -13.953 1.00 15.74 57 VAL F CA 1
ATOM 10130 C C . VAL F 1 65 ? 5.441 8.354 -15.180 1.00 15.23 57 VAL F C 1
ATOM 10131 O O . VAL F 1 65 ? 5.722 9.372 -15.808 1.00 15.30 57 VAL F O 1
ATOM 10135 N N . ALA F 1 66 ? 5.862 7.159 -15.559 1.00 14.87 58 ALA F N 1
ATOM 10136 C CA . ALA F 1 66 ? 6.674 6.999 -16.755 1.00 14.16 58 ALA F CA 1
ATOM 10137 C C . ALA F 1 66 ? 5.907 7.439 -18.001 1.00 13.12 58 ALA F C 1
ATOM 10138 O O . ALA F 1 66 ? 6.493 8.095 -18.854 1.00 13.15 58 ALA F O 1
ATOM 10140 N N A SER F 1 67 ? 4.620 7.103 -18.101 0.50 12.85 59 SER F N 1
ATOM 10141 N N B SER F 1 67 ? 4.611 7.090 -18.114 0.50 12.79 59 SER F N 1
ATOM 10142 C CA A SER F 1 67 ? 3.841 7.459 -19.280 0.50 12.57 59 SER F CA 1
ATOM 10143 C CA B SER F 1 67 ? 3.817 7.475 -19.298 0.50 12.49 59 SER F CA 1
ATOM 10144 C C A SER F 1 67 ? 3.610 8.982 -19.403 0.50 12.64 59 SER F C 1
ATOM 10145 C C B SER F 1 67 ? 3.634 8.999 -19.406 0.50 12.57 59 SER F C 1
ATOM 10146 O O A SER F 1 67 ? 3.635 9.526 -20.513 0.50 12.48 59 SER F O 1
ATOM 10147 O O B SER F 1 67 ? 3.721 9.563 -20.503 0.50 12.40 59 SER F O 1
ATOM 10152 N N . GLN F 1 68 ? 3.411 9.668 -18.283 1.00 12.65 60 GLN F N 1
ATOM 10153 C CA . GLN F 1 68 ? 3.222 11.137 -18.314 1.00 12.90 60 GLN F CA 1
ATOM 10154 C C . GLN F 1 68 ? 4.525 11.866 -18.562 1.00 13.12 60 GLN F C 1
ATOM 10155 O O . GLN F 1 68 ? 4.525 12.922 -19.221 1.00 13.37 60 GLN F O 1
ATOM 10161 N N . LEU F 1 69 ? 5.628 11.314 -18.062 1.00 13.37 61 LEU F N 1
ATOM 10162 C CA . LEU F 1 69 ? 6.946 11.903 -18.275 1.00 14.29 61 LEU F CA 1
ATOM 10163 C C . LEU F 1 69 ? 7.256 11.799 -19.776 1.00 14.28 61 LEU F C 1
ATOM 10164 O O . LEU F 1 69 ? 7.747 12.754 -20.371 1.00 13.54 61 LEU F O 1
ATOM 10169 N N . ARG F 1 70 ? 6.933 10.657 -20.382 1.00 14.15 62 ARG F N 1
ATOM 10170 C CA . ARG F 1 70 ? 7.159 10.470 -21.833 1.00 14.28 62 ARG F CA 1
ATOM 10171 C C . ARG F 1 70 ? 6.266 11.427 -22.589 1.00 14.37 62 ARG F C 1
ATOM 10172 O O . ARG F 1 70 ? 6.661 12.001 -23.603 1.00 13.93 62 ARG F O 1
ATOM 10180 N N . ALA F 1 71 ? 5.026 11.579 -22.116 1.00 14.25 63 ALA F N 1
ATOM 10181 C CA . ALA F 1 71 ? 4.054 12.390 -22.840 1.00 13.64 63 ALA F CA 1
ATOM 10182 C C . ALA F 1 71 ? 4.486 13.869 -22.798 1.00 13.80 63 ALA F C 1
ATOM 10183 O O . ALA F 1 71 ? 4.384 14.558 -23.784 1.00 13.30 63 ALA F O 1
ATOM 10185 N N . ILE F 1 72 ? 4.991 14.321 -21.665 1.00 12.81 64 ILE F N 1
ATOM 10186 C CA . ILE F 1 72 ? 5.489 15.695 -21.563 1.00 13.91 64 ILE F CA 1
ATOM 10187 C C . ILE F 1 72 ? 6.718 15.839 -22.453 1.00 14.23 64 ILE F C 1
ATOM 10188 O O . ILE F 1 72 ? 6.812 16.803 -23.221 1.00 15.50 64 ILE F O 1
ATOM 10193 N N . ALA F 1 73 ? 7.663 14.901 -22.338 1.00 13.78 65 ALA F N 1
ATOM 10194 C CA . ALA F 1 73 ? 8.915 14.948 -23.093 1.00 14.12 65 ALA F CA 1
ATOM 10195 C C . ALA F 1 73 ? 8.685 14.955 -24.599 1.00 13.36 65 ALA F C 1
ATOM 10196 O O . ALA F 1 73 ? 9.413 15.602 -25.354 1.00 12.94 65 ALA F O 1
ATOM 10198 N N . ALA F 1 74 ? 7.660 14.229 -25.029 1.00 13.82 66 ALA F N 1
ATOM 10199 C CA . ALA F 1 74 ? 7.293 14.139 -26.444 1.00 13.78 66 ALA F CA 1
ATOM 10200 C C . ALA F 1 74 ? 6.977 15.504 -27.072 1.00 14.56 66 ALA F C 1
ATOM 10201 O O . ALA F 1 74 ? 7.115 15.665 -28.287 1.00 14.04 66 ALA F O 1
ATOM 10203 N N . ALA F 1 75 ? 6.546 16.462 -26.257 1.00 15.00 67 ALA F N 1
ATOM 10204 C CA . ALA F 1 75 ? 6.179 17.774 -26.755 1.00 16.00 67 ALA F CA 1
ATOM 10205 C C . ALA F 1 75 ? 7.412 18.571 -27.186 1.00 17.48 67 ALA F C 1
ATOM 10206 O O . ALA F 1 75 ? 7.280 19.536 -27.941 1.00 16.64 67 ALA F O 1
ATOM 10208 N N . HIS F 1 76 ? 8.589 18.183 -26.679 1.00 19.59 68 HIS F N 1
ATOM 10209 C CA . HIS F 1 76 ? 9.855 18.839 -27.012 1.00 21.10 68 HIS F CA 1
ATOM 10210 C C . HIS F 1 76 ? 9.822 20.324 -26.652 1.00 20.08 68 HIS F C 1
ATOM 10211 O O . HIS F 1 76 ? 10.345 21.116 -27.395 1.00 20.66 68 HIS F O 1
ATOM 10218 N N . LEU F 1 77 ? 9.204 20.700 -25.528 1.00 18.39 69 LEU F N 1
ATOM 10219 C CA . LEU F 1 77 ? 9.088 22.099 -25.119 1.00 18.21 69 LEU F CA 1
ATOM 10220 C C . LEU F 1 77 ? 9.686 22.252 -23.690 1.00 19.34 69 LEU F C 1
ATOM 10221 O O . LEU F 1 77 ? 10.172 21.235 -23.120 1.00 17.34 69 LEU F O 1
ATOM 10226 N N . PRO F 1 78 ? 9.730 23.497 -23.150 1.00 18.72 70 PRO F N 1
ATOM 10227 C CA . PRO F 1 78 ? 10.572 23.703 -21.952 1.00 19.99 70 PRO F CA 1
ATOM 10228 C C . PRO F 1 78 ? 10.056 23.213 -20.589 1.00 19.52 70 PRO F C 1
ATOM 10229 O O . PRO F 1 78 ? 10.826 23.232 -19.635 1.00 19.42 70 PRO F O 1
ATOM 10233 N N . SER F 1 79 ? 8.789 22.787 -20.481 1.00 20.03 71 SER F N 1
ATOM 10234 C CA . SER F 1 79 ? 8.180 22.437 -19.168 1.00 19.97 71 SER F CA 1
ATOM 10235 C C . SER F 1 79 ? 8.982 21.364 -18.421 1.00 19.35 71 SER F C 1
ATOM 10236 O O . SER F 1 79 ? 9.275 20.302 -18.958 1.00 18.71 71 SER F O 1
ATOM 10239 N N . GLU F 1 80 ? 9.327 21.650 -17.174 1.00 18.46 72 GLU F N 1
ATOM 10240 C CA . GLU F 1 80 ? 10.128 20.742 -16.347 1.00 18.97 72 GLU F CA 1
ATOM 10241 C C . GLU F 1 80 ? 9.157 19.923 -15.519 1.00 16.89 72 GLU F C 1
ATOM 10242 O O . GLU F 1 80 ? 8.336 20.505 -14.813 1.00 16.25 72 GLU F O 1
ATOM 10248 N N . PRO F 1 81 ? 9.245 18.584 -15.574 1.00 15.59 73 PRO F N 1
ATOM 10249 C CA . PRO F 1 81 ? 8.338 17.806 -14.727 1.00 14.61 73 PRO F CA 1
ATOM 10250 C C . PRO F 1 81 ? 8.787 17.775 -13.271 1.00 14.60 73 PRO F C 1
ATOM 10251 O O . PRO F 1 81 ? 10.007 17.734 -12.961 1.00 14.67 73 PRO F O 1
ATOM 10255 N N . VAL F 1 82 ? 7.807 17.822 -12.391 1.00 13.96 74 VAL F N 1
ATOM 10256 C CA . VAL F 1 82 ? 8.018 17.602 -10.972 1.00 14.37 74 VAL F CA 1
ATOM 10257 C C . VAL F 1 82 ? 7.150 16.424 -10.570 1.00 15.14 74 VAL F C 1
ATOM 10258 O O . VAL F 1 82 ? 5.983 16.340 -10.983 1.00 15.69 74 VAL F O 1
ATOM 10262 N N . VAL F 1 83 ? 7.700 15.523 -9.754 1.00 15.38 75 VAL F N 1
ATOM 10263 C CA . VAL F 1 83 ? 6.918 14.376 -9.244 1.00 15.09 75 VAL F CA 1
ATOM 10264 C C . VAL F 1 83 ? 6.792 14.441 -7.733 1.00 14.68 75 VAL F C 1
ATOM 10265 O O . VAL F 1 83 ? 7.796 14.412 -7.025 1.00 15.32 75 VAL F O 1
ATOM 10269 N N . ARG F 1 84 ? 5.572 14.529 -7.221 1.00 14.01 76 ARG F N 1
ATOM 10270 C CA . ARG F 1 84 ? 5.388 14.413 -5.781 1.00 14.40 76 ARG F CA 1
ATOM 10271 C C . ARG F 1 84 ? 5.186 12.935 -5.426 1.00 14.55 76 ARG F C 1
ATOM 10272 O O . ARG F 1 84 ? 4.233 12.305 -5.863 1.00 15.16 76 ARG F O 1
ATOM 10280 N N . VAL F 1 85 ? 6.078 12.394 -4.623 1.00 14.30 77 VAL F N 1
ATOM 10281 C CA . VAL F 1 85 ? 5.992 10.982 -4.216 1.00 14.82 77 VAL F CA 1
ATOM 10282 C C . VAL F 1 85 ? 4.955 10.791 -3.103 1.00 15.01 77 VAL F C 1
ATOM 10283 O O . VAL F 1 85 ? 4.586 11.775 -2.452 1.00 14.96 77 VAL F O 1
ATOM 10287 N N . PRO F 1 86 ? 4.412 9.564 -2.948 1.00 16.06 78 PRO F N 1
ATOM 10288 C CA . PRO F 1 86 ? 3.322 9.341 -1.993 1.00 17.22 78 PRO F CA 1
ATOM 10289 C C . PRO F 1 86 ? 3.823 9.464 -0.568 1.00 18.94 78 PRO F C 1
ATOM 10290 O O . PRO F 1 86 ? 3.075 9.869 0.314 1.00 20.63 78 PRO F O 1
ATOM 10294 N N . ALA F 1 87 ? 5.088 9.116 -0.363 1.00 20.16 79 ALA F N 1
ATOM 10295 C CA . ALA F 1 87 ? 5.696 9.095 0.962 1.00 22.75 79 ALA F CA 1
ATOM 10296 C C . ALA F 1 87 ? 7.182 8.855 0.822 1.00 23.71 79 ALA F C 1
ATOM 10297 O O . ALA F 1 87 ? 7.678 8.339 -0.200 1.00 20.32 79 ALA F O 1
ATOM 10299 N N . ARG F 1 88 ? 7.862 9.142 1.915 1.00 24.36 80 ARG F N 1
ATOM 10300 C CA . ARG F 1 88 ? 9.296 8.999 1.980 1.00 28.14 80 ARG F CA 1
ATOM 10301 C C . ARG F 1 88 ? 9.696 7.520 2.218 1.00 27.65 80 ARG F C 1
ATOM 10302 O O . ARG F 1 88 ? 10.436 7.201 3.140 1.00 30.24 80 ARG F O 1
ATOM 10310 N N . GLU F 1 89 ? 9.199 6.603 1.386 1.00 27.75 81 GLU F N 1
ATOM 10311 C CA . GLU F 1 89 ? 9.615 5.208 1.465 1.00 27.91 81 GLU F CA 1
ATOM 10312 C C . GLU F 1 89 ? 10.698 4.943 0.441 1.00 25.15 81 GLU F C 1
ATOM 10313 O O . GLU F 1 89 ? 10.504 5.266 -0.708 1.00 24.29 81 GLU F O 1
ATOM 10319 N N . PRO F 1 90 ? 11.812 4.282 0.830 1.00 24.59 82 PRO F N 1
ATOM 10320 C CA . PRO F 1 90 ? 12.849 4.032 -0.191 1.00 22.92 82 PRO F CA 1
ATOM 10321 C C . PRO F 1 90 ? 12.300 3.498 -1.533 1.00 22.60 82 PRO F C 1
ATOM 10322 O O . PRO F 1 90 ? 12.647 4.038 -2.594 1.00 20.52 82 PRO F O 1
ATOM 10326 N N . TRP F 1 91 ? 11.438 2.476 -1.517 1.00 20.88 83 TRP F N 1
ATOM 10327 C CA . TRP F 1 91 ? 11.092 1.805 -2.771 1.00 19.80 83 TRP F CA 1
ATOM 10328 C C . TRP F 1 91 ? 10.325 2.698 -3.744 1.00 18.37 83 TRP F C 1
ATOM 10329 O O . TRP F 1 91 ? 10.455 2.591 -4.985 1.00 18.04 83 TRP F O 1
ATOM 10340 N N . LEU F 1 92 ? 9.498 3.570 -3.186 1.00 18.88 84 LEU F N 1
ATOM 10341 C CA . LEU F 1 92 ? 8.753 4.554 -3.965 1.00 19.11 84 LEU F CA 1
ATOM 10342 C C . LEU F 1 92 ? 9.653 5.613 -4.581 1.00 18.13 84 LEU F C 1
ATOM 10343 O O . LEU F 1 92 ? 9.486 5.991 -5.737 1.00 16.37 84 LEU F O 1
ATOM 10348 N N . VAL F 1 93 ? 10.602 6.112 -3.803 1.00 18.54 85 VAL F N 1
ATOM 10349 C CA . VAL F 1 93 ? 11.511 7.127 -4.327 1.00 19.31 85 VAL F CA 1
ATOM 10350 C C . VAL F 1 93 ? 12.375 6.483 -5.402 1.00 19.02 85 VAL F C 1
ATOM 10351 O O . VAL F 1 93 ? 12.639 7.080 -6.435 1.00 18.83 85 VAL F O 1
ATOM 10355 N N . LYS F 1 94 ? 12.790 5.242 -5.154 1.00 19.59 86 LYS F N 1
ATOM 10356 C CA . LYS F 1 94 ? 13.539 4.496 -6.133 1.00 19.35 86 LYS F CA 1
ATOM 10357 C C . LYS F 1 94 ? 12.795 4.424 -7.504 1.00 17.37 86 LYS F C 1
ATOM 10358 O O . LYS F 1 94 ? 13.399 4.671 -8.528 1.00 16.19 86 LYS F O 1
ATOM 10364 N N . ARG F 1 95 ? 11.493 4.099 -7.493 1.00 16.01 87 ARG F N 1
ATOM 10365 C CA . ARG F 1 95 ? 10.672 4.011 -8.716 1.00 16.10 87 ARG F CA 1
ATOM 10366 C C . ARG F 1 95 ? 10.586 5.367 -9.479 1.00 15.93 87 ARG F C 1
ATOM 10367 O O . ARG F 1 95 ? 10.685 5.446 -10.728 1.00 16.24 87 ARG F O 1
ATOM 10375 N N . ALA F 1 96 ? 10.376 6.437 -8.731 1.00 15.46 88 ALA F N 1
ATOM 10376 C CA . ALA F 1 96 ? 10.305 7.783 -9.314 1.00 16.18 88 ALA F CA 1
ATOM 10377 C C . ALA F 1 96 ? 11.617 8.161 -10.026 1.00 17.07 88 ALA F C 1
ATOM 10378 O O . ALA F 1 96 ? 11.608 8.589 -11.169 1.00 16.29 88 ALA F O 1
ATOM 10380 N N . LEU F 1 97 ? 12.740 7.971 -9.333 1.00 17.75 89 LEU F N 1
ATOM 10381 C CA . LEU F 1 97 ? 14.035 8.326 -9.865 1.00 17.53 89 LEU F CA 1
ATOM 10382 C C . LEU F 1 97 ? 14.389 7.488 -11.090 1.00 17.56 89 LEU F C 1
ATOM 10383 O O . LEU F 1 97 ? 14.720 8.025 -12.154 1.00 16.10 89 LEU F O 1
ATOM 10388 N N . ASP F 1 98 ? 14.284 6.163 -10.959 1.00 18.38 90 ASP F N 1
ATOM 10389 C CA . ASP F 1 98 ? 14.503 5.254 -12.099 1.00 17.94 90 ASP F CA 1
ATOM 10390 C C . ASP F 1 98 ? 13.636 5.553 -13.357 1.00 17.93 90 ASP F C 1
ATOM 10391 O O . ASP F 1 98 ? 14.070 5.325 -14.494 1.00 17.51 90 ASP F O 1
ATOM 10396 N N . ALA F 1 99 ? 12.419 6.044 -13.138 1.00 17.27 91 ALA F N 1
ATOM 10397 C CA . ALA F 1 99 ? 11.545 6.430 -14.227 1.00 17.26 91 ALA F CA 1
ATOM 10398 C C . ALA F 1 99 ? 12.015 7.712 -14.932 1.00 17.09 91 ALA F C 1
ATOM 10399 O O . ALA F 1 99 ? 11.463 8.083 -15.944 1.00 15.92 91 ALA F O 1
ATOM 10401 N N . GLY F 1 100 ? 12.976 8.407 -14.339 1.00 17.71 92 GLY F N 1
ATOM 10402 C CA . GLY F 1 100 ? 13.536 9.600 -14.926 1.00 18.23 92 GLY F CA 1
ATOM 10403 C C . GLY F 1 100 ? 13.077 10.914 -14.362 1.00 18.37 92 GLY F C 1
ATOM 10404 O O . GLY F 1 100 ? 13.495 11.936 -14.867 1.00 16.83 92 GLY F O 1
ATOM 10405 N N . ALA F 1 101 ? 12.278 10.909 -13.287 1.00 17.40 93 ALA F N 1
ATOM 10406 C CA . ALA F 1 101 ? 11.961 12.163 -12.584 1.00 17.32 93 ALA F CA 1
ATOM 10407 C C . ALA F 1 101 ? 13.246 12.749 -11.957 1.00 17.28 93 ALA F C 1
ATOM 10408 O O . ALA F 1 101 ? 13.924 12.063 -11.224 1.00 17.48 93 ALA F O 1
ATOM 10410 N N . ARG F 1 102 ? 13.578 13.996 -12.262 1.00 17.55 94 ARG F N 1
ATOM 10411 C CA . ARG F 1 102 ? 14.779 14.618 -11.701 1.00 20.65 94 ARG F CA 1
ATOM 10412 C C . ARG F 1 102 ? 14.484 15.715 -10.669 1.00 19.95 94 ARG F C 1
ATOM 10413 O O . ARG F 1 102 ? 15.393 16.218 -10.005 1.00 20.22 94 ARG F O 1
ATOM 10421 N N . THR F 1 103 ? 13.205 16.061 -10.498 1.00 18.71 95 THR F N 1
ATOM 10422 C CA . THR F 1 103 ? 12.814 17.009 -9.447 1.00 16.90 95 THR F CA 1
ATOM 10423 C C . THR F 1 103 ? 11.684 16.324 -8.646 1.00 16.20 95 THR F C 1
ATOM 10424 O O . THR F 1 103 ? 10.628 15.989 -9.200 1.00 14.67 95 THR F O 1
ATOM 10428 N N . LEU F 1 104 ? 11.946 16.051 -7.376 1.00 15.46 96 LEU F N 1
ATOM 10429 C CA . LEU F 1 104 ? 11.012 15.310 -6.550 1.00 15.68 96 LEU F CA 1
ATOM 10430 C C . LEU F 1 104 ? 10.507 16.178 -5.454 1.00 16.35 96 LEU F C 1
ATOM 10431 O O . LEU F 1 104 ? 11.281 16.944 -4.868 1.00 17.18 96 LEU F O 1
ATOM 10436 N N . MET F 1 105 ? 9.212 16.054 -5.180 1.00 16.76 97 MET F N 1
ATOM 10437 C CA . MET F 1 105 ? 8.597 16.723 -4.018 1.00 17.66 97 MET F CA 1
ATOM 10438 C C . MET F 1 105 ? 8.244 15.707 -2.952 1.00 17.37 97 MET F C 1
ATOM 10439 O O . MET F 1 105 ? 7.549 14.711 -3.224 1.00 15.88 97 MET F O 1
ATOM 10444 N N . PHE F 1 106 ? 8.692 15.967 -1.716 1.00 17.38 98 PHE F N 1
ATOM 10445 C CA . PHE F 1 106 ? 8.342 15.097 -0.569 1.00 18.54 98 PHE F CA 1
ATOM 10446 C C . PHE F 1 106 ? 7.238 15.690 0.333 1.00 19.61 98 PHE F C 1
ATOM 10447 O O . PHE F 1 106 ? 7.364 16.834 0.826 1.00 20.05 98 PHE F O 1
ATOM 10455 N N . PRO F 1 107 ? 6.157 14.936 0.561 1.00 19.99 99 PRO F N 1
ATOM 10456 C CA . PRO F 1 107 ? 5.125 15.400 1.479 1.00 20.76 99 PRO F CA 1
ATOM 10457 C C . PRO F 1 107 ? 5.585 15.323 2.941 1.00 22.25 99 PRO F C 1
ATOM 10458 O O . PRO F 1 107 ? 6.544 14.623 3.255 1.00 20.79 99 PRO F O 1
ATOM 10462 N N . CYS F 1 108 ? 4.894 16.023 3.825 1.00 25.32 100 CYS F N 1
ATOM 10463 C CA . CYS F 1 108 ? 5.001 15.754 5.263 1.00 28.50 100 CYS F CA 1
ATOM 10464 C C . CYS F 1 108 ? 6.408 15.854 5.794 1.00 25.76 100 CYS F C 1
ATOM 10465 O O . CYS F 1 108 ? 6.850 14.957 6.509 1.00 28.35 100 CYS F O 1
ATOM 10468 N N . ILE F 1 109 ? 7.133 16.913 5.452 1.00 23.72 101 ILE F N 1
ATOM 10469 C CA . ILE F 1 109 ? 8.497 17.049 5.953 1.00 24.05 101 ILE F CA 1
ATOM 10470 C C . ILE F 1 109 ? 8.440 17.935 7.202 1.00 24.35 101 ILE F C 1
ATOM 10471 O O . ILE F 1 109 ? 8.108 19.162 7.130 1.00 22.14 101 ILE F O 1
ATOM 10476 N N . GLU F 1 110 ? 8.774 17.305 8.328 1.00 24.84 102 GLU F N 1
ATOM 10477 C CA . GLU F 1 110 ? 8.560 17.884 9.664 1.00 26.62 102 GLU F CA 1
ATOM 10478 C C . GLU F 1 110 ? 9.835 18.165 10.442 1.00 26.17 102 GLU F C 1
ATOM 10479 O O . GLU F 1 110 ? 9.812 18.944 11.372 1.00 25.55 102 GLU F O 1
ATOM 10485 N N . THR F 1 111 ? 10.925 17.502 10.108 1.00 25.27 103 THR F N 1
ATOM 10486 C CA . THR F 1 111 ? 12.155 17.720 10.852 1.00 26.35 103 THR F CA 1
ATOM 10487 C C . THR F 1 111 ? 13.311 17.813 9.904 1.00 25.17 103 THR F C 1
ATOM 10488 O O . THR F 1 111 ? 13.179 17.406 8.748 1.00 23.05 103 THR F O 1
ATOM 10492 N N . PRO F 1 112 ? 14.422 18.428 10.355 1.00 24.56 104 PRO F N 1
ATOM 10493 C CA . PRO F 1 112 ? 15.638 18.435 9.559 1.00 25.03 104 PRO F CA 1
ATOM 10494 C C . PRO F 1 112 ? 16.163 17.014 9.276 1.00 25.58 104 PRO F C 1
ATOM 10495 O O . PRO F 1 112 ? 16.748 16.804 8.207 1.00 24.10 104 PRO F O 1
ATOM 10499 N N . ASP F 1 113 ? 15.953 16.062 10.202 1.00 24.62 105 ASP F N 1
ATOM 10500 C CA . ASP F 1 113 ? 16.303 14.635 9.932 1.00 27.22 105 ASP F CA 1
ATOM 10501 C C . ASP F 1 113 ? 15.481 14.081 8.750 1.00 24.09 105 ASP F C 1
ATOM 10502 O O . ASP F 1 113 ? 16.048 13.463 7.863 1.00 20.98 105 ASP F O 1
ATOM 10507 N N . ASP F 1 114 ? 14.162 14.331 8.750 1.00 23.00 106 ASP F N 1
ATOM 10508 C CA . ASP F 1 114 ? 13.293 13.979 7.598 1.00 22.78 106 ASP F CA 1
ATOM 10509 C C . ASP F 1 114 ? 13.836 14.567 6.285 1.00 22.14 106 ASP F C 1
ATOM 10510 O O . ASP F 1 114 ? 13.904 13.886 5.274 1.00 22.66 106 ASP F O 1
ATOM 10515 N N . ALA F 1 115 ? 14.196 15.843 6.310 1.00 21.45 107 ALA F N 1
ATOM 10516 C CA . ALA F 1 115 ? 14.691 16.522 5.120 1.00 22.76 107 ALA F CA 1
ATOM 10517 C C . ALA F 1 115 ? 15.999 15.915 4.654 1.00 22.17 107 ALA F C 1
ATOM 10518 O O . ALA F 1 115 ? 16.202 15.711 3.443 1.00 20.73 107 ALA F O 1
ATOM 10520 N N . ALA F 1 116 ? 16.893 15.635 5.606 1.00 21.23 108 ALA F N 1
ATOM 10521 C CA . ALA F 1 116 ? 18.178 15.030 5.282 1.00 20.92 108 ALA F CA 1
ATOM 10522 C C . ALA F 1 116 ? 17.969 13.647 4.648 1.00 20.42 108 ALA F C 1
ATOM 10523 O O . ALA F 1 116 ? 18.688 13.258 3.746 1.00 22.02 108 ALA F O 1
ATOM 10525 N N . HIS F 1 117 ? 17.028 12.887 5.170 1.00 19.46 109 HIS F N 1
ATOM 10526 C CA . HIS F 1 117 ? 16.788 11.536 4.701 1.00 19.83 109 HIS F CA 1
ATOM 10527 C C . HIS F 1 117 ? 16.243 11.534 3.227 1.00 18.90 109 HIS F C 1
ATOM 10528 O O . HIS F 1 117 ? 16.729 10.776 2.377 1.00 17.77 109 HIS F O 1
ATOM 10535 N N . ALA F 1 118 ? 15.285 12.420 2.951 1.00 18.12 110 ALA F N 1
ATOM 10536 C CA . ALA F 1 118 ? 14.748 12.650 1.600 1.00 17.90 110 ALA F CA 1
ATOM 10537 C C . ALA F 1 118 ? 15.882 12.918 0.650 1.00 18.24 110 ALA F C 1
ATOM 10538 O O . ALA F 1 118 ? 15.984 12.287 -0.410 1.00 18.98 110 ALA F O 1
ATOM 10540 N N . VAL F 1 119 ? 16.767 13.826 1.038 1.00 18.00 111 VAL F N 1
ATOM 10541 C CA . VAL F 1 119 ? 17.897 14.143 0.181 1.00 19.00 111 VAL F CA 1
ATOM 10542 C C . VAL F 1 119 ? 18.775 12.881 -0.011 1.00 19.82 111 VAL F C 1
ATOM 10543 O O . VAL F 1 119 ? 19.150 12.572 -1.137 1.00 20.25 111 VAL F O 1
ATOM 10547 N N . ARG F 1 120 ? 19.134 12.195 1.081 1.00 21.83 112 ARG F N 1
ATOM 10548 C CA . ARG F 1 120 ? 19.969 10.977 1.018 1.00 24.34 112 ARG F CA 1
ATOM 10549 C C . ARG F 1 120 ? 19.417 9.946 0.003 1.00 23.54 112 ARG F C 1
ATOM 10550 O O . ARG F 1 120 ? 20.170 9.420 -0.801 1.00 22.14 112 ARG F O 1
ATOM 10558 N N . LEU F 1 121 ? 18.114 9.680 0.061 1.00 22.66 113 LEU F N 1
ATOM 10559 C CA . LEU F 1 121 ? 17.429 8.749 -0.879 1.00 22.24 113 LEU F CA 1
ATOM 10560 C C . LEU F 1 121 ? 17.608 9.077 -2.362 1.00 21.66 113 LEU F C 1
ATOM 10561 O O . LEU F 1 121 ? 17.590 8.187 -3.215 1.00 21.14 113 LEU F O 1
ATOM 10566 N N . THR F 1 122 ? 17.834 10.352 -2.667 1.00 20.98 114 THR F N 1
ATOM 10567 C CA . THR F 1 122 ? 17.997 10.778 -4.053 1.00 20.10 114 THR F CA 1
ATOM 10568 C C . THR F 1 122 ? 19.457 10.740 -4.541 1.00 19.74 114 THR F C 1
ATOM 10569 O O . THR F 1 122 ? 19.691 10.923 -5.729 1.00 19.50 114 THR F O 1
ATOM 10573 N N . ARG F 1 123 ? 20.431 10.496 -3.644 1.00 21.14 115 ARG F N 1
ATOM 10574 C CA . ARG F 1 123 ? 21.850 10.567 -4.015 1.00 22.78 115 ARG F CA 1
ATOM 10575 C C . ARG F 1 123 ? 22.547 9.199 -4.055 1.00 22.09 115 ARG F C 1
ATOM 10576 O O . ARG F 1 123 ? 22.453 8.419 -3.112 1.00 23.54 115 ARG F O 1
ATOM 10584 N N . PHE F 1 124 ? 23.271 8.930 -5.142 1.00 21.99 116 PHE F N 1
ATOM 10585 C CA . PHE F 1 124 ? 24.215 7.814 -5.198 1.00 22.11 116 PHE F CA 1
ATOM 10586 C C . PHE F 1 124 ? 25.342 8.141 -4.226 1.00 22.97 116 PHE F C 1
ATOM 10587 O O . PHE F 1 124 ? 25.738 9.302 -4.137 1.00 22.75 116 PHE F O 1
ATOM 10595 N N . PRO F 1 125 ? 25.868 7.139 -3.513 1.00 26.19 117 PRO F N 1
ATOM 10596 C CA . PRO F 1 125 ? 26.998 7.451 -2.620 1.00 28.58 117 PRO F CA 1
ATOM 10597 C C . PRO F 1 125 ? 28.261 7.870 -3.377 1.00 31.53 117 PRO F C 1
ATOM 10598 O O . PRO F 1 125 ? 28.803 7.126 -4.155 1.00 33.02 117 PRO F O 1
ATOM 10602 N N . SER F 1 126 ? 28.682 9.098 -3.153 1.00 38.32 118 SER F N 1
ATOM 10603 C CA . SER F 1 126 ? 29.843 9.676 -3.818 1.00 39.50 118 SER F CA 1
ATOM 10604 C C . SER F 1 126 ? 30.659 10.479 -2.799 1.00 38.86 118 SER F C 1
ATOM 10605 O O . SER F 1 126 ? 30.200 10.690 -1.663 1.00 37.76 118 SER F O 1
ATOM 10608 N N . PRO F 1 127 ? 31.864 10.946 -3.188 1.00 40.95 119 PRO F N 1
ATOM 10609 C CA . PRO F 1 127 ? 32.567 11.798 -2.227 1.00 41.28 119 PRO F CA 1
ATOM 10610 C C . PRO F 1 127 ? 31.773 13.067 -1.875 1.00 40.30 119 PRO F C 1
ATOM 10611 O O . PRO F 1 127 ? 31.788 13.464 -0.709 1.00 36.65 119 PRO F O 1
ATOM 10615 N N . GLU F 1 128 ? 31.052 13.663 -2.835 1.00 39.53 120 GLU F N 1
ATOM 10616 C CA . GLU F 1 128 ? 30.165 14.799 -2.509 1.00 37.57 120 GLU F CA 1
ATOM 10617 C C . GLU F 1 128 ? 29.007 14.386 -1.612 1.00 37.14 120 GLU F C 1
ATOM 10618 O O . GLU F 1 128 ? 28.563 15.167 -0.798 1.00 39.85 120 GLU F O 1
ATOM 10620 N N . SER F 1 129 ? 28.508 13.164 -1.750 1.00 34.73 121 SER F N 1
ATOM 10621 C CA . SER F 1 129 ? 27.397 12.686 -0.917 1.00 32.45 121 SER F CA 1
ATOM 10622 C C . SER F 1 129 ? 27.692 11.300 -0.340 1.00 35.18 121 SER F C 1
ATOM 10623 O O . SER F 1 129 ? 27.073 10.298 -0.736 1.00 32.32 121 SER F O 1
ATOM 10626 N N . PRO F 1 130 ? 28.624 11.241 0.627 1.00 35.98 122 PRO F N 1
ATOM 10627 C CA . PRO F 1 130 ? 29.105 9.963 1.163 1.00 36.33 122 PRO F CA 1
ATOM 10628 C C . PRO F 1 130 ? 28.020 9.121 1.781 1.00 34.11 122 PRO F C 1
ATOM 10629 O O . PRO F 1 130 ? 28.125 7.907 1.771 1.00 33.91 122 PRO F O 1
ATOM 10633 N N . ASP F 1 131 ? 26.970 9.756 2.288 1.00 33.51 123 ASP F N 1
ATOM 10634 C CA . ASP F 1 131 ? 25.867 9.008 2.911 1.00 34.28 123 ASP F CA 1
ATOM 10635 C C . ASP F 1 131 ? 24.625 8.817 2.006 1.00 32.26 123 ASP F C 1
ATOM 10636 O O . ASP F 1 131 ? 23.525 8.577 2.497 1.00 33.67 123 ASP F O 1
ATOM 10641 N N . GLY F 1 132 ? 24.819 8.937 0.700 1.00 29.04 124 GLY F N 1
ATOM 10642 C CA . GLY F 1 132 ? 23.763 8.703 -0.259 1.00 26.31 124 GLY F CA 1
ATOM 10643 C C . GLY F 1 132 ? 23.209 7.303 -0.174 1.00 26.22 124 GLY F C 1
ATOM 10644 O O . GLY F 1 132 ? 23.958 6.337 -0.013 1.00 24.65 124 GLY F O 1
ATOM 10645 N N . LEU F 1 133 ? 21.890 7.197 -0.317 1.00 25.43 125 LEU F N 1
ATOM 10646 C CA . LEU F 1 133 ? 21.187 5.918 -0.226 1.00 27.18 125 LEU F CA 1
ATOM 10647 C C . LEU F 1 133 ? 20.556 5.438 -1.564 1.00 25.68 125 LEU F C 1
ATOM 10648 O O . LEU F 1 133 ? 19.997 4.366 -1.614 1.00 27.78 125 LEU F O 1
ATOM 10653 N N . ARG F 1 134 ? 20.682 6.210 -2.635 1.00 24.99 126 ARG F N 1
ATOM 10654 C CA . ARG F 1 134 ? 20.113 5.823 -3.930 1.00 24.02 126 ARG F CA 1
ATOM 10655 C C . ARG F 1 134 ? 20.742 4.526 -4.436 1.00 23.93 126 ARG F C 1
ATOM 10656 O O . ARG F 1 134 ? 21.968 4.407 -4.477 1.00 22.40 126 ARG F O 1
ATOM 10664 N N . GLY F 1 135 ? 19.888 3.566 -4.820 1.00 24.15 127 GLY F N 1
ATOM 10665 C CA . GLY F 1 135 ? 20.314 2.247 -5.327 1.00 23.51 127 GLY F CA 1
ATOM 10666 C C . GLY F 1 135 ? 20.714 2.264 -6.796 1.00 23.64 127 GLY F C 1
ATOM 10667 O O . GLY F 1 135 ? 20.133 2.983 -7.622 1.00 23.95 127 GLY F O 1
ATOM 10668 N N . VAL F 1 136 ? 21.704 1.449 -7.136 1.00 23.94 128 VAL F N 1
ATOM 10669 C CA . VAL F 1 136 ? 22.283 1.473 -8.463 1.00 23.86 128 VAL F CA 1
ATOM 10670 C C . VAL F 1 136 ? 21.628 0.441 -9.340 1.00 25.22 128 VAL F C 1
ATOM 10671 O O . VAL F 1 136 ? 21.600 -0.729 -8.983 1.00 25.33 128 VAL F O 1
ATOM 10675 N N . ALA F 1 137 ? 21.108 0.853 -10.486 1.00 22.18 129 ALA F N 1
ATOM 10676 C CA . ALA F 1 137 ? 20.776 -0.111 -11.528 1.00 23.58 129 ALA F CA 1
ATOM 10677 C C . ALA F 1 137 ? 20.951 0.572 -12.864 1.00 23.19 129 ALA F C 1
ATOM 10678 O O . ALA F 1 137 ? 20.232 1.525 -13.152 1.00 25.33 129 ALA F O 1
ATOM 10680 N N . GLY F 1 138 ? 21.869 0.079 -13.690 1.00 22.64 130 GLY F N 1
ATOM 10681 C CA . GLY F 1 138 ? 22.239 0.807 -14.903 1.00 23.63 130 GLY F CA 1
ATOM 10682 C C . GLY F 1 138 ? 21.302 0.778 -16.109 1.00 23.56 130 GLY F C 1
ATOM 10683 O O . GLY F 1 138 ? 21.519 1.545 -17.073 1.00 25.19 130 GLY F O 1
ATOM 10684 N N . MET F 1 139 ? 20.292 -0.095 -16.099 1.00 21.70 131 MET F N 1
ATOM 10685 C CA . MET F 1 139 ? 19.463 -0.332 -17.294 1.00 22.32 131 MET F CA 1
ATOM 10686 C C . MET F 1 139 ? 18.118 0.446 -17.286 1.00 21.28 131 MET F C 1
ATOM 10687 O O . MET F 1 139 ? 17.271 0.251 -18.176 1.00 19.56 131 MET F O 1
ATOM 10692 N N . VAL F 1 140 ? 17.914 1.270 -16.276 1.00 19.48 132 VAL F N 1
ATOM 10693 C CA . VAL F 1 140 ? 16.614 1.941 -16.105 1.00 20.04 132 VAL F CA 1
ATOM 10694 C C . VAL F 1 140 ? 16.412 3.130 -17.059 1.00 18.29 132 VAL F C 1
ATOM 10695 O O . VAL F 1 140 ? 17.352 3.645 -17.699 1.00 15.82 132 VAL F O 1
ATOM 10699 N N . ARG F 1 141 ? 15.162 3.574 -17.128 1.00 17.43 133 ARG F N 1
ATOM 10700 C CA . ARG F 1 141 ? 14.817 4.672 -17.997 1.00 17.09 133 ARG F CA 1
ATOM 10701 C C . ARG F 1 141 ? 15.736 5.884 -17.751 1.00 16.94 133 ARG F C 1
ATOM 10702 O O . ARG F 1 141 ? 16.278 6.445 -18.693 1.00 16.96 133 ARG F O 1
ATOM 10710 N N . ALA F 1 142 ? 15.957 6.250 -16.487 1.00 17.41 134 ALA F N 1
ATOM 10711 C CA . ALA F 1 142 ? 16.753 7.451 -16.176 1.00 19.70 134 ALA F CA 1
ATOM 10712 C C . ALA F 1 142 ? 18.137 7.400 -16.784 1.00 19.91 134 ALA F C 1
ATOM 10713 O O . ALA F 1 142 ? 18.710 8.448 -17.022 1.00 21.13 134 ALA F O 1
ATOM 10715 N N . ALA F 1 143 ? 18.673 6.194 -17.006 1.00 18.40 135 ALA F N 1
ATOM 10716 C CA . ALA F 1 143 ? 20.031 6.026 -17.585 1.00 19.25 135 ALA F CA 1
ATOM 10717 C C . ALA F 1 143 ? 19.971 5.797 -19.078 1.00 19.28 135 ALA F C 1
ATOM 10718 O O . ALA F 1 143 ? 20.922 5.270 -19.681 1.00 18.97 135 ALA F O 1
ATOM 10720 N N . ALA F 1 144 ? 18.839 6.152 -19.670 1.00 19.14 136 ALA F N 1
ATOM 10721 C CA . ALA F 1 144 ? 18.591 5.870 -21.076 1.00 21.11 136 ALA F CA 1
ATOM 10722 C C . ALA F 1 144 ? 18.852 4.390 -21.387 1.00 20.86 136 ALA F C 1
ATOM 10723 O O . ALA F 1 144 ? 19.484 4.048 -22.392 1.00 19.86 136 ALA F O 1
ATOM 10725 N N . PHE F 1 145 ? 18.354 3.534 -20.499 1.00 20.51 137 PHE F N 1
ATOM 10726 C CA . PHE F 1 145 ? 18.408 2.076 -20.671 1.00 19.39 137 PHE F CA 1
ATOM 10727 C C . PHE F 1 145 ? 19.819 1.506 -20.790 1.00 20.81 137 PHE F C 1
ATOM 10728 O O . PHE F 1 145 ? 20.023 0.388 -21.271 1.00 21.35 137 PHE F O 1
ATOM 10736 N N . GLY F 1 146 ? 20.792 2.255 -20.285 1.00 20.38 138 GLY F N 1
ATOM 10737 C CA . GLY F 1 146 ? 22.166 1.860 -20.343 1.00 20.93 138 GLY F CA 1
ATOM 10738 C C . GLY F 1 146 ? 23.001 2.688 -21.297 1.00 23.32 138 GLY F C 1
ATOM 10739 O O . GLY F 1 146 ? 24.213 2.560 -21.296 1.00 22.32 138 GLY F O 1
ATOM 10740 N N . MET F 1 147 ? 22.359 3.546 -22.093 1.00 25.45 139 MET F N 1
ATOM 10741 C CA . MET F 1 147 ? 23.046 4.349 -23.105 1.00 28.12 139 MET F CA 1
ATOM 10742 C C . MET F 1 147 ? 23.787 5.589 -22.579 1.00 29.63 139 MET F C 1
ATOM 10743 O O . MET F 1 147 ? 24.655 6.106 -23.278 1.00 27.43 139 MET F O 1
ATOM 10748 N N . ARG F 1 148 ? 23.435 6.087 -21.390 1.00 31.14 140 ARG F N 1
ATOM 10749 C CA . ARG F 1 148 ? 24.143 7.252 -20.804 1.00 34.57 140 ARG F CA 1
ATOM 10750 C C . ARG F 1 148 ? 25.279 6.653 -19.970 1.00 34.79 140 ARG F C 1
ATOM 10751 O O . ARG F 1 148 ? 25.062 6.257 -18.838 1.00 37.33 140 ARG F O 1
ATOM 10753 N N . ARG F 1 149 ? 26.478 6.531 -20.540 1.00 41.46 141 ARG F N 1
ATOM 10754 C CA . ARG F 1 149 ? 27.569 5.720 -19.910 1.00 42.88 141 ARG F CA 1
ATOM 10755 C C . ARG F 1 149 ? 27.936 6.243 -18.537 1.00 42.33 141 ARG F C 1
ATOM 10756 O O . ARG F 1 149 ? 28.110 5.486 -17.582 1.00 39.15 141 ARG F O 1
ATOM 10764 N N . ASP F 1 150 ? 28.045 7.565 -18.464 1.00 39.00 142 ASP F N 1
ATOM 10765 C CA . ASP F 1 150 ? 28.503 8.259 -17.281 1.00 38.03 142 ASP F CA 1
ATOM 10766 C C . ASP F 1 150 ? 27.349 8.589 -16.311 1.00 33.64 142 ASP F C 1
ATOM 10767 O O . ASP F 1 150 ? 27.469 9.535 -15.541 1.00 30.68 142 ASP F O 1
ATOM 10772 N N . TYR F 1 151 ? 26.247 7.827 -16.361 1.00 31.95 143 TYR F N 1
ATOM 10773 C CA . TYR F 1 151 ? 25.040 8.124 -15.565 1.00 29.56 143 TYR F CA 1
ATOM 10774 C C . TYR F 1 151 ? 25.340 8.288 -14.081 1.00 27.81 143 TYR F C 1
ATOM 10775 O O . TYR F 1 151 ? 24.916 9.271 -13.451 1.00 27.49 143 TYR F O 1
ATOM 10784 N N . LEU F 1 152 ? 26.072 7.325 -13.531 1.00 24.17 144 LEU F N 1
ATOM 10785 C CA . LEU F 1 152 ? 26.423 7.330 -12.113 1.00 25.11 144 LEU F CA 1
ATOM 10786 C C . LEU F 1 152 ? 27.178 8.576 -11.663 1.00 25.62 144 LEU F C 1
ATOM 10787 O O . LEU F 1 152 ? 26.928 9.050 -10.570 1.00 24.32 144 LEU F O 1
ATOM 10792 N N . GLN F 1 153 ? 28.041 9.123 -12.514 1.00 26.70 145 GLN F N 1
ATOM 10793 C CA . GLN F 1 153 ? 28.882 10.295 -12.169 1.00 29.95 145 GLN F CA 1
ATOM 10794 C C . GLN F 1 153 ? 28.144 11.606 -12.407 1.00 28.98 145 GLN F C 1
ATOM 10795 O O . GLN F 1 153 ? 28.474 12.601 -11.802 1.00 30.43 145 GLN F O 1
ATOM 10801 N N . THR F 1 154 ? 27.160 11.619 -13.300 1.00 26.99 146 THR F N 1
ATOM 10802 C CA . THR F 1 154 ? 26.417 12.873 -13.615 1.00 26.71 146 THR F CA 1
ATOM 10803 C C . THR F 1 154 ? 25.054 13.049 -12.905 1.00 24.70 146 THR F C 1
ATOM 10804 O O . THR F 1 154 ? 24.550 14.185 -12.763 1.00 27.11 146 THR F O 1
ATOM 10808 N N . ALA F 1 155 ? 24.458 11.955 -12.446 1.00 22.78 147 ALA F N 1
ATOM 10809 C CA . ALA F 1 155 ? 23.123 12.010 -11.846 1.00 22.28 147 ALA F CA 1
ATOM 10810 C C . ALA F 1 155 ? 22.872 12.985 -10.664 1.00 21.17 147 ALA F C 1
ATOM 10811 O O . ALA F 1 155 ? 21.853 13.662 -10.629 1.00 18.86 147 ALA F O 1
ATOM 10813 N N . ASN F 1 156 ? 23.752 12.995 -9.675 1.00 21.50 148 ASN F N 1
ATOM 10814 C CA . ASN F 1 156 ? 23.439 13.647 -8.407 1.00 20.98 148 ASN F CA 1
ATOM 10815 C C . ASN F 1 156 ? 23.304 15.149 -8.654 1.00 21.28 148 ASN F C 1
ATOM 10816 O O . ASN F 1 156 ? 22.422 15.797 -8.095 1.00 20.49 148 ASN F O 1
ATOM 10821 N N . ALA F 1 157 ? 24.135 15.692 -9.536 1.00 22.07 149 ALA F N 1
ATOM 10822 C CA . ALA F 1 157 ? 24.118 17.133 -9.837 1.00 23.06 149 ALA F CA 1
ATOM 10823 C C . ALA F 1 157 ? 22.806 17.625 -10.475 1.00 23.33 149 ALA F C 1
ATOM 10824 O O . ALA F 1 157 ? 22.516 18.830 -10.462 1.00 23.70 149 ALA F O 1
ATOM 10826 N N . GLN F 1 158 ? 21.990 16.713 -11.015 1.00 23.69 150 GLN F N 1
ATOM 10827 C CA . GLN F 1 158 ? 20.776 17.148 -11.722 1.00 23.88 150 GLN F CA 1
ATOM 10828 C C . GLN F 1 158 ? 19.503 16.832 -10.948 1.00 23.13 150 GLN F C 1
ATOM 10829 O O . GLN F 1 158 ? 18.405 17.052 -11.465 1.00 22.51 150 GLN F O 1
ATOM 10835 N N . VAL F 1 159 ? 19.643 16.324 -9.725 1.00 22.40 151 VAL F N 1
ATOM 10836 C CA . VAL F 1 159 ? 18.456 16.030 -8.898 1.00 23.04 151 VAL F CA 1
ATOM 10837 C C . VAL F 1 159 ? 18.098 17.176 -7.987 1.00 22.43 151 VAL F C 1
ATOM 10838 O O . VAL F 1 159 ? 18.962 17.646 -7.202 1.00 23.38 151 VAL F O 1
ATOM 10842 N N . ALA F 1 160 ? 16.850 17.627 -8.083 1.00 20.72 152 ALA F N 1
ATOM 10843 C CA . ALA F 1 160 ? 16.317 18.605 -7.124 1.00 21.15 152 ALA F CA 1
ATOM 10844 C C . ALA F 1 160 ? 15.284 18.019 -6.158 1.00 20.15 152 ALA F C 1
ATOM 10845 O O . ALA F 1 160 ? 14.462 17.189 -6.512 1.00 17.89 152 ALA F O 1
ATOM 10847 N N . VAL F 1 161 ? 15.389 18.477 -4.909 1.00 19.73 153 VAL F N 1
ATOM 10848 C CA . VAL F 1 161 ? 14.538 18.072 -3.817 1.00 18.99 153 VAL F CA 1
ATOM 10849 C C . VAL F 1 161 ? 13.729 19.263 -3.298 1.00 18.19 153 VAL F C 1
ATOM 10850 O O . VAL F 1 161 ? 14.294 20.299 -2.917 1.00 19.27 153 VAL F O 1
ATOM 10854 N N . ILE F 1 162 ? 12.413 19.111 -3.320 1.00 17.35 154 ILE F N 1
ATOM 10855 C CA . ILE F 1 162 ? 11.435 20.089 -2.784 1.00 16.61 154 ILE F CA 1
ATOM 10856 C C . ILE F 1 162 ? 10.802 19.398 -1.587 1.00 17.17 154 ILE F C 1
ATOM 10857 O O . ILE F 1 162 ? 10.287 18.260 -1.691 1.00 16.04 154 ILE F O 1
ATOM 10862 N N . VAL F 1 163 ? 10.845 20.069 -0.443 1.00 17.19 155 VAL F N 1
ATOM 10863 C CA . VAL F 1 163 ? 10.255 19.551 0.766 1.00 17.53 155 VAL F CA 1
ATOM 10864 C C . VAL F 1 163 ? 9.020 20.371 1.072 1.00 19.18 155 VAL F C 1
ATOM 10865 O O . VAL F 1 163 ? 9.055 21.603 1.068 1.00 18.49 155 VAL F O 1
ATOM 10869 N N . GLN F 1 164 ? 7.919 19.669 1.304 1.00 20.36 156 GLN F N 1
ATOM 10870 C CA . GLN F 1 164 ? 6.651 20.289 1.650 1.00 22.31 156 GLN F CA 1
ATOM 10871 C C . GLN F 1 164 ? 6.535 20.435 3.168 1.00 23.08 156 GLN F C 1
ATOM 10872 O O . GLN F 1 164 ? 6.638 19.467 3.885 1.00 22.84 156 GLN F O 1
ATOM 10878 N N . VAL F 1 165 ? 6.350 21.665 3.641 1.00 24.85 157 VAL F N 1
ATOM 10879 C CA . VAL F 1 165 ? 6.131 21.949 5.056 1.00 27.41 157 VAL F CA 1
ATOM 10880 C C . VAL F 1 165 ? 4.648 22.145 5.302 1.00 27.19 157 VAL F C 1
ATOM 10881 O O . VAL F 1 165 ? 4.056 23.105 4.840 1.00 29.85 157 VAL F O 1
ATOM 10885 N N . GLU F 1 166 ? 4.034 21.209 6.017 1.00 28.86 158 GLU F N 1
ATOM 10886 C CA . GLU F 1 166 ? 2.570 21.149 6.069 1.00 31.72 158 GLU F CA 1
ATOM 10887 C C . GLU F 1 166 ? 1.982 20.888 7.455 1.00 31.10 158 GLU F C 1
ATOM 10888 O O . GLU F 1 166 ? 0.775 20.695 7.578 1.00 30.77 158 GLU F O 1
ATOM 10894 N N . SER F 1 167 ? 2.826 20.918 8.491 1.00 31.63 159 SER F N 1
ATOM 10895 C CA . SER F 1 167 ? 2.407 20.689 9.870 1.00 31.52 159 SER F CA 1
ATOM 10896 C C . SER F 1 167 ? 2.934 21.786 10.790 1.00 34.06 159 SER F C 1
ATOM 10897 O O . SER F 1 167 ? 3.893 22.505 10.449 1.00 31.44 159 SER F O 1
ATOM 10900 N N . ALA F 1 168 ? 2.318 21.900 11.963 1.00 33.53 160 ALA F N 1
ATOM 10901 C CA . ALA F 1 168 ? 2.837 22.789 13.011 1.00 35.12 160 ALA F CA 1
ATOM 10902 C C . ALA F 1 168 ? 4.303 22.493 13.320 1.00 34.70 160 ALA F C 1
ATOM 10903 O O . ALA F 1 168 ? 5.117 23.404 13.436 1.00 32.65 160 ALA F O 1
ATOM 10905 N N . ARG F 1 169 ? 4.659 21.216 13.420 1.00 34.48 161 ARG F N 1
ATOM 10906 C CA . ARG F 1 169 ? 6.051 20.864 13.710 1.00 35.20 161 ARG F CA 1
ATOM 10907 C C . ARG F 1 169 ? 7.029 21.297 12.607 1.00 32.53 161 ARG F C 1
ATOM 10908 O O . ARG F 1 169 ? 8.139 21.758 12.890 1.00 31.35 161 ARG F O 1
ATOM 10916 N N . GLY F 1 170 ? 6.627 21.109 11.353 1.00 28.93 162 GLY F N 1
ATOM 10917 C CA . GLY F 1 170 ? 7.469 21.493 10.222 1.00 26.93 162 GLY F CA 1
ATOM 10918 C C . GLY F 1 170 ? 7.727 22.977 10.238 1.00 26.33 162 GLY F C 1
ATOM 10919 O O . GLY F 1 170 ? 8.843 23.428 9.972 1.00 28.66 162 GLY F O 1
ATOM 10920 N N . VAL F 1 171 ? 6.681 23.737 10.549 1.00 25.68 163 VAL F N 1
ATOM 10921 C CA . VAL F 1 171 ? 6.773 25.187 10.629 1.00 26.25 163 VAL F CA 1
ATOM 10922 C C . VAL F 1 171 ? 7.684 25.572 11.803 1.00 27.09 163 VAL F C 1
ATOM 10923 O O . VAL F 1 171 ? 8.589 26.399 11.636 1.00 27.41 163 VAL F O 1
ATOM 10927 N N . ASP F 1 172 ? 7.496 24.939 12.957 1.00 28.02 164 ASP F N 1
ATOM 10928 C CA . ASP F 1 172 ? 8.412 25.160 14.115 1.00 31.50 164 ASP F CA 1
ATOM 10929 C C . ASP F 1 172 ? 9.900 24.964 13.789 1.00 30.44 164 ASP F C 1
ATOM 10930 O O . ASP F 1 172 ? 10.773 25.713 14.288 1.00 26.90 164 ASP F O 1
ATOM 10935 N N . GLU F 1 173 ? 10.158 23.959 12.942 1.00 27.96 165 GLU F N 1
ATOM 10936 C CA . GLU F 1 173 ? 11.490 23.486 12.605 1.00 27.17 165 GLU F CA 1
ATOM 10937 C C . GLU F 1 173 ? 11.962 24.007 11.267 1.00 26.08 165 GLU F C 1
ATOM 10938 O O . GLU F 1 173 ? 12.946 23.515 10.716 1.00 24.43 165 GLU F O 1
ATOM 10944 N N . VAL F 1 174 ? 11.269 24.997 10.711 1.00 25.68 166 VAL F N 1
ATOM 10945 C CA . VAL F 1 174 ? 11.480 25.325 9.313 1.00 24.51 166 VAL F CA 1
ATOM 10946 C C . VAL F 1 174 ? 12.868 25.917 9.042 1.00 26.10 166 VAL F C 1
ATOM 10947 O O . VAL F 1 174 ? 13.449 25.683 7.993 1.00 24.59 166 VAL F O 1
ATOM 10951 N N . GLU F 1 175 ? 13.430 26.647 10.009 1.00 25.93 167 GLU F N 1
ATOM 10952 C CA . GLU F 1 175 ? 14.761 27.192 9.827 1.00 26.15 167 GLU F CA 1
ATOM 10953 C C . GLU F 1 175 ? 15.851 26.077 9.703 1.00 24.84 167 GLU F C 1
ATOM 10954 O O . GLU F 1 175 ? 16.731 26.129 8.839 1.00 23.46 167 GLU F O 1
ATOM 10960 N N . ARG F 1 176 ? 15.742 25.037 10.517 1.00 24.85 168 ARG F N 1
ATOM 10961 C CA . ARG F 1 176 ? 16.652 23.893 10.454 1.00 25.11 168 ARG F CA 1
ATOM 10962 C C . ARG F 1 176 ? 16.441 23.090 9.154 1.00 24.59 168 ARG F C 1
ATOM 10963 O O . ARG F 1 176 ? 17.393 22.643 8.504 1.00 23.49 168 ARG F O 1
ATOM 10965 N N . ILE F 1 177 ? 15.186 22.914 8.767 1.00 23.78 169 ILE F N 1
ATOM 10966 C CA . ILE F 1 177 ? 14.884 22.217 7.517 1.00 22.74 169 ILE F CA 1
ATOM 10967 C C . ILE F 1 177 ? 15.486 22.977 6.317 1.00 23.30 169 ILE F C 1
ATOM 10968 O O . ILE F 1 177 ? 16.175 22.379 5.484 1.00 21.87 169 ILE F O 1
ATOM 10973 N N . ALA F 1 178 ? 15.252 24.294 6.241 1.00 22.60 170 ALA F N 1
ATOM 10974 C CA . ALA F 1 178 ? 15.839 25.131 5.169 1.00 24.48 170 ALA F CA 1
ATOM 10975 C C . ALA F 1 178 ? 17.384 25.109 5.112 1.00 24.74 170 ALA F C 1
ATOM 10976 O O . ALA F 1 178 ? 17.963 25.190 4.035 1.00 26.02 170 ALA F O 1
ATOM 10978 N N . ALA F 1 179 ? 18.039 24.946 6.252 1.00 25.11 171 ALA F N 1
ATOM 10979 C CA . ALA F 1 179 ? 19.506 24.891 6.314 1.00 26.24 171 ALA F CA 1
ATOM 10980 C C . ALA F 1 179 ? 20.073 23.530 5.861 1.00 26.20 171 ALA F C 1
ATOM 10981 O O . ALA F 1 179 ? 21.282 23.402 5.649 1.00 27.35 171 ALA F O 1
ATOM 10983 N N . THR F 1 180 ? 19.208 22.519 5.723 1.00 25.92 172 THR F N 1
ATOM 10984 C CA . THR F 1 180 ? 19.624 21.178 5.300 1.00 24.98 172 THR F CA 1
ATOM 10985 C C . THR F 1 180 ? 20.256 21.190 3.884 1.00 25.41 172 THR F C 1
ATOM 10986 O O . THR F 1 180 ? 19.586 21.556 2.896 1.00 23.15 172 THR F O 1
ATOM 10990 N N . PRO F 1 181 ? 21.534 20.761 3.768 1.00 26.65 173 PRO F N 1
ATOM 10991 C CA . PRO F 1 181 ? 22.158 20.622 2.442 1.00 26.89 173 PRO F CA 1
ATOM 10992 C C . PRO F 1 181 ? 21.309 19.754 1.515 1.00 24.25 173 PRO F C 1
ATOM 10993 O O . PRO F 1 181 ? 20.865 18.681 1.927 1.00 25.09 173 PRO F O 1
ATOM 10997 N N . GLY F 1 182 ? 21.075 20.209 0.289 1.00 24.09 174 GLY F N 1
ATOM 10998 C CA . GLY F 1 182 ? 20.299 19.416 -0.683 1.00 24.09 174 GLY F CA 1
ATOM 10999 C C . GLY F 1 182 ? 18.867 19.860 -0.872 1.00 23.58 174 GLY F C 1
ATOM 11000 O O . GLY F 1 182 ? 18.250 19.540 -1.890 1.00 24.40 174 GLY F O 1
ATOM 11001 N N . VAL F 1 183 ? 18.329 20.614 0.085 1.00 24.57 175 VAL F N 1
ATOM 11002 C CA . VAL F 1 183 ? 16.961 21.115 -0.023 1.00 23.70 175 VAL F CA 1
ATOM 11003 C C . VAL F 1 183 ? 16.920 22.282 -0.981 1.00 22.80 175 VAL F C 1
ATOM 11004 O O . VAL F 1 183 ? 17.457 23.324 -0.686 1.00 22.56 175 VAL F O 1
ATOM 11008 N N . ASP F 1 184 ? 16.281 22.115 -2.132 1.00 23.27 176 ASP F N 1
ATOM 11009 C CA . ASP F 1 184 ? 16.290 23.147 -3.160 1.00 23.00 176 ASP F CA 1
ATOM 11010 C C . ASP F 1 184 ? 15.093 24.078 -3.045 1.00 23.30 176 ASP F C 1
ATOM 11011 O O . ASP F 1 184 ? 15.109 25.171 -3.621 1.00 22.72 176 ASP F O 1
ATOM 11016 N N . CYS F 1 185 ? 14.048 23.651 -2.345 1.00 20.78 177 CYS F N 1
ATOM 11017 C CA . CYS F 1 185 ? 12.833 24.448 -2.281 1.00 20.48 177 CYS F CA 1
ATOM 11018 C C . CYS F 1 185 ? 11.945 23.980 -1.137 1.00 19.95 177 CYS F C 1
ATOM 11019 O O . CYS F 1 185 ? 11.866 22.772 -0.865 1.00 17.13 177 CYS F O 1
ATOM 11022 N N . LEU F 1 186 ? 11.309 24.950 -0.463 1.00 20.53 178 LEU F N 1
ATOM 11023 C CA . LEU F 1 186 ? 10.318 24.712 0.606 1.00 21.36 178 LEU F CA 1
ATOM 11024 C C . LEU F 1 186 ? 8.957 24.973 -0.022 1.00 21.91 178 LEU F C 1
ATOM 11025 O O . LEU F 1 186 ? 8.760 26.041 -0.603 1.00 24.25 178 LEU F O 1
ATOM 11030 N N . PHE F 1 187 ? 8.039 24.035 0.097 1.00 20.41 179 PHE F N 1
ATOM 11031 C CA . PHE F 1 187 ? 6.744 24.138 -0.562 1.00 20.17 179 PHE F CA 1
ATOM 11032 C C . PHE F 1 187 ? 5.624 24.145 0.458 1.00 20.26 179 PHE F C 1
ATOM 11033 O O . PHE F 1 187 ? 5.536 23.261 1.315 1.00 18.51 179 PHE F O 1
ATOM 11041 N N . VAL F 1 188 ? 4.795 25.179 0.376 1.00 21.55 180 VAL F N 1
ATOM 11042 C CA . VAL F 1 188 ? 3.645 25.389 1.256 1.00 22.36 180 VAL F CA 1
ATOM 11043 C C . VAL F 1 188 ? 2.394 24.997 0.502 1.00 22.08 180 VAL F C 1
ATOM 11044 O O . VAL F 1 188 ? 2.115 25.549 -0.556 1.00 22.43 180 VAL F O 1
ATOM 11048 N N . GLY F 1 189 ? 1.632 24.073 1.066 1.00 23.33 181 GLY F N 1
ATOM 11049 C CA . GLY F 1 189 ? 0.284 23.751 0.597 1.00 23.17 181 GLY F CA 1
ATOM 11050 C C . GLY F 1 189 ? -0.649 24.331 1.636 1.00 23.03 181 GLY F C 1
ATOM 11051 O O . GLY F 1 189 ? -0.764 23.766 2.722 1.00 21.87 181 GLY F O 1
ATOM 11052 N N . PRO F 1 190 ? -1.288 25.475 1.335 1.00 24.02 182 PRO F N 1
ATOM 11053 C CA . PRO F 1 190 ? -2.076 26.122 2.383 1.00 25.12 182 PRO F CA 1
ATOM 11054 C C . PRO F 1 190 ? -3.253 25.287 2.939 1.00 26.71 182 PRO F C 1
ATOM 11055 O O . PRO F 1 190 ? -3.577 25.424 4.116 1.00 27.56 182 PRO F O 1
ATOM 11059 N N . ALA F 1 191 ? -3.866 24.439 2.115 1.00 29.17 183 ALA F N 1
ATOM 11060 C CA . ALA F 1 191 ? -5.012 23.619 2.556 1.00 32.02 183 ALA F CA 1
ATOM 11061 C C . ALA F 1 191 ? -4.561 22.608 3.620 1.00 31.62 183 ALA F C 1
ATOM 11062 O O . ALA F 1 191 ? -5.173 22.514 4.691 1.00 30.13 183 ALA F O 1
ATOM 11064 N N . ASP F 1 192 ? -3.474 21.888 3.342 1.00 32.97 184 ASP F N 1
ATOM 11065 C CA . ASP F 1 192 ? -2.923 20.923 4.296 1.00 34.79 184 ASP F CA 1
ATOM 11066 C C . ASP F 1 192 ? -2.488 21.572 5.584 1.00 32.13 184 ASP F C 1
ATOM 11067 O O . ASP F 1 192 ? -2.731 21.040 6.659 1.00 30.53 184 ASP F O 1
ATOM 11072 N N . LEU F 1 193 ? -1.811 22.715 5.466 1.00 28.46 185 LEU F N 1
ATOM 11073 C CA . LEU F 1 193 ? -1.350 23.441 6.632 1.00 29.22 185 LEU F CA 1
ATOM 11074 C C . LEU F 1 193 ? -2.528 23.939 7.499 1.00 29.75 185 LEU F C 1
ATOM 11075 O O . LEU F 1 193 ? -2.450 23.922 8.740 1.00 27.40 185 LEU F O 1
ATOM 11080 N N . ALA F 1 194 ? -3.610 24.365 6.859 1.00 28.87 186 ALA F N 1
ATOM 11081 C CA . ALA F 1 194 ? -4.784 24.852 7.573 1.00 31.69 186 ALA F CA 1
ATOM 11082 C C . ALA F 1 194 ? -5.468 23.731 8.380 1.00 33.80 186 ALA F C 1
ATOM 11083 O O . ALA F 1 194 ? -5.838 23.940 9.531 1.00 36.77 186 ALA F O 1
ATOM 11085 N N . ALA F 1 195 ? -5.634 22.563 7.767 1.00 35.29 187 ALA F N 1
ATOM 11086 C CA . ALA F 1 195 ? -6.070 21.341 8.470 1.00 37.27 187 ALA F CA 1
ATOM 11087 C C . ALA F 1 195 ? -5.187 21.047 9.661 1.00 38.96 187 ALA F C 1
ATOM 11088 O O . ALA F 1 195 ? -5.646 20.996 10.805 1.00 42.09 187 ALA F O 1
ATOM 11090 N N . SER F 1 196 ? -3.903 20.882 9.393 1.00 40.12 188 SER F N 1
ATOM 11091 C CA . SER F 1 196 ? -2.955 20.543 10.439 1.00 39.46 188 SER F CA 1
ATOM 11092 C C . SER F 1 196 ? -3.057 21.488 11.633 1.00 40.61 188 SER F C 1
ATOM 11093 O O . SER F 1 196 ? -2.944 21.040 12.768 1.00 42.63 188 SER F O 1
ATOM 11096 N N . LEU F 1 197 ? -3.303 22.775 11.381 1.00 39.32 189 LEU F N 1
ATOM 11097 C CA . LEU F 1 197 ? -3.346 23.804 12.430 1.00 39.86 189 LEU F CA 1
ATOM 11098 C C . LEU F 1 197 ? -4.707 23.993 13.108 1.00 41.42 189 LEU F C 1
ATOM 11099 O O . LEU F 1 197 ? -4.879 24.927 13.890 1.00 44.04 189 LEU F O 1
ATOM 11104 N N . GLY F 1 198 ? -5.664 23.134 12.805 1.00 41.31 190 GLY F N 1
ATOM 11105 C CA . GLY F 1 198 ? -6.993 23.230 13.395 1.00 44.24 190 GLY F CA 1
ATOM 11106 C C . GLY F 1 198 ? -7.917 24.241 12.726 1.00 45.59 190 GLY F C 1
ATOM 11107 O O . GLY F 1 198 ? -8.785 24.808 13.383 1.00 44.21 190 GLY F O 1
ATOM 11108 N N . HIS F 1 199 ? -7.752 24.464 11.421 1.00 43.66 191 HIS F N 1
ATOM 11109 C CA . HIS F 1 199 ? -8.624 25.386 10.681 1.00 42.63 191 HIS F CA 1
ATOM 11110 C C . HIS F 1 199 ? -9.004 24.787 9.337 1.00 40.46 191 HIS F C 1
ATOM 11111 O O . HIS F 1 199 ? -8.860 25.407 8.274 1.00 38.05 191 HIS F O 1
ATOM 11118 N N . LEU F 1 200 ? -9.503 23.564 9.398 1.00 38.01 192 LEU F N 1
ATOM 11119 C CA . LEU F 1 200 ? -9.821 22.805 8.211 1.00 37.88 192 LEU F CA 1
ATOM 11120 C C . LEU F 1 200 ? -10.608 23.663 7.228 1.00 36.96 192 LEU F C 1
ATOM 11121 O O . LEU F 1 200 ? -11.581 24.281 7.617 1.00 32.49 192 LEU F O 1
ATOM 11126 N N . GLY F 1 201 ? -10.159 23.732 5.970 1.00 37.51 193 GLY F N 1
ATOM 11127 C CA . GLY F 1 201 ? -10.829 24.541 4.933 1.00 36.02 193 GLY F CA 1
ATOM 11128 C C . GLY F 1 201 ? -10.773 26.070 5.053 1.00 35.82 193 GLY F C 1
ATOM 11129 O O . GLY F 1 201 ? -11.406 26.775 4.273 1.00 35.11 193 GLY F O 1
ATOM 11130 N N . ASP F 1 202 ? -10.035 26.596 6.020 1.00 34.95 194 ASP F N 1
ATOM 11131 C CA . ASP F 1 202 ? -9.930 28.037 6.210 1.00 35.05 194 ASP F CA 1
ATOM 11132 C C . ASP F 1 202 ? -8.470 28.475 6.076 1.00 32.70 194 ASP F C 1
ATOM 11133 O O . ASP F 1 202 ? -7.760 28.653 7.056 1.00 33.39 194 ASP F O 1
ATOM 11138 N N . ILE F 1 203 ? -8.025 28.690 4.847 1.00 31.28 195 ILE F N 1
ATOM 11139 C CA . ILE F 1 203 ? -6.650 29.116 4.644 1.00 32.65 195 ILE F CA 1
ATOM 11140 C C . ILE F 1 203 ? -6.417 30.589 4.943 1.00 31.82 195 ILE F C 1
ATOM 11141 O O . ILE F 1 203 ? -5.268 31.014 5.028 1.00 30.68 195 ILE F O 1
ATOM 11146 N N . ARG F 1 204 ? -7.493 31.353 5.088 1.00 31.09 196 ARG F N 1
ATOM 11147 C CA . ARG F 1 204 ? -7.410 32.791 5.378 1.00 33.14 196 ARG F CA 1
ATOM 11148 C C . ARG F 1 204 ? -7.239 33.065 6.894 1.00 33.51 196 ARG F C 1
ATOM 11149 O O . ARG F 1 204 ? -6.912 34.177 7.291 1.00 35.64 196 ARG F O 1
ATOM 11151 N N . HIS F 1 205 ? -7.465 32.057 7.732 1.00 35.15 197 HIS F N 1
ATOM 11152 C CA . HIS F 1 205 ? -7.359 32.232 9.188 1.00 35.86 197 HIS F CA 1
ATOM 11153 C C . HIS F 1 205 ? -5.975 32.752 9.580 1.00 34.79 197 HIS F C 1
ATOM 11154 O O . HIS F 1 205 ? -4.950 32.275 9.054 1.00 30.26 197 HIS F O 1
ATOM 11161 N N . PRO F 1 206 ? -5.933 33.740 10.494 1.00 35.63 198 PRO F N 1
ATOM 11162 C CA . PRO F 1 206 ? -4.661 34.429 10.698 1.00 36.29 198 PRO F CA 1
ATOM 11163 C C . PRO F 1 206 ? -3.511 33.553 11.215 1.00 35.91 198 PRO F C 1
ATOM 11164 O O . PRO F 1 206 ? -2.354 33.833 10.902 1.00 39.00 198 PRO F O 1
ATOM 11168 N N . ASP F 1 207 ? -3.796 32.521 11.996 1.00 35.28 199 ASP F N 1
ATOM 11169 C CA . ASP F 1 207 ? -2.734 31.586 12.382 1.00 36.12 199 ASP F CA 1
ATOM 11170 C C . ASP F 1 207 ? -2.188 30.816 11.166 1.00 32.40 199 ASP F C 1
ATOM 11171 O O . ASP F 1 207 ? -1.007 30.555 11.089 1.00 30.77 199 ASP F O 1
ATOM 11176 N N . VAL F 1 208 ? -3.043 30.484 10.210 1.00 30.08 200 VAL F N 1
ATOM 11177 C CA . VAL F 1 208 ? -2.564 29.893 8.966 1.00 29.27 200 VAL F CA 1
ATOM 11178 C C . VAL F 1 208 ? -1.630 30.866 8.220 1.00 29.40 200 VAL F C 1
ATOM 11179 O O . VAL F 1 208 ? -0.549 30.460 7.780 1.00 29.39 200 VAL F O 1
ATOM 11183 N N . GLU F 1 209 ? -2.021 32.142 8.132 1.00 29.79 201 GLU F N 1
ATOM 11184 C CA . GLU F 1 209 ? -1.264 33.157 7.366 1.00 31.37 201 GLU F CA 1
ATOM 11185 C C . GLU F 1 209 ? 0.098 33.500 7.978 1.00 30.84 201 GLU F C 1
ATOM 11186 O O . GLU F 1 209 ? 1.080 33.730 7.257 1.00 30.98 201 GLU F O 1
ATOM 11192 N N . THR F 1 210 ? 0.146 33.517 9.305 1.00 29.82 202 THR F N 1
ATOM 11193 C CA . THR F 1 210 ? 1.393 33.642 10.043 1.00 31.33 202 THR F CA 1
ATOM 11194 C C . THR F 1 210 ? 2.277 32.441 9.798 1.00 29.81 202 THR F C 1
ATOM 11195 O O . THR F 1 210 ? 3.466 32.582 9.595 1.00 29.47 202 THR F O 1
ATOM 11199 N N . ALA F 1 211 ? 1.704 31.244 9.797 1.00 28.98 203 ALA F N 1
ATOM 11200 C CA . ALA F 1 211 ? 2.531 30.058 9.564 1.00 26.50 203 ALA F CA 1
ATOM 11201 C C . ALA F 1 211 ? 3.164 30.117 8.158 1.00 26.60 203 ALA F C 1
ATOM 11202 O O . ALA F 1 211 ? 4.372 29.918 8.014 1.00 26.16 203 ALA F O 1
ATOM 11204 N N . MET F 1 212 ? 2.357 30.417 7.146 1.00 25.25 204 MET F N 1
ATOM 11205 C CA . MET F 1 212 ? 2.841 30.569 5.779 1.00 25.57 204 MET F CA 1
ATOM 11206 C C . MET F 1 212 ? 3.903 31.669 5.671 1.00 25.54 204 MET F C 1
ATOM 11207 O O . MET F 1 212 ? 4.928 31.478 4.999 1.00 23.90 204 MET F O 1
ATOM 11212 N N . ALA F 1 213 ? 3.669 32.812 6.334 1.00 25.63 205 ALA F N 1
ATOM 11213 C CA . ALA F 1 213 ? 4.648 33.933 6.361 1.00 25.87 205 ALA F CA 1
ATOM 11214 C C . ALA F 1 213 ? 5.996 33.494 6.945 1.00 26.08 205 ALA F C 1
ATOM 11215 O O . ALA F 1 213 ? 7.046 33.895 6.459 1.00 23.72 205 ALA F O 1
ATOM 11217 N N . ARG F 1 214 ? 5.967 32.637 7.953 1.00 27.22 206 ARG F N 1
ATOM 11218 C CA . ARG F 1 214 ? 7.201 32.145 8.554 1.00 28.71 206 ARG F CA 1
ATOM 11219 C C . ARG F 1 214 ? 8.013 31.243 7.611 1.00 27.90 206 ARG F C 1
ATOM 11220 O O . ARG F 1 214 ? 9.240 31.299 7.587 1.00 25.64 206 ARG F O 1
ATOM 11228 N N . VAL F 1 215 ? 7.338 30.408 6.827 1.00 26.40 207 VAL F N 1
ATOM 11229 C CA . VAL F 1 215 ? 8.046 29.507 5.901 1.00 24.77 207 VAL F CA 1
ATOM 11230 C C . VAL F 1 215 ? 8.711 30.335 4.834 1.00 23.38 207 VAL F C 1
ATOM 11231 O O . VAL F 1 215 ? 9.856 30.074 4.481 1.00 21.45 207 VAL F O 1
ATOM 11235 N N . LEU F 1 216 ? 7.972 31.324 4.318 1.00 22.75 208 LEU F N 1
ATOM 11236 C CA . LEU F 1 216 ? 8.499 32.229 3.284 1.00 22.98 208 LEU F CA 1
ATOM 11237 C C . LEU F 1 216 ? 9.728 32.951 3.800 1.00 22.38 208 LEU F C 1
ATOM 11238 O O . LEU F 1 216 ? 10.714 33.019 3.093 1.00 22.27 208 LEU F O 1
ATOM 11243 N N . ALA F 1 217 ? 9.662 33.481 5.026 1.00 23.19 209 ALA F N 1
ATOM 11244 C CA . ALA F 1 217 ? 10.834 34.210 5.609 1.00 23.32 209 ALA F CA 1
ATOM 11245 C C . ALA F 1 217 ? 12.029 33.310 5.824 1.00 23.70 209 ALA F C 1
ATOM 11246 O O . ALA F 1 217 ? 13.190 33.736 5.589 1.00 24.85 209 ALA F O 1
ATOM 11248 N N . ALA F 1 218 ? 11.769 32.060 6.247 1.00 23.79 210 ALA F N 1
ATOM 11249 C CA . ALA F 1 218 ? 12.822 31.048 6.353 1.00 24.93 210 ALA F CA 1
ATOM 11250 C C . ALA F 1 218 ? 13.603 30.836 5.066 1.00 26.97 210 ALA F C 1
ATOM 11251 O O . ALA F 1 218 ? 14.850 30.710 5.083 1.00 25.67 210 ALA F O 1
ATOM 11253 N N . GLY F 1 219 ? 12.873 30.790 3.950 1.00 27.86 211 GLY F N 1
ATOM 11254 C CA . GLY F 1 219 ? 13.482 30.586 2.660 1.00 27.63 211 GLY F CA 1
ATOM 11255 C C . GLY F 1 219 ? 14.315 31.775 2.234 1.00 28.07 211 GLY F C 1
ATOM 11256 O O . GLY F 1 219 ? 15.451 31.613 1.822 1.00 28.44 211 GLY F O 1
ATOM 11257 N N . LYS F 1 220 ? 13.752 32.973 2.305 1.00 29.43 212 LYS F N 1
ATOM 11258 C CA . LYS F 1 220 ? 14.520 34.176 1.984 1.00 31.52 212 LYS F CA 1
ATOM 11259 C C . LYS F 1 220 ? 15.841 34.261 2.756 1.00 32.24 212 LYS F C 1
ATOM 11260 O O . LYS F 1 220 ? 16.888 34.614 2.190 1.00 33.23 212 LYS F O 1
ATOM 11266 N N . GLN F 1 221 ? 15.799 33.902 4.035 1.00 31.29 213 GLN F N 1
ATOM 11267 C CA . GLN F 1 221 ? 16.994 33.949 4.878 1.00 33.62 213 GLN F CA 1
ATOM 11268 C C . GLN F 1 221 ? 18.033 32.889 4.525 1.00 32.12 213 GLN F C 1
ATOM 11269 O O . GLN F 1 221 ? 19.222 33.169 4.527 1.00 31.93 213 GLN F O 1
ATOM 11275 N N . ALA F 1 222 ? 17.577 31.675 4.204 1.00 30.78 214 ALA F N 1
ATOM 11276 C CA . ALA F 1 222 ? 18.469 30.570 3.814 1.00 29.29 214 ALA F CA 1
ATOM 11277 C C . ALA F 1 222 ? 18.995 30.653 2.378 1.00 31.47 214 ALA F C 1
ATOM 11278 O O . ALA F 1 222 ? 19.922 29.922 2.0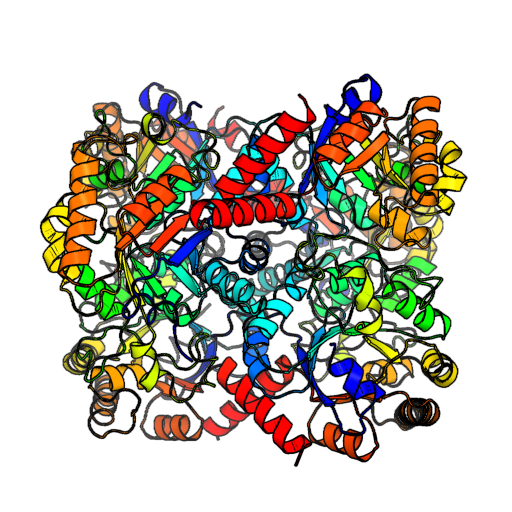15 1.00 32.84 214 ALA F O 1
ATOM 11280 N N . GLY F 1 223 ? 18.412 31.517 1.565 1.00 31.87 215 GLY F N 1
ATOM 11281 C CA . GLY F 1 223 ? 18.694 31.510 0.127 1.00 34.52 215 GLY F CA 1
ATOM 11282 C C . GLY F 1 223 ? 18.093 30.265 -0.539 1.00 32.71 215 GLY F C 1
ATOM 11283 O O . GLY F 1 223 ? 18.696 29.686 -1.429 1.00 33.47 215 GLY F O 1
ATOM 11284 N N . VAL F 1 224 ? 16.915 29.852 -0.072 1.00 31.22 216 VAL F N 1
ATOM 11285 C CA . VAL F 1 224 ? 16.176 28.676 -0.623 1.00 29.36 216 VAL F CA 1
ATOM 11286 C C . VAL F 1 224 ? 14.827 29.154 -1.153 1.00 25.71 216 VAL F C 1
ATOM 11287 O O . VAL F 1 224 ? 14.026 29.785 -0.438 1.00 27.14 216 VAL F O 1
ATOM 11291 N N . ALA F 1 225 ? 14.591 28.879 -2.424 1.00 25.40 217 ALA F N 1
ATOM 11292 C CA . ALA F 1 225 ? 13.332 29.191 -3.065 1.00 22.88 217 ALA F CA 1
ATOM 11293 C C . ALA F 1 225 ? 12.162 28.639 -2.262 1.00 21.63 217 ALA F C 1
ATOM 11294 O O . ALA F 1 225 ? 12.242 27.547 -1.682 1.00 20.06 217 ALA F O 1
ATOM 11296 N N . VAL F 1 226 ? 11.086 29.415 -2.235 1.00 20.97 218 VAL F N 1
ATOM 11297 C CA . VAL F 1 226 ? 9.826 29.012 -1.625 1.00 21.36 218 VAL F CA 1
ATOM 11298 C C . VAL F 1 226 ? 8.716 28.821 -2.681 1.00 20.44 218 VAL F C 1
ATOM 11299 O O . VAL F 1 226 ? 8.587 29.609 -3.616 1.00 22.40 218 VAL F O 1
ATOM 11303 N N . GLY F 1 227 ? 7.974 27.736 -2.547 1.00 19.69 219 GLY F N 1
ATOM 11304 C CA . GLY F 1 227 ? 6.887 27.402 -3.456 1.00 19.51 219 GLY F CA 1
ATOM 11305 C C . GLY F 1 227 ? 5.587 27.353 -2.711 1.00 19.27 219 GLY F C 1
ATOM 11306 O O . GLY F 1 227 ? 5.573 27.315 -1.472 1.00 20.16 219 GLY F O 1
ATOM 11307 N N . ILE F 1 228 ? 4.490 27.365 -3.459 1.00 18.25 220 ILE F N 1
ATOM 11308 C CA . ILE F 1 228 ? 3.164 27.420 -2.872 1.00 17.33 220 ILE F CA 1
ATOM 11309 C C . ILE F 1 228 ? 2.149 26.978 -3.884 1.00 16.57 220 ILE F C 1
ATOM 11310 O O . ILE F 1 228 ? 2.365 27.140 -5.077 1.00 16.65 220 ILE F O 1
ATOM 11315 N N . PHE F 1 229 ? 1.055 26.379 -3.400 1.00 17.98 221 PHE F N 1
ATOM 11316 C CA . PHE F 1 229 ? -0.075 25.992 -4.226 1.00 18.78 221 PHE F CA 1
ATOM 11317 C C . PHE F 1 229 ? -1.134 27.061 -4.184 1.00 17.57 221 PHE F C 1
ATOM 11318 O O . PHE F 1 229 ? -1.690 27.293 -3.133 1.00 18.46 221 PHE F O 1
ATOM 11326 N N . ALA F 1 230 ? -1.442 27.684 -5.320 1.00 17.30 222 ALA F N 1
ATOM 11327 C CA . ALA F 1 230 ? -2.524 28.698 -5.408 1.00 18.51 222 ALA F CA 1
ATOM 11328 C C . ALA F 1 230 ? -3.798 28.138 -6.048 1.00 19.75 222 ALA F C 1
ATOM 11329 O O . ALA F 1 230 ? -3.719 27.454 -7.090 1.00 21.38 222 ALA F O 1
ATOM 11331 N N . GLY F 1 231 ? -4.966 28.435 -5.471 1.00 19.73 223 GLY F N 1
ATOM 11332 C CA . GLY F 1 231 ? -6.230 27.910 -6.025 1.00 21.60 223 GLY F CA 1
ATOM 11333 C C . GLY F 1 231 ? -6.806 28.732 -7.161 1.00 22.01 223 GLY F C 1
ATOM 11334 O O . GLY F 1 231 ? -7.701 28.275 -7.855 1.00 20.95 223 GLY F O 1
ATOM 11335 N N . ASP F 1 232 ? -6.301 29.955 -7.346 1.00 22.57 224 ASP F N 1
ATOM 11336 C CA . ASP F 1 232 ? -6.847 30.880 -8.326 1.00 24.32 224 ASP F CA 1
ATOM 11337 C C . ASP F 1 232 ? -5.777 31.933 -8.657 1.00 24.36 224 ASP F C 1
ATOM 11338 O O . ASP F 1 232 ? -4.757 32.026 -7.942 1.00 22.04 224 ASP F O 1
ATOM 11343 N N . THR F 1 233 ? -5.968 32.670 -9.756 1.00 23.68 225 THR F N 1
ATOM 11344 C CA . THR F 1 233 ? -4.948 33.642 -10.226 1.00 24.12 225 THR F CA 1
ATOM 11345 C C . THR F 1 233 ? -4.725 34.846 -9.280 1.00 23.41 225 THR F C 1
ATOM 11346 O O . THR F 1 233 ? -3.608 35.328 -9.167 1.00 23.75 225 THR F O 1
ATOM 11350 N N . ALA F 1 234 ? -5.784 35.314 -8.627 1.00 23.14 226 ALA F N 1
ATOM 11351 C CA . ALA F 1 234 ? -5.692 36.388 -7.612 1.00 23.63 226 ALA F CA 1
ATOM 11352 C C . ALA F 1 234 ? -4.709 36.029 -6.477 1.00 22.03 226 ALA F C 1
ATOM 11353 O O . ALA F 1 234 ? -3.807 36.796 -6.150 1.00 20.09 226 ALA F O 1
ATOM 11355 N N . ALA F 1 235 ? -4.892 34.840 -5.918 1.00 21.27 227 ALA F N 1
ATOM 11356 C CA . ALA F 1 235 ? -3.975 34.282 -4.945 1.00 21.98 227 ALA F CA 1
ATOM 11357 C C . ALA F 1 235 ? -2.569 34.078 -5.513 1.00 20.65 227 ALA F C 1
ATOM 11358 O O . ALA F 1 235 ? -1.577 34.414 -4.885 1.00 21.45 227 ALA F O 1
ATOM 11360 N N . ALA F 1 236 ? -2.474 33.548 -6.718 1.00 20.49 228 ALA F N 1
ATOM 11361 C CA . ALA F 1 236 ? -1.155 33.398 -7.325 1.00 20.35 228 ALA F CA 1
ATOM 11362 C C . ALA F 1 236 ? -0.470 34.769 -7.398 1.00 20.75 228 ALA F C 1
ATOM 11363 O O . ALA F 1 236 ? 0.729 34.904 -7.084 1.00 18.64 228 ALA F O 1
ATOM 11365 N N . ARG F 1 237 ? -1.225 35.796 -7.780 1.00 21.80 229 ARG F N 1
ATOM 11366 C CA . ARG F 1 237 ? -0.613 37.126 -7.899 1.00 23.36 229 ARG F CA 1
ATOM 11367 C C . ARG F 1 237 ? -0.176 37.644 -6.529 1.00 22.93 229 ARG F C 1
ATOM 11368 O O . ARG F 1 237 ? 0.920 38.188 -6.415 1.00 23.06 229 ARG F O 1
ATOM 11376 N N . GLN F 1 238 ? -1.006 37.448 -5.499 1.00 22.88 230 GLN F N 1
ATOM 11377 C CA . GLN F 1 238 ? -0.640 37.838 -4.124 1.00 23.47 230 GLN F CA 1
ATOM 11378 C C . GLN F 1 238 ? 0.690 37.169 -3.755 1.00 22.87 230 GLN F C 1
ATOM 11379 O O . GLN F 1 238 ? 1.608 37.815 -3.264 1.00 22.46 230 GLN F O 1
ATOM 11381 N N . TYR F 1 239 ? 0.812 35.871 -4.050 1.00 21.17 231 TYR F N 1
ATOM 11382 C CA . TYR F 1 239 ? 2.010 35.130 -3.667 1.00 20.27 231 TYR F CA 1
ATOM 11383 C C . TYR F 1 239 ? 3.245 35.632 -4.382 1.00 20.81 231 TYR F C 1
ATOM 11384 O O . TYR F 1 239 ? 4.327 35.756 -3.778 1.00 20.25 231 TYR F O 1
ATOM 11393 N N . ARG F 1 240 ? 3.111 35.902 -5.675 1.00 22.91 232 ARG F N 1
ATOM 11394 C CA . ARG F 1 240 ? 4.221 36.443 -6.433 1.00 25.90 232 ARG F CA 1
ATOM 11395 C C . ARG F 1 240 ? 4.696 37.779 -5.795 1.00 27.60 232 ARG F C 1
ATOM 11396 O O . ARG F 1 240 ? 5.887 37.988 -5.649 1.00 26.56 232 ARG F O 1
ATOM 11404 N N . GLU F 1 241 ? 3.758 38.659 -5.446 1.00 27.17 233 GLU F N 1
ATOM 11405 C CA . GLU F 1 241 ? 4.090 39.983 -4.900 1.00 28.06 233 GLU F CA 1
ATOM 11406 C C . GLU F 1 241 ? 4.761 39.783 -3.554 1.00 28.14 233 GLU F C 1
ATOM 11407 O O . GLU F 1 241 ? 5.610 40.570 -3.182 1.00 29.90 233 GLU F O 1
ATOM 11409 N N . ALA F 1 242 ? 4.420 38.698 -2.852 1.00 26.44 234 ALA F N 1
ATOM 11410 C CA . ALA F 1 242 ? 4.971 38.457 -1.520 1.00 26.61 234 ALA F CA 1
ATOM 11411 C C . ALA F 1 242 ? 6.377 37.880 -1.546 1.00 26.19 234 ALA F C 1
ATOM 11412 O O . ALA F 1 242 ? 7.068 37.906 -0.539 1.00 26.39 234 ALA F O 1
ATOM 11414 N N . GLY F 1 243 ? 6.802 37.343 -2.681 1.00 24.65 235 GLY F N 1
ATOM 11415 C CA . GLY F 1 243 ? 8.155 36.792 -2.808 1.00 23.41 235 GLY F CA 1
ATOM 11416 C C . GLY F 1 243 ? 8.245 35.286 -3.026 1.00 22.36 235 GLY F C 1
ATOM 11417 O O . GLY F 1 243 ? 9.342 34.732 -3.116 1.00 21.37 235 GLY F O 1
ATOM 11418 N N . TYR F 1 244 ? 7.106 34.603 -3.124 1.00 21.74 236 TYR F N 1
ATOM 11419 C CA . TYR F 1 244 ? 7.132 33.171 -3.484 1.00 21.38 236 TYR F CA 1
ATOM 11420 C C . TYR F 1 244 ? 7.665 33.060 -4.891 1.00 20.74 236 TYR F C 1
ATOM 11421 O O . TYR F 1 244 ? 7.373 33.915 -5.727 1.00 20.90 236 TYR F O 1
ATOM 11430 N N . ARG F 1 245 ? 8.457 32.037 -5.144 1.00 21.36 237 ARG F N 1
ATOM 11431 C CA . ARG F 1 245 ? 8.983 31.798 -6.468 1.00 23.29 237 ARG F CA 1
ATOM 11432 C C . ARG F 1 245 ? 8.315 30.655 -7.245 1.00 23.75 237 ARG F C 1
ATOM 11433 O O . ARG F 1 245 ? 7.783 30.889 -8.342 1.00 26.59 237 ARG F O 1
ATOM 11441 N N . LEU F 1 246 ? 8.280 29.454 -6.683 1.00 22.24 238 LEU F N 1
ATOM 11442 C CA . LEU F 1 246 ? 7.692 28.291 -7.371 1.00 20.56 238 LEU F CA 1
ATOM 11443 C C . LEU F 1 246 ? 6.168 28.186 -7.140 1.00 20.55 238 LEU F C 1
ATOM 11444 O O . LEU F 1 246 ? 5.710 27.500 -6.203 1.00 20.43 238 LEU F O 1
ATOM 11449 N N . ILE F 1 247 ? 5.393 28.863 -7.983 1.00 19.40 239 ILE F N 1
ATOM 11450 C CA . ILE F 1 247 ? 3.966 29.075 -7.745 1.00 19.35 239 ILE F CA 1
ATOM 11451 C C . ILE F 1 247 ? 3.128 28.135 -8.631 1.00 17.86 239 ILE F C 1
ATOM 11452 O O . ILE F 1 247 ? 3.192 28.142 -9.886 1.00 16.84 239 ILE F O 1
ATOM 11457 N N . THR F 1 248 ? 2.347 27.291 -7.990 1.00 17.03 240 THR F N 1
ATOM 11458 C CA . THR F 1 248 ? 1.392 26.472 -8.732 1.00 15.52 240 THR F CA 1
ATOM 11459 C C . THR F 1 248 ? 0.138 27.260 -9.021 1.00 15.50 240 THR F C 1
ATOM 11460 O O . THR F 1 248 ? -0.581 27.647 -8.096 1.00 14.60 240 THR F O 1
ATOM 11464 N N . VAL F 1 249 ? -0.166 27.443 -10.300 1.00 14.56 241 VAL F N 1
ATOM 11465 C CA . VAL F 1 249 ? -1.411 28.090 -10.717 1.00 14.93 241 VAL F CA 1
ATOM 11466 C C . VAL F 1 249 ? -2.535 27.061 -10.806 1.00 14.70 241 VAL F C 1
ATOM 11467 O O . VAL F 1 249 ? -3.017 26.712 -11.900 1.00 13.85 241 VAL F O 1
ATOM 11471 N N . SER F 1 250 ? -2.967 26.589 -9.630 1.00 14.79 242 SER F N 1
ATOM 11472 C CA . SER F 1 250 ? -4.013 25.569 -9.520 1.00 15.03 242 SER F CA 1
ATOM 11473 C C . SER F 1 250 ? -3.742 24.278 -10.317 1.00 14.74 242 SER F C 1
ATOM 11474 O O . SER F 1 250 ? -2.594 23.894 -10.487 1.00 15.28 242 SER F O 1
ATOM 11477 N N . ALA F 1 251 ? -4.796 23.596 -10.746 1.00 14.46 243 ALA F N 1
ATOM 11478 C CA . ALA F 1 251 ? -4.746 22.181 -11.165 1.00 14.39 243 ALA F CA 1
ATOM 11479 C C . ALA F 1 251 ? -5.507 22.006 -12.451 1.00 14.75 243 ALA F C 1
ATOM 11480 O O . ALA F 1 251 ? -6.464 22.756 -12.700 1.00 15.14 243 ALA F O 1
ATOM 11482 N N . ASP F 1 252 ? -5.054 21.071 -13.281 1.00 14.61 244 ASP F N 1
ATOM 11483 C CA . ASP F 1 252 ? -5.717 20.751 -14.539 1.00 16.07 244 ASP F CA 1
ATOM 11484 C C . ASP F 1 252 ? -7.227 20.612 -14.382 1.00 16.51 244 ASP F C 1
ATOM 11485 O O . ASP F 1 252 ? -7.971 21.193 -15.149 1.00 16.85 244 ASP F O 1
ATOM 11490 N N . VAL F 1 253 ? -7.688 19.808 -13.429 1.00 17.32 245 VAL F N 1
ATOM 11491 C CA . VAL F 1 253 ? -9.145 19.520 -13.381 1.00 17.79 245 VAL F CA 1
ATOM 11492 C C . VAL F 1 253 ? -9.949 20.746 -12.970 1.00 17.22 245 VAL F C 1
ATOM 11493 O O . VAL F 1 253 ? -11.087 20.896 -13.406 1.00 16.03 245 VAL F O 1
ATOM 11497 N N . SER F 1 254 ? -9.351 21.620 -12.142 1.00 16.67 246 SER F N 1
ATOM 11498 C CA . SER F 1 254 ? -10.011 22.835 -11.639 1.00 16.20 246 SER F CA 1
ATOM 11499 C C . SER F 1 254 ? -10.222 23.822 -12.766 1.00 15.41 246 SER F C 1
ATOM 11500 O O . SER F 1 254 ? -11.317 24.407 -12.909 1.00 13.48 246 SER F O 1
ATOM 11503 N N . TRP F 1 255 ? -9.188 24.001 -13.600 1.00 15.42 247 TRP F N 1
ATOM 11504 C CA . TRP F 1 255 ? -9.352 24.844 -14.788 1.00 16.14 247 TRP F CA 1
ATOM 11505 C C . TRP F 1 255 ? -10.343 24.248 -15.793 1.00 15.84 247 TRP F C 1
ATOM 11506 O O . TRP F 1 255 ? -11.096 24.964 -16.420 1.00 15.14 247 TRP F O 1
ATOM 11517 N N . LEU F 1 256 ? -10.308 22.938 -15.960 1.00 15.67 248 LEU F N 1
ATOM 11518 C CA . LEU F 1 256 ? -11.207 22.293 -16.885 1.00 16.45 248 LEU F CA 1
ATOM 11519 C C . LEU F 1 256 ? -12.684 22.533 -16.475 1.00 16.28 248 LEU F C 1
ATOM 11520 O O . LEU F 1 256 ? -13.517 22.846 -17.301 1.00 15.16 248 LEU F O 1
ATOM 11525 N N . LEU F 1 257 ? -12.962 22.360 -15.193 1.00 15.96 249 LEU F N 1
ATOM 11526 C CA . LEU F 1 257 ? -14.295 22.587 -14.650 1.00 16.88 249 LEU F CA 1
ATOM 11527 C C . LEU F 1 257 ? -14.704 24.051 -14.681 1.00 17.16 249 LEU F C 1
ATOM 11528 O O . LEU F 1 257 ? -15.827 24.366 -15.056 1.00 16.52 249 LEU F O 1
ATOM 11533 N N . ARG F 1 258 ? -13.801 24.967 -14.321 1.00 17.55 250 ARG F N 1
ATOM 11534 C CA . ARG F 1 258 ? -14.176 26.390 -14.329 1.00 18.77 250 ARG F CA 1
ATOM 11535 C C . ARG F 1 258 ? -14.557 26.833 -15.733 1.00 17.89 250 ARG F C 1
ATOM 11536 O O . ARG F 1 258 ? -15.607 27.459 -15.954 1.00 16.67 250 ARG F O 1
ATOM 11544 N N . ALA F 1 259 ? -13.670 26.537 -16.688 1.00 16.32 251 ALA F N 1
ATOM 11545 C CA . ALA F 1 259 ? -13.856 27.022 -18.051 1.00 15.89 251 ALA F CA 1
ATOM 11546 C C . ALA F 1 259 ? -15.088 26.436 -18.747 1.00 15.40 251 ALA F C 1
ATOM 11547 O O . ALA F 1 259 ? -15.829 27.179 -19.409 1.00 15.15 251 ALA F O 1
ATOM 11549 N N . THR F 1 260 ? -15.352 25.143 -18.557 1.00 15.96 252 THR F N 1
ATOM 11550 C CA . THR F 1 260 ? -16.498 24.519 -19.216 1.00 15.92 252 THR F CA 1
ATOM 11551 C C . THR F 1 260 ? -17.805 25.021 -18.604 1.00 16.41 252 THR F C 1
ATOM 11552 O O . THR F 1 260 ? -18.777 25.252 -19.318 1.00 18.77 252 THR F O 1
ATOM 11556 N N . ARG F 1 261 ? -17.872 25.157 -17.290 1.00 17.36 253 ARG F N 1
ATOM 11557 C CA . ARG F 1 261 ? -19.076 25.704 -16.641 1.00 18.06 253 ARG F CA 1
ATOM 11558 C C . ARG F 1 261 ? -19.305 27.183 -16.962 1.00 17.24 253 ARG F C 1
ATOM 11559 O O . ARG F 1 261 ? -20.430 27.589 -17.166 1.00 16.62 253 ARG F O 1
ATOM 11567 N N . GLN F 1 262 ? -18.237 27.987 -17.023 1.00 17.11 254 GLN F N 1
ATOM 11568 C CA . GLN F 1 262 ? -18.371 29.399 -17.433 1.00 17.42 254 GLN F CA 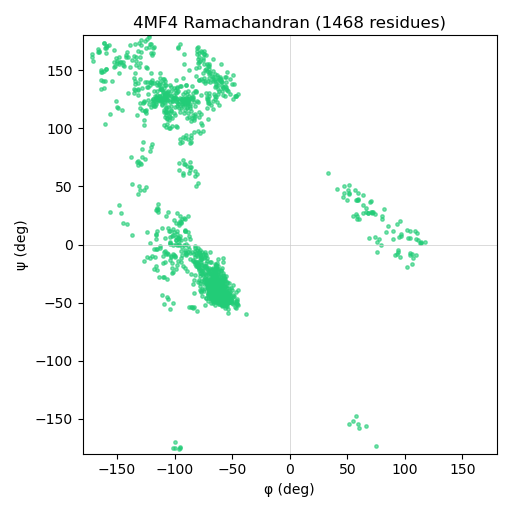1
ATOM 11569 C C . GLN F 1 262 ? -18.869 29.529 -18.869 1.00 17.58 254 GLN F C 1
ATOM 11570 O O . GLN F 1 262 ? -19.736 30.363 -19.161 1.00 17.04 254 GLN F O 1
ATOM 11572 N N . ALA F 1 263 ? -18.328 28.700 -19.771 1.00 18.62 255 ALA F N 1
ATOM 11573 C CA . ALA F 1 263 ? -18.755 28.743 -21.177 1.00 18.87 255 ALA F CA 1
ATOM 11574 C C . ALA F 1 263 ? -20.230 28.394 -21.308 1.00 19.83 255 ALA F C 1
ATOM 11575 O O . ALA F 1 263 ? -20.980 29.070 -22.056 1.00 19.83 255 ALA F O 1
ATOM 11577 N N . LEU F 1 264 ? -20.688 27.415 -20.532 1.00 19.48 256 LEU F N 1
ATOM 11578 C CA . LEU F 1 264 ? -22.101 27.039 -20.590 1.00 20.36 256 LEU F CA 1
ATOM 11579 C C . LEU F 1 264 ? -23.041 28.179 -20.164 1.00 22.26 256 LEU F C 1
ATOM 11580 O O . LEU F 1 264 ? -24.008 28.497 -20.871 1.00 20.60 256 LEU F O 1
ATOM 11585 N N . GLN F 1 265 ? -22.723 28.831 -19.058 1.00 24.43 257 GLN F N 1
ATOM 11586 C CA . GLN F 1 265 ? -23.583 29.901 -18.605 1.00 28.48 257 GLN F CA 1
ATOM 11587 C C . GLN F 1 265 ? -23.531 31.129 -19.542 1.00 27.55 257 GLN F C 1
ATOM 11588 O O . GLN F 1 265 ? -24.560 31.802 -19.733 1.00 26.81 257 GLN F O 1
ATOM 11594 N N . GLU F 1 266 ? -22.380 31.392 -20.167 1.00 27.16 258 GLU F N 1
ATOM 11595 C CA . GLU F 1 266 ? -22.314 32.442 -21.225 1.00 29.06 258 GLU F CA 1
ATOM 11596 C C . GLU F 1 266 ? -23.206 32.125 -22.444 1.00 28.87 258 GLU F C 1
ATOM 11597 O O . GLU F 1 266 ? -23.919 32.983 -22.942 1.00 25.90 258 GLU F O 1
ATOM 11603 N N . VAL F 1 267 ? -23.158 30.884 -22.915 1.00 27.73 259 VAL F N 1
ATOM 11604 C CA . VAL F 1 267 ? -23.952 30.487 -24.070 1.00 27.50 259 VAL F CA 1
ATOM 11605 C C . VAL F 1 267 ? -25.456 30.603 -23.778 1.00 29.43 259 VAL F C 1
ATOM 11606 O O . VAL F 1 267 ? -26.227 31.016 -24.643 1.00 29.87 259 VAL F O 1
ATOM 11610 N N . ARG F 1 268 ? -25.859 30.231 -22.571 1.00 30.78 260 ARG F N 1
ATOM 11611 C CA . ARG F 1 268 ? -27.264 30.046 -22.267 1.00 37.68 260 ARG F CA 1
ATOM 11612 C C . ARG F 1 268 ? -27.897 31.292 -21.678 1.00 42.93 260 ARG F C 1
ATOM 11613 O O . ARG F 1 268 ? -29.109 31.343 -21.510 1.00 45.46 260 ARG F O 1
ATOM 11621 N N . SER F 1 269 ? -27.073 32.283 -21.359 1.00 47.33 261 SER F N 1
ATOM 11622 C CA . SER F 1 269 ? -27.566 33.543 -20.829 1.00 50.54 261 SER F CA 1
ATOM 11623 C C . SER F 1 269 ? -28.385 34.273 -21.890 1.00 53.30 261 SER F C 1
ATOM 11624 O O . SER F 1 269 ? -27.907 34.614 -22.980 1.00 55.63 261 SER F O 1
#

Solvent-accessible surface area: 50709 Å² total; per-residue (Å²): 132,86,1,38,0,16,84,49,4,124,108,30,96,72,46,2,8,0,0,6,3,14,10,11,10,39,21,2,1,7,0,0,4,33,2,44,4,28,0,0,0,0,1,5,3,8,8,48,0,28,8,86,29,2,7,28,2,6,18,0,9,28,10,13,99,94,111,12,23,33,0,0,18,0,1,23,71,54,68,20,5,1,19,9,2,3,11,12,22,2,83,1,0,0,0,5,63,0,39,30,23,114,28,0,38,51,0,16,82,7,0,19,2,19,18,138,118,15,105,75,8,85,9,10,10,11,40,25,9,47,28,0,23,13,40,68,38,106,83,31,38,88,68,8,12,67,40,4,0,0,0,0,6,0,12,11,40,136,0,10,92,35,0,82,147,0,5,76,14,117,15,8,4,0,0,2,0,7,5,44,24,0,0,3,56,44,60,41,26,43,61,68,192,51,91,82,0,91,92,9,14,58,87,0,15,56,6,0,122,158,46,66,24,7,4,0,0,41,0,52,69,28,64,13,0,75,112,25,61,123,47,32,11,27,0,0,0,0,6,0,1,1,36,22,0,7,168,13,0,106,88,2,6,116,68,0,116,104,202,61,1,47,4,18,71,104,6,154,90,16,95,61,40,10,9,0,0,5,3,16,11,10,11,36,19,2,1,7,0,0,3,40,6,46,4,41,0,0,0,0,0,5,6,4,6,44,0,28,7,90,30,2,8,24,1,8,19,0,9,24,11,14,101,94,112,10,21,33,0,0,19,0,3,21,64,54,66,21,6,2,28,9,1,3,13,13,20,3,69,1,0,0,0,4,64,0,62,47,25,119,28,0,37,55,0,16,84,11,0,26,4,14,15,130,123,17,105,75,7,79,13,12,16,16,42,26,13,45,21,4,19,14,38,36,35,200,90,37,56,94,58,4,12,64,45,4,0,0,0,0,2,0,15,17,39,49,0,10,93,39,0,70,150,0,4,74,16,117,25,10,28,0,0,2,0,9,6,42,27,0,0,2,49,50,61,42,47,52,53,47,160,55,91,78,0,88,94,9,15,57,88,0,20,59,4,0,117,147,46,72,21,11,3,0,0,48,0,35,72,21,68,16,0,72,118,26,61,129,61,18,10,21,0,0,0,0,2,0,2,0,19,28,0,6,99,11,0,101,120,2,5,107,76,0,110,96,118,84,1,35,0,13,87,55,4,124,103,29,95,70,44,1,7,0,0,5,4,14,10,9,14,38,20,2,1,8,0,0,3,36,3,42,3,20,0,0,0,0,0,5,4,3,5,48,0,30,8,88,30,1,8,29,2,8,20,0,8,29,12,14,100,96,107,11,19,29,0,0,15,0,4,22,73,52,66,20,6,1,13,9,2,3,11,11,23,2,80,0,0,0,0,6,59,0,60,22,23,117,26,0,38,52,0,18,82,6,0,19,1,19,19,133,93,23,105,79,9,78,5,13,9,9,33,32,8,47,25,0,21,15,24,50,99,195,69,17,24,100,55,8,20,69,48,4,0,0,0,0,3,0,22,13,53,137,0,11,96,24,0,84,152,0,4,74,14,118,18,9,8,0,0,2,0,9,8,40,17,0,0,4,55,43,62,32,41,57,64,76,67,56,92,76,0,96,96,8,18,60,90,0,18,60,6,0,116,169,48,65,22,9,4,0,0,46,1,32,67,25,65,18,0,73,113,26,62,125,54,26,11,28,0,0,0,0,1,0,2,1,20,24,0,7,97,14,0,100,112,1,6,62,75,0,120,109,134,79,1,34,1,34,106,66,5,83,103,54,136,69,47,0,5,0,0,5,3,14,11,10,12,37,19,2,1,8,0,0,4,35,2,41,5,20,0,0,0,0,0,4,8,4,6,46,0,29,7,90,30,1,7,26,1,9,20,0,9,26,6,12,110,93,116,11,20,32,0,0,14,0,3,27,71,56,67,21,6,1,32,8,2,3,13,11,22,5,78,1,0,0,0,12,61,0,56,46,20,114,29,0,39,59,0,16,84,13,0,24,4,16,22,134,97,21,108,73,8,82,13,16,11,16,42,24,11,43,24,4,17,14,35,52,40,217,89,39,48,127,67,6,21,70,48,3,0,0,0,0,3,0,10,8,44,49,0,10,94,48,0,84,149,0,5,77,14,115,25,11,26,0,0,2,0,7,6,41,24,0,0,6,54,48,60,38,34,48,63,61,150,55,90,79,0,68,95,8,15,59,84,0,17,56,8,0,120,167,56,60,24,8,4,0,0,48,0,30,69,25,75,20,0,98,93,16,86,159,47,25,11,19,0,0,0,0,2,0,1,2,18,26,0,8,83,15,0,74,113,4,6,104,93,0,121,109,111,2,49,1,34,52,86,6,71,123,29,92,69,38,0,9,0,0,5,3,15,12,9,13,36,19,1,1,7,0,0,3,35,2,42,5,24,0,0,0,0,0,5,1,4,6,45,0,29,6,91,29,1,7,29,1,6,20,0,8,27,13,15,99,94,111,9,28,32,0,0,15,0,4,25,62,54,62,19,6,1,27,10,2,4,14,11,24,2,93,1,0,0,0,4,57,1,55,18,44,109,26,0,38,47,0,14,76,8,0,25,3,16,24,135,87,23,103,79,8,82,15,15,6,14,38,24,13,45,25,2,14,11,38,62,140,97,76,38,35,102,55,8,22,67,51,3,0,0,0,0,2,0,21,14,49,136,0,10,92,56,0,64,42,0,5,72,16,118,24,9,25,0,0,2,0,8,5,43,16,0,0,4,56,42,59,41,23,53,67,56,182,54,92,78,0,84,97,8,15,57,92,0,19,58,3,0,119,137,46,71,21,11,5,0,0,46,0,40,60,21,66,17,0,91,122,26,68,95,49,30,9,29,0,0,0,0,2,0,1,1,23,22,0,7,88,15,0,104,85,2,8,115,65,0,106,108,126,2,39,0,27,70,62,9,160,88,27,130,80,37,1,7,0,0,5,4,15,12,9,13,39,19,2,2,7,0,0,3,40,4,48,5,26,0,0,0,0,0,4,6,3,5,46,0,26,8,90,29,1,8,28,1,8,20,0,7,28,12,13,97,97,108,11,22,35,0,0,14,0,3,25,70,55,69,21,6,1,34,8,2,3,12,11,21,3,96,1,0,0,0,5,58,0,53,18,42,115,28,0,39,48,0,16,82,11,0,26,2,18,27,136,99,20,104,82,10,82,13,14,9,16,45,23,10,46,28,1,20,13,32,41,39,180,76,31,37,126,62,9,24,67,47,2,0,0,0,0,2,0,22,15,49,137,0,11,100,52,1,104,45,0,4,76,14,116,25,10,31,0,0,2,0,6,5,41,19,0,0,4,50,49,53,40,44,52,61,74,69,54,91,83,0,94,93,10,15,58,104,0,14,58,9,0,125,129,46,70,20,10,4,0,0,43,1,32,69,23,73,24,0,89,58,27,77,95,49,30,11,23,0,0,0,0,2,0,1,2,21,24,0,8,99,16,0,102,49,3,5,103,83,0,110,100

Foldseek 3Di:
DAQVVLVCLQPPQAFFEEAEAAPLDLQLLLVCLPVPGQEYEDEVARHVQDLVSLLSSVCSSVVNVHRYQYEYEFNAQDLVRLQSNVLSARQEYEHEDQQALVSLLSSLLSQADCDPVNVSRDDDDDCQGVNNVRNPVVCCNVPRSNRHAYEYEQAAPSNLVRQLVNLVRPRHQEYEYELQSNCVRVPRHPCSPDVVNVVSVLSNQVSCVVSVHAYEYEDCADVRQVVCVVVRHRHYHHYHDVSCVVVVVVVVVVVVVD/DAQVVLVCLQPHQAFFEEAEEQPLDLQLLLVVLPVPGQEYEDEVQPHPQALVSLLSSVVSSVVNVHRYAYEYEFNALDLVRLLSNVLSQRQEYEHEDDQALVSLLSSLLSQADCDPVRPSRDDDDDCCGVNNVGNPNPCCNVPRSNRHAYEYEDQAPRNLVRLLSNLQRPRHQEYEYEQQSNCVRVVNHPCSPPPVNVVSVLSNCVSCVVSVHAYEYEDCAVVVQVVCVVSRHRHYYHYHPVSCVVVVVVVVVVVVVD/DALVVLVCLQPHQAFFEEAEEQPLDLVLLLVVLPVDGQEYEDEVQRHPADLVSLLSSVVSSVVNVHRYAYEYEFNAQDLVRLLSNVLSQRQEYEYEDQQALVSLLSSQLSNAQCDPVRPSRDDDDDCQGVNNVRNPNVCCNVPSSVRHAYEYEQQAPRNLVRLLSNLLRPRHQEYEYEQQSNCVRVVRHPNSPPPVNVVSVLSNQVSCVVSSHAYEYEDQAVVRQVVCVVSRHHHYYHHHPVSCVVVVVVVVVVVVVD/DFQVVLVVLLDDQAFAEEAEEQPLDLVLLLVVLPVPGQEYEDEVQPHVAALVSLLSSVVSSVVNVHRYAYEYEFNALDLVRLLSNVLSQRQEYEHEAQQALVSLLSSLLSQADCDPVHPSHDPDDDCQGVNNVGNVVPCCNVPRSVRHAYEYEHAAPRNLVRLLSNLVRPRHQEYEYEQQSNCVRVVRHPCSPDPVNVVSVLSNQVSCVVSVHAYEYEDQAVVRQVVVSVVRHRHYYHYHPVSCVVVVVVVVVVVVVD/DQVVLCCLQPHQAFFEEAEEAPLDLVLLLVCLPVPGQEYEDEVQRHVQDLVSLLSSVVSSVVNVHRYAYEYEFNALDLVRLQSNVLSQRQEYEHEPDQALVSLLSSLLSQDDDDVVHPNHDDDDDQQGVNNVGNPNPVSNVCSSVRHAYEYEQQAPRRLVRLLSSLLRPRHQEYEYEQQSNCVRVVRHPDSPPVVNVVSVVSNQVSCVVSSHAYEYEDCADVVQVVCVVVRHRHYYHYHDVSCVVVVVVVVVVVVVD/DQVVLVCLQPHLAFFEEAEAQPLDLVLLLVVLPVPGQEYEDEVANHVQALVSLLSSVVSSVVNVHRYQYEYEFNALDLVRLLSCVLSARQEYEHEDQQALVSLLSSLLSQADCDPVRPSRDDDDDQQGVNNVRNPVPCCNVPRSVRHAYEYEQQAPRCLVRLLSNLLRPRHQEYEYELQSNCVRVPNHPCSPPVVNVVSVLSNQVSCVVSSHAYEYEDQAVVRQVVCVVVRHRHYYHYHPVSVVVVVVVVVVVVVVD

CATH classification: 3.20.20.60

Sequence (1546 aa):
LTNSLKQRRLRDGDEPLYGLWLSLGSDSSAAEALAHAGYDWLCIDMEHAPNDSRDVASSQLRAIAAAHLPSEPVVRVPAREPWLVKRALDAGARTLMFPCIETPDDAAHAVRLTRFPSPESPDGLRGVAGMVRAAAFGMRRDYLQTANAQVAVIVQVESARGVDEVERIAATPGVDCLFVGPADDLAASSLGHLGDIRHPDVETAMARVLAAGKQAGVAVGIFAGDTAAARQYREAGYRLITVSADVSWLLRATRQALQEVRSLTNSLKQRRLRDGDEPLYGLWLSLGSDSSAAEALAHAGYDWLCIDMEHAPNDSRDVASQLRAIAAAHLPSEPVVRVPAREPWLVKRALDAGARTLMFPCIETPDDDAAHAVRLTRFPSPESPDGLRGVAGMVRAAAFGMRRDYLQTANAQVAVIVQVESARGVDEVERIAATPGVDCLFVGPADLAASLGHLGDIRHPDVETTAMARVLAAGKQAGVAVGIFAGDTAAARQYREAGYRLITVSADVSWLLRATRQALQEVRSLTNSLKQRLRDGDEPLYGLWLSSLGSDSSAAEALAHAGYDWLCIDMEHAPNDSRDVASQLRAIAAAHLPSEPVVRVPAREPWLVKRALDAGARTLMFPCIETPDDAAHAVRLTRFPSPESPDGLRGVAGMVRAAAFGMRRDYLQTANAQVAVIVQVESARGVDEVERIAATPGVDCLFVGPADLAASLGHLGDIRHPDVETAMARVLAAGKQAGVAVGIFAGDTAAARQYREAGYRLITVSADVSWLLRATRQALQEVRSLTNSLKQRLRDGDEPLYGLWLSSLGSDSSAAEALAHAGYDWLCIDMEHAPNDSRDVASSQLRAIAAAHHLPSEPVVRVPAREPWLVKRALDAGARTLMFPCIETPDDAAHAVRLTRFPSPESPDGLRGVAGMVRAAAFGMRRDYLQTANAQVAVIVQVESARGVDEVERIAATPGVDCLFVGPADLAASLGHLGDIRHPDVETAMARVLAAGKQAGVAVGIFAGDTAAARQYREAGYRLITVSADVSWLLRRATRQQALQEVRSTNSLKQRLRDGDEPLYGLWLSSLGSDSSAAEALAHAGYDWLCIDMEHAPNDSRDVASSQLRAIAAAHLPSEPVVRVPAREPWLVKRALDAGARTLMFPCIETPDDAAHAVRLTRFPSPESPDGLRGVAGMVRAAAFGMRRDYLQTANAQVAVIVQVESARGVDEVERIAATPGVDCLFVGPADLAASLGHLGDIRHPDVETAMARVLAAGKQAGVAVGIFAGDTAAARQYREAGYRLITVSADVSWLLRATRQALQEVRSTNSLKQRLRDGDEPLYGLWLSLGSDSSAAEALAHAGYDWLCIDMEHAPNDSRDVASSQLRAIAAAHLPSEPVVRVPAREPWLVKRALDAGARTLMFPCIETPDDAAHAVRLTRFPSPESPDGLRGVAGMVRAAAFGMRRDYLQTANAQVAVIVQVESARGVDEVERIAATPGVDCLFVGPADLAASLGHLGDIRHPDVETAMARVLAAGKQAGVAVGIFAGDTAAARQYREAGYRLITVSADVSWLLRATRQALQEVRS

Secondary structure (DSSP, 8-state):
---HHHHHHHH--S-EEEEEE-S--HHHHHHHTTS--SEEEEESSSS---HHHHHHHHHHHHTT-SSPEEEEE-SSS-HHHHHHHHHTT--EEEES---SHHHHHHHHHHT--S-SS-TT--PPP-TTSGGGGGGT-TTHHHHSGGG-EEEEEE-SHHHHHTHHHHHTSTT--EEEE-HHHHHHHTT-TT-TTSHHHHHHHHHHHHHHHHHT-EEEEEESSHHHHHHHHHHT--EEEEEEHHHHHHHHHHHHHHHHH-/---HHHHHHHH--S-EEEEEE-S--HHHHHHHTTS--SEEEEESSSS---HHHHHHHHHHHHHT-SSPEEEEE-SSS-HHHHHHHHHTT--EEEES---SHHHHHHHHHHTS-S-SS-TT--PPP-TTSGGGGGGT-TTHHHHTGGG-EEEEEE-SHHHHHTHHHHHTSTT--EEEE-HHHHHHHTT-TT-TTSHHHHHHHHHHHHHHHHHT-EEEEEESSHHHHHHHHHHT--EEEEEEHHHHHHHHHHHHHHHHH-/---HHHHHHHH--S-EEEEEE-S--HHHHHHHTTS--SEEEEESSSS---HHHHHHHHHHHHHT-SSPEEEEE-SSS-HHHHHHHHHTT--EEEES---SHHHHHHHHHHT----SSSTT--PPP-TTSGGGGGGT-TTHHHHSGGG-EEEEEE-SHHHHHTHHHHHTSTT--EEEE-HHHHHHHTT-TT-TTSHHHHHHHHHHHHHHHHHT-EEEEEESSHHHHHHHHHHT--EEEEEEHHHHHHHHHHHHHHHHH-/---HHHHHHHS-S--EEEEEE-S--HHHHHHHTTS--SEEEEESSSS---HHHHHHHHHHHHHT-SSPEEEEE-SSS-HHHHHHHHHTT--EEEES---SHHHHHHHHHHTS-SSSS-TT--PPP-TTSGGGGGGT-TTHHHHSGGG-EEEEEE-SHHHHHTHHHHHHSTT--EEEE-HHHHHHHTT-TT-TTSHHHHHHHHHHHHHHHHHT-EEEEEESSHHHHHHHHHHT--EEEEEEHHHHHHHHHHHHHHHHH-/--HHHHHHHH--S-EEEEEE-S--HHHHHHHTTS--SEEEEESSSS---HHHHHHHHHHHHHT-SSPEEEEE-SSS-HHHHHHHHHTT--EEEES---SHHHHHHHHHHT----SSSTT--PPP-TTSGGGGGGT-TTHHHHHHHH-EEEEEE-SHHHHHTHHHHHHSTT--EEEE-HHHHHHHTT-TT-TTSHHHHHHHHHHHHHHHHHT-EEEEEESSHHHHHHHHHHT--EEEEEEHHHHHHHHHHHHHHHHH-/--HHHHHHHH--S-EEEEEE-S--HHHHHHHTTS--SEEEEESSSS---HHHHHHHHHHHHHT-SSPEEEEE-SSS-HHHHHHHHHTT--EEEES---SHHHHHHHHHHH----SSSTT--PPP-TTSGGGGGGT-TTHHHHSGGG-EEEEE--SHHHHHTHHHHHHSTTEEEEEE-HHHHHHHTT-TT-TTSHHHHHHHHHHHHHHHHHT-EEEEEESSHHHHHHHHHHT--EEEEEEHHHHHHHHHHHHHHHHH-

Radius of gyration: 32.33 Å; Cα contacts (8 Å, |Δi|>4): 3651; chains: 6; bounding box: 83×79×89 Å

Organism: Burkholderia cenocepacia (strain ATCC BAA-245 / DSM 16553 / LMG 16656 / NCTC 13227 / J2315 / CF5610) (NCBI:txid216591)